Protein 7XZN (pdb70)

Solvent-accessible surface area: 76732 Å² total; per-residue (Å²): 159,79,46,53,65,14,14,109,120,28,94,42,68,34,0,71,69,0,1,149,88,3,94,9,66,70,108,20,12,53,20,35,14,80,76,22,0,2,0,26,13,30,3,43,115,136,66,196,62,137,77,6,87,0,0,0,0,0,12,10,3,20,12,77,67,39,114,22,22,39,11,0,0,0,0,0,0,1,0,0,40,108,67,68,81,47,4,0,0,0,5,61,5,59,18,4,0,51,7,2,4,131,124,2,18,27,16,23,5,2,98,0,0,0,8,24,6,48,35,2,6,14,37,16,13,21,5,9,26,3,0,8,13,0,2,15,1,0,1,3,6,0,8,7,32,18,61,57,73,30,81,52,87,0,34,34,178,82,25,71,14,69,2,4,23,14,5,12,5,23,2,4,33,54,3,31,0,3,50,62,154,192,67,10,13,53,78,19,117,14,0,7,10,2,2,8,14,7,30,0,2,5,0,1,0,5,0,29,60,3,47,60,0,47,98,28,0,0,50,0,5,0,0,15,29,145,106,26,41,37,4,26,0,91,67,10,71,0,33,9,0,0,0,3,1,0,27,38,5,0,17,0,1,0,0,2,2,34,69,5,4,10,0,0,1,0,3,10,5,48,7,24,22,6,0,0,0,0,0,0,0,0,0,55,0,0,32,19,12,0,41,27,0,0,0,5,0,3,52,0,4,0,0,0,0,0,0,0,0,0,0,0,0,38,61,10,67,20,40,8,46,0,0,0,0,6,4,19,0,53,9,0,5,45,14,15,71,18,58,124,117,98,9,87,87,95,55,75,136,6,0,114,130,0,4,41,2,0,32,20,0,0,39,3,1,34,112,31,2,79,4,38,5,0,0,0,0,23,95,77,130,112,11,45,106,50,1,14,58,49,1,84,60,14,0,74,140,48,65,4,86,5,3,32,1,68,1,153,53,83,0,0,114,11,0,38,84,0,0,72,26,0,16,117,28,18,143,118,56,126,121,81,47,88,68,2,6,94,63,147,55,48,0,79,90,0,6,64,8,0,2,48,96,1,3,23,7,112,17,23,69,49,62,172,102,0,53,150,43,3,50,48,7,64,148,59,50,31,9,88,35,6,0,0,4,0,3,28,33,82,2,1,0,38,53,113,102,85,55,5,88,20,101,71,15,48,5,78,2,123,72,4,62,19,14,15,1,3,8,1,0,10,0,24,12,19,101,52,115,68,4,25,26,5,50,125,73,4,11,0,58,134,5,45,4,62,100,83,10,136,18,66,22,7,72,159,102,78,47,47,74,11,12,119,121,28,94,48,68,34,0,73,66,0,1,146,88,2,132,9,61,98,108,18,12,55,17,37,15,71,84,20,0,2,0,25,13,29,1,48,112,131,64,196,62,137,78,7,86,0,0,0,0,0,12,8,3,19,8,75,47,47,123,25,28,40,13,0,0,0,0,0,0,1,0,0,41,107,67,67,81,48,3,0,0,0,5,62,3,60,17,4,1,57,7,2,4,125,119,12,45,26,18,22,5,2,89,0,0,0,4,31,8,52,35,2,7,15,39,15,13,21,3,8,27,3,0,8,13,0,2,14,1,0,1,3,6,0,10,7,35,20,59,59,72,30,74,22,55,0,36,35,177,83,26,69,15,69,2,4,24,14,4,12,5,24,1,3,34,56,3,33,0,2,50,62,145,191,69,11,12,58,78,22,121,14,0,7,10,4,3,10,12,8,28,0,1,5,0,1,0,5,0,29,62,3,48,60,0,39,98,27,0,0,49,0,6,0,0,16,22,138,30,24,27,36,4,25,0,72,64,8,64,0,33,8,0,0,0,3,1,0,26,37,5,0,18,0,0,0,0,2,1,30,71,4,2,10,0,0,1,0,2,10,6,45,7,21,22,5,0,0,0,0,0,1,1,0,0,56,0,0,30,16,15,0,40,30,0,0,0,4,0,4,53,0,5,0,0,0,0,0,0,0,0,0,0,0,0,34,61,10,68,20,40,8,45,0,0,0,0,5,4,23,1,51,6,0,5,47,13,15,69,18,57,122,121,108,3,91,61,96,52,76,132,5,0,100,120,0,1,39,2,0,24,20,0,0,39,4,1,22,106,31,3,70,1,11,4,0,0,0,0,23,98,83,129,112,12,48,109,50,2,15,56,40,0,82,50,56,0,73,124,50,68,3,97,4,4,30,1,67,2,160,58,81,1,0,114,10,0,40,83,0,0,73,40,0,24,38,30,32,148,146,36,101,136,91,53,87,66,2,6,87,60,146,55,48,0,78,91,0,5,65,8,0,2,47,97,1,3,26,6,109,17,24,70,50,59,190,46,0,54,156,51,4,49,44,6,64,106,47,46,30,9,89,33,5,0,0,5,1,4,28,33,88,2,1,0,40,51,114,102,88,53,5,94,18,111,63,17,47,4,80,2,109,71,4,62,17,14,16,1,4,8,1,0,10,0,21,13,20,153,44,116,62,4,25,25,4,49,142,132,5,7,1,58,66,5,60,4,61,132,83,10,132,17,64,30,8,80,208,76,55,42,49,72,10,14,116,109,28,134,43,69,34,0,88,65,0,0,142,85,1,106,5,65,81,109,18,12,57,15,35,15,83,76,21,0,2,0,27,15,28,1,46,116,131,54,193,68,108,78,7,83,0,0,0,0,0,10,9,3,13,17,90,100,47,98,25,6,35,17,0,0,0,0,0,0,0,0,0,40,117,63,68,75,43,4,0,0,0,3,66,2,56,19,3,1,43,6,2,4,124,115,13,44,20,20,26,4,2,87,0,0,0,8,22,9,48,35,2,7,15,38,18,14,22,2,8,25,2,1,8,12,0,2,15,0,0,1,3,6,0,9,8,31,19,60,57,70,32,41,21,86,0,34,36,175,84,25,73,14,71,2,4,22,17,4,11,5,25,2,3,28,55,3,33,0,3,50,64,148,189,71,9,11,51,76,19,116,16,0,6,11,3,2,7,14,8,30,0,0,5,0,0,0,5,0,30,61,4,52,61,0,50,89,26,0,0,52,0,9,0,0,18,29,143,107,24,38,35,3,26,0,63,31,9,56,0,32,8,0,0,0,3,2,0,26,36,5,0,15,0,0,0,0,1,1,30,67,4,3,8,0,1,0,0,2,9,5,48,7,22,16,7,0,0,0,0,0,0,1,0,0,59,1,0,30,20,11,0,42,28,0,0,0,6,0,3,46,0,5,0,0,0,0,0,0,0,0,0,0,0,0,36,58,9,68,17,105,0,17,0,0,0,0,5,4,21,1,53,8,0,5,51,14,26,70,19,58,61,122,99,20,88,90,99,54,74,150,10,0,101,55,0,1,40,2,0,26,21,0,0,38,3,1,31,104,30,2,69,2,15,5,1,0,0,1,27,101,84,131,113,12,45,109,46,1,16,58,42,1,85,52,55,0,74,126,46,66,4,120,3,4,35,2,73,2,134,59,73,1,0,124,9,0,44,88,0,0,52,15,0,18,108,43,29,134,110,57,148,41,92,40,87,65,1,6,100,80,144,55,49,0,78,89,0,6,66,8,0,2,50,96,1,3,26,6,112,16,24,71,45,57,181,100,0,60,155,38,6,51,53,6,68,150,61,49,28,8,87,38,3,0,0,6,6,10,30,32,88,1,1,0,41,53,110,100,85,52,4,95,20,99,72,17,48,4,71,2,122,75,3,62,20,16,15,1,4,8,1,0,8,0,14,9,26,107,58,112,61,4,33,24,5,48,142,131,5,5,0,60,56,5,59,3,59,128,85,10,129,17,63,31,6,77,156,90,77,48,76,70,12,14,108,112,28,135,42,70,33,0,79,65,0,0,144,86,1,113,7,65,94,109,16,10,62,21,33,13,73,75,22,0,2,0,26,16,33,2,45,118,131,53,93,65,118,79,12,84,2,0,0,0,0,13,8,3,27,19,58,117,45,92,24,24,39,17,0,0,0,0,0,0,0,0,0,41,117,64,68,79,45,4,0,0,0,4,67,3,57,19,2,1,50,7,1,3,136,76,24,45,22,16,25,4,2,90,0,0,0,9,22,22,48,34,0,11,14,37,16,14,22,4,8,24,2,0,8,13,0,1,16,0,0,2,3,6,0,9,8,31,18,62,56,69,32,81,54,86,0,34,33,178,85,24,74,14,70,2,4,23,14,4,10,6,26,2,3,28,56,3,33,0,2,48,64,143,192,71,9,12,51,78,20,113,16,0,6,10,3,3,7,13,8,30,0,2,6,0,1,0,5,0,29,60,5,51,61,0,51,95,26,0,0,53,0,7,0,0,16,29,145,107,24,40,37,5,27,0,91,66,9,72,0,32,7,0,0,0,4,2,0,26,37,4,0,14,0,0,0,0,1,1,30,70,4,4,8,0,0,0,0,2,9,6,49,7,21,17,6,0,0,0,0,0,0,1,0,0,56,1,0,20,19,11,0,40,31,0,0,0,6,0,3,56,0,5,0,0,0,0,0,0,0,0,0,0,0,0,56,60,10,67,22,42,0,34,0,0,0,0,6,4,19,0,63,10,0,5,46,14,26,71,19,58,127,120,100,17,84,90,98,54,74,150,9,0,95,55,0,1,39,2,0,24,21,0,0,38,3,1,31,107,31,2,72,2,15,4,0,0,0,1,25,95,85,130,110,12,46,108,47,1,14,57,41,1,83,58,53,0,72,121,49,63,4,86,4,4,30,2,71,3,158,59,74,1,0,122,10,0,46,86,0,0,70,30,0,18,123,29,30,141,160,36,83,54,103,45,94,67,1,7,99,44,145,54,50,0,80,92,0,6,66,8,0,2,48,99,0,3,26,7,112,16,24,84,49,59,183,122,0,56,155,47,5,51,48,7,66,149,61,49,31,8,92,35,10,0,0,6,5,12,30,32,82,1,0,0,43,52,112,102,83,52,4,89,22,101,73,16,55,6,49,2,109,72,3,57,20,15,15,2,4,9,1,0,7,0,17,12,26,155,54,116,58,4,34,25,6,51,143,131,5,20,1,58,67,5,41,4,61,125,82,10,129,18,64,46,47

InterPro domains:
  IPR000559 Formate-tetrahydrofolate ligase, FTHFS [MF_01543] (3-558)
  IPR000559 Formate-tetrahydrofolate ligase, FTHFS [PF01268] (4-558)
  IPR000559 Formate-tetrahydrofolate ligase, FTHFS [cd00477] (18-557)
  IPR020628 Formate-tetrahydrofolate ligase, FTHFS, conserved site [PS00721] (104-114)
  IPR020628 Formate-tetrahydrofolate ligase, FTHFS, conserved site [PS00722] (329-340)
  IPR027417 P-loop containing nucleoside triphosphate hydrolase [G3DSA:3.40.50.300] (5-427)
  IPR027417 P-loop containing nucleoside triphosphate hydrolase [SSF52540] (6-556)

Structure (mmCIF, N/CA/C/O backbone):
data_7XZN
#
_entry.id   7XZN
#
_cell.length_a   215.870
_cell.length_b   116.300
_cell.length_c   107.380
_cell.angle_alpha   90.000
_cell.angle_beta   92.580
_cell.angle_gamma   90.000
#
_symmetry.space_group_name_H-M   'C 1 2 1'
#
loop_
_entity.id
_entity.type
_entity.pdbx_description
1 polymer 'Formate--tetrahydrofolate ligase'
2 non-polymer 1,2-ETHANEDIOL
3 non-polymer TRIS(HYDROXYETHYL)AMINOMETHANE
4 water water
#
loop_
_atom_site.group_PDB
_atom_site.id
_atom_site.type_symbol
_atom_site.label_atom_id
_atom_site.label_alt_id
_atom_site.label_comp_id
_atom_site.label_asym_id
_atom_site.label_entity_id
_atom_site.label_seq_id
_atom_site.pdbx_PDB_ins_code
_atom_site.Cartn_x
_atom_site.Cartn_y
_atom_site.Cartn_z
_atom_site.occupancy
_atom_site.B_iso_or_equiv
_atom_site.auth_seq_id
_atom_site.auth_comp_id
_atom_site.auth_asym_id
_atom_site.auth_atom_id
_atom_site.pdbx_PDB_model_num
ATOM 1 N N . LYS A 1 8 ? 34.849 45.646 32.649 1.00 81.95 4 LYS A N 1
ATOM 2 C CA . LYS A 1 8 ? 34.811 46.979 32.047 1.00 81.81 4 LYS A CA 1
ATOM 3 C C . LYS A 1 8 ? 34.043 47.103 30.736 1.00 78.81 4 LYS A C 1
ATOM 4 O O . LYS A 1 8 ? 34.011 46.186 29.916 1.00 73.49 4 LYS A O 1
ATOM 10 N N . THR A 1 9 ? 33.409 48.261 30.575 1.00 80.83 5 THR A N 1
ATOM 11 C CA . THR A 1 9 ? 32.684 48.586 29.360 1.00 77.41 5 THR A CA 1
ATOM 12 C C . THR A 1 9 ? 33.652 48.854 28.206 1.00 71.54 5 THR A C 1
ATOM 13 O O . THR A 1 9 ? 34.852 49.077 28.398 1.00 71.42 5 THR A O 1
ATOM 17 N N . ASP A 1 10 ? 33.102 48.815 26.988 1.00 69.17 6 ASP A N 1
ATOM 18 C CA . ASP A 1 10 ? 33.894 49.016 25.775 1.00 70.15 6 ASP A CA 1
ATOM 19 C C . ASP A 1 10 ? 34.533 50.409 25.717 1.00 65.70 6 ASP A C 1
ATOM 20 O O . ASP A 1 10 ? 35.645 50.551 25.193 1.00 63.96 6 ASP A O 1
ATOM 25 N N . ILE A 1 11 ? 33.864 51.441 26.261 1.00 68.61 7 ILE A N 1
ATOM 26 C CA . ILE A 1 11 ? 34.427 52.798 26.258 1.00 72.03 7 ILE A CA 1
ATOM 27 C C . ILE A 1 11 ? 35.625 52.886 27.189 1.00 69.36 7 ILE A C 1
ATOM 28 O O . ILE A 1 11 ? 36.652 53.474 26.831 1.00 72.00 7 ILE A O 1
ATOM 33 N N . GLU A 1 12 ? 35.537 52.277 28.378 1.00 70.94 8 GLU A N 1
ATOM 34 C CA . GLU A 1 12 ? 36.669 52.293 29.301 1.00 76.30 8 GLU A CA 1
ATOM 35 C C . GLU A 1 12 ? 37.895 51.643 28.676 1.00 70.48 8 GLU A C 1
ATOM 36 O O . GLU A 1 12 ? 39.019 52.132 28.836 1.00 70.85 8 GLU A O 1
ATOM 42 N N . ILE A 1 13 ? 37.697 50.536 27.962 1.00 67.30 9 ILE A N 1
ATOM 43 C CA . ILE A 1 13 ? 38.805 49.873 27.287 1.00 70.80 9 ILE A CA 1
ATOM 44 C C . ILE A 1 13 ? 39.358 50.764 26.180 1.00 71.05 9 ILE A C 1
ATOM 45 O O . ILE A 1 13 ? 40.578 50.900 26.022 1.00 69.25 9 ILE A O 1
ATOM 50 N N . ALA A 1 14 ? 38.471 51.390 25.402 1.00 72.99 10 ALA A N 1
ATOM 51 C CA . ALA A 1 14 ? 38.917 52.289 24.343 1.00 70.12 10 ALA A CA 1
ATOM 52 C C . ALA A 1 14 ? 39.539 53.563 24.901 1.00 73.06 10 ALA A C 1
ATOM 53 O O . ALA A 1 14 ? 40.466 54.113 24.294 1.00 73.42 10 ALA A O 1
ATOM 55 N N . GLN A 1 15 ? 39.053 54.046 26.048 1.00 77.94 11 GLN A N 1
ATOM 56 C CA . GLN A 1 15 ? 39.621 55.249 26.645 1.00 78.92 11 GLN A CA 1
ATOM 57 C C . GLN A 1 15 ? 40.956 54.981 27.323 1.00 77.67 11 GLN A C 1
ATOM 58 O O . GLN A 1 15 ? 41.821 55.861 27.341 1.00 80.52 11 GLN A O 1
ATOM 64 N N . GLU A 1 16 ? 41.146 53.783 27.874 1.00 79.11 12 GLU A N 1
ATOM 65 C CA . GLU A 1 16 ? 42.391 53.446 28.552 1.00 79.89 12 GLU A CA 1
ATOM 66 C C . GLU A 1 16 ? 43.482 52.989 27.594 1.00 80.60 12 GLU A C 1
ATOM 67 O O . GLU A 1 16 ? 44.630 52.828 28.022 1.00 79.34 12 GLU A O 1
ATOM 73 N N . ALA A 1 17 ? 43.156 52.773 26.324 1.00 78.46 13 ALA A N 1
ATOM 74 C CA . ALA A 1 17 ? 44.149 52.344 25.354 1.00 79.92 13 ALA A CA 1
ATOM 75 C C . ALA A 1 17 ? 44.959 53.533 24.853 1.00 78.28 13 ALA A C 1
ATOM 76 O O . ALA A 1 17 ? 44.476 54.668 24.804 1.00 77.49 13 ALA A O 1
ATOM 78 N N . ASN A 1 18 ? 46.211 53.259 24.487 1.00 80.95 14 ASN A N 1
ATOM 79 C CA . ASN A 1 18 ? 47.132 54.272 23.979 1.00 79.12 14 ASN A CA 1
ATOM 80 C C . ASN A 1 18 ? 47.259 54.085 22.474 1.00 71.30 14 ASN A C 1
ATOM 81 O O . ASN A 1 18 ? 48.083 53.284 22.009 1.00 68.84 14 ASN A O 1
ATOM 83 N N . PRO A 1 19 ? 46.473 54.796 21.669 1.00 71.09 15 PRO A N 1
ATOM 84 C CA . PRO A 1 19 ? 46.569 54.623 20.217 1.00 67.18 15 PRO A CA 1
ATOM 85 C C . PRO A 1 19 ? 47.791 55.332 19.660 1.00 64.75 15 PRO A C 1
ATOM 86 O O . PRO A 1 19 ? 48.147 56.435 20.084 1.00 64.08 15 PRO A O 1
ATOM 90 N N . GLN A 1 20 ? 48.434 54.685 18.695 1.00 64.34 16 GLN A N 1
ATOM 91 C CA . GLN A 1 20 ? 49.617 55.263 18.083 1.00 58.64 16 GLN A CA 1
ATOM 92 C C . GLN A 1 20 ? 49.219 56.328 17.069 1.00 57.56 16 GLN A C 1
ATOM 93 O O . GLN A 1 20 ? 48.100 56.342 16.548 1.00 51.34 16 GLN A O 1
ATOM 99 N N . ASP A 1 21 ? 50.151 57.241 16.807 1.00 54.81 17 ASP A N 1
ATOM 100 C CA . ASP A 1 21 ? 49.960 58.213 15.741 1.00 54.84 17 ASP A CA 1
ATOM 101 C C . ASP A 1 21 ? 49.740 57.478 14.426 1.00 54.00 17 ASP A C 1
ATOM 102 O O . ASP A 1 21 ? 50.458 56.526 14.107 1.00 46.94 17 ASP A O 1
ATOM 107 N N . ILE A 1 22 ? 48.730 57.914 13.667 1.00 52.58 18 ILE A N 1
ATOM 108 C CA . ILE A 1 22 ? 48.355 57.208 12.448 1.00 51.62 18 ILE A CA 1
ATOM 109 C C . ILE A 1 22 ? 49.489 57.200 11.430 1.00 47.85 18 ILE A C 1
ATOM 110 O O . ILE A 1 22 ? 49.543 56.312 10.572 1.00 45.34 18 ILE A O 1
ATOM 115 N N . ARG A 1 23 ? 50.407 58.166 11.509 1.00 49.01 19 ARG A N 1
ATOM 116 C CA . ARG A 1 23 ? 51.580 58.147 10.641 1.00 50.97 19 ARG A CA 1
ATOM 117 C C . ARG A 1 23 ? 52.500 56.974 10.960 1.00 52.29 19 ARG A C 1
ATOM 118 O O . ARG A 1 23 ? 53.205 56.484 10.070 1.00 49.32 19 ARG A O 1
ATOM 126 N N . ASP A 1 24 ? 52.507 56.509 12.212 1.00 52.25 20 ASP A N 1
ATOM 127 C CA . ASP A 1 24 ? 53.279 55.318 12.552 1.00 54.92 20 ASP A CA 1
ATOM 128 C C . ASP A 1 24 ? 52.580 54.047 12.093 1.00 53.17 20 ASP A C 1
ATOM 129 O O . ASP A 1 24 ? 53.249 53.080 11.710 1.00 48.75 20 ASP A O 1
ATOM 134 N N . ILE A 1 25 ? 51.246 54.028 12.130 1.00 52.96 21 ILE A N 1
ATOM 135 C CA . ILE A 1 25 ? 50.500 52.896 11.588 1.00 49.96 21 ILE A CA 1
ATOM 136 C C . ILE A 1 25 ? 50.724 52.789 10.085 1.00 51.80 21 ILE A C 1
ATOM 137 O O . ILE A 1 25 ? 50.857 51.688 9.537 1.00 49.78 21 ILE A O 1
ATOM 142 N N . ALA A 1 26 ? 50.772 53.933 9.395 1.00 52.37 22 ALA A N 1
ATOM 143 C CA . ALA A 1 26 ? 51.011 53.927 7.956 1.00 54.29 22 ALA A CA 1
ATOM 144 C C . ALA A 1 26 ? 52.390 53.378 7.611 1.00 53.25 22 ALA A C 1
ATOM 145 O O . ALA A 1 26 ? 52.564 52.764 6.551 1.00 52.80 22 ALA A O 1
ATOM 147 N N . LYS A 1 27 ? 53.381 53.591 8.481 1.00 59.61 23 LYS A N 1
ATOM 148 C CA . LYS A 1 27 ? 54.710 53.040 8.230 1.00 59.42 23 LYS A CA 1
ATOM 149 C C . LYS A 1 27 ? 54.710 51.518 8.285 1.00 55.78 23 LYS A C 1
ATOM 150 O O . LYS A 1 27 ? 55.513 50.875 7.598 1.00 55.89 23 LYS A O 1
ATOM 156 N N . LYS A 1 28 ? 53.825 50.926 9.093 1.00 57.66 24 LYS A N 1
ATOM 157 C CA . LYS A 1 28 ? 53.752 49.471 9.175 1.00 59.38 24 LYS A CA 1
ATOM 158 C C . LYS A 1 28 ? 53.350 48.850 7.844 1.00 63.65 24 LYS A C 1
ATOM 159 O O . LYS A 1 28 ? 53.719 47.706 7.555 1.00 57.98 24 LYS A O 1
ATOM 165 N N . ILE A 1 29 ? 52.600 49.581 7.025 1.00 59.96 25 ILE A N 1
ATOM 166 C CA . ILE A 1 29 ? 52.137 49.088 5.736 1.00 54.62 25 ILE A CA 1
ATOM 167 C C . ILE A 1 29 ? 52.820 49.819 4.579 1.00 52.60 25 ILE A C 1
ATOM 168 O O . ILE A 1 29 ? 52.278 49.873 3.476 1.00 52.35 25 ILE A O 1
ATOM 173 N N . ASN A 1 30 ? 54.001 50.394 4.826 1.00 56.69 26 ASN A N 1
ATOM 174 C CA . ASN A 1 30 ? 54.852 50.961 3.776 1.00 56.67 26 ASN A CA 1
ATOM 175 C C . ASN A 1 30 ? 54.168 52.121 3.055 1.00 54.12 26 ASN A C 1
ATOM 176 O O . ASN A 1 30 ? 54.217 52.229 1.829 1.00 47.16 26 ASN A O 1
ATOM 178 N N . LEU A 1 31 ? 53.528 52.997 3.823 1.00 57.12 27 LEU A N 1
ATOM 179 C CA . LEU A 1 31 ? 52.900 54.203 3.299 1.00 53.29 27 LEU A CA 1
ATOM 180 C C . LEU A 1 31 ? 53.723 55.422 3.689 1.00 50.78 27 LEU A C 1
ATOM 181 O O . LEU A 1 31 ? 54.100 55.575 4.856 1.00 54.71 27 LEU A O 1
ATOM 186 N N . SER A 1 32 ? 54.002 56.283 2.713 1.00 55.04 28 SER A N 1
ATOM 187 C CA . SER A 1 32 ? 54.766 57.494 2.954 1.00 56.44 28 SER A CA 1
ATOM 188 C C . SER A 1 32 ? 53.834 58.614 3.417 1.00 60.63 28 SER A C 1
ATOM 189 O O . SER A 1 32 ? 52.616 58.448 3.510 1.00 54.35 28 SER A O 1
ATOM 192 N N . GLU A 1 33 ? 54.419 59.777 3.714 1.00 58.21 29 GLU A N 1
ATOM 193 C CA . GLU A 1 33 ? 53.617 60.910 4.167 1.00 60.53 29 GLU A CA 1
ATOM 194 C C . GLU A 1 33 ? 52.737 61.458 3.052 1.00 58.75 29 GLU A C 1
ATOM 195 O O . GLU A 1 33 ? 51.615 61.906 3.312 1.00 53.15 29 GLU A O 1
ATOM 197 N N . ASP A 1 34 ? 53.224 61.432 1.814 1.00 60.66 30 ASP A N 1
ATOM 198 C CA . ASP A 1 34 ? 52.470 61.922 0.669 1.00 60.44 30 ASP A CA 1
ATOM 199 C C . ASP A 1 34 ? 51.399 60.948 0.195 1.00 53.93 30 ASP A C 1
ATOM 200 O O . ASP A 1 34 ? 50.644 61.287 -0.719 1.00 49.71 30 ASP A O 1
ATOM 205 N N . ASP A 1 35 ? 51.314 59.754 0.781 1.00 55.03 31 ASP A N 1
ATOM 206 C CA . ASP A 1 35 ? 50.307 58.775 0.392 1.00 52.89 31 ASP A CA 1
ATOM 207 C C . ASP A 1 35 ? 49.047 58.831 1.246 1.00 49.32 31 ASP A C 1
ATOM 208 O O . ASP A 1 35 ? 48.067 58.155 0.915 1.00 47.33 31 ASP A O 1
ATOM 213 N N . ILE A 1 36 ? 49.043 59.607 2.329 1.00 51.97 32 ILE A N 1
ATOM 214 C CA . ILE A 1 36 ? 47.906 59.667 3.238 1.00 48.59 32 ILE A CA 1
ATOM 215 C C . ILE A 1 36 ? 47.536 61.118 3.503 1.00 51.08 32 ILE A C 1
ATOM 216 O O . ILE A 1 36 ? 48.368 62.025 3.396 1.00 40.55 32 ILE A O 1
ATOM 221 N N . GLU A 1 37 ? 46.269 61.330 3.855 1.00 48.21 33 GLU A N 1
ATOM 222 C CA . GLU A 1 37 ? 45.748 62.636 4.243 1.00 48.12 33 GLU A CA 1
ATOM 223 C C . GLU A 1 37 ? 45.221 62.524 5.664 1.00 47.78 33 GLU A C 1
ATOM 224 O O . GLU A 1 37 ? 44.297 61.745 5.924 1.00 45.12 33 GLU A O 1
ATOM 230 N N . LEU A 1 38 ? 45.790 63.306 6.576 1.00 42.02 34 LEU A N 1
ATOM 231 C CA . LEU A 1 38 ? 45.457 63.172 7.988 1.00 45.97 34 LEU A CA 1
ATOM 232 C C . LEU A 1 38 ? 44.124 63.835 8.311 1.00 48.96 34 LEU A C 1
ATOM 233 O O . LEU A 1 38 ? 43.800 64.907 7.794 1.00 42.37 34 LEU A O 1
ATOM 238 N N . TYR A 1 39 ? 43.351 63.176 9.172 1.00 48.26 35 TYR A N 1
ATOM 239 C CA . TYR A 1 39 ? 42.149 63.728 9.794 1.00 44.99 35 TYR A CA 1
ATOM 240 C C . TYR A 1 39 ? 42.376 63.615 11.298 1.00 44.59 35 TYR A C 1
ATOM 241 O O . TYR A 1 39 ? 41.841 62.722 11.958 1.00 45.23 35 TYR A O 1
ATOM 250 N N . GLY A 1 40 ? 43.175 64.531 11.839 1.00 43.20 36 GLY A N 1
ATOM 251 C CA . GLY A 1 40 ? 43.709 64.360 13.174 1.00 45.28 36 GLY A CA 1
ATOM 252 C C . GLY A 1 40 ? 44.883 63.400 13.153 1.00 46.68 36 GLY A C 1
ATOM 253 O O . GLY A 1 40 ? 45.335 62.938 12.104 1.00 41.87 36 GLY A O 1
ATOM 254 N N . LYS A 1 41 ? 45.390 63.088 14.343 1.00 55.46 37 LYS A N 1
ATOM 255 C CA . LYS A 1 41 ? 46.549 62.212 14.454 1.00 53.49 37 LYS A CA 1
ATOM 256 C C . LYS A 1 41 ? 46.180 60.739 14.576 1.00 53.48 37 LYS A C 1
ATOM 257 O O . LYS A 1 41 ? 47.080 59.902 14.698 1.00 50.71 37 LYS A O 1
ATOM 263 N N . TYR A 1 42 ? 44.891 60.398 14.542 1.00 50.19 38 TYR A N 1
ATOM 264 C CA . TYR A 1 42 ? 44.460 59.013 14.692 1.00 49.30 38 TYR A CA 1
ATOM 265 C C . TYR A 1 42 ? 43.619 58.524 13.518 1.00 43.76 38 TYR A C 1
ATOM 266 O O . TYR A 1 42 ? 43.112 57.397 13.562 1.00 35.07 38 TYR A O 1
ATOM 275 N N . LYS A 1 43 ? 43.458 59.334 12.473 1.00 44.66 39 LYS A N 1
ATOM 276 C CA . LYS A 1 43 ? 42.701 58.943 11.292 1.00 42.73 39 LYS A CA 1
ATOM 277 C C . LYS A 1 43 ? 43.415 59.458 10.052 1.00 43.23 39 LYS A C 1
ATOM 278 O O . LYS A 1 43 ? 44.074 60.500 10.086 1.00 38.91 39 LYS A O 1
ATOM 284 N N . ALA A 1 44 ? 43.273 58.722 8.952 1.00 42.80 40 ALA A N 1
ATOM 285 C CA . ALA A 1 44 ? 43.879 59.138 7.696 1.00 44.14 40 ALA A CA 1
ATOM 286 C C . ALA A 1 44 ? 43.145 58.482 6.537 1.00 41.62 40 ALA A C 1
ATOM 287 O O . ALA A 1 44 ? 42.608 57.380 6.669 1.00 36.78 40 ALA A O 1
ATOM 289 N N . LYS A 1 45 ? 43.141 59.167 5.398 1.00 43.02 41 LYS A N 1
ATOM 290 C CA . LYS A 1 45 ? 42.644 58.612 4.148 1.00 40.87 41 LYS A CA 1
ATOM 291 C C . LYS A 1 45 ? 43.818 58.237 3.256 1.00 42.10 41 LYS A C 1
ATOM 292 O O . LYS A 1 45 ? 44.778 59.000 3.126 1.00 39.51 41 LYS A O 1
ATOM 298 N N . ILE A 1 46 ? 43.730 57.068 2.633 1.00 44.10 42 ILE A N 1
ATOM 299 C CA . ILE A 1 46 ? 44.794 56.550 1.785 1.00 39.91 42 ILE A CA 1
ATOM 300 C C . ILE A 1 46 ? 44.478 56.892 0.340 1.00 42.14 42 ILE A C 1
ATOM 301 O O . ILE A 1 46 ? 43.383 56.593 -0.155 1.00 36.27 42 ILE A O 1
ATOM 306 N N . ASP A 1 47 ? 45.442 57.516 -0.336 1.00 42.59 43 ASP A N 1
ATOM 307 C CA . ASP A 1 47 ? 45.275 57.844 -1.744 1.00 41.16 43 ASP A CA 1
ATOM 308 C C . ASP A 1 47 ? 45.072 56.558 -2.534 1.00 46.57 43 ASP A C 1
ATOM 309 O O . ASP A 1 47 ? 45.908 55.651 -2.480 1.00 42.21 43 ASP A O 1
ATOM 314 N N . TYR A 1 48 ? 43.965 56.478 -3.284 1.00 48.92 44 TYR A N 1
ATOM 315 C CA . TYR A 1 48 ? 43.744 55.258 -4.053 1.00 47.95 44 TYR A CA 1
ATOM 316 C C . TYR A 1 48 ? 44.677 55.166 -5.249 1.00 48.75 44 TYR A C 1
ATOM 317 O O . TYR A 1 48 ? 44.768 54.098 -5.866 1.00 46.50 44 TYR A O 1
ATOM 326 N N . ASN A 1 49 ? 45.357 56.262 -5.594 1.00 50.13 45 ASN A N 1
ATOM 327 C CA . ASN A 1 49 ? 46.308 56.251 -6.692 1.00 49.89 45 ASN A CA 1
ATOM 328 C C . ASN A 1 49 ? 47.565 55.468 -6.350 1.00 54.04 45 ASN A C 1
ATOM 329 O O . ASN A 1 49 ? 48.380 55.222 -7.248 1.00 53.45 45 ASN A O 1
ATOM 334 N N . VAL A 1 50 ? 47.757 55.105 -5.076 1.00 57.20 46 VAL A N 1
ATOM 335 C CA . VAL A 1 50 ? 48.909 54.287 -4.706 1.00 55.32 46 VAL A CA 1
ATOM 336 C C . VAL A 1 50 ? 48.846 52.942 -5.419 1.00 58.55 46 VAL A C 1
ATOM 337 O O . VAL A 1 50 ? 49.883 52.361 -5.771 1.00 55.12 46 VAL A O 1
ATOM 341 N N . LEU A 1 51 ? 47.628 52.442 -5.673 1.00 55.33 47 LEU A N 1
ATOM 342 C CA . LEU A 1 51 ? 47.458 51.185 -6.393 1.00 55.21 47 LEU A CA 1
ATOM 343 C C . LEU A 1 51 ? 48.029 51.228 -7.805 1.00 59.59 47 LEU A C 1
ATOM 344 O O . LEU A 1 51 ? 48.180 50.169 -8.425 1.00 56.41 47 LEU A O 1
ATOM 349 N N . ASN A 1 52 ? 48.351 52.415 -8.325 1.00 63.52 48 ASN A N 1
ATOM 350 C CA . ASN A 1 52 ? 48.847 52.550 -9.686 1.00 59.05 48 ASN A CA 1
ATOM 351 C C . ASN A 1 52 ? 50.352 52.767 -9.776 1.00 57.22 48 ASN A C 1
ATOM 352 O O . ASN A 1 52 ? 50.938 52.460 -10.820 1.00 56.76 48 ASN A O 1
ATOM 357 N N . ARG A 1 53 ? 50.993 53.282 -8.726 1.00 55.52 49 ARG A N 1
ATOM 358 C CA . ARG A 1 53 ? 52.419 53.579 -8.768 1.00 52.59 49 ARG A CA 1
ATOM 359 C C . ARG A 1 53 ? 53.239 52.686 -7.845 1.00 58.78 49 ARG A C 1
ATOM 360 O O . ARG A 1 53 ? 54.442 52.919 -7.684 1.00 52.21 49 ARG A O 1
ATOM 368 N N . THR A 1 54 ? 52.626 51.673 -7.238 1.00 55.43 50 THR A N 1
ATOM 369 C CA . THR A 1 54 ? 53.337 50.703 -6.419 1.00 51.05 50 THR A CA 1
ATOM 370 C C . THR A 1 54 ? 52.872 49.299 -6.775 1.00 52.63 50 THR A C 1
ATOM 371 O O . THR A 1 54 ? 51.754 49.102 -7.261 1.00 47.52 50 THR A O 1
ATOM 375 N N . LYS A 1 55 ? 53.744 48.324 -6.534 1.00 55.07 51 LYS A N 1
ATOM 376 C CA . LYS A 1 55 ? 53.429 46.926 -6.783 1.00 52.87 51 LYS A CA 1
ATOM 377 C C . LYS A 1 55 ? 52.804 46.288 -5.548 1.00 48.67 51 LYS A C 1
ATOM 378 O O . LYS A 1 55 ? 53.180 46.595 -4.414 1.00 46.31 51 LYS A O 1
ATOM 384 N N . SER A 1 56 ? 51.839 45.404 -5.783 1.00 49.22 52 SER A N 1
ATOM 385 C CA . SER A 1 56 ? 51.088 44.748 -4.725 1.00 49.09 52 SER A CA 1
ATOM 386 C C . SER A 1 56 ? 51.911 43.649 -4.058 1.00 53.30 52 SER A C 1
ATOM 387 O O . SER A 1 56 ? 52.834 43.078 -4.644 1.00 45.74 52 SER A O 1
ATOM 390 N N . ARG A 1 57 ? 51.560 43.361 -2.806 1.00 56.53 53 ARG A N 1
ATOM 391 C CA . ARG A 1 57 ? 52.123 42.234 -2.075 1.00 54.72 53 ARG A CA 1
ATOM 392 C C . ARG A 1 57 ? 51.341 40.946 -2.299 1.00 49.72 53 ARG A C 1
ATOM 393 O O . ARG A 1 57 ? 51.734 39.901 -1.770 1.00 42.56 53 ARG A O 1
ATOM 401 N N . ALA A 1 58 ? 50.246 41.005 -3.062 1.00 52.04 54 ALA A N 1
ATOM 402 C CA . ALA A 1 58 ? 49.421 39.838 -3.388 1.00 51.73 54 ALA A CA 1
ATOM 403 C C . ALA A 1 58 ? 48.930 39.128 -2.127 1.00 47.86 54 ALA A C 1
ATOM 404 O O . ALA A 1 58 ? 49.042 37.908 -1.987 1.00 49.22 54 ALA A O 1
ATOM 406 N N . GLY A 1 59 ? 48.378 39.910 -1.202 1.00 52.00 55 GLY A N 1
ATOM 407 C CA . GLY A 1 59 ? 47.922 39.358 0.056 1.00 54.43 55 GLY A CA 1
ATOM 408 C C . GLY A 1 59 ? 46.755 38.401 -0.103 1.00 48.19 55 GLY A C 1
ATOM 409 O O . GLY A 1 59 ? 46.014 38.420 -1.087 1.00 40.75 55 GLY A O 1
ATOM 410 N N . LYS A 1 60 ? 46.600 37.544 0.901 1.00 50.87 56 LYS A N 1
ATOM 411 C CA . LYS A 1 60 ? 45.511 36.580 0.955 1.00 51.51 56 LYS A CA 1
ATOM 412 C C . LYS A 1 60 ? 44.270 37.207 1.581 1.00 49.69 56 LYS A C 1
ATOM 413 O O . LYS A 1 60 ? 44.361 38.108 2.419 1.00 47.38 56 LYS A O 1
ATOM 419 N N . LEU A 1 61 ? 43.105 36.719 1.163 1.00 53.49 57 LEU A N 1
ATOM 420 C CA . LEU A 1 61 ? 41.820 37.238 1.617 1.00 51.90 57 LEU A CA 1
ATOM 421 C C . LEU A 1 61 ? 41.176 36.243 2.573 1.00 51.57 57 LEU A C 1
ATOM 422 O O . LEU A 1 61 ? 40.988 35.072 2.226 1.00 46.51 57 LEU A O 1
ATOM 427 N N . ILE A 1 62 ? 40.840 36.714 3.772 1.00 51.94 58 ILE A N 1
ATOM 428 C CA . ILE A 1 62 ? 40.162 35.915 4.786 1.00 48.72 58 ILE A CA 1
ATOM 429 C C . ILE A 1 62 ? 38.788 36.528 5.017 1.00 49.78 58 ILE A C 1
ATOM 430 O O . ILE A 1 62 ? 38.681 37.706 5.382 1.00 43.35 58 ILE A O 1
ATOM 435 N N . LEU A 1 63 ? 37.743 35.734 4.806 1.00 50.34 59 LEU A N 1
ATOM 436 C CA . LEU A 1 63 ? 36.368 36.188 4.965 1.00 49.56 59 LEU A CA 1
ATOM 437 C C . LEU A 1 63 ? 35.807 35.667 6.279 1.00 52.81 59 LEU A C 1
ATOM 438 O O . LEU A 1 63 ? 35.832 34.459 6.537 1.00 49.71 59 LEU A O 1
ATOM 443 N N . THR A 1 64 ? 35.300 36.577 7.105 1.00 47.55 60 THR A N 1
ATOM 444 C CA . THR A 1 64 ? 34.675 36.218 8.370 1.00 47.46 60 THR A CA 1
ATOM 445 C C . THR A 1 64 ? 33.162 36.276 8.207 1.00 52.39 60 THR A C 1
ATOM 446 O O . THR A 1 64 ? 32.606 37.333 7.889 1.00 46.02 60 THR A O 1
ATOM 450 N N . THR A 1 65 ? 32.503 35.141 8.426 1.00 53.59 61 THR A N 1
ATOM 451 C CA . THR A 1 65 ? 31.048 35.088 8.408 1.00 48.04 61 THR A CA 1
ATOM 452 C C . THR A 1 65 ? 30.555 34.431 9.690 1.00 49.69 61 THR A C 1
ATOM 453 O O . THR A 1 65 ? 31.349 34.173 10.601 1.00 50.09 61 THR A O 1
ATOM 457 N N . ALA A 1 66 ? 29.259 34.157 9.779 1.00 56.44 62 ALA A N 1
ATOM 458 C CA . ALA A 1 66 ? 28.696 33.562 10.983 1.00 55.55 62 ALA A CA 1
ATOM 459 C C . ALA A 1 66 ? 27.416 32.825 10.614 1.00 53.95 62 ALA A C 1
ATOM 460 O O . ALA A 1 66 ? 26.960 32.860 9.468 1.00 51.10 62 ALA A O 1
ATOM 462 N N . ILE A 1 67 ? 26.838 32.150 11.607 1.00 57.68 63 ILE A N 1
ATOM 463 C CA . ILE A 1 67 ? 25.541 31.501 11.459 1.00 63.86 63 ILE A CA 1
ATOM 464 C C . ILE A 1 67 ? 24.458 32.571 11.454 1.00 59.52 63 ILE A C 1
ATOM 465 O O . ILE A 1 67 ? 24.753 33.767 11.556 1.00 54.42 63 ILE A O 1
ATOM 470 N N . ASN A 1 68 ? 23.203 32.152 11.329 1.00 65.53 64 ASN A N 1
ATOM 471 C CA . ASN A 1 68 ? 22.103 33.105 11.310 1.00 59.89 64 ASN A CA 1
ATOM 472 C C . ASN A 1 68 ? 22.057 33.881 12.624 1.00 57.80 64 ASN A C 1
ATOM 473 O O . ASN A 1 68 ? 22.187 33.280 13.700 1.00 57.01 64 ASN A O 1
ATOM 478 N N . PRO A 1 69 ? 21.890 35.203 12.579 1.00 60.26 65 PRO A N 1
ATOM 479 C CA . PRO A 1 69 ? 21.928 36.006 13.807 1.00 68.04 65 PRO A CA 1
ATOM 480 C C . PRO A 1 69 ? 20.855 35.609 14.810 1.00 71.61 65 PRO A C 1
ATOM 481 O O . PRO A 1 69 ? 19.764 35.160 14.449 1.00 63.89 65 PRO A O 1
ATOM 485 N N . THR A 1 70 ? 21.185 35.778 16.086 1.00 81.13 66 THR A N 1
ATOM 486 C CA . THR A 1 70 ? 20.265 35.586 17.193 1.00 82.21 66 THR A CA 1
ATOM 487 C C . THR A 1 70 ? 19.968 36.928 17.853 1.00 87.17 66 THR A C 1
ATOM 488 O O . THR A 1 70 ? 20.756 37.873 17.736 1.00 86.89 66 THR A O 1
ATOM 492 N N . PRO A 1 71 ? 18.831 37.058 18.544 1.00 93.00 67 PRO A N 1
ATOM 493 C CA . PRO A 1 71 ? 18.467 38.367 19.115 1.00 96.20 67 PRO A CA 1
ATOM 494 C C . PRO A 1 71 ? 19.408 38.883 20.195 1.00 98.67 67 PRO A C 1
ATOM 495 O O . PRO A 1 71 ? 19.230 40.025 20.635 1.00 96.08 67 PRO A O 1
ATOM 499 N N . ALA A 1 72 ? 20.439 38.131 20.584 1.00 100.52 68 ALA A N 1
ATOM 500 C CA . ALA A 1 72 ? 21.281 38.527 21.710 1.00 99.96 68 ALA A CA 1
ATOM 501 C C . ALA A 1 72 ? 22.745 38.606 21.301 1.00 100.23 68 ALA A C 1
ATOM 502 O O . ALA A 1 72 ? 23.274 39.709 21.151 1.00 100.44 68 ALA A O 1
ATOM 504 N N . GLY A 1 73 ? 23.415 37.472 21.108 1.00 99.41 69 GLY A N 1
ATOM 505 C CA . GLY A 1 73 ? 24.834 37.483 20.789 1.00 97.89 69 GLY A CA 1
ATOM 506 C C . GLY A 1 73 ? 25.107 37.921 19.357 1.00 97.45 69 GLY A C 1
ATOM 507 O O . GLY A 1 73 ? 24.421 37.517 18.418 1.00 95.43 69 GLY A O 1
ATOM 508 N N . GLU A 1 74 ? 26.160 38.729 19.197 1.00 97.52 70 GLU A N 1
ATOM 509 C CA . GLU A 1 74 ? 26.571 39.240 17.883 1.00 92.51 70 GLU A CA 1
ATOM 510 C C . GLU A 1 74 ? 28.064 39.574 17.996 1.00 85.84 70 GLU A C 1
ATOM 511 O O . GLU A 1 74 ? 28.432 40.714 18.279 1.00 85.84 70 GLU A O 1
ATOM 517 N N . GLY A 1 75 ? 28.904 38.563 17.777 1.00 86.90 71 GLY A N 1
ATOM 518 C CA . GLY A 1 75 ? 30.342 38.742 17.866 1.00 78.53 71 GLY A CA 1
ATOM 519 C C . GLY A 1 75 ? 31.109 38.527 16.577 1.00 69.52 71 GLY A C 1
ATOM 520 O O . GLY A 1 75 ? 32.293 38.176 16.613 1.00 67.10 71 GLY A O 1
ATOM 521 N N . LYS A 1 76 ? 30.455 38.723 15.431 1.00 66.18 72 LYS A N 1
ATOM 522 C CA . LYS A 1 76 ? 31.140 38.513 14.158 1.00 62.10 72 LYS A CA 1
ATOM 523 C C . LYS A 1 76 ? 32.252 39.538 13.942 1.00 62.60 72 LYS A C 1
ATOM 524 O O . LYS A 1 76 ? 33.360 39.175 13.530 1.00 57.43 72 LYS A O 1
ATOM 530 N N . THR A 1 77 ? 31.984 40.819 14.212 1.00 61.60 73 THR A N 1
ATOM 531 C CA . THR A 1 77 ? 33.022 41.834 14.044 1.00 58.87 73 THR A CA 1
ATOM 532 C C . THR A 1 77 ? 34.123 41.682 15.088 1.00 58.16 73 THR A C 1
ATOM 533 O O . THR A 1 77 ? 35.300 41.918 14.787 1.00 51.79 73 THR A O 1
ATOM 537 N N . THR A 1 78 ? 33.759 41.291 16.313 1.00 60.59 74 THR A N 1
ATOM 538 C CA . THR A 1 78 ? 34.752 41.078 17.362 1.00 54.71 74 THR A CA 1
ATOM 539 C C . THR A 1 78 ? 35.747 39.989 16.976 1.00 55.03 74 THR A C 1
ATOM 540 O O . THR A 1 78 ? 36.938 40.082 17.299 1.00 52.98 74 THR A O 1
ATOM 544 N N . THR A 1 79 ? 35.282 38.952 16.274 1.00 57.36 75 THR A N 1
ATOM 545 C CA . THR A 1 79 ? 36.183 37.881 15.859 1.00 56.17 75 THR A CA 1
ATOM 546 C C . THR A 1 79 ? 37.113 38.346 14.745 1.00 57.79 75 THR A C 1
ATOM 547 O O . THR A 1 79 ? 38.298 37.992 14.731 1.00 50.51 75 THR A O 1
ATOM 551 N N . SER A 1 80 ? 36.592 39.136 13.801 1.00 55.51 76 SER A N 1
ATOM 552 C CA . SER A 1 80 ? 37.422 39.644 12.714 1.00 53.29 76 SER A CA 1
ATOM 553 C C . SER A 1 80 ? 38.594 40.454 13.251 1.00 50.56 76 SER A C 1
ATOM 554 O O . SER A 1 80 ? 39.728 40.312 12.779 1.00 49.59 76 SER A O 1
ATOM 557 N N . ILE A 1 81 ? 38.336 41.313 14.238 1.00 51.31 77 ILE A N 1
ATOM 558 C CA . ILE A 1 81 ? 39.396 42.135 14.811 1.00 53.70 77 ILE A CA 1
ATOM 559 C C . ILE A 1 81 ? 40.355 41.282 15.633 1.00 57.15 77 ILE A C 1
ATOM 560 O O . ILE A 1 81 ? 41.578 41.456 15.562 1.00 48.73 77 ILE A O 1
ATOM 565 N N . GLY A 1 82 ? 39.819 40.347 16.421 1.00 57.16 78 GLY A N 1
ATOM 566 C CA . GLY A 1 82 ? 40.674 39.512 17.251 1.00 55.23 78 GLY A CA 1
ATOM 567 C C . GLY A 1 82 ? 41.603 38.622 16.447 1.00 52.82 78 GLY A C 1
ATOM 568 O O . GLY A 1 82 ? 42.769 38.441 16.806 1.00 51.85 78 GLY A O 1
ATOM 569 N N . VAL A 1 83 ? 41.099 38.050 15.351 1.00 54.62 79 VAL A N 1
ATOM 570 C CA . VAL A 1 83 ? 41.941 37.212 14.502 1.00 48.26 79 VAL A CA 1
ATOM 571 C C . VAL A 1 83 ? 43.020 38.051 13.829 1.00 56.70 79 VAL A C 1
ATOM 572 O O . VAL A 1 83 ? 44.175 37.624 13.711 1.00 55.65 79 VAL A O 1
ATOM 576 N N . ALA A 1 84 ? 42.664 39.259 13.383 1.00 54.17 80 ALA A N 1
ATOM 577 C CA . ALA A 1 84 ? 43.654 40.152 12.791 1.00 54.35 80 ALA A CA 1
ATOM 578 C C . ALA A 1 84 ? 44.752 40.493 13.791 1.00 56.21 80 ALA A C 1
ATOM 579 O O . ALA A 1 84 ? 45.939 40.497 13.445 1.00 51.38 80 ALA A O 1
ATOM 581 N N . ASP A 1 85 ? 44.374 40.786 15.039 1.00 57.72 81 ASP A N 1
ATOM 582 C CA . ASP A 1 85 ? 45.374 41.013 16.076 1.00 58.42 81 ASP A CA 1
ATOM 583 C C . ASP A 1 85 ? 46.192 39.757 16.343 1.00 60.02 81 ASP A C 1
ATOM 584 O O . ASP A 1 85 ? 47.385 39.848 16.656 1.00 55.57 81 ASP A O 1
ATOM 589 N N . ALA A 1 86 ? 45.572 38.580 16.224 1.00 58.38 82 ALA A N 1
ATOM 590 C CA . ALA A 1 86 ? 46.296 37.333 16.447 1.00 58.77 82 ALA A CA 1
ATOM 591 C C . ALA A 1 86 ? 47.357 37.110 15.376 1.00 60.36 82 ALA A C 1
ATOM 592 O O . ALA A 1 86 ? 48.484 36.707 15.687 1.00 58.03 82 ALA A O 1
ATOM 594 N N . LEU A 1 87 ? 47.012 37.357 14.109 1.00 59.27 83 LEU A N 1
ATOM 595 C CA . LEU A 1 87 ? 47.992 37.223 13.036 1.00 59.28 83 LEU A CA 1
ATOM 596 C C . LEU A 1 87 ? 49.143 38.205 13.204 1.00 57.66 83 LEU A C 1
ATOM 597 O O . LEU A 1 87 ? 50.281 37.897 12.832 1.00 58.74 83 LEU A O 1
ATOM 602 N N . ALA A 1 88 ? 48.871 39.387 13.762 1.00 59.29 84 ALA A N 1
ATOM 603 C CA . ALA A 1 88 ? 49.943 40.334 14.048 1.00 61.34 84 ALA A CA 1
ATOM 604 C C . ALA A 1 88 ? 50.878 39.795 15.123 1.00 61.17 84 ALA A C 1
ATOM 605 O O . ALA A 1 88 ? 52.092 40.024 15.070 1.00 56.08 84 ALA A O 1
ATOM 607 N N . LYS A 1 89 ? 50.326 39.087 16.113 1.00 59.79 85 LYS A N 1
ATOM 608 C CA . LYS A 1 89 ? 51.156 38.470 17.143 1.00 64.06 85 LYS A CA 1
ATOM 609 C C . LYS A 1 89 ? 52.124 37.461 16.536 1.00 64.04 85 LYS A C 1
ATOM 610 O O . LYS A 1 89 ? 53.276 37.352 16.971 1.00 58.92 85 LYS A O 1
ATOM 616 N N . LEU A 1 90 ? 51.671 36.718 15.527 1.00 64.05 86 LEU A N 1
ATOM 617 C CA . LEU A 1 90 ? 52.474 35.701 14.859 1.00 61.54 86 LEU A CA 1
ATOM 618 C C . LEU A 1 90 ? 53.483 36.285 13.876 1.00 60.80 86 LEU A C 1
ATOM 619 O O . LEU A 1 90 ? 54.143 35.520 13.165 1.00 62.27 86 LEU A O 1
ATOM 624 N N . GLY A 1 91 ? 53.617 37.608 13.817 1.00 63.89 87 GLY A N 1
ATOM 625 C CA . GLY A 1 91 ? 54.586 38.225 12.934 1.00 55.69 87 GLY A CA 1
ATOM 626 C C . GLY A 1 91 ? 54.120 38.435 11.513 1.00 52.47 87 GLY A C 1
ATOM 627 O O . GLY A 1 91 ? 54.954 38.640 10.625 1.00 53.35 87 GLY A O 1
ATOM 628 N N . LYS A 1 92 ? 52.815 38.397 11.266 1.00 61.66 88 LYS A N 1
ATOM 629 C CA . LYS A 1 92 ? 52.280 38.579 9.926 1.00 58.66 88 LYS A CA 1
ATOM 630 C C . LYS A 1 92 ? 51.916 40.038 9.684 1.00 58.55 88 LYS A C 1
ATOM 631 O O . LYS A 1 92 ? 51.574 40.778 10.610 1.00 56.37 88 LYS A O 1
ATOM 637 N N . ASN A 1 93 ? 51.997 40.444 8.419 1.00 56.53 89 ASN A N 1
ATOM 638 C CA . ASN A 1 93 ? 51.594 41.783 7.996 1.00 56.20 89 ASN A CA 1
ATOM 639 C C . ASN A 1 93 ? 50.126 41.704 7.592 1.00 54.83 89 ASN A C 1
ATOM 640 O O . ASN A 1 93 ? 49.794 41.235 6.501 1.00 50.91 89 ASN A O 1
ATOM 645 N N . VAL A 1 94 ? 49.242 42.159 8.478 1.00 54.88 90 VAL A N 1
ATOM 646 C CA . VAL A 1 94 ? 47.811 41.924 8.347 1.00 49.33 90 VAL A CA 1
ATOM 647 C C . VAL A 1 94 ? 47.062 43.247 8.445 1.00 53.94 90 VAL A C 1
ATOM 648 O O . VAL A 1 94 ? 47.484 44.175 9.142 1.00 42.93 90 VAL A O 1
ATOM 652 N N . ILE A 1 95 ? 45.947 43.331 7.720 1.00 54.38 91 ILE A N 1
ATOM 653 C CA . ILE A 1 95 ? 45.046 44.476 7.760 1.00 48.72 91 ILE A CA 1
ATOM 654 C C . ILE A 1 95 ? 43.629 43.962 7.969 1.00 50.04 91 ILE A C 1
ATOM 655 O O . ILE A 1 95 ? 43.209 43.005 7.311 1.00 45.76 91 ILE A O 1
ATOM 660 N N . ALA A 1 96 ? 42.899 44.592 8.885 1.00 49.36 92 ALA A N 1
ATOM 661 C CA . ALA A 1 96 ? 41.482 44.311 9.072 1.00 47.17 92 ALA A CA 1
ATOM 662 C C . ALA A 1 96 ? 40.673 45.316 8.262 1.00 46.53 92 ALA A C 1
ATOM 663 O O . ALA A 1 96 ? 40.832 46.529 8.431 1.00 40.83 92 ALA A O 1
ATOM 665 N N . ALA A 1 97 ? 39.811 44.813 7.383 1.00 50.57 93 ALA A N 1
ATOM 666 C CA . ALA A 1 97 ? 38.960 45.646 6.543 1.00 46.62 93 ALA A CA 1
ATOM 667 C C . ALA A 1 97 ? 37.515 45.465 6.985 1.00 47.13 93 ALA A C 1
ATOM 668 O O . ALA A 1 97 ? 36.980 44.353 6.926 1.00 39.15 93 ALA A O 1
ATOM 670 N N . LEU A 1 98 ? 36.886 46.555 7.422 1.00 48.30 94 LEU A N 1
ATOM 671 C CA . LEU A 1 98 ? 35.546 46.503 7.985 1.00 47.72 94 LEU A CA 1
ATOM 672 C C . LEU A 1 98 ? 34.717 47.651 7.423 1.00 48.32 94 LEU A C 1
ATOM 673 O O . LEU A 1 98 ? 35.202 48.479 6.645 1.00 37.16 94 LEU A O 1
ATOM 678 N N . ARG A 1 99 ? 33.452 47.692 7.829 1.00 44.58 95 ARG A N 1
ATOM 679 C CA . ARG A 1 99 ? 32.515 48.712 7.387 1.00 43.61 95 ARG A CA 1
ATOM 680 C C . ARG A 1 99 ? 32.460 49.878 8.368 1.00 42.72 95 ARG A C 1
ATOM 681 O O . ARG A 1 99 ? 32.747 49.731 9.559 1.00 40.54 95 ARG A O 1
ATOM 689 N N . GLU A 1 100 ? 32.089 51.057 7.842 1.00 45.99 96 GLU A N 1
ATOM 690 C CA . GLU A 1 100 ? 31.767 52.206 8.685 1.00 42.79 96 GLU A CA 1
ATOM 691 C C . GLU A 1 100 ? 30.281 52.194 9.026 1.00 38.97 96 GLU A C 1
ATOM 692 O O . GLU A 1 100 ? 29.446 52.076 8.121 1.00 34.92 96 GLU A O 1
ATOM 698 N N . PRO A 1 101 ? 29.915 52.311 10.299 1.00 43.98 97 PRO A N 1
ATOM 699 C CA . PRO A 1 101 ? 28.496 52.270 10.673 1.00 45.04 97 PRO A CA 1
ATOM 700 C C . PRO A 1 101 ? 27.780 53.565 10.317 1.00 47.03 97 PRO A C 1
ATOM 701 O O . PRO A 1 101 ? 28.387 54.593 10.012 1.00 34.55 97 PRO A O 1
ATOM 705 N N . SER A 1 102 ? 26.452 53.492 10.355 1.00 48.49 98 SER A N 1
ATOM 706 C CA . SER A 1 102 ? 25.617 54.659 10.114 1.00 50.35 98 SER A CA 1
ATOM 707 C C . SER A 1 102 ? 25.505 55.502 11.378 1.00 46.14 98 SER A C 1
ATOM 708 O O . SER A 1 102 ? 25.394 54.973 12.488 1.00 40.73 98 SER A O 1
ATOM 711 N N . MET A 1 103 ? 25.539 56.825 11.203 1.00 55.31 99 MET A N 1
ATOM 712 C CA . MET A 1 103 ? 25.457 57.733 12.343 1.00 50.92 99 MET A CA 1
ATOM 713 C C . MET A 1 103 ? 24.038 57.854 12.883 1.00 43.39 99 MET A C 1
ATOM 714 O O . MET A 1 103 ? 23.857 58.076 14.084 1.00 38.95 99 MET A O 1
ATOM 719 N N . GLY A 1 104 ? 23.034 57.723 12.018 1.00 50.54 100 GLY A N 1
ATOM 720 C CA . GLY A 1 104 ? 21.644 57.851 12.397 1.00 45.16 100 GLY A CA 1
ATOM 721 C C . GLY A 1 104 ? 21.229 57.062 13.626 1.00 47.36 100 GLY A C 1
ATOM 722 O O . GLY A 1 104 ? 20.710 57.623 14.597 1.00 39.23 100 GLY A O 1
ATOM 723 N N . PRO A 1 105 ? 21.436 55.741 13.607 1.00 46.74 101 PRO A N 1
ATOM 724 C CA . PRO A 1 105 ? 21.008 54.917 14.752 1.00 49.52 101 PRO A CA 1
ATOM 725 C C . PRO A 1 105 ? 21.655 55.301 16.073 1.00 48.77 101 PRO A C 1
ATOM 726 O O . PRO A 1 105 ? 21.119 54.938 17.128 1.00 49.02 101 PRO A O 1
ATOM 730 N N . VAL A 1 106 ? 22.783 56.017 16.055 1.00 43.28 102 VAL A N 1
ATOM 731 C CA . VAL A 1 106 ? 23.427 56.414 17.304 1.00 44.62 102 VAL A CA 1
ATOM 732 C C . VAL A 1 106 ? 22.478 57.257 18.150 1.00 48.26 102 VAL A C 1
ATOM 733 O O . VAL A 1 106 ? 22.513 57.194 19.386 1.00 45.61 102 VAL A O 1
ATOM 737 N N . PHE A 1 107 ? 21.605 58.040 17.508 1.00 46.51 103 PHE A N 1
ATOM 738 C CA . PHE A 1 107 ? 20.686 58.926 18.218 1.00 43.25 103 PHE A CA 1
ATOM 739 C C . PHE A 1 107 ? 19.358 58.274 18.584 1.00 44.41 103 PHE A C 1
ATOM 740 O O . PHE A 1 107 ? 18.595 58.864 19.357 1.00 39.02 103 PHE A O 1
ATOM 748 N N . GLY A 1 108 ? 19.072 57.078 18.074 1.00 48.88 104 GLY A N 1
ATOM 749 C CA . GLY A 1 108 ? 17.891 56.339 18.476 1.00 50.62 104 GLY A CA 1
ATOM 750 C C . GLY A 1 108 ? 18.203 55.418 19.635 1.00 52.78 104 GLY A C 1
ATOM 751 O O . GLY A 1 108 ? 17.862 55.710 20.785 1.00 46.06 104 GLY A O 1
ATOM 752 N N . ILE A 1 109 ? 18.873 54.307 19.337 1.00 56.58 105 ILE A N 1
ATOM 753 C CA . ILE A 1 109 ? 19.391 53.365 20.325 1.00 62.18 105 ILE A CA 1
ATOM 754 C C . ILE A 1 109 ? 20.831 53.782 20.593 1.00 68.35 105 ILE A C 1
ATOM 755 O O . ILE A 1 109 ? 21.231 54.897 20.251 1.00 64.33 105 ILE A O 1
ATOM 760 N N . LYS A 1 110 ? 21.600 52.934 21.257 1.00 67.23 106 LYS A N 1
ATOM 761 C CA . LYS A 1 110 ? 22.954 53.275 21.644 1.00 71.06 106 LYS A CA 1
ATOM 762 C C . LYS A 1 110 ? 23.846 53.510 20.427 1.00 68.61 106 LYS A C 1
ATOM 763 O O . LYS A 1 110 ? 23.575 53.050 19.310 1.00 67.35 106 LYS A O 1
ATOM 769 N N . GLY A 1 111 ? 24.915 54.267 20.646 1.00 75.22 107 GLY A N 1
ATOM 770 C CA . GLY A 1 111 ? 26.097 54.167 19.811 1.00 67.07 107 GLY A CA 1
ATOM 771 C C . GLY A 1 111 ? 26.933 53.032 20.383 1.00 69.51 107 GLY A C 1
ATOM 772 O O . GLY A 1 111 ? 26.835 52.714 21.569 1.00 68.41 107 GLY A O 1
ATOM 773 N N . GLY A 1 112 ? 27.793 52.429 19.550 1.00 73.10 108 GLY A N 1
ATOM 774 C CA . GLY A 1 112 ? 28.525 51.257 19.976 1.00 70.22 108 GLY A CA 1
ATOM 775 C C . GLY A 1 112 ? 29.949 51.199 19.442 1.00 63.33 108 GLY A C 1
ATOM 776 O O . GLY A 1 112 ? 30.376 52.030 18.637 1.00 57.81 108 GLY A O 1
ATOM 777 N N . ALA A 1 113 ? 30.657 50.179 19.915 1.00 67.86 109 ALA A N 1
ATOM 778 C CA . ALA A 1 113 ? 32.055 50.022 19.559 1.00 62.60 109 ALA A CA 1
ATOM 779 C C . ALA A 1 113 ? 32.207 49.330 18.216 1.00 59.66 109 ALA A C 1
ATOM 780 O O . ALA A 1 113 ? 31.360 48.530 17.807 1.00 59.69 109 ALA A O 1
ATOM 782 N N . ALA A 1 114 ? 33.302 49.661 17.526 1.00 60.10 110 ALA A N 1
ATOM 783 C CA . ALA A 1 114 ? 33.731 48.915 16.349 1.00 62.34 110 ALA A CA 1
ATOM 784 C C . ALA A 1 114 ? 34.332 47.605 16.849 1.00 62.13 110 ALA A C 1
ATOM 785 O O . ALA A 1 114 ? 35.545 47.456 17.009 1.00 58.76 110 ALA A O 1
ATOM 787 N N . GLY A 1 115 ? 33.456 46.638 17.115 1.00 63.25 111 GLY A N 1
ATOM 788 C CA . GLY A 1 115 ? 33.863 45.392 17.738 1.00 60.27 111 GLY A CA 1
ATOM 789 C C . GLY A 1 115 ? 33.299 45.208 19.135 1.00 60.32 111 GLY A C 1
ATOM 790 O O . GLY A 1 115 ? 32.084 45.298 19.345 1.00 56.74 111 GLY A O 1
ATOM 791 N N . GLY A 1 116 ? 34.175 44.941 20.102 1.00 57.42 112 GLY A N 1
ATOM 792 C CA . GLY A 1 116 ? 33.752 44.743 21.474 1.00 54.76 112 GLY A CA 1
ATOM 793 C C . GLY A 1 116 ? 34.827 44.154 22.365 1.00 63.34 112 GLY A C 1
ATOM 794 O O . GLY A 1 116 ? 35.700 43.415 21.898 1.00 59.99 112 GLY A O 1
ATOM 795 N N . GLY A 1 117 ? 34.762 44.470 23.656 1.00 64.84 113 GLY A N 1
ATOM 796 C CA . GLY A 1 117 ? 35.742 43.949 24.595 1.00 63.99 113 GLY A CA 1
ATOM 797 C C . GLY A 1 117 ? 37.130 44.476 24.289 1.00 61.27 113 GLY A C 1
ATOM 798 O O . GLY A 1 117 ? 37.344 45.683 24.134 1.00 57.59 113 GLY A O 1
ATOM 799 N N . TYR A 1 118 ? 38.094 43.559 24.196 1.00 59.85 114 TYR A N 1
ATOM 800 C CA . TYR A 1 118 ? 39.469 43.895 23.853 1.00 61.23 114 TYR A CA 1
ATOM 801 C C . TYR A 1 118 ? 39.767 43.668 22.375 1.00 59.88 114 TYR A C 1
ATOM 802 O O . TYR A 1 118 ? 40.937 43.575 21.989 1.00 56.97 114 TYR A O 1
ATOM 811 N N . ALA A 1 119 ? 38.731 43.575 21.545 1.00 61.44 115 ALA A N 1
ATOM 812 C CA . ALA A 1 119 ? 38.860 43.486 20.092 1.00 58.33 115 ALA A CA 1
ATOM 813 C C . ALA A 1 119 ? 38.061 44.644 19.501 1.00 57.87 115 ALA A C 1
ATOM 814 O O . ALA A 1 119 ? 36.953 44.460 18.994 1.00 53.12 115 ALA A O 1
ATOM 816 N N . GLN A 1 120 ? 38.633 45.844 19.574 1.00 56.70 116 GLN A N 1
ATOM 817 C CA . GLN A 1 120 ? 37.970 47.060 19.129 1.00 58.19 116 GLN A CA 1
ATOM 818 C C . GLN A 1 120 ? 38.840 47.796 18.121 1.00 57.61 116 GLN A C 1
ATOM 819 O O . GLN A 1 120 ? 40.007 47.461 17.900 1.00 50.48 116 GLN A O 1
ATOM 825 N N . VAL A 1 121 ? 38.243 48.815 17.509 1.00 60.15 117 VAL A N 1
ATOM 826 C CA . VAL A 1 121 ? 38.935 49.750 16.633 1.00 53.72 117 VAL A CA 1
ATOM 827 C C . VAL A 1 121 ? 38.784 51.148 17.221 1.00 54.97 117 VAL A C 1
ATOM 828 O O . VAL A 1 121 ? 37.704 51.520 17.692 1.00 52.68 117 VAL A O 1
ATOM 832 N N . VAL A 1 122 ? 39.869 51.916 17.192 1.00 55.22 118 VAL A N 1
ATOM 833 C CA . VAL A 1 122 ? 39.939 53.225 17.840 1.00 53.77 118 VAL A CA 1
ATOM 834 C C . VAL A 1 122 ? 40.270 54.269 16.776 1.00 59.63 118 VAL A C 1
ATOM 835 O O . VAL A 1 122 ? 41.027 53.965 15.842 1.00 53.66 118 VAL A O 1
ATOM 839 N N . PRO A 1 123 ? 39.740 55.510 16.862 1.00 59.00 119 PRO A N 1
ATOM 840 C CA . PRO A 1 123 ? 38.886 56.090 17.912 1.00 52.71 119 PRO A CA 1
ATOM 841 C C . PRO A 1 123 ? 37.411 55.742 17.761 1.00 55.06 119 PRO A C 1
ATOM 842 O O . PRO A 1 123 ? 36.847 55.860 16.680 1.00 48.04 119 PRO A O 1
ATOM 846 N N . MET A 1 124 ? 36.779 55.292 18.839 1.00 61.72 120 MET A N 1
ATOM 847 C CA . MET A 1 124 ? 35.404 54.837 18.692 1.00 58.62 120 MET A CA 1
ATOM 848 C C . MET A 1 124 ? 34.436 56.011 18.526 1.00 52.10 120 MET A C 1
ATOM 849 O O . MET A 1 124 ? 33.412 55.875 17.848 1.00 48.76 120 MET A O 1
ATOM 854 N N . GLU A 1 125 ? 34.709 57.157 19.166 1.00 53.48 121 GLU A N 1
ATOM 855 C CA . GLU A 1 125 ? 33.780 58.288 19.088 1.00 51.52 121 GLU A CA 1
ATOM 856 C C . GLU A 1 125 ? 33.673 58.825 17.662 1.00 51.11 121 GLU A C 1
ATOM 857 O O . GLU A 1 125 ? 32.567 59.062 17.160 1.00 43.87 121 GLU A O 1
ATOM 863 N N . ASP A 1 126 ? 34.812 59.028 16.993 1.00 52.24 122 ASP A N 1
ATOM 864 C CA . ASP A 1 126 ? 34.789 59.565 15.634 1.00 45.59 122 ASP A CA 1
ATOM 865 C C . ASP A 1 126 ? 34.110 58.601 14.667 1.00 43.63 122 ASP A C 1
ATOM 866 O O . ASP A 1 126 ? 33.372 59.027 13.771 1.00 34.54 122 ASP A O 1
ATOM 871 N N . ILE A 1 127 ? 34.350 57.299 14.833 1.00 47.19 123 ILE A N 1
ATOM 872 C CA . ILE A 1 127 ? 33.775 56.309 13.927 1.00 43.37 123 ILE A CA 1
ATOM 873 C C . ILE A 1 127 ? 32.252 56.339 13.998 1.00 44.59 123 ILE A C 1
ATOM 874 O O . ILE A 1 127 ? 31.564 56.218 12.977 1.00 35.44 123 ILE A O 1
ATOM 879 N N . ASN A 1 128 ? 31.702 56.514 15.202 1.00 43.16 124 ASN A N 1
ATOM 880 C CA . ASN A 1 128 ? 30.253 56.559 15.365 1.00 44.79 124 ASN A CA 1
ATOM 881 C C . ASN A 1 128 ? 29.637 57.839 14.818 1.00 41.42 124 ASN A C 1
ATOM 882 O O . ASN A 1 128 ? 28.443 57.849 14.500 1.00 37.87 124 ASN A O 1
ATOM 887 N N . LEU A 1 129 ? 30.416 58.912 14.692 1.00 47.82 125 LEU A N 1
ATOM 888 C CA . LEU A 1 129 ? 29.861 60.205 14.309 1.00 44.80 125 LEU A CA 1
ATOM 889 C C . LEU A 1 129 ? 30.199 60.558 12.867 1.00 38.26 125 LEU A C 1
ATOM 890 O O . LEU A 1 129 ? 29.821 59.837 11.938 1.00 32.55 125 LEU A O 1
ATOM 895 N N . HIS A 1 130 ? 30.907 61.672 12.670 1.00 39.07 126 HIS A N 1
ATOM 896 C CA . HIS A 1 130 ? 31.193 62.144 11.321 1.00 41.08 126 HIS A CA 1
ATOM 897 C C . HIS A 1 130 ? 32.308 61.347 10.655 1.00 38.56 126 HIS A C 1
ATOM 898 O O . HIS A 1 130 ? 32.346 61.264 9.422 1.00 36.06 126 HIS A O 1
ATOM 905 N N . PHE A 1 131 ? 33.205 60.755 11.447 1.00 45.69 127 PHE A N 1
ATOM 906 C CA . PHE A 1 131 ? 34.366 60.028 10.939 1.00 34.48 127 PHE A CA 1
ATOM 907 C C . PHE A 1 131 ? 35.164 60.913 9.988 1.00 38.48 127 PHE A C 1
ATOM 908 O O . PHE A 1 131 ? 35.627 61.990 10.379 1.00 29.02 127 PHE A O 1
ATOM 916 N N . THR A 1 132 ? 35.324 60.477 8.740 1.00 38.47 128 THR A N 1
ATOM 917 C CA . THR A 1 132 ? 36.029 61.257 7.732 1.00 38.20 128 THR A CA 1
ATOM 918 C C . THR A 1 132 ? 35.086 61.916 6.732 1.00 34.13 128 THR A C 1
ATOM 919 O O . THR A 1 132 ? 35.553 62.509 5.755 1.00 24.59 128 THR A O 1
ATOM 923 N N . GLY A 1 133 ? 33.776 61.823 6.949 1.00 42.25 129 GLY A N 1
ATOM 924 C CA . GLY A 1 133 ? 32.813 62.515 6.116 1.00 39.34 129 GLY A CA 1
ATOM 925 C C . GLY A 1 133 ? 32.267 61.726 4.947 1.00 40.37 129 GLY A C 1
ATOM 926 O O . GLY A 1 133 ? 31.583 62.311 4.098 1.00 32.90 129 GLY A O 1
ATOM 927 N N . ASP A 1 134 ? 32.547 60.422 4.871 1.00 37.53 130 ASP A N 1
ATOM 928 C CA . ASP A 1 134 ? 32.102 59.633 3.725 1.00 39.18 130 ASP A CA 1
ATOM 929 C C . ASP A 1 134 ? 30.583 59.604 3.625 1.00 34.04 130 ASP A C 1
ATOM 930 O O . ASP A 1 134 ? 30.023 59.740 2.531 1.00 29.20 130 ASP A O 1
ATOM 935 N N . MET A 1 135 ? 29.899 59.421 4.758 1.00 37.20 131 MET A N 1
ATOM 936 C CA . MET A 1 135 ? 28.443 59.328 4.742 1.00 36.55 131 MET A CA 1
ATOM 937 C C . MET A 1 135 ? 27.807 60.614 4.229 1.00 36.98 131 MET A C 1
ATOM 938 O O . MET A 1 135 ? 26.817 60.573 3.489 1.00 30.07 131 MET A O 1
ATOM 943 N N . HIS A 1 136 ? 28.359 61.766 4.615 1.00 40.82 132 HIS A N 1
ATOM 944 C CA . HIS A 1 136 ? 27.842 63.037 4.118 1.00 39.84 132 HIS A CA 1
ATOM 945 C C . HIS A 1 136 ? 28.042 63.159 2.613 1.00 35.50 132 HIS A C 1
ATOM 946 O O . HIS A 1 136 ? 27.195 63.721 1.908 1.00 23.70 132 HIS A O 1
ATOM 953 N N . ALA A 1 137 ? 29.161 62.641 2.102 1.00 36.34 133 ALA A N 1
ATOM 954 C CA . ALA A 1 137 ? 29.420 62.708 0.668 1.00 38.47 133 ALA A CA 1
ATOM 955 C C . ALA A 1 137 ? 28.485 61.786 -0.104 1.00 31.94 133 ALA A C 1
ATOM 956 O O . ALA A 1 137 ? 28.031 62.131 -1.202 1.00 28.22 133 ALA A O 1
ATOM 958 N N . ILE A 1 138 ? 28.200 60.603 0.446 1.00 32.38 134 ILE A N 1
ATOM 959 C CA . ILE A 1 138 ? 27.236 59.703 -0.181 1.00 35.62 134 ILE A CA 1
ATOM 960 C C . ILE A 1 138 ? 25.869 60.369 -0.270 1.00 31.60 134 ILE A C 1
ATOM 961 O O . ILE A 1 138 ? 25.196 60.309 -1.306 1.00 27.39 134 ILE A O 1
ATOM 966 N N . GLY A 1 139 ? 25.441 61.019 0.815 1.00 37.43 135 GLY A N 1
ATOM 967 C CA . GLY A 1 139 ? 24.141 61.669 0.816 1.00 33.47 135 GLY A CA 1
ATOM 968 C C . GLY A 1 139 ? 24.066 62.855 -0.127 1.00 32.18 135 GLY A C 1
ATOM 969 O O . GLY A 1 139 ? 23.043 63.072 -0.783 1.00 28.50 135 GLY A O 1
ATOM 970 N N . ALA A 1 140 ? 25.143 63.641 -0.206 1.00 37.62 136 ALA A N 1
ATOM 971 C CA . ALA A 1 140 ? 25.148 64.802 -1.091 1.00 34.28 136 ALA A CA 1
ATOM 972 C C . ALA A 1 140 ? 25.040 64.386 -2.553 1.00 34.02 136 ALA A C 1
ATOM 973 O O . ALA A 1 140 ? 24.340 65.033 -3.340 1.00 30.16 136 ALA A O 1
ATOM 975 N N . ALA A 1 141 ? 25.730 63.309 -2.937 1.00 32.72 137 ALA A N 1
ATOM 976 C CA . ALA A 1 141 ? 25.619 62.810 -4.304 1.00 35.77 137 ALA A CA 1
ATOM 977 C C . ALA A 1 141 ? 24.222 62.268 -4.581 1.00 30.33 137 ALA A C 1
ATOM 978 O O . ALA A 1 141 ? 23.659 62.507 -5.656 1.00 24.58 137 ALA A O 1
ATOM 980 N N . ASN A 1 142 ? 23.653 61.529 -3.625 1.00 29.70 138 ASN A N 1
ATOM 981 C CA . ASN A 1 142 ? 22.298 61.008 -3.784 1.00 33.51 138 ASN A CA 1
ATOM 982 C C . ASN A 1 142 ? 21.291 62.137 -3.965 1.00 33.88 138 ASN A C 1
ATOM 983 O O . ASN A 1 142 ? 20.393 62.049 -4.812 1.00 29.09 138 ASN A O 1
ATOM 988 N N . ASN A 1 143 ? 21.426 63.208 -3.182 1.00 35.43 139 ASN A N 1
ATOM 989 C CA . ASN A 1 143 ? 20.453 64.291 -3.207 1.00 32.61 139 ASN A CA 1
ATOM 990 C C . ASN A 1 143 ? 20.689 65.275 -4.345 1.00 34.93 139 ASN A C 1
ATOM 991 O O . ASN A 1 143 ? 19.745 65.956 -4.759 1.00 24.78 139 ASN A O 1
ATOM 996 N N . LEU A 1 144 ? 21.919 65.372 -4.856 1.00 34.86 140 LEU A N 1
ATOM 997 C CA . LEU A 1 144 ? 22.147 66.168 -6.058 1.00 35.34 140 LEU A CA 1
ATOM 998 C C . LEU A 1 144 ? 21.475 65.534 -7.270 1.00 32.37 140 LEU A C 1
ATOM 999 O O . LEU A 1 144 ? 20.851 66.232 -8.078 1.00 27.05 140 LEU A O 1
ATOM 1004 N N . LEU A 1 145 ? 21.600 64.212 -7.416 1.00 35.03 141 LEU A N 1
ATOM 1005 C CA . LEU A 1 145 ? 20.938 63.520 -8.517 1.00 37.99 141 LEU A CA 1
ATOM 1006 C C . LEU A 1 145 ? 19.426 63.688 -8.437 1.00 34.51 141 LEU A C 1
ATOM 1007 O O . LEU A 1 145 ? 18.756 63.858 -9.462 1.00 31.42 141 LEU A O 1
ATOM 1012 N N . ALA A 1 146 ? 18.873 63.645 -7.225 1.00 34.79 142 ALA A N 1
ATOM 1013 C CA . ALA A 1 146 ? 17.443 63.872 -7.060 1.00 35.35 142 ALA A CA 1
ATOM 1014 C C . ALA A 1 146 ? 17.067 65.304 -7.419 1.00 37.17 142 ALA A C 1
ATOM 1015 O O . ALA A 1 146 ? 16.013 65.543 -8.020 1.00 31.68 142 ALA A O 1
ATOM 1017 N N . ALA A 1 147 ? 17.913 66.271 -7.052 1.00 34.46 143 ALA A N 1
ATOM 1018 C CA . ALA A 1 147 ? 17.622 67.666 -7.369 1.00 39.65 143 ALA A CA 1
ATOM 1019 C C . ALA A 1 147 ? 17.639 67.917 -8.874 1.00 36.26 143 ALA A C 1
ATOM 1020 O O . ALA A 1 147 ? 16.758 68.606 -9.399 1.00 34.53 143 ALA A O 1
ATOM 1022 N N . MET A 1 148 ? 18.626 67.369 -9.587 1.00 38.72 144 MET A N 1
ATOM 1023 C CA . MET A 1 148 ? 18.665 67.568 -11.033 1.00 44.23 144 MET A CA 1
ATOM 1024 C C . MET A 1 148 ? 17.643 66.709 -11.764 1.00 42.61 144 MET A C 1
ATOM 1025 O O . MET A 1 148 ? 17.229 67.063 -12.874 1.00 33.67 144 MET A O 1
ATOM 1030 N N . LEU A 1 149 ? 17.248 65.572 -11.188 1.00 39.50 145 LEU A N 1
ATOM 1031 C CA . LEU A 1 149 ? 16.161 64.799 -11.779 1.00 35.85 145 LEU A CA 1
ATOM 1032 C C . LEU A 1 149 ? 14.871 65.611 -11.781 1.00 39.73 145 LEU A C 1
ATOM 1033 O O . LEU A 1 149 ? 14.217 65.758 -12.819 1.00 35.59 145 LEU A O 1
ATOM 1038 N N . ASP A 1 150 ? 14.495 66.153 -10.619 1.00 39.75 146 ASP A N 1
ATOM 1039 C CA . ASP A 1 150 ? 13.299 66.986 -10.539 1.00 40.97 146 ASP A CA 1
ATOM 1040 C C . ASP A 1 150 ? 13.459 68.284 -11.321 1.00 40.97 146 ASP A C 1
ATOM 1041 O O . ASP A 1 150 ? 12.478 68.793 -11.876 1.00 34.41 146 ASP A O 1
ATOM 1046 N N . ASN A 1 151 ? 14.675 68.834 -11.374 1.00 43.95 147 ASN A N 1
ATOM 1047 C CA . ASN A 1 151 ? 14.901 70.051 -12.149 1.00 42.52 147 ASN A CA 1
ATOM 1048 C C . ASN A 1 151 ? 14.673 69.809 -13.635 1.00 38.70 147 ASN A C 1
ATOM 1049 O O . ASN A 1 151 ? 14.081 70.649 -14.322 1.00 35.97 147 ASN A O 1
ATOM 1054 N N . HIS A 1 152 ? 15.136 68.667 -14.148 1.00 43.90 148 HIS A N 1
ATOM 1055 C CA . HIS A 1 152 ? 14.929 68.352 -15.559 1.00 45.78 148 HIS A CA 1
ATOM 1056 C C . HIS A 1 152 ? 13.446 68.281 -15.899 1.00 45.03 148 HIS A C 1
ATOM 1057 O O . HIS A 1 152 ? 13.004 68.827 -16.916 1.00 44.68 148 HIS A O 1
ATOM 1064 N N . VAL A 1 153 ? 12.664 67.596 -15.063 1.00 45.99 149 VAL A N 1
ATOM 1065 C CA . VAL A 1 153 ? 11.226 67.504 -15.298 1.00 43.91 149 VAL A CA 1
ATOM 1066 C C . VAL A 1 153 ? 10.591 68.887 -15.233 1.00 45.05 149 VAL A C 1
ATOM 1067 O O . VAL A 1 153 ? 9.665 69.202 -15.991 1.00 40.76 149 VAL A O 1
ATOM 1071 N N . TYR A 1 154 ? 11.092 69.741 -14.337 1.00 44.07 150 TYR A N 1
ATOM 1072 C CA . TYR A 1 154 ? 10.526 71.076 -14.175 1.00 41.61 150 TYR A CA 1
ATOM 1073 C C . TYR A 1 154 ? 10.855 71.977 -15.361 1.00 42.55 150 TYR A C 1
ATOM 1074 O O . TYR A 1 154 ? 10.004 72.758 -15.805 1.00 37.98 150 TYR A O 1
ATOM 1083 N N . GLN A 1 155 ? 12.079 71.890 -15.887 1.00 44.67 151 GLN A N 1
ATOM 1084 C CA . GLN A 1 155 ? 12.493 72.805 -16.948 1.00 44.21 151 GLN A CA 1
ATOM 1085 C C . GLN A 1 155 ? 11.845 72.440 -18.278 1.00 45.26 151 GLN A C 1
ATOM 1086 O O . GLN A 1 155 ? 11.092 73.234 -18.856 1.00 51.96 151 GLN A O 1
ATOM 1092 N N . THR A 1 156 ? 12.125 71.245 -18.780 1.00 51.06 152 THR A N 1
ATOM 1093 C CA . THR A 1 156 ? 11.642 70.809 -20.087 1.00 50.10 152 THR A CA 1
ATOM 1094 C C . THR A 1 156 ? 11.054 69.407 -20.068 1.00 48.01 152 THR A C 1
ATOM 1095 O O . THR A 1 156 ? 10.085 69.148 -20.787 1.00 43.68 152 THR A O 1
ATOM 1099 N N . ASN A 1 157 ? 11.610 68.505 -19.258 1.00 49.09 153 ASN A N 1
ATOM 1100 C CA . ASN A 1 157 ? 11.304 67.076 -19.332 1.00 46.93 153 ASN A CA 1
ATOM 1101 C C . ASN A 1 157 ? 11.459 66.560 -20.760 1.00 49.36 153 ASN A C 1
ATOM 1102 O O . ASN A 1 157 ? 10.618 65.821 -21.277 1.00 44.61 153 ASN A O 1
ATOM 1107 N N . SER A 1 158 ? 12.555 66.965 -21.409 1.00 51.45 154 SER A N 1
ATOM 1108 C CA . SER A 1 158 ? 12.849 66.486 -22.754 1.00 48.70 154 SER A CA 1
ATOM 1109 C C . SER A 1 158 ? 13.141 64.992 -22.782 1.00 50.85 154 SER A C 1
ATOM 1110 O O . SER A 1 158 ? 13.072 64.379 -23.853 1.00 48.19 154 SER A O 1
ATOM 1113 N N . LEU A 1 159 ? 13.469 64.396 -21.637 1.00 50.94 155 LEU A N 1
ATOM 1114 C CA . LEU A 1 159 ? 13.629 62.952 -21.538 1.00 50.86 155 LEU A CA 1
ATOM 1115 C C . LEU A 1 159 ? 12.298 62.230 -21.369 1.00 48.17 155 LEU A C 1
ATOM 1116 O O . LEU A 1 159 ? 12.286 60.994 -21.323 1.00 43.68 155 LEU A O 1
ATOM 1121 N N . ASN A 1 160 ? 11.190 62.972 -21.274 1.00 50.56 156 ASN A N 1
ATOM 1122 C CA . ASN A 1 160 ? 9.844 62.401 -21.184 1.00 51.37 156 ASN A CA 1
ATOM 1123 C C . ASN A 1 160 ? 9.699 61.477 -19.976 1.00 47.02 156 ASN A C 1
ATOM 1124 O O . ASN A 1 160 ? 9.114 60.397 -20.064 1.00 43.31 156 ASN A O 1
ATOM 1129 N N . ILE A 1 161 ? 10.230 61.915 -18.834 1.00 48.37 157 ILE A N 1
ATOM 1130 C CA . ILE A 1 161 ? 10.152 61.127 -17.611 1.00 44.66 157 ILE A CA 1
ATOM 1131 C C . ILE A 1 161 ? 8.716 61.097 -17.105 1.00 45.65 157 ILE A C 1
ATOM 1132 O O . ILE A 1 161 ? 8.024 62.123 -17.077 1.00 42.55 157 ILE A O 1
ATOM 1137 N N . ASN A 1 162 ? 8.258 59.911 -16.706 1.00 44.69 158 ASN A N 1
ATOM 1138 C CA . ASN A 1 162 ? 6.949 59.771 -16.081 1.00 46.32 158 ASN A CA 1
ATOM 1139 C C . ASN A 1 162 ? 7.095 59.960 -14.577 1.00 43.97 158 ASN A C 1
ATOM 1140 O O . ASN A 1 162 ? 7.791 59.165 -13.931 1.00 43.26 158 ASN A O 1
ATOM 1145 N N . PRO A 1 163 ? 6.481 60.989 -13.986 1.00 46.41 159 PRO A N 1
ATOM 1146 C CA . PRO A 1 163 ? 6.668 61.226 -12.544 1.00 49.40 159 PRO A CA 1
ATOM 1147 C C . PRO A 1 163 ? 6.219 60.071 -11.664 1.00 46.77 159 PRO A C 1
ATOM 1148 O O . PRO A 1 163 ? 6.842 59.825 -10.623 1.00 45.37 159 PRO A O 1
ATOM 1152 N N . LYS A 1 164 ? 5.160 59.351 -12.044 1.00 46.49 160 LYS A N 1
ATOM 1153 C CA . LYS A 1 164 ? 4.712 58.213 -11.249 1.00 43.38 160 LYS A CA 1
ATOM 1154 C C . LYS A 1 164 ? 5.645 57.014 -11.363 1.00 43.00 160 LYS A C 1
ATOM 1155 O O . LYS A 1 164 ? 5.462 56.038 -10.627 1.00 42.52 160 LYS A O 1
ATOM 1161 N N . ARG A 1 165 ? 6.637 57.062 -12.254 1.00 39.80 161 ARG A N 1
ATOM 1162 C CA . ARG A 1 165 ? 7.606 55.986 -12.416 1.00 44.41 161 ARG A CA 1
ATOM 1163 C C . ARG A 1 165 ? 9.015 56.408 -12.013 1.00 42.67 161 ARG A C 1
ATOM 1164 O O . ARG A 1 165 ? 9.994 55.817 -12.481 1.00 40.45 161 ARG A O 1
ATOM 1172 N N . ILE A 1 166 ? 9.139 57.423 -11.165 1.00 45.28 162 ILE A N 1
ATOM 1173 C CA . ILE A 1 166 ? 10.438 57.824 -10.636 1.00 43.54 162 ILE A CA 1
ATOM 1174 C C . ILE A 1 166 ? 10.771 56.926 -9.452 1.00 40.63 162 ILE A C 1
ATOM 1175 O O . ILE A 1 166 ? 10.047 56.906 -8.451 1.00 42.27 162 ILE A O 1
ATOM 1180 N N . THR A 1 167 ? 11.866 56.177 -9.567 1.00 41.45 163 THR A N 1
ATOM 1181 C CA . THR A 1 167 ? 12.282 55.270 -8.507 1.00 45.05 163 THR A CA 1
ATOM 1182 C C . THR A 1 167 ? 13.297 55.886 -7.556 1.00 47.01 163 THR A C 1
ATOM 1183 O O . THR A 1 167 ? 13.431 55.410 -6.423 1.00 38.50 163 THR A O 1
ATOM 1187 N N . TRP A 1 168 ? 14.013 56.922 -7.987 1.00 44.11 164 TRP A N 1
ATOM 1188 C CA . TRP A 1 168 ? 15.045 57.513 -7.148 1.00 39.32 164 TRP A CA 1
ATOM 1189 C C . TRP A 1 168 ? 14.430 58.195 -5.933 1.00 36.06 164 TRP A C 1
ATOM 1190 O O . TRP A 1 168 ? 13.437 58.919 -6.039 1.00 32.30 164 TRP A O 1
ATOM 1201 N N . ARG A 1 169 ? 15.034 57.959 -4.772 1.00 36.59 165 ARG A N 1
ATOM 1202 C CA . ARG A 1 169 ? 14.595 58.549 -3.519 1.00 37.72 165 ARG A CA 1
ATOM 1203 C C . ARG A 1 169 ? 15.742 59.331 -2.892 1.00 36.32 165 ARG A C 1
ATOM 1204 O O . ARG A 1 169 ? 16.914 58.967 -3.031 1.00 30.39 165 ARG A O 1
ATOM 1212 N N . ARG A 1 170 ? 15.391 60.414 -2.204 1.00 38.39 166 ARG A N 1
ATOM 1213 C CA . ARG A 1 170 ? 16.375 61.201 -1.480 1.00 37.91 166 ARG A CA 1
ATOM 1214 C C . ARG A 1 170 ? 16.805 60.454 -0.219 1.00 36.19 166 ARG A C 1
ATOM 1215 O O . ARG A 1 170 ? 16.301 59.373 0.099 1.00 27.84 166 ARG A O 1
ATOM 1223 N N . CYS A 1 171 ? 17.759 61.027 0.510 1.00 35.25 167 CYS A N 1
ATOM 1224 C CA . CYS A 1 171 ? 18.264 60.348 1.692 1.00 35.72 167 CYS A CA 1
ATOM 1225 C C . CYS A 1 171 ? 18.659 61.353 2.763 1.00 35.56 167 CYS A C 1
ATOM 1226 O O . CYS A 1 171 ? 18.839 62.545 2.500 1.00 28.16 167 CYS A O 1
ATOM 1229 N N . VAL A 1 172 ? 18.785 60.838 3.983 1.00 41.32 168 VAL A N 1
ATOM 1230 C CA . VAL A 1 172 ? 19.286 61.589 5.127 1.00 35.86 168 VAL A CA 1
ATOM 1231 C C . VAL A 1 172 ? 19.839 60.576 6.120 1.00 39.57 168 VAL A C 1
ATOM 1232 O O . VAL A 1 172 ? 19.309 59.470 6.255 1.00 34.21 168 VAL A O 1
ATOM 1236 N N . ASP A 1 173 ? 20.920 60.947 6.799 1.00 43.31 169 ASP A N 1
ATOM 1237 C CA . ASP A 1 173 ? 21.558 60.037 7.751 1.00 46.63 169 ASP A CA 1
ATOM 1238 C C . ASP A 1 173 ? 20.946 60.172 9.143 1.00 43.25 169 ASP A C 1
ATOM 1239 O O . ASP A 1 173 ? 21.638 60.363 10.143 1.00 42.48 169 ASP A O 1
ATOM 1244 N N . MET A 1 174 ? 19.620 60.071 9.204 1.00 46.64 170 MET A N 1
ATOM 1245 C CA . MET A 1 174 ? 18.874 60.151 10.450 1.00 43.10 170 MET A CA 1
ATOM 1246 C C . MET A 1 174 ? 17.741 59.137 10.414 1.00 41.15 170 MET A C 1
ATOM 1247 O O . MET A 1 174 ? 17.235 58.789 9.344 1.00 35.56 170 MET A O 1
ATOM 1252 N N . ASN A 1 175 ? 17.348 58.662 11.597 1.00 43.73 171 ASN A N 1
ATOM 1253 C CA . ASN A 1 175 ? 16.216 57.744 11.724 1.00 43.74 171 ASN A CA 1
ATOM 1254 C C . ASN A 1 175 ? 14.941 58.576 11.837 1.00 40.34 171 ASN A C 1
ATOM 1255 O O . ASN A 1 175 ? 14.432 58.857 12.923 1.00 41.43 171 ASN A O 1
ATOM 1260 N N . ASP A 1 176 ? 14.418 58.974 10.680 1.00 42.44 172 ASP A N 1
ATOM 1261 C CA . ASP A 1 176 ? 13.284 59.893 10.597 1.00 40.44 172 ASP A CA 1
ATOM 1262 C C . ASP A 1 176 ? 12.154 59.211 9.828 1.00 38.22 172 ASP A C 1
ATOM 1263 O O . ASP A 1 176 ? 12.110 59.260 8.597 1.00 31.20 172 ASP A O 1
ATOM 1268 N N . ARG A 1 177 ? 11.227 58.591 10.565 1.00 36.66 173 ARG A N 1
ATOM 1269 C CA . ARG A 1 177 ? 10.088 57.933 9.934 1.00 37.37 173 ARG A CA 1
ATOM 1270 C C . ARG A 1 177 ? 9.187 58.919 9.202 1.00 36.89 173 ARG A C 1
ATOM 1271 O O . ARG A 1 177 ? 8.446 58.514 8.299 1.00 27.57 173 ARG A O 1
ATOM 1279 N N . GLN A 1 178 ? 9.236 60.202 9.573 1.00 37.91 174 GLN A N 1
ATOM 1280 C CA . GLN A 1 178 ? 8.381 61.209 8.956 1.00 35.41 174 GLN A CA 1
ATOM 1281 C C . GLN A 1 178 ? 8.649 61.363 7.464 1.00 35.68 174 GLN A C 1
ATOM 1282 O O . GLN A 1 178 ? 7.755 61.788 6.725 1.00 30.81 174 GLN A O 1
ATOM 1288 N N . LEU A 1 179 ? 9.846 61.006 6.999 1.00 34.65 175 LEU A N 1
ATOM 1289 C CA . LEU A 1 179 ? 10.246 61.220 5.616 1.00 32.53 175 LEU A CA 1
ATOM 1290 C C . LEU A 1 179 ? 10.114 59.970 4.752 1.00 30.50 175 LEU A C 1
ATOM 1291 O O . LEU A 1 179 ? 10.573 59.974 3.605 1.00 26.80 175 LEU A O 1
ATOM 1296 N N . ARG A 1 180 ? 9.510 58.901 5.275 1.00 36.49 176 ARG A N 1
ATOM 1297 C CA . ARG A 1 180 ? 9.336 57.685 4.484 1.00 38.66 176 ARG A CA 1
ATOM 1298 C C . ARG A 1 180 ? 8.457 57.939 3.265 1.00 38.08 176 ARG A C 1
ATOM 1299 O O . ARG A 1 180 ? 8.789 57.528 2.147 1.00 33.03 176 ARG A O 1
ATOM 1307 N N . ASN A 1 181 ? 7.329 58.618 3.461 1.00 38.13 177 ASN A N 1
ATOM 1308 C CA . ASN A 1 181 ? 6.378 58.889 2.390 1.00 40.74 177 ASN A CA 1
ATOM 1309 C C . ASN A 1 181 ? 6.023 60.366 2.423 1.00 35.67 177 ASN A C 1
ATOM 1310 O O . ASN A 1 181 ? 5.427 60.842 3.396 1.00 27.61 177 ASN A O 1
ATOM 1315 N N . VAL A 1 182 ? 6.393 61.089 1.366 1.00 41.04 178 VAL A N 1
ATOM 1316 C CA . VAL A 1 182 ? 6.175 62.525 1.286 1.00 38.73 178 VAL A CA 1
ATOM 1317 C C . VAL A 1 182 ? 5.556 62.875 -0.060 1.00 36.44 178 VAL A C 1
ATOM 1318 O O . VAL A 1 182 ? 5.553 62.079 -1.002 1.00 29.74 178 VAL A O 1
ATOM 1322 N N . VAL A 1 183 ? 5.010 64.086 -0.127 1.00 36.12 179 VAL A N 1
ATOM 1323 C CA . VAL A 1 183 ? 4.609 64.724 -1.376 1.00 37.09 179 VAL A CA 1
ATOM 1324 C C . VAL A 1 183 ? 5.334 66.058 -1.446 1.00 33.83 179 VAL A C 1
ATOM 1325 O O . VAL A 1 183 ? 5.197 66.888 -0.541 1.00 30.64 179 VAL A O 1
ATOM 1329 N N . ASP A 1 184 ? 6.103 66.266 -2.508 1.00 39.44 180 ASP A N 1
ATOM 1330 C CA . ASP A 1 184 ? 6.862 67.497 -2.678 1.00 40.46 180 ASP A CA 1
ATOM 1331 C C . ASP A 1 184 ? 6.506 68.145 -4.013 1.00 41.73 180 ASP A C 1
ATOM 1332 O O . ASP A 1 184 ? 5.653 67.660 -4.760 1.00 34.15 180 ASP A O 1
ATOM 1337 N N . GLY A 1 185 ? 7.174 69.259 -4.306 1.00 42.18 181 GLY A N 1
ATOM 1338 C CA . GLY A 1 185 ? 6.838 70.037 -5.481 1.00 39.09 181 GLY A CA 1
ATOM 1339 C C . GLY A 1 185 ? 5.563 70.837 -5.354 1.00 41.61 181 GLY A C 1
ATOM 1340 O O . GLY A 1 185 ? 4.970 71.207 -6.371 1.00 37.35 181 GLY A O 1
ATOM 1341 N N . LEU A 1 186 ? 5.125 71.117 -4.132 1.00 42.26 182 LEU A N 1
ATOM 1342 C CA . LEU A 1 186 ? 3.900 71.859 -3.884 1.00 42.85 182 LEU A CA 1
ATOM 1343 C C . LEU A 1 186 ? 4.168 73.361 -3.881 1.00 43.65 182 LEU A C 1
ATOM 1344 O O . LEU A 1 186 ? 5.308 73.816 -3.755 1.00 38.98 182 LEU A O 1
ATOM 1349 N N . GLY A 1 187 ? 3.092 74.132 -4.018 1.00 46.27 183 GLY A N 1
ATOM 1350 C CA . GLY A 1 187 ? 3.186 75.578 -3.986 1.00 44.02 183 GLY A CA 1
ATOM 1351 C C . GLY A 1 187 ? 3.032 76.232 -5.342 1.00 45.22 183 GLY A C 1
ATOM 1352 O O . GLY A 1 187 ? 2.292 75.737 -6.198 1.00 41.02 183 GLY A O 1
ATOM 1353 N N . LYS A 1 188 ? 3.728 77.349 -5.547 1.00 46.59 184 LYS A N 1
ATOM 1354 C CA . LYS A 1 188 ? 3.627 78.089 -6.795 1.00 45.79 184 LYS A CA 1
ATOM 1355 C C . LYS A 1 188 ? 4.165 77.258 -7.960 1.00 53.21 184 LYS A C 1
ATOM 1356 O O . LYS A 1 188 ? 4.776 76.200 -7.784 1.00 44.34 184 LYS A O 1
ATOM 1362 N N . LYS A 1 189 ? 3.929 77.762 -9.174 1.00 53.04 185 LYS A N 1
ATOM 1363 C CA . LYS A 1 189 ? 4.419 77.092 -10.372 1.00 53.44 185 LYS A CA 1
ATOM 1364 C C . LYS A 1 189 ? 5.940 77.038 -10.426 1.00 51.96 185 LYS A C 1
ATOM 1365 O O . LYS A 1 189 ? 6.495 76.171 -11.110 1.00 51.18 185 LYS A O 1
ATOM 1371 N N . VAL A 1 190 ? 6.628 77.943 -9.721 1.00 49.39 186 VAL A N 1
ATOM 1372 C CA . VAL A 1 190 ? 8.087 77.943 -9.692 1.00 51.53 186 VAL A CA 1
ATOM 1373 C C . VAL A 1 190 ? 8.644 77.001 -8.632 1.00 52.18 186 VAL A C 1
ATOM 1374 O O . VAL A 1 190 ? 9.869 76.883 -8.499 1.00 44.08 186 VAL A O 1
ATOM 1378 N N . ASP A 1 191 ? 7.783 76.310 -7.883 1.00 48.75 187 ASP A N 1
ATOM 1379 C CA . ASP A 1 191 ? 8.211 75.450 -6.788 1.00 47.04 187 ASP A CA 1
ATOM 1380 C C . ASP A 1 191 ? 8.246 73.973 -7.169 1.00 39.54 187 ASP A C 1
ATOM 1381 O O . ASP A 1 191 ? 8.154 73.112 -6.288 1.00 39.36 187 ASP A O 1
ATOM 1386 N N . GLY A 1 192 ? 8.368 73.660 -8.454 1.00 42.65 188 GLY A N 1
ATOM 1387 C CA . GLY A 1 192 ? 8.576 72.291 -8.882 1.00 46.59 188 GLY A CA 1
ATOM 1388 C C . GLY A 1 192 ? 7.333 71.645 -9.460 1.00 49.43 188 GLY A C 1
ATOM 1389 O O . GLY A 1 192 ? 6.323 72.288 -9.759 1.00 44.27 188 GLY A O 1
ATOM 1390 N N . VAL A 1 193 ? 7.431 70.327 -9.623 1.00 52.70 189 VAL A N 1
ATOM 1391 C CA . VAL A 1 193 ? 6.351 69.499 -10.147 1.00 47.21 189 VAL A CA 1
ATOM 1392 C C . VAL A 1 193 ? 5.882 68.582 -9.027 1.00 44.71 189 VAL A C 1
ATOM 1393 O O . VAL A 1 193 ? 6.679 67.823 -8.461 1.00 42.13 189 VAL A O 1
ATOM 1397 N N . THR A 1 194 ? 4.592 68.655 -8.705 1.00 47.55 190 THR A N 1
ATOM 1398 C CA . THR A 1 194 ? 4.045 67.873 -7.605 1.00 44.39 190 THR A CA 1
ATOM 1399 C C . THR A 1 194 ? 4.130 66.383 -7.910 1.00 39.98 190 THR A C 1
ATOM 1400 O O . THR A 1 194 ? 3.765 65.938 -9.002 1.00 34.80 190 THR A O 1
ATOM 1404 N N . ARG A 1 195 ? 4.610 65.612 -6.936 1.00 43.48 191 ARG A N 1
ATOM 1405 C CA . ARG A 1 195 ? 4.733 64.168 -7.084 1.00 40.91 191 ARG A CA 1
ATOM 1406 C C . ARG A 1 195 ? 4.970 63.554 -5.714 1.00 37.92 191 ARG A C 1
ATOM 1407 O O . ARG A 1 195 ? 5.365 64.238 -4.766 1.00 33.01 191 ARG A O 1
ATOM 1415 N N . GLU A 1 196 ? 4.716 62.253 -5.624 1.00 40.14 192 GLU A N 1
ATOM 1416 C CA . GLU A 1 196 ? 5.042 61.502 -4.424 1.00 39.72 192 GLU A CA 1
ATOM 1417 C C . GLU A 1 196 ? 6.524 61.146 -4.422 1.00 39.06 192 GLU A C 1
ATOM 1418 O O . GLU A 1 196 ? 7.136 60.934 -5.473 1.00 33.37 192 GLU A O 1
ATOM 1424 N N . ASP A 1 197 ? 7.098 61.080 -3.227 1.00 42.97 193 ASP A N 1
ATOM 1425 C CA . ASP A 1 197 ? 8.536 60.904 -3.064 1.00 40.21 193 ASP A CA 1
ATOM 1426 C C . ASP A 1 197 ? 8.776 60.263 -1.700 1.00 40.87 193 ASP A C 1
ATOM 1427 O O . ASP A 1 197 ? 7.830 59.892 -0.997 1.00 29.29 193 ASP A O 1
ATOM 1432 N N . GLY A 1 198 ? 10.041 60.126 -1.326 1.00 40.79 194 GLY A N 1
ATOM 1433 C CA . GLY A 1 198 ? 10.378 59.546 -0.041 1.00 41.62 194 GLY A CA 1
ATOM 1434 C C . GLY A 1 198 ? 11.870 59.620 0.200 1.00 37.85 194 GLY A C 1
ATOM 1435 O O . GLY A 1 198 ? 12.663 59.842 -0.721 1.00 32.27 194 GLY A O 1
ATOM 1436 N N . PHE A 1 199 ? 12.236 59.426 1.464 1.00 40.84 195 PHE A N 1
ATOM 1437 C CA . PHE A 1 199 ? 13.623 59.449 1.902 1.00 33.96 195 PHE A CA 1
ATOM 1438 C C . PHE A 1 199 ? 14.009 58.087 2.462 1.00 37.41 195 PHE A C 1
ATOM 1439 O O . PHE A 1 199 ? 13.216 57.442 3.155 1.00 28.44 195 PHE A O 1
ATOM 1447 N N . ASP A 1 200 ? 15.229 57.656 2.159 1.00 38.12 196 ASP A N 1
ATOM 1448 C CA . ASP A 1 200 ? 15.848 56.510 2.803 1.00 36.11 196 ASP A CA 1
ATOM 1449 C C . ASP A 1 200 ? 16.950 56.992 3.735 1.00 36.95 196 ASP A C 1
ATOM 1450 O O . ASP A 1 200 ? 17.388 58.142 3.667 1.00 29.47 196 ASP A O 1
ATOM 1455 N N . ILE A 1 201 ? 17.392 56.107 4.627 1.00 35.46 197 ILE A N 1
ATOM 1456 C CA . ILE A 1 201 ? 18.619 56.392 5.355 1.00 36.68 197 ILE A CA 1
ATOM 1457 C C . ILE A 1 201 ? 19.789 56.259 4.385 1.00 32.72 197 ILE A C 1
ATOM 1458 O O . ILE A 1 201 ? 19.750 55.467 3.433 1.00 30.53 197 ILE A O 1
ATOM 1463 N N . THR A 1 202 ? 20.832 57.064 4.610 1.00 37.48 198 THR A N 1
ATOM 1464 C CA . THR A 1 202 ? 21.867 57.245 3.592 1.00 38.56 198 THR A CA 1
ATOM 1465 C C . THR A 1 202 ? 22.536 55.924 3.217 1.00 37.98 198 THR A C 1
ATOM 1466 O O . THR A 1 202 ? 22.866 55.703 2.045 1.00 34.30 198 THR A O 1
ATOM 1470 N N . VAL A 1 203 ? 22.728 55.024 4.187 1.00 41.75 199 VAL A N 1
ATOM 1471 C CA . VAL A 1 203 ? 23.375 53.748 3.887 1.00 42.27 199 VAL A CA 1
ATOM 1472 C C . VAL A 1 203 ? 22.518 52.862 2.992 1.00 45.59 199 VAL A C 1
ATOM 1473 O O . VAL A 1 203 ? 23.036 51.911 2.395 1.00 37.15 199 VAL A O 1
ATOM 1477 N N . ALA A 1 204 ? 21.221 53.141 2.880 1.00 42.80 200 ALA A N 1
ATOM 1478 C CA . ALA A 1 204 ? 20.347 52.373 2.004 1.00 42.57 200 ALA A CA 1
ATOM 1479 C C . ALA A 1 204 ? 20.358 52.866 0.564 1.00 37.87 200 ALA A C 1
ATOM 1480 O O . ALA A 1 204 ? 19.828 52.175 -0.313 1.00 34.19 200 ALA A O 1
ATOM 1482 N N . SER A 1 205 ? 20.939 54.035 0.304 1.00 44.72 201 SER A N 1
ATOM 1483 C CA . SER A 1 205 ? 20.959 54.589 -1.043 1.00 39.89 201 SER A CA 1
ATOM 1484 C C . SER A 1 205 ? 21.734 53.687 -1.997 1.00 39.44 201 SER A C 1
ATOM 1485 O O . SER A 1 205 ? 22.682 52.998 -1.609 1.00 31.75 201 SER A O 1
ATOM 1488 N N . GLU A 1 206 ? 21.315 53.697 -3.264 1.00 36.83 202 GLU A N 1
ATOM 1489 C CA . GLU A 1 206 ? 22.025 52.949 -4.293 1.00 39.77 202 GLU A CA 1
ATOM 1490 C C . GLU A 1 206 ? 23.418 53.511 -4.549 1.00 43.80 202 GLU A C 1
ATOM 1491 O O . GLU A 1 206 ? 24.292 52.777 -5.024 1.00 36.37 202 GLU A O 1
ATOM 1497 N N . VAL A 1 207 ? 23.639 54.797 -4.257 1.00 37.50 203 VAL A N 1
ATOM 1498 C CA . VAL A 1 207 ? 24.977 55.371 -4.372 1.00 35.93 203 VAL A CA 1
ATOM 1499 C C . VAL A 1 207 ? 25.957 54.614 -3.484 1.00 40.53 203 VAL A C 1
ATOM 1500 O O . VAL A 1 207 ? 27.104 54.365 -3.872 1.00 31.40 203 VAL A O 1
ATOM 1504 N N . MET A 1 208 ? 25.515 54.225 -2.285 1.00 42.64 204 MET A N 1
ATOM 1505 C CA . MET A 1 208 ? 26.389 53.504 -1.364 1.00 42.99 204 MET A CA 1
ATOM 1506 C C . MET A 1 208 ? 26.782 52.138 -1.914 1.00 40.80 204 MET A C 1
ATOM 1507 O O . MET A 1 208 ? 27.942 51.726 -1.794 1.00 33.89 204 MET A O 1
ATOM 1512 N N . ALA A 1 209 ? 25.834 51.423 -2.524 1.00 45.39 205 ALA A N 1
ATOM 1513 C CA . ALA A 1 209 ? 26.145 50.107 -3.071 1.00 44.45 205 ALA A CA 1
ATOM 1514 C C . ALA A 1 209 ? 27.100 50.211 -4.255 1.00 43.97 205 ALA A C 1
ATOM 1515 O O . ALA A 1 209 ? 28.028 49.403 -4.383 1.00 44.07 205 ALA A O 1
ATOM 1517 N N . ALA A 1 210 ? 26.890 51.197 -5.130 1.00 43.61 206 ALA A N 1
ATOM 1518 C CA . ALA A 1 210 ? 27.817 51.411 -6.236 1.00 44.22 206 ALA A CA 1
ATOM 1519 C C . ALA A 1 210 ? 29.157 51.939 -5.742 1.00 43.32 206 ALA A C 1
ATOM 1520 O O . ALA A 1 210 ? 30.202 51.621 -6.322 1.00 37.85 206 ALA A O 1
ATOM 1522 N N . PHE A 1 211 ? 29.139 52.754 -4.684 1.00 44.15 207 PHE A N 1
ATOM 1523 C CA . PHE A 1 211 ? 30.374 53.227 -4.064 1.00 42.33 207 PHE A CA 1
ATOM 1524 C C . PHE A 1 211 ? 31.244 52.058 -3.616 1.00 41.52 207 PHE A C 1
ATOM 1525 O O . PHE A 1 211 ? 32.469 52.084 -3.781 1.00 34.90 207 PHE A O 1
ATOM 1533 N N . CYS A 1 212 ? 30.625 51.021 -3.050 1.00 39.77 208 CYS A N 1
ATOM 1534 C CA . CYS A 1 212 ? 31.350 49.870 -2.527 1.00 38.64 208 CYS A CA 1
ATOM 1535 C C . CYS A 1 212 ? 31.700 48.840 -3.594 1.00 40.76 208 CYS A C 1
ATOM 1536 O O . CYS A 1 212 ? 32.493 47.935 -3.315 1.00 38.55 208 CYS A O 1
ATOM 1539 N N . LEU A 1 213 ? 31.134 48.945 -4.796 1.00 47.03 209 LEU A N 1
ATOM 1540 C CA . LEU A 1 213 ? 31.362 47.974 -5.860 1.00 42.04 209 LEU A CA 1
ATOM 1541 C C . LEU A 1 213 ? 32.105 48.584 -7.046 1.00 44.91 209 LEU A C 1
ATOM 1542 O O . LEU A 1 213 ? 31.894 48.181 -8.193 1.00 40.49 209 LEU A O 1
ATOM 1547 N N . SER A 1 214 ? 32.975 49.557 -6.785 1.00 43.94 210 SER A N 1
ATOM 1548 C CA . SER A 1 214 ? 33.767 50.216 -7.815 1.00 41.81 210 SER A CA 1
ATOM 1549 C C . SER A 1 214 ? 35.245 49.960 -7.555 1.00 41.71 210 SER A C 1
ATOM 1550 O O . SER A 1 214 ? 35.738 50.221 -6.452 1.00 36.39 210 SER A O 1
ATOM 1553 N N . ASN A 1 215 ? 35.947 49.447 -8.568 1.00 47.16 211 ASN A N 1
ATOM 1554 C CA . ASN A 1 215 ? 37.365 49.139 -8.425 1.00 48.86 211 ASN A CA 1
ATOM 1555 C C . ASN A 1 215 ? 38.253 50.376 -8.441 1.00 48.00 211 ASN A C 1
ATOM 1556 O O . ASN A 1 215 ? 39.420 50.282 -8.045 1.00 46.71 211 ASN A O 1
ATOM 1561 N N . ASN A 1 216 ? 37.746 51.515 -8.900 1.00 48.64 212 ASN A N 1
ATOM 1562 C CA . ASN A 1 216 ? 38.532 52.743 -8.984 1.00 46.64 212 ASN A CA 1
ATOM 1563 C C . ASN A 1 216 ? 37.575 53.905 -9.227 1.00 45.53 212 ASN A C 1
ATOM 1564 O O . ASN A 1 216 ? 36.352 53.734 -9.254 1.00 39.69 212 ASN A O 1
ATOM 1569 N N . ILE A 1 217 ? 38.150 55.098 -9.405 1.00 43.30 213 ILE A N 1
ATOM 1570 C CA . ILE A 1 217 ? 37.337 56.297 -9.580 1.00 44.17 213 ILE A CA 1
ATOM 1571 C C . ILE A 1 217 ? 36.692 56.323 -10.962 1.00 44.99 213 ILE A C 1
ATOM 1572 O O . ILE A 1 217 ? 35.600 56.881 -11.133 1.00 38.87 213 ILE A O 1
ATOM 1577 N N . SER A 1 218 ? 37.338 55.722 -11.965 1.00 44.56 214 SER A N 1
ATOM 1578 C CA . SER A 1 218 ? 36.736 55.659 -13.293 1.00 44.79 214 SER A CA 1
ATOM 1579 C C . SER A 1 218 ? 35.526 54.734 -13.306 1.00 43.37 214 SER A C 1
ATOM 1580 O O . SER A 1 218 ? 34.515 55.034 -13.952 1.00 39.47 214 SER A O 1
ATOM 1583 N N . GLU A 1 219 ? 35.610 53.602 -12.601 1.00 45.28 215 GLU A N 1
ATOM 1584 C CA . GLU A 1 219 ? 34.464 52.704 -12.516 1.00 45.84 215 GLU A CA 1
ATOM 1585 C C . GLU A 1 219 ? 33.338 53.308 -11.689 1.00 45.54 215 GLU A C 1
ATOM 1586 O O . GLU A 1 219 ? 32.161 53.055 -11.971 1.00 39.06 215 GLU A O 1
ATOM 1592 N N . LEU A 1 220 ? 33.673 54.098 -10.665 1.00 43.80 216 LEU A N 1
ATOM 1593 C CA . LEU A 1 220 ? 32.643 54.769 -9.879 1.00 43.23 216 LEU A CA 1
ATOM 1594 C C . LEU A 1 220 ? 31.819 55.710 -10.747 1.00 39.11 216 LEU A C 1
ATOM 1595 O O . LEU A 1 220 ? 30.583 55.677 -10.720 1.00 34.58 216 LEU A O 1
ATOM 1600 N N . LYS A 1 221 ? 32.490 56.558 -11.530 1.00 42.12 217 LYS A N 1
ATOM 1601 C CA . LYS A 1 221 ? 31.776 57.502 -12.383 1.00 43.95 217 LYS A CA 1
ATOM 1602 C C . LYS A 1 221 ? 30.924 56.776 -13.417 1.00 44.17 217 LYS A C 1
ATOM 1603 O O . LYS A 1 221 ? 29.818 57.222 -13.744 1.00 41.21 217 LYS A O 1
ATOM 1609 N N . GLU A 1 222 ? 31.418 55.651 -13.938 1.00 45.27 218 GLU A N 1
ATOM 1610 C CA . GLU A 1 222 ? 30.633 54.882 -14.899 1.00 45.35 218 GLU A CA 1
ATOM 1611 C C . GLU A 1 222 ? 29.449 54.198 -14.226 1.00 39.26 218 GLU A C 1
ATOM 1612 O O . GLU A 1 222 ? 28.346 54.165 -14.784 1.00 38.12 218 GLU A O 1
ATOM 1618 N N . ASN A 1 223 ? 29.657 53.641 -13.029 1.00 43.77 219 ASN A N 1
ATOM 1619 C CA . ASN A 1 223 ? 28.561 52.990 -12.318 1.00 43.06 219 ASN A CA 1
ATOM 1620 C C . ASN A 1 223 ? 27.484 53.994 -11.924 1.00 42.42 219 ASN A C 1
ATOM 1621 O O . ASN A 1 223 ? 26.288 53.706 -12.038 1.00 34.21 219 ASN A O 1
ATOM 1626 N N . LEU A 1 224 ? 27.890 55.179 -11.460 1.00 41.37 220 LEU A N 1
ATOM 1627 C CA . LEU A 1 224 ? 26.914 56.209 -11.115 1.00 42.07 220 LEU A CA 1
ATOM 1628 C C . LEU A 1 224 ? 26.102 56.625 -12.335 1.00 42.56 220 LEU A C 1
ATOM 1629 O O . LEU A 1 224 ? 24.906 56.918 -12.223 1.00 33.36 220 LEU A O 1
ATOM 1634 N N . GLY A 1 225 ? 26.736 56.659 -13.510 1.00 43.26 221 GLY A N 1
ATOM 1635 C CA . GLY A 1 225 ? 26.012 56.997 -14.722 1.00 43.08 221 GLY A CA 1
ATOM 1636 C C . GLY A 1 225 ? 24.974 55.963 -15.105 1.00 38.26 221 GLY A C 1
ATOM 1637 O O . GLY A 1 225 ? 23.937 56.304 -15.680 1.00 36.50 221 GLY A O 1
ATOM 1638 N N . ASN A 1 226 ? 25.233 54.693 -14.797 1.00 38.62 222 ASN A N 1
ATOM 1639 C CA . ASN A 1 226 ? 24.300 53.621 -15.116 1.00 43.81 222 ASN A CA 1
ATOM 1640 C C . ASN A 1 226 ? 23.113 53.564 -14.164 1.00 44.66 222 ASN A C 1
ATOM 1641 O O . ASN A 1 226 ? 22.207 52.753 -14.383 1.00 36.67 222 ASN A O 1
ATOM 1646 N N . ILE A 1 227 ? 23.104 54.390 -13.115 1.00 45.91 223 ILE A N 1
ATOM 1647 C CA . ILE A 1 227 ? 22.012 54.382 -12.147 1.00 40.75 223 ILE A CA 1
ATOM 1648 C C . ILE A 1 227 ? 20.706 54.720 -12.850 1.00 43.16 223 ILE A C 1
ATOM 1649 O O . ILE A 1 227 ? 20.588 55.764 -13.501 1.00 39.71 223 ILE A O 1
ATOM 1654 N N . VAL A 1 228 ? 19.716 53.844 -12.713 1.00 45.40 224 VAL A N 1
ATOM 1655 C CA . VAL A 1 228 ? 18.383 54.076 -13.259 1.00 40.47 224 VAL A CA 1
ATOM 1656 C C . VAL A 1 228 ? 17.569 54.844 -12.226 1.00 41.01 224 VAL A C 1
ATOM 1657 O O . VAL A 1 228 ? 17.294 54.333 -11.135 1.00 37.86 224 VAL A O 1
ATOM 1661 N N . VAL A 1 229 ? 17.182 56.073 -12.568 1.00 44.96 225 VAL A N 1
ATOM 1662 C CA . VAL A 1 229 ? 16.447 56.922 -11.639 1.00 39.44 225 VAL A CA 1
ATOM 1663 C C . VAL A 1 229 ? 14.947 56.954 -11.918 1.00 40.92 225 VAL A C 1
ATOM 1664 O O . VAL A 1 229 ? 14.171 57.280 -11.006 1.00 35.49 225 VAL A O 1
ATOM 1668 N N . ALA A 1 230 ? 14.518 56.625 -13.131 1.00 45.28 226 ALA A N 1
ATOM 1669 C CA . ALA A 1 230 ? 13.108 56.690 -13.498 1.00 43.47 226 ALA A CA 1
ATOM 1670 C C . ALA A 1 230 ? 12.918 55.947 -14.815 1.00 44.88 226 ALA A C 1
ATOM 1671 O O . ALA A 1 230 ? 13.870 55.426 -15.404 1.00 40.55 226 ALA A O 1
ATOM 1673 N N . TYR A 1 231 ? 11.668 55.901 -15.266 1.00 46.06 227 TYR A N 1
ATOM 1674 C CA . TYR A 1 231 ? 11.305 55.363 -16.566 1.00 46.45 227 TYR A CA 1
ATOM 1675 C C . TYR A 1 231 ? 10.521 56.416 -17.336 1.00 38.84 227 TYR A C 1
ATOM 1676 O O . TYR A 1 231 ? 9.767 57.200 -16.752 1.00 39.46 227 TYR A O 1
ATOM 1685 N N . ASN A 1 232 ? 10.705 56.436 -18.653 1.00 46.92 228 ASN A N 1
ATOM 1686 C CA . ASN A 1 232 ? 9.968 57.380 -19.475 1.00 48.25 228 ASN A CA 1
ATOM 1687 C C . ASN A 1 232 ? 8.588 56.815 -19.812 1.00 51.65 228 ASN A C 1
ATOM 1688 O O . ASN A 1 232 ? 8.251 55.677 -19.473 1.00 43.87 228 ASN A O 1
ATOM 1693 N N . TYR A 1 233 ? 7.774 57.629 -20.487 1.00 49.56 229 TYR A N 1
ATOM 1694 C CA . TYR A 1 233 ? 6.424 57.206 -20.844 1.00 53.94 229 TYR A CA 1
ATOM 1695 C C . TYR A 1 233 ? 6.424 56.022 -21.802 1.00 52.41 229 TYR A C 1
ATOM 1696 O O . TYR A 1 233 ? 5.420 55.305 -21.882 1.00 49.87 229 TYR A O 1
ATOM 1705 N N . SER A 1 234 ? 7.520 55.800 -22.524 1.00 54.73 230 SER A N 1
ATOM 1706 C CA . SER A 1 234 ? 7.652 54.653 -23.412 1.00 53.61 230 SER A CA 1
ATOM 1707 C C . SER A 1 234 ? 8.159 53.405 -22.702 1.00 56.03 230 SER A C 1
ATOM 1708 O O . SER A 1 234 ? 8.379 52.382 -23.360 1.00 59.43 230 SER A O 1
ATOM 1711 N N . GLY A 1 235 ? 8.350 53.459 -21.385 1.00 57.26 231 GLY A N 1
ATOM 1712 C CA . GLY A 1 235 ? 8.787 52.309 -20.623 1.00 55.46 231 GLY A CA 1
ATOM 1713 C C . GLY A 1 235 ? 10.283 52.087 -20.585 1.00 48.81 231 GLY A C 1
ATOM 1714 O O . GLY A 1 235 ? 10.726 51.079 -20.019 1.00 45.27 231 GLY A O 1
ATOM 1715 N N . LYS A 1 236 ? 11.083 52.996 -21.168 1.00 52.44 232 LYS A N 1
ATOM 1716 C CA . LYS A 1 236 ? 12.527 52.824 -21.187 1.00 48.56 232 LYS A CA 1
ATOM 1717 C C . LYS A 1 236 ? 13.169 53.489 -19.972 1.00 49.28 232 LYS A C 1
ATOM 1718 O O . LYS A 1 236 ? 12.671 54.505 -19.475 1.00 45.42 232 LYS A O 1
ATOM 1720 N N . PRO A 1 237 ? 14.272 52.933 -19.477 1.00 53.08 233 PRO A N 1
ATOM 1721 C CA . PRO A 1 237 ? 14.923 53.512 -18.297 1.00 45.99 233 PRO A CA 1
ATOM 1722 C C . PRO A 1 237 ? 15.586 54.845 -18.609 1.00 47.53 233 PRO A C 1
ATOM 1723 O O . PRO A 1 237 ? 16.074 55.085 -19.716 1.00 47.23 233 PRO A O 1
ATOM 1727 N N . VAL A 1 238 ? 15.594 55.719 -17.605 1.00 48.56 234 VAL A N 1
ATOM 1728 C CA . VAL A 1 238 ? 16.302 56.993 -17.656 1.00 48.25 234 VAL A CA 1
ATOM 1729 C C . VAL A 1 238 ? 17.392 56.961 -16.595 1.00 48.83 234 VAL A C 1
ATOM 1730 O O . VAL A 1 238 ? 17.119 56.655 -15.429 1.00 39.24 234 VAL A O 1
ATOM 1734 N N . THR A 1 239 ? 18.619 57.274 -16.997 1.00 44.41 235 THR A N 1
ATOM 1735 C CA . THR A 1 239 ? 19.785 57.098 -16.145 1.00 42.12 235 THR A CA 1
ATOM 1736 C C . THR A 1 239 ? 20.353 58.443 -15.708 1.00 43.82 235 THR A C 1
ATOM 1737 O O . THR A 1 239 ? 20.005 59.502 -16.239 1.00 36.70 235 THR A O 1
ATOM 1741 N N . ALA A 1 240 ? 21.240 58.382 -14.711 1.00 42.28 236 ALA A N 1
ATOM 1742 C CA . ALA A 1 240 ? 21.955 59.578 -14.278 1.00 39.50 236 ALA A CA 1
ATOM 1743 C C . ALA A 1 240 ? 22.846 60.122 -15.385 1.00 40.15 236 ALA A C 1
ATOM 1744 O O . ALA A 1 240 ? 23.085 61.333 -15.452 1.00 37.24 236 ALA A O 1
ATOM 1746 N N . ARG A 1 241 ? 23.351 59.243 -16.253 1.00 42.83 237 ARG A N 1
ATOM 1747 C CA . ARG A 1 241 ? 24.123 59.695 -17.405 1.00 42.65 237 ARG A CA 1
ATOM 1748 C C . ARG A 1 241 ? 23.254 60.512 -18.353 1.00 45.11 237 ARG A C 1
ATOM 1749 O O . ARG A 1 241 ? 23.715 61.504 -18.932 1.00 40.13 237 ARG A O 1
ATOM 1757 N N . ASP A 1 242 ? 21.992 60.107 -18.527 1.00 45.62 238 ASP A N 1
ATOM 1758 C CA . ASP A 1 242 ? 21.061 60.889 -19.335 1.00 43.43 238 ASP A CA 1
ATOM 1759 C C . ASP A 1 242 ? 20.864 62.287 -18.764 1.00 42.86 238 ASP A C 1
ATOM 1760 O O . ASP A 1 242 ? 20.572 63.229 -19.511 1.00 38.84 238 ASP A O 1
ATOM 1765 N N . LEU A 1 243 ? 21.014 62.441 -17.451 1.00 42.87 239 LEU A N 1
ATOM 1766 C CA . LEU A 1 243 ? 20.875 63.726 -16.779 1.00 42.82 239 LEU A CA 1
ATOM 1767 C C . LEU A 1 243 ? 22.194 64.476 -16.641 1.00 40.35 239 LEU A C 1
ATOM 1768 O O . LEU A 1 243 ? 22.202 65.577 -16.079 1.00 36.09 239 LEU A O 1
ATOM 1773 N N . ASN A 1 244 ? 23.297 63.915 -17.140 1.00 43.12 240 ASN A N 1
ATOM 1774 C CA . ASN A 1 244 ? 24.627 64.514 -17.012 1.00 47.69 240 ASN A CA 1
ATOM 1775 C C . ASN A 1 244 ? 24.957 64.803 -15.548 1.00 46.45 240 ASN A C 1
ATOM 1776 O O . ASN A 1 244 ? 25.415 65.889 -15.185 1.00 37.62 240 ASN A O 1
ATOM 1781 N N . ALA A 1 245 ? 24.712 63.805 -14.696 1.00 47.86 241 ALA A N 1
ATOM 1782 C CA . ALA A 1 245 ? 24.876 63.960 -13.259 1.00 42.68 241 ALA A CA 1
ATOM 1783 C C . ALA A 1 245 ? 26.043 63.181 -12.671 1.00 39.39 241 ALA A C 1
ATOM 1784 O O . ALA A 1 245 ? 26.544 63.568 -11.611 1.00 35.17 241 ALA A O 1
ATOM 1786 N N . HIS A 1 246 ? 26.496 62.112 -13.329 1.00 44.05 242 HIS A N 1
ATOM 1787 C CA . HIS A 1 246 ? 27.475 61.226 -12.706 1.00 42.28 242 HIS A CA 1
ATOM 1788 C C . HIS A 1 246 ? 28.851 61.873 -12.591 1.00 39.51 242 HIS A C 1
ATOM 1789 O O . HIS A 1 246 ? 29.629 61.507 -11.702 1.00 34.73 242 HIS A O 1
ATOM 1796 N N . GLY A 1 247 ? 29.175 62.820 -13.472 1.00 39.89 243 GLY A N 1
ATOM 1797 C CA . GLY A 1 247 ? 30.431 63.539 -13.329 1.00 39.83 243 GLY A CA 1
ATOM 1798 C C . GLY A 1 247 ? 30.494 64.353 -12.050 1.00 42.48 243 GLY A C 1
ATOM 1799 O O . GLY A 1 247 ? 31.513 64.357 -11.354 1.00 34.81 243 GLY A O 1
ATOM 1800 N N . ALA A 1 248 ? 29.404 65.051 -11.721 1.00 40.51 244 ALA A N 1
ATOM 1801 C CA . ALA A 1 248 ? 29.362 65.821 -10.482 1.00 33.78 244 ALA A CA 1
ATOM 1802 C C . ALA A 1 248 ? 29.267 64.910 -9.265 1.00 34.18 244 ALA A C 1
ATOM 1803 O O . ALA A 1 248 ? 29.837 65.214 -8.210 1.00 29.00 244 ALA A O 1
ATOM 1805 N N . MET A 1 249 ? 28.542 63.794 -9.386 1.00 35.20 245 MET A N 1
ATOM 1806 C CA . MET A 1 249 ? 28.448 62.849 -8.277 1.00 32.22 245 MET A CA 1
ATOM 1807 C C . MET A 1 249 ? 29.810 62.250 -7.949 1.00 37.36 245 MET A C 1
ATOM 1808 O O . MET A 1 249 ? 30.171 62.116 -6.774 1.00 32.07 245 MET A O 1
ATOM 1813 N N . ALA A 1 250 ? 30.578 61.879 -8.976 1.00 37.26 246 ALA A N 1
ATOM 1814 C CA . ALA A 1 250 ? 31.914 61.343 -8.742 1.00 37.19 246 ALA A CA 1
ATOM 1815 C C . ALA A 1 250 ? 32.830 62.385 -8.114 1.00 34.62 246 ALA A C 1
ATOM 1816 O O . ALA A 1 250 ? 33.701 62.041 -7.307 1.00 27.68 246 ALA A O 1
ATOM 1818 N N . ALA A 1 251 ? 32.653 63.659 -8.476 1.00 35.78 247 ALA A N 1
ATOM 1819 C CA . ALA A 1 251 ? 33.444 64.723 -7.864 1.00 37.00 247 ALA A CA 1
ATOM 1820 C C . ALA A 1 251 ? 33.122 64.872 -6.383 1.00 34.88 247 ALA A C 1
ATOM 1821 O O . ALA A 1 251 ? 34.028 65.057 -5.562 1.00 30.86 247 ALA A O 1
ATOM 1823 N N . ILE A 1 252 ? 31.837 64.803 -6.027 1.00 39.49 248 ILE A N 1
ATOM 1824 C CA . ILE A 1 252 ? 31.438 64.850 -4.623 1.00 32.29 248 ILE A CA 1
ATOM 1825 C C . ILE A 1 252 ? 32.079 63.708 -3.845 1.00 31.19 248 ILE A C 1
ATOM 1826 O O . ILE A 1 252 ? 32.379 63.845 -2.652 1.00 24.66 248 ILE A O 1
ATOM 1831 N N . LEU A 1 253 ? 32.329 62.581 -4.509 1.00 32.19 249 LEU A N 1
ATOM 1832 C CA . LEU A 1 253 ? 32.839 61.373 -3.876 1.00 33.53 249 LEU A CA 1
ATOM 1833 C C . LEU A 1 253 ? 34.332 61.166 -4.108 1.00 36.27 249 LEU A C 1
ATOM 1834 O O . LEU A 1 253 ? 34.850 60.090 -3.794 1.00 27.81 249 LEU A O 1
ATOM 1839 N N . LYS A 1 254 ? 35.029 62.166 -4.657 1.00 36.60 250 LYS A N 1
ATOM 1840 C CA . LYS A 1 254 ? 36.436 61.996 -5.014 1.00 38.17 250 LYS A CA 1
ATOM 1841 C C . LYS A 1 254 ? 37.280 61.632 -3.797 1.00 36.34 250 LYS A C 1
ATOM 1842 O O . LYS A 1 254 ? 38.054 60.668 -3.830 1.00 34.77 250 LYS A O 1
ATOM 1848 N N . ASP A 1 255 ? 37.146 62.394 -2.711 1.00 35.84 251 ASP A N 1
ATOM 1849 C CA . ASP A 1 255 ? 37.893 62.092 -1.496 1.00 38.35 251 ASP A CA 1
ATOM 1850 C C . ASP A 1 255 ? 37.281 60.934 -0.718 1.00 37.40 251 ASP A C 1
ATOM 1851 O O . ASP A 1 255 ? 38.013 60.168 -0.080 1.00 33.15 251 ASP A O 1
ATOM 1856 N N . ALA A 1 256 ? 35.951 60.798 -0.748 1.00 39.07 252 ALA A N 1
ATOM 1857 C CA . ALA A 1 256 ? 35.288 59.735 0.002 1.00 37.69 252 ALA A CA 1
ATOM 1858 C C . ALA A 1 256 ? 35.747 58.349 -0.437 1.00 36.07 252 ALA A C 1
ATOM 1859 O O . ALA A 1 256 ? 35.831 57.435 0.391 1.00 34.19 252 ALA A O 1
ATOM 1861 N N . LEU A 1 257 ? 36.049 58.172 -1.725 1.00 38.21 253 LEU A N 1
ATOM 1862 C CA . LEU A 1 257 ? 36.479 56.873 -2.232 1.00 36.51 253 LEU A CA 1
ATOM 1863 C C . LEU A 1 257 ? 37.832 56.439 -1.679 1.00 37.96 253 LEU A C 1
ATOM 1864 O O . LEU A 1 257 ? 38.191 55.264 -1.812 1.00 34.88 253 LEU A O 1
ATOM 1869 N N . LYS A 1 258 ? 38.581 57.342 -1.067 1.00 39.43 254 LYS A N 1
ATOM 1870 C CA . LYS A 1 258 ? 39.842 56.979 -0.432 1.00 43.53 254 LYS A CA 1
ATOM 1871 C C . LYS A 1 258 ? 39.572 56.212 0.856 1.00 40.52 254 LYS A C 1
ATOM 1872 O O . LYS A 1 258 ? 38.853 56.720 1.727 1.00 32.14 254 LYS A O 1
ATOM 1878 N N . PRO A 1 259 ? 40.105 55.000 1.020 1.00 42.07 255 PRO A N 1
ATOM 1879 C CA . PRO A 1 259 ? 39.841 54.238 2.247 1.00 37.59 255 PRO A CA 1
ATOM 1880 C C . PRO A 1 259 ? 40.390 54.944 3.477 1.00 40.67 255 PRO A C 1
ATOM 1881 O O . PRO A 1 259 ? 41.370 55.689 3.411 1.00 34.04 255 PRO A O 1
ATOM 1885 N N . ASN A 1 260 ? 39.745 54.691 4.611 1.00 39.52 256 ASN A N 1
ATOM 1886 C CA . ASN A 1 260 ? 40.085 55.332 5.874 1.00 40.10 256 ASN A CA 1
ATOM 1887 C C . ASN A 1 260 ? 40.939 54.393 6.716 1.00 42.52 256 ASN A C 1
ATOM 1888 O O . ASN A 1 260 ? 40.550 53.247 6.963 1.00 35.16 256 ASN A O 1
ATOM 1893 N N . LEU A 1 261 ? 42.094 54.882 7.156 1.00 43.45 257 LEU A N 1
ATOM 1894 C CA . LEU A 1 261 ? 43.036 54.095 7.940 1.00 40.89 257 LEU A CA 1
ATOM 1895 C C . LEU A 1 261 ? 42.841 54.396 9.421 1.00 40.29 257 LEU A C 1
ATOM 1896 O O . LEU A 1 261 ? 42.909 55.557 9.839 1.00 34.94 257 LEU A O 1
ATOM 1901 N N . VAL A 1 262 ? 42.592 53.349 10.205 1.00 43.00 258 VAL A N 1
ATOM 1902 C CA . VAL A 1 262 ? 42.545 53.450 11.659 1.00 43.29 258 VAL A CA 1
ATOM 1903 C C . VAL A 1 262 ? 43.384 52.319 12.239 1.00 45.43 258 VAL A C 1
ATOM 1904 O O . VAL A 1 262 ? 44.314 51.830 11.589 1.00 44.43 258 VAL A O 1
ATOM 1908 N N . GLN A 1 263 ? 43.066 51.891 13.459 1.00 49.49 259 GLN A N 1
ATOM 1909 C CA . GLN A 1 263 ? 43.879 50.876 14.115 1.00 47.22 259 GLN A CA 1
ATOM 1910 C C . GLN A 1 263 ? 43.042 50.151 15.157 1.00 48.40 259 GLN A C 1
ATOM 1911 O O . GLN A 1 263 ? 42.025 50.663 15.632 1.00 45.17 259 GLN A O 1
ATOM 1917 N N . THR A 1 264 ? 43.491 48.948 15.506 1.00 48.30 260 THR A N 1
ATOM 1918 C CA . THR A 1 264 ? 42.903 48.203 16.607 1.00 51.78 260 THR A CA 1
ATOM 1919 C C . THR A 1 264 ? 43.534 48.643 17.927 1.00 49.09 260 THR A C 1
ATOM 1920 O O . THR A 1 264 ? 44.424 49.497 17.970 1.00 48.97 260 THR A O 1
ATOM 1924 N N . LEU A 1 265 ? 43.060 48.052 19.026 1.00 52.83 261 LEU A N 1
ATOM 1925 C CA . LEU A 1 265 ? 43.616 48.365 20.337 1.00 52.55 261 LEU A CA 1
ATOM 1926 C C . LEU A 1 265 ? 45.072 47.937 20.463 1.00 53.94 261 LEU A C 1
ATOM 1927 O O . LEU A 1 265 ? 45.806 48.506 21.278 1.00 53.77 261 LEU A O 1
ATOM 1932 N N . GLU A 1 266 ? 45.504 46.954 19.677 1.00 54.08 262 GLU A N 1
ATOM 1933 C CA . GLU A 1 266 ? 46.853 46.415 19.756 1.00 60.73 262 GLU A CA 1
ATOM 1934 C C . GLU A 1 266 ? 47.765 46.938 18.651 1.00 56.76 262 GLU A C 1
ATOM 1935 O O . GLU A 1 266 ? 48.867 46.412 18.469 1.00 53.70 262 GLU A O 1
ATOM 1941 N N . GLY A 1 267 ? 47.329 47.954 17.910 1.00 60.24 263 GLY A N 1
ATOM 1942 C CA . GLY A 1 267 ? 48.155 48.580 16.899 1.00 54.82 263 GLY A CA 1
ATOM 1943 C C . GLY A 1 267 ? 48.081 47.978 15.515 1.00 51.35 263 GLY A C 1
ATOM 1944 O O . GLY A 1 267 ? 48.832 48.410 14.632 1.00 49.10 263 GLY A O 1
ATOM 1945 N N . THR A 1 268 ? 47.208 47.005 15.290 1.00 52.12 264 THR A N 1
ATOM 1946 C CA . THR A 1 268 ? 47.092 46.409 13.965 1.00 50.60 264 THR A CA 1
ATOM 1947 C C . THR A 1 268 ? 46.402 47.388 13.021 1.00 52.41 264 THR A C 1
ATOM 1948 O O . THR A 1 268 ? 45.366 47.960 13.380 1.00 49.16 264 THR A O 1
ATOM 1952 N N . PRO A 1 269 ? 46.944 47.620 11.825 1.00 55.17 265 PRO A N 1
ATOM 1953 C CA . PRO A 1 269 ? 46.286 48.533 10.883 1.00 52.12 265 PRO A CA 1
ATOM 1954 C C . PRO A 1 269 ? 44.890 48.048 10.520 1.00 48.52 265 PRO A C 1
ATOM 1955 O O . PRO A 1 269 ? 44.652 46.851 10.347 1.00 46.77 265 PRO A O 1
ATOM 1959 N N . ALA A 1 270 ? 43.963 48.997 10.407 1.00 48.41 266 ALA A N 1
ATOM 1960 C CA . ALA A 1 270 ? 42.572 48.696 10.104 1.00 44.88 266 ALA A CA 1
ATOM 1961 C C . ALA A 1 270 ? 42.031 49.715 9.115 1.00 45.52 266 ALA A C 1
ATOM 1962 O O . ALA A 1 270 ? 42.330 50.908 9.215 1.00 42.05 266 ALA A O 1
ATOM 1964 N N . ILE A 1 271 ? 41.240 49.236 8.158 1.00 48.70 267 ILE A N 1
ATOM 1965 C CA . ILE A 1 271 ? 40.647 50.074 7.122 1.00 44.04 267 ILE A CA 1
ATOM 1966 C C . ILE A 1 271 ? 39.131 49.960 7.223 1.00 43.98 267 ILE A C 1
ATOM 1967 O O . ILE A 1 271 ? 38.580 48.855 7.140 1.00 42.57 267 ILE A O 1
ATOM 1972 N N . LEU A 1 272 ? 38.462 51.098 7.400 1.00 44.54 268 LEU A N 1
ATOM 1973 C CA . LEU A 1 272 ? 37.005 51.169 7.459 1.00 44.59 268 LEU A CA 1
ATOM 1974 C C . LEU A 1 272 ? 36.514 51.981 6.268 1.00 44.54 268 LEU A C 1
ATOM 1975 O O . LEU A 1 272 ? 36.919 53.135 6.093 1.00 36.64 268 LEU A O 1
ATOM 1980 N N . HIS A 1 273 ? 35.641 51.384 5.459 1.00 45.34 269 HIS A N 1
ATOM 1981 C CA . HIS A 1 273 ? 35.204 52.024 4.220 1.00 40.72 269 HIS A CA 1
ATOM 1982 C C . HIS A 1 273 ? 33.887 51.414 3.770 1.00 40.36 269 HIS A C 1
ATOM 1983 O O . HIS A 1 273 ? 33.822 50.209 3.511 1.00 36.03 269 HIS A O 1
ATOM 1990 N N . GLY A 1 274 ? 32.849 52.236 3.678 1.00 43.25 270 GLY A N 1
ATOM 1991 C CA . GLY A 1 274 ? 31.570 51.806 3.153 1.00 39.85 270 GLY A CA 1
ATOM 1992 C C . GLY A 1 274 ? 30.773 50.990 4.155 1.00 40.68 270 GLY A C 1
ATOM 1993 O O . GLY A 1 274 ? 31.304 50.410 5.098 1.00 38.01 270 GLY A O 1
ATOM 1994 N N . GLY A 1 275 ? 29.460 50.956 3.942 1.00 52.54 271 GLY A N 1
ATOM 1995 C CA . GLY A 1 275 ? 28.582 50.184 4.790 1.00 47.35 271 GLY A CA 1
ATOM 1996 C C . GLY A 1 275 ? 27.155 50.113 4.284 1.00 41.04 271 GLY A C 1
ATOM 1997 O O . GLY A 1 275 ? 26.250 50.746 4.836 1.00 43.83 271 GLY A O 1
ATOM 1998 N N . PRO A 1 276 ? 26.920 49.338 3.230 1.00 45.48 272 PRO A N 1
ATOM 1999 C CA . PRO A 1 276 ? 25.556 49.175 2.720 1.00 46.22 272 PRO A CA 1
ATOM 2000 C C . PRO A 1 276 ? 24.787 48.135 3.525 1.00 42.45 272 PRO A C 1
ATOM 2001 O O . PRO A 1 276 ? 25.340 47.401 4.344 1.00 40.74 272 PRO A O 1
ATOM 2005 N N . PHE A 1 277 ? 23.480 48.089 3.273 1.00 54.49 273 PHE A N 1
ATOM 2006 C CA . PHE A 1 277 ? 22.639 47.068 3.877 1.00 48.77 273 PHE A CA 1
ATOM 2007 C C . PHE A 1 277 ? 23.052 45.685 3.381 1.00 54.40 273 PHE A C 1
ATOM 2008 O O . PHE A 1 277 ? 23.684 45.533 2.333 1.00 46.96 273 PHE A O 1
ATOM 2016 N N . ALA A 1 278 ? 22.688 44.665 4.153 1.00 57.17 274 ALA A N 1
ATOM 2017 C CA . ALA A 1 278 ? 22.997 43.287 3.800 1.00 54.82 274 ALA A CA 1
ATOM 2018 C C . ALA A 1 278 ? 21.799 42.533 3.240 1.00 54.25 274 ALA A C 1
ATOM 2019 O O . ALA A 1 278 ? 21.927 41.347 2.920 1.00 46.33 274 ALA A O 1
ATOM 2021 N N . ASN A 1 279 ? 20.645 43.186 3.113 1.00 55.26 275 ASN A N 1
ATOM 2022 C CA . ASN A 1 279 ? 19.463 42.578 2.515 1.00 50.92 275 ASN A CA 1
ATOM 2023 C C . ASN A 1 279 ? 19.155 43.170 1.145 1.00 49.05 275 ASN A C 1
ATOM 2024 O O . ASN A 1 279 ? 19.103 42.437 0.154 1.00 43.96 275 ASN A O 1
ATOM 2029 N N . ILE A 1 280 ? 18.946 44.489 1.057 1.00 52.72 276 ILE A N 1
ATOM 2030 C CA . ILE A 1 280 ? 18.764 45.133 -0.244 1.00 51.20 276 ILE A CA 1
ATOM 2031 C C . ILE A 1 280 ? 20.083 45.449 -0.927 1.00 47.43 276 ILE A C 1
ATOM 2032 O O . ILE A 1 280 ? 20.077 45.999 -2.036 1.00 40.55 276 ILE A O 1
ATOM 2037 N N . ALA A 1 281 ? 21.211 45.122 -0.301 1.00 46.30 277 ALA A N 1
ATOM 2038 C CA . ALA A 1 281 ? 22.527 45.259 -0.912 1.00 49.13 277 ALA A CA 1
ATOM 2039 C C . ALA A 1 281 ? 23.390 44.098 -0.426 1.00 49.29 277 ALA A C 1
ATOM 2040 O O . ALA A 1 281 ? 22.899 43.165 0.218 1.00 43.49 277 ALA A O 1
ATOM 2042 N N . HIS A 1 282 ? 24.688 44.153 -0.726 1.00 45.81 278 HIS A N 1
ATOM 2043 C CA . HIS A 1 282 ? 25.569 43.016 -0.485 1.00 49.29 278 HIS A CA 1
ATOM 2044 C C . HIS A 1 282 ? 26.187 43.003 0.909 1.00 49.66 278 HIS A C 1
ATOM 2045 O O . HIS A 1 282 ? 26.770 41.985 1.296 1.00 44.37 278 HIS A O 1
ATOM 2052 N N . GLY A 1 283 ? 26.076 44.091 1.666 1.00 49.74 279 GLY A N 1
ATOM 2053 C CA . GLY A 1 283 ? 26.492 44.085 3.063 1.00 45.57 279 GLY A CA 1
ATOM 2054 C C . GLY A 1 283 ? 27.963 43.818 3.304 1.00 48.37 279 GLY A C 1
ATOM 2055 O O . GLY A 1 283 ? 28.315 43.120 4.263 1.00 44.79 279 GLY A O 1
ATOM 2056 N N . CYS A 1 284 ? 28.832 44.362 2.458 1.00 48.08 280 CYS A N 1
ATOM 2057 C CA . CYS A 1 284 ? 30.273 44.210 2.598 1.00 44.26 280 CYS A CA 1
ATOM 2058 C C . CYS A 1 284 ? 30.918 45.588 2.567 1.00 45.03 280 CYS A C 1
ATOM 2059 O O . CYS A 1 284 ? 30.297 46.578 2.174 1.00 36.19 280 CYS A O 1
ATOM 2062 N N . ASN A 1 285 ? 32.179 45.654 2.983 1.00 44.95 281 ASN A N 1
ATOM 2063 C CA . ASN A 1 285 ? 32.905 46.902 2.831 1.00 41.63 281 ASN A CA 1
ATOM 2064 C C . ASN A 1 285 ? 33.314 47.089 1.372 1.00 39.26 281 ASN A C 1
ATOM 2065 O O . ASN A 1 285 ? 33.118 46.214 0.524 1.00 33.49 281 ASN A O 1
ATOM 2070 N N . SER A 1 286 ? 33.881 48.258 1.082 1.00 39.04 282 SER A N 1
ATOM 2071 C CA . SER A 1 286 ? 34.163 48.630 -0.297 1.00 40.96 282 SER A CA 1
ATOM 2072 C C . SER A 1 286 ? 35.194 47.697 -0.920 1.00 41.33 282 SER A C 1
ATOM 2073 O O . SER A 1 286 ? 36.011 47.080 -0.231 1.00 32.53 282 SER A O 1
ATOM 2076 N N . ILE A 1 287 ? 35.141 47.594 -2.250 1.00 42.21 283 ILE A N 1
ATOM 2077 C CA . ILE A 1 287 ? 36.158 46.847 -2.982 1.00 42.59 283 ILE A CA 1
ATOM 2078 C C . ILE A 1 287 ? 37.504 47.552 -2.878 1.00 43.25 283 ILE A C 1
ATOM 2079 O O . ILE A 1 287 ? 38.555 46.906 -2.784 1.00 36.27 283 ILE A O 1
ATOM 2084 N N . ILE A 1 288 ? 37.489 48.887 -2.877 1.00 43.53 284 ILE A N 1
ATOM 2085 C CA . ILE A 1 288 ? 38.727 49.658 -2.803 1.00 43.65 284 ILE A CA 1
ATOM 2086 C C . ILE A 1 288 ? 39.471 49.343 -1.511 1.00 41.63 284 ILE A C 1
ATOM 2087 O O . ILE A 1 288 ? 40.699 49.191 -1.505 1.00 36.97 284 ILE A O 1
ATOM 2092 N N . ALA A 1 289 ? 38.739 49.225 -0.399 1.00 39.64 285 ALA A N 1
ATOM 2093 C CA . ALA A 1 289 ? 39.369 48.903 0.878 1.00 42.34 285 ALA A CA 1
ATOM 2094 C C . ALA A 1 289 ? 39.964 47.500 0.867 1.00 42.60 285 ALA A C 1
ATOM 2095 O O . ALA A 1 289 ? 41.091 47.294 1.333 1.00 38.60 285 ALA A O 1
ATOM 2097 N N . THR A 1 290 ? 39.220 46.522 0.346 1.00 44.63 286 THR A N 1
ATOM 2098 C CA . THR A 1 290 ? 39.727 45.154 0.295 1.00 44.10 286 THR A CA 1
ATOM 2099 C C . THR A 1 290 ? 40.916 45.044 -0.653 1.00 43.41 286 THR A C 1
ATOM 2100 O O . THR A 1 290 ? 41.913 44.385 -0.335 1.00 42.44 286 THR A O 1
ATOM 2104 N N . LYS A 1 291 ? 40.828 45.686 -1.820 1.00 45.73 287 LYS A N 1
ATOM 2105 C CA . LYS A 1 291 ? 41.954 45.692 -2.749 1.00 44.37 287 LYS A CA 1
ATOM 2106 C C . LYS A 1 291 ? 43.164 46.388 -2.137 1.00 46.77 287 LYS A C 1
ATOM 2107 O O . LYS A 1 291 ? 44.297 45.916 -2.280 1.00 37.61 287 LYS A O 1
ATOM 2113 N N . MET A 1 292 ? 42.942 47.517 -1.455 1.00 44.02 288 MET A N 1
ATOM 2114 C CA . MET A 1 292 ? 44.042 48.215 -0.795 1.00 47.01 288 MET A CA 1
ATOM 2115 C C . MET A 1 292 ? 44.676 47.340 0.276 1.00 48.67 288 MET A C 1
ATOM 2116 O O . MET A 1 292 ? 45.903 47.330 0.435 1.00 45.05 288 MET A O 1
ATOM 2121 N N . GLY A 1 293 ? 43.854 46.606 1.029 1.00 41.73 289 GLY A N 1
ATOM 2122 C CA . GLY A 1 293 ? 44.398 45.688 2.016 1.00 44.67 289 GLY A CA 1
ATOM 2123 C C . GLY A 1 293 ? 45.278 44.625 1.389 1.00 47.47 289 GLY A C 1
ATOM 2124 O O . GLY A 1 293 ? 46.406 44.392 1.831 1.00 42.08 289 GLY A O 1
ATOM 2125 N N . MET A 1 294 ? 44.772 43.965 0.343 1.00 47.55 290 MET A N 1
ATOM 2126 C CA . MET A 1 294 ? 45.557 42.951 -0.351 1.00 44.20 290 MET A CA 1
ATOM 2127 C C . MET A 1 294 ? 46.781 43.545 -1.033 1.00 46.68 290 MET A C 1
ATOM 2128 O O . MET A 1 294 ? 47.744 42.819 -1.303 1.00 40.41 290 MET A O 1
ATOM 2133 N N . HIS A 1 295 ? 46.762 44.848 -1.318 1.00 45.32 291 HIS A N 1
ATOM 2134 C CA . HIS A 1 295 ? 47.896 45.510 -1.950 1.00 44.44 291 HIS A CA 1
ATOM 2135 C C . HIS A 1 295 ? 48.963 45.909 -0.937 1.00 46.34 291 HIS A C 1
ATOM 2136 O O . HIS A 1 295 ? 50.151 45.939 -1.277 1.00 47.18 291 HIS A O 1
ATOM 2143 N N . MET A 1 296 ? 48.566 46.208 0.303 1.00 52.84 292 MET A N 1
ATOM 2144 C CA . MET A 1 296 ? 49.485 46.699 1.322 1.00 49.63 292 MET A CA 1
ATOM 2145 C C . MET A 1 296 ? 49.894 45.646 2.337 1.00 49.18 292 MET A C 1
ATOM 2146 O O . MET A 1 296 ? 50.844 45.879 3.092 1.00 48.27 292 MET A O 1
ATOM 2151 N N . ALA A 1 297 ? 49.211 44.507 2.383 1.00 45.77 293 ALA A N 1
ATOM 2152 C CA . ALA A 1 297 ? 49.453 43.520 3.422 1.00 50.49 293 ALA A CA 1
ATOM 2153 C C . ALA A 1 297 ? 49.450 42.126 2.817 1.00 50.52 293 ALA A C 1
ATOM 2154 O O . ALA A 1 297 ? 49.013 41.913 1.683 1.00 44.44 293 ALA A O 1
ATOM 2156 N N . ASP A 1 298 ? 49.947 41.171 3.601 1.00 52.56 294 ASP A N 1
ATOM 2157 C CA . ASP A 1 298 ? 49.983 39.774 3.196 1.00 49.19 294 ASP A CA 1
ATOM 2158 C C . ASP A 1 298 ? 48.706 39.025 3.550 1.00 53.40 294 ASP A C 1
ATOM 2159 O O . ASP A 1 298 ? 48.442 37.968 2.968 1.00 47.44 294 ASP A O 1
ATOM 2164 N N . TYR A 1 299 ? 47.916 39.545 4.488 1.00 52.11 295 TYR A N 1
ATOM 2165 C CA . TYR A 1 299 ? 46.659 38.933 4.893 1.00 49.78 295 TYR A CA 1
ATOM 2166 C C . TYR A 1 299 ? 45.635 40.022 5.164 1.00 50.45 295 TYR A C 1
ATOM 2167 O O . TYR A 1 299 ? 45.960 41.061 5.747 1.00 44.15 295 TYR A O 1
ATOM 2176 N N . VAL A 1 300 ? 44.399 39.780 4.735 1.00 48.60 296 VAL A N 1
ATOM 2177 C CA . VAL A 1 300 ? 43.298 40.718 4.921 1.00 53.88 296 VAL A CA 1
ATOM 2178 C C . VAL A 1 300 ? 42.150 39.971 5.580 1.00 47.08 296 VAL A C 1
ATOM 2179 O O . VAL A 1 300 ? 41.694 38.944 5.061 1.00 44.50 296 VAL A O 1
ATOM 2183 N N . VAL A 1 301 ? 41.683 40.481 6.713 1.00 47.29 297 VAL A N 1
ATOM 2184 C CA . VAL A 1 301 ? 40.524 39.938 7.408 1.00 47.00 297 VAL A CA 1
ATOM 2185 C C . VAL A 1 301 ? 39.366 40.899 7.176 1.00 47.50 297 VAL A C 1
ATOM 2186 O O . VAL A 1 301 ? 39.401 42.051 7.626 1.00 39.16 297 VAL A O 1
ATOM 2190 N N . THR A 1 302 ? 38.344 40.428 6.468 1.00 45.97 298 THR A N 1
ATOM 2191 C CA . THR A 1 302 ? 37.136 41.192 6.200 1.00 52.83 298 THR A CA 1
ATOM 2192 C C . THR A 1 302 ? 35.933 40.353 6.612 1.00 49.93 298 THR A C 1
ATOM 2193 O O . THR A 1 302 ? 36.066 39.189 7.003 1.00 47.85 298 THR A O 1
ATOM 2197 N N . GLU A 1 303 ? 34.746 40.946 6.524 1.00 50.17 299 GLU A N 1
ATOM 2198 C CA . GLU A 1 303 ? 33.539 40.261 6.960 1.00 48.48 299 GLU A CA 1
ATOM 2199 C C . GLU A 1 303 ? 32.371 40.692 6.087 1.00 50.43 299 GLU A C 1
ATOM 2200 O O . GLU A 1 303 ? 32.483 41.595 5.254 1.00 45.70 299 GLU A O 1
ATOM 2206 N N . ALA A 1 304 ? 31.239 40.023 6.293 1.00 49.31 300 ALA A N 1
ATOM 2207 C CA . ALA A 1 304 ? 30.001 40.328 5.596 1.00 52.15 300 ALA A CA 1
ATOM 2208 C C . ALA A 1 304 ? 28.855 40.268 6.592 1.00 47.69 300 ALA A C 1
ATOM 2209 O O . ALA A 1 304 ? 28.869 39.448 7.515 1.00 46.94 300 ALA A O 1
ATOM 2211 N N . GLY A 1 305 ? 27.867 41.139 6.402 1.00 53.60 301 GLY A N 1
ATOM 2212 C CA . GLY A 1 305 ? 26.790 41.251 7.363 1.00 54.85 301 GLY A CA 1
ATOM 2213 C C . GLY A 1 305 ? 25.890 40.031 7.384 1.00 51.47 301 GLY A C 1
ATOM 2214 O O . GLY A 1 305 ? 25.855 39.225 6.455 1.00 45.55 301 GLY A O 1
ATOM 2215 N N . PHE A 1 306 ? 25.150 39.907 8.488 1.00 60.41 302 PHE A N 1
ATOM 2216 C CA . PHE A 1 306 ? 24.228 38.798 8.717 1.00 56.45 302 PHE A CA 1
ATOM 2217 C C . PHE A 1 306 ? 24.944 37.455 8.634 1.00 54.43 302 PHE A C 1
ATOM 2218 O O . PHE A 1 306 ? 26.160 37.377 8.842 1.00 49.52 302 PHE A O 1
ATOM 2226 N N . GLY A 1 307 ? 24.196 36.391 8.336 1.00 60.18 303 GLY A N 1
ATOM 2227 C CA . GLY A 1 307 ? 24.749 35.056 8.289 1.00 60.25 303 GLY A CA 1
ATOM 2228 C C . GLY A 1 307 ? 25.372 34.726 6.943 1.00 58.74 303 GLY A C 1
ATOM 2229 O O . GLY A 1 307 ? 25.396 35.531 6.014 1.00 52.54 303 GLY A O 1
ATOM 2230 N N . ALA A 1 308 ? 25.887 33.497 6.852 1.00 58.00 304 ALA A N 1
ATOM 2231 C CA . ALA A 1 308 ? 26.525 33.044 5.622 1.00 54.33 304 ALA A CA 1
ATOM 2232 C C . ALA A 1 308 ? 25.528 32.849 4.488 1.00 53.64 304 ALA A C 1
ATOM 2233 O O . ALA A 1 308 ? 25.938 32.782 3.324 1.00 50.51 304 ALA A O 1
ATOM 2235 N N . ASP A 1 309 ? 24.234 32.759 4.798 1.00 47.08 305 ASP A N 1
ATOM 2236 C CA . ASP A 1 309 ? 23.217 32.633 3.763 1.00 51.49 305 ASP A CA 1
ATOM 2237 C C . ASP A 1 309 ? 22.951 33.946 3.040 1.00 51.53 305 ASP A C 1
ATOM 2238 O O . ASP A 1 309 ? 22.406 33.927 1.931 1.00 44.87 305 ASP A O 1
ATOM 2243 N N . LEU A 1 310 ? 23.320 35.078 3.638 1.00 52.90 306 LEU A N 1
ATOM 2244 C CA . LEU A 1 310 ? 23.118 36.386 3.024 1.00 49.93 306 LEU A CA 1
ATOM 2245 C C . LEU A 1 310 ? 24.436 37.086 2.727 1.00 46.63 306 LEU A C 1
ATOM 2246 O O . LEU A 1 310 ? 24.744 37.340 1.558 1.00 43.68 306 LEU A O 1
ATOM 2251 N N . GLY A 1 311 ? 25.229 37.402 3.752 1.00 46.00 307 GLY A N 1
ATOM 2252 C CA . GLY A 1 311 ? 26.447 38.163 3.526 1.00 51.66 307 GLY A CA 1
ATOM 2253 C C . GLY A 1 311 ? 27.486 37.387 2.738 1.00 53.40 307 GLY A C 1
ATOM 2254 O O . GLY A 1 311 ? 28.030 37.884 1.748 1.00 45.28 307 GLY A O 1
ATOM 2255 N N . ALA A 1 312 ? 27.783 36.159 3.172 1.00 52.00 308 ALA A N 1
ATOM 2256 C CA . ALA A 1 312 ? 28.784 35.356 2.477 1.00 44.08 308 ALA A CA 1
ATOM 2257 C C . ALA A 1 312 ? 28.343 35.035 1.056 1.00 48.39 308 ALA A C 1
ATOM 2258 O O . ALA A 1 312 ? 29.166 35.014 0.134 1.00 46.57 308 ALA A O 1
ATOM 2260 N N . GLU A 1 313 ? 27.046 34.787 0.857 1.00 47.45 309 GLU A N 1
ATOM 2261 C CA . GLU A 1 313 ? 26.546 34.528 -0.489 1.00 51.67 309 GLU A CA 1
ATOM 2262 C C . GLU A 1 313 ? 26.747 35.740 -1.391 1.00 51.57 309 GLU A C 1
ATOM 2263 O O . GLU A 1 313 ? 27.145 35.600 -2.553 1.00 49.59 309 GLU A O 1
ATOM 2269 N N . LYS A 1 314 ? 26.479 36.939 -0.871 1.00 52.11 310 LYS A N 1
ATOM 2270 C CA . LYS A 1 314 ? 26.649 38.150 -1.665 1.00 47.25 310 LYS A CA 1
ATOM 2271 C C . LYS A 1 314 ? 28.106 38.587 -1.743 1.00 46.58 310 LYS A C 1
ATOM 2272 O O . LYS A 1 314 ? 28.510 39.200 -2.738 1.00 45.58 310 LYS A O 1
ATOM 2278 N N . PHE A 1 315 ? 28.904 38.293 -0.714 1.00 48.33 311 PHE A N 1
ATOM 2279 C CA . PHE A 1 315 ? 30.337 38.560 -0.794 1.00 45.57 311 PHE A CA 1
ATOM 2280 C C . PHE A 1 315 ? 30.979 37.750 -1.913 1.00 53.24 311 PHE A C 1
ATOM 2281 O O . PHE A 1 315 ? 31.850 38.251 -2.633 1.00 49.07 311 PHE A O 1
ATOM 2289 N N . LEU A 1 316 ? 30.556 36.497 -2.076 1.00 54.40 312 LEU A N 1
ATOM 2290 C CA . LEU A 1 316 ? 31.153 35.596 -3.054 1.00 51.32 312 LEU A CA 1
ATOM 2291 C C . LEU A 1 316 ? 30.547 35.750 -4.444 1.00 49.21 312 LEU A C 1
ATOM 2292 O O . LEU A 1 316 ? 31.282 35.783 -5.437 1.00 49.96 312 LEU A O 1
ATOM 2297 N N . ASP A 1 317 ? 29.222 35.847 -4.539 1.00 52.83 313 ASP A N 1
ATOM 2298 C CA . ASP A 1 317 ? 28.544 35.867 -5.828 1.00 53.77 313 ASP A CA 1
ATOM 2299 C C . ASP A 1 317 ? 28.388 37.264 -6.417 1.00 53.46 313 ASP A C 1
ATOM 2300 O O . ASP A 1 317 ? 27.991 37.382 -7.581 1.00 50.19 313 ASP A O 1
ATOM 2305 N N . ILE A 1 318 ? 28.681 38.319 -5.657 1.00 52.19 314 ILE A N 1
ATOM 2306 C CA . ILE A 1 318 ? 28.549 39.679 -6.170 1.00 45.39 314 ILE A CA 1
ATOM 2307 C C . ILE A 1 318 ? 29.879 40.416 -6.060 1.00 48.68 314 ILE A C 1
ATOM 2308 O O . ILE A 1 318 ? 30.446 40.844 -7.072 1.00 47.34 314 ILE A O 1
ATOM 2313 N N . LYS A 1 319 ? 30.380 40.579 -4.833 1.00 50.52 315 LYS A N 1
ATOM 2314 C CA . LYS A 1 319 ? 31.600 41.358 -4.630 1.00 49.41 315 LYS A CA 1
ATOM 2315 C C . LYS A 1 319 ? 32.804 40.689 -5.284 1.00 49.64 315 LYS A C 1
ATOM 2316 O O . LYS A 1 319 ? 33.523 41.318 -6.069 1.00 41.52 315 LYS A O 1
ATOM 2322 N N . CYS A 1 320 ? 33.045 39.414 -4.964 1.00 49.58 316 CYS A N 1
ATOM 2323 C CA . CYS A 1 320 ? 34.207 38.719 -5.510 1.00 45.54 316 CYS A CA 1
ATOM 2324 C C . CYS A 1 320 ? 34.147 38.625 -7.029 1.00 47.88 316 CYS A C 1
ATOM 2325 O O . CYS A 1 320 ? 35.190 38.626 -7.692 1.00 46.30 316 CYS A O 1
ATOM 2328 N N . ARG A 1 321 ? 32.942 38.543 -7.594 1.00 51.73 317 ARG A N 1
ATOM 2329 C CA . ARG A 1 321 ? 32.799 38.504 -9.045 1.00 49.33 317 ARG A CA 1
ATOM 2330 C C . ARG A 1 321 ? 33.202 39.833 -9.673 1.00 53.33 317 ARG A C 1
ATOM 2331 O O . ARG A 1 321 ? 33.955 39.868 -10.652 1.00 50.06 317 ARG A O 1
ATOM 2339 N N . LYS A 1 322 ? 32.707 40.940 -9.114 1.00 51.25 318 LYS A N 1
ATOM 2340 C CA . LYS A 1 322 ? 32.975 42.252 -9.692 1.00 53.44 318 LYS A CA 1
ATOM 2341 C C . LYS A 1 322 ? 34.400 42.716 -9.414 1.00 49.74 318 LYS A C 1
ATOM 2342 O O . LYS A 1 322 ? 34.951 43.513 -10.182 1.00 41.20 318 LYS A O 1
ATOM 2348 N N . ALA A 1 323 ? 35.009 42.236 -8.329 1.00 51.87 319 ALA A N 1
ATOM 2349 C CA . ALA A 1 323 ? 36.369 42.622 -7.980 1.00 48.40 319 ALA A CA 1
ATOM 2350 C C . ALA A 1 323 ? 37.421 41.689 -8.559 1.00 53.16 319 ALA A C 1
ATOM 2351 O O . ALA A 1 323 ? 38.594 42.072 -8.637 1.00 48.07 319 ALA A O 1
ATOM 2353 N N . GLY A 1 324 ? 37.035 40.485 -8.967 1.00 55.13 320 GLY A N 1
ATOM 2354 C CA . GLY A 1 324 ? 37.994 39.519 -9.474 1.00 54.52 320 GLY A CA 1
ATOM 2355 C C . GLY A 1 324 ? 38.904 38.940 -8.413 1.00 52.12 320 GLY A C 1
ATOM 2356 O O . GLY A 1 324 ? 40.096 38.729 -8.671 1.00 47.34 320 GLY A O 1
ATOM 2357 N N . ILE A 1 325 ? 38.371 38.678 -7.219 1.00 51.79 321 ILE A N 1
ATOM 2358 C CA . ILE A 1 325 ? 39.132 38.100 -6.122 1.00 47.92 321 ILE A CA 1
ATOM 2359 C C . ILE A 1 325 ? 38.398 36.862 -5.623 1.00 49.82 321 ILE A C 1
ATOM 2360 O O . ILE A 1 325 ? 37.258 36.590 -6.000 1.00 47.57 321 ILE A O 1
ATOM 2365 N N . ARG A 1 326 ? 39.077 36.106 -4.759 1.00 58.60 322 ARG A N 1
ATOM 2366 C CA . ARG A 1 326 ? 38.537 34.876 -4.218 1.00 54.94 322 ARG A CA 1
ATOM 2367 C C . ARG A 1 326 ? 39.121 34.685 -2.826 1.00 51.37 322 ARG A C 1
ATOM 2368 O O . ARG A 1 326 ? 40.348 34.779 -2.665 1.00 54.48 322 ARG A O 1
ATOM 2370 N N . PRO A 1 327 ? 38.290 34.431 -1.817 1.00 55.34 323 PRO A N 1
ATOM 2371 C CA . PRO A 1 327 ? 38.824 34.208 -0.469 1.00 57.28 323 PRO A CA 1
ATOM 2372 C C . PRO A 1 327 ? 39.616 32.914 -0.393 1.00 54.71 323 PRO A C 1
ATOM 2373 O O . PRO A 1 327 ? 39.266 31.908 -1.015 1.00 52.40 323 PRO A O 1
ATOM 2377 N N . ASP A 1 328 ? 40.697 32.952 0.382 1.00 57.59 324 ASP A N 1
ATOM 2378 C CA . ASP A 1 328 ? 41.523 31.775 0.612 1.00 59.16 324 ASP A CA 1
ATOM 2379 C C . ASP A 1 328 ? 41.092 30.982 1.837 1.00 62.97 324 ASP A C 1
ATOM 2380 O O . ASP A 1 328 ? 41.449 29.804 1.952 1.00 59.99 324 ASP A O 1
ATOM 2385 N N . ALA A 1 329 ? 40.340 31.597 2.747 1.00 59.83 325 ALA A N 1
ATOM 2386 C CA . ALA A 1 329 ? 39.848 30.914 3.933 1.00 57.37 325 ALA A CA 1
ATOM 2387 C C . ALA A 1 329 ? 38.618 31.649 4.444 1.00 57.90 325 ALA A C 1
ATOM 2388 O O . ALA A 1 329 ? 38.484 32.862 4.263 1.00 50.64 325 ALA A O 1
ATOM 2390 N N . VAL A 1 330 ? 37.722 30.899 5.083 1.00 57.87 326 VAL A N 1
ATOM 2391 C CA . VAL A 1 330 ? 36.476 31.434 5.618 1.00 55.75 326 VAL A CA 1
ATOM 2392 C C . VAL A 1 330 ? 36.386 31.069 7.092 1.00 56.40 326 VAL A C 1
ATOM 2393 O O . VAL A 1 330 ? 36.595 29.909 7.464 1.00 54.81 326 VAL A O 1
ATOM 2397 N N . ILE A 1 331 ? 36.075 32.056 7.928 1.00 54.65 327 ILE A N 1
ATOM 2398 C CA . ILE A 1 331 ? 35.859 31.856 9.356 1.00 51.27 327 ILE A CA 1
ATOM 2399 C C . ILE A 1 331 ? 34.362 31.933 9.619 1.00 54.07 327 ILE A C 1
ATOM 2400 O O . ILE A 1 331 ? 33.720 32.940 9.297 1.00 49.53 327 ILE A O 1
ATOM 2405 N N . ILE A 1 332 ? 33.808 30.874 10.201 1.00 55.75 328 ILE A N 1
ATOM 2406 C CA . ILE A 1 332 ? 32.391 30.807 10.540 1.00 51.82 328 ILE A CA 1
ATOM 2407 C C . ILE A 1 332 ? 32.279 30.916 12.055 1.00 57.04 328 ILE A C 1
ATOM 2408 O O . ILE A 1 332 ? 32.711 30.017 12.787 1.00 53.32 328 ILE A O 1
ATOM 2413 N N . VAL A 1 333 ? 31.700 32.016 12.526 1.00 57.65 329 VAL A N 1
ATOM 2414 C CA . VAL A 1 333 ? 31.594 32.303 13.952 1.00 59.45 329 VAL A CA 1
ATOM 2415 C C . VAL A 1 333 ? 30.265 31.778 14.475 1.00 61.98 329 VAL A C 1
ATOM 2416 O O . VAL A 1 333 ? 29.225 31.908 13.817 1.00 55.44 329 VAL A O 1
ATOM 2420 N N . ALA A 1 334 ? 30.296 31.181 15.664 1.00 68.63 330 ALA A N 1
ATOM 2421 C CA . ALA A 1 334 ? 29.091 30.675 16.305 1.00 69.08 330 ALA A CA 1
ATOM 2422 C C . ALA A 1 334 ? 29.333 30.587 17.804 1.00 69.77 330 ALA A C 1
ATOM 2423 O O . ALA A 1 334 ? 30.475 30.616 18.270 1.00 65.63 330 ALA A O 1
ATOM 2425 N N . THR A 1 335 ? 28.238 30.487 18.554 1.00 73.94 331 THR A N 1
ATOM 2426 C CA . THR A 1 335 ? 28.291 30.323 19.999 1.00 75.54 331 THR A CA 1
ATOM 2427 C C . THR A 1 335 ? 27.375 29.180 20.414 1.00 74.34 331 THR A C 1
ATOM 2428 O O . THR A 1 335 ? 26.459 28.793 19.684 1.00 72.61 331 THR A O 1
ATOM 2432 N N . VAL A 1 336 ? 27.641 28.639 21.604 1.00 76.96 332 VAL A N 1
ATOM 2433 C CA . VAL A 1 336 ? 26.807 27.564 22.133 1.00 76.19 332 VAL A CA 1
ATOM 2434 C C . VAL A 1 336 ? 25.408 28.081 22.446 1.00 76.45 332 VAL A C 1
ATOM 2435 O O . VAL A 1 336 ? 24.412 27.373 22.257 1.00 75.95 332 VAL A O 1
ATOM 2439 N N . ARG A 1 337 ? 25.311 29.324 22.923 1.00 79.27 333 ARG A N 1
ATOM 2440 C CA . ARG A 1 337 ? 24.009 29.910 23.225 1.00 76.13 333 ARG A CA 1
ATOM 2441 C C . ARG A 1 337 ? 23.170 30.078 21.964 1.00 76.11 333 ARG A C 1
ATOM 2442 O O . ARG A 1 337 ? 21.955 29.849 21.981 1.00 77.47 333 ARG A O 1
ATOM 2450 N N . ALA A 1 338 ? 23.802 30.480 20.858 1.00 79.69 334 ALA A N 1
ATOM 2451 C CA . ALA A 1 338 ? 23.064 30.681 19.615 1.00 75.60 334 ALA A CA 1
ATOM 2452 C C . ALA A 1 338 ? 22.554 29.360 19.055 1.00 69.51 334 ALA A C 1
ATOM 2453 O O . ALA A 1 338 ? 21.447 29.298 18.507 1.00 70.38 334 ALA A O 1
ATOM 2455 N N . LEU A 1 339 ? 23.347 28.294 19.178 1.00 76.22 335 LEU A N 1
ATOM 2456 C CA . LEU A 1 339 ? 22.914 26.995 18.677 1.00 76.19 335 LEU A CA 1
ATOM 2457 C C . LEU A 1 339 ? 21.795 26.421 19.537 1.00 77.05 335 LEU A C 1
ATOM 2458 O O . LEU A 1 339 ? 20.868 25.789 19.019 1.00 77.57 335 LEU A O 1
ATOM 2463 N N . LYS A 1 340 ? 21.862 26.634 20.853 1.00 78.52 336 LYS A N 1
ATOM 2464 C CA . LYS A 1 340 ? 20.775 26.219 21.729 1.00 81.44 336 LYS A CA 1
ATOM 2465 C C . LYS A 1 340 ? 19.524 27.066 21.531 1.00 81.81 336 LYS A C 1
ATOM 2466 O O . LYS A 1 340 ? 18.420 26.598 21.828 1.00 83.82 336 LYS A O 1
ATOM 2472 N N . TYR A 1 341 ? 19.673 28.298 21.037 1.00 77.81 337 TYR A N 1
ATOM 2473 C CA . TYR A 1 341 ? 18.505 29.098 20.681 1.00 78.73 337 TYR A CA 1
ATOM 2474 C C . TYR A 1 341 ? 17.796 28.532 19.459 1.00 77.23 337 TYR A C 1
ATOM 2475 O O . TYR A 1 341 ? 16.566 28.611 19.364 1.00 75.84 337 TYR A O 1
ATOM 2484 N N . ASN A 1 342 ? 18.550 27.959 18.518 1.00 80.12 338 ASN A N 1
ATOM 2485 C CA . ASN A 1 342 ? 17.955 27.304 17.361 1.00 77.89 338 ASN A CA 1
ATOM 2486 C C . ASN A 1 342 ? 17.335 25.957 17.705 1.00 79.36 338 ASN A C 1
ATOM 2487 O O . ASN A 1 342 ? 16.649 25.376 16.856 1.00 76.44 338 ASN A O 1
ATOM 2492 N N . GLY A 1 343 ? 17.560 25.448 18.914 1.00 83.40 339 GLY A N 1
ATOM 2493 C CA . GLY A 1 343 ? 17.017 24.182 19.350 1.00 84.23 339 GLY A CA 1
ATOM 2494 C C . GLY A 1 343 ? 15.747 24.254 20.166 1.00 84.00 339 GLY A C 1
ATOM 2495 O O . GLY A 1 343 ? 15.214 23.207 20.545 1.00 86.81 339 GLY A O 1
ATOM 2496 N N . GLY A 1 344 ? 15.246 25.451 20.455 1.00 85.27 340 GLY A N 1
ATOM 2497 C CA . GLY A 1 344 ? 14.010 25.623 21.200 1.00 80.18 340 GLY A CA 1
ATOM 2498 C C . GLY A 1 344 ? 14.158 26.319 22.537 1.00 81.54 340 GLY A C 1
ATOM 2499 O O . GLY A 1 344 ? 13.136 26.640 23.163 1.00 83.37 340 GLY A O 1
ATOM 2500 N N . VAL A 1 345 ? 15.379 26.567 23.010 1.00 79.83 341 VAL A N 1
ATOM 2501 C CA . VAL A 1 345 ? 15.565 27.219 24.300 1.00 82.04 341 VAL A CA 1
ATOM 2502 C C . VAL A 1 345 ? 15.240 28.701 24.180 1.00 85.88 341 VAL A C 1
ATOM 2503 O O . VAL A 1 345 ? 15.621 29.366 23.206 1.00 84.39 341 VAL A O 1
ATOM 2507 N N . ALA A 1 346 ? 14.526 29.228 25.173 1.00 90.77 342 ALA A N 1
ATOM 2508 C CA . ALA A 1 346 ? 14.188 30.641 25.193 1.00 91.98 342 ALA A CA 1
ATOM 2509 C C . ALA A 1 346 ? 15.427 31.484 25.491 1.00 92.92 342 ALA A C 1
ATOM 2510 O O . ALA A 1 346 ? 16.497 30.975 25.838 1.00 93.97 342 ALA A O 1
ATOM 2512 N N . LYS A 1 347 ? 15.269 32.802 25.352 1.00 98.38 343 LYS A N 1
ATOM 2513 C CA . LYS A 1 347 ? 16.377 33.730 25.547 1.00 97.39 343 LYS A CA 1
ATOM 2514 C C . LYS A 1 347 ? 16.829 33.825 26.998 1.00 98.78 343 LYS A C 1
ATOM 2515 O O . LYS A 1 347 ? 17.907 34.373 27.254 1.00 98.29 343 LYS A O 1
ATOM 2521 N N . ASP A 1 348 ? 16.045 33.313 27.945 1.00 102.03 344 ASP A N 1
ATOM 2522 C CA . ASP A 1 348 ? 16.375 33.412 29.360 1.00 101.12 344 ASP A CA 1
ATOM 2523 C C . ASP A 1 348 ? 16.968 32.133 29.933 1.00 100.99 344 ASP A C 1
ATOM 2524 O O . ASP A 1 348 ? 17.523 32.169 31.037 1.00 100.24 344 ASP A O 1
ATOM 2529 N N . GLN A 1 349 ? 16.867 31.011 29.221 1.00 98.66 345 GLN A N 1
ATOM 2530 C CA . GLN A 1 349 ? 17.358 29.727 29.704 1.00 100.46 345 GLN A CA 1
ATOM 2531 C C . GLN A 1 349 ? 18.646 29.297 29.006 1.00 97.81 345 GLN A C 1
ATOM 2532 O O . GLN A 1 349 ? 19.002 28.115 29.043 1.00 95.08 345 GLN A O 1
ATOM 2538 N N . LEU A 1 350 ? 19.353 30.234 28.371 1.00 99.12 346 LEU A N 1
ATOM 2539 C CA . LEU A 1 350 ? 20.528 29.891 27.578 1.00 96.53 346 LEU A CA 1
ATOM 2540 C C . LEU A 1 350 ? 21.749 29.552 28.423 1.00 94.60 346 LEU A C 1
ATOM 2541 O O . LEU A 1 350 ? 22.636 28.839 27.941 1.00 93.71 346 LEU A O 1
ATOM 2546 N N . ASN A 1 351 ? 21.818 30.036 29.663 1.00 99.24 347 ASN A N 1
ATOM 2547 C CA . ASN A 1 351 ? 22.983 29.787 30.503 1.00 98.51 347 ASN A CA 1
ATOM 2548 C C . ASN A 1 351 ? 23.009 28.382 31.090 1.00 96.49 347 ASN A C 1
ATOM 2549 O O . ASN A 1 351 ? 24.040 27.980 31.641 1.00 91.67 347 ASN A O 1
ATOM 2554 N N . ASN A 1 352 ? 21.918 27.632 30.986 1.00 101.33 348 ASN A N 1
ATOM 2555 C CA . ASN A 1 352 ? 21.869 26.270 31.493 1.00 96.59 348 ASN A CA 1
ATOM 2556 C C . ASN A 1 352 ? 22.297 25.286 30.412 1.00 93.71 348 ASN A C 1
ATOM 2557 O O . ASN A 1 352 ? 22.050 25.494 29.221 1.00 91.74 348 ASN A O 1
ATOM 2562 N N . GLU A 1 353 ? 22.947 24.208 30.842 1.00 94.34 349 GLU A N 1
ATOM 2563 C CA . GLU A 1 353 ? 23.402 23.190 29.906 1.00 90.42 349 GLU A CA 1
ATOM 2564 C C . GLU A 1 353 ? 22.214 22.452 29.302 1.00 91.23 349 GLU A C 1
ATOM 2565 O O . GLU A 1 353 ? 21.271 22.076 30.004 1.00 93.35 349 GLU A O 1
ATOM 2571 N N . ASN A 1 354 ? 22.266 22.244 27.985 1.00 90.68 350 ASN A N 1
ATOM 2572 C CA . ASN A 1 354 ? 21.185 21.566 27.266 1.00 89.54 350 ASN A CA 1
ATOM 2573 C C . ASN A 1 354 ? 21.812 20.910 26.033 1.00 88.98 350 ASN A C 1
ATOM 2574 O O . ASN A 1 354 ? 21.866 21.508 24.956 1.00 88.48 350 ASN A O 1
ATOM 2579 N N . LEU A 1 355 ? 22.281 19.673 26.211 1.00 90.12 351 LEU A N 1
ATOM 2580 C CA . LEU A 1 355 ? 22.899 18.941 25.112 1.00 88.54 351 LEU A CA 1
ATOM 2581 C C . LEU A 1 355 ? 21.884 18.487 24.072 1.00 90.30 351 LEU A C 1
ATOM 2582 O O . LEU A 1 355 ? 22.259 18.266 22.915 1.00 90.19 351 LEU A O 1
ATOM 2587 N N . GLU A 1 356 ? 20.614 18.343 24.453 1.00 89.94 352 GLU A N 1
ATOM 2588 C CA . GLU A 1 356 ? 19.599 17.926 23.492 1.00 92.55 352 GLU A CA 1
ATOM 2589 C C . GLU A 1 356 ? 19.272 19.056 22.524 1.00 89.54 352 GLU A C 1
ATOM 2590 O O . GLU A 1 356 ? 19.194 18.844 21.309 1.00 88.27 352 GLU A O 1
ATOM 2596 N N . ALA A 1 357 ? 19.076 20.269 23.048 1.00 88.28 353 ALA A N 1
ATOM 2597 C CA . ALA A 1 357 ? 18.795 21.408 22.182 1.00 89.92 353 ALA A CA 1
ATOM 2598 C C . ALA A 1 357 ? 20.021 21.812 21.373 1.00 87.38 353 ALA A C 1
ATOM 2599 O O . ALA A 1 357 ? 19.882 22.353 20.270 1.00 84.54 353 ALA A O 1
ATOM 2601 N N . LEU A 1 358 ? 21.222 21.565 21.902 1.00 88.39 354 LEU A N 1
ATOM 2602 C CA . LEU A 1 358 ? 22.437 21.866 21.152 1.00 84.84 354 LEU A CA 1
ATOM 2603 C C . LEU A 1 358 ? 22.525 21.017 19.891 1.00 87.93 354 LEU A C 1
ATOM 2604 O O . LEU A 1 358 ? 22.986 21.489 18.845 1.00 86.10 354 LEU A O 1
ATOM 2609 N N . GLU A 1 359 ? 22.083 19.760 19.968 1.00 88.43 355 GLU A N 1
ATOM 2610 C CA . GLU A 1 359 ? 22.063 18.905 18.789 1.00 86.54 355 GLU A CA 1
ATOM 2611 C C . GLU A 1 359 ? 20.934 19.280 17.838 1.00 83.55 355 GLU A C 1
ATOM 2612 O O . GLU A 1 359 ? 21.009 18.961 16.646 1.00 78.54 355 GLU A O 1
ATOM 2618 N N . LYS A 1 360 ? 19.895 19.955 18.335 1.00 85.32 356 LYS A N 1
ATOM 2619 C CA . LYS A 1 360 ? 18.798 20.384 17.475 1.00 86.33 356 LYS A CA 1
ATOM 2620 C C . LYS A 1 360 ? 19.127 21.668 16.724 1.00 84.50 356 LYS A C 1
ATOM 2621 O O . LYS A 1 360 ? 18.576 21.905 15.644 1.00 82.11 356 LYS A O 1
ATOM 2627 N N . GLY A 1 361 ? 20.009 22.502 17.271 1.00 85.22 357 GLY A N 1
ATOM 2628 C CA . GLY A 1 361 ? 20.378 23.745 16.622 1.00 83.50 357 GLY A CA 1
ATOM 2629 C C . GLY A 1 361 ? 21.657 23.653 15.815 1.00 78.41 357 GLY A C 1
ATOM 2630 O O . GLY A 1 361 ? 21.939 24.521 14.983 1.00 75.78 357 GLY A O 1
ATOM 2631 N N . LEU A 1 362 ? 22.443 22.607 16.063 1.00 81.25 358 LEU A N 1
ATOM 2632 C CA . LEU A 1 362 ? 23.669 22.404 15.298 1.00 79.13 358 LEU A CA 1
ATOM 2633 C C . LEU A 1 362 ? 23.464 22.259 13.790 1.00 76.57 358 LEU A C 1
ATOM 2634 O O . LEU A 1 362 ? 24.358 22.698 13.045 1.00 74.88 358 LEU A O 1
ATOM 2639 N N . PRO A 1 363 ? 22.365 21.656 13.270 1.00 82.23 359 PRO A N 1
ATOM 2640 C CA . PRO A 1 363 ? 22.191 21.598 11.809 1.00 77.27 359 PRO A CA 1
ATOM 2641 C C . PRO A 1 363 ? 22.268 22.949 11.113 1.00 75.20 359 PRO A C 1
ATOM 2642 O O . PRO A 1 363 ? 22.579 23.011 9.919 1.00 73.05 359 PRO A O 1
ATOM 2646 N N . ASN A 1 364 ? 21.985 24.035 11.836 1.00 74.53 360 ASN A N 1
ATOM 2647 C CA . ASN A 1 364 ? 22.155 25.366 11.260 1.00 71.72 360 ASN A CA 1
ATOM 2648 C C . ASN A 1 364 ? 23.622 25.641 10.952 1.00 67.24 360 ASN A C 1
ATOM 2649 O O . ASN A 1 364 ? 23.967 26.080 9.849 1.00 64.11 360 ASN A O 1
ATOM 2654 N N . LEU A 1 365 ? 24.504 25.388 11.923 1.00 67.91 361 LEU A N 1
ATOM 2655 C CA . LEU A 1 365 ? 25.935 25.551 11.686 1.00 67.38 361 LEU A CA 1
ATOM 2656 C C . LEU A 1 365 ? 26.434 24.558 10.645 1.00 68.62 361 LEU A C 1
ATOM 2657 O O . LEU A 1 365 ? 27.285 24.893 9.813 1.00 67.14 361 LEU A O 1
ATOM 2662 N N . LEU A 1 366 ? 25.912 23.329 10.674 1.00 72.43 362 LEU A N 1
ATOM 2663 C CA . LEU A 1 366 ? 26.317 22.331 9.690 1.00 68.98 362 LEU A CA 1
ATOM 2664 C C . LEU A 1 366 ? 25.891 22.735 8.286 1.00 65.48 362 LEU A C 1
ATOM 2665 O O . LEU A 1 366 ? 26.582 22.417 7.311 1.00 65.65 362 LEU A O 1
ATOM 2670 N N . LYS A 1 367 ? 24.761 23.435 8.164 1.00 67.36 363 LYS A N 1
ATOM 2671 C CA . LYS A 1 367 ? 24.297 23.878 6.854 1.00 70.46 363 LYS A CA 1
ATOM 2672 C C . LYS A 1 367 ? 25.218 24.941 6.268 1.00 64.03 363 LYS A C 1
ATOM 2673 O O . LYS A 1 367 ? 25.513 24.921 5.067 1.00 62.31 363 LYS A O 1
ATOM 2679 N N . HIS A 1 368 ? 25.684 25.879 7.098 1.00 63.93 364 HIS A N 1
ATOM 2680 C CA . HIS A 1 368 ? 26.609 26.898 6.612 1.00 65.00 364 HIS A CA 1
ATOM 2681 C C . HIS A 1 368 ? 27.964 26.306 6.249 1.00 62.55 364 HIS A C 1
ATOM 2682 O O . HIS A 1 368 ? 28.623 26.793 5.323 1.00 59.13 364 HIS A O 1
ATOM 2689 N N . ILE A 1 369 ? 28.399 25.265 6.962 1.00 65.07 365 ILE A N 1
ATOM 2690 C CA . ILE A 1 369 ? 29.651 24.601 6.613 1.00 61.74 365 ILE A CA 1
ATOM 2691 C C . ILE A 1 369 ? 29.535 23.923 5.254 1.00 60.71 365 ILE A C 1
ATOM 2692 O O . ILE A 1 369 ? 30.448 24.003 4.424 1.00 59.87 365 ILE A O 1
ATOM 2697 N N . GLU A 1 370 ? 28.410 23.247 5.002 1.00 62.87 366 GLU A N 1
ATOM 2698 C CA . GLU A 1 370 ? 28.216 22.586 3.717 1.00 63.30 366 GLU A CA 1
ATOM 2699 C C . GLU A 1 370 ? 28.146 23.589 2.573 1.00 61.19 366 GLU A C 1
ATOM 2700 O O . GLU A 1 370 ? 28.600 23.295 1.462 1.00 60.14 366 GLU A O 1
ATOM 2706 N N . ASN A 1 371 ? 27.580 24.772 2.820 1.00 58.35 367 ASN A N 1
ATOM 2707 C CA . ASN A 1 371 ? 27.493 25.779 1.768 1.00 61.91 367 ASN A CA 1
ATOM 2708 C C . ASN A 1 371 ? 28.868 26.325 1.405 1.00 57.86 367 ASN A C 1
ATOM 2709 O O . ASN A 1 371 ? 29.173 26.521 0.223 1.00 58.85 367 ASN A O 1
ATOM 2714 N N . ILE A 1 372 ? 29.714 26.576 2.406 1.00 58.44 368 ILE A N 1
ATOM 2715 C CA . ILE A 1 372 ? 31.021 27.168 2.141 1.00 60.12 368 ILE A CA 1
ATOM 2716 C C . ILE A 1 372 ? 31.971 26.139 1.538 1.00 62.18 368 ILE A C 1
ATOM 2717 O O . ILE A 1 372 ? 32.735 26.447 0.615 1.00 59.69 368 ILE A O 1
ATOM 2722 N N . THR A 1 373 ? 31.937 24.903 2.037 1.00 63.76 369 THR A N 1
ATOM 2723 C CA . THR A 1 373 ? 32.921 23.901 1.642 1.00 61.41 369 THR A CA 1
ATOM 2724 C C . THR A 1 373 ? 32.502 23.075 0.432 1.00 62.21 369 THR A C 1
ATOM 2725 O O . THR A 1 373 ? 33.371 22.625 -0.324 1.00 60.94 369 THR A O 1
ATOM 2729 N N . GLN A 1 374 ? 31.201 22.855 0.224 1.00 61.24 370 GLN A N 1
ATOM 2730 C CA . GLN A 1 374 ? 30.746 21.984 -0.852 1.00 60.64 370 GLN A CA 1
ATOM 2731 C C . GLN A 1 374 ? 30.103 22.718 -2.020 1.00 61.92 370 GLN A C 1
ATOM 2732 O O . GLN A 1 374 ? 30.065 22.165 -3.123 1.00 60.13 370 GLN A O 1
ATOM 2738 N N . VAL A 1 375 ? 29.596 23.928 -1.815 1.00 62.64 371 VAL A N 1
ATOM 2739 C CA . VAL A 1 375 ? 29.037 24.709 -2.914 1.00 59.61 371 VAL A CA 1
ATOM 2740 C C . VAL A 1 375 ? 30.070 25.668 -3.489 1.00 59.99 371 VAL A C 1
ATOM 2741 O O . VAL A 1 375 ? 30.277 25.722 -4.704 1.00 60.77 371 VAL A O 1
ATOM 2745 N N . TYR A 1 376 ? 30.734 26.438 -2.627 1.00 62.44 372 TYR A N 1
ATOM 2746 C CA . TYR A 1 376 ? 31.760 27.369 -3.072 1.00 63.39 372 TYR A CA 1
ATOM 2747 C C . TYR A 1 376 ? 33.162 26.774 -3.036 1.00 64.47 372 TYR A C 1
ATOM 2748 O O . TYR A 1 376 ? 34.071 27.333 -3.660 1.00 60.65 372 TYR A O 1
ATOM 2757 N N . LYS A 1 377 ? 33.354 25.664 -2.317 1.00 67.36 373 LYS A N 1
ATOM 2758 C CA . LYS A 1 377 ? 34.626 24.940 -2.269 1.00 66.20 373 LYS A CA 1
ATOM 2759 C C . LYS A 1 377 ? 35.748 25.830 -1.728 1.00 65.37 373 LYS A C 1
ATOM 2760 O O . LYS A 1 377 ? 36.780 26.039 -2.369 1.00 67.31 373 LYS A O 1
ATOM 2766 N N . ILE A 1 378 ? 35.530 26.354 -0.526 1.00 65.89 374 ILE A N 1
ATOM 2767 C CA . ILE A 1 378 ? 36.478 27.234 0.143 1.00 65.41 374 ILE A CA 1
ATOM 2768 C C . ILE A 1 378 ? 36.828 26.609 1.488 1.00 60.34 374 ILE A C 1
ATOM 2769 O O . ILE A 1 378 ? 35.927 26.163 2.201 1.00 63.01 374 ILE A O 1
ATOM 2774 N N . PRO A 1 379 ? 38.106 26.534 1.860 1.00 63.67 375 PRO A N 1
ATOM 2775 C CA . PRO A 1 379 ? 38.456 26.027 3.193 1.00 62.65 375 PRO A CA 1
ATOM 2776 C C . PRO A 1 379 ? 37.811 26.866 4.286 1.00 66.59 375 PRO A C 1
ATOM 2777 O O . PRO A 1 379 ? 37.792 28.097 4.220 1.00 61.98 375 PRO A O 1
ATOM 2781 N N . ALA A 1 380 ? 37.277 26.187 5.299 1.00 66.64 376 ALA A N 1
ATOM 2782 C CA . ALA A 1 380 ? 36.527 26.843 6.358 1.00 59.03 376 ALA A CA 1
ATOM 2783 C C . ALA A 1 380 ? 37.036 26.398 7.721 1.00 61.71 376 ALA A C 1
ATOM 2784 O O . ALA A 1 380 ? 37.614 25.318 7.874 1.00 62.57 376 ALA A O 1
ATOM 2786 N N . VAL A 1 381 ? 36.810 27.254 8.715 1.00 61.63 377 VAL A N 1
ATOM 2787 C CA . VAL A 1 381 ? 37.126 26.964 10.109 1.00 59.87 377 VAL A CA 1
ATOM 2788 C C . VAL A 1 381 ? 36.055 27.597 10.988 1.00 60.85 377 VAL A C 1
ATOM 2789 O O . VAL A 1 381 ? 35.634 28.735 10.751 1.00 53.88 377 VAL A O 1
ATOM 2793 N N . VAL A 1 382 ? 35.604 26.854 11.994 1.00 65.03 378 VAL A N 1
ATOM 2794 C CA . VAL A 1 382 ? 34.579 27.330 12.917 1.00 60.76 378 VAL A CA 1
ATOM 2795 C C . VAL A 1 382 ? 35.254 27.951 14.134 1.00 62.97 378 VAL A C 1
ATOM 2796 O O . VAL A 1 382 ? 36.073 27.307 14.799 1.00 63.81 378 VAL A O 1
ATOM 2800 N N . ALA A 1 383 ? 34.913 29.205 14.422 1.00 61.79 379 ALA A N 1
ATOM 2801 C CA . ALA A 1 383 ? 35.421 29.925 15.583 1.00 63.10 379 ALA A CA 1
ATOM 2802 C C . ALA A 1 383 ? 34.293 30.070 16.595 1.00 66.80 379 ALA A C 1
ATOM 2803 O O . ALA A 1 383 ? 33.288 30.733 16.318 1.00 62.45 379 ALA A O 1
ATOM 2805 N N . ILE A 1 384 ? 34.457 29.450 17.759 1.00 67.67 380 ILE A N 1
ATOM 2806 C CA . ILE A 1 384 ? 33.450 29.469 18.813 1.00 68.05 380 ILE A CA 1
ATOM 2807 C C . ILE A 1 384 ? 33.862 30.512 19.844 1.00 68.76 380 ILE A C 1
ATOM 2808 O O . ILE A 1 384 ? 34.865 30.344 20.547 1.00 67.16 380 ILE A O 1
ATOM 2813 N N . ASN A 1 385 ? 33.092 31.594 19.936 1.00 72.75 381 ASN A N 1
ATOM 2814 C CA . ASN A 1 385 ? 33.287 32.591 20.988 1.00 72.60 381 ASN A CA 1
ATOM 2815 C C . ASN A 1 385 ? 32.869 31.972 22.314 1.00 72.49 381 ASN A C 1
ATOM 2816 O O . ASN A 1 385 ? 31.683 31.922 22.648 1.00 73.68 381 ASN A O 1
ATOM 2821 N N . ARG A 1 386 ? 33.849 31.495 23.077 1.00 77.41 382 ARG A N 1
ATOM 2822 C CA . ARG A 1 386 ? 33.576 30.712 24.274 1.00 81.71 382 ARG A CA 1
ATOM 2823 C C . ARG A 1 386 ? 33.102 31.605 25.414 1.00 81.24 382 ARG A C 1
ATOM 2824 O O . ARG A 1 386 ? 33.712 32.639 25.704 1.00 81.10 382 ARG A O 1
ATOM 2832 N N . PHE A 1 387 ? 32.012 31.199 26.056 1.00 88.64 383 PHE A N 1
ATOM 2833 C CA . PHE A 1 387 ? 31.460 31.826 27.245 1.00 91.29 383 PHE A CA 1
ATOM 2834 C C . PHE A 1 387 ? 31.848 31.035 28.486 1.00 92.29 383 PHE A C 1
ATOM 2835 O O . PHE A 1 387 ? 32.147 29.840 28.405 1.00 91.70 383 PHE A O 1
ATOM 2843 N N . PRO A 1 388 ? 31.870 31.676 29.660 1.00 96.37 384 PRO A N 1
ATOM 2844 C CA . PRO A 1 388 ? 32.309 30.957 30.870 1.00 95.53 384 PRO A CA 1
ATOM 2845 C C . PRO A 1 388 ? 31.449 29.756 31.220 1.00 94.63 384 PRO A C 1
ATOM 2846 O O . PRO A 1 388 ? 31.975 28.763 31.739 1.00 95.76 384 PRO A O 1
ATOM 2850 N N . LEU A 1 389 ? 30.145 29.808 30.955 1.00 97.65 385 LEU A N 1
ATOM 2851 C CA . LEU A 1 389 ? 29.242 28.720 31.305 1.00 96.28 385 LEU A CA 1
ATOM 2852 C C . LEU A 1 389 ? 29.136 27.659 30.217 1.00 93.18 385 LEU A C 1
ATOM 2853 O O . LEU A 1 389 ? 28.286 26.768 30.319 1.00 88.70 385 LEU A O 1
ATOM 2858 N N . ASP A 1 390 ? 29.971 27.730 29.183 1.00 91.45 386 ASP A N 1
ATOM 2859 C CA . ASP A 1 390 ? 29.990 26.699 28.153 1.00 92.15 386 ASP A CA 1
ATOM 2860 C C . ASP A 1 390 ? 30.739 25.486 28.690 1.00 92.07 386 ASP A C 1
ATOM 2861 O O . ASP A 1 390 ? 31.939 25.566 28.973 1.00 92.33 386 ASP A O 1
ATOM 2866 N N . THR A 1 391 ? 30.035 24.367 28.828 1.00 92.67 387 THR A N 1
ATOM 2867 C CA . THR A 1 391 ? 30.638 23.170 29.388 1.00 92.46 387 THR A CA 1
ATOM 2868 C C . THR A 1 391 ? 31.531 22.481 28.361 1.00 91.99 387 THR A C 1
ATOM 2869 O O . THR A 1 391 ? 31.442 22.724 27.154 1.00 90.05 387 THR A O 1
ATOM 2873 N N . ASP A 1 392 ? 32.405 21.606 28.863 1.00 93.31 388 ASP A N 1
ATOM 2874 C CA . ASP A 1 392 ? 33.289 20.858 27.977 1.00 89.57 388 ASP A CA 1
ATOM 2875 C C . ASP A 1 392 ? 32.514 19.850 27.139 1.00 86.27 388 ASP A C 1
ATOM 2876 O O . ASP A 1 392 ? 32.951 19.493 26.039 1.00 83.84 388 ASP A O 1
ATOM 2881 N N . ALA A 1 393 ? 31.369 19.380 27.640 1.00 90.11 389 ALA A N 1
ATOM 2882 C CA . ALA A 1 393 ? 30.548 18.456 26.865 1.00 90.36 389 ALA A CA 1
ATOM 2883 C C . ALA A 1 393 ? 29.857 19.171 25.711 1.00 88.51 389 ALA A C 1
ATOM 2884 O O . ALA A 1 393 ? 29.694 18.598 24.627 1.00 87.57 389 ALA A O 1
ATOM 2886 N N . GLU A 1 394 ? 29.438 20.421 25.926 1.00 88.43 390 GLU A N 1
ATOM 2887 C CA . GLU A 1 394 ? 28.834 21.194 24.845 1.00 87.07 390 GLU A CA 1
ATOM 2888 C C . GLU A 1 394 ? 29.855 21.516 23.761 1.00 86.54 390 GLU A C 1
ATOM 2889 O O . GLU A 1 394 ? 29.547 21.433 22.566 1.00 81.90 390 GLU A O 1
ATOM 2895 N N . LEU A 1 395 ? 31.075 21.887 24.157 1.00 89.60 391 LEU A N 1
ATOM 2896 C CA . LEU A 1 395 ? 32.107 22.198 23.174 1.00 87.35 391 LEU A CA 1
ATOM 2897 C C . LEU A 1 395 ? 32.568 20.952 22.431 1.00 86.40 391 LEU A C 1
ATOM 2898 O O . LEU A 1 395 ? 32.995 21.044 21.274 1.00 83.24 391 LEU A O 1
ATOM 2903 N N . ALA A 1 396 ? 32.492 19.783 23.072 1.00 86.39 392 ALA A N 1
ATOM 2904 C CA . ALA A 1 396 ? 32.882 18.548 22.401 1.00 81.76 392 ALA A CA 1
ATOM 2905 C C . ALA A 1 396 ? 31.835 18.106 21.387 1.00 82.30 392 ALA A C 1
ATOM 2906 O O . ALA A 1 396 ? 32.181 17.497 20.369 1.00 81.00 392 ALA A O 1
ATOM 2908 N N . LEU A 1 397 ? 30.559 18.398 21.646 1.00 79.69 393 LEU A N 1
ATOM 2909 C CA . LEU A 1 397 ? 29.507 18.022 20.706 1.00 82.97 393 LEU A CA 1
ATOM 2910 C C . LEU A 1 397 ? 29.586 18.852 19.431 1.00 83.12 393 LEU A C 1
ATOM 2911 O O . LEU A 1 397 ? 29.476 18.315 18.322 1.00 79.94 393 LEU A O 1
ATOM 2916 N N . VAL A 1 398 ? 29.767 20.168 19.569 1.00 84.18 394 VAL A N 1
ATOM 2917 C CA . VAL A 1 398 ? 29.911 21.026 18.395 1.00 82.22 394 VAL A CA 1
ATOM 2918 C C . VAL A 1 398 ? 31.143 20.624 17.597 1.00 80.86 394 VAL A C 1
ATOM 2919 O O . VAL A 1 398 ? 31.130 20.622 16.360 1.00 78.39 394 VAL A O 1
ATOM 2923 N N . ARG A 1 399 ? 32.225 20.270 18.293 1.00 79.83 395 ARG A N 1
ATOM 2924 C CA . ARG A 1 399 ? 33.431 19.817 17.609 1.00 79.57 395 ARG A CA 1
ATOM 2925 C C . ARG A 1 399 ? 33.176 18.515 16.861 1.00 81.76 395 ARG A C 1
ATOM 2926 O O . ARG A 1 399 ? 33.618 18.350 15.719 1.00 79.70 395 ARG A O 1
ATOM 2934 N N . SER A 1 400 ? 32.451 17.584 17.487 1.00 82.93 396 SER A N 1
ATOM 2935 C CA . SER A 1 400 ? 32.229 16.274 16.882 1.00 83.79 396 SER A CA 1
ATOM 2936 C C . SER A 1 400 ? 31.411 16.383 15.600 1.00 82.31 396 SER A C 1
ATOM 2937 O O . SER A 1 400 ? 31.737 15.753 14.587 1.00 79.02 396 SER A O 1
ATOM 2940 N N . LYS A 1 401 ? 30.337 17.176 15.626 1.00 85.05 397 LYS A N 1
ATOM 2941 C CA . LYS A 1 401 ? 29.488 17.305 14.446 1.00 82.80 397 LYS A CA 1
ATOM 2942 C C . LYS A 1 401 ? 30.196 18.032 13.308 1.00 79.37 397 LYS A C 1
ATOM 2943 O O . LYS A 1 401 ? 29.880 17.796 12.136 1.00 78.22 397 LYS A O 1
ATOM 2945 N N . CYS A 1 402 ? 31.149 18.912 13.625 1.00 77.93 398 CYS A N 1
ATOM 2946 C CA . CYS A 1 402 ? 31.867 19.632 12.580 1.00 78.76 398 CYS A CA 1
ATOM 2947 C C . CYS A 1 402 ? 33.035 18.831 12.018 1.00 78.61 398 CYS A C 1
ATOM 2948 O O . CYS A 1 402 ? 33.376 18.993 10.840 1.00 76.54 398 CYS A O 1
ATOM 2951 N N . GLU A 1 403 ? 33.661 17.975 12.831 1.00 81.44 399 GLU A N 1
ATOM 2952 C CA . GLU A 1 403 ? 34.719 17.114 12.311 1.00 80.95 399 GLU A CA 1
ATOM 2953 C C . GLU A 1 403 ? 34.180 16.141 11.270 1.00 79.70 399 GLU A C 1
ATOM 2954 O O . GLU A 1 403 ? 34.928 15.694 10.393 1.00 78.24 399 GLU A O 1
ATOM 2960 N N . GLU A 1 404 ? 32.891 15.801 11.353 1.00 82.60 400 GLU A N 1
ATOM 2961 C CA . GLU A 1 404 ? 32.286 14.926 10.355 1.00 80.61 400 GLU A CA 1
ATOM 2962 C C . GLU A 1 404 ? 32.232 15.595 8.988 1.00 81.97 400 GLU A C 1
ATOM 2963 O O . GLU A 1 404 ? 32.211 14.907 7.962 1.00 81.03 400 GLU A O 1
ATOM 2969 N N . LEU A 1 405 ? 32.204 16.926 8.954 1.00 84.31 401 LEU A N 1
ATOM 2970 C CA . LEU A 1 405 ? 32.208 17.680 7.710 1.00 81.05 401 LEU A CA 1
ATOM 2971 C C . LEU A 1 405 ? 33.611 18.104 7.287 1.00 80.70 401 LEU A C 1
ATOM 2972 O O . LEU A 1 405 ? 33.752 18.837 6.303 1.00 77.72 401 LEU A O 1
ATOM 2977 N N . GLY A 1 406 ? 34.642 17.664 8.004 1.00 81.55 402 GLY A N 1
ATOM 2978 C CA . GLY A 1 406 ? 36.006 17.986 7.634 1.00 78.57 402 GLY A CA 1
ATOM 2979 C C . GLY A 1 406 ? 36.464 19.380 7.997 1.00 76.86 402 GLY A C 1
ATOM 2980 O O . GLY A 1 406 ? 37.336 19.933 7.319 1.00 74.50 402 GLY A O 1
ATOM 2981 N N . VAL A 1 407 ? 35.903 19.970 9.052 1.00 78.45 403 VAL A N 1
ATOM 2982 C CA . VAL A 1 407 ? 36.209 21.339 9.450 1.00 74.46 403 VAL A CA 1
ATOM 2983 C C . VAL A 1 407 ? 36.586 21.355 10.924 1.00 74.93 403 VAL A C 1
ATOM 2984 O O . VAL A 1 407 ? 35.878 20.780 11.759 1.00 73.20 403 VAL A O 1
ATOM 2988 N N . LYS A 1 408 ? 37.703 22.004 11.239 1.00 75.46 404 LYS A N 1
ATOM 2989 C CA . LYS A 1 408 ? 38.152 22.118 12.617 1.00 76.99 404 LYS A CA 1
ATOM 2990 C C . LYS A 1 408 ? 37.291 23.114 13.387 1.00 77.04 404 LYS A C 1
ATOM 2991 O O . LYS A 1 408 ? 36.595 23.957 12.814 1.00 70.83 404 LYS A O 1
ATOM 2997 N N . VAL A 1 409 ? 37.343 23.003 14.711 1.00 77.23 405 VAL A N 1
ATOM 2998 C CA . VAL A 1 409 ? 36.635 23.903 15.613 1.00 73.35 405 VAL A CA 1
ATOM 2999 C C . VAL A 1 409 ? 37.675 24.536 16.524 1.00 71.81 405 VAL A C 1
ATOM 3000 O O . VAL A 1 409 ? 38.274 23.853 17.365 1.00 72.33 405 VAL A O 1
ATOM 3004 N N . ALA A 1 410 ? 37.892 25.836 16.359 1.00 72.18 406 ALA A N 1
ATOM 3005 C CA . ALA A 1 410 ? 38.836 26.588 17.169 1.00 71.53 406 ALA A CA 1
ATOM 3006 C C . ALA A 1 410 ? 38.080 27.470 18.152 1.00 70.65 406 ALA A C 1
ATOM 3007 O O . ALA A 1 410 ? 37.074 28.092 17.796 1.00 68.63 406 ALA A O 1
ATOM 3009 N N . LEU A 1 411 ? 38.564 27.516 19.389 1.00 73.02 407 LEU A N 1
ATOM 3010 C CA . LEU A 1 411 ? 37.943 28.327 20.424 1.00 71.29 407 LEU A CA 1
ATOM 3011 C C . LEU A 1 411 ? 38.505 29.741 20.387 1.00 70.18 407 LEU A C 1
ATOM 3012 O O . LEU A 1 411 ? 39.717 29.938 20.263 1.00 68.78 407 LEU A O 1
ATOM 3017 N N . SER A 1 412 ? 37.615 30.723 20.493 1.00 70.68 408 SER A N 1
ATOM 3018 C CA . SER A 1 412 ? 37.986 32.129 20.429 1.00 69.19 408 SER A CA 1
ATOM 3019 C C . SER A 1 412 ? 37.606 32.813 21.733 1.00 68.01 408 SER A C 1
ATOM 3020 O O . SER A 1 412 ? 36.480 32.658 22.216 1.00 65.01 408 SER A O 1
ATOM 3023 N N . GLU A 1 413 ? 38.548 33.563 22.297 1.00 64.80 409 GLU A N 1
ATOM 3024 C CA . GLU A 1 413 ? 38.338 34.358 23.501 1.00 64.99 409 GLU A CA 1
ATOM 3025 C C . GLU A 1 413 ? 38.884 35.762 23.300 1.00 64.57 409 GLU A C 1
ATOM 3026 O O . GLU A 1 413 ? 39.496 36.351 24.196 1.00 63.99 409 GLU A O 1
ATOM 3032 N N . VAL A 1 414 ? 38.665 36.317 22.105 1.00 69.02 410 VAL A N 1
ATOM 3033 C CA . VAL A 1 414 ? 39.226 37.616 21.759 1.00 66.47 410 VAL A CA 1
ATOM 3034 C C . VAL A 1 414 ? 38.505 38.750 22.470 1.00 62.37 410 VAL A C 1
ATOM 3035 O O . VAL A 1 414 ? 39.055 39.851 22.592 1.00 59.39 410 VAL A O 1
ATOM 3039 N N . TRP A 1 415 ? 37.279 38.512 22.940 1.00 64.19 411 TRP A N 1
ATOM 3040 C CA . TRP A 1 415 ? 36.520 39.567 23.601 1.00 61.71 411 TRP A CA 1
ATOM 3041 C C . TRP A 1 415 ? 37.154 39.966 24.929 1.00 63.96 411 TRP A C 1
ATOM 3042 O O . TRP A 1 415 ? 37.138 41.145 25.300 1.00 63.01 411 TRP A O 1
ATOM 3053 N N . ALA A 1 416 ? 37.719 39.003 25.656 1.00 71.77 412 ALA A N 1
ATOM 3054 C CA . ALA A 1 416 ? 38.306 39.278 26.961 1.00 68.73 412 ALA A CA 1
ATOM 3055 C C . ALA A 1 416 ? 39.827 39.329 26.951 1.00 64.63 412 ALA A C 1
ATOM 3056 O O . ALA A 1 416 ? 40.412 39.965 27.835 1.00 64.51 412 ALA A O 1
ATOM 3058 N N . ASN A 1 417 ? 40.479 38.684 25.983 1.00 67.31 413 ASN A N 1
ATOM 3059 C CA . ASN A 1 417 ? 41.930 38.586 25.966 1.00 66.57 413 ASN A CA 1
ATOM 3060 C C . ASN A 1 417 ? 42.578 39.180 24.723 1.00 67.34 413 ASN A C 1
ATOM 3061 O O . ASN A 1 417 ? 43.811 39.238 24.662 1.00 64.54 413 ASN A O 1
ATOM 3066 N N . GLY A 1 418 ? 41.796 39.620 23.741 1.00 66.25 414 GLY A N 1
ATOM 3067 C CA . GLY A 1 418 ? 42.347 40.256 22.561 1.00 57.96 414 GLY A CA 1
ATOM 3068 C C . GLY A 1 418 ? 42.972 39.294 21.572 1.00 60.55 414 GLY A C 1
ATOM 3069 O O . GLY A 1 418 ? 42.426 38.218 21.312 1.00 58.93 414 GLY A O 1
ATOM 3070 N N . GLY A 1 419 ? 44.124 39.676 21.015 1.00 61.82 415 GLY A N 1
ATOM 3071 C CA . GLY A 1 419 ? 44.771 38.844 20.014 1.00 64.01 415 GLY A CA 1
ATOM 3072 C C . GLY A 1 419 ? 45.202 37.488 20.537 1.00 60.05 415 GLY A C 1
ATOM 3073 O O . GLY A 1 419 ? 45.252 36.515 19.780 1.00 58.87 415 GLY A O 1
ATOM 3074 N N . GLU A 1 420 ? 45.522 37.402 21.831 1.00 64.49 416 GLU A N 1
ATOM 3075 C CA . GLU A 1 420 ? 45.913 36.121 22.409 1.00 63.86 416 GLU A CA 1
ATOM 3076 C C . GLU A 1 420 ? 44.764 35.120 22.393 1.00 66.09 416 GLU A C 1
ATOM 3077 O O . GLU A 1 420 ? 45.001 33.908 22.348 1.00 64.62 416 GLU A O 1
ATOM 3083 N N . GLY A 1 421 ? 43.522 35.602 22.428 1.00 63.02 417 GLY A N 1
ATOM 3084 C CA . GLY A 1 421 ? 42.369 34.724 22.373 1.00 61.22 417 GLY A CA 1
ATOM 3085 C C . GLY A 1 421 ? 42.039 34.178 21.003 1.00 60.48 417 GLY A C 1
ATOM 3086 O O . GLY A 1 421 ? 41.212 33.267 20.897 1.00 64.07 417 GLY A O 1
ATOM 3087 N N . GLY A 1 422 ? 42.662 34.710 19.952 1.00 61.60 418 GLY A N 1
ATOM 3088 C CA . GLY A 1 422 ? 42.439 34.245 18.598 1.00 55.97 418 GLY A CA 1
ATOM 3089 C C . GLY A 1 422 ? 43.594 33.510 17.959 1.00 64.40 418 GLY A C 1
ATOM 3090 O O . GLY A 1 422 ? 43.543 33.245 16.750 1.00 59.12 418 GLY A O 1
ATOM 3091 N N . ILE A 1 423 ? 44.643 33.175 18.715 1.00 70.78 419 ILE A N 1
ATOM 3092 C CA . ILE A 1 423 ? 45.783 32.464 18.144 1.00 64.03 419 ILE A CA 1
ATOM 3093 C C . ILE A 1 423 ? 45.349 31.101 17.619 1.00 64.35 419 ILE A C 1
ATOM 3094 O O . ILE A 1 423 ? 45.811 30.648 16.564 1.00 63.62 419 ILE A O 1
ATOM 3099 N N . GLU A 1 424 ? 44.452 30.430 18.344 1.00 66.83 420 GLU A N 1
ATOM 3100 C CA . GLU A 1 424 ? 43.977 29.119 17.913 1.00 65.00 420 GLU A CA 1
ATOM 3101 C C . GLU A 1 424 ? 43.212 29.217 16.599 1.00 66.02 420 GLU A C 1
ATOM 3102 O O . GLU A 1 424 ? 43.335 28.344 15.732 1.00 59.11 420 GLU A O 1
ATOM 3108 N N . VAL A 1 425 ? 42.416 30.275 16.434 1.00 61.77 421 VAL A N 1
ATOM 3109 C CA . VAL A 1 425 ? 41.701 30.477 15.178 1.00 57.69 421 VAL A CA 1
ATOM 3110 C C . VAL A 1 425 ? 42.671 30.865 14.068 1.00 56.38 421 VAL A C 1
ATOM 3111 O O . VAL A 1 425 ? 42.576 30.368 12.939 1.00 57.96 421 VAL A O 1
ATOM 3115 N N . ALA A 1 426 ? 43.617 31.758 14.371 1.00 58.09 422 ALA A N 1
ATOM 3116 C CA . ALA A 1 426 ? 44.541 32.247 13.353 1.00 57.47 422 ALA A CA 1
ATOM 3117 C C . ALA A 1 426 ? 45.431 31.131 12.818 1.00 63.07 422 ALA A C 1
ATOM 3118 O O . ALA A 1 426 ? 45.707 31.072 11.613 1.00 60.34 422 ALA A O 1
ATOM 3120 N N . ASN A 1 427 ? 45.896 30.240 13.697 1.00 65.66 423 ASN A N 1
ATOM 3121 C CA . ASN A 1 427 ? 46.789 29.171 13.260 1.00 66.20 423 ASN A CA 1
ATOM 3122 C C . ASN A 1 427 ? 46.081 28.196 12.327 1.00 63.83 423 ASN A C 1
ATOM 3123 O O . ASN A 1 427 ? 46.684 27.699 11.369 1.00 63.39 423 ASN A O 1
ATOM 3128 N N . GLU A 1 428 ? 44.803 27.910 12.587 1.00 64.71 424 GLU A N 1
ATOM 3129 C CA . GLU A 1 428 ? 44.048 27.052 11.681 1.00 64.12 424 GLU A CA 1
ATOM 3130 C C . GLU A 1 428 ? 43.794 27.733 10.342 1.00 66.37 424 GLU A C 1
ATOM 3131 O O . GLU A 1 428 ? 43.764 27.062 9.304 1.00 65.60 424 GLU A O 1
ATOM 3137 N N . VAL A 1 429 ? 43.617 29.055 10.342 1.00 68.09 425 VAL A N 1
ATOM 3138 C CA . VAL A 1 429 ? 43.445 29.775 9.084 1.00 64.38 425 VAL A CA 1
ATOM 3139 C C . VAL A 1 429 ? 44.719 29.691 8.254 1.00 63.61 425 VAL A C 1
ATOM 3140 O O . VAL A 1 429 ? 44.679 29.408 7.051 1.00 62.10 425 VAL A O 1
ATOM 3144 N N . LEU A 1 430 ? 45.870 29.928 8.888 1.00 62.26 426 LEU A N 1
ATOM 3145 C CA . LEU A 1 430 ? 47.144 29.793 8.190 1.00 67.24 426 LEU A CA 1
ATOM 3146 C C . LEU A 1 430 ? 47.355 28.369 7.691 1.00 69.20 426 LEU A C 1
ATOM 3147 O O . LEU A 1 430 ? 47.894 28.161 6.599 1.00 68.07 426 LEU A O 1
ATOM 3152 N N . LYS A 1 431 ? 46.915 27.374 8.467 1.00 68.53 427 LYS A N 1
ATOM 3153 C CA . LYS A 1 431 ? 47.042 25.988 8.027 1.00 69.04 427 LYS A CA 1
ATOM 3154 C C . LYS A 1 431 ? 46.180 25.722 6.800 1.00 68.28 427 LYS A C 1
ATOM 3155 O O . LYS A 1 431 ? 46.587 24.982 5.896 1.00 72.04 427 LYS A O 1
ATOM 3161 N N . LEU A 1 432 ? 44.984 26.313 6.751 1.00 68.79 428 LEU A N 1
ATOM 3162 C CA . LEU A 1 432 ? 44.141 26.170 5.571 1.00 69.75 428 LEU A CA 1
ATOM 3163 C C . LEU A 1 432 ? 44.723 26.925 4.382 1.00 70.70 428 LEU A C 1
ATOM 3164 O O . LEU A 1 432 ? 44.507 26.532 3.230 1.00 71.00 428 LEU A O 1
ATOM 3169 N N . ILE A 1 433 ? 45.457 28.008 4.644 1.00 70.80 429 ILE A N 1
ATOM 3170 C CA . ILE A 1 433 ? 46.034 28.823 3.578 1.00 71.81 429 ILE A CA 1
ATOM 3171 C C . ILE A 1 433 ? 47.308 28.194 3.020 1.00 77.72 429 ILE A C 1
ATOM 3172 O O . ILE A 1 433 ? 47.534 28.209 1.805 1.00 80.51 429 ILE A O 1
ATOM 3177 N N . GLU A 1 434 ? 48.156 27.622 3.883 1.00 81.22 430 GLU A N 1
ATOM 3178 C CA . GLU A 1 434 ? 49.426 27.072 3.412 1.00 86.28 430 GLU A CA 1
ATOM 3179 C C . GLU A 1 434 ? 49.264 25.903 2.450 1.00 88.13 430 GLU A C 1
ATOM 3180 O O . GLU A 1 434 ? 50.275 25.423 1.924 1.00 90.07 430 GLU A O 1
ATOM 3186 N N . GLU A 1 435 ? 48.040 25.455 2.171 1.00 84.97 431 GLU A N 1
ATOM 3187 C CA . GLU A 1 435 ? 47.883 24.379 1.204 1.00 91.27 431 GLU A CA 1
ATOM 3188 C C . GLU A 1 435 ? 47.648 24.910 -0.201 1.00 95.06 431 GLU A C 1
ATOM 3189 O O . GLU A 1 435 ? 48.081 24.282 -1.174 1.00 95.28 431 GLU A O 1
ATOM 3195 N N . GLY A 1 436 ? 47.007 26.070 -0.326 1.00 94.07 432 GLY A N 1
ATOM 3196 C CA . GLY A 1 436 ? 46.837 26.710 -1.613 1.00 94.85 432 GLY A CA 1
ATOM 3197 C C . GLY A 1 436 ? 45.820 26.113 -2.562 1.00 100.51 432 GLY A C 1
ATOM 3198 O O . GLY A 1 436 ? 45.681 26.629 -3.676 1.00 99.14 432 GLY A O 1
ATOM 3199 N N . GLU A 1 437 ? 45.101 25.056 -2.182 1.00 101.68 433 GLU A N 1
ATOM 3200 C CA . GLU A 1 437 ? 44.163 24.431 -3.114 1.00 99.75 433 GLU A CA 1
ATOM 3201 C C . GLU A 1 437 ? 42.929 25.317 -3.241 1.00 99.80 433 GLU A C 1
ATOM 3202 O O . GLU A 1 437 ? 42.161 25.474 -2.286 1.00 93.18 433 GLU A O 1
ATOM 3208 N N . ASN A 1 438 ? 42.731 25.874 -4.433 1.00 98.59 434 ASN A N 1
ATOM 3209 C CA . ASN A 1 438 ? 41.627 26.780 -4.748 1.00 91.22 434 ASN A CA 1
ATOM 3210 C C . ASN A 1 438 ? 40.680 26.151 -5.767 1.00 84.60 434 ASN A C 1
ATOM 3211 O O . ASN A 1 438 ? 40.973 26.134 -6.967 1.00 81.42 434 ASN A O 1
ATOM 3216 N N . ASN A 1 439 ? 39.553 25.617 -5.305 1.00 80.85 435 ASN A N 1
ATOM 3217 C CA . ASN A 1 439 ? 38.515 25.147 -6.215 1.00 77.79 435 ASN A CA 1
ATOM 3218 C C . ASN A 1 439 ? 37.279 26.039 -6.130 1.00 73.53 435 ASN A C 1
ATOM 3219 O O . ASN A 1 439 ? 36.145 25.561 -6.163 1.00 66.15 435 ASN A O 1
ATOM 3224 N N . PHE A 1 440 ? 37.494 27.354 -6.081 1.00 73.05 436 PHE A N 1
ATOM 3225 C CA . PHE A 1 440 ? 36.403 28.296 -5.854 1.00 63.40 436 PHE A CA 1
ATOM 3226 C C . PHE A 1 440 ? 35.395 28.252 -6.996 1.00 58.70 436 PHE A C 1
ATOM 3227 O O . PHE A 1 440 ? 35.762 28.358 -8.170 1.00 56.38 436 PHE A O 1
ATOM 3235 N N . GLU A 1 441 ? 34.119 28.098 -6.649 1.00 58.95 437 GLU A N 1
ATOM 3236 C CA . GLU A 1 441 ? 33.040 28.094 -7.624 1.00 60.85 437 GLU A CA 1
ATOM 3237 C C . GLU A 1 441 ? 31.936 29.038 -7.171 1.00 61.54 437 GLU A C 1
ATOM 3238 O O . GLU A 1 441 ? 31.643 29.135 -5.976 1.00 55.62 437 GLU A O 1
ATOM 3244 N N . TYR A 1 442 ? 31.325 29.730 -8.130 1.00 60.63 438 TYR A N 1
ATOM 3245 C CA . TYR A 1 442 ? 30.165 30.551 -7.829 1.00 60.83 438 TYR A CA 1
ATOM 3246 C C . TYR A 1 442 ? 28.931 29.671 -7.645 1.00 62.58 438 TYR A C 1
ATOM 3247 O O . TYR A 1 442 ? 28.919 28.485 -7.986 1.00 56.41 438 TYR A O 1
ATOM 3256 N N . CYS A 1 443 ? 27.873 30.271 -7.096 1.00 63.57 439 CYS A N 1
ATOM 3257 C CA . CYS A 1 443 ? 26.622 29.542 -6.923 1.00 59.87 439 CYS A CA 1
ATOM 3258 C C . CYS A 1 443 ? 25.839 29.439 -8.226 1.00 62.19 439 CYS A C 1
ATOM 3259 O O . CYS A 1 443 ? 25.140 28.444 -8.446 1.00 60.10 439 CYS A O 1
ATOM 3262 N N . TYR A 1 444 ? 25.944 30.444 -9.094 1.00 63.31 440 TYR A N 1
ATOM 3263 C CA . TYR A 1 444 ? 25.261 30.447 -10.379 1.00 60.90 440 TYR A CA 1
ATOM 3264 C C . TYR A 1 444 ? 26.158 31.122 -11.410 1.00 64.79 440 TYR A C 1
ATOM 3265 O O . TYR A 1 444 ? 27.271 31.562 -11.103 1.00 63.88 440 TYR A O 1
ATOM 3274 N N . GLU A 1 445 ? 25.667 31.204 -12.644 1.00 72.28 441 GLU A N 1
ATOM 3275 C CA . GLU A 1 445 ? 26.395 31.822 -13.741 1.00 69.41 441 GLU A CA 1
ATOM 3276 C C . GLU A 1 445 ? 25.589 32.984 -14.308 1.00 67.93 441 GLU A C 1
ATOM 3277 O O . GLU A 1 445 ? 24.359 33.021 -14.194 1.00 65.00 441 GLU A O 1
ATOM 3283 N N . GLU A 1 446 ? 26.299 33.938 -14.918 1.00 73.15 442 GLU A N 1
ATOM 3284 C CA . GLU A 1 446 ? 25.652 35.159 -15.394 1.00 68.46 442 GLU A CA 1
ATOM 3285 C C . GLU A 1 446 ? 24.655 34.886 -16.514 1.00 70.43 442 GLU A C 1
ATOM 3286 O O . GLU A 1 446 ? 23.662 35.611 -16.647 1.00 67.49 442 GLU A O 1
ATOM 3292 N N . ASP A 1 447 ? 24.893 33.855 -17.328 1.00 71.59 443 ASP A N 1
ATOM 3293 C CA . ASP A 1 447 ? 24.003 33.585 -18.453 1.00 72.68 443 ASP A CA 1
ATOM 3294 C C . ASP A 1 447 ? 22.641 33.069 -18.011 1.00 64.33 443 ASP A C 1
ATOM 3295 O O . ASP A 1 447 ? 21.692 33.112 -18.802 1.00 64.01 443 ASP A O 1
ATOM 3300 N N . MET A 1 448 ? 22.520 32.580 -16.780 1.00 64.44 444 MET A N 1
ATOM 3301 C CA . MET A 1 448 ? 21.229 32.116 -16.298 1.00 62.09 444 MET A CA 1
ATOM 3302 C C . MET A 1 448 ? 20.282 33.298 -16.129 1.00 65.52 444 MET A C 1
ATOM 3303 O O . MET A 1 448 ? 20.706 34.439 -15.929 1.00 62.91 444 MET A O 1
ATOM 3308 N N . THR A 1 449 ? 18.986 33.019 -16.221 1.00 66.48 445 THR A N 1
ATOM 3309 C CA . THR A 1 449 ? 18.004 34.077 -16.055 1.00 66.54 445 THR A CA 1
ATOM 3310 C C . THR A 1 449 ? 17.821 34.400 -14.573 1.00 63.51 445 THR A C 1
ATOM 3311 O O . THR A 1 449 ? 18.361 33.729 -13.689 1.00 58.30 445 THR A O 1
ATOM 3315 N N . ILE A 1 450 ? 17.051 35.458 -14.310 1.00 61.03 446 ILE A N 1
ATOM 3316 C CA . ILE A 1 450 ? 16.825 35.898 -12.935 1.00 59.15 446 ILE A CA 1
ATOM 3317 C C . ILE A 1 450 ? 16.169 34.788 -12.124 1.00 60.46 446 ILE A C 1
ATOM 3318 O O . ILE A 1 450 ? 16.567 34.504 -10.988 1.00 58.65 446 ILE A O 1
ATOM 3323 N N . LYS A 1 451 ? 15.153 34.140 -12.699 1.00 62.99 447 LYS A N 1
ATOM 3324 C CA . LYS A 1 451 ? 14.449 33.082 -11.983 1.00 61.16 447 LYS A CA 1
ATOM 3325 C C . LYS A 1 451 ? 15.340 31.866 -11.754 1.00 56.37 447 LYS A C 1
ATOM 3326 O O . LYS A 1 451 ? 15.220 31.200 -10.720 1.00 56.55 447 LYS A O 1
ATOM 3332 N N . GLU A 1 452 ? 16.232 31.562 -12.700 1.00 64.28 448 GLU A N 1
ATOM 3333 C CA . GLU A 1 452 ? 17.165 30.456 -12.509 1.00 58.14 448 GLU A CA 1
ATOM 3334 C C . GLU A 1 452 ? 18.182 30.773 -11.420 1.00 58.06 448 GLU A C 1
ATOM 3335 O O . GLU A 1 452 ? 18.566 29.889 -10.645 1.00 55.02 448 GLU A O 1
ATOM 3341 N N . LYS A 1 453 ? 18.634 32.027 -11.350 1.00 59.92 449 LYS A N 1
ATOM 3342 C CA . LYS A 1 453 ? 19.583 32.415 -10.310 1.00 57.63 449 LYS A CA 1
ATOM 3343 C C . LYS A 1 453 ? 18.948 32.346 -8.927 1.00 51.00 449 LYS A C 1
ATOM 3344 O O . LYS A 1 453 ? 19.584 31.888 -7.970 1.00 54.36 449 LYS A O 1
ATOM 3350 N N . LEU A 1 454 ? 17.700 32.803 -8.800 1.00 56.36 450 LEU A N 1
ATOM 3351 C CA . LEU A 1 454 ? 17.009 32.719 -7.517 1.00 55.97 450 LEU A CA 1
ATOM 3352 C C . LEU A 1 454 ? 16.798 31.270 -7.095 1.00 54.62 450 LEU A C 1
ATOM 3353 O O . LEU A 1 454 ? 16.930 30.935 -5.911 1.00 51.12 450 LEU A O 1
ATOM 3358 N N . ASN A 1 455 ? 16.471 30.396 -8.049 1.00 58.78 451 ASN A N 1
ATOM 3359 C CA . ASN A 1 455 ? 16.270 28.989 -7.719 1.00 55.66 451 ASN A CA 1
ATOM 3360 C C . ASN A 1 455 ? 17.570 28.325 -7.286 1.00 55.18 451 ASN A C 1
ATOM 3361 O O . ASN A 1 455 ? 17.555 27.442 -6.421 1.00 55.33 451 ASN A O 1
ATOM 3366 N N . ALA A 1 456 ? 18.699 28.733 -7.870 1.00 53.19 452 ALA A N 1
ATOM 3367 C CA . ALA A 1 456 ? 19.983 28.172 -7.462 1.00 52.37 452 ALA A CA 1
ATOM 3368 C C . ALA A 1 456 ? 20.345 28.597 -6.044 1.00 54.55 452 ALA A C 1
ATOM 3369 O O . ALA A 1 456 ? 20.891 27.801 -5.272 1.00 52.42 452 ALA A O 1
ATOM 3371 N N . ILE A 1 457 ? 20.045 29.845 -5.682 1.00 59.42 453 ILE A N 1
ATOM 3372 C CA . ILE A 1 457 ? 20.344 30.318 -4.333 1.00 55.81 453 ILE A CA 1
ATOM 3373 C C . ILE A 1 457 ? 19.438 29.639 -3.313 1.00 52.42 453 ILE A C 1
ATOM 3374 O O . ILE A 1 457 ? 19.896 29.205 -2.249 1.00 50.37 453 ILE A O 1
ATOM 3379 N N . ALA A 1 458 ? 18.143 29.534 -3.618 1.00 60.31 454 ALA A N 1
ATOM 3380 C CA . ALA A 1 458 ? 17.195 28.986 -2.651 1.00 55.69 454 ALA A CA 1
ATOM 3381 C C . ALA A 1 458 ? 17.443 27.504 -2.398 1.00 56.13 454 ALA A C 1
ATOM 3382 O O . ALA A 1 458 ? 17.295 27.030 -1.265 1.00 55.62 454 ALA A O 1
ATOM 3384 N N . THR A 1 459 ? 17.818 26.753 -3.435 1.00 61.77 455 THR A N 1
ATOM 3385 C CA . THR A 1 459 ? 17.999 25.313 -3.279 1.00 56.77 455 THR A CA 1
ATOM 3386 C C . THR A 1 459 ? 19.370 24.977 -2.703 1.00 60.79 455 THR A C 1
ATOM 3387 O O . THR A 1 459 ? 19.478 24.174 -1.769 1.00 59.12 455 THR A O 1
ATOM 3391 N N . LYS A 1 460 ? 20.428 25.582 -3.245 1.00 62.41 456 LYS A N 1
ATOM 3392 C CA . LYS A 1 460 ? 21.781 25.251 -2.810 1.00 54.51 456 LYS A CA 1
ATOM 3393 C C . LYS A 1 460 ? 22.099 25.860 -1.449 1.00 53.92 456 LYS A C 1
ATOM 3394 O O . LYS A 1 460 ? 22.624 25.177 -0.562 1.00 53.99 456 LYS A O 1
ATOM 3400 N N . ILE A 1 461 ? 21.791 27.143 -1.267 1.00 58.05 457 ILE A N 1
ATOM 3401 C CA . ILE A 1 461 ? 22.194 27.870 -0.068 1.00 55.47 457 ILE A CA 1
ATOM 3402 C C . ILE A 1 461 ? 21.115 27.783 1.004 1.00 54.60 457 ILE A C 1
ATOM 3403 O O . ILE A 1 461 ? 21.385 27.371 2.138 1.00 51.23 457 ILE A O 1
ATOM 3408 N N . TYR A 1 462 ? 19.888 28.183 0.661 1.00 52.14 458 TYR A N 1
ATOM 3409 C CA . TYR A 1 462 ? 18.827 28.253 1.660 1.00 60.35 458 TYR A CA 1
ATOM 3410 C C . TYR A 1 462 ? 18.280 26.879 2.028 1.00 61.11 458 TYR A C 1
ATOM 3411 O O . TYR A 1 462 ? 17.867 26.669 3.174 1.00 57.86 458 TYR A O 1
ATOM 3420 N N . GLY A 1 463 ? 18.270 25.939 1.087 1.00 61.09 459 GLY A N 1
ATOM 3421 C CA . GLY A 1 463 ? 17.678 24.639 1.327 1.00 60.33 459 GLY A CA 1
ATOM 3422 C C . GLY A 1 463 ? 16.216 24.525 0.964 1.00 61.67 459 GLY A C 1
ATOM 3423 O O . GLY A 1 463 ? 15.538 23.620 1.464 1.00 63.93 459 GLY A O 1
ATOM 3424 N N . ALA A 1 464 ? 15.706 25.413 0.116 1.00 65.42 460 ALA A N 1
ATOM 3425 C CA . ALA A 1 464 ? 14.304 25.389 -0.266 1.00 62.88 460 ALA A CA 1
ATOM 3426 C C . ALA A 1 464 ? 14.071 24.418 -1.420 1.00 64.87 460 ALA A C 1
ATOM 3427 O O . ALA A 1 464 ? 14.996 24.019 -2.133 1.00 61.49 460 ALA A O 1
ATOM 3429 N N . ASP A 1 465 ? 12.804 24.038 -1.596 1.00 69.77 461 ASP A N 1
ATOM 3430 C CA . ASP A 1 465 ? 12.432 23.189 -2.721 1.00 65.68 461 ASP A CA 1
ATOM 3431 C C . ASP A 1 465 ? 12.343 23.984 -4.015 1.00 65.03 461 ASP A C 1
ATOM 3432 O O . ASP A 1 465 ? 12.610 23.442 -5.094 1.00 61.18 461 ASP A O 1
ATOM 3437 N N . GLY A 1 466 ? 11.979 25.256 -3.923 1.00 65.38 462 GLY A N 1
ATOM 3438 C CA . GLY A 1 466 ? 11.853 26.089 -5.101 1.00 62.54 462 GLY A CA 1
ATOM 3439 C C . GLY A 1 466 ? 11.485 27.500 -4.702 1.00 63.85 462 GLY A C 1
ATOM 3440 O O . GLY A 1 466 ? 11.494 27.854 -3.521 1.00 60.72 462 GLY A O 1
ATOM 3441 N N . VAL A 1 467 ? 11.159 28.308 -5.707 1.00 69.38 463 VAL A N 1
ATOM 3442 C CA . VAL A 1 467 ? 10.825 29.713 -5.509 1.00 65.63 463 VAL A CA 1
ATOM 3443 C C . VAL A 1 467 ? 9.465 29.979 -6.136 1.00 63.75 463 VAL A C 1
ATOM 3444 O O . VAL A 1 467 ? 9.229 29.618 -7.294 1.00 58.00 463 VAL A O 1
ATOM 3448 N N . ASN A 1 468 ? 8.576 30.609 -5.374 1.00 60.55 464 ASN A N 1
ATOM 3449 C CA . ASN A 1 468 ? 7.278 31.037 -5.869 1.00 62.71 464 ASN A CA 1
ATOM 3450 C C . ASN A 1 468 ? 7.268 32.550 -6.042 1.00 63.29 464 ASN A C 1
ATOM 3451 O O . ASN A 1 468 ? 7.924 33.282 -5.295 1.00 63.18 464 ASN A O 1
ATOM 3456 N N . TYR A 1 469 ? 6.513 33.012 -7.034 1.00 66.07 465 TYR A N 1
ATOM 3457 C CA . TYR A 1 469 ? 6.454 34.423 -7.380 1.00 62.92 465 TYR A CA 1
ATOM 3458 C C . TYR A 1 469 ? 5.007 34.887 -7.428 1.00 66.75 465 TYR A C 1
ATOM 3459 O O . TYR A 1 469 ? 4.110 34.136 -7.822 1.00 65.35 465 TYR A O 1
ATOM 3468 N N . THR A 1 470 ? 4.785 36.132 -7.021 1.00 67.51 466 THR A N 1
ATOM 3469 C CA . THR A 1 470 ? 3.483 36.737 -7.232 1.00 62.13 466 THR A CA 1
ATOM 3470 C C . THR A 1 470 ? 3.380 37.198 -8.685 1.00 65.92 466 THR A C 1
ATOM 3471 O O . THR A 1 470 ? 4.368 37.230 -9.423 1.00 63.99 466 THR A O 1
ATOM 3475 N N . LYS A 1 471 ? 2.163 37.555 -9.101 1.00 68.25 467 LYS A N 1
ATOM 3476 C CA . LYS A 1 471 ? 1.969 37.993 -10.480 1.00 71.60 467 LYS A CA 1
ATOM 3477 C C . LYS A 1 471 ? 2.721 39.288 -10.764 1.00 65.25 467 LYS A C 1
ATOM 3478 O O . LYS A 1 471 ? 3.319 39.445 -11.836 1.00 66.38 467 LYS A O 1
ATOM 3484 N N . GLU A 1 472 ? 2.705 40.230 -9.817 1.00 65.27 468 GLU A N 1
ATOM 3485 C CA . GLU A 1 472 ? 3.480 41.453 -9.987 1.00 71.00 468 GLU A CA 1
ATOM 3486 C C . GLU A 1 472 ? 4.971 41.157 -10.016 1.00 60.52 468 GLU A C 1
ATOM 3487 O O . GLU A 1 472 ? 5.717 41.814 -10.750 1.00 62.06 468 GLU A O 1
ATOM 3493 N N . ALA A 1 473 ? 5.421 40.178 -9.228 1.00 59.77 469 ALA A N 1
ATOM 3494 C CA . ALA A 1 473 ? 6.829 39.801 -9.264 1.00 61.59 469 ALA A CA 1
ATOM 3495 C C . ALA A 1 473 ? 7.192 39.237 -10.631 1.00 62.43 469 ALA A C 1
ATOM 3496 O O . ALA A 1 473 ? 8.249 39.561 -11.184 1.00 59.52 469 ALA A O 1
ATOM 3498 N N . ASN A 1 474 ? 6.323 38.392 -11.192 1.00 59.24 470 ASN A N 1
ATOM 3499 C CA . ASN A 1 474 ? 6.560 37.878 -12.537 1.00 63.38 470 ASN A CA 1
ATOM 3500 C C . ASN A 1 474 ? 6.520 39.003 -13.564 1.00 60.45 470 ASN A C 1
ATOM 3501 O O . ASN A 1 474 ? 7.273 38.986 -14.545 1.00 58.53 470 ASN A O 1
ATOM 3506 N N . LYS A 1 475 ? 5.645 39.991 -13.355 1.00 61.06 471 LYS A N 1
ATOM 3507 C CA . LYS A 1 475 ? 5.575 41.123 -14.274 1.00 63.10 471 LYS A CA 1
ATOM 3508 C C . LYS A 1 475 ? 6.827 41.987 -14.185 1.00 58.99 471 LYS A C 1
ATOM 3509 O O . LYS A 1 475 ? 7.367 42.415 -15.212 1.00 59.21 471 LYS A O 1
ATOM 3515 N N . GLN A 1 476 ? 7.302 42.258 -12.966 1.00 62.18 472 GLN A N 1
ATOM 3516 C CA . GLN A 1 476 ? 8.499 43.078 -12.806 1.00 60.41 472 GLN A CA 1
ATOM 3517 C C . GLN A 1 476 ? 9.735 42.359 -13.331 1.00 56.82 472 GLN A C 1
ATOM 3518 O O . GLN A 1 476 ? 10.582 42.972 -13.991 1.00 55.80 472 GLN A O 1
ATOM 3524 N N . ILE A 1 477 ? 9.857 41.060 -13.048 1.00 59.99 473 ILE A N 1
ATOM 3525 C CA . ILE A 1 477 ? 11.011 40.301 -13.519 1.00 59.91 473 ILE A CA 1
ATOM 3526 C C . ILE A 1 477 ? 11.008 40.215 -15.041 1.00 60.77 473 ILE A C 1
ATOM 3527 O O . ILE A 1 477 ? 12.055 40.356 -15.685 1.00 56.43 473 ILE A O 1
ATOM 3532 N N . ALA A 1 478 ? 9.835 39.992 -15.640 1.00 66.32 474 ALA A N 1
ATOM 3533 C CA . ALA A 1 478 ? 9.754 39.919 -17.095 1.00 66.97 474 ALA A CA 1
ATOM 3534 C C . ALA A 1 478 ? 10.109 41.255 -17.735 1.00 58.35 474 ALA A C 1
ATOM 3535 O O . ALA A 1 478 ? 10.744 41.293 -18.796 1.00 62.05 474 ALA A O 1
ATOM 3537 N N . GLU A 1 479 ? 9.700 42.363 -17.111 1.00 60.87 475 GLU A N 1
ATOM 3538 C CA . GLU A 1 479 ? 10.082 43.676 -17.621 1.00 60.96 475 GLU A CA 1
ATOM 3539 C C . GLU A 1 479 ? 11.590 43.879 -17.540 1.00 53.54 475 GLU A C 1
ATOM 3540 O O . GLU A 1 479 ? 12.199 44.443 -18.456 1.00 56.85 475 GLU A O 1
ATOM 3546 N N . LEU A 1 480 ? 12.210 43.423 -16.448 1.00 56.12 476 LEU A N 1
ATOM 3547 C CA . LEU A 1 480 ? 13.660 43.530 -16.318 1.00 58.97 476 LEU A CA 1
ATOM 3548 C C . LEU A 1 480 ? 14.370 42.713 -17.389 1.00 60.29 476 LEU A C 1
ATOM 3549 O O . LEU A 1 480 ? 15.406 43.134 -17.917 1.00 57.59 476 LEU A O 1
ATOM 3554 N N . GLU A 1 481 ? 13.832 41.536 -17.716 1.00 63.45 477 GLU A N 1
ATOM 3555 C CA . GLU A 1 481 ? 14.438 40.710 -18.755 1.00 64.01 477 GLU A CA 1
ATOM 3556 C C . GLU A 1 481 ? 14.367 41.397 -20.113 1.00 61.71 477 GLU A C 1
ATOM 3557 O O . GLU A 1 481 ? 15.324 41.344 -20.894 1.00 62.71 477 GLU A O 1
ATOM 3563 N N . GLU A 1 482 ? 13.240 42.052 -20.410 1.00 61.07 478 GLU A N 1
ATOM 3564 C CA . GLU A 1 482 ? 13.095 42.744 -21.688 1.00 65.02 478 GLU A CA 1
ATOM 3565 C C . GLU A 1 482 ? 14.089 43.888 -21.832 1.00 67.04 478 GLU A C 1
ATOM 3566 O O . GLU A 1 482 ? 14.561 44.162 -22.941 1.00 65.58 478 GLU A O 1
ATOM 3572 N N . LEU A 1 483 ? 14.414 44.571 -20.734 1.00 67.76 479 LEU A N 1
ATOM 3573 C CA . LEU A 1 483 ? 15.319 45.711 -20.791 1.00 65.96 479 LEU A CA 1
ATOM 3574 C C . LEU A 1 483 ? 16.788 45.311 -20.779 1.00 65.78 479 LEU A C 1
ATOM 3575 O O . LEU A 1 483 ? 17.648 46.173 -20.990 1.00 67.57 479 LEU A O 1
ATOM 3580 N N . GLY A 1 484 ? 17.096 44.042 -20.538 1.00 67.31 480 GLY A N 1
ATOM 3581 C CA . GLY A 1 484 ? 18.458 43.560 -20.602 1.00 68.40 480 GLY A CA 1
ATOM 3582 C C . GLY A 1 484 ? 19.193 43.485 -19.283 1.00 63.91 480 GLY A C 1
ATOM 3583 O O . GLY A 1 484 ? 20.428 43.540 -19.283 1.00 64.66 480 GLY A O 1
ATOM 3584 N N . PHE A 1 485 ? 18.482 43.357 -18.165 1.00 61.49 481 PHE A N 1
ATOM 3585 C CA . PHE A 1 485 ? 19.100 43.291 -16.849 1.00 62.68 481 PHE A CA 1
ATOM 3586 C C . PHE A 1 485 ? 19.148 41.873 -16.295 1.00 59.58 481 PHE A C 1
ATOM 3587 O O . PHE A 1 485 ? 19.518 41.685 -15.131 1.00 56.49 481 PHE A O 1
ATOM 3595 N N . GLY A 1 486 ? 18.781 40.873 -17.097 1.00 66.42 482 GLY A N 1
ATOM 3596 C CA . GLY A 1 486 ? 18.778 39.494 -16.642 1.00 64.16 482 GLY A CA 1
ATOM 3597 C C . GLY A 1 486 ? 20.149 38.861 -16.521 1.00 63.01 482 GLY A C 1
ATOM 3598 O O . GLY A 1 486 ? 20.255 37.763 -15.962 1.00 61.71 482 GLY A O 1
ATOM 3599 N N . ASN A 1 487 ? 21.192 39.518 -17.022 1.00 63.55 483 ASN A N 1
ATOM 3600 C CA . ASN A 1 487 ? 22.551 39.001 -16.942 1.00 61.64 483 ASN A CA 1
ATOM 3601 C C . ASN A 1 487 ? 23.259 39.399 -15.655 1.00 62.01 483 ASN A C 1
ATOM 3602 O O . ASN A 1 487 ? 24.393 38.964 -15.426 1.00 59.77 483 ASN A O 1
ATOM 3607 N N . LEU A 1 488 ? 22.624 40.208 -14.817 1.00 64.03 484 LEU A N 1
ATOM 3608 C CA . LEU A 1 488 ? 23.216 40.725 -13.596 1.00 60.27 484 LEU A CA 1
ATOM 3609 C C . LEU A 1 488 ? 22.992 39.762 -12.439 1.00 57.89 484 LEU A C 1
ATOM 3610 O O . LEU A 1 488 ? 22.060 38.951 -12.459 1.00 52.87 484 LEU A O 1
ATOM 3615 N N . PRO A 1 489 ? 23.840 39.819 -11.413 1.00 56.48 485 PRO A N 1
ATOM 3616 C CA . PRO A 1 489 ? 23.600 39.014 -10.209 1.00 55.33 485 PRO A CA 1
ATOM 3617 C C . PRO A 1 489 ? 22.316 39.441 -9.513 1.00 52.14 485 PRO A C 1
ATOM 3618 O O . PRO A 1 489 ? 21.736 40.493 -9.790 1.00 49.79 485 PRO A O 1
ATOM 3622 N N . VAL A 1 490 ? 21.866 38.597 -8.590 1.00 55.33 486 VAL A N 1
ATOM 3623 C CA . VAL A 1 490 ? 20.650 38.842 -7.827 1.00 51.53 486 VAL A CA 1
ATOM 3624 C C . VAL A 1 490 ? 21.019 39.034 -6.363 1.00 51.78 486 VAL A C 1
ATOM 3625 O O . VAL A 1 490 ? 21.901 38.345 -5.835 1.00 44.35 486 VAL A O 1
ATOM 3629 N N . CYS A 1 491 ? 20.349 39.983 -5.715 1.00 51.34 487 CYS A N 1
ATOM 3630 C CA . CYS A 1 491 ? 20.544 40.277 -4.300 1.00 47.26 487 CYS A CA 1
ATOM 3631 C C . CYS A 1 491 ? 19.218 40.030 -3.594 1.00 49.97 487 CYS A C 1
ATOM 3632 O O . CYS A 1 491 ? 18.281 40.825 -3.727 1.00 46.70 487 CYS A O 1
ATOM 3635 N N . VAL A 1 492 ? 19.141 38.933 -2.849 1.00 49.78 488 VAL A N 1
ATOM 3636 C CA . VAL A 1 492 ? 17.890 38.530 -2.217 1.00 50.07 488 VAL A CA 1
ATOM 3637 C C . VAL A 1 492 ? 17.733 39.274 -0.900 1.00 49.80 488 VAL A C 1
ATOM 3638 O O . VAL A 1 492 ? 18.616 39.227 -0.034 1.00 43.78 488 VAL A O 1
ATOM 3642 N N . ALA A 1 493 ? 16.605 39.963 -0.744 1.00 54.07 489 ALA A N 1
ATOM 3643 C CA . ALA A 1 493 ? 16.288 40.697 0.479 1.00 49.67 489 ALA A CA 1
ATOM 3644 C C . ALA A 1 493 ? 15.253 39.882 1.247 1.00 54.79 489 ALA A C 1
ATOM 3645 O O . ALA A 1 493 ? 14.049 39.981 1.005 1.00 52.06 489 ALA A O 1
ATOM 3647 N N . LYS A 1 494 ? 15.733 39.067 2.181 1.00 58.48 490 LYS A N 1
ATOM 3648 C CA . LYS A 1 494 ? 14.882 38.251 3.032 1.00 56.46 490 LYS A CA 1
ATOM 3649 C C . LYS A 1 494 ? 15.342 38.392 4.476 1.00 58.00 490 LYS A C 1
ATOM 3650 O O . LYS A 1 494 ? 16.351 39.038 4.770 1.00 48.70 490 LYS A O 1
ATOM 3656 N N . THR A 1 495 ? 14.583 37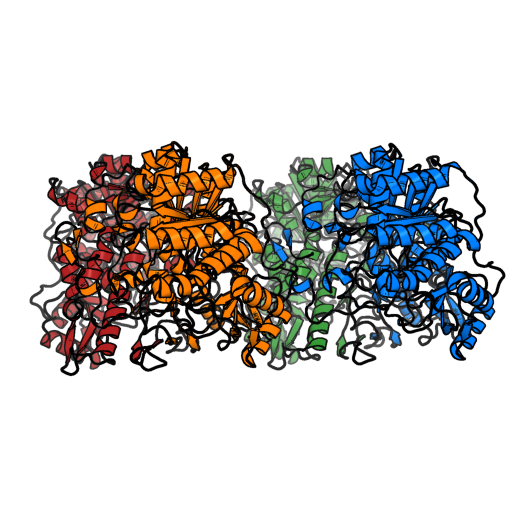.780 5.382 1.00 57.09 491 THR A N 1
ATOM 3657 C CA . THR A 1 495 ? 14.934 37.824 6.794 1.00 54.90 491 THR A CA 1
ATOM 3658 C C . THR A 1 495 ? 16.276 37.140 7.034 1.00 57.34 491 THR A C 1
ATOM 3659 O O . THR A 1 495 ? 16.656 36.196 6.336 1.00 52.19 491 THR A O 1
ATOM 3663 N N . GLN A 1 496 ? 17.002 37.638 8.034 1.00 54.51 492 GLN A N 1
ATOM 3664 C CA . GLN A 1 496 ? 18.302 37.089 8.393 1.00 57.00 492 GLN A CA 1
ATOM 3665 C C . GLN A 1 496 ? 18.236 36.069 9.519 1.00 58.58 492 GLN A C 1
ATOM 3666 O O . GLN A 1 496 ? 19.199 35.318 9.709 1.00 52.97 492 GLN A O 1
ATOM 3672 N N . TYR A 1 497 ? 17.128 36.014 10.255 1.00 62.13 493 TYR A N 1
ATOM 3673 C CA . TYR A 1 497 ? 17.010 35.143 11.418 1.00 60.74 493 TYR A CA 1
ATOM 3674 C C . TYR A 1 497 ? 16.724 33.692 11.055 1.00 58.89 493 TYR A C 1
ATOM 3675 O O . TYR A 1 497 ? 16.610 32.858 11.959 1.00 57.51 493 TYR A O 1
ATOM 3684 N N . SER A 1 498 ? 16.607 33.369 9.769 1.00 57.98 494 SER A N 1
ATOM 3685 C CA . SER A 1 498 ? 16.301 32.009 9.355 1.00 58.97 494 SER A CA 1
ATOM 3686 C C . SER A 1 498 ? 16.835 31.770 7.952 1.00 61.42 494 SER A C 1
ATOM 3687 O O . SER A 1 498 ? 16.966 32.701 7.152 1.00 56.81 494 SER A O 1
ATOM 3690 N N . LEU A 1 499 ? 17.145 30.503 7.663 1.00 62.37 495 LEU A N 1
ATOM 3691 C CA . LEU A 1 499 ? 17.517 30.114 6.309 1.00 61.96 495 LEU A CA 1
ATOM 3692 C C . LEU A 1 499 ? 16.358 30.272 5.335 1.00 61.15 495 LEU A C 1
ATOM 3693 O O . LEU A 1 499 ? 16.590 30.414 4.129 1.00 58.90 495 LEU A O 1
ATOM 3698 N N . SER A 1 500 ? 15.124 30.246 5.830 1.00 67.10 496 SER A N 1
ATOM 3699 C CA . SER A 1 500 ? 13.938 30.453 5.016 1.00 66.53 496 SER A CA 1
ATOM 3700 C C . SER A 1 500 ? 13.571 31.936 5.020 1.00 65.61 496 SER A C 1
ATOM 3701 O O . SER A 1 500 ? 14.294 32.777 5.561 1.00 66.73 496 SER A O 1
ATOM 3704 N N . ASP A 1 501 ? 12.438 32.272 4.410 1.00 67.89 497 ASP A N 1
ATOM 3705 C CA . ASP A 1 501 ? 11.894 33.621 4.478 1.00 67.79 497 ASP A CA 1
ATOM 3706 C C . ASP A 1 501 ? 10.974 33.824 5.675 1.00 68.32 497 ASP A C 1
ATOM 3707 O O . ASP A 1 501 ? 10.432 34.921 5.844 1.00 66.12 497 ASP A O 1
ATOM 3712 N N . ASP A 1 502 ? 10.790 32.798 6.503 1.00 70.74 498 ASP A N 1
ATOM 3713 C CA . ASP A 1 502 ? 9.976 32.882 7.709 1.00 70.84 498 ASP A CA 1
ATOM 3714 C C . ASP A 1 502 ? 10.900 32.953 8.919 1.00 68.89 498 ASP A C 1
ATOM 3715 O O . ASP A 1 502 ? 11.638 32.002 9.196 1.00 65.07 498 ASP A O 1
ATOM 3720 N N . GLN A 1 503 ? 10.849 34.076 9.639 1.00 66.26 499 GLN A N 1
ATOM 3721 C CA . GLN A 1 503 ? 11.766 34.323 10.747 1.00 67.40 499 GLN A CA 1
ATOM 3722 C C . GLN A 1 503 ? 11.557 33.383 11.929 1.00 69.54 499 GLN A C 1
ATOM 3723 O O . GLN A 1 503 ? 12.359 33.421 12.869 1.00 65.60 499 GLN A O 1
ATOM 3729 N N . THR A 1 504 ? 10.517 32.551 11.915 1.00 68.88 500 THR A N 1
ATOM 3730 C CA . THR A 1 504 ? 10.286 31.616 13.009 1.00 70.06 500 THR A CA 1
ATOM 3731 C C . THR A 1 504 ? 10.900 30.244 12.764 1.00 69.39 500 THR A C 1
ATOM 3732 O O . THR A 1 504 ? 11.099 29.491 13.725 1.00 69.37 500 THR A O 1
ATOM 3736 N N . LYS A 1 505 ? 11.205 29.901 11.513 1.00 69.20 501 LYS A N 1
ATOM 3737 C CA . LYS A 1 505 ? 11.788 28.601 11.180 1.00 72.93 501 LYS A CA 1
ATOM 3738 C C . LYS A 1 505 ? 13.275 28.626 11.516 1.00 69.35 501 LYS A C 1
ATOM 3739 O O . LYS A 1 505 ? 14.122 28.920 10.671 1.00 66.39 501 LYS A O 1
ATOM 3745 N N . LEU A 1 506 ? 13.598 28.303 12.765 1.00 68.66 502 LEU A N 1
ATOM 3746 C CA . LEU A 1 506 ? 14.984 28.268 13.212 1.00 68.13 502 LEU A CA 1
ATOM 3747 C C . LEU A 1 506 ? 15.612 26.924 12.846 1.00 69.61 502 LEU A C 1
ATOM 3748 O O . LEU A 1 506 ? 15.007 26.086 12.173 1.00 70.86 502 LEU A O 1
ATOM 3753 N N . GLY A 1 507 ? 16.846 26.707 13.294 1.00 71.76 503 GLY A N 1
ATOM 3754 C CA . GLY A 1 507 ? 17.566 25.482 13.008 1.00 71.91 503 GLY A CA 1
ATOM 3755 C C . GLY A 1 507 ? 17.886 25.300 11.539 1.00 75.20 503 GLY A C 1
ATOM 3756 O O . GLY A 1 507 ? 18.602 26.114 10.947 1.00 70.26 503 GLY A O 1
ATOM 3757 N N . ARG A 1 508 ? 17.356 24.237 10.936 1.00 78.48 504 ARG A N 1
ATOM 3758 C CA . ARG A 1 508 ? 17.585 23.943 9.523 1.00 71.94 504 ARG A CA 1
ATOM 3759 C C . ARG A 1 508 ? 16.274 23.484 8.900 1.00 74.54 504 ARG A C 1
ATOM 3760 O O . ARG A 1 508 ? 15.981 22.282 8.845 1.00 73.17 504 ARG A O 1
ATOM 3768 N N . PRO A 1 509 ? 15.453 24.419 8.428 1.00 75.20 505 PRO A N 1
ATOM 3769 C CA . PRO A 1 509 ? 14.187 24.039 7.793 1.00 70.30 505 PRO A CA 1
ATOM 3770 C C . PRO A 1 509 ? 14.423 23.286 6.493 1.00 71.80 505 PRO A C 1
ATOM 3771 O O . PRO A 1 509 ? 15.440 23.465 5.817 1.00 68.61 505 PRO A O 1
ATOM 3775 N N . THR A 1 510 ? 13.461 22.427 6.146 1.00 77.07 506 THR A N 1
ATOM 3776 C CA . THR A 1 510 ? 13.585 21.567 4.971 1.00 76.96 506 THR A CA 1
ATOM 3777 C C . THR A 1 510 ? 12.426 21.772 4.003 1.00 72.22 506 THR A C 1
ATOM 3778 O O . THR A 1 510 ? 12.648 22.249 2.887 1.00 72.82 506 THR A O 1
ATOM 3782 N N . GLY A 1 511 ? 11.200 21.428 4.387 1.00 70.39 507 GLY A N 1
ATOM 3783 C CA . GLY A 1 511 ? 10.060 21.523 3.494 1.00 67.95 507 GLY A CA 1
ATOM 3784 C C . GLY A 1 511 ? 9.443 22.903 3.388 1.00 72.05 507 GLY A C 1
ATOM 3785 O O . GLY A 1 511 ? 8.345 23.133 3.904 1.00 69.46 507 GLY A O 1
ATOM 3786 N N . PHE A 1 512 ? 10.129 23.831 2.722 1.00 74.03 508 PHE A N 1
ATOM 3787 C CA . PHE A 1 512 ? 9.629 25.191 2.573 1.00 70.86 508 PHE A CA 1
ATOM 3788 C C . PHE A 1 512 ? 9.944 25.708 1.176 1.00 69.75 508 PHE A C 1
ATOM 3789 O O . PHE A 1 512 ? 10.710 25.104 0.419 1.00 65.71 508 PHE A O 1
ATOM 3797 N N . THR A 1 513 ? 9.337 26.847 0.843 1.00 71.84 509 THR A N 1
ATOM 3798 C CA . THR A 1 513 ? 9.528 27.504 -0.441 1.00 69.73 509 THR A CA 1
ATOM 3799 C C . THR A 1 513 ? 9.651 29.005 -0.219 1.00 70.25 509 THR A C 1
ATOM 3800 O O . THR A 1 513 ? 9.134 29.548 0.761 1.00 70.13 509 THR A O 1
ATOM 3804 N N . ILE A 1 514 ? 10.345 29.671 -1.139 1.00 71.02 510 ILE A N 1
ATOM 3805 C CA . ILE A 1 514 ? 10.581 31.109 -1.055 1.00 67.19 510 ILE A CA 1
ATOM 3806 C C . ILE A 1 514 ? 9.505 31.845 -1.844 1.00 64.37 510 ILE A C 1
ATOM 3807 O O . ILE A 1 514 ? 9.212 31.494 -2.994 1.00 65.72 510 ILE A O 1
ATOM 3812 N N . GLU A 1 515 ? 8.913 32.866 -1.224 1.00 61.91 511 GLU A N 1
ATOM 3813 C CA . GLU A 1 515 ? 7.840 33.658 -1.819 1.00 66.92 511 GLU A CA 1
ATOM 3814 C C . GLU A 1 515 ? 8.393 35.025 -2.210 1.00 61.16 511 GLU A C 1
ATOM 3815 O O . GLU A 1 515 ? 8.697 35.849 -1.341 1.00 60.23 511 GLU A O 1
ATOM 3821 N N . VAL A 1 516 ? 8.521 35.264 -3.514 1.00 60.64 512 VAL A N 1
ATOM 3822 C CA . VAL A 1 516 ? 9.037 36.521 -4.049 1.00 61.34 512 VAL A CA 1
ATOM 3823 C C . VAL A 1 516 ? 7.864 37.429 -4.393 1.00 63.02 512 VAL A C 1
ATOM 3824 O O . VAL A 1 516 ? 6.923 37.006 -5.076 1.00 59.46 512 VAL A O 1
ATOM 3828 N N . ARG A 1 517 ? 7.917 38.682 -3.926 1.00 61.53 513 ARG A N 1
ATOM 3829 C CA . ARG A 1 517 ? 6.836 39.62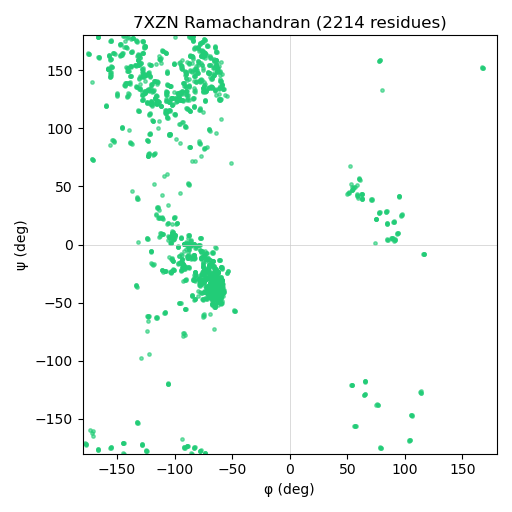8 -4.168 1.00 60.58 513 ARG A CA 1
ATOM 3830 C C . ARG A 1 517 ? 7.240 40.869 -4.952 1.00 61.86 513 ARG A C 1
ATOM 3831 O O . ARG A 1 517 ? 6.353 41.546 -5.483 1.00 57.48 513 ARG A O 1
ATOM 3839 N N . GLN A 1 518 ? 8.529 41.191 -5.044 1.00 61.99 514 GLN A N 1
ATOM 3840 C CA . GLN A 1 518 ? 8.944 42.394 -5.755 1.00 58.54 514 GLN A CA 1
ATOM 3841 C C . GLN A 1 518 ? 10.384 42.238 -6.218 1.00 50.36 514 GLN A C 1
ATOM 3842 O O . GLN A 1 518 ? 11.191 41.565 -5.571 1.00 52.32 514 GLN A O 1
ATOM 3848 N N . ALA A 1 519 ? 10.691 42.868 -7.351 1.00 54.37 515 ALA A N 1
ATOM 3849 C CA . ALA A 1 519 ? 12.031 42.863 -7.920 1.00 54.44 515 ALA A CA 1
ATOM 3850 C C . ALA A 1 519 ? 12.346 44.246 -8.467 1.00 59.38 515 ALA A C 1
ATOM 3851 O O . ALA A 1 519 ? 11.547 44.815 -9.217 1.00 48.68 515 ALA A O 1
ATOM 3853 N N . ASN A 1 520 ? 13.503 44.784 -8.088 1.00 57.85 516 ASN A N 1
ATOM 3854 C CA . ASN A 1 520 ? 13.937 46.099 -8.531 1.00 52.60 516 ASN A CA 1
ATOM 3855 C C . ASN A 1 520 ? 15.361 46.017 -9.059 1.00 53.87 516 ASN A C 1
ATOM 3856 O O . ASN A 1 520 ? 16.104 45.076 -8.767 1.00 48.88 516 ASN A O 1
ATOM 3861 N N . ILE A 1 521 ? 15.735 47.025 -9.840 1.00 54.06 517 ILE A N 1
ATOM 3862 C CA . ILE A 1 521 ? 17.025 47.072 -10.515 1.00 57.00 517 ILE A CA 1
ATOM 3863 C C . ILE A 1 521 ? 17.901 48.112 -9.830 1.00 54.57 517 ILE A C 1
ATOM 3864 O O . ILE A 1 521 ? 17.469 49.248 -9.597 1.00 43.69 517 ILE A O 1
ATOM 3869 N N . SER A 1 522 ? 19.127 47.716 -9.496 1.00 48.92 518 SER A N 1
ATOM 3870 C CA . SER A 1 522 ? 20.170 48.624 -9.025 1.00 51.00 518 SER A CA 1
ATOM 3871 C C . SER A 1 522 ? 21.296 48.549 -10.050 1.00 45.81 518 SER A C 1
ATOM 3872 O O . SER A 1 522 ? 22.316 47.893 -9.830 1.00 44.91 518 SER A O 1
ATOM 3875 N N . ALA A 1 523 ? 21.098 49.229 -11.182 1.00 47.50 519 ALA A N 1
ATOM 3876 C CA . ALA A 1 523 ? 22.032 49.116 -12.295 1.00 45.55 519 ALA A CA 1
ATOM 3877 C C . ALA A 1 523 ? 23.360 49.799 -12.011 1.00 47.43 519 ALA A C 1
ATOM 3878 O O . ALA A 1 523 ? 24.367 49.449 -12.635 1.00 45.18 519 ALA A O 1
ATOM 3880 N N . GLY A 1 524 ? 23.388 50.761 -11.088 1.00 51.65 520 GLY A N 1
ATOM 3881 C CA . GLY A 1 524 ? 24.655 51.363 -10.707 1.00 46.35 520 GLY A CA 1
ATOM 3882 C C . GLY A 1 524 ? 25.559 50.378 -9.993 1.00 44.65 520 GLY A C 1
ATOM 3883 O O . GLY A 1 524 ? 26.724 50.201 -10.362 1.00 38.72 520 GLY A O 1
ATOM 3884 N N . ALA A 1 525 ? 25.031 49.717 -8.961 1.00 46.97 521 ALA A N 1
ATOM 3885 C CA . ALA A 1 525 ? 25.805 48.698 -8.263 1.00 51.54 521 ALA A CA 1
ATOM 3886 C C . ALA A 1 525 ? 25.942 47.433 -9.099 1.00 47.62 521 ALA A C 1
ATOM 3887 O O . ALA A 1 525 ? 26.939 46.713 -8.974 1.00 41.76 521 ALA A O 1
ATOM 3889 N N . GLY A 1 526 ? 24.956 47.143 -9.945 1.00 51.49 522 GLY A N 1
ATOM 3890 C CA . GLY A 1 526 ? 25.047 46.023 -10.860 1.00 49.24 522 GLY A CA 1
ATOM 3891 C C . GLY A 1 526 ? 24.417 44.732 -10.377 1.00 48.74 522 GLY A C 1
ATOM 3892 O O . GLY A 1 526 ? 24.993 43.657 -10.569 1.00 41.24 522 GLY A O 1
ATOM 3893 N N . PHE A 1 527 ? 23.244 44.813 -9.751 1.00 49.62 523 PHE A N 1
ATOM 3894 C CA . PHE A 1 527 ? 22.509 43.612 -9.379 1.00 46.47 523 PHE A CA 1
ATOM 3895 C C . PHE A 1 527 ? 21.020 43.921 -9.312 1.00 52.01 523 PHE A C 1
ATOM 3896 O O . PHE A 1 527 ? 20.601 45.081 -9.283 1.00 46.63 523 PHE A O 1
ATOM 3904 N N . VAL A 1 528 ? 20.222 42.855 -9.290 1.00 52.05 524 VAL A N 1
ATOM 3905 C CA . VAL A 1 528 ? 18.770 42.941 -9.181 1.00 50.95 524 VAL A CA 1
ATOM 3906 C C . VAL A 1 528 ? 18.375 42.606 -7.749 1.00 51.03 524 VAL A C 1
ATOM 3907 O O . VAL A 1 528 ? 18.754 41.552 -7.223 1.00 43.92 524 VAL A O 1
ATOM 3911 N N . VAL A 1 529 ? 17.618 43.498 -7.118 1.00 52.24 525 VAL A N 1
ATOM 3912 C CA . VAL A 1 529 ? 17.169 43.308 -5.743 1.00 54.75 525 VAL A CA 1
ATOM 3913 C C . VAL A 1 529 ? 15.841 42.560 -5.752 1.00 52.75 525 VAL A C 1
ATOM 3914 O O . VAL A 1 529 ? 14.878 42.995 -6.392 1.00 47.43 525 VAL A O 1
ATOM 3918 N N . VAL A 1 530 ? 15.791 41.432 -5.046 1.00 53.23 526 VAL A N 1
ATOM 3919 C CA . VAL A 1 530 ? 14.594 40.603 -4.952 1.00 52.73 526 VAL A CA 1
ATOM 3920 C C . VAL A 1 530 ? 14.170 40.518 -3.491 1.00 52.41 526 VAL A C 1
ATOM 3921 O O . VAL A 1 530 ? 14.938 40.047 -2.643 1.00 50.75 526 VAL A O 1
ATOM 3925 N N . MET A 1 531 ? 12.957 40.978 -3.199 1.00 52.27 527 MET A N 1
ATOM 3926 C CA . MET A 1 531 ? 12.416 40.981 -1.847 1.00 57.41 527 MET A CA 1
ATOM 3927 C C . MET A 1 531 ? 11.415 39.849 -1.649 1.00 57.04 527 MET A C 1
ATOM 3928 O O . MET A 1 531 ? 10.568 39.592 -2.509 1.00 53.20 527 MET A O 1
ATOM 3933 N N . THR A 1 532 ? 11.527 39.174 -0.508 1.00 60.14 528 THR A N 1
ATOM 3934 C CA . THR A 1 532 ? 10.542 38.195 -0.074 1.00 66.15 528 THR A CA 1
ATOM 3935 C C . THR A 1 532 ? 9.591 38.785 0.956 1.00 71.73 528 THR A C 1
ATOM 3936 O O . THR A 1 532 ? 8.758 38.063 1.512 1.00 70.55 528 THR A O 1
ATOM 3940 N N . GLY A 1 533 ? 9.697 40.081 1.210 1.00 71.50 529 GLY A N 1
ATOM 3941 C CA . GLY A 1 533 ? 8.836 40.736 2.164 1.00 73.27 529 GLY A CA 1
ATOM 3942 C C . GLY A 1 533 ? 9.023 42.233 2.108 1.00 72.41 529 GLY A C 1
ATOM 3943 O O . GLY A 1 533 ? 9.552 42.774 1.135 1.00 66.94 529 GLY A O 1
ATOM 3944 N N . GLU A 1 534 ? 8.581 42.900 3.168 1.00 78.09 530 GLU A N 1
ATOM 3945 C CA . GLU A 1 534 ? 8.746 44.340 3.292 1.00 70.09 530 GLU A CA 1
ATOM 3946 C C . GLU A 1 534 ? 10.046 44.655 4.018 1.00 63.45 530 GLU A C 1
ATOM 3947 O O . GLU A 1 534 ? 10.384 44.017 5.019 1.00 61.30 530 GLU A O 1
ATOM 3949 N N . ILE A 1 535 ? 10.776 45.642 3.504 1.00 63.24 531 ILE A N 1
ATOM 3950 C CA . ILE A 1 535 ? 12.075 46.031 4.038 1.00 64.31 531 ILE A CA 1
ATOM 3951 C C . ILE A 1 535 ? 11.996 47.494 4.446 1.00 56.16 531 ILE A C 1
ATOM 3952 O O . ILE A 1 535 ? 11.483 48.329 3.691 1.00 56.39 531 ILE A O 1
ATOM 3957 N N . MET A 1 536 ? 12.508 47.802 5.635 1.00 60.17 532 MET A N 1
ATOM 3958 C CA . MET A 1 536 ? 12.491 49.159 6.172 1.00 54.41 532 MET A CA 1
ATOM 3959 C C . MET A 1 536 ? 13.789 49.858 5.784 1.00 56.19 532 MET A C 1
ATOM 3960 O O . MET A 1 536 ? 14.851 49.571 6.346 1.00 56.20 532 MET A O 1
ATOM 3965 N N . LYS A 1 537 ? 13.702 50.772 4.821 1.00 53.10 533 LYS A N 1
ATOM 3966 C CA . LYS A 1 537 ? 14.848 51.546 4.364 1.00 52.97 533 LYS A CA 1
ATOM 3967 C C . LYS A 1 537 ? 15.020 52.855 5.124 1.00 43.60 533 LYS A C 1
ATOM 3968 O O . LYS A 1 537 ? 15.951 53.610 4.825 1.00 35.87 533 LYS A O 1
ATOM 3974 N N . MET A 1 538 ? 14.153 53.138 6.093 1.00 44.92 534 MET A N 1
ATOM 3975 C CA . MET A 1 538 ? 14.263 54.340 6.920 1.00 41.77 534 MET A CA 1
ATOM 3976 C C . MET A 1 538 ? 13.782 53.982 8.321 1.00 45.15 534 MET A C 1
ATOM 3977 O O . MET A 1 538 ? 12.569 53.899 8.572 1.00 44.62 534 MET A O 1
ATOM 3982 N N . PRO A 1 539 ? 14.699 53.748 9.256 1.00 53.06 535 PRO A N 1
ATOM 3983 C CA . PRO A 1 539 ? 14.291 53.357 10.610 1.00 51.64 535 PRO A CA 1
ATOM 3984 C C . PRO A 1 539 ? 13.712 54.528 11.391 1.00 49.01 535 PRO A C 1
ATOM 3985 O O . PRO A 1 539 ? 13.861 55.696 11.028 1.00 44.47 535 PRO A O 1
ATOM 3989 N N . GLY A 1 540 ? 13.031 54.189 12.486 1.00 50.56 536 GLY A N 1
ATOM 3990 C CA . GLY A 1 540 ? 12.380 55.181 13.321 1.00 47.35 536 GLY A CA 1
ATOM 3991 C C . GLY A 1 540 ? 12.974 55.328 14.709 1.00 47.51 536 GLY A C 1
ATOM 3992 O O . GLY A 1 540 ? 13.654 54.424 15.203 1.00 48.76 536 GLY A O 1
ATOM 3993 N N . LEU A 1 541 ? 12.716 56.477 15.352 1.00 43.16 537 LEU A N 1
ATOM 3994 C CA . LEU A 1 541 ? 13.210 56.760 16.694 1.00 41.68 537 LEU A CA 1
ATOM 3995 C C . LEU A 1 541 ? 12.293 56.135 17.746 1.00 44.86 537 LEU A C 1
ATOM 3996 O O . LEU A 1 541 ? 11.074 56.089 17.560 1.00 36.81 537 LEU A O 1
ATOM 4001 N N . PRO A 1 542 ? 12.847 55.658 18.855 1.00 51.10 538 PRO A N 1
ATOM 4002 C CA . PRO A 1 542 ? 12.026 55.083 19.925 1.00 43.95 538 PRO A CA 1
ATOM 4003 C C . PRO A 1 542 ? 11.365 56.177 20.758 1.00 47.61 538 PRO A C 1
ATOM 4004 O O . PRO A 1 542 ? 11.499 57.371 20.492 1.00 39.73 538 PRO A O 1
ATOM 4008 N N . LYS A 1 543 ? 10.637 55.739 21.789 1.00 44.39 539 LYS A N 1
ATOM 4009 C CA . LYS A 1 543 ? 9.899 56.672 22.636 1.00 43.39 539 LYS A CA 1
ATOM 4010 C C . LYS A 1 543 ? 10.843 57.575 23.423 1.00 40.50 539 LYS A C 1
ATOM 4011 O O . LYS A 1 543 ? 10.545 58.755 23.639 1.00 37.07 539 LYS A O 1
ATOM 4017 N N . LEU A 1 544 ? 11.985 57.039 23.860 1.00 47.85 540 LEU A N 1
ATOM 4018 C CA . LEU A 1 544 ? 13.010 57.797 24.578 1.00 43.74 540 LEU A CA 1
ATOM 4019 C C . LEU A 1 544 ? 14.324 57.653 23.822 1.00 43.02 540 LEU A C 1
ATOM 4020 O O . LEU A 1 544 ? 15.102 56.720 24.080 1.00 38.74 540 LEU A O 1
ATOM 4025 N N . PRO A 1 545 ? 14.608 58.542 22.872 1.00 47.96 541 PRO A N 1
ATOM 4026 C CA . PRO A 1 545 ? 15.842 58.415 22.089 1.00 44.31 541 PRO A CA 1
ATOM 4027 C C . PRO A 1 545 ? 17.083 58.621 22.943 1.00 43.08 541 PRO A C 1
ATOM 4028 O O . PRO A 1 545 ? 17.094 59.409 23.892 1.00 36.74 541 PRO A O 1
ATOM 4032 N N . ALA A 1 546 ? 18.141 57.884 22.591 1.00 45.04 542 ALA A N 1
ATOM 4033 C CA . ALA A 1 546 ? 19.429 58.043 23.257 1.00 44.35 542 ALA A CA 1
ATOM 4034 C C . ALA A 1 546 ? 19.984 59.455 23.119 1.00 44.48 542 ALA A C 1
ATOM 4035 O O . ALA A 1 546 ? 20.864 59.840 23.896 1.00 41.07 542 ALA A O 1
ATOM 4037 N N . ALA A 1 547 ? 19.501 60.226 22.140 1.00 41.86 543 ALA A N 1
ATOM 4038 C CA . ALA A 1 547 ? 19.958 61.603 21.978 1.00 46.10 543 ALA A CA 1
ATOM 4039 C C . ALA A 1 547 ? 19.691 62.434 23.226 1.00 43.97 543 ALA A C 1
ATOM 4040 O O . ALA A 1 547 ? 20.444 63.370 23.520 1.00 39.72 543 ALA A O 1
ATOM 4042 N N . GLU A 1 548 ? 18.629 62.111 23.969 1.00 44.53 544 GLU A N 1
ATOM 4043 C CA . GLU A 1 548 ? 18.302 62.858 25.178 1.00 45.43 544 GLU A CA 1
ATOM 4044 C C . GLU A 1 548 ? 19.360 62.698 26.263 1.00 46.08 544 GLU A C 1
ATOM 4045 O O . GLU A 1 548 ? 19.426 63.531 27.172 1.00 44.69 544 GLU A O 1
ATOM 4051 N N . ARG A 1 549 ? 20.180 61.649 26.192 1.00 46.82 545 ARG A N 1
ATOM 4052 C CA . ARG A 1 549 ? 21.253 61.432 27.153 1.00 51.23 545 ARG A CA 1
ATOM 4053 C C . ARG A 1 549 ? 22.588 62.010 26.702 1.00 53.47 545 ARG A C 1
ATOM 4054 O O . ARG A 1 549 ? 23.509 62.111 27.520 1.00 47.14 545 ARG A O 1
ATOM 4062 N N . ILE A 1 550 ? 22.716 62.387 25.434 1.00 54.89 546 ILE A N 1
ATOM 4063 C CA . ILE A 1 550 ? 23.974 62.905 24.907 1.00 52.19 546 ILE A CA 1
ATOM 4064 C C . ILE A 1 550 ? 24.170 64.335 25.395 1.00 49.51 546 ILE A C 1
ATOM 4065 O O . ILE A 1 550 ? 23.243 65.152 25.347 1.00 45.16 546 ILE A O 1
ATOM 4070 N N . ASP A 1 551 ? 25.379 64.641 25.864 1.00 54.57 547 ASP A N 1
ATOM 4071 C CA . ASP A 1 551 ? 25.678 65.961 26.400 1.00 51.00 547 ASP A CA 1
ATOM 4072 C C . ASP A 1 551 ? 27.120 66.326 26.075 1.00 52.43 547 ASP A C 1
ATOM 4073 O O . ASP A 1 551 ? 27.930 65.474 25.699 1.00 44.89 547 ASP A O 1
ATOM 4078 N N . VAL A 1 552 ? 27.427 67.614 26.223 1.00 52.12 548 VAL A N 1
ATOM 4079 C CA . VAL A 1 552 ? 28.763 68.155 26.004 1.00 51.07 548 VAL A CA 1
ATOM 4080 C C . VAL A 1 552 ? 29.110 69.053 27.182 1.00 51.52 548 VAL A C 1
ATOM 4081 O O . VAL A 1 552 ? 28.282 69.859 27.621 1.00 52.20 548 VAL A O 1
ATOM 4085 N N . ASP A 1 553 ? 30.333 68.922 27.693 1.00 55.23 549 ASP A N 1
ATOM 4086 C CA . ASP A 1 553 ? 30.748 69.710 28.843 1.00 56.75 549 ASP A CA 1
ATOM 4087 C C . ASP A 1 553 ? 31.352 71.035 28.375 1.00 57.14 549 ASP A C 1
ATOM 4088 O O . ASP A 1 553 ? 31.331 71.374 27.189 1.00 51.52 549 ASP A O 1
ATOM 4093 N N . GLU A 1 554 ? 31.905 71.798 29.320 1.00 62.15 550 GLU A N 1
ATOM 4094 C CA . GLU A 1 554 ? 32.426 73.127 29.024 1.00 56.89 550 GLU A CA 1
ATOM 4095 C C . GLU A 1 554 ? 33.689 73.095 28.171 1.00 57.46 550 GLU A C 1
ATOM 4096 O O . GLU A 1 554 ? 34.034 74.114 27.562 1.00 48.33 550 GLU A O 1
ATOM 4102 N N . ASN A 1 555 ? 34.385 71.962 28.114 1.00 55.22 551 ASN A N 1
ATOM 4103 C CA . ASN A 1 555 ? 35.594 71.826 27.313 1.00 60.78 551 ASN A CA 1
ATOM 4104 C C . ASN A 1 555 ? 35.351 71.080 26.008 1.00 58.91 551 ASN A C 1
ATOM 4105 O O . ASN A 1 555 ? 36.306 70.811 25.272 1.00 54.80 551 ASN A O 1
ATOM 4110 N N . GLY A 1 556 ? 34.102 70.740 25.706 1.00 60.11 552 GLY A N 1
ATOM 4111 C CA . GLY A 1 556 ? 33.802 70.029 24.480 1.00 54.13 552 GLY A CA 1
ATOM 4112 C C . GLY A 1 556 ? 33.970 68.530 24.551 1.00 51.66 552 GLY A C 1
ATOM 4113 O O . GLY A 1 556 ? 34.271 67.902 23.534 1.00 52.78 552 GLY A O 1
ATOM 4114 N N . LYS A 1 557 ? 33.797 67.934 25.727 1.00 56.77 553 LYS A N 1
ATOM 4115 C CA . LYS A 1 557 ? 33.884 66.489 25.887 1.00 59.21 553 LYS A CA 1
ATOM 4116 C C . LYS A 1 557 ? 32.479 65.904 25.851 1.00 56.45 553 LYS A C 1
ATOM 4117 O O . LYS A 1 557 ? 31.585 66.378 26.560 1.00 48.93 553 LYS A O 1
ATOM 4123 N N . ILE A 1 558 ? 32.289 64.878 25.029 1.00 57.58 554 ILE A N 1
ATOM 4124 C CA . ILE A 1 558 ? 30.974 64.287 24.815 1.00 57.54 554 ILE A CA 1
ATOM 4125 C C . ILE A 1 558 ? 30.750 63.179 25.833 1.00 55.79 554 ILE A C 1
ATOM 4126 O O . ILE A 1 558 ? 31.619 62.322 26.038 1.00 54.51 554 ILE A O 1
ATOM 4131 N N . SER A 1 559 ? 29.583 63.195 26.473 1.00 57.92 555 SER A N 1
ATOM 4132 C CA . SER A 1 559 ? 29.171 62.142 27.386 1.00 57.69 555 SER A CA 1
ATOM 4133 C C . SER A 1 559 ? 27.796 61.637 26.977 1.00 57.06 555 SER A C 1
ATOM 4134 O O . SER A 1 559 ? 26.985 62.379 26.415 1.00 53.83 555 SER A O 1
ATOM 4137 N N . GLY A 1 560 ? 27.540 60.363 27.263 1.00 64.81 556 GLY A N 1
ATOM 4138 C CA . GLY A 1 560 ? 26.253 59.762 26.995 1.00 57.99 556 GLY A CA 1
ATOM 4139 C C . GLY A 1 560 ? 26.108 59.111 25.637 1.00 62.92 556 GLY A C 1
ATOM 4140 O O . GLY A 1 560 ? 25.014 58.630 25.315 1.00 63.98 556 GLY A O 1
ATOM 4141 N N . LEU A 1 561 ? 27.170 59.080 24.826 1.00 67.76 557 LEU A N 1
ATOM 4142 C CA . LEU A 1 561 ? 27.089 58.408 23.533 1.00 67.38 557 LEU A CA 1
ATOM 4143 C C . LEU A 1 561 ? 26.935 56.901 23.686 1.00 68.08 557 LEU A C 1
ATOM 4144 O O . LEU A 1 561 ? 26.291 56.258 22.849 1.00 68.17 557 LEU A O 1
ATOM 4149 N N . PHE A 1 562 ? 27.510 56.325 24.736 1.00 70.74 558 PHE A N 1
ATOM 4150 C CA . PHE A 1 562 ? 27.501 54.879 24.917 1.00 71.98 558 PHE A CA 1
ATOM 4151 C C . PHE A 1 562 ? 26.964 54.506 26.294 1.00 68.67 558 PHE A C 1
ATOM 4152 O O . PHE A 1 562 ? 26.919 55.339 27.199 1.00 64.54 558 PHE A O 1
ATOM 4160 N N . PHE B 1 7 ? 32.385 54.213 88.652 1.00 69.56 3 PHE B N 1
ATOM 4161 C CA . PHE B 1 7 ? 31.540 54.562 87.516 1.00 67.14 3 PHE B CA 1
ATOM 4162 C C . PHE B 1 7 ? 31.682 56.039 87.158 1.00 70.02 3 PHE B C 1
ATOM 4163 O O . PHE B 1 7 ? 31.470 56.920 87.993 1.00 68.91 3 PHE B O 1
ATOM 4165 N N . LYS B 1 8 ? 32.044 56.295 85.902 1.00 72.09 4 LYS B N 1
ATOM 4166 C CA . LYS B 1 8 ? 32.233 57.642 85.385 1.00 66.44 4 LYS B CA 1
ATOM 4167 C C . LYS B 1 8 ? 31.389 57.838 84.135 1.00 62.01 4 LYS B C 1
ATOM 4168 O O . LYS B 1 8 ? 31.273 56.933 83.303 1.00 55.36 4 LYS B O 1
ATOM 4174 N N . THR B 1 9 ? 30.800 59.023 84.010 1.00 66.09 5 THR B N 1
ATOM 4175 C CA . THR B 1 9 ? 30.029 59.330 82.820 1.00 60.08 5 THR B CA 1
ATOM 4176 C C . THR B 1 9 ? 30.963 59.578 81.639 1.00 57.13 5 THR B C 1
ATOM 4177 O O . THR B 1 9 ? 32.167 59.801 81.796 1.00 57.72 5 THR B O 1
ATOM 4181 N N . ASP B 1 10 ? 30.387 59.523 80.437 1.00 58.75 6 ASP B N 1
ATOM 4182 C CA . ASP B 1 10 ? 31.176 59.725 79.226 1.00 59.51 6 ASP B CA 1
ATOM 4183 C C . ASP B 1 10 ? 31.825 61.107 79.181 1.00 59.52 6 ASP B C 1
ATOM 4184 O O . ASP B 1 10 ? 32.933 61.246 78.654 1.00 55.40 6 ASP B O 1
ATOM 4189 N N . ILE B 1 11 ? 31.164 62.139 79.722 1.00 62.96 7 ILE B N 1
ATOM 4190 C CA . ILE B 1 11 ? 31.751 63.480 79.688 1.00 63.61 7 ILE B CA 1
ATOM 4191 C C . ILE B 1 11 ? 32.918 63.595 80.666 1.00 66.10 7 ILE B C 1
ATOM 4192 O O . ILE B 1 11 ? 33.934 64.227 80.351 1.00 63.54 7 ILE B O 1
ATOM 4197 N N . GLU B 1 12 ? 32.802 63.003 81.863 1.00 64.58 8 GLU B N 1
ATOM 4198 C CA . GLU B 1 12 ? 33.922 63.051 82.803 1.00 68.17 8 GLU B CA 1
ATOM 4199 C C . GLU B 1 12 ? 35.159 62.402 82.197 1.00 64.75 8 GLU B C 1
ATOM 4200 O O . GLU B 1 12 ? 36.282 62.883 82.388 1.00 67.46 8 GLU B O 1
ATOM 4206 N N . ILE B 1 13 ? 34.969 61.299 81.472 1.00 61.49 9 ILE B N 1
ATOM 4207 C CA . ILE B 1 13 ? 36.084 60.633 80.809 1.00 63.77 9 ILE B CA 1
ATOM 4208 C C . ILE B 1 13 ? 36.666 61.526 79.719 1.00 63.46 9 ILE B C 1
ATOM 4209 O O . ILE B 1 13 ? 37.890 61.654 79.590 1.00 60.86 9 ILE B O 1
ATOM 4214 N N . ALA B 1 14 ? 35.802 62.165 78.926 1.00 63.59 10 ALA B N 1
ATOM 4215 C CA . ALA B 1 14 ? 36.285 63.055 77.875 1.00 63.35 10 ALA B CA 1
ATOM 4216 C C . ALA B 1 14 ? 36.941 64.302 78.450 1.00 67.88 10 ALA B C 1
ATOM 4217 O O . ALA B 1 14 ? 37.886 64.833 77.855 1.00 63.11 10 ALA B O 1
ATOM 4219 N N . GLN B 1 15 ? 36.460 64.783 79.598 1.00 71.26 11 GLN B N 1
ATOM 4220 C CA . GLN B 1 15 ? 37.066 65.955 80.219 1.00 71.65 11 GLN B CA 1
ATOM 4221 C C . GLN B 1 15 ? 38.379 65.627 80.919 1.00 71.00 11 GLN B C 1
ATOM 4222 O O . GLN B 1 15 ? 39.260 66.486 80.991 1.00 73.20 11 GLN B O 1
ATOM 4228 N N . GLU B 1 16 ? 38.539 64.410 81.440 1.00 73.21 12 GLU B N 1
ATOM 4229 C CA . GLU B 1 16 ? 39.784 64.064 82.117 1.00 72.33 12 GLU B CA 1
ATOM 4230 C C . GLU B 1 16 ? 40.885 63.620 81.164 1.00 73.95 12 GLU B C 1
ATOM 4231 O O . GLU B 1 16 ? 42.038 63.503 81.592 1.00 72.33 12 GLU B O 1
ATOM 4237 N N . ALA B 1 17 ? 40.571 63.382 79.895 1.00 74.28 13 ALA B N 1
ATOM 4238 C CA . ALA B 1 17 ? 41.576 62.949 78.938 1.00 74.19 13 ALA B CA 1
ATOM 4239 C C . ALA B 1 17 ? 42.372 64.139 78.418 1.00 74.35 13 ALA B C 1
ATOM 4240 O O . ALA B 1 17 ? 41.877 65.268 78.362 1.00 71.89 13 ALA B O 1
ATOM 4242 N N . ASN B 1 18 ? 43.624 63.875 78.047 1.00 71.47 14 ASN B N 1
ATOM 4243 C CA . ASN B 1 18 ? 44.522 64.905 77.539 1.00 73.06 14 ASN B CA 1
ATOM 4244 C C . ASN B 1 18 ? 44.669 64.768 76.028 1.00 70.62 14 ASN B C 1
ATOM 4245 O O . ASN B 1 18 ? 45.503 63.987 75.553 1.00 65.22 14 ASN B O 1
ATOM 4247 N N . PRO B 1 19 ? 43.883 65.504 75.244 1.00 70.22 15 PRO B N 1
ATOM 4248 C CA . PRO B 1 19 ? 43.983 65.387 73.785 1.00 61.77 15 PRO B CA 1
ATOM 4249 C C . PRO B 1 19 ? 45.213 66.104 73.255 1.00 60.76 15 PRO B C 1
ATOM 4250 O O . PRO B 1 19 ? 45.585 67.182 73.725 1.00 61.39 15 PRO B O 1
ATOM 4254 N N . GLN B 1 20 ? 45.846 65.487 72.264 1.00 62.07 16 GLN B N 1
ATOM 4255 C CA . GLN B 1 20 ? 47.034 66.059 71.656 1.00 57.01 16 GLN B CA 1
ATOM 4256 C C . GLN B 1 20 ? 46.651 67.143 70.653 1.00 53.66 16 GLN B C 1
ATOM 4257 O O . GLN B 1 20 ? 45.537 67.171 70.121 1.00 45.72 16 GLN B O 1
ATOM 4263 N N . ASP B 1 21 ? 47.594 68.050 70.408 1.00 55.78 17 ASP B N 1
ATOM 4264 C CA . ASP B 1 21 ? 47.423 69.045 69.357 1.00 50.80 17 ASP B CA 1
ATOM 4265 C C . ASP B 1 21 ? 47.206 68.347 68.020 1.00 50.21 17 ASP B C 1
ATOM 4266 O O . ASP B 1 21 ? 47.920 67.399 67.680 1.00 43.19 17 ASP B O 1
ATOM 4271 N N . ILE B 1 22 ? 46.206 68.813 67.265 1.00 51.08 18 ILE B N 1
ATOM 4272 C CA . ILE B 1 22 ? 45.847 68.152 66.015 1.00 49.00 18 ILE B CA 1
ATOM 4273 C C . ILE B 1 22 ? 46.996 68.187 65.017 1.00 45.85 18 ILE B C 1
ATOM 4274 O O . ILE B 1 22 ? 47.065 67.338 64.122 1.00 46.05 18 ILE B O 1
ATOM 4279 N N . ARG B 1 23 ? 47.911 69.150 65.155 1.00 47.07 19 ARG B N 1
ATOM 4280 C CA . ARG B 1 23 ? 49.103 69.160 64.316 1.00 50.27 19 ARG B CA 1
ATOM 4281 C C . ARG B 1 23 ? 49.997 67.961 64.604 1.00 49.07 19 ARG B C 1
ATOM 4282 O O . ARG B 1 23 ? 50.724 67.503 63.715 1.00 45.52 19 ARG B O 1
ATOM 4290 N N . ASP B 1 24 ? 49.959 67.439 65.833 1.00 49.43 20 ASP B N 1
ATOM 4291 C CA . ASP B 1 24 ? 50.700 66.222 66.148 1.00 51.80 20 ASP B CA 1
ATOM 4292 C C . ASP B 1 24 ? 49.979 64.979 65.640 1.00 50.22 20 ASP B C 1
ATOM 4293 O O . ASP B 1 24 ? 50.625 64.014 65.216 1.00 39.55 20 ASP B O 1
ATOM 4298 N N . ILE B 1 25 ? 48.644 64.983 65.678 1.00 50.14 21 ILE B N 1
ATOM 4299 C CA . ILE B 1 25 ? 47.879 63.873 65.114 1.00 49.67 21 ILE B CA 1
ATOM 4300 C C . ILE B 1 25 ? 48.085 63.797 63.607 1.00 47.34 21 ILE B C 1
ATOM 4301 O O . ILE B 1 25 ? 48.209 62.706 63.035 1.00 39.56 21 ILE B O 1
ATOM 4306 N N . ALA B 1 26 ? 48.128 64.954 62.940 1.00 47.54 22 ALA B N 1
ATOM 4307 C CA . ALA B 1 26 ? 48.365 64.968 61.501 1.00 50.80 22 ALA B CA 1
ATOM 4308 C C . ALA B 1 26 ? 49.745 64.423 61.157 1.00 48.39 22 ALA B C 1
ATOM 4309 O O . ALA B 1 26 ? 49.927 63.823 60.092 1.00 47.08 22 ALA B O 1
ATOM 4311 N N . LYS B 1 27 ? 50.727 64.623 62.041 1.00 57.25 23 LYS B N 1
ATOM 4312 C CA . LYS B 1 27 ? 52.058 64.071 61.808 1.00 59.80 23 LYS B CA 1
ATOM 4313 C C . LYS B 1 27 ? 52.057 62.549 61.857 1.00 54.84 23 LYS B C 1
ATOM 4314 O O . LYS B 1 27 ? 52.863 61.909 61.171 1.00 55.33 23 LYS B O 1
ATOM 4320 N N . LYS B 1 28 ? 51.170 61.953 62.659 1.00 56.98 24 LYS B N 1
ATOM 4321 C CA . LYS B 1 28 ? 51.101 60.496 62.732 1.00 58.13 24 LYS B CA 1
ATOM 4322 C C . LYS B 1 28 ? 50.706 59.885 61.396 1.00 59.45 24 LYS B C 1
ATOM 4323 O O . LYS B 1 28 ? 51.074 58.742 61.103 1.00 57.60 24 LYS B O 1
ATOM 4329 N N . ILE B 1 29 ? 49.965 60.624 60.578 1.00 55.46 25 ILE B N 1
ATOM 4330 C CA . ILE B 1 29 ? 49.531 60.141 59.278 1.00 51.67 25 ILE B CA 1
ATOM 4331 C C . ILE B 1 29 ? 50.247 60.878 58.147 1.00 49.88 25 ILE B C 1
ATOM 4332 O O . ILE B 1 29 ? 49.748 60.923 57.030 1.00 49.27 25 ILE B O 1
ATOM 4337 N N . ASN B 1 30 ? 51.413 61.461 58.434 1.00 54.55 26 ASN B N 1
ATOM 4338 C CA . ASN B 1 30 ? 52.299 62.027 57.413 1.00 59.44 26 ASN B CA 1
ATOM 4339 C C . ASN B 1 30 ? 51.637 63.182 56.659 1.00 55.51 26 ASN B C 1
ATOM 4340 O O . ASN B 1 30 ? 51.735 63.285 55.435 1.00 49.33 26 ASN B O 1
ATOM 4345 N N . LEU B 1 31 ? 50.962 64.060 57.396 1.00 56.64 27 LEU B N 1
ATOM 4346 C CA . LEU B 1 31 ? 50.352 65.264 56.845 1.00 49.86 27 LEU B CA 1
ATOM 4347 C C . LEU B 1 31 ? 51.152 66.488 57.268 1.00 47.17 27 LEU B C 1
ATOM 4348 O O . LEU B 1 31 ? 51.481 66.642 58.449 1.00 51.46 27 LEU B O 1
ATOM 4353 N N . SER B 1 32 ? 51.464 67.353 56.304 1.00 52.46 28 SER B N 1
ATOM 4354 C CA . SER B 1 32 ? 52.221 68.564 56.573 1.00 54.46 28 SER B CA 1
ATOM 4355 C C . SER B 1 32 ? 51.283 69.690 57.010 1.00 59.96 28 SER B C 1
ATOM 4356 O O . SER B 1 32 ? 50.062 69.529 57.081 1.00 56.58 28 SER B O 1
ATOM 4359 N N . GLU B 1 33 ? 51.869 70.852 57.309 1.00 61.69 29 GLU B N 1
ATOM 4360 C CA . GLU B 1 33 ? 51.077 71.992 57.765 1.00 62.59 29 GLU B CA 1
ATOM 4361 C C . GLU B 1 33 ? 50.196 72.549 56.652 1.00 61.74 29 GLU B C 1
ATOM 4362 O O . GLU B 1 33 ? 49.066 72.983 56.906 1.00 55.38 29 GLU B O 1
ATOM 4368 N N . ASP B 1 34 ? 50.690 72.541 55.414 1.00 58.99 30 ASP B N 1
ATOM 4369 C CA . ASP B 1 34 ? 49.932 73.061 54.284 1.00 57.85 30 ASP B CA 1
ATOM 4370 C C . ASP B 1 34 ? 48.854 72.105 53.790 1.00 57.89 30 ASP B C 1
ATOM 4371 O O . ASP B 1 34 ? 48.085 72.477 52.897 1.00 53.89 30 ASP B O 1
ATOM 4376 N N . ASP B 1 35 ? 48.773 70.897 54.344 1.00 56.47 31 ASP B N 1
ATOM 4377 C CA . ASP B 1 35 ? 47.766 69.929 53.931 1.00 52.67 31 ASP B CA 1
ATOM 4378 C C . ASP B 1 35 ? 46.508 69.972 54.788 1.00 47.11 31 ASP B C 1
ATOM 4379 O O . ASP B 1 35 ? 45.521 69.317 54.440 1.00 42.71 31 ASP B O 1
ATOM 4384 N N . ILE B 1 36 ? 46.516 70.718 55.893 1.00 48.37 32 ILE B N 1
ATOM 4385 C CA . ILE B 1 36 ? 45.380 70.781 56.802 1.00 49.64 32 ILE B CA 1
ATOM 4386 C C . ILE B 1 36 ? 45.059 72.236 57.111 1.00 52.43 32 ILE B C 1
ATOM 4387 O O . ILE B 1 36 ? 45.925 73.114 57.034 1.00 41.86 32 ILE B O 1
ATOM 4392 N N . GLU B 1 37 ? 43.797 72.489 57.459 1.00 50.24 33 GLU B N 1
ATOM 4393 C CA . GLU B 1 37 ? 43.346 73.808 57.886 1.00 48.04 33 GLU B CA 1
ATOM 4394 C C . GLU B 1 37 ? 42.775 73.665 59.290 1.00 46.78 33 GLU B C 1
ATOM 4395 O O . GLU B 1 37 ? 41.827 72.901 59.502 1.00 46.33 33 GLU B O 1
ATOM 4401 N N . LEU B 1 38 ? 43.350 74.394 60.241 1.00 40.53 34 LEU B N 1
ATOM 4402 C CA . LEU B 1 38 ? 43.003 74.227 61.645 1.00 40.46 34 LEU B CA 1
ATOM 4403 C C . LEU B 1 38 ? 41.685 74.910 61.988 1.00 47.73 34 LEU B C 1
ATOM 4404 O O . LEU B 1 38 ? 41.378 75.997 61.490 1.00 41.68 34 LEU B O 1
ATOM 4409 N N . TYR B 1 39 ? 40.903 74.253 62.843 1.00 48.48 35 TYR B N 1
ATOM 4410 C CA . TYR B 1 39 ? 39.713 74.820 63.479 1.00 43.96 35 TYR B CA 1
ATOM 4411 C C . TYR B 1 39 ? 39.949 74.702 64.980 1.00 47.84 35 TYR B C 1
ATOM 4412 O O . TYR B 1 39 ? 39.408 73.814 65.643 1.00 43.52 35 TYR B O 1
ATOM 4421 N N . GLY B 1 40 ? 40.760 75.607 65.515 1.00 44.94 36 GLY B N 1
ATOM 4422 C CA . GLY B 1 40 ? 41.292 75.425 66.847 1.00 45.13 36 GLY B CA 1
ATOM 4423 C C . GLY B 1 40 ? 42.445 74.441 66.820 1.00 47.90 36 GLY B C 1
ATOM 4424 O O . GLY B 1 40 ? 42.887 73.972 65.770 1.00 42.37 36 GLY B O 1
ATOM 4425 N N . LYS B 1 41 ? 42.942 74.118 68.008 1.00 51.12 37 LYS B N 1
ATOM 4426 C CA . LYS B 1 41 ? 44.084 73.223 68.131 1.00 54.49 37 LYS B CA 1
ATOM 4427 C C . LYS B 1 41 ? 43.688 71.757 68.258 1.00 51.18 37 LYS B C 1
ATOM 4428 O O . LYS B 1 41 ? 44.571 70.905 68.401 1.00 52.73 37 LYS B O 1
ATOM 4434 N N . TYR B 1 42 ? 42.393 71.438 68.206 1.00 48.97 38 TYR B N 1
ATOM 4435 C CA . TYR B 1 42 ? 41.933 70.061 68.344 1.00 48.89 38 TYR B CA 1
ATOM 4436 C C . TYR B 1 42 ? 41.079 69.593 67.168 1.00 44.79 38 TYR B C 1
ATOM 4437 O O . TYR B 1 42 ? 40.547 68.477 67.210 1.00 34.18 38 TYR B O 1
ATOM 4446 N N . LYS B 1 43 ? 40.928 70.410 66.124 1.00 45.58 39 LYS B N 1
ATOM 4447 C CA . LYS B 1 43 ? 40.174 70.034 64.935 1.00 44.43 39 LYS B CA 1
ATOM 4448 C C . LYS B 1 43 ? 40.885 70.564 63.699 1.00 43.56 39 LYS B C 1
ATOM 4449 O O . LYS B 1 43 ? 41.544 71.606 63.743 1.00 37.27 39 LYS B O 1
ATOM 4455 N N . ALA B 1 44 ? 40.742 69.840 62.590 1.00 43.24 40 ALA B N 1
ATOM 4456 C CA . ALA B 1 44 ? 41.341 70.269 61.334 1.00 41.94 40 ALA B CA 1
ATOM 4457 C C . ALA B 1 44 ? 40.609 69.620 60.169 1.00 42.96 40 ALA B C 1
ATOM 4458 O O . ALA B 1 44 ? 40.068 68.519 60.294 1.00 38.33 40 ALA B O 1
ATOM 4460 N N . LYS B 1 45 ? 40.606 70.317 59.034 1.00 43.80 41 LYS B N 1
ATOM 4461 C CA . LYS B 1 45 ? 40.124 69.778 57.770 1.00 39.24 41 LYS B CA 1
ATOM 4462 C C . LYS B 1 45 ? 41.311 69.428 56.883 1.00 43.43 41 LYS B C 1
ATOM 4463 O O . LYS B 1 45 ? 42.268 70.199 56.782 1.00 39.76 41 LYS B O 1
ATOM 4469 N N . ILE B 1 46 ? 41.240 68.268 56.237 1.00 43.25 42 ILE B N 1
ATOM 4470 C CA . ILE B 1 46 ? 42.313 67.773 55.384 1.00 39.99 42 ILE B CA 1
ATOM 4471 C C . ILE B 1 46 ? 41.998 68.128 53.941 1.00 40.33 42 ILE B C 1
ATOM 4472 O O . ILE B 1 46 ? 40.904 67.828 53.442 1.00 30.31 42 ILE B O 1
ATOM 4477 N N . ASP B 1 47 ? 42.954 68.773 53.274 1.00 42.74 43 ASP B N 1
ATOM 4478 C CA . ASP B 1 47 ? 42.785 69.111 51.869 1.00 39.52 43 ASP B CA 1
ATOM 4479 C C . ASP B 1 47 ? 42.613 67.833 51.062 1.00 43.32 43 ASP B C 1
ATOM 4480 O O . ASP B 1 47 ? 43.455 66.931 51.127 1.00 38.38 43 ASP B O 1
ATOM 4485 N N . TYR B 1 48 ? 41.516 67.752 50.300 1.00 46.19 44 TYR B N 1
ATOM 4486 C CA . TYR B 1 48 ? 41.279 66.544 49.518 1.00 47.52 44 TYR B CA 1
ATOM 4487 C C . TYR B 1 48 ? 42.208 66.442 48.318 1.00 49.28 44 TYR B C 1
ATOM 4488 O O . TYR B 1 48 ? 42.272 65.376 47.692 1.00 44.02 44 TYR B O 1
ATOM 4497 N N . ASN B 1 49 ? 42.916 67.525 47.980 1.00 48.97 45 ASN B N 1
ATOM 4498 C CA . ASN B 1 49 ? 43.862 67.500 46.874 1.00 49.70 45 ASN B CA 1
ATOM 4499 C C . ASN B 1 49 ? 45.104 66.679 47.199 1.00 51.42 45 ASN B C 1
ATOM 4500 O O . ASN B 1 49 ? 45.890 66.398 46.285 1.00 51.56 45 ASN B O 1
ATOM 4505 N N . VAL B 1 50 ? 45.295 66.295 48.468 1.00 53.35 46 VAL B N 1
ATOM 4506 C CA . VAL B 1 50 ? 46.408 65.419 48.834 1.00 55.14 46 VAL B CA 1
ATOM 4507 C C . VAL B 1 50 ? 46.305 64.095 48.088 1.00 54.80 46 VAL B C 1
ATOM 4508 O O . VAL B 1 50 ? 47.325 63.486 47.727 1.00 50.97 46 VAL B O 1
ATOM 4512 N N . LEU B 1 51 ? 45.072 63.647 47.811 1.00 54.75 47 LEU B N 1
ATOM 4513 C CA . LEU B 1 51 ? 44.877 62.429 47.036 1.00 54.39 47 LEU B CA 1
ATOM 4514 C C . LEU B 1 51 ? 45.450 62.529 45.628 1.00 60.00 47 LEU B C 1
ATOM 4515 O O . LEU B 1 51 ? 45.580 61.499 44.957 1.00 53.29 47 LEU B O 1
ATOM 4520 N N . ASN B 1 52 ? 45.798 63.735 45.168 1.00 63.05 48 ASN B N 1
ATOM 4521 C CA . ASN B 1 52 ? 46.299 63.933 43.816 1.00 58.25 48 ASN B CA 1
ATOM 4522 C C . ASN B 1 52 ? 47.808 64.122 43.740 1.00 56.90 48 ASN B C 1
ATOM 4523 O O . ASN B 1 52 ? 48.393 63.846 42.687 1.00 58.22 48 ASN B O 1
ATOM 4528 N N . ARG B 1 53 ? 48.453 64.583 44.813 1.00 56.04 49 ARG B N 1
ATOM 4529 C CA . ARG B 1 53 ? 49.884 64.860 44.788 1.00 48.85 49 ARG B CA 1
ATOM 4530 C C . ARG B 1 53 ? 50.691 63.933 45.688 1.00 53.49 49 ARG B C 1
ATOM 4531 O O . ARG B 1 53 ? 51.898 64.144 45.851 1.00 45.88 49 ARG B O 1
ATOM 4539 N N . THR B 1 54 ? 50.066 62.914 46.272 1.00 51.43 50 THR B N 1
ATOM 4540 C CA . THR B 1 54 ? 50.772 61.921 47.067 1.00 51.75 50 THR B CA 1
ATOM 4541 C C . THR B 1 54 ? 50.294 60.529 46.684 1.00 50.06 50 THR B C 1
ATOM 4542 O O . THR B 1 54 ? 49.174 60.351 46.198 1.00 42.46 50 THR B O 1
ATOM 4546 N N . LYS B 1 55 ? 51.160 59.544 46.903 1.00 52.69 51 LYS B N 1
ATOM 4547 C CA . LYS B 1 55 ? 50.831 58.153 46.630 1.00 51.86 51 LYS B CA 1
ATOM 4548 C C . LYS B 1 55 ? 50.208 57.504 47.860 1.00 45.27 51 LYS B C 1
ATOM 4549 O O . LYS B 1 55 ? 50.596 57.790 48.996 1.00 44.72 51 LYS B O 1
ATOM 4555 N N . SER B 1 56 ? 49.233 56.633 47.619 1.00 49.18 52 SER B N 1
ATOM 4556 C CA . SER B 1 56 ? 48.488 55.971 48.676 1.00 49.06 52 SER B CA 1
ATOM 4557 C C . SER B 1 56 ? 49.310 54.858 49.321 1.00 52.89 52 SER B C 1
ATOM 4558 O O . SER B 1 56 ? 50.223 54.288 48.717 1.00 44.53 52 SER B O 1
ATOM 4561 N N . ARG B 1 57 ? 48.970 54.557 50.572 1.00 52.06 53 ARG B N 1
ATOM 4562 C CA . ARG B 1 57 ? 49.532 53.419 51.288 1.00 53.34 53 ARG B CA 1
ATOM 4563 C C . ARG B 1 57 ? 48.745 52.137 51.051 1.00 49.99 53 ARG B C 1
ATOM 4564 O O . ARG B 1 57 ? 49.136 51.084 51.566 1.00 47.43 53 ARG B O 1
ATOM 4572 N N . ALA B 1 58 ? 47.650 52.209 50.287 1.00 51.32 54 ALA B N 1
ATOM 4573 C CA . ALA B 1 58 ? 46.817 51.050 49.959 1.00 47.31 54 ALA B CA 1
ATOM 4574 C C . ALA B 1 58 ? 46.317 50.347 51.221 1.00 44.19 54 ALA B C 1
ATOM 4575 O O . ALA B 1 58 ? 46.422 49.128 51.367 1.00 46.92 54 ALA B O 1
ATOM 4577 N N . GLY B 1 59 ? 45.769 51.138 52.142 1.00 47.17 55 GLY B N 1
ATOM 4578 C CA . GLY B 1 59 ? 45.307 50.597 53.401 1.00 50.32 55 GLY B CA 1
ATOM 4579 C C . GLY B 1 59 ? 44.140 49.641 53.244 1.00 46.93 55 GLY B C 1
ATOM 4580 O O . GLY B 1 59 ? 43.408 49.650 52.253 1.00 39.22 55 GLY B O 1
ATOM 4581 N N . LYS B 1 60 ? 43.973 48.794 54.255 1.00 47.96 56 LYS B N 1
ATOM 4582 C CA . LYS B 1 60 ? 42.883 47.832 54.297 1.00 48.24 56 LYS B CA 1
ATOM 4583 C C . LYS B 1 60 ? 41.638 48.467 54.907 1.00 45.87 56 LYS B C 1
ATOM 4584 O O . LYS B 1 60 ? 41.724 49.357 55.758 1.00 44.27 56 LYS B O 1
ATOM 4590 N N . LEU B 1 61 ? 40.474 47.999 54.464 1.00 51.03 57 LEU B N 1
ATOM 4591 C CA . LEU B 1 61 ? 39.188 48.528 54.905 1.00 48.82 57 LEU B CA 1
ATOM 4592 C C . LEU B 1 61 ? 38.506 47.520 55.821 1.00 47.09 57 LEU B C 1
ATOM 4593 O O . LEU B 1 61 ? 38.310 46.361 55.439 1.00 44.13 57 LEU B O 1
ATOM 4598 N N . ILE B 1 62 ? 38.145 47.964 57.022 1.00 48.21 58 ILE B N 1
ATOM 4599 C CA . ILE B 1 62 ? 37.434 47.146 57.999 1.00 46.57 58 ILE B CA 1
ATOM 4600 C C . ILE B 1 62 ? 36.059 47.762 58.218 1.00 49.13 58 ILE B C 1
ATOM 4601 O O . ILE B 1 62 ? 35.952 48.933 58.605 1.00 41.27 58 ILE B O 1
ATOM 4606 N N . LEU B 1 63 ? 35.013 46.979 57.970 1.00 47.13 59 LEU B N 1
ATOM 4607 C CA . LEU B 1 63 ? 33.637 47.433 58.124 1.00 42.09 59 LEU B CA 1
ATOM 4608 C C . LEU B 1 63 ? 33.057 46.880 59.418 1.00 50.89 59 LEU B C 1
ATOM 4609 O O . LEU B 1 63 ? 33.078 45.666 59.645 1.00 46.97 59 LEU B O 1
ATOM 4614 N N . THR B 1 64 ? 32.541 47.770 60.260 1.00 47.45 60 THR B N 1
ATOM 4615 C CA . THR B 1 64 ? 31.896 47.381 61.506 1.00 40.31 60 THR B CA 1
ATOM 4616 C C . THR B 1 64 ? 30.386 47.454 61.324 1.00 49.61 60 THR B C 1
ATOM 4617 O O . THR B 1 64 ? 29.842 48.523 61.028 1.00 47.88 60 THR B O 1
ATOM 4621 N N . THR B 1 65 ? 29.715 46.318 61.502 1.00 49.73 61 THR B N 1
ATOM 4622 C CA . THR B 1 65 ? 28.260 46.282 61.472 1.00 45.26 61 THR B CA 1
ATOM 4623 C C . THR B 1 65 ? 27.759 45.587 62.730 1.00 50.92 61 THR B C 1
ATOM 4624 O O . THR B 1 65 ? 28.549 45.285 63.629 1.00 49.40 61 THR B O 1
ATOM 4628 N N . ALA B 1 66 ? 26.459 45.327 62.810 1.00 54.62 62 ALA B N 1
ATOM 4629 C CA . ALA B 1 66 ? 25.892 44.694 63.993 1.00 54.71 62 ALA B CA 1
ATOM 4630 C C . ALA B 1 66 ? 24.594 44.001 63.605 1.00 52.56 62 ALA B C 1
ATOM 4631 O O . ALA B 1 66 ? 24.131 44.090 62.465 1.00 48.26 62 ALA B O 1
ATOM 4633 N N . ILE B 1 67 ? 24.010 43.298 64.575 1.00 55.25 63 ILE B N 1
ATOM 4634 C CA . ILE B 1 67 ? 22.692 42.697 64.416 1.00 59.22 63 ILE B CA 1
ATOM 4635 C C . ILE B 1 67 ? 21.647 43.802 64.480 1.00 56.71 63 ILE B C 1
ATOM 4636 O O . ILE B 1 67 ? 21.984 44.982 64.629 1.00 50.50 63 ILE B O 1
ATOM 4641 N N . ASN B 1 68 ? 20.378 43.430 64.362 1.00 58.06 64 ASN B N 1
ATOM 4642 C CA . ASN B 1 68 ? 19.305 44.413 64.398 1.00 53.83 64 ASN B CA 1
ATOM 4643 C C . ASN B 1 68 ? 19.303 45.136 65.743 1.00 54.08 64 ASN B C 1
ATOM 4644 O O . ASN B 1 68 ? 19.431 44.486 66.791 1.00 49.82 64 ASN B O 1
ATOM 4649 N N . PRO B 1 69 ? 19.179 46.465 65.759 1.00 52.23 65 PRO B N 1
ATOM 4650 C CA . PRO B 1 69 ? 19.257 47.204 67.026 1.00 65.11 65 PRO B CA 1
ATOM 4651 C C . PRO B 1 69 ? 18.166 46.792 68.003 1.00 63.92 65 PRO B C 1
ATOM 4652 O O . PRO B 1 69 ? 17.042 46.464 67.615 1.00 60.58 65 PRO B O 1
ATOM 4656 N N . THR B 1 70 ? 18.511 46.810 69.287 1.00 76.23 66 THR B N 1
ATOM 4657 C CA . THR B 1 70 ? 17.568 46.555 70.362 1.00 77.44 66 THR B CA 1
ATOM 4658 C C . THR B 1 70 ? 17.392 47.789 71.239 1.00 83.23 66 THR B C 1
ATOM 4659 O O . THR B 1 70 ? 18.283 48.644 71.311 1.00 80.12 66 THR B O 1
ATOM 4663 N N . PRO B 1 71 ? 16.250 47.915 71.920 1.00 91.15 67 PRO B N 1
ATOM 4664 C CA . PRO B 1 71 ? 16.035 49.091 72.781 1.00 92.54 67 PRO B CA 1
ATOM 4665 C C . PRO B 1 71 ? 16.984 49.166 73.968 1.00 91.90 67 PRO B C 1
ATOM 4666 O O . PRO B 1 71 ? 17.149 50.250 74.542 1.00 89.75 67 PRO B O 1
ATOM 4670 N N . ALA B 1 72 ? 17.600 48.048 74.360 1.00 94.42 68 ALA B N 1
ATOM 4671 C CA . ALA B 1 72 ? 18.403 48.014 75.581 1.00 97.79 68 ALA B CA 1
ATOM 4672 C C . ALA B 1 72 ? 19.667 48.863 75.467 1.00 99.04 68 ALA B C 1
ATOM 4673 O O . ALA B 1 72 ? 19.981 49.644 76.373 1.00 95.93 68 ALA B O 1
ATOM 4675 N N . GLY B 1 73 ? 20.412 48.719 74.370 1.00 93.41 69 GLY B N 1
ATOM 4676 C CA . GLY B 1 73 ? 21.685 49.408 74.231 1.00 91.98 69 GLY B CA 1
ATOM 4677 C C . GLY B 1 73 ? 22.328 49.303 72.860 1.00 90.13 69 GLY B C 1
ATOM 4678 O O . GLY B 1 73 ? 22.283 48.243 72.229 1.00 86.46 69 GLY B O 1
ATOM 4679 N N . GLU B 1 74 ? 22.923 50.399 72.383 1.00 89.81 70 GLU B N 1
ATOM 4680 C CA . GLU B 1 74 ? 23.569 50.469 71.071 1.00 87.13 70 GLU B CA 1
ATOM 4681 C C . GLU B 1 74 ? 25.076 50.666 71.225 1.00 82.64 70 GLU B C 1
ATOM 4682 O O . GLU B 1 74 ? 25.526 51.747 71.617 1.00 79.36 70 GLU B O 1
ATOM 4688 N N . GLY B 1 75 ? 25.853 49.611 70.969 1.00 76.52 71 GLY B N 1
ATOM 4689 C CA . GLY B 1 75 ? 27.301 49.717 71.062 1.00 70.21 71 GLY B CA 1
ATOM 4690 C C . GLY B 1 75 ? 28.114 49.517 69.791 1.00 64.77 71 GLY B C 1
ATOM 4691 O O . GLY B 1 75 ? 29.285 49.134 69.874 1.00 59.80 71 GLY B O 1
ATOM 4692 N N . LYS B 1 76 ? 27.532 49.763 68.613 1.00 60.66 72 LYS B N 1
ATOM 4693 C CA . LYS B 1 76 ? 28.281 49.554 67.373 1.00 55.04 72 LYS B CA 1
ATOM 4694 C C . LYS B 1 76 ? 29.417 50.563 67.201 1.00 55.76 72 LYS B C 1
ATOM 4695 O O . LYS B 1 76 ? 30.536 50.184 66.835 1.00 47.44 72 LYS B O 1
ATOM 4701 N N . THR B 1 77 ? 29.158 51.850 67.453 1.00 59.00 73 THR B N 1
ATOM 4702 C CA . THR B 1 77 ? 30.209 52.854 67.287 1.00 52.27 73 THR B CA 1
ATOM 4703 C C . THR B 1 77 ? 31.308 52.698 68.333 1.00 53.88 73 THR B C 1
ATOM 4704 O O . THR B 1 77 ? 32.485 52.937 68.035 1.00 50.18 73 THR B O 1
ATOM 4708 N N . THR B 1 78 ? 30.943 52.304 69.556 1.00 55.61 74 THR B N 1
ATOM 4709 C CA . THR B 1 78 ? 31.935 52.098 70.608 1.00 51.00 74 THR B CA 1
ATOM 4710 C C . THR B 1 78 ? 32.945 51.020 70.225 1.00 49.68 74 THR B C 1
ATOM 4711 O O . THR B 1 78 ? 34.131 51.124 70.561 1.00 44.23 74 THR B O 1
ATOM 4715 N N . THR B 1 79 ? 32.499 49.983 69.513 1.00 51.69 75 THR B N 1
ATOM 4716 C CA . THR B 1 79 ? 33.413 48.916 69.114 1.00 51.81 75 THR B CA 1
ATOM 4717 C C . THR B 1 79 ? 34.367 49.380 68.019 1.00 53.57 75 THR B C 1
ATOM 4718 O O . THR B 1 79 ? 35.551 49.021 68.029 1.00 49.69 75 THR B O 1
ATOM 4722 N N . SER B 1 80 ? 33.869 50.173 67.066 1.00 53.08 76 SER B N 1
ATOM 4723 C CA . SER B 1 80 ? 34.719 50.666 65.985 1.00 49.35 76 SER B CA 1
ATOM 4724 C C . SER B 1 80 ? 35.900 51.460 66.527 1.00 46.47 76 SER B C 1
ATOM 4725 O O . SER B 1 80 ? 37.036 51.290 66.068 1.00 41.63 76 SER B O 1
ATOM 4728 N N . ILE B 1 81 ? 35.651 52.332 67.504 1.00 47.11 77 ILE B N 1
ATOM 4729 C CA . ILE B 1 81 ? 36.721 53.143 68.075 1.00 49.29 77 ILE B CA 1
ATOM 4730 C C . ILE B 1 81 ? 37.668 52.279 68.899 1.00 53.34 77 ILE B C 1
ATOM 4731 O O . ILE B 1 81 ? 38.892 52.452 68.846 1.00 43.56 77 ILE B O 1
ATOM 4736 N N . GLY B 1 82 ? 37.121 51.340 69.673 1.00 52.14 78 GLY B N 1
ATOM 4737 C CA . GLY B 1 82 ? 37.965 50.485 70.492 1.00 52.55 78 GLY B CA 1
ATOM 4738 C C . GLY B 1 82 ? 38.897 49.614 69.671 1.00 50.42 78 GLY B C 1
ATOM 4739 O O . GLY B 1 82 ? 40.055 49.407 70.042 1.00 50.30 78 GLY B O 1
ATOM 4740 N N . VAL B 1 83 ? 38.405 49.088 68.548 1.00 54.29 79 VAL B N 1
ATOM 4741 C CA . VAL B 1 83 ? 39.249 48.277 67.677 1.00 47.56 79 VAL B CA 1
ATOM 4742 C C . VAL B 1 83 ? 40.345 49.130 67.052 1.00 54.88 79 VAL B C 1
ATOM 4743 O O . VAL B 1 83 ? 41.498 48.696 66.934 1.00 50.42 79 VAL B O 1
ATOM 4747 N N . ALA B 1 84 ? 40.008 50.358 66.646 1.00 52.02 80 ALA B N 1
ATOM 4748 C CA . ALA B 1 84 ? 41.015 51.259 66.096 1.00 51.77 80 ALA B CA 1
ATOM 4749 C C . ALA B 1 84 ? 42.107 51.552 67.116 1.00 49.16 80 ALA B C 1
ATOM 4750 O O . ALA B 1 84 ? 43.298 51.547 66.782 1.00 46.60 80 ALA B O 1
ATOM 4752 N N . ASP B 1 85 ? 41.722 51.811 68.369 1.00 51.00 81 ASP B N 1
ATOM 4753 C CA . ASP B 1 85 ? 42.718 51.996 69.419 1.00 54.18 81 ASP B CA 1
ATOM 4754 C C . ASP B 1 85 ? 43.520 50.724 69.655 1.00 52.59 81 ASP B C 1
ATOM 4755 O O . ASP B 1 85 ? 44.716 50.793 69.958 1.00 49.05 81 ASP B O 1
ATOM 4760 N N . ALA B 1 86 ? 42.883 49.559 69.515 1.00 57.22 82 ALA B N 1
ATOM 4761 C CA . ALA B 1 86 ? 43.588 48.297 69.712 1.00 54.91 82 ALA B CA 1
ATOM 4762 C C . ALA B 1 86 ? 44.642 48.079 68.635 1.00 56.11 82 ALA B C 1
ATOM 4763 O O . ALA B 1 86 ? 45.762 47.648 68.934 1.00 49.65 82 ALA B O 1
ATOM 4765 N N . LEU B 1 87 ? 44.299 48.360 67.375 1.00 57.17 83 LEU B N 1
ATOM 4766 C CA . LEU B 1 87 ? 45.276 48.235 66.299 1.00 54.51 83 LEU B CA 1
ATOM 4767 C C . LEU B 1 87 ? 46.441 49.196 66.495 1.00 53.68 83 LEU B C 1
ATOM 4768 O O . LEU B 1 87 ? 47.578 48.875 66.133 1.00 53.71 83 LEU B O 1
ATOM 4773 N N . ALA B 1 88 ? 46.180 50.372 67.071 1.00 56.11 84 ALA B N 1
ATOM 4774 C CA . ALA B 1 88 ? 47.263 51.296 67.392 1.00 56.13 84 ALA B CA 1
ATOM 4775 C C . ALA B 1 88 ? 48.165 50.726 68.479 1.00 53.79 84 ALA B C 1
ATOM 4776 O O . ALA B 1 88 ? 49.384 50.933 68.454 1.00 50.82 84 ALA B O 1
ATOM 4778 N N . LYS B 1 89 ? 47.581 50.015 69.449 1.00 58.38 85 LYS B N 1
ATOM 4779 C CA . LYS B 1 89 ? 48.381 49.370 70.485 1.00 60.41 85 LYS B CA 1
ATOM 4780 C C . LYS B 1 89 ? 49.346 48.358 69.882 1.00 59.40 85 LYS B C 1
ATOM 4781 O O . LYS B 1 89 ? 50.485 48.221 70.344 1.00 57.41 85 LYS B O 1
ATOM 4787 N N . LEU B 1 90 ? 48.906 47.640 68.850 1.00 59.27 86 LEU B N 1
ATOM 4788 C CA . LEU B 1 90 ? 49.724 46.637 68.181 1.00 59.59 86 LEU B CA 1
ATOM 4789 C C . LEU B 1 90 ? 50.753 47.244 67.234 1.00 57.91 86 LEU B C 1
ATOM 4790 O O . LEU B 1 90 ? 51.434 46.497 66.522 1.00 62.20 86 LEU B O 1
ATOM 4795 N N . GLY B 1 91 ? 50.881 48.569 67.206 1.00 58.21 87 GLY B N 1
ATOM 4796 C CA . GLY B 1 91 ? 51.864 49.214 66.360 1.00 53.31 87 GLY B CA 1
ATOM 4797 C C . GLY B 1 91 ? 51.427 49.451 64.934 1.00 51.99 87 GLY B C 1
ATOM 4798 O O . GLY B 1 91 ? 52.278 49.682 64.069 1.00 54.07 87 GLY B O 1
ATOM 4799 N N . LYS B 1 92 ? 50.128 49.409 64.659 1.00 56.38 88 LYS B N 1
ATOM 4800 C CA . LYS B 1 92 ? 49.617 49.610 63.312 1.00 54.14 88 LYS B CA 1
ATOM 4801 C C . LYS B 1 92 ? 49.251 51.071 63.087 1.00 53.64 88 LYS B C 1
ATOM 4802 O O . LYS B 1 92 ? 48.887 51.794 64.018 1.00 54.07 88 LYS B O 1
ATOM 4808 N N . ASN B 1 93 ? 49.353 51.499 61.830 1.00 54.04 89 ASN B N 1
ATOM 4809 C CA . ASN B 1 93 ? 48.950 52.843 61.423 1.00 50.21 89 ASN B CA 1
ATOM 4810 C C . ASN B 1 93 ? 47.490 52.766 60.994 1.00 54.37 89 ASN B C 1
ATOM 4811 O O . ASN B 1 93 ? 47.176 52.312 59.891 1.00 46.25 89 ASN B O 1
ATOM 4816 N N . VAL B 1 94 ? 46.592 53.208 61.872 1.00 52.14 90 VAL B N 1
ATOM 4817 C CA . VAL B 1 94 ? 45.162 52.979 61.720 1.00 47.93 90 VAL B CA 1
ATOM 4818 C C . VAL B 1 94 ? 44.421 54.305 61.826 1.00 48.71 90 VAL B C 1
ATOM 4819 O O . VAL B 1 94 ? 44.845 55.224 62.535 1.00 41.31 90 VAL B O 1
ATOM 4823 N N . ILE B 1 95 ? 43.313 54.406 61.094 1.00 52.40 91 ILE B N 1
ATOM 4824 C CA . ILE B 1 95 ? 42.425 55.561 61.138 1.00 43.87 91 ILE B CA 1
ATOM 4825 C C . ILE B 1 95 ? 41.001 55.063 61.337 1.00 48.33 91 ILE B C 1
ATOM 4826 O O . ILE B 1 95 ? 40.570 54.117 60.669 1.00 39.91 91 ILE B O 1
ATOM 4831 N N . ALA B 1 96 ? 40.276 55.695 62.257 1.00 44.03 92 ALA B N 1
ATOM 4832 C CA . ALA B 1 96 ? 38.856 55.430 62.441 1.00 42.19 92 ALA B CA 1
ATOM 4833 C C . ALA B 1 96 ? 38.058 56.450 61.638 1.00 44.89 92 ALA B C 1
ATOM 4834 O O . ALA B 1 96 ? 38.228 57.661 61.820 1.00 37.26 92 ALA B O 1
ATOM 4836 N N . ALA B 1 97 ? 37.191 55.963 60.756 1.00 48.36 93 ALA B N 1
ATOM 4837 C CA . ALA B 1 97 ? 36.348 56.810 59.920 1.00 44.02 93 ALA B CA 1
ATOM 4838 C C . ALA B 1 97 ? 34.903 56.640 60.369 1.00 42.11 93 ALA B C 1
ATOM 4839 O O . ALA B 1 97 ? 34.361 55.530 60.317 1.00 36.04 93 ALA B O 1
ATOM 4841 N N . LEU B 1 98 ? 34.285 57.735 60.808 1.00 43.84 94 LEU B N 1
ATOM 4842 C CA . LEU B 1 98 ? 32.952 57.694 61.391 1.00 36.61 94 LEU B CA 1
ATOM 4843 C C . LEU B 1 98 ? 32.120 58.844 60.840 1.00 40.33 94 LEU B C 1
ATOM 4844 O O . LEU B 1 98 ? 32.596 59.667 60.051 1.00 34.43 94 LEU B O 1
ATOM 4849 N N . ARG B 1 99 ? 30.860 58.890 61.263 1.00 42.46 95 ARG B N 1
ATOM 4850 C CA . ARG B 1 99 ? 29.920 59.921 60.849 1.00 41.28 95 ARG B CA 1
ATOM 4851 C C . ARG B 1 99 ? 29.882 61.067 61.855 1.00 39.65 95 ARG B C 1
ATOM 4852 O O . ARG B 1 99 ? 30.164 60.889 63.042 1.00 39.08 95 ARG B O 1
ATOM 4860 N N . GLU B 1 100 ? 29.525 62.263 61.357 1.00 42.16 96 GLU B N 1
ATOM 4861 C CA . GLU B 1 100 ? 29.226 63.403 62.221 1.00 41.50 96 GLU B CA 1
ATOM 4862 C C . GLU B 1 100 ? 27.741 63.418 62.565 1.00 38.83 96 GLU B C 1
ATOM 4863 O O . GLU B 1 100 ? 26.903 63.331 61.659 1.00 31.52 96 GLU B O 1
ATOM 4869 N N . PRO B 1 101 ? 27.376 63.522 63.839 1.00 43.46 97 PRO B N 1
ATOM 4870 C CA . PRO B 1 101 ? 25.957 63.513 64.208 1.00 42.28 97 PRO B CA 1
ATOM 4871 C C . PRO B 1 101 ? 25.272 64.834 63.886 1.00 46.41 97 PRO B C 1
ATOM 4872 O O . PRO B 1 101 ? 25.907 65.858 63.631 1.00 31.54 97 PRO B O 1
ATOM 4876 N N . SER B 1 102 ? 23.942 64.786 63.902 1.00 47.43 98 SER B N 1
ATOM 4877 C CA . SER B 1 102 ? 23.132 65.976 63.687 1.00 51.04 98 SER B CA 1
ATOM 4878 C C . SER B 1 102 ? 22.990 66.769 64.981 1.00 44.14 98 SER B C 1
ATOM 4879 O O . SER B 1 102 ? 22.842 66.198 66.065 1.00 38.86 98 SER B O 1
ATOM 4882 N N . MET B 1 103 ? 23.038 68.098 64.859 1.00 50.43 99 MET B N 1
ATOM 4883 C CA . MET B 1 103 ? 22.932 68.966 66.028 1.00 46.91 99 MET B CA 1
ATOM 4884 C C . MET B 1 103 ? 21.500 69.079 66.538 1.00 40.75 99 MET B C 1
ATOM 4885 O O . MET B 1 103 ? 21.292 69.286 67.738 1.00 36.26 99 MET B O 1
ATOM 4890 N N . GLY B 1 104 ? 20.515 68.966 65.649 1.00 41.17 100 GLY B N 1
ATOM 4891 C CA . GLY B 1 104 ? 19.118 69.092 66.003 1.00 42.70 100 GLY B CA 1
ATOM 4892 C C . GLY B 1 104 ? 18.685 68.294 67.220 1.00 38.32 100 GLY B C 1
ATOM 4893 O O . GLY B 1 104 ? 18.151 68.850 68.186 1.00 35.70 100 GLY B O 1
ATOM 4894 N N . PRO B 1 105 ? 18.897 66.973 67.200 1.00 46.83 101 PRO B N 1
ATOM 4895 C CA . PRO B 1 105 ? 18.459 66.146 68.339 1.00 43.80 101 PRO B CA 1
ATOM 4896 C C . PRO B 1 105 ? 19.082 66.529 69.671 1.00 48.53 101 PRO B C 1
ATOM 4897 O O . PRO B 1 105 ? 18.531 66.158 70.712 1.00 47.48 101 PRO B O 1
ATOM 4901 N N . VAL B 1 106 ? 20.206 67.254 69.676 1.00 38.11 102 VAL B N 1
ATOM 4902 C CA . VAL B 1 106 ? 20.854 67.635 70.930 1.00 40.87 102 VAL B CA 1
ATOM 4903 C C . VAL B 1 106 ? 19.919 68.461 71.807 1.00 45.09 102 VAL B C 1
ATOM 4904 O O . VAL B 1 106 ? 19.962 68.365 73.041 1.00 39.26 102 VAL B O 1
ATOM 4908 N N . PHE B 1 107 ? 19.048 69.262 71.196 1.00 45.60 103 PHE B N 1
ATOM 4909 C CA . PHE B 1 107 ? 18.140 70.131 71.934 1.00 40.81 103 PHE B CA 1
ATOM 4910 C C . PHE B 1 107 ? 16.828 69.460 72.319 1.00 37.95 103 PHE B C 1
ATOM 4911 O O . PHE B 1 107 ? 16.061 70.041 73.094 1.00 37.04 103 PHE B O 1
ATOM 4919 N N . GLY B 1 108 ? 16.546 68.265 71.808 1.00 45.04 104 GLY B N 1
ATOM 4920 C CA . GLY B 1 108 ? 15.364 67.545 72.243 1.00 49.64 104 GLY B CA 1
ATOM 4921 C C . GLY B 1 108 ? 15.712 66.651 73.411 1.00 50.71 104 GLY B C 1
ATOM 4922 O O . GLY B 1 108 ? 15.405 66.968 74.564 1.00 46.55 104 GLY B O 1
ATOM 4923 N N . ILE B 1 109 ? 16.339 65.520 73.116 1.00 57.12 105 ILE B N 1
ATOM 4924 C CA . ILE B 1 109 ? 16.936 64.679 74.132 1.00 61.54 105 ILE B CA 1
ATOM 4925 C C . ILE B 1 109 ? 18.412 65.058 74.193 1.00 63.79 105 ILE B C 1
ATOM 4926 O O . ILE B 1 109 ? 18.976 65.610 73.245 1.00 61.72 105 ILE B O 1
ATOM 4931 N N . LYS B 1 110 ? 19.044 64.798 75.334 1.00 69.02 106 LYS B N 1
ATOM 4932 C CA . LYS B 1 110 ? 20.400 65.277 75.562 1.00 73.21 106 LYS B CA 1
ATOM 4933 C C . LYS B 1 110 ? 21.351 64.715 74.509 1.00 65.50 106 LYS B C 1
ATOM 4934 O O . LYS B 1 110 ? 21.094 63.685 73.882 1.00 65.75 106 LYS B O 1
ATOM 4940 N N . GLY B 1 111 ? 22.460 65.415 74.317 1.00 67.63 107 GLY B N 1
ATOM 4941 C CA . GLY B 1 111 ? 23.475 64.971 73.387 1.00 66.34 107 GLY B CA 1
ATOM 4942 C C . GLY B 1 111 ? 24.324 63.873 73.994 1.00 61.55 107 GLY B C 1
ATOM 4943 O O . GLY B 1 111 ? 24.267 63.585 75.190 1.00 65.13 107 GLY B O 1
ATOM 4944 N N . GLY B 1 112 ? 25.095 63.200 73.142 1.00 63.11 108 GLY B N 1
ATOM 4945 C CA . GLY B 1 112 ? 25.867 62.060 73.588 1.00 64.17 108 GLY B CA 1
ATOM 4946 C C . GLY B 1 112 ? 27.263 62.050 72.999 1.00 62.53 108 GLY B C 1
ATOM 4947 O O . GLY B 1 112 ? 27.637 62.913 72.203 1.00 51.45 108 GLY B O 1
ATOM 4948 N N . ALA B 1 113 ? 28.032 61.057 73.433 1.00 66.12 109 ALA B N 1
ATOM 4949 C CA . ALA B 1 113 ? 29.428 60.930 73.056 1.00 58.61 109 ALA B CA 1
ATOM 4950 C C . ALA B 1 113 ? 29.574 60.280 71.688 1.00 57.47 109 ALA B C 1
ATOM 4951 O O . ALA B 1 113 ? 28.722 59.503 71.247 1.00 52.25 109 ALA B O 1
ATOM 4953 N N . ALA B 1 114 ? 30.671 60.619 71.010 1.00 59.73 110 ALA B N 1
ATOM 4954 C CA . ALA B 1 114 ? 31.091 59.901 69.810 1.00 61.70 110 ALA B CA 1
ATOM 4955 C C . ALA B 1 114 ? 31.679 58.570 70.269 1.00 55.16 110 ALA B C 1
ATOM 4956 O O . ALA B 1 114 ? 32.892 58.398 70.408 1.00 54.60 110 ALA B O 1
ATOM 4958 N N . GLY B 1 115 ? 30.789 57.614 70.519 1.00 58.91 111 GLY B N 1
ATOM 4959 C CA . GLY B 1 115 ? 31.193 56.348 71.097 1.00 56.72 111 GLY B CA 1
ATOM 4960 C C . GLY B 1 115 ? 30.633 56.158 72.492 1.00 57.27 111 GLY B C 1
ATOM 4961 O O . GLY B 1 115 ? 29.422 56.273 72.702 1.00 52.34 111 GLY B O 1
ATOM 4962 N N . GLY B 1 116 ? 31.505 55.870 73.455 1.00 53.80 112 GLY B N 1
ATOM 4963 C CA . GLY B 1 116 ? 31.076 55.682 74.827 1.00 49.85 112 GLY B CA 1
ATOM 4964 C C . GLY B 1 116 ? 32.143 55.079 75.717 1.00 57.26 112 GLY B C 1
ATOM 4965 O O . GLY B 1 116 ? 33.007 54.333 75.245 1.00 50.69 112 GLY B O 1
ATOM 4966 N N . GLY B 1 117 ? 32.087 55.393 77.00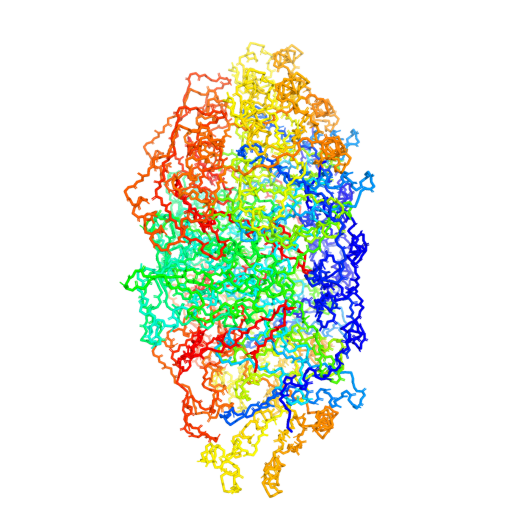9 1.00 58.13 113 GLY B N 1
ATOM 4967 C CA . GLY B 1 117 ? 33.063 54.852 77.942 1.00 57.53 113 GLY B CA 1
ATOM 4968 C C . GLY B 1 117 ? 34.457 55.359 77.630 1.00 54.87 113 GLY B C 1
ATOM 4969 O O . GLY B 1 117 ? 34.689 56.564 77.483 1.00 50.28 113 GLY B O 1
ATOM 4970 N N . TYR B 1 118 ? 35.405 54.428 77.527 1.00 53.44 114 TYR B N 1
ATOM 4971 C CA . TYR B 1 118 ? 36.783 54.748 77.182 1.00 58.09 114 TYR B CA 1
ATOM 4972 C C . TYR B 1 118 ? 37.078 54.521 75.703 1.00 54.36 114 TYR B C 1
ATOM 4973 O O . TYR B 1 118 ? 38.247 54.410 75.319 1.00 49.46 114 TYR B O 1
ATOM 4982 N N . ALA B 1 119 ? 36.041 54.444 74.872 1.00 57.22 115 ALA B N 1
ATOM 4983 C CA . ALA B 1 119 ? 36.170 54.361 73.418 1.00 55.46 115 ALA B CA 1
ATOM 4984 C C . ALA B 1 119 ? 35.382 55.528 72.829 1.00 54.58 115 ALA B C 1
ATOM 4985 O O . ALA B 1 119 ? 34.274 55.355 72.318 1.00 48.62 115 ALA B O 1
ATOM 4987 N N . GLN B 1 120 ? 35.962 56.724 72.909 1.00 54.26 116 GLN B N 1
ATOM 4988 C CA . GLN B 1 120 ? 35.306 57.946 72.470 1.00 50.43 116 GLN B CA 1
ATOM 4989 C C . GLN B 1 120 ? 36.187 58.696 71.481 1.00 50.71 116 GLN B C 1
ATOM 4990 O O . GLN B 1 120 ? 37.355 58.362 71.266 1.00 47.80 116 GLN B O 1
ATOM 4996 N N . VAL B 1 121 ? 35.595 59.722 70.873 1.00 53.10 117 VAL B N 1
ATOM 4997 C CA . VAL B 1 121 ? 36.302 60.678 70.031 1.00 50.37 117 VAL B CA 1
ATOM 4998 C C . VAL B 1 121 ? 36.120 62.066 70.633 1.00 50.92 117 VAL B C 1
ATOM 4999 O O . VAL B 1 121 ? 35.019 62.427 71.064 1.00 43.49 117 VAL B O 1
ATOM 5003 N N . VAL B 1 122 ? 37.201 62.840 70.659 1.00 48.95 118 VAL B N 1
ATOM 5004 C CA . VAL B 1 122 ? 37.237 64.147 71.314 1.00 45.14 118 VAL B CA 1
ATOM 5005 C C . VAL B 1 122 ? 37.624 65.202 70.284 1.00 53.10 118 VAL B C 1
ATOM 5006 O O . VAL B 1 122 ? 38.372 64.895 69.344 1.00 47.78 118 VAL B O 1
ATOM 5010 N N . PRO B 1 123 ? 37.146 66.454 70.405 1.00 55.72 119 PRO B N 1
ATOM 5011 C CA . PRO B 1 123 ? 36.321 67.024 71.480 1.00 48.01 119 PRO B CA 1
ATOM 5012 C C . PRO B 1 123 ? 34.823 66.751 71.350 1.00 54.02 119 PRO B C 1
ATOM 5013 O O . PRO B 1 123 ? 34.254 66.905 70.270 1.00 46.10 119 PRO B O 1
ATOM 5017 N N . MET B 1 124 ? 34.193 66.354 72.459 1.00 57.15 120 MET B N 1
ATOM 5018 C CA . MET B 1 124 ? 32.788 65.962 72.413 1.00 53.74 120 MET B CA 1
ATOM 5019 C C . MET B 1 124 ? 31.877 67.161 72.171 1.00 52.07 120 MET B C 1
ATOM 5020 O O . MET B 1 124 ? 30.886 67.054 71.440 1.00 47.06 120 MET B O 1
ATOM 5025 N N . GLU B 1 125 ? 32.194 68.309 72.774 1.00 51.88 121 GLU B N 1
ATOM 5026 C CA . GLU B 1 125 ? 31.298 69.460 72.702 1.00 52.07 121 GLU B CA 1
ATOM 5027 C C . GLU B 1 125 ? 31.192 70.000 71.280 1.00 48.24 121 GLU B C 1
ATOM 5028 O O . GLU B 1 125 ? 30.089 70.257 70.784 1.00 45.44 121 GLU B O 1
ATOM 5034 N N . ASP B 1 126 ? 32.331 70.180 70.607 1.00 51.79 122 ASP B N 1
ATOM 5035 C CA . ASP B 1 126 ? 32.310 70.719 69.250 1.00 42.72 122 ASP B CA 1
ATOM 5036 C C . ASP B 1 126 ? 31.629 69.763 68.277 1.00 40.27 122 ASP B C 1
ATOM 5037 O O . ASP B 1 126 ? 30.884 70.200 67.392 1.00 32.36 122 ASP B O 1
ATOM 5042 N N . ILE B 1 127 ? 31.872 68.458 68.424 1.00 42.94 123 ILE B N 1
ATOM 5043 C CA . ILE B 1 127 ? 31.302 67.480 67.499 1.00 38.45 123 ILE B CA 1
ATOM 5044 C C . ILE B 1 127 ? 29.779 67.500 67.570 1.00 41.89 123 ILE B C 1
ATOM 5045 O O . ILE B 1 127 ? 29.093 67.394 66.545 1.00 34.04 123 ILE B O 1
ATOM 5050 N N . ASN B 1 128 ? 29.226 67.650 68.775 1.00 46.45 124 ASN B N 1
ATOM 5051 C CA . ASN B 1 128 ? 27.777 67.688 68.932 1.00 43.09 124 ASN B CA 1
ATOM 5052 C C . ASN B 1 128 ? 27.162 68.974 68.397 1.00 45.03 124 ASN B C 1
ATOM 5053 O O . ASN B 1 128 ? 25.965 68.991 68.090 1.00 35.04 124 ASN B O 1
ATOM 5058 N N . LEU B 1 129 ? 27.945 70.045 68.279 1.00 46.36 125 LEU B N 1
ATOM 5059 C CA . LEU B 1 129 ? 27.396 71.342 67.901 1.00 47.81 125 LEU B CA 1
ATOM 5060 C C . LEU B 1 129 ? 27.748 71.710 66.465 1.00 42.80 125 LEU B C 1
ATOM 5061 O O . LEU B 1 129 ? 27.374 71.001 65.526 1.00 38.72 125 LEU B O 1
ATOM 5066 N N . HIS B 1 130 ? 28.463 72.823 66.287 1.00 38.70 126 HIS B N 1
ATOM 5067 C CA . HIS B 1 130 ? 28.759 73.313 64.946 1.00 38.85 126 HIS B CA 1
ATOM 5068 C C . HIS B 1 130 ? 29.864 72.514 64.268 1.00 37.85 126 HIS B C 1
ATOM 5069 O O . HIS B 1 130 ? 29.910 72.462 63.033 1.00 33.75 126 HIS B O 1
ATOM 5076 N N . PHE B 1 131 ? 30.749 71.889 65.050 1.00 43.09 127 PHE B N 1
ATOM 5077 C CA . PHE B 1 131 ? 31.904 71.162 64.530 1.00 36.22 127 PHE B CA 1
ATOM 5078 C C . PHE B 1 131 ? 32.716 72.061 63.606 1.00 37.00 127 PHE B C 1
ATOM 5079 O O . PHE B 1 131 ? 33.188 73.123 64.025 1.00 35.05 127 PHE B O 1
ATOM 5087 N N . THR B 1 132 ? 32.882 71.649 62.350 1.00 36.84 128 THR B N 1
ATOM 5088 C CA . THR B 1 132 ? 33.590 72.445 61.359 1.00 37.18 128 THR B CA 1
ATOM 5089 C C . THR B 1 132 ? 32.648 73.115 60.367 1.00 33.36 128 THR B C 1
ATOM 5090 O O . THR B 1 132 ? 33.114 73.718 59.396 1.00 25.99 128 THR B O 1
ATOM 5094 N N . GLY B 1 133 ? 31.338 73.022 60.587 1.00 42.45 129 GLY B N 1
ATOM 5095 C CA . GLY B 1 133 ? 30.372 73.721 59.765 1.00 39.26 129 GLY B CA 1
ATOM 5096 C C . GLY B 1 133 ? 29.799 72.941 58.604 1.00 40.13 129 GLY B C 1
ATOM 5097 O O . GLY B 1 133 ? 29.124 73.539 57.757 1.00 32.91 129 GLY B O 1
ATOM 5098 N N . ASP B 1 134 ? 30.046 71.630 58.530 1.00 38.08 130 ASP B N 1
ATOM 5099 C CA . ASP B 1 134 ? 29.575 70.851 57.388 1.00 40.23 130 ASP B CA 1
ATOM 5100 C C . ASP B 1 134 ? 28.054 70.860 57.292 1.00 35.95 130 ASP B C 1
ATOM 5101 O O . ASP B 1 134 ? 27.496 71.018 56.200 1.00 30.36 130 ASP B O 1
ATOM 5106 N N . MET B 1 135 ? 27.365 70.687 58.425 1.00 37.53 131 MET B N 1
ATOM 5107 C CA . MET B 1 135 ? 25.906 70.636 58.407 1.00 34.88 131 MET B CA 1
ATOM 5108 C C . MET B 1 135 ? 25.308 71.950 57.915 1.00 35.24 131 MET B C 1
ATOM 5109 O O . MET B 1 135 ? 24.313 71.951 57.181 1.00 28.60 131 MET B O 1
ATOM 5114 N N . HIS B 1 136 ? 25.897 73.080 58.315 1.00 40.91 132 HIS B N 1
ATOM 5115 C CA . HIS B 1 136 ? 25.410 74.371 57.840 1.00 39.83 132 HIS B CA 1
ATOM 5116 C C . HIS B 1 136 ? 25.594 74.508 56.334 1.00 37.95 132 HIS B C 1
ATOM 5117 O O . HIS B 1 136 ? 24.744 75.086 55.646 1.00 23.83 132 HIS B O 1
ATOM 5124 N N . ALA B 1 137 ? 26.699 73.980 55.804 1.00 39.28 133 ALA B N 1
ATOM 5125 C CA . ALA B 1 137 ? 26.950 74.074 54.369 1.00 39.52 133 ALA B CA 1
ATOM 5126 C C . ALA B 1 137 ? 26.002 73.180 53.581 1.00 30.68 133 ALA B C 1
ATOM 5127 O O . ALA B 1 137 ? 25.539 73.559 52.499 1.00 29.23 133 ALA B O 1
ATOM 5129 N N . ILE B 1 138 ? 25.712 71.983 54.099 1.00 32.59 134 ILE B N 1
ATOM 5130 C CA . ILE B 1 138 ? 24.737 71.109 53.453 1.00 32.71 134 ILE B CA 1
ATOM 5131 C C . ILE B 1 138 ? 23.376 71.791 53.390 1.00 31.75 134 ILE B C 1
ATOM 5132 O O . ILE B 1 138 ? 22.698 71.765 52.355 1.00 25.63 134 ILE B O 1
ATOM 5137 N N . GLY B 1 139 ? 22.960 72.414 54.493 1.00 34.01 135 GLY B N 1
ATOM 5138 C CA . GLY B 1 139 ? 21.667 73.079 54.514 1.00 34.94 135 GLY B CA 1
ATOM 5139 C C . GLY B 1 139 ? 21.609 74.288 53.600 1.00 35.29 135 GLY B C 1
ATOM 5140 O O . GLY B 1 139 ? 20.593 74.532 52.944 1.00 27.53 135 GLY B O 1
ATOM 5141 N N . ALA B 1 140 ? 22.696 75.064 53.546 1.00 32.63 136 ALA B N 1
ATOM 5142 C CA . ALA B 1 140 ? 22.720 76.240 52.682 1.00 31.47 136 ALA B CA 1
ATOM 5143 C C . ALA B 1 140 ? 22.620 75.848 51.213 1.00 34.65 136 ALA B C 1
ATOM 5144 O O . ALA B 1 140 ? 21.933 76.514 50.430 1.00 27.72 136 ALA B O 1
ATOM 5146 N N . ALA B 1 141 ? 23.302 74.769 50.820 1.00 32.98 137 ALA B N 1
ATOM 5147 C CA . ALA B 1 141 ? 23.193 74.290 49.446 1.00 36.12 137 ALA B CA 1
ATOM 5148 C C . ALA B 1 141 ? 21.792 73.765 49.155 1.00 32.23 137 ALA B C 1
ATOM 5149 O O . ALA B 1 141 ? 21.238 74.022 48.079 1.00 23.21 137 ALA B O 1
ATOM 5151 N N . ASN B 1 142 ? 21.209 73.022 50.100 1.00 32.62 138 ASN B N 1
ATOM 5152 C CA . ASN B 1 142 ? 19.852 72.510 49.924 1.00 32.56 138 ASN B CA 1
ATOM 5153 C C . ASN B 1 142 ? 18.848 73.643 49.748 1.00 34.84 138 ASN B C 1
ATOM 5154 O O . ASN B 1 142 ? 17.962 73.570 48.889 1.00 30.02 138 ASN B O 1
ATOM 5159 N N . ASN B 1 143 ? 18.973 74.700 50.551 1.00 34.77 139 ASN B N 1
ATOM 5160 C CA . ASN B 1 143 ? 17.995 75.780 50.532 1.00 33.62 139 ASN B CA 1
ATOM 5161 C C . ASN B 1 143 ? 18.239 76.779 49.409 1.00 38.54 139 ASN B C 1
ATOM 5162 O O . ASN B 1 143 ? 17.300 77.472 49.002 1.00 27.25 139 ASN B O 1
ATOM 5167 N N . LEU B 1 144 ? 19.471 76.875 48.903 1.00 36.72 140 LEU B N 1
ATOM 5168 C CA . LEU B 1 144 ? 19.706 77.681 47.710 1.00 34.72 140 LEU B CA 1
ATOM 5169 C C . LEU B 1 144 ? 19.019 77.069 46.496 1.00 30.71 140 LEU B C 1
ATOM 5170 O O . LEU B 1 144 ? 18.407 77.784 45.694 1.00 27.03 140 LEU B O 1
ATOM 5175 N N . LEU B 1 145 ? 19.117 75.746 46.343 1.00 35.85 141 LEU B N 1
ATOM 5176 C CA . LEU B 1 145 ? 18.451 75.075 45.233 1.00 36.13 141 LEU B CA 1
ATOM 5177 C C . LEU B 1 145 ? 16.940 75.270 45.299 1.00 35.43 141 LEU B C 1
ATOM 5178 O O . LEU B 1 145 ? 16.285 75.456 44.267 1.00 31.39 141 LEU B O 1
ATOM 5183 N N . ALA B 1 146 ? 16.370 75.231 46.506 1.00 35.02 142 ALA B N 1
ATOM 5184 C CA . ALA B 1 146 ? 14.940 75.480 46.654 1.00 35.44 142 ALA B CA 1
ATOM 5185 C C . ALA B 1 146 ? 14.593 76.922 46.303 1.00 36.84 142 ALA B C 1
ATOM 5186 O O . ALA B 1 146 ? 13.561 77.182 45.672 1.00 31.63 142 ALA B O 1
ATOM 5188 N N . ALA B 1 147 ? 15.440 77.872 46.709 1.00 36.84 143 ALA B N 1
ATOM 5189 C CA . ALA B 1 147 ? 15.198 79.273 46.377 1.00 35.98 143 ALA B CA 1
ATOM 5190 C C . ALA B 1 147 ? 15.289 79.505 44.875 1.00 37.70 143 ALA B C 1
ATOM 5191 O O . ALA B 1 147 ? 14.489 80.258 44.307 1.00 36.57 143 ALA B O 1
ATOM 5193 N N . MET B 1 148 ? 16.257 78.866 44.214 1.00 36.28 144 MET B N 1
ATOM 5194 C CA . MET B 1 148 ? 16.410 79.035 42.774 1.00 37.67 144 MET B CA 1
ATOM 5195 C C . MET B 1 148 ? 15.319 78.296 42.009 1.00 42.36 144 MET B C 1
ATOM 5196 O O . MET B 1 148 ? 14.932 78.722 40.914 1.00 34.26 144 MET B O 1
ATOM 5201 N N . LEU B 1 149 ? 14.817 77.192 42.567 1.00 42.99 145 LEU B N 1
ATOM 5202 C CA . LEU B 1 149 ? 13.688 76.491 41.965 1.00 36.20 145 LEU B CA 1
ATOM 5203 C C . LEU B 1 149 ? 12.431 77.353 41.986 1.00 39.63 145 LEU B C 1
ATOM 5204 O O . LEU B 1 149 ? 11.779 77.549 40.954 1.00 37.67 145 LEU B O 1
ATOM 5209 N N . ASP B 1 150 ? 12.073 77.873 43.163 1.00 41.81 146 ASP B N 1
ATOM 5210 C CA . ASP B 1 150 ? 10.891 78.721 43.273 1.00 39.81 146 ASP B CA 1
ATOM 5211 C C . ASP B 1 150 ? 11.053 80.026 42.505 1.00 39.79 146 ASP B C 1
ATOM 5212 O O . ASP B 1 150 ? 10.070 80.553 41.973 1.00 32.98 146 ASP B O 1
ATOM 5217 N N . ASN B 1 151 ? 12.275 80.563 42.440 1.00 44.05 147 ASN B N 1
ATOM 5218 C CA . ASN B 1 151 ? 12.497 81.788 41.677 1.00 38.15 147 ASN B CA 1
ATOM 5219 C C . ASN B 1 151 ? 12.256 81.566 40.190 1.00 41.03 147 ASN B C 1
ATOM 5220 O O . ASN B 1 151 ? 11.654 82.413 39.521 1.00 36.83 147 ASN B O 1
ATOM 5225 N N . HIS B 1 152 ? 12.718 80.434 39.654 1.00 41.57 148 HIS B N 1
ATOM 5226 C CA . HIS B 1 152 ? 12.512 80.150 38.237 1.00 45.21 148 HIS B CA 1
ATOM 5227 C C . HIS B 1 152 ? 11.026 80.079 37.907 1.00 46.82 148 HIS B C 1
ATOM 5228 O O . HIS B 1 152 ? 10.572 80.641 36.903 1.00 43.52 148 HIS B O 1
ATOM 5235 N N . VAL B 1 153 ? 10.254 79.379 38.742 1.00 41.75 149 VAL B N 1
ATOM 5236 C CA . VAL B 1 153 ? 8.812 79.291 38.532 1.00 40.20 149 VAL B CA 1
ATOM 5237 C C . VAL B 1 153 ? 8.180 80.674 38.630 1.00 41.82 149 VAL B C 1
ATOM 5238 O O . VAL B 1 153 ? 7.238 81.000 37.896 1.00 38.40 149 VAL B O 1
ATOM 5242 N N . TYR B 1 154 ? 8.697 81.513 39.530 1.00 39.56 150 TYR B N 1
ATOM 5243 C CA . TYR B 1 154 ? 8.132 82.844 39.722 1.00 38.56 150 TYR B CA 1
ATOM 5244 C C . TYR B 1 154 ? 8.430 83.755 38.536 1.00 43.57 150 TYR B C 1
ATOM 5245 O O . TYR B 1 154 ? 7.571 84.543 38.122 1.00 37.00 150 TYR B O 1
ATOM 5254 N N . GLN B 1 155 ? 9.638 83.665 37.975 1.00 41.88 151 GLN B N 1
ATOM 5255 C CA . GLN B 1 155 ? 10.035 84.579 36.908 1.00 44.41 151 GLN B CA 1
ATOM 5256 C C . GLN B 1 155 ? 9.364 84.225 35.584 1.00 49.12 151 GLN B C 1
ATOM 5257 O O . GLN B 1 155 ? 8.602 85.025 35.029 1.00 51.88 151 GLN B O 1
ATOM 5263 N N . THR B 1 156 ? 9.638 83.029 35.061 1.00 50.49 152 THR B N 1
ATOM 5264 C CA . THR B 1 156 ? 9.139 82.610 33.752 1.00 51.99 152 THR B CA 1
ATOM 5265 C C . THR B 1 156 ? 8.552 81.207 33.755 1.00 46.16 152 THR B C 1
ATOM 5266 O O . THR B 1 156 ? 7.574 80.958 33.046 1.00 47.32 152 THR B O 1
ATOM 5270 N N . ASN B 1 157 ? 9.119 80.292 34.540 1.00 49.26 153 ASN B N 1
ATOM 5271 C CA . ASN B 1 157 ? 8.823 78.862 34.452 1.00 47.82 153 ASN B CA 1
ATOM 5272 C C . ASN B 1 157 ? 8.964 78.364 33.015 1.00 48.74 153 ASN B C 1
ATOM 5273 O O . ASN B 1 157 ? 8.122 77.628 32.494 1.00 43.36 153 ASN B O 1
ATOM 5278 N N . SER B 1 158 ? 10.053 78.784 32.364 1.00 51.28 154 SER B N 1
ATOM 5279 C CA . SER B 1 158 ? 10.340 78.320 31.012 1.00 49.40 154 SER B CA 1
ATOM 5280 C C . SER B 1 158 ? 10.636 76.828 30.970 1.00 51.64 154 SER B C 1
ATOM 5281 O O . SER B 1 158 ? 10.559 76.222 29.896 1.00 52.41 154 SER B O 1
ATOM 5284 N N . LEU B 1 159 ? 10.972 76.225 32.110 1.00 52.16 155 LEU B N 1
ATOM 5285 C CA . LEU B 1 159 ? 11.147 74.782 32.199 1.00 50.69 155 LEU B CA 1
ATOM 5286 C C . LEU B 1 159 ? 9.825 74.041 32.358 1.00 46.50 155 LEU B C 1
ATOM 5287 O O . LEU B 1 159 ? 9.828 72.806 32.393 1.00 42.33 155 LEU B O 1
ATOM 5292 N N . ASN B 1 160 ? 8.708 74.768 32.454 1.00 49.72 156 ASN B N 1
ATOM 5293 C CA . ASN B 1 160 ? 7.367 74.183 32.536 1.00 44.38 156 ASN B CA 1
ATOM 5294 C C . ASN B 1 160 ? 7.226 73.252 33.738 1.00 45.69 156 ASN B C 1
ATOM 5295 O O . ASN B 1 160 ? 6.626 72.181 33.648 1.00 40.89 156 ASN B O 1
ATOM 5300 N N . ILE B 1 161 ? 7.762 73.678 34.882 1.00 49.38 157 ILE B N 1
ATOM 5301 C CA . ILE B 1 161 ? 7.692 72.870 36.093 1.00 45.37 157 ILE B CA 1
ATOM 5302 C C . ILE B 1 161 ? 6.257 72.837 36.602 1.00 43.00 157 ILE B C 1
ATOM 5303 O O . ILE B 1 161 ? 5.580 73.871 36.668 1.00 42.51 157 ILE B O 1
ATOM 5308 N N . ASN B 1 162 ? 5.785 71.644 36.964 1.00 46.50 158 ASN B N 1
ATOM 5309 C CA . ASN B 1 162 ? 4.478 71.500 37.591 1.00 45.82 158 ASN B CA 1
ATOM 5310 C C . ASN B 1 162 ? 4.639 71.614 39.101 1.00 43.00 158 ASN B C 1
ATOM 5311 O O . ASN B 1 162 ? 5.316 70.769 39.704 1.00 40.76 158 ASN B O 1
ATOM 5316 N N . PRO B 1 163 ? 4.052 72.627 39.745 1.00 49.42 159 PRO B N 1
ATOM 5317 C CA . PRO B 1 163 ? 4.263 72.800 41.193 1.00 48.02 159 PRO B CA 1
ATOM 5318 C C . PRO B 1 163 ? 3.807 71.619 42.034 1.00 47.55 159 PRO B C 1
ATOM 5319 O O . PRO B 1 163 ? 4.437 71.326 43.058 1.00 45.02 159 PRO B O 1
ATOM 5323 N N . LYS B 1 164 ? 2.737 70.926 41.639 1.00 44.87 160 LYS B N 1
ATOM 5324 C CA . LYS B 1 164 ? 2.280 69.771 42.404 1.00 45.01 160 LYS B CA 1
ATOM 5325 C C . LYS B 1 164 ? 3.203 68.568 42.260 1.00 41.90 160 LYS B C 1
ATOM 5326 O O . LYS B 1 164 ? 3.008 67.572 42.964 1.00 44.48 160 LYS B O 1
ATOM 5332 N N . ARG B 1 165 ? 4.200 68.638 41.377 1.00 43.45 161 ARG B N 1
ATOM 5333 C CA . ARG B 1 165 ? 5.164 67.563 41.186 1.00 42.40 161 ARG B CA 1
ATOM 5334 C C . ARG B 1 165 ? 6.566 67.973 41.620 1.00 44.49 161 ARG B C 1
ATOM 5335 O O . ARG B 1 165 ? 7.552 67.388 41.162 1.00 42.04 161 ARG B O 1
ATOM 5343 N N . ILE B 1 166 ? 6.671 68.968 42.496 1.00 42.33 162 ILE B N 1
ATOM 5344 C CA . ILE B 1 166 ? 7.958 69.385 43.041 1.00 45.08 162 ILE B CA 1
ATOM 5345 C C . ILE B 1 166 ? 8.313 68.466 44.203 1.00 39.96 162 ILE B C 1
ATOM 5346 O O . ILE B 1 166 ? 7.588 68.402 45.202 1.00 38.74 162 ILE B O 1
ATOM 5351 N N . THR B 1 167 ? 9.427 67.748 44.072 1.00 41.60 163 THR B N 1
ATOM 5352 C CA . THR B 1 167 ? 9.868 66.834 45.116 1.00 42.51 163 THR B CA 1
ATOM 5353 C C . THR B 1 167 ? 10.875 67.459 46.070 1.00 40.78 163 THR B C 1
ATOM 5354 O O . THR B 1 167 ? 11.015 66.978 47.202 1.00 33.21 163 THR B O 1
ATOM 5358 N N . TRP B 1 168 ? 11.574 68.509 45.647 1.00 41.93 164 TRP B N 1
ATOM 5359 C CA . TRP B 1 168 ? 12.602 69.108 46.485 1.00 38.94 164 TRP B CA 1
ATOM 5360 C C . TRP B 1 168 ? 11.985 69.782 47.704 1.00 38.29 164 TRP B C 1
ATOM 5361 O O . TRP B 1 168 ? 10.989 70.503 47.602 1.00 30.07 164 TRP B O 1
ATOM 5372 N N . ARG B 1 169 ? 12.591 69.543 48.863 1.00 38.61 165 ARG B N 1
ATOM 5373 C CA . ARG B 1 169 ? 12.150 70.118 50.122 1.00 35.42 165 ARG B CA 1
ATOM 5374 C C . ARG B 1 169 ? 13.290 70.894 50.766 1.00 38.39 165 ARG B C 1
ATOM 5375 O O . ARG B 1 169 ? 14.464 70.538 50.624 1.00 32.00 165 ARG B O 1
ATOM 5383 N N . ARG B 1 170 ? 12.934 71.963 51.472 1.00 38.61 166 ARG B N 1
ATOM 5384 C CA . ARG B 1 170 ? 13.917 72.729 52.219 1.00 39.23 166 ARG B CA 1
ATOM 5385 C C . ARG B 1 170 ? 14.335 71.949 53.464 1.00 36.07 166 ARG B C 1
ATOM 5386 O O . ARG B 1 170 ? 13.809 70.874 53.764 1.00 25.70 166 ARG B O 1
ATOM 5394 N N . CYS B 1 171 ? 15.300 72.491 54.204 1.00 35.56 167 CYS B N 1
ATOM 5395 C CA . CYS B 1 171 ? 15.790 71.781 55.375 1.00 36.53 167 CYS B CA 1
ATOM 5396 C C . CYS B 1 171 ? 16.210 72.762 56.458 1.00 38.39 167 CYS B C 1
ATOM 5397 O O . CYS B 1 171 ? 16.426 73.951 56.208 1.00 32.10 167 CYS B O 1
ATOM 5400 N N . VAL B 1 172 ? 16.321 72.231 57.672 1.00 42.99 168 VAL B N 1
ATOM 5401 C CA . VAL B 1 172 ? 16.839 72.959 58.823 1.00 38.15 168 VAL B CA 1
ATOM 5402 C C . VAL B 1 172 ? 17.366 71.926 59.809 1.00 39.27 168 VAL B C 1
ATOM 5403 O O . VAL B 1 172 ? 16.809 70.832 59.934 1.00 35.26 168 VAL B O 1
ATOM 5407 N N . ASP B 1 173 ? 18.455 72.264 60.491 1.00 39.70 169 ASP B N 1
ATOM 5408 C CA . ASP B 1 173 ? 19.067 71.327 61.435 1.00 41.50 169 ASP B CA 1
ATOM 5409 C C . ASP B 1 173 ? 18.466 71.465 62.833 1.00 40.19 169 ASP B C 1
ATOM 5410 O O . ASP B 1 173 ? 19.169 71.638 63.828 1.00 41.09 169 ASP B O 1
ATOM 5415 N N . MET B 1 174 ? 17.139 71.392 62.903 1.00 46.21 170 MET B N 1
ATOM 5416 C CA . MET B 1 174 ? 16.402 71.467 64.155 1.00 42.77 170 MET B CA 1
ATOM 5417 C C . MET B 1 174 ? 15.253 70.473 64.105 1.00 40.43 170 MET B C 1
ATOM 5418 O O . MET B 1 174 ? 14.741 70.149 63.030 1.00 36.83 170 MET B O 1
ATOM 5423 N N . ASN B 1 175 ? 14.852 69.985 65.280 1.00 42.85 171 ASN B N 1
ATOM 5424 C CA . ASN B 1 175 ? 13.707 69.081 65.390 1.00 40.24 171 ASN B CA 1
ATOM 5425 C C . ASN B 1 175 ? 12.441 69.923 65.508 1.00 36.51 171 ASN B C 1
ATOM 5426 O O . ASN B 1 175 ? 11.927 70.193 66.595 1.00 34.33 171 ASN B O 1
ATOM 5431 N N . ASP B 1 176 ? 11.928 70.345 64.354 1.00 40.55 172 ASP B N 1
ATOM 5432 C CA . ASP B 1 176 ? 10.801 71.272 64.282 1.00 37.89 172 ASP B CA 1
ATOM 5433 C C . ASP B 1 176 ? 9.672 70.608 63.497 1.00 39.36 172 ASP B C 1
ATOM 5434 O O . ASP B 1 176 ? 9.634 70.676 62.266 1.00 31.10 172 ASP B O 1
ATOM 5439 N N . ARG B 1 177 ? 8.740 69.979 64.220 1.00 36.84 173 ARG B N 1
ATOM 5440 C CA . ARG B 1 177 ? 7.595 69.343 63.577 1.00 36.86 173 ARG B CA 1
ATOM 5441 C C . ARG B 1 177 ? 6.702 70.353 62.868 1.00 37.94 173 ARG B C 1
ATOM 5442 O O . ARG B 1 177 ? 5.955 69.974 61.960 1.00 29.12 173 ARG B O 1
ATOM 5450 N N . GLN B 1 178 ? 6.766 71.626 63.267 1.00 38.45 174 GLN B N 1
ATOM 5451 C CA . GLN B 1 178 ? 5.919 72.655 62.675 1.00 35.18 174 GLN B CA 1
ATOM 5452 C C . GLN B 1 178 ? 6.185 72.833 61.186 1.00 35.73 174 GLN B C 1
ATOM 5453 O O . GLN B 1 178 ? 5.299 73.297 60.461 1.00 28.75 174 GLN B O 1
ATOM 5459 N N . LEU B 1 179 ? 7.372 72.461 60.712 1.00 34.03 175 LEU B N 1
ATOM 5460 C CA . LEU B 1 179 ? 7.774 72.685 59.330 1.00 32.88 175 LEU B CA 1
ATOM 5461 C C . LEU B 1 179 ? 7.622 71.446 58.454 1.00 31.46 175 LEU B C 1
ATOM 5462 O O . LEU B 1 179 ? 8.079 71.456 57.306 1.00 28.12 175 LEU B O 1
ATOM 5467 N N . ARG B 1 180 ? 7.000 70.381 58.965 1.00 34.98 176 ARG B N 1
ATOM 5468 C CA . ARG B 1 180 ? 6.818 69.172 58.165 1.00 36.85 176 ARG B CA 1
ATOM 5469 C C . ARG B 1 180 ? 5.956 69.445 56.937 1.00 36.54 176 ARG B C 1
ATOM 5470 O O . ARG B 1 180 ? 6.295 69.037 55.821 1.00 29.65 176 ARG B O 1
ATOM 5478 N N . ASN B 1 181 ? 4.833 70.135 57.126 1.00 38.07 177 ASN B N 1
ATOM 5479 C CA . ASN B 1 181 ? 3.899 70.432 56.047 1.00 40.87 177 ASN B CA 1
ATOM 5480 C C . ASN B 1 181 ? 3.554 71.910 56.098 1.00 36.10 177 ASN B C 1
ATOM 5481 O O . ASN B 1 181 ? 2.961 72.377 57.076 1.00 29.36 177 ASN B O 1
ATOM 5486 N N . VAL B 1 182 ? 3.932 72.645 55.052 1.00 42.36 178 VAL B N 1
ATOM 5487 C CA . VAL B 1 182 ? 3.721 74.083 54.996 1.00 39.60 178 VAL B CA 1
ATOM 5488 C C . VAL B 1 182 ? 3.090 74.454 53.661 1.00 40.00 178 VAL B C 1
ATOM 5489 O O . VAL B 1 182 ? 3.094 73.679 52.701 1.00 34.09 178 VAL B O 1
ATOM 5493 N N . VAL B 1 183 ? 2.534 75.661 53.621 1.00 40.04 179 VAL B N 1
ATOM 5494 C CA . VAL B 1 183 ? 2.124 76.319 52.387 1.00 38.30 179 VAL B CA 1
ATOM 5495 C C . VAL B 1 183 ? 2.845 77.656 52.346 1.00 33.88 179 VAL B C 1
ATOM 5496 O O . VAL B 1 183 ? 2.693 78.473 53.261 1.00 29.10 179 VAL B O 1
ATOM 5500 N N . ASP B 1 184 ? 3.623 77.882 51.295 1.00 38.07 180 ASP B N 1
ATOM 5501 C CA . ASP B 1 184 ? 4.392 79.110 51.157 1.00 43.33 180 ASP B CA 1
ATOM 5502 C C . ASP B 1 184 ? 4.050 79.790 49.836 1.00 41.61 180 ASP B C 1
ATOM 5503 O O . ASP B 1 184 ? 3.198 79.329 49.073 1.00 33.72 180 ASP B O 1
ATOM 5508 N N . GLY B 1 185 ? 4.730 80.903 49.571 1.00 42.31 181 GLY B N 1
ATOM 5509 C CA . GLY B 1 185 ? 4.403 81.708 48.412 1.00 41.66 181 GLY B CA 1
ATOM 5510 C C . GLY B 1 185 ? 3.138 82.521 48.555 1.00 41.80 181 GLY B C 1
ATOM 5511 O O . GLY B 1 185 ? 2.544 82.909 47.546 1.00 41.16 181 GLY B O 1
ATOM 5512 N N . LEU B 1 186 ? 2.707 82.789 49.783 1.00 43.37 182 LEU B N 1
ATOM 5513 C CA . LEU B 1 186 ? 1.489 83.541 50.036 1.00 43.73 182 LEU B CA 1
ATOM 5514 C C . LEU B 1 186 ? 1.764 85.040 50.047 1.00 45.34 182 LEU B C 1
ATOM 5515 O O . LEU B 1 186 ? 2.905 85.491 50.181 1.00 39.66 182 LEU B O 1
ATOM 5520 N N . GLY B 1 187 ? 0.690 85.814 49.907 1.00 49.18 183 GLY B N 1
ATOM 5521 C CA . GLY B 1 187 ? 0.780 87.259 49.941 1.00 47.47 183 GLY B CA 1
ATOM 5522 C C . GLY B 1 187 ? 0.628 87.910 48.582 1.00 53.44 183 GLY B C 1
ATOM 5523 O O . GLY B 1 187 ? -0.101 87.406 47.722 1.00 47.74 183 GLY B O 1
ATOM 5524 N N . LYS B 1 188 ? 1.315 89.032 48.381 1.00 55.44 184 LYS B N 1
ATOM 5525 C CA . LYS B 1 188 ? 1.218 89.773 47.134 1.00 52.14 184 LYS B CA 1
ATOM 5526 C C . LYS B 1 188 ? 1.779 88.955 45.971 1.00 56.04 184 LYS B C 1
ATOM 5527 O O . LYS B 1 188 ? 2.393 87.899 46.146 1.00 48.81 184 LYS B O 1
ATOM 5533 N N . LYS B 1 189 ? 1.555 89.469 44.759 1.00 58.46 185 LYS B N 1
ATOM 5534 C CA . LYS B 1 189 ? 2.071 88.820 43.560 1.00 57.67 185 LYS B CA 1
ATOM 5535 C C . LYS B 1 189 ? 3.592 88.778 43.534 1.00 53.22 185 LYS B C 1
ATOM 5536 O O . LYS B 1 189 ? 4.166 87.924 42.849 1.00 52.36 185 LYS B O 1
ATOM 5542 N N . VAL B 1 190 ? 4.259 89.679 44.264 1.00 54.90 186 VAL B N 1
ATOM 5543 C CA . VAL B 1 190 ? 5.717 89.695 44.320 1.00 52.58 186 VAL B CA 1
ATOM 5544 C C . VAL B 1 190 ? 6.271 88.754 45.384 1.00 52.41 186 VAL B C 1
ATOM 5545 O O . VAL B 1 190 ? 7.497 88.635 45.517 1.00 47.21 186 VAL B O 1
ATOM 5549 N N . ASP B 1 191 ? 5.410 88.064 46.133 1.00 50.73 187 ASP B N 1
ATOM 5550 C CA . ASP B 1 191 ? 5.840 87.201 47.226 1.00 48.47 187 ASP B CA 1
ATOM 5551 C C . ASP B 1 191 ? 5.855 85.723 46.843 1.00 48.17 187 ASP B C 1
ATOM 5552 O O . ASP B 1 191 ? 5.759 84.861 47.723 1.00 42.30 187 ASP B O 1
ATOM 5557 N N . GLY B 1 192 ? 5.964 85.415 45.557 1.00 46.29 188 GLY B N 1
ATOM 5558 C CA . GLY B 1 192 ? 6.143 84.048 45.108 1.00 43.83 188 GLY B CA 1
ATOM 5559 C C . GLY B 1 192 ? 4.880 83.444 44.529 1.00 51.19 188 GLY B C 1
ATOM 5560 O O . GLY B 1 192 ? 3.879 84.116 44.268 1.00 46.76 188 GLY B O 1
ATOM 5561 N N . VAL B 1 193 ? 4.948 82.131 44.320 1.00 49.33 189 VAL B N 1
ATOM 5562 C CA . VAL B 1 193 ? 3.842 81.344 43.786 1.00 48.07 189 VAL B CA 1
ATOM 5563 C C . VAL B 1 193 ? 3.394 80.372 44.869 1.00 44.36 189 VAL B C 1
ATOM 5564 O O . VAL B 1 193 ? 4.200 79.582 45.376 1.00 39.40 189 VAL B O 1
ATOM 5568 N N . THR B 1 194 ? 2.111 80.432 45.224 1.00 47.10 190 THR B N 1
ATOM 5569 C CA . THR B 1 194 ? 1.584 79.602 46.300 1.00 42.62 190 THR B CA 1
ATOM 5570 C C . THR B 1 194 ? 1.661 78.123 45.939 1.00 39.73 190 THR B C 1
ATOM 5571 O O . THR B 1 194 ? 1.293 77.720 44.832 1.00 34.71 190 THR B O 1
ATOM 5575 N N . ARG B 1 195 ? 2.143 77.315 46.883 1.00 39.65 191 ARG B N 1
ATOM 5576 C CA . ARG B 1 195 ? 2.257 75.874 46.694 1.00 41.39 191 ARG B CA 1
ATOM 5577 C C . ARG B 1 195 ? 2.494 75.222 48.048 1.00 37.50 191 ARG B C 1
ATOM 5578 O O . ARG B 1 195 ? 2.888 75.882 49.014 1.00 34.64 191 ARG B O 1
ATOM 5586 N N . GLU B 1 196 ? 2.240 73.918 48.105 1.00 41.38 192 GLU B N 1
ATOM 5587 C CA . GLU B 1 196 ? 2.560 73.136 49.289 1.00 38.06 192 GLU B CA 1
ATOM 5588 C C . GLU B 1 196 ? 4.042 72.785 49.296 1.00 41.99 192 GLU B C 1
ATOM 5589 O O . GLU B 1 196 ? 4.663 72.595 48.246 1.00 36.46 192 GLU B O 1
ATOM 5595 N N . ASP B 1 197 ? 4.606 72.697 50.494 1.00 41.50 193 ASP B N 1
ATOM 5596 C CA . ASP B 1 197 ? 6.042 72.507 50.658 1.00 39.12 193 ASP B CA 1
ATOM 5597 C C . ASP B 1 197 ? 6.273 71.861 52.021 1.00 42.13 193 ASP B C 1
ATOM 5598 O O . ASP B 1 197 ? 5.322 71.506 52.726 1.00 32.15 193 ASP B O 1
ATOM 5603 N N . GLY B 1 198 ? 7.536 71.705 52.393 1.00 40.28 194 GLY B N 1
ATOM 5604 C CA . GLY B 1 198 ? 7.865 71.112 53.674 1.00 40.84 194 GLY B CA 1
ATOM 5605 C C . GLY B 1 198 ? 9.359 71.158 53.911 1.00 40.74 194 GLY B C 1
ATOM 5606 O O . GLY B 1 198 ? 10.152 71.387 52.991 1.00 34.05 194 GLY B O 1
ATOM 5607 N N . PHE B 1 199 ? 9.726 70.938 55.170 1.00 39.06 195 PHE B N 1
ATOM 5608 C CA . PHE B 1 199 ? 11.116 70.922 55.598 1.00 35.37 195 PHE B CA 1
ATOM 5609 C C . PHE B 1 199 ? 11.482 69.544 56.128 1.00 39.17 195 PHE B C 1
ATOM 5610 O O . PHE B 1 199 ? 10.683 68.897 56.815 1.00 28.85 195 PHE B O 1
ATOM 5618 N N . ASP B 1 200 ? 12.692 69.103 55.805 1.00 37.02 196 ASP B N 1
ATOM 5619 C CA . ASP B 1 200 ? 13.306 67.937 56.415 1.00 38.41 196 ASP B CA 1
ATOM 5620 C C . ASP B 1 200 ? 14.418 68.394 57.348 1.00 40.83 196 ASP B C 1
ATOM 5621 O O . ASP B 1 200 ? 14.861 69.543 57.301 1.00 30.95 196 ASP B O 1
ATOM 5626 N N . ILE B 1 201 ? 14.863 67.488 58.216 1.00 35.03 197 ILE B N 1
ATOM 5627 C CA . ILE B 1 201 ? 16.090 67.757 58.948 1.00 36.82 197 ILE B CA 1
ATOM 5628 C C . ILE B 1 201 ? 17.258 67.658 57.972 1.00 34.11 197 ILE B C 1
ATOM 5629 O O . ILE B 1 201 ? 17.215 66.902 56.991 1.00 29.14 197 ILE B O 1
ATOM 5634 N N . THR B 1 202 ? 18.300 68.456 58.221 1.00 35.59 198 THR B N 1
ATOM 5635 C CA . THR B 1 202 ? 19.334 68.671 57.210 1.00 36.31 198 THR B CA 1
ATOM 5636 C C . THR B 1 202 ? 19.994 67.365 56.780 1.00 35.00 198 THR B C 1
ATOM 5637 O O . THR B 1 202 ? 20.308 67.181 55.598 1.00 30.61 198 THR B O 1
ATOM 5641 N N . VAL B 1 203 ? 20.189 66.434 57.718 1.00 39.74 199 VAL B N 1
ATOM 5642 C CA . VAL B 1 203 ? 20.841 65.173 57.380 1.00 38.40 199 VAL B CA 1
ATOM 5643 C C . VAL B 1 203 ? 19.980 64.301 56.474 1.00 45.77 199 VAL B C 1
ATOM 5644 O O . VAL B 1 203 ? 20.495 63.359 55.860 1.00 33.22 199 VAL B O 1
ATOM 5648 N N . ALA B 1 204 ? 18.680 64.585 56.370 1.00 42.86 200 ALA B N 1
ATOM 5649 C CA . ALA B 1 204 ? 17.806 63.829 55.481 1.00 40.05 200 ALA B CA 1
ATOM 5650 C C . ALA B 1 204 ? 17.831 64.339 54.046 1.00 38.80 200 ALA B C 1
ATOM 5651 O O . ALA B 1 204 ? 17.294 63.666 53.160 1.00 33.84 200 ALA B O 1
ATOM 5653 N N . SER B 1 205 ? 18.425 65.505 53.800 1.00 42.16 201 SER B N 1
ATOM 5654 C CA . SER B 1 205 ? 18.468 66.064 52.456 1.00 40.13 201 SER B CA 1
ATOM 5655 C C . SER B 1 205 ? 19.253 65.157 51.514 1.00 37.39 201 SER B C 1
ATOM 5656 O O . SER B 1 205 ? 20.190 64.464 51.917 1.00 31.29 201 SER B O 1
ATOM 5659 N N . GLU B 1 206 ? 18.854 65.165 50.237 1.00 37.05 202 GLU B N 1
ATOM 5660 C CA . GLU B 1 206 ? 19.592 64.402 49.236 1.00 36.58 202 GLU B CA 1
ATOM 5661 C C . GLU B 1 206 ? 20.988 64.969 49.014 1.00 42.26 202 GLU B C 1
ATOM 5662 O O . GLU B 1 206 ? 21.890 64.240 48.585 1.00 32.51 202 GLU B O 1
ATOM 5668 N N . VAL B 1 207 ? 21.184 66.262 49.290 1.00 40.50 203 VAL B N 1
ATOM 5669 C CA . VAL B 1 207 ? 22.518 66.848 49.194 1.00 35.58 203 VAL B CA 1
ATOM 5670 C C . VAL B 1 207 ? 23.487 66.096 50.096 1.00 37.33 203 VAL B C 1
ATOM 5671 O O . VAL B 1 207 ? 24.644 65.860 49.729 1.00 32.89 203 VAL B O 1
ATOM 5675 N N . MET B 1 208 ? 23.024 65.694 51.281 1.00 38.28 204 MET B N 1
ATOM 5676 C CA . MET B 1 208 ? 23.884 64.963 52.205 1.00 41.42 204 MET B CA 1
ATOM 5677 C C . MET B 1 208 ? 24.282 63.607 51.632 1.00 39.94 204 MET B C 1
ATOM 5678 O O . MET B 1 208 ? 25.439 63.189 51.758 1.00 35.24 204 MET B O 1
ATOM 5683 N N . ALA B 1 209 ? 23.337 62.908 50.997 1.00 40.08 205 ALA B N 1
ATOM 5684 C CA . ALA B 1 209 ? 23.647 61.609 50.408 1.00 42.00 205 ALA B CA 1
ATOM 5685 C C . ALA B 1 209 ? 24.587 61.748 49.216 1.00 42.15 205 ALA B C 1
ATOM 5686 O O . ALA B 1 209 ? 25.512 60.944 49.051 1.00 40.87 205 ALA B O 1
ATOM 5688 N N . ALA B 1 210 ? 24.367 62.759 48.371 1.00 43.09 206 ALA B N 1
ATOM 5689 C CA . ALA B 1 210 ? 25.277 62.999 47.256 1.00 44.67 206 ALA B CA 1
ATOM 5690 C C . ALA B 1 210 ? 26.630 63.495 47.745 1.00 44.17 206 ALA B C 1
ATOM 5691 O O . ALA B 1 210 ? 27.663 63.183 47.140 1.00 36.66 206 ALA B O 1
ATOM 5693 N N . PHE B 1 211 ? 26.635 64.279 48.826 1.00 47.55 207 PHE B N 1
ATOM 5694 C CA . PHE B 1 211 ? 27.880 64.702 49.459 1.00 41.58 207 PHE B CA 1
ATOM 5695 C C . PHE B 1 211 ? 28.722 63.501 49.873 1.00 40.56 207 PHE B C 1
ATOM 5696 O O . PHE B 1 211 ? 29.948 63.503 49.707 1.00 36.67 207 PHE B O 1
ATOM 5704 N N . CYS B 1 212 ? 28.080 62.464 50.410 1.00 41.66 208 CYS B N 1
ATOM 5705 C CA . CYS B 1 212 ? 28.778 61.287 50.911 1.00 40.24 208 CYS B CA 1
ATOM 5706 C C . CYS B 1 212 ? 29.119 60.274 49.825 1.00 41.35 208 CYS B C 1
ATOM 5707 O O . CYS B 1 212 ? 29.897 59.351 50.089 1.00 37.16 208 CYS B O 1
ATOM 5710 N N . LEU B 1 213 ? 28.561 60.413 48.621 1.00 47.28 209 LEU B N 1
ATOM 5711 C CA . LEU B 1 213 ? 28.784 59.465 47.536 1.00 42.04 209 LEU B CA 1
ATOM 5712 C C . LEU B 1 213 ? 29.537 60.096 46.367 1.00 44.10 209 LEU B C 1
ATOM 5713 O O . LEU B 1 213 ? 29.323 59.726 45.210 1.00 42.74 209 LEU B O 1
ATOM 5718 N N . SER B 1 214 ? 30.418 61.050 46.656 1.00 44.82 210 SER B N 1
ATOM 5719 C CA . SER B 1 214 ? 31.217 61.730 45.646 1.00 43.23 210 SER B CA 1
ATOM 5720 C C . SER B 1 214 ? 32.691 61.443 45.895 1.00 41.82 210 SER B C 1
ATOM 5721 O O . SER B 1 214 ? 33.189 61.658 47.005 1.00 37.99 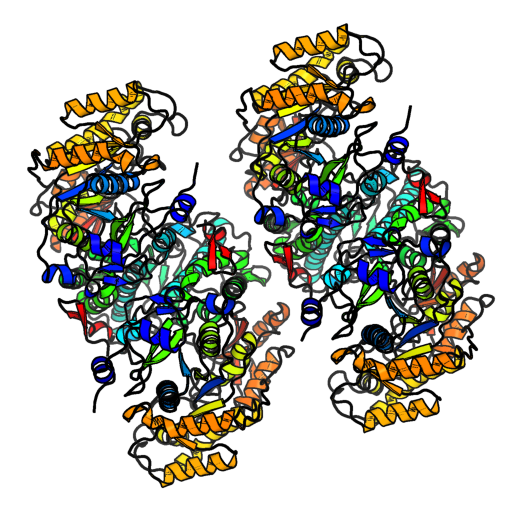210 SER B O 1
ATOM 5724 N N . ASN B 1 215 ? 33.385 60.952 44.864 1.00 45.66 211 ASN B N 1
ATOM 5725 C CA . ASN B 1 215 ? 34.798 60.621 45.012 1.00 47.77 211 ASN B CA 1
ATOM 5726 C C . ASN B 1 215 ? 35.692 61.853 45.043 1.00 46.87 211 ASN B C 1
ATOM 5727 O O . ASN B 1 215 ? 36.834 61.758 45.506 1.00 43.66 211 ASN B O 1
ATOM 5732 N N . ASN B 1 216 ? 35.203 63.000 44.585 1.00 46.71 212 ASN B N 1
ATOM 5733 C CA . ASN B 1 216 ? 36.006 64.218 44.524 1.00 40.43 212 ASN B CA 1
ATOM 5734 C C . ASN B 1 216 ? 35.070 65.396 44.282 1.00 45.61 212 ASN B C 1
ATOM 5735 O O . ASN B 1 216 ? 33.845 65.245 44.233 1.00 37.23 212 ASN B O 1
ATOM 5740 N N . ILE B 1 217 ? 35.666 66.581 44.123 1.00 41.73 213 ILE B N 1
ATOM 5741 C CA . ILE B 1 217 ? 34.876 67.797 43.963 1.00 44.37 213 ILE B CA 1
ATOM 5742 C C . ILE B 1 217 ? 34.225 67.852 42.585 1.00 45.59 213 ILE B C 1
ATOM 5743 O O . ILE B 1 217 ? 33.144 68.432 42.426 1.00 38.37 213 ILE B O 1
ATOM 5748 N N . SER B 1 218 ? 34.855 67.253 41.571 1.00 46.29 214 SER B N 1
ATOM 5749 C CA . SER B 1 218 ? 34.243 67.220 40.246 1.00 47.29 214 SER B CA 1
ATOM 5750 C C . SER B 1 218 ? 33.020 66.312 40.224 1.00 42.42 214 SER B C 1
ATOM 5751 O O . SER B 1 218 ? 32.006 66.643 39.598 1.00 39.15 214 SER B O 1
ATOM 5754 N N . GLU B 1 219 ? 33.094 65.163 40.901 1.00 44.75 215 GLU B N 1
ATOM 5755 C CA . GLU B 1 219 ? 31.937 64.276 40.973 1.00 44.02 215 GLU B CA 1
ATOM 5756 C C . GLU B 1 219 ? 30.824 64.872 41.822 1.00 44.31 215 GLU B C 1
ATOM 5757 O O . GLU B 1 219 ? 29.642 64.636 41.544 1.00 38.42 215 GLU B O 1
ATOM 5763 N N . LEU B 1 220 ? 31.176 65.635 42.860 1.00 45.03 216 LEU B N 1
ATOM 5764 C CA . LEU B 1 220 ? 30.160 66.303 43.668 1.00 43.25 216 LEU B CA 1
ATOM 5765 C C . LEU B 1 220 ? 29.343 67.271 42.822 1.00 43.33 216 LEU B C 1
ATOM 5766 O O . LEU B 1 220 ? 28.108 67.257 42.862 1.00 37.16 216 LEU B O 1
ATOM 5771 N N . LYS B 1 221 ? 30.022 68.119 42.045 1.00 43.35 217 LYS B N 1
ATOM 5772 C CA . LYS B 1 221 ? 29.316 69.084 41.209 1.00 47.54 217 LYS B CA 1
ATOM 5773 C C . LYS B 1 221 ? 28.440 68.385 40.176 1.00 46.56 217 LYS B C 1
ATOM 5774 O O . LYS B 1 221 ? 27.338 68.854 39.866 1.00 38.94 217 LYS B O 1
ATOM 5780 N N . GLU B 1 222 ? 28.911 67.260 39.634 1.00 42.39 218 GLU B N 1
ATOM 5781 C CA . GLU B 1 222 ? 28.107 66.514 38.672 1.00 41.38 218 GLU B CA 1
ATOM 5782 C C . GLU B 1 222 ? 26.921 65.837 39.348 1.00 39.18 218 GLU B C 1
ATOM 5783 O O . GLU B 1 222 ? 25.811 65.828 38.803 1.00 39.53 218 GLU B O 1
ATOM 5789 N N . ASN B 1 223 ? 27.136 65.262 40.535 1.00 42.26 219 ASN B N 1
ATOM 5790 C CA . ASN B 1 223 ? 26.041 64.612 41.248 1.00 41.66 219 ASN B CA 1
ATOM 5791 C C . ASN B 1 223 ? 24.975 65.618 41.662 1.00 41.80 219 ASN B C 1
ATOM 5792 O O . ASN B 1 223 ? 23.775 65.345 41.545 1.00 37.56 219 ASN B O 1
ATOM 5797 N N . LEU B 1 224 ? 25.392 66.793 42.139 1.00 38.46 220 LEU B N 1
ATOM 5798 C CA . LEU B 1 224 ? 24.424 67.817 42.520 1.00 42.47 220 LEU B CA 1
ATOM 5799 C C . LEU B 1 224 ? 23.593 68.263 41.323 1.00 45.46 220 LEU B C 1
ATOM 5800 O O . LEU B 1 224 ? 22.397 68.546 41.460 1.00 34.49 220 LEU B O 1
ATOM 5805 N N . GLY B 1 225 ? 24.209 68.331 40.141 1.00 49.05 221 GLY B N 1
ATOM 5806 C CA . GLY B 1 225 ? 23.467 68.708 38.950 1.00 44.56 221 GLY B CA 1
ATOM 5807 C C . GLY B 1 225 ? 22.425 67.688 38.539 1.00 40.15 221 GLY B C 1
ATOM 5808 O O . GLY B 1 225 ? 21.377 68.052 37.999 1.00 39.24 221 GLY B O 1
ATOM 5809 N N . ASN B 1 226 ? 22.690 66.405 38.788 1.00 39.94 222 ASN B N 1
ATOM 5810 C CA . ASN B 1 226 ? 21.751 65.351 38.425 1.00 44.26 222 ASN B CA 1
ATOM 5811 C C . ASN B 1 226 ? 20.571 65.246 39.381 1.00 46.47 222 ASN B C 1
ATOM 5812 O O . ASN B 1 226 ? 19.662 64.450 39.124 1.00 40.76 222 ASN B O 1
ATOM 5817 N N . ILE B 1 227 ? 20.566 66.018 40.471 1.00 45.19 223 ILE B N 1
ATOM 5818 C CA . ILE B 1 227 ? 19.474 65.951 41.435 1.00 41.80 223 ILE B CA 1
ATOM 5819 C C . ILE B 1 227 ? 18.164 66.309 40.752 1.00 40.54 223 ILE B C 1
ATOM 5820 O O . ILE B 1 227 ? 18.031 67.379 40.146 1.00 36.53 223 ILE B O 1
ATOM 5825 N N . VAL B 1 228 ? 17.184 65.416 40.856 1.00 42.34 224 VAL B N 1
ATOM 5826 C CA . VAL B 1 228 ? 15.850 65.657 40.319 1.00 40.55 224 VAL B CA 1
ATOM 5827 C C . VAL B 1 228 ? 15.046 66.395 41.384 1.00 44.72 224 VAL B C 1
ATOM 5828 O O . VAL B 1 228 ? 14.768 65.850 42.455 1.00 39.98 224 VAL B O 1
ATOM 5832 N N . VAL B 1 229 ? 14.672 67.639 41.087 1.00 44.61 225 VAL B N 1
ATOM 5833 C CA . VAL B 1 229 ? 13.943 68.464 42.042 1.00 40.70 225 VAL B CA 1
ATOM 5834 C C . VAL B 1 229 ? 12.447 68.522 41.750 1.00 41.68 225 VAL B C 1
ATOM 5835 O O . VAL B 1 229 ? 11.665 68.831 42.662 1.00 35.19 225 VAL B O 1
ATOM 5839 N N . ALA B 1 230 ? 12.028 68.237 40.522 1.00 48.21 226 ALA B N 1
ATOM 5840 C CA . ALA B 1 230 ? 10.623 68.323 40.138 1.00 43.16 226 ALA B CA 1
ATOM 5841 C C . ALA B 1 230 ? 10.448 67.628 38.792 1.00 44.26 226 ALA B C 1
ATOM 5842 O O . ALA B 1 230 ? 11.408 67.129 38.195 1.00 36.51 226 ALA B O 1
ATOM 5844 N N . TYR B 1 231 ? 9.203 67.601 38.324 1.00 48.20 227 TYR B N 1
ATOM 5845 C CA . TYR B 1 231 ? 8.844 67.114 37.002 1.00 47.08 227 TYR B CA 1
ATOM 5846 C C . TYR B 1 231 ? 8.077 68.203 36.263 1.00 42.10 227 TYR B C 1
ATOM 5847 O O . TYR B 1 231 ? 7.337 68.982 36.871 1.00 37.63 227 TYR B O 1
ATOM 5856 N N . ASN B 1 232 ? 8.265 68.263 34.947 1.00 46.60 228 ASN B N 1
ATOM 5857 C CA . ASN B 1 232 ? 7.552 69.249 34.151 1.00 46.85 228 ASN B CA 1
ATOM 5858 C C . ASN B 1 232 ? 6.161 68.728 33.785 1.00 49.96 228 ASN B C 1
ATOM 5859 O O . ASN B 1 232 ? 5.796 67.588 34.086 1.00 40.90 228 ASN B O 1
ATOM 5864 N N . TYR B 1 233 ? 5.365 69.579 33.130 1.00 49.77 229 TYR B N 1
ATOM 5865 C CA . TYR B 1 233 ? 3.998 69.200 32.783 1.00 52.66 229 TYR B CA 1
ATOM 5866 C C . TYR B 1 233 ? 3.922 68.042 31.793 1.00 49.66 229 TYR B C 1
ATOM 5867 O O . TYR B 1 233 ? 2.903 67.346 31.757 1.00 54.66 229 TYR B O 1
ATOM 5876 N N . SER B 1 234 ? 4.962 67.809 31.000 1.00 58.00 230 SER B N 1
ATOM 5877 C CA . SER B 1 234 ? 4.983 66.668 30.096 1.00 53.42 230 SER B CA 1
ATOM 5878 C C . SER B 1 234 ? 5.542 65.404 30.739 1.00 49.47 230 SER B C 1
ATOM 5879 O O . SER B 1 234 ? 5.709 64.395 30.045 1.00 54.36 230 SER B O 1
ATOM 5882 N N . GLY B 1 235 ? 5.830 65.431 32.040 1.00 52.20 231 GLY B N 1
ATOM 5883 C CA . GLY B 1 235 ? 6.315 64.270 32.757 1.00 52.84 231 GLY B CA 1
ATOM 5884 C C . GLY B 1 235 ? 7.815 64.050 32.762 1.00 46.74 231 GLY B C 1
ATOM 5885 O O . GLY B 1 235 ? 8.264 63.011 33.263 1.00 49.54 231 GLY B O 1
ATOM 5886 N N . LYS B 1 236 ? 8.621 64.994 32.211 1.00 54.63 232 LYS B N 1
ATOM 5887 C CA . LYS B 1 236 ? 10.064 64.782 32.211 1.00 52.50 232 LYS B CA 1
ATOM 5888 C C . LYS B 1 236 ? 10.700 65.380 33.465 1.00 53.68 232 LYS B C 1
ATOM 5889 O O . LYS B 1 236 ? 10.203 66.371 34.009 1.00 46.25 232 LYS B O 1
ATOM 5891 N N . PRO B 1 237 ? 11.795 64.796 33.955 1.00 56.16 233 PRO B N 1
ATOM 5892 C CA . PRO B 1 237 ? 12.423 65.316 35.175 1.00 48.85 233 PRO B CA 1
ATOM 5893 C C . PRO B 1 237 ? 13.082 66.668 34.946 1.00 48.63 233 PRO B C 1
ATOM 5894 O O . PRO B 1 237 ? 13.586 66.968 33.861 1.00 45.77 233 PRO B O 1
ATOM 5898 N N . VAL B 1 238 ? 13.072 67.488 35.995 1.00 51.21 234 VAL B N 1
ATOM 5899 C CA . VAL B 1 238 ? 13.767 68.770 36.015 1.00 45.84 234 VAL B CA 1
ATOM 5900 C C . VAL B 1 238 ? 14.858 68.700 37.074 1.00 47.53 234 VAL B C 1
ATOM 5901 O O . VAL B 1 238 ? 14.586 68.348 38.228 1.00 37.93 234 VAL B O 1
ATOM 5905 N N . THR B 1 239 ? 16.084 69.035 36.685 1.00 45.56 235 THR B N 1
ATOM 5906 C CA . THR B 1 239 ? 17.254 68.843 37.528 1.00 40.56 235 THR B CA 1
ATOM 5907 C C . THR B 1 239 ? 17.824 70.181 37.986 1.00 43.15 235 THR B C 1
ATOM 5908 O O . THR B 1 239 ? 17.476 71.248 37.473 1.00 35.79 235 THR B O 1
ATOM 5912 N N . ALA B 1 240 ? 18.716 70.103 38.978 1.00 42.60 236 ALA B N 1
ATOM 5913 C CA . ALA B 1 240 ? 19.436 71.291 39.426 1.00 40.73 236 ALA B CA 1
ATOM 5914 C C . ALA B 1 240 ? 20.329 71.847 38.327 1.00 42.53 236 ALA B C 1
ATOM 5915 O O . ALA B 1 240 ? 20.564 73.060 38.271 1.00 36.52 236 ALA B O 1
ATOM 5917 N N . ARG B 1 241 ? 20.840 70.978 37.452 1.00 43.77 237 ARG B N 1
ATOM 5918 C CA . ARG B 1 241 ? 21.623 71.441 36.312 1.00 41.31 237 ARG B CA 1
ATOM 5919 C C . ARG B 1 241 ? 20.767 72.273 35.364 1.00 43.72 237 ARG B C 1
ATOM 5920 O O . ARG B 1 241 ? 21.238 73.267 34.798 1.00 39.08 237 ARG B O 1
ATOM 5928 N N . ASP B 1 242 ? 19.504 71.876 35.175 1.00 43.19 238 ASP B N 1
ATOM 5929 C CA . ASP B 1 242 ? 18.586 72.673 34.367 1.00 43.19 238 ASP B CA 1
ATOM 5930 C C . ASP B 1 242 ? 18.393 74.068 34.950 1.00 41.81 238 ASP B C 1
ATOM 5931 O O . ASP B 1 242 ? 18.116 75.018 34.209 1.00 38.15 238 ASP B O 1
ATOM 5936 N N . LEU B 1 243 ? 18.536 74.210 36.266 1.00 45.33 239 LEU B N 1
ATOM 5937 C CA . LEU B 1 243 ? 18.409 75.494 36.943 1.00 42.92 239 LEU B CA 1
ATOM 5938 C C . LEU B 1 243 ? 19.738 76.226 37.086 1.00 41.44 239 LEU B C 1
ATOM 5939 O O . LEU B 1 243 ? 19.761 77.325 37.651 1.00 35.24 239 LEU B O 1
ATOM 5944 N N . ASN B 1 244 ? 20.833 75.647 36.589 1.00 44.96 240 ASN B N 1
ATOM 5945 C CA . ASN B 1 244 ? 22.173 76.227 36.703 1.00 47.79 240 ASN B CA 1
ATOM 5946 C C . ASN B 1 244 ? 22.524 76.532 38.159 1.00 45.45 240 ASN B C 1
ATOM 5947 O O . ASN B 1 244 ? 23.021 77.609 38.495 1.00 33.42 240 ASN B O 1
ATOM 5952 N N . ALA B 1 245 ? 22.260 75.559 39.033 1.00 44.83 241 ALA B N 1
ATOM 5953 C CA . ALA B 1 245 ? 22.457 75.736 40.465 1.00 44.69 241 ALA B CA 1
ATOM 5954 C C . ALA B 1 245 ? 23.600 74.918 41.046 1.00 41.86 241 ALA B C 1
ATOM 5955 O O . ALA B 1 245 ? 24.118 75.285 42.105 1.00 36.93 241 ALA B O 1
ATOM 5957 N N . HIS B 1 246 ? 24.012 73.832 40.386 1.00 41.98 242 HIS B N 1
ATOM 5958 C CA . HIS B 1 246 ? 24.963 72.911 41.001 1.00 42.56 242 HIS B CA 1
ATOM 5959 C C . HIS B 1 246 ? 26.355 73.518 41.127 1.00 40.20 242 HIS B C 1
ATOM 5960 O O . HIS B 1 246 ? 27.118 73.125 42.017 1.00 38.01 242 HIS B O 1
ATOM 5967 N N . GLY B 1 247 ? 26.708 74.462 40.254 1.00 42.89 243 GLY B N 1
ATOM 5968 C CA . GLY B 1 247 ? 27.979 75.151 40.411 1.00 42.85 243 GLY B CA 1
ATOM 5969 C C . GLY B 1 247 ? 28.049 75.948 41.699 1.00 43.46 243 GLY B C 1
ATOM 5970 O O . GLY B 1 247 ? 29.065 75.930 42.399 1.00 34.63 243 GLY B O 1
ATOM 5971 N N . ALA B 1 248 ? 26.967 76.656 42.032 1.00 44.28 244 ALA B N 1
ATOM 5972 C CA . ALA B 1 248 ? 26.927 77.411 43.280 1.00 38.31 244 ALA B CA 1
ATOM 5973 C C . ALA B 1 248 ? 26.826 76.483 44.485 1.00 37.38 244 ALA B C 1
ATOM 5974 O O . ALA B 1 248 ? 27.398 76.767 45.543 1.00 31.08 244 ALA B O 1
ATOM 5976 N N . MET B 1 249 ? 26.097 75.372 44.345 1.00 36.80 245 MET B N 1
ATOM 5977 C CA . MET B 1 249 ? 25.999 74.409 45.438 1.00 33.63 245 MET B CA 1
ATOM 5978 C C . MET B 1 249 ? 27.360 73.805 45.760 1.00 38.08 245 MET B C 1
ATOM 5979 O O . MET B 1 249 ? 27.715 73.643 46.934 1.00 32.55 245 MET B O 1
ATOM 5984 N N . ALA B 1 250 ? 28.134 73.457 44.728 1.00 38.88 246 ALA B N 1
ATOM 5985 C CA . ALA B 1 250 ? 29.468 72.911 44.954 1.00 37.78 246 ALA B CA 1
ATOM 5986 C C . ALA B 1 250 ? 30.395 73.933 45.601 1.00 37.51 246 ALA B C 1
ATOM 5987 O O . ALA B 1 250 ? 31.255 73.562 46.408 1.00 30.30 246 ALA B O 1
ATOM 5989 N N . ALA B 1 251 ? 30.240 75.215 45.261 1.00 37.60 247 ALA B N 1
ATOM 5990 C CA . ALA B 1 251 ? 31.050 76.252 45.896 1.00 40.97 247 ALA B CA 1
ATOM 5991 C C . ALA B 1 251 ? 30.727 76.370 47.379 1.00 38.80 247 ALA B C 1
ATOM 5992 O O . ALA B 1 251 ? 31.631 76.530 48.207 1.00 26.95 247 ALA B O 1
ATOM 5994 N N . ILE B 1 252 ? 29.439 76.304 47.729 1.00 38.14 248 ILE B N 1
ATOM 5995 C CA . ILE B 1 252 ? 29.030 76.319 49.130 1.00 33.79 248 ILE B CA 1
ATOM 5996 C C . ILE B 1 252 ? 29.653 75.153 49.885 1.00 30.37 248 ILE B C 1
ATOM 5997 O O . ILE B 1 252 ? 29.951 75.261 51.081 1.00 25.76 248 ILE B O 1
ATOM 6002 N N . LEU B 1 253 ? 29.890 74.036 49.198 1.00 35.11 249 LEU B N 1
ATOM 6003 C CA . LEU B 1 253 ? 30.381 72.808 49.807 1.00 34.67 249 LEU B CA 1
ATOM 6004 C C . LEU B 1 253 ? 31.870 72.581 49.568 1.00 37.10 249 LEU B C 1
ATOM 6005 O O . LEU B 1 253 ? 32.372 71.491 49.864 1.00 30.09 249 LEU B O 1
ATOM 6010 N N . LYS B 1 254 ? 32.581 73.577 49.034 1.00 37.70 250 LYS B N 1
ATOM 6011 C CA . LYS B 1 254 ? 33.985 73.390 48.673 1.00 40.04 250 LYS B CA 1
ATOM 6012 C C . LYS B 1 254 ? 34.821 72.992 49.884 1.00 35.27 250 LYS B C 1
ATOM 6013 O O . LYS B 1 254 ? 35.579 72.016 49.837 1.00 36.33 250 LYS B O 1
ATOM 6019 N N . ASP B 1 255 ? 34.694 73.739 50.981 1.00 34.45 251 ASP B N 1
ATOM 6020 C CA . ASP B 1 255 ? 35.432 73.414 52.196 1.00 34.79 251 ASP B CA 1
ATOM 6021 C C . ASP B 1 255 ? 34.801 72.257 52.959 1.00 37.00 251 ASP B C 1
ATOM 6022 O O . ASP B 1 255 ? 35.520 71.472 53.588 1.00 29.47 251 ASP B O 1
ATOM 6027 N N . ALA B 1 256 ? 33.469 72.141 52.926 1.00 38.28 252 ALA B N 1
ATOM 6028 C CA . ALA B 1 256 ? 32.795 71.075 53.662 1.00 38.36 252 ALA B CA 1
ATOM 6029 C C . ALA B 1 256 ? 33.241 69.694 53.198 1.00 36.04 252 ALA B C 1
ATOM 6030 O O . ALA B 1 256 ? 33.321 68.764 54.009 1.00 34.57 252 ALA B O 1
ATOM 6032 N N . LEU B 1 257 ? 33.539 69.541 51.906 1.00 39.76 253 LEU B N 1
ATOM 6033 C CA . LEU B 1 257 ? 33.963 68.254 51.368 1.00 39.13 253 LEU B CA 1
ATOM 6034 C C . LEU B 1 257 ? 35.319 67.804 51.899 1.00 39.81 253 LEU B C 1
ATOM 6035 O O . LEU B 1 257 ? 35.669 66.629 51.741 1.00 35.14 253 LEU B O 1
ATOM 6040 N N . LYS B 1 258 ? 36.084 68.692 52.518 1.00 42.43 254 LYS B N 1
ATOM 6041 C CA . LYS B 1 258 ? 37.340 68.291 53.140 1.00 42.20 254 LYS B CA 1
ATOM 6042 C C . LYS B 1 258 ? 37.047 67.515 54.417 1.00 36.97 254 LYS B C 1
ATOM 6043 O O . LYS B 1 258 ? 36.345 68.032 55.296 1.00 29.07 254 LYS B O 1
ATOM 6049 N N . PRO B 1 259 ? 37.540 66.284 54.561 1.00 39.87 255 PRO B N 1
ATOM 6050 C CA . PRO B 1 259 ? 37.250 65.512 55.775 1.00 38.18 255 PRO B CA 1
ATOM 6051 C C . PRO B 1 259 ? 37.824 66.178 57.016 1.00 37.57 255 PRO B C 1
ATOM 6052 O O . PRO B 1 259 ? 38.831 66.887 56.962 1.00 33.44 255 PRO B O 1
ATOM 6056 N N . ASN B 1 260 ? 37.171 65.931 58.148 1.00 38.77 256 ASN B N 1
ATOM 6057 C CA . ASN B 1 260 ? 37.529 66.545 59.419 1.00 37.59 256 ASN B CA 1
ATOM 6058 C C . ASN B 1 260 ? 38.361 65.574 60.245 1.00 42.28 256 ASN B C 1
ATOM 6059 O O . ASN B 1 260 ? 37.941 64.437 60.484 1.00 36.95 256 ASN B O 1
ATOM 6064 N N . LEU B 1 261 ? 39.533 66.025 60.683 1.00 43.47 257 LEU B N 1
ATOM 6065 C CA . LEU B 1 261 ? 40.457 65.202 61.451 1.00 37.94 257 LEU B CA 1
ATOM 6066 C C . LEU B 1 261 ? 40.293 65.495 62.937 1.00 38.19 257 LEU B C 1
ATOM 6067 O O . LEU B 1 261 ? 40.418 66.647 63.366 1.00 31.67 257 LEU B O 1
ATOM 6072 N N . VAL B 1 262 ? 40.009 64.451 63.714 1.00 41.78 258 VAL B N 1
ATOM 6073 C CA . VAL B 1 262 ? 39.995 64.529 65.170 1.00 42.38 258 VAL B CA 1
ATOM 6074 C C . VAL B 1 262 ? 40.783 63.344 65.714 1.00 41.59 258 VAL B C 1
ATOM 6075 O O . VAL B 1 262 ? 41.674 62.821 65.035 1.00 40.23 258 VAL B O 1
ATOM 6079 N N . GLN B 1 263 ? 40.469 62.907 66.931 1.00 47.91 259 GLN B N 1
ATOM 6080 C CA . GLN B 1 263 ? 41.253 61.848 67.552 1.00 43.31 259 GLN B CA 1
ATOM 6081 C C . GLN B 1 263 ? 40.417 61.134 68.603 1.00 44.70 259 GLN B C 1
ATOM 6082 O O . GLN B 1 263 ? 39.417 61.662 69.096 1.00 42.60 259 GLN B O 1
ATOM 6088 N N . THR B 1 264 ? 40.847 59.918 68.936 1.00 48.00 260 THR B N 1
ATOM 6089 C CA . THR B 1 264 ? 40.265 59.174 70.041 1.00 48.85 260 THR B CA 1
ATOM 6090 C C . THR B 1 264 ? 40.917 59.601 71.355 1.00 46.94 260 THR B C 1
ATOM 6091 O O . THR B 1 264 ? 41.817 60.445 71.392 1.00 47.62 260 THR B O 1
ATOM 6095 N N . LEU B 1 265 ? 40.450 59.009 72.457 1.00 48.74 261 LEU B N 1
ATOM 6096 C CA . LEU B 1 265 ? 41.016 59.307 73.767 1.00 51.97 261 LEU B CA 1
ATOM 6097 C C . LEU B 1 265 ? 42.467 58.861 73.893 1.00 50.72 261 LEU B C 1
ATOM 6098 O O . LEU B 1 265 ? 43.206 59.420 74.710 1.00 46.87 261 LEU B O 1
ATOM 6103 N N . GLU B 1 266 ? 42.889 57.873 73.107 1.00 55.92 262 GLU B N 1
ATOM 6104 C CA . GLU B 1 266 ? 44.229 57.311 73.197 1.00 57.12 262 GLU B CA 1
ATOM 6105 C C . GLU B 1 266 ? 45.158 57.814 72.098 1.00 56.71 262 GLU B C 1
ATOM 6106 O O . GLU B 1 266 ? 46.249 57.262 71.922 1.00 51.28 262 GLU B O 1
ATOM 6112 N N . GLY B 1 267 ? 44.753 58.843 71.359 1.00 59.10 263 GLY B N 1
ATOM 6113 C CA . GLY B 1 267 ? 45.598 59.443 70.348 1.00 54.88 263 GLY B CA 1
ATOM 6114 C C . GLY B 1 267 ? 45.492 58.851 68.961 1.00 49.52 263 GLY B C 1
ATOM 6115 O O . GLY B 1 267 ? 46.258 59.253 68.078 1.00 48.28 263 GLY B O 1
ATOM 6116 N N . THR B 1 268 ? 44.577 57.918 68.737 1.00 52.40 264 THR B N 1
ATOM 6117 C CA . THR B 1 268 ? 44.423 57.336 67.410 1.00 47.70 264 THR B CA 1
ATOM 6118 C C . THR B 1 268 ? 43.765 58.348 66.478 1.00 50.65 264 THR B C 1
ATOM 6119 O O . THR B 1 268 ? 42.757 58.961 66.853 1.00 45.73 264 THR B O 1
ATOM 6123 N N . PRO B 1 269 ? 44.303 58.565 65.278 1.00 52.37 265 PRO B N 1
ATOM 6124 C CA . PRO B 1 269 ? 43.668 59.504 64.345 1.00 44.92 265 PRO B CA 1
ATOM 6125 C C . PRO B 1 269 ? 42.254 59.065 63.991 1.00 48.36 265 PRO B C 1
ATOM 6126 O O . PRO B 1 269 ? 41.977 57.876 63.815 1.00 40.01 265 PRO B O 1
ATOM 6130 N N . ALA B 1 270 ? 41.355 60.042 63.891 1.00 44.21 266 ALA B N 1
ATOM 6131 C CA . ALA B 1 270 ? 39.956 59.780 63.589 1.00 42.82 266 ALA B CA 1
ATOM 6132 C C . ALA B 1 270 ? 39.436 60.829 62.619 1.00 44.90 266 ALA B C 1
ATOM 6133 O O . ALA B 1 270 ? 39.748 62.016 62.748 1.00 40.18 266 ALA B O 1
ATOM 6135 N N . ILE B 1 271 ? 38.640 60.383 61.649 1.00 40.65 267 ILE B N 1
ATOM 6136 C CA . ILE B 1 271 ? 38.063 61.251 60.628 1.00 41.70 267 ILE B CA 1
ATOM 6137 C C . ILE B 1 271 ? 36.545 61.154 60.718 1.00 38.01 267 ILE B C 1
ATOM 6138 O O . ILE B 1 271 ? 35.981 60.056 60.631 1.00 35.84 267 ILE B O 1
ATOM 6143 N N . LEU B 1 272 ? 35.890 62.299 60.897 1.00 38.23 268 LEU B N 1
ATOM 6144 C CA . LEU B 1 272 ? 34.434 62.391 60.946 1.00 37.95 268 LEU B CA 1
ATOM 6145 C C . LEU B 1 272 ? 33.962 63.218 59.758 1.00 40.66 268 LEU B C 1
ATOM 6146 O O . LEU B 1 272 ? 34.395 64.362 59.586 1.00 33.09 268 LEU B O 1
ATOM 6151 N N . HIS B 1 273 ? 33.079 62.643 58.942 1.00 41.31 269 HIS B N 1
ATOM 6152 C CA . HIS B 1 273 ? 32.650 63.307 57.712 1.00 39.40 269 HIS B CA 1
ATOM 6153 C C . HIS B 1 273 ? 31.324 62.720 57.254 1.00 39.70 269 HIS B C 1
ATOM 6154 O O . HIS B 1 273 ? 31.247 61.521 56.966 1.00 34.80 269 HIS B O 1
ATOM 6161 N N . GLY B 1 274 ? 30.293 63.553 57.183 1.00 40.19 270 GLY B N 1
ATOM 6162 C CA . GLY B 1 274 ? 29.009 63.154 56.643 1.00 42.68 270 GLY B CA 1
ATOM 6163 C C . GLY B 1 274 ? 28.183 62.327 57.615 1.00 37.17 270 GLY B C 1
ATOM 6164 O O . GLY B 1 274 ? 28.690 61.712 58.550 1.00 32.91 270 GLY B O 1
ATOM 6165 N N . GLY B 1 275 ? 26.871 62.322 57.378 1.00 50.34 271 GLY B N 1
ATOM 6166 C CA . GLY B 1 275 ? 25.957 61.549 58.188 1.00 44.55 271 GLY B CA 1
ATOM 6167 C C . GLY B 1 275 ? 24.535 61.511 57.656 1.00 40.96 271 GLY B C 1
ATOM 6168 O O . GLY B 1 275 ? 23.631 62.148 58.207 1.00 40.72 271 GLY B O 1
ATOM 6169 N N . PRO B 1 276 ? 24.303 60.763 56.581 1.00 45.85 272 PRO B N 1
ATOM 6170 C CA . PRO B 1 276 ? 22.945 60.624 56.046 1.00 41.80 272 PRO B CA 1
ATOM 6171 C C . PRO B 1 276 ? 22.151 59.568 56.807 1.00 41.93 272 PRO B C 1
ATOM 6172 O O . PRO B 1 276 ? 22.683 58.815 57.624 1.00 41.05 272 PRO B O 1
ATOM 6176 N N . PHE B 1 277 ? 20.849 59.527 56.522 1.00 50.46 273 PHE B N 1
ATOM 6177 C CA . PHE B 1 277 ? 19.999 58.490 57.090 1.00 47.60 273 PHE B CA 1
ATOM 6178 C C . PHE B 1 277 ? 20.422 57.111 56.592 1.00 49.82 273 PHE B C 1
ATOM 6179 O O . PHE B 1 277 ? 21.088 56.964 55.565 1.00 40.77 273 PHE B O 1
ATOM 6187 N N . ALA B 1 278 ? 20.027 56.088 57.347 1.00 51.57 274 ALA B N 1
ATOM 6188 C CA . ALA B 1 278 ? 20.315 54.706 56.996 1.00 50.91 274 ALA B CA 1
ATOM 6189 C C . ALA B 1 278 ? 19.106 53.972 56.428 1.00 49.18 274 ALA B C 1
ATOM 6190 O O . ALA B 1 278 ? 19.214 52.783 56.114 1.00 43.72 274 ALA B O 1
ATOM 6192 N N . ASN B 1 279 ? 17.963 54.645 56.289 1.00 51.25 275 ASN B N 1
ATOM 6193 C CA . ASN B 1 279 ? 16.776 54.055 55.683 1.00 49.49 275 ASN B CA 1
ATOM 6194 C C . ASN B 1 279 ? 16.498 54.643 54.305 1.00 50.45 275 ASN B C 1
ATOM 6195 O O . ASN B 1 279 ? 16.441 53.904 53.319 1.00 45.04 275 ASN B O 1
ATOM 6200 N N . ILE B 1 280 ? 16.317 55.965 54.208 1.00 50.55 276 ILE B N 1
ATOM 6201 C CA . ILE B 1 280 ? 16.174 56.609 52.904 1.00 48.71 276 ILE B CA 1
ATOM 6202 C C . ILE B 1 280 ? 17.515 56.894 52.250 1.00 46.87 276 ILE B C 1
ATOM 6203 O O . ILE B 1 280 ? 17.547 57.441 51.140 1.00 43.70 276 ILE B O 1
ATOM 6208 N N . ALA B 1 281 ? 18.620 56.543 52.903 1.00 47.13 277 ALA B N 1
ATOM 6209 C CA . ALA B 1 281 ? 19.951 56.651 52.321 1.00 47.80 277 ALA B CA 1
ATOM 6210 C C . ALA B 1 281 ? 20.782 55.475 52.827 1.00 46.00 277 ALA B C 1
ATOM 6211 O O . ALA B 1 281 ? 20.265 54.554 53.467 1.00 43.18 277 ALA B O 1
ATOM 6213 N N . HIS B 1 282 ? 22.086 55.513 52.552 1.00 49.49 278 HIS B N 1
ATOM 6214 C CA . HIS B 1 282 ? 22.965 54.374 52.791 1.00 46.59 278 HIS B CA 1
ATOM 6215 C C . HIS B 1 282 ? 23.570 54.341 54.191 1.00 50.12 278 HIS B C 1
ATOM 6216 O O . HIS B 1 282 ? 24.153 53.318 54.567 1.00 42.83 278 HIS B O 1
ATOM 6223 N N . GLY B 1 283 ? 23.452 55.417 54.964 1.00 49.16 279 GLY B N 1
ATOM 6224 C CA . GLY B 1 283 ? 23.867 55.389 56.362 1.00 47.06 279 GLY B CA 1
ATOM 6225 C C . GLY B 1 283 ? 25.340 55.134 56.597 1.00 47.40 279 GLY B C 1
ATOM 6226 O O . GLY B 1 283 ? 25.701 54.413 57.535 1.00 48.83 279 GLY B O 1
ATOM 6227 N N . CYS B 1 284 ? 26.204 55.709 55.764 1.00 46.89 280 CYS B N 1
ATOM 6228 C CA . CYS B 1 284 ? 27.645 55.563 55.904 1.00 47.57 280 CYS B CA 1
ATOM 6229 C C . CYS B 1 284 ? 28.290 56.941 55.905 1.00 47.18 280 CYS B C 1
ATOM 6230 O O . CYS B 1 284 ? 27.668 57.938 55.532 1.00 33.93 280 CYS B O 1
ATOM 6233 N N . ASN B 1 285 ? 29.551 56.994 56.328 1.00 46.67 281 ASN B N 1
ATOM 6234 C CA . ASN B 1 285 ? 30.292 58.237 56.198 1.00 43.59 281 ASN B CA 1
ATOM 6235 C C . ASN B 1 285 ? 30.721 58.436 54.745 1.00 38.61 281 ASN B C 1
ATOM 6236 O O . ASN B 1 285 ? 30.534 57.568 53.887 1.00 34.65 281 ASN B O 1
ATOM 6241 N N . SER B 1 286 ? 31.302 59.602 54.474 1.00 40.10 282 SER B N 1
ATOM 6242 C CA . SER B 1 286 ? 31.605 59.991 53.105 1.00 39.15 282 SER B CA 1
ATOM 6243 C C . SER B 1 286 ? 32.634 59.052 52.480 1.00 37.85 282 SER B C 1
ATOM 6244 O O . SER B 1 286 ? 33.433 58.409 53.167 1.00 29.83 282 SER B O 1
ATOM 6247 N N . ILE B 1 287 ? 32.598 58.975 51.148 1.00 39.80 283 ILE B N 1
ATOM 6248 C CA . ILE B 1 287 ? 33.601 58.205 50.419 1.00 42.06 283 ILE B CA 1
ATOM 6249 C C . ILE B 1 287 ? 34.971 58.859 50.535 1.00 40.25 283 ILE B C 1
ATOM 6250 O O . ILE B 1 287 ? 35.991 58.172 50.672 1.00 36.98 283 ILE B O 1
ATOM 6255 N N . ILE B 1 288 ? 35.019 60.193 50.498 1.00 42.18 284 ILE B N 1
ATOM 6256 C CA . ILE B 1 288 ? 36.300 60.892 50.559 1.00 41.51 284 ILE B CA 1
ATOM 6257 C C . ILE B 1 288 ? 37.012 60.592 51.872 1.00 39.16 284 ILE B C 1
ATOM 6258 O O . ILE B 1 288 ? 38.230 60.384 51.898 1.00 39.49 284 ILE B O 1
ATOM 6263 N N . ALA B 1 289 ? 36.265 60.543 52.977 1.00 37.96 285 ALA B N 1
ATOM 6264 C CA . ALA B 1 289 ? 36.879 60.227 54.262 1.00 40.76 285 ALA B CA 1
ATOM 6265 C C . ALA B 1 289 ? 37.429 58.806 54.272 1.00 41.53 285 ALA B C 1
ATOM 6266 O O . ALA B 1 289 ? 38.541 58.565 54.756 1.00 35.43 285 ALA B O 1
ATOM 6268 N N . THR B 1 290 ? 36.659 57.849 53.750 1.00 45.30 286 THR B N 1
ATOM 6269 C CA . THR B 1 290 ? 37.128 56.467 53.703 1.00 42.13 286 THR B CA 1
ATOM 6270 C C . THR B 1 290 ? 38.311 56.321 52.753 1.00 40.88 286 THR B C 1
ATOM 6271 O O . THR B 1 290 ? 39.299 55.651 53.077 1.00 37.93 286 THR B O 1
ATOM 6275 N N . LYS B 1 291 ? 38.233 56.955 51.580 1.00 45.41 287 LYS B N 1
ATOM 6276 C CA . LYS B 1 291 ? 39.361 56.950 50.657 1.00 42.46 287 LYS B CA 1
ATOM 6277 C C . LYS B 1 291 ? 40.572 57.624 51.290 1.00 48.30 287 LYS B C 1
ATOM 6278 O O . LYS B 1 291 ? 41.706 57.151 51.139 1.00 37.20 287 LYS B O 1
ATOM 6284 N N . MET B 1 292 ? 40.342 58.729 52.014 1.00 45.67 288 MET B N 1
ATOM 6285 C CA . MET B 1 292 ? 41.427 59.425 52.703 1.00 45.41 288 MET B CA 1
ATOM 6286 C C . MET B 1 292 ? 42.090 58.530 53.732 1.00 46.43 288 MET B C 1
ATOM 6287 O O . MET B 1 292 ? 43.320 58.516 53.851 1.00 41.06 288 MET B O 1
ATOM 6292 N N . GLY B 1 293 ? 41.287 57.775 54.483 1.00 39.39 289 GLY B N 1
ATOM 6293 C CA . GLY B 1 293 ? 41.856 56.854 55.450 1.00 40.99 289 GLY B CA 1
ATOM 6294 C C . GLY B 1 293 ? 42.747 55.823 54.787 1.00 45.53 289 GLY B C 1
ATOM 6295 O O . GLY B 1 293 ? 43.884 55.593 55.210 1.00 41.06 289 GLY B O 1
ATOM 6296 N N . MET B 1 294 ? 42.236 55.183 53.732 1.00 46.07 290 MET B N 1
ATOM 6297 C CA . MET B 1 294 ? 43.022 54.192 53.007 1.00 45.81 290 MET B CA 1
ATOM 6298 C C . MET B 1 294 ? 44.245 54.799 52.340 1.00 46.88 290 MET B C 1
ATOM 6299 O O . MET B 1 294 ? 45.214 54.081 52.071 1.00 42.37 290 MET B O 1
ATOM 6304 N N . HIS B 1 295 ? 44.226 56.104 52.071 1.00 45.12 291 HIS B N 1
ATOM 6305 C CA . HIS B 1 295 ? 45.364 56.749 51.432 1.00 45.23 291 HIS B CA 1
ATOM 6306 C C . HIS B 1 295 ? 46.452 57.110 52.429 1.00 47.57 291 HIS B C 1
ATOM 6307 O O . HIS B 1 295 ? 47.637 57.098 52.078 1.00 44.21 291 HIS B O 1
ATOM 6314 N N . MET B 1 296 ? 46.079 57.425 53.667 1.00 47.34 292 MET B N 1
ATOM 6315 C CA . MET B 1 296 ? 47.040 57.910 54.641 1.00 49.27 292 MET B CA 1
ATOM 6316 C C . MET B 1 296 ? 47.413 56.866 55.688 1.00 46.50 292 MET B C 1
ATOM 6317 O O . MET B 1 296 ? 48.354 57.094 56.456 1.00 45.87 292 MET B O 1
ATOM 6322 N N . ALA B 1 297 ? 46.701 55.741 55.747 1.00 46.69 293 ALA B N 1
ATOM 6323 C CA . ALA B 1 297 ? 46.916 54.739 56.781 1.00 49.30 293 ALA B CA 1
ATOM 6324 C C . ALA B 1 297 ? 46.886 53.349 56.163 1.00 45.72 293 ALA B C 1
ATOM 6325 O O . ALA B 1 297 ? 46.445 53.156 55.027 1.00 42.17 293 ALA B O 1
ATOM 6327 N N . ASP B 1 298 ? 47.365 52.372 56.934 1.00 51.32 294 ASP B N 1
ATOM 6328 C CA . ASP B 1 298 ? 47.373 50.978 56.510 1.00 48.31 294 ASP B CA 1
ATOM 6329 C C . ASP B 1 298 ? 46.087 50.240 56.858 1.00 45.72 294 ASP B C 1
ATOM 6330 O O . ASP B 1 298 ? 45.818 49.185 56.272 1.00 39.08 294 ASP B O 1
ATOM 6335 N N . TYR B 1 299 ? 45.298 50.759 57.796 1.00 46.99 295 TYR B N 1
ATOM 6336 C CA . TYR B 1 299 ? 44.040 50.142 58.189 1.00 45.45 295 TYR B CA 1
ATOM 6337 C C . TYR B 1 299 ? 43.009 51.227 58.454 1.00 45.75 295 TYR B C 1
ATOM 6338 O O . TYR B 1 299 ? 43.325 52.263 59.045 1.00 38.27 295 TYR B O 1
ATOM 6347 N N . VAL B 1 300 ? 41.778 50.982 58.012 1.00 47.21 296 VAL B N 1
ATOM 6348 C CA . VAL B 1 300 ? 40.670 51.913 58.187 1.00 49.23 296 VAL B CA 1
ATOM 6349 C C . VAL B 1 300 ? 39.512 51.167 58.829 1.00 43.68 296 VAL B C 1
ATOM 6350 O O . VAL B 1 300 ? 39.068 50.137 58.310 1.00 40.45 296 VAL B O 1
ATOM 6354 N N . VAL B 1 301 ? 39.026 51.685 59.952 1.00 39.51 297 VAL B N 1
ATOM 6355 C CA . VAL B 1 301 ? 37.856 51.145 60.632 1.00 42.77 297 VAL B CA 1
ATOM 6356 C C . VAL B 1 301 ? 36.694 52.096 60.384 1.00 44.90 297 VAL B C 1
ATOM 6357 O O . VAL B 1 301 ? 36.719 53.249 60.831 1.00 31.51 297 VAL B O 1
ATOM 6361 N N . THR B 1 302 ? 35.682 51.615 59.668 1.00 42.52 298 THR B N 1
ATOM 6362 C CA . THR B 1 302 ? 34.475 52.379 59.397 1.00 47.35 298 THR B CA 1
ATOM 6363 C C . THR B 1 302 ? 33.265 51.545 59.797 1.00 45.57 298 THR B C 1
ATOM 6364 O O . THR B 1 302 ? 33.384 50.375 60.170 1.00 36.15 298 THR B O 1
ATOM 6368 N N . GLU B 1 303 ? 32.087 52.158 59.715 1.00 48.34 299 GLU B N 1
ATOM 6369 C CA . GLU B 1 303 ? 30.867 51.496 60.149 1.00 46.41 299 GLU B CA 1
ATOM 6370 C C . GLU B 1 303 ? 29.700 51.964 59.294 1.00 48.93 299 GLU B C 1
ATOM 6371 O O . GLU B 1 303 ? 29.823 52.877 58.474 1.00 44.98 299 GLU B O 1
ATOM 6377 N N . ALA B 1 304 ? 28.556 51.315 59.500 1.00 49.48 300 ALA B N 1
ATOM 6378 C CA . ALA B 1 304 ? 27.314 51.666 58.831 1.00 54.04 300 ALA B CA 1
ATOM 6379 C C . ALA B 1 304 ? 26.175 51.586 59.836 1.00 51.62 300 ALA B C 1
ATOM 6380 O O . ALA B 1 304 ? 26.181 50.728 60.722 1.00 45.62 300 ALA B O 1
ATOM 6382 N N . GLY B 1 305 ? 25.201 52.482 59.690 1.00 50.98 301 GLY B N 1
ATOM 6383 C CA . GLY B 1 305 ? 24.127 52.570 60.657 1.00 49.32 301 GLY B CA 1
ATOM 6384 C C . GLY B 1 305 ? 23.200 51.370 60.623 1.00 49.57 301 GLY B C 1
ATOM 6385 O O . GLY B 1 305 ? 23.157 50.601 59.662 1.00 41.40 301 GLY B O 1
ATOM 6386 N N . PHE B 1 306 ? 22.446 51.217 61.715 1.00 53.53 302 PHE B N 1
ATOM 6387 C CA . PHE B 1 306 ? 21.496 50.122 61.895 1.00 51.31 302 PHE B CA 1
ATOM 6388 C C . PHE B 1 306 ? 22.172 48.762 61.772 1.00 50.44 302 PHE B C 1
ATOM 6389 O O . PHE B 1 306 ? 23.383 48.641 61.983 1.00 42.18 302 PHE B O 1
ATOM 6397 N N . GLY B 1 307 ? 21.395 47.730 61.432 1.00 55.64 303 GLY B N 1
ATOM 6398 C CA . GLY B 1 307 ? 21.911 46.382 61.350 1.00 55.81 303 GLY B CA 1
ATOM 6399 C C . GLY B 1 307 ? 22.543 46.076 60.004 1.00 53.46 303 GLY B C 1
ATOM 6400 O O . GLY B 1 307 ? 22.586 46.902 59.093 1.00 46.96 303 GLY B O 1
ATOM 6401 N N . ALA B 1 308 ? 23.041 44.842 59.888 1.00 56.09 304 ALA B N 1
ATOM 6402 C CA . ALA B 1 308 ? 23.696 44.410 58.659 1.00 52.28 304 ALA B CA 1
ATOM 6403 C C . ALA B 1 308 ? 22.723 44.248 57.500 1.00 52.21 304 ALA B C 1
ATOM 6404 O O . ALA B 1 308 ? 23.159 44.210 56.345 1.00 47.55 304 ALA B O 1
ATOM 6406 N N . ASP B 1 309 ? 21.420 44.153 57.776 1.00 48.97 305 ASP B N 1
ATOM 6407 C CA . ASP B 1 309 ? 20.438 44.061 56.705 1.00 47.56 305 ASP B CA 1
ATOM 6408 C C . ASP B 1 309 ? 20.205 45.397 56.015 1.00 46.86 305 ASP B C 1
ATOM 6409 O O . ASP B 1 309 ? 19.695 45.419 54.889 1.00 44.31 305 ASP B O 1
ATOM 6414 N N . LEU B 1 310 ? 20.567 46.506 56.660 1.00 50.43 306 LEU B N 1
ATOM 6415 C CA . LEU B 1 310 ? 20.407 47.834 56.080 1.00 49.75 306 LEU B CA 1
ATOM 6416 C C . LEU B 1 310 ? 21.747 48.518 55.850 1.00 47.69 306 LEU B C 1
ATOM 6417 O O . LEU B 1 310 ? 22.092 48.814 54.702 1.00 45.43 306 LEU B O 1
ATOM 6422 N N . GLY B 1 311 ? 22.516 48.777 56.908 1.00 45.22 307 GLY B N 1
ATOM 6423 C CA . GLY B 1 311 ? 23.752 49.526 56.742 1.00 48.74 307 GLY B CA 1
ATOM 6424 C C . GLY B 1 311 ? 24.800 48.768 55.948 1.00 49.10 307 GLY B C 1
ATOM 6425 O O . GLY B 1 311 ? 25.370 49.296 54.989 1.00 41.26 307 GLY B O 1
ATOM 6426 N N . ALA B 1 312 ? 25.076 47.522 56.342 1.00 50.14 308 ALA B N 1
ATOM 6427 C CA . ALA B 1 312 ? 26.085 46.737 55.639 1.00 45.70 308 ALA B CA 1
ATOM 6428 C C . ALA B 1 312 ? 25.667 46.456 54.201 1.00 44.85 308 ALA B C 1
ATOM 6429 O O . ALA B 1 312 ? 26.505 46.461 53.292 1.00 44.91 308 ALA B O 1
ATOM 6431 N N . GLU B 1 313 ? 24.375 46.209 53.974 1.00 46.49 309 GLU B N 1
ATOM 6432 C CA . GLU B 1 313 ? 23.898 45.971 52.615 1.00 49.39 309 GLU B CA 1
ATOM 6433 C C . GLU B 1 313 ? 24.102 47.199 51.737 1.00 51.74 309 GLU B C 1
ATOM 6434 O O . GLU B 1 313 ? 24.518 47.081 50.578 1.00 49.66 309 GLU B O 1
ATOM 6440 N N . LYS B 1 314 ? 23.816 48.387 52.270 1.00 50.25 310 LYS B N 1
ATOM 6441 C CA . LYS B 1 314 ? 23.985 49.608 51.492 1.00 49.51 310 LYS B CA 1
ATOM 6442 C C . LYS B 1 314 ? 25.443 50.045 51.426 1.00 46.05 310 LYS B C 1
ATOM 6443 O O . LYS B 1 314 ? 25.848 50.682 50.447 1.00 46.82 310 LYS B O 1
ATOM 6449 N N . PHE B 1 315 ? 26.240 49.725 52.448 1.00 45.61 311 PHE B N 1
ATOM 6450 C CA . PHE B 1 315 ? 27.674 49.985 52.370 1.00 47.13 311 PHE B CA 1
ATOM 6451 C C . PHE B 1 315 ? 28.312 49.194 51.234 1.00 45.51 311 PHE B C 1
ATOM 6452 O O . PHE B 1 315 ? 29.186 49.706 50.524 1.00 49.08 311 PHE B O 1
ATOM 6460 N N . LEU B 1 316 ? 27.883 47.946 51.043 1.00 49.19 312 LEU B N 1
ATOM 6461 C CA . LEU B 1 316 ? 28.484 47.064 50.048 1.00 47.76 312 LEU B CA 1
ATOM 6462 C C . LEU B 1 316 ? 27.890 47.249 48.657 1.00 45.93 312 LEU B C 1
ATOM 6463 O O . LEU B 1 316 ? 28.634 47.309 47.672 1.00 48.70 312 LEU B O 1
ATOM 6468 N N . ASP B 1 317 ? 26.567 47.344 48.554 1.00 50.57 313 ASP B N 1
ATOM 6469 C CA . ASP B 1 317 ? 25.903 47.398 47.258 1.00 51.50 313 ASP B CA 1
ATOM 6470 C C . ASP B 1 317 ? 25.762 48.812 46.710 1.00 50.39 313 ASP B C 1
ATOM 6471 O O . ASP B 1 317 ? 25.376 48.969 45.546 1.00 47.82 313 ASP B O 1
ATOM 6476 N N . ILE B 1 318 ? 26.055 49.839 47.507 1.00 55.35 314 ILE B N 1
ATOM 6477 C CA . ILE B 1 318 ? 25.944 51.215 47.035 1.00 47.53 314 ILE B CA 1
ATOM 6478 C C . ILE B 1 318 ? 27.279 51.934 47.188 1.00 48.65 314 ILE B C 1
ATOM 6479 O O . ILE B 1 318 ? 27.886 52.346 46.195 1.00 49.00 314 ILE B O 1
ATOM 6484 N N . LYS B 1 319 ? 27.758 52.074 48.427 1.00 52.44 315 LYS B N 1
ATOM 6485 C CA . LYS B 1 319 ? 28.973 52.852 48.660 1.00 46.23 315 LYS B CA 1
ATOM 6486 C C . LYS B 1 319 ? 30.181 52.202 47.997 1.00 49.32 315 LYS B C 1
ATOM 6487 O O . LYS B 1 319 ? 30.907 52.850 47.234 1.00 36.44 315 LYS B O 1
ATOM 6493 N N . CYS B 1 320 ? 30.419 50.920 48.286 1.00 46.37 316 CYS B N 1
ATOM 6494 C CA . CYS B 1 320 ? 31.571 50.237 47.706 1.00 45.97 316 CYS B CA 1
ATOM 6495 C C . CYS B 1 320 ? 31.480 50.185 46.187 1.00 41.61 316 CYS B C 1
ATOM 6496 O O . CYS B 1 320 ? 32.510 50.182 45.503 1.00 45.81 316 CYS B O 1
ATOM 6499 N N . ARG B 1 321 ? 30.261 50.138 45.644 1.00 49.20 317 ARG B N 1
ATOM 6500 C CA . ARG B 1 321 ? 30.088 50.130 44.194 1.00 48.70 317 ARG B CA 1
ATOM 6501 C C . ARG B 1 321 ? 30.499 51.464 43.577 1.00 54.89 317 ARG B C 1
ATOM 6502 O O . ARG B 1 321 ? 31.228 51.495 42.578 1.00 52.09 317 ARG B O 1
ATOM 6510 N N . LYS B 1 322 ? 30.042 52.583 44.153 1.00 49.41 318 LYS B N 1
ATOM 6511 C CA . LYS B 1 322 ? 30.406 53.887 43.597 1.00 54.14 318 LYS B CA 1
ATOM 6512 C C . LYS B 1 322 ? 31.853 54.257 43.894 1.00 49.28 318 LYS B C 1
ATOM 6513 O O . LYS B 1 322 ? 32.455 55.033 43.143 1.00 41.84 318 LYS B O 1
ATOM 6519 N N . ALA B 1 323 ? 32.430 53.724 44.969 1.00 52.80 319 ALA B N 1
ATOM 6520 C CA . ALA B 1 323 ? 33.801 54.064 45.325 1.00 47.73 319 ALA B CA 1
ATOM 6521 C C . ALA B 1 323 ? 34.833 53.131 44.711 1.00 50.44 319 ALA B C 1
ATOM 6522 O O . ALA B 1 323 ? 36.012 53.496 44.643 1.00 43.64 319 ALA B O 1
ATOM 6524 N N . GLY B 1 324 ? 34.428 51.949 44.259 1.00 51.25 320 GLY B N 1
ATOM 6525 C CA . GLY B 1 324 ? 35.388 50.999 43.728 1.00 48.83 320 GLY B CA 1
ATOM 6526 C C . GLY B 1 324 ? 36.276 50.399 44.795 1.00 51.30 320 GLY B C 1
ATOM 6527 O O . GLY B 1 324 ? 37.475 50.200 44.562 1.00 42.80 320 GLY B O 1
ATOM 6528 N N . ILE B 1 325 ? 35.714 50.107 45.968 1.00 48.22 321 ILE B N 1
ATOM 6529 C CA . ILE B 1 325 ? 36.451 49.527 47.080 1.00 48.50 321 ILE B CA 1
ATOM 6530 C C . ILE B 1 325 ? 35.738 48.257 47.521 1.00 51.19 321 ILE B C 1
ATOM 6531 O O . ILE B 1 325 ? 34.621 47.960 47.095 1.00 43.75 321 ILE B O 1
ATOM 6536 N N . ARG B 1 326 ? 36.408 47.503 48.392 1.00 52.60 322 ARG B N 1
ATOM 6537 C CA . ARG B 1 326 ? 35.882 46.255 48.892 1.00 51.61 322 ARG B CA 1
ATOM 6538 C C . ARG B 1 326 ? 36.439 46.065 50.295 1.00 47.64 322 ARG B C 1
ATOM 6539 O O . ARG B 1 326 ? 37.660 46.184 50.484 1.00 49.17 322 ARG B O 1
ATOM 6541 N N . PRO B 1 327 ? 35.591 45.789 51.284 1.00 47.64 323 PRO B N 1
ATOM 6542 C CA . PRO B 1 327 ? 36.102 45.554 52.638 1.00 42.81 323 PRO B CA 1
ATOM 6543 C C . PRO B 1 327 ? 36.903 44.264 52.699 1.00 53.00 323 PRO B C 1
ATOM 6544 O O . PRO B 1 327 ? 36.570 43.271 52.049 1.00 43.84 323 PRO B O 1
ATOM 6548 N N . ASP B 1 328 ? 37.972 44.290 53.492 1.00 49.48 324 ASP B N 1
ATOM 6549 C CA . ASP B 1 328 ? 38.802 43.111 53.686 1.00 49.22 324 ASP B CA 1
ATOM 6550 C C . ASP B 1 328 ? 38.355 42.264 54.867 1.00 53.63 324 ASP B C 1
ATOM 6551 O O . ASP B 1 328 ? 38.687 41.075 54.921 1.00 49.61 324 ASP B O 1
ATOM 6556 N N . ALA B 1 329 ? 37.606 42.844 55.802 1.00 49.52 325 ALA B N 1
ATOM 6557 C CA . ALA B 1 329 ? 37.100 42.118 56.956 1.00 53.05 325 ALA B CA 1
ATOM 6558 C C . ALA B 1 329 ? 35.892 42.862 57.501 1.00 54.77 325 ALA B C 1
ATOM 6559 O O . ALA B 1 329 ? 35.786 44.083 57.364 1.00 48.91 325 ALA B O 1
ATOM 6561 N N . VAL B 1 330 ? 34.982 42.112 58.119 1.00 54.79 326 VAL B N 1
ATOM 6562 C CA . VAL B 1 330 ? 33.754 42.663 58.679 1.00 51.25 326 VAL B CA 1
ATOM 6563 C C . VAL B 1 330 ? 33.662 42.257 60.142 1.00 53.56 326 VAL B C 1
ATOM 6564 O O . VAL B 1 330 ? 33.858 41.084 60.480 1.00 50.03 326 VAL B O 1
ATOM 6568 N N . ILE B 1 331 ? 33.368 43.225 61.004 1.00 52.86 327 ILE B N 1
ATOM 6569 C CA . ILE B 1 331 ? 33.140 42.984 62.424 1.00 48.89 327 ILE B CA 1
ATOM 6570 C C . ILE B 1 331 ? 31.641 43.059 62.671 1.00 53.09 327 ILE B C 1
ATOM 6571 O O . ILE B 1 331 ? 31.003 44.076 62.371 1.00 48.73 327 ILE B O 1
ATOM 6576 N N . ILE B 1 332 ? 31.074 41.987 63.215 1.00 58.35 328 ILE B N 1
ATOM 6577 C CA . ILE B 1 332 ? 29.651 41.912 63.520 1.00 53.16 328 ILE B CA 1
ATOM 6578 C C . ILE B 1 332 ? 29.507 41.999 65.033 1.00 53.79 328 ILE B C 1
ATOM 6579 O O . ILE B 1 332 ? 29.918 41.087 65.761 1.00 51.90 328 ILE B O 1
ATOM 6584 N N . VAL B 1 333 ? 28.923 43.094 65.507 1.00 57.30 329 VAL B N 1
ATOM 6585 C CA . VAL B 1 333 ? 28.794 43.361 66.935 1.00 57.34 329 VAL B CA 1
ATOM 6586 C C . VAL B 1 333 ? 27.454 42.835 67.426 1.00 53.67 329 VAL B C 1
ATOM 6587 O O . VAL B 1 333 ? 26.427 42.978 66.752 1.00 51.24 329 VAL B O 1
ATOM 6591 N N . ALA B 1 334 ? 27.462 42.222 68.608 1.00 59.80 330 ALA B N 1
ATOM 6592 C CA . ALA B 1 334 ? 26.241 41.713 69.215 1.00 58.53 330 ALA B CA 1
ATOM 6593 C C . ALA B 1 334 ? 26.449 41.604 70.718 1.00 60.55 330 ALA B C 1
ATOM 6594 O O . ALA B 1 334 ? 27.581 41.614 71.209 1.00 59.62 330 ALA B O 1
ATOM 6596 N N . THR B 1 335 ? 25.337 41.505 71.442 1.00 63.02 331 THR B N 1
ATOM 6597 C CA . THR B 1 335 ? 25.354 41.322 72.885 1.00 67.11 331 THR B CA 1
ATOM 6598 C C . THR B 1 335 ? 24.415 40.185 73.260 1.00 66.76 331 THR B C 1
ATOM 6599 O O . THR B 1 335 ? 23.508 39.824 72.506 1.00 64.58 331 THR B O 1
ATOM 6603 N N . VAL B 1 336 ? 24.651 39.618 74.445 1.00 72.29 332 VAL B N 1
ATOM 6604 C CA . VAL B 1 336 ? 23.787 38.550 74.939 1.00 67.85 332 VAL B CA 1
ATOM 6605 C C . VAL B 1 336 ? 22.397 39.091 75.250 1.00 68.52 332 VAL B C 1
ATOM 6606 O O . VAL B 1 336 ? 21.387 38.408 75.036 1.00 69.76 332 VAL B O 1
ATOM 6610 N N . ARG B 1 337 ? 22.320 40.326 75.754 1.00 69.11 333 ARG B N 1
ATOM 6611 C CA . ARG B 1 337 ? 21.023 40.927 76.051 1.00 66.12 333 ARG B CA 1
ATOM 6612 C C . ARG B 1 337 ? 20.203 41.128 74.783 1.00 66.41 333 ARG B C 1
ATOM 6613 O O . ARG B 1 337 ? 18.984 40.921 74.783 1.00 66.79 333 ARG B O 1
ATOM 6621 N N . ALA B 1 338 ? 20.855 41.536 73.691 1.00 67.11 334 ALA B N 1
ATOM 6622 C CA . ALA B 1 338 ? 20.135 41.761 72.442 1.00 65.57 334 ALA B CA 1
ATOM 6623 C C . ALA B 1 338 ? 19.625 40.452 71.852 1.00 63.16 334 ALA B C 1
ATOM 6624 O O . ALA B 1 338 ? 18.522 40.405 71.295 1.00 62.53 334 ALA B O 1
ATOM 6626 N N . LEU B 1 339 ? 20.413 39.380 71.961 1.00 69.00 335 LEU B N 1
ATOM 6627 C CA . LEU B 1 339 ? 19.986 38.094 71.421 1.00 67.33 335 LEU B CA 1
ATOM 6628 C C . LEU B 1 339 ? 18.855 37.496 72.248 1.00 68.84 335 LEU B C 1
ATOM 6629 O O . LEU B 1 339 ? 17.934 36.883 71.697 1.00 69.51 335 LEU B O 1
ATOM 6634 N N . LYS B 1 340 ? 18.905 37.667 73.570 1.00 71.47 336 LYS B N 1
ATOM 6635 C CA . LYS B 1 340 ? 17.803 37.227 74.415 1.00 72.20 336 LYS B CA 1
ATOM 6636 C C . LYS B 1 340 ? 16.559 38.080 74.219 1.00 69.34 336 LYS B C 1
ATOM 6637 O O . LYS B 1 340 ? 15.448 37.603 74.475 1.00 71.32 336 LYS B O 1
ATOM 6643 N N . TYR B 1 341 ? 16.717 39.324 73.762 1.00 65.73 337 TYR B N 1
ATOM 6644 C CA . TYR B 1 341 ? 15.551 40.128 73.417 1.00 67.48 337 TYR B CA 1
ATOM 6645 C C . TYR B 1 341 ? 14.859 39.585 72.174 1.00 70.63 337 TYR B C 1
ATOM 6646 O O . TYR B 1 341 ? 13.627 39.629 72.083 1.00 67.59 337 TYR B O 1
ATOM 6655 N N . ASN B 1 342 ? 15.627 39.038 71.228 1.00 71.38 338 ASN B N 1
ATOM 6656 C CA . ASN B 1 342 ? 15.049 38.413 70.045 1.00 69.56 338 ASN B CA 1
ATOM 6657 C C . ASN B 1 342 ? 14.404 37.068 70.348 1.00 71.31 338 ASN B C 1
ATOM 6658 O O . ASN B 1 342 ? 13.737 36.510 69.470 1.00 68.10 338 ASN B O 1
ATOM 6663 N N . GLY B 1 343 ? 14.590 36.536 71.553 1.00 73.73 339 GLY B N 1
ATOM 6664 C CA . GLY B 1 343 ? 14.003 35.277 71.950 1.00 73.52 339 GLY B CA 1
ATOM 6665 C C . GLY B 1 343 ? 12.718 35.381 72.738 1.00 77.93 339 GLY B C 1
ATOM 6666 O O . GLY B 1 343 ? 12.137 34.348 73.084 1.00 82.92 339 GLY B O 1
ATOM 6667 N N . GLY B 1 344 ? 12.254 36.591 73.039 1.00 76.57 340 GLY B N 1
ATOM 6668 C CA . GLY B 1 344 ? 11.009 36.795 73.759 1.00 76.55 340 GLY B CA 1
ATOM 6669 C C . GLY B 1 344 ? 11.155 37.448 75.118 1.00 74.46 340 GLY B C 1
ATOM 6670 O O . GLY B 1 344 ? 10.135 37.796 75.732 1.00 74.36 340 GLY B O 1
ATOM 6671 N N . VAL B 1 345 ? 12.377 37.637 75.616 1.00 74.60 341 VAL B N 1
ATOM 6672 C CA . VAL B 1 345 ? 12.577 38.222 76.936 1.00 74.29 341 VAL B CA 1
ATOM 6673 C C . VAL B 1 345 ? 12.283 39.716 76.894 1.00 75.80 341 VAL B C 1
ATOM 6674 O O . VAL B 1 345 ? 12.657 40.418 75.945 1.00 73.86 341 VAL B O 1
ATOM 6678 N N . ALA B 1 346 ? 11.604 40.209 77.929 1.00 78.73 342 ALA B N 1
ATOM 6679 C CA . ALA B 1 346 ? 11.289 41.625 78.020 1.00 77.67 342 ALA B CA 1
ATOM 6680 C C . ALA B 1 346 ? 12.554 42.438 78.297 1.00 79.13 342 ALA B C 1
ATOM 6681 O O . ALA B 1 346 ? 13.626 41.901 78.588 1.00 79.12 342 ALA B O 1
ATOM 6683 N N . LYS B 1 347 ? 12.412 43.763 78.205 1.00 81.18 343 LYS B N 1
ATOM 6684 C CA . LYS B 1 347 ? 13.557 44.654 78.362 1.00 80.72 343 LYS B CA 1
ATOM 6685 C C . LYS B 1 347 ? 14.084 44.704 79.791 1.00 81.97 343 LYS B C 1
ATOM 6686 O O . LYS B 1 347 ? 15.201 45.185 80.006 1.00 80.76 343 LYS B O 1
ATOM 6692 N N . ASP B 1 348 ? 13.318 44.220 80.768 1.00 84.43 344 ASP B N 1
ATOM 6693 C CA . ASP B 1 348 ? 13.730 44.262 82.165 1.00 79.62 344 ASP B CA 1
ATOM 6694 C C . ASP B 1 348 ? 14.238 42.925 82.688 1.00 80.37 344 ASP B C 1
ATOM 6695 O O . ASP B 1 348 ? 14.830 42.890 83.772 1.00 79.50 344 ASP B O 1
ATOM 6700 N N . GLN B 1 349 ? 14.037 41.833 81.951 1.00 81.64 345 GLN B N 1
ATOM 6701 C CA . GLN B 1 349 ? 14.466 40.511 82.384 1.00 83.83 345 GLN B CA 1
ATOM 6702 C C . GLN B 1 349 ? 15.747 40.073 81.686 1.00 80.83 345 GLN B C 1
ATOM 6703 O O . GLN B 1 349 ? 16.072 38.881 81.684 1.00 82.41 345 GLN B O 1
ATOM 6709 N N . LEU B 1 350 ? 16.480 41.018 81.096 1.00 84.33 346 LEU B N 1
ATOM 6710 C CA . LEU B 1 350 ? 17.675 40.691 80.332 1.00 83.99 346 LEU B CA 1
ATOM 6711 C C . LEU B 1 350 ? 18.863 40.347 81.218 1.00 84.59 346 LEU B C 1
ATOM 6712 O O . LEU B 1 350 ? 19.776 39.648 80.764 1.00 83.40 346 LEU B O 1
ATOM 6717 N N . ASN B 1 351 ? 18.874 40.816 82.466 1.00 89.93 347 ASN B N 1
ATOM 6718 C CA . ASN B 1 351 ? 19.996 40.563 83.360 1.00 90.33 347 ASN B CA 1
ATOM 6719 C C . ASN B 1 351 ? 19.994 39.151 83.930 1.00 88.28 347 ASN B C 1
ATOM 6720 O O . ASN B 1 351 ? 21.000 38.737 84.516 1.00 85.56 347 ASN B O 1
ATOM 6725 N N . ASN B 1 352 ? 18.903 38.409 83.775 1.00 92.60 348 ASN B N 1
ATOM 6726 C CA . ASN B 1 352 ? 18.831 37.035 84.244 1.00 91.73 348 ASN B CA 1
ATOM 6727 C C . ASN B 1 352 ? 19.272 36.082 83.141 1.00 87.70 348 ASN B C 1
ATOM 6728 O O . ASN B 1 352 ? 19.040 36.326 81.954 1.00 84.52 348 ASN B O 1
ATOM 6730 N N . GLU B 1 353 ? 19.912 34.989 83.545 1.00 87.61 349 GLU B N 1
ATOM 6731 C CA . GLU B 1 353 ? 20.377 34.000 82.584 1.00 88.12 349 GLU B CA 1
ATOM 6732 C C . GLU B 1 353 ? 19.197 33.281 81.943 1.00 91.77 349 GLU B C 1
ATOM 6733 O O . GLU B 1 353 ? 18.241 32.893 82.621 1.00 89.73 349 GLU B O 1
ATOM 6739 N N . ASN B 1 354 ? 19.266 33.104 80.622 1.00 92.14 350 ASN B N 1
ATOM 6740 C CA . ASN B 1 354 ? 18.187 32.452 79.877 1.00 87.47 350 ASN B CA 1
ATOM 6741 C C . ASN B 1 354 ? 18.808 31.812 78.634 1.00 84.65 350 ASN B C 1
ATOM 6742 O O . ASN B 1 354 ? 18.886 32.433 77.572 1.00 84.94 350 ASN B O 1
ATOM 6747 N N . LEU B 1 355 ? 19.246 30.560 78.786 1.00 85.08 351 LEU B N 1
ATOM 6748 C CA . LEU B 1 355 ? 19.837 29.830 77.670 1.00 81.36 351 LEU B CA 1
ATOM 6749 C C . LEU B 1 355 ? 18.800 29.425 76.632 1.00 84.43 351 LEU B C 1
ATOM 6750 O O . LEU B 1 355 ? 19.160 29.186 75.475 1.00 85.71 351 LEU B O 1
ATOM 6755 N N . GLU B 1 356 ? 17.526 29.340 77.019 1.00 86.79 352 GLU B N 1
ATOM 6756 C CA . GLU B 1 356 ? 16.486 28.960 76.068 1.00 89.50 352 GLU B CA 1
ATOM 6757 C C . GLU B 1 356 ? 16.214 30.086 75.078 1.00 85.42 352 GLU B C 1
ATOM 6758 O O . GLU B 1 356 ? 16.136 29.856 73.866 1.00 83.20 352 GLU B O 1
ATOM 6764 N N . ALA B 1 357 ? 16.063 31.314 75.579 1.00 86.40 353 ALA B N 1
ATOM 6765 C CA . ALA B 1 357 ? 15.828 32.451 74.695 1.00 84.53 353 ALA B CA 1
ATOM 6766 C C . ALA B 1 357 ? 17.074 32.821 73.902 1.00 78.23 353 ALA B C 1
ATOM 6767 O O . ALA B 1 357 ? 16.963 33.348 72.790 1.00 77.72 353 ALA B O 1
ATOM 6769 N N . LEU B 1 358 ? 18.262 32.561 74.455 1.00 80.48 354 LEU B N 1
ATOM 6770 C CA . LEU B 1 358 ? 19.495 32.848 73.728 1.00 78.88 354 LEU B CA 1
ATOM 6771 C C . LEU B 1 358 ? 19.604 32.000 72.468 1.00 81.16 354 LEU B C 1
ATOM 6772 O O . LEU B 1 358 ? 20.093 32.469 71.434 1.00 78.69 354 LEU B O 1
ATOM 6777 N N . GLU B 1 359 ? 19.149 30.747 72.533 1.00 82.76 355 GLU B N 1
ATOM 6778 C CA . GLU B 1 359 ? 19.171 29.887 71.358 1.00 82.00 355 GLU B CA 1
ATOM 6779 C C . GLU B 1 359 ? 18.088 30.265 70.354 1.00 75.33 355 GLU B C 1
ATOM 6780 O O . GLU B 1 359 ? 18.225 29.956 69.165 1.00 70.50 355 GLU B O 1
ATOM 6786 N N . LYS B 1 360 ? 17.020 30.928 70.804 1.00 79.49 356 LYS B N 1
ATOM 6787 C CA . LYS B 1 360 ? 15.966 31.369 69.897 1.00 80.59 356 LYS B CA 1
ATOM 6788 C C . LYS B 1 360 ? 16.300 32.690 69.214 1.00 76.17 356 LYS B C 1
ATOM 6789 O O . LYS B 1 360 ? 15.797 32.957 68.117 1.00 72.07 356 LYS B O 1
ATOM 6795 N N . GLY B 1 361 ? 17.133 33.522 69.834 1.00 75.91 357 GLY B N 1
ATOM 6796 C CA . GLY B 1 361 ? 17.485 34.804 69.253 1.00 75.31 357 GLY B CA 1
ATOM 6797 C C . GLY B 1 361 ? 18.779 34.763 68.469 1.00 69.11 357 GLY B C 1
ATOM 6798 O O . GLY B 1 361 ? 19.070 35.670 67.682 1.00 65.77 357 GLY B O 1
ATOM 6799 N N . LEU B 1 362 ? 19.567 33.712 68.685 1.00 72.42 358 LEU B N 1
ATOM 6800 C CA . LEU B 1 362 ? 20.801 33.545 67.926 1.00 72.71 358 LEU B CA 1
ATOM 6801 C C . LEU B 1 362 ? 20.601 33.459 66.411 1.00 69.87 358 LEU B C 1
ATOM 6802 O O . LEU B 1 362 ? 21.497 33.926 65.687 1.00 66.76 358 LEU B O 1
ATOM 6807 N N . PRO B 1 363 ? 19.501 32.877 65.865 1.00 74.18 359 PRO B N 1
ATOM 6808 C CA . PRO B 1 363 ? 19.324 32.882 64.404 1.00 71.88 359 PRO B CA 1
ATOM 6809 C C . PRO B 1 363 ? 19.393 34.259 63.757 1.00 67.70 359 PRO B C 1
ATOM 6810 O O . PRO B 1 363 ? 19.705 34.361 62.567 1.00 62.30 359 PRO B O 1
ATOM 6814 N N . ASN B 1 364 ? 19.099 35.322 64.512 1.00 67.57 360 ASN B N 1
ATOM 6815 C CA . ASN B 1 364 ? 19.271 36.667 63.972 1.00 62.22 360 ASN B CA 1
ATOM 6816 C C . ASN B 1 364 ? 20.741 36.948 63.688 1.00 56.95 360 ASN B C 1
ATOM 6817 O O . ASN B 1 364 ? 21.100 37.410 62.599 1.00 58.96 360 ASN B O 1
ATOM 6822 N N . LEU B 1 365 ? 21.608 36.671 64.666 1.00 57.29 361 LEU B N 1
ATOM 6823 C CA . LEU B 1 365 ? 23.042 36.832 64.456 1.00 57.56 361 LEU B CA 1
ATOM 6824 C C . LEU B 1 365 ? 23.555 35.859 63.402 1.00 60.11 361 LEU B C 1
ATOM 6825 O O . LEU B 1 365 ? 24.421 36.208 62.591 1.00 55.95 361 LEU B O 1
ATOM 6830 N N . LEU B 1 366 ? 23.030 34.632 63.399 1.00 62.80 362 LEU B N 1
ATOM 6831 C CA . LEU B 1 366 ? 23.455 33.645 62.413 1.00 62.47 362 LEU B CA 1
ATOM 6832 C C . LEU B 1 366 ? 23.057 34.056 61.001 1.00 60.22 362 LEU B C 1
ATOM 6833 O O . LEU B 1 366 ? 23.778 33.754 60.043 1.00 58.17 362 LEU B O 1
ATOM 6838 N N . LYS B 1 367 ? 21.921 34.743 60.853 1.00 62.08 363 LYS B N 1
ATOM 6839 C CA . LYS B 1 367 ? 21.491 35.186 59.531 1.00 62.83 363 LYS B CA 1
ATOM 6840 C C . LYS B 1 367 ? 22.421 36.261 58.981 1.00 58.54 363 LYS B C 1
ATOM 6841 O O . LYS B 1 367 ? 22.744 36.259 57.787 1.00 53.36 363 LYS B O 1
ATOM 6847 N N . HIS B 1 368 ? 22.859 37.190 59.835 1.00 58.19 364 HIS B N 1
ATOM 6848 C CA . HIS B 1 368 ? 23.799 38.213 59.389 1.00 60.42 364 HIS B CA 1
ATOM 6849 C C . HIS B 1 368 ? 25.158 37.614 59.054 1.00 52.28 364 HIS B C 1
ATOM 6850 O O . HIS B 1 368 ? 25.844 38.106 58.151 1.00 50.53 364 HIS B O 1
ATOM 6857 N N . ILE B 1 369 ? 25.563 36.559 59.765 1.00 57.80 365 ILE B N 1
ATOM 6858 C CA . ILE B 1 369 ? 26.810 35.877 59.437 1.00 55.16 365 ILE B CA 1
ATOM 6859 C C . ILE B 1 369 ? 26.712 35.220 58.067 1.00 56.99 365 ILE B C 1
ATOM 6860 O O . ILE B 1 369 ? 27.645 35.296 57.258 1.00 56.54 365 ILE B O 1
ATOM 6865 N N . GLU B 1 370 ? 25.582 34.567 57.783 1.00 58.34 366 GLU B N 1
ATOM 6866 C CA . GLU B 1 370 ? 25.405 33.934 56.481 1.00 60.62 366 GLU B CA 1
ATOM 6867 C C . GLU B 1 370 ? 25.370 34.965 55.361 1.00 56.22 366 GLU B C 1
ATOM 6868 O O . GLU B 1 370 ? 25.846 34.693 54.253 1.00 57.31 366 GLU B O 1
ATOM 6874 N N . ASN B 1 371 ? 24.811 36.148 55.624 1.00 57.53 367 ASN B N 1
ATOM 6875 C CA . ASN B 1 371 ? 24.772 37.185 54.598 1.00 56.56 367 ASN B CA 1
ATOM 6876 C C . ASN B 1 371 ? 26.164 37.734 54.306 1.00 55.32 367 ASN B C 1
ATOM 6877 O O . ASN B 1 371 ? 26.515 37.961 53.143 1.00 56.38 367 ASN B O 1
ATOM 6882 N N . ILE B 1 372 ? 26.974 37.948 55.345 1.00 54.64 368 ILE B N 1
ATOM 6883 C CA . ILE B 1 372 ? 28.294 38.537 55.140 1.00 55.40 368 ILE B CA 1
ATOM 6884 C C . ILE B 1 372 ? 29.252 37.522 54.526 1.00 58.52 368 ILE B C 1
ATOM 6885 O O . ILE B 1 372 ? 30.034 37.852 53.626 1.00 57.78 368 ILE B O 1
ATOM 6890 N N . THR B 1 373 ? 29.201 36.273 54.988 1.00 62.27 369 THR B N 1
ATOM 6891 C CA . THR B 1 373 ? 30.185 35.276 54.582 1.00 57.06 369 THR B CA 1
ATOM 6892 C C . THR B 1 373 ? 29.776 34.478 53.350 1.00 57.56 369 THR B C 1
ATOM 6893 O O . THR B 1 373 ? 30.649 34.048 52.589 1.00 59.07 369 THR B O 1
ATOM 6897 N N . GLN B 1 374 ? 28.476 34.262 53.131 1.00 58.59 370 GLN B N 1
ATOM 6898 C CA . GLN B 1 374 ? 28.022 33.407 52.043 1.00 59.87 370 GLN B CA 1
ATOM 6899 C C . GLN B 1 374 ? 27.372 34.153 50.887 1.00 61.62 370 GLN B C 1
ATOM 6900 O O . GLN B 1 374 ? 27.337 33.617 49.775 1.00 58.97 370 GLN B O 1
ATOM 6906 N N . VAL B 1 375 ? 26.859 35.359 51.110 1.00 61.34 371 VAL B N 1
ATOM 6907 C CA . VAL B 1 375 ? 26.290 36.151 50.024 1.00 59.37 371 VAL B CA 1
ATOM 6908 C C . VAL B 1 375 ? 27.319 37.113 49.448 1.00 60.49 371 VAL B C 1
ATOM 6909 O O . VAL B 1 375 ? 27.518 37.175 48.232 1.00 57.49 371 VAL B O 1
ATOM 6913 N N . TYR B 1 376 ? 27.988 37.874 50.312 1.00 58.45 372 TYR B N 1
ATOM 6914 C CA . TYR B 1 376 ? 29.015 38.808 49.874 1.00 58.78 372 TYR B CA 1
ATOM 6915 C C . TYR B 1 376 ? 30.413 38.205 49.897 1.00 60.84 372 TYR B C 1
ATOM 6916 O O . TYR B 1 376 ? 31.324 38.770 49.280 1.00 59.15 372 TYR B O 1
ATOM 6925 N N . LYS B 1 377 ? 30.599 37.083 50.596 1.00 61.63 373 LYS B N 1
ATOM 6926 C CA . LYS B 1 377 ? 31.869 36.355 50.640 1.00 63.84 373 LYS B CA 1
ATOM 6927 C C . LYS B 1 377 ? 32.989 37.231 51.207 1.00 62.78 373 LYS B C 1
ATOM 6928 O O . LYS B 1 377 ? 34.026 37.452 50.578 1.00 64.69 373 LYS B O 1
ATOM 6934 N N . ILE B 1 378 ? 32.760 37.728 52.417 1.00 59.39 374 ILE B N 1
ATOM 6935 C CA . ILE B 1 378 ? 33.713 38.574 53.124 1.00 56.45 374 ILE B CA 1
ATOM 6936 C C . ILE B 1 378 ? 34.038 37.900 54.447 1.00 57.41 374 ILE B C 1
ATOM 6937 O O . ILE B 1 378 ? 33.122 37.465 55.148 1.00 58.27 374 ILE B O 1
ATOM 6942 N N . PRO B 1 379 ? 35.312 37.775 54.820 1.00 57.36 375 PRO B N 1
ATOM 6943 C CA . PRO B 1 379 ? 35.644 37.219 56.137 1.00 56.61 375 PRO B CA 1
ATOM 6944 C C . PRO B 1 379 ? 35.022 38.048 57.250 1.00 63.13 375 PRO B C 1
ATOM 6945 O O . PRO B 1 379 ? 35.027 39.280 57.212 1.00 59.03 375 PRO B O 1
ATOM 6949 N N . ALA B 1 380 ? 34.479 37.358 58.250 1.00 59.68 376 ALA B N 1
ATOM 6950 C CA . ALA B 1 380 ? 33.735 38.007 59.315 1.00 57.89 376 ALA B CA 1
ATOM 6951 C C . ALA B 1 380 ? 34.248 37.551 60.673 1.00 60.07 376 ALA B C 1
ATOM 6952 O O . ALA B 1 380 ? 34.840 36.479 60.816 1.00 59.94 376 ALA B O 1
ATOM 6954 N N . VAL B 1 381 ? 34.010 38.397 61.671 1.00 63.99 377 VAL B N 1
ATOM 6955 C CA . VAL B 1 381 ? 34.321 38.101 63.064 1.00 58.84 377 VAL B CA 1
ATOM 6956 C C . VAL B 1 381 ? 33.221 38.698 63.929 1.00 60.15 377 VAL B C 1
ATOM 6957 O O . VAL B 1 381 ? 32.781 39.830 63.700 1.00 56.67 377 VAL B O 1
ATOM 6961 N N . VAL B 1 382 ? 32.765 37.931 64.912 1.00 63.87 378 VAL B N 1
ATOM 6962 C CA . VAL B 1 382 ? 31.715 38.376 65.819 1.00 60.54 378 VAL B CA 1
ATOM 6963 C C . VAL B 1 382 ? 32.369 38.993 67.047 1.00 61.60 378 VAL B C 1
ATOM 6964 O O . VAL B 1 382 ? 33.184 38.350 67.718 1.00 61.90 378 VAL B O 1
ATOM 6968 N N . ALA B 1 383 ? 32.015 40.239 67.341 1.00 60.54 379 ALA B N 1
ATOM 6969 C CA . ALA B 1 383 ? 32.518 40.950 68.508 1.00 58.20 379 ALA B CA 1
ATOM 6970 C C . ALA B 1 383 ? 31.393 41.060 69.526 1.00 61.10 379 ALA B C 1
ATOM 6971 O O . ALA B 1 383 ? 30.379 41.718 69.267 1.00 57.89 379 ALA B O 1
ATOM 6973 N N . ILE B 1 384 ? 31.569 40.415 70.672 1.00 65.26 380 ILE B N 1
ATOM 6974 C CA . ILE B 1 384 ? 30.573 40.417 71.734 1.00 62.24 380 ILE B CA 1
ATOM 6975 C C . ILE B 1 384 ? 31.014 41.438 72.772 1.00 63.59 380 ILE B C 1
ATOM 6976 O O . ILE B 1 384 ? 32.017 41.240 73.467 1.00 63.87 380 ILE B O 1
ATOM 6981 N N . ASN B 1 385 ? 30.272 42.536 72.879 1.00 68.90 381 ASN B N 1
ATOM 6982 C CA . ASN B 1 385 ? 30.503 43.510 73.941 1.00 70.31 381 ASN B CA 1
ATOM 6983 C C . ASN B 1 385 ? 30.079 42.874 75.256 1.00 71.34 381 ASN B C 1
ATOM 6984 O O . ASN B 1 385 ? 28.893 42.838 75.594 1.00 68.70 381 ASN B O 1
ATOM 6989 N N . ARG B 1 386 ? 31.055 42.365 76.002 1.00 70.99 382 ARG B N 1
ATOM 6990 C CA . ARG B 1 386 ? 30.764 41.560 77.179 1.00 74.42 382 ARG B CA 1
ATOM 6991 C C . ARG B 1 386 ? 30.267 42.432 78.323 1.00 76.75 382 ARG B C 1
ATOM 6992 O O . ARG B 1 386 ? 30.870 43.460 78.647 1.00 75.54 382 ARG B O 1
ATOM 7000 N N . PHE B 1 387 ? 29.168 42.017 78.929 1.00 81.73 383 PHE B N 1
ATOM 7001 C CA . PHE B 1 387 ? 28.615 42.633 80.120 1.00 83.80 383 PHE B CA 1
ATOM 7002 C C . PHE B 1 387 ? 28.986 41.816 81.349 1.00 85.93 383 PHE B C 1
ATOM 7003 O O . PHE B 1 387 ? 29.266 40.617 81.248 1.00 86.02 383 PHE B O 1
ATOM 7011 N N . PRO B 1 388 ? 29.014 42.437 82.532 1.00 88.65 384 PRO B N 1
ATOM 7012 C CA . PRO B 1 388 ? 29.440 41.694 83.731 1.00 89.20 384 PRO B CA 1
ATOM 7013 C C . PRO B 1 388 ? 28.565 40.496 84.051 1.00 87.01 384 PRO B C 1
ATOM 7014 O O . PRO B 1 388 ? 29.071 39.494 84.571 1.00 90.57 384 PRO B O 1
ATOM 7018 N N . LEU B 1 389 ? 27.270 40.563 83.756 1.00 88.90 385 LEU B N 1
ATOM 7019 C CA . LEU B 1 389 ? 26.342 39.492 84.087 1.00 91.13 385 LEU B CA 1
ATOM 7020 C C . LEU B 1 389 ? 26.256 38.420 83.006 1.00 85.58 385 LEU B C 1
ATOM 7021 O O . LEU B 1 389 ? 25.400 37.535 83.097 1.00 82.76 385 LEU B O 1
ATOM 7026 N N . ASP B 1 390 ? 27.114 38.478 81.990 1.00 91.58 386 ASP B N 1
ATOM 7027 C CA . ASP B 1 390 ? 27.151 37.441 80.965 1.00 89.23 386 ASP B CA 1
ATOM 7028 C C . ASP B 1 390 ? 27.901 36.228 81.502 1.00 87.26 386 ASP B C 1
ATOM 7029 O O . ASP B 1 390 ? 29.100 36.309 81.792 1.00 86.30 386 ASP B O 1
ATOM 7034 N N . THR B 1 391 ? 27.199 35.107 81.632 1.00 91.27 387 THR B N 1
ATOM 7035 C CA . THR B 1 391 ? 27.793 33.895 82.171 1.00 89.20 387 THR B CA 1
ATOM 7036 C C . THR B 1 391 ? 28.662 33.206 81.122 1.00 86.33 387 THR B C 1
ATOM 7037 O O . THR B 1 391 ? 28.572 33.478 79.922 1.00 85.43 387 THR B O 1
ATOM 7041 N N . ASP B 1 392 ? 29.518 32.299 81.598 1.00 86.65 388 ASP B N 1
ATOM 7042 C CA . ASP B 1 392 ? 30.385 31.555 80.690 1.00 83.01 388 ASP B CA 1
ATOM 7043 C C . ASP B 1 392 ? 29.589 30.593 79.817 1.00 85.37 388 ASP B C 1
ATOM 7044 O O . ASP B 1 392 ? 30.023 30.264 78.707 1.00 82.14 388 ASP B O 1
ATOM 7049 N N . ALA B 1 393 ? 28.431 30.134 80.296 1.00 87.29 389 ALA B N 1
ATOM 7050 C CA . ALA B 1 393 ? 27.599 29.243 79.492 1.00 87.33 389 ALA B CA 1
ATOM 7051 C C . ALA B 1 393 ? 26.926 29.994 78.350 1.00 85.87 389 ALA B C 1
ATOM 7052 O O . ALA B 1 393 ? 26.766 29.449 77.251 1.00 83.44 389 ALA B O 1
ATOM 7054 N N . GLU B 1 394 ? 26.523 31.245 78.589 1.00 86.28 390 GLU B N 1
ATOM 7055 C CA . GLU B 1 394 ? 25.928 32.046 77.523 1.00 85.27 390 GLU B CA 1
ATOM 7056 C C . GLU B 1 394 ? 26.950 32.369 76.441 1.00 83.07 390 GLU B C 1
ATOM 7057 O O . GLU B 1 394 ? 26.637 32.314 75.246 1.00 80.66 390 GLU B O 1
ATOM 7063 N N . LEU B 1 395 ? 28.177 32.711 76.841 1.00 84.69 391 LEU B N 1
ATOM 7064 C CA . LEU B 1 395 ? 29.213 33.025 75.865 1.00 84.74 391 LEU B CA 1
ATOM 7065 C C . LEU B 1 395 ? 29.653 31.787 75.095 1.00 82.92 391 LEU B C 1
ATOM 7066 O O . LEU B 1 395 ? 30.087 31.897 73.943 1.00 81.65 391 LEU B O 1
ATOM 7071 N N . ALA B 1 396 ? 29.551 30.605 75.709 1.00 83.17 392 ALA B N 1
ATOM 7072 C CA . ALA B 1 396 ? 29.928 29.380 75.013 1.00 81.04 392 ALA B CA 1
ATOM 7073 C C . ALA B 1 396 ? 28.887 28.974 73.977 1.00 77.28 392 ALA B C 1
ATOM 7074 O O . ALA B 1 396 ? 29.238 28.394 72.944 1.00 75.40 392 ALA B O 1
ATOM 7076 N N . LEU B 1 397 ? 27.608 29.264 74.232 1.00 77.82 393 LEU B N 1
ATOM 7077 C CA . LEU B 1 397 ? 26.568 28.923 73.266 1.00 79.70 393 LEU B CA 1
ATOM 7078 C C . LEU B 1 397 ? 26.667 29.800 72.024 1.00 81.53 393 LEU B C 1
ATOM 7079 O O . LEU B 1 397 ? 26.568 29.307 70.894 1.00 79.02 393 LEU B O 1
ATOM 7084 N N . VAL B 1 398 ? 26.851 31.109 72.215 1.00 82.11 394 VAL B N 1
ATOM 7085 C CA . VAL B 1 398 ? 27.026 32.009 71.079 1.00 80.47 394 VAL B CA 1
ATOM 7086 C C . VAL B 1 398 ? 28.273 31.627 70.294 1.00 76.38 394 VAL B C 1
ATOM 7087 O O . VAL B 1 398 ? 28.289 31.670 69.058 1.00 76.63 394 VAL B O 1
ATOM 7091 N N . ARG B 1 399 ? 29.335 31.239 71.002 1.00 76.05 395 ARG B N 1
ATOM 7092 C CA . ARG B 1 399 ? 30.561 30.818 70.336 1.00 76.79 395 ARG B CA 1
ATOM 7093 C C . ARG B 1 399 ? 30.342 29.545 69.526 1.00 78.39 395 ARG B C 1
ATOM 7094 O O . ARG B 1 399 ? 30.797 29.444 68.382 1.00 76.23 395 ARG B O 1
ATOM 7102 N N . SER B 1 400 ? 29.626 28.571 70.095 1.00 80.79 396 SER B N 1
ATOM 7103 C CA . SER B 1 400 ? 29.457 27.280 69.432 1.00 77.65 396 SER B CA 1
ATOM 7104 C C . SER B 1 400 ? 28.656 27.408 68.141 1.00 75.95 396 SER B C 1
ATOM 7105 O O . SER B 1 400 ? 29.028 26.835 67.110 1.00 75.95 396 SER B O 1
ATOM 7108 N N . LYS B 1 401 ? 27.549 28.154 68.176 1.00 79.28 397 LYS B N 1
ATOM 7109 C CA . LYS B 1 401 ? 26.714 28.284 66.985 1.00 79.01 397 LYS B CA 1
ATOM 7110 C C . LYS B 1 401 ? 27.417 29.066 65.882 1.00 79.28 397 LYS B C 1
ATOM 7111 O O . LYS B 1 401 ? 27.126 28.860 64.698 1.00 76.62 397 LYS B O 1
ATOM 7117 N N . CYS B 1 402 ? 28.338 29.961 66.243 1.00 76.78 398 CYS B N 1
ATOM 7118 C CA . CYS B 1 402 ? 29.069 30.718 65.233 1.00 74.29 398 CYS B CA 1
ATOM 7119 C C . CYS B 1 402 ? 30.259 29.939 64.688 1.00 74.41 398 CYS B C 1
ATOM 7120 O O . CYS B 1 402 ? 30.636 30.129 63.526 1.00 71.25 398 CYS B O 1
ATOM 7123 N N . GLU B 1 403 ? 30.863 29.070 65.503 1.00 78.29 399 GLU B N 1
ATOM 7124 C CA . GLU B 1 403 ? 31.933 28.211 65.004 1.00 75.43 399 GLU B CA 1
ATOM 7125 C C . GLU B 1 403 ? 31.426 27.252 63.935 1.00 76.72 399 GLU B C 1
ATOM 7126 O O . GLU B 1 403 ? 32.201 26.811 63.078 1.00 74.51 399 GLU B O 1
ATOM 7132 N N . GLU B 1 404 ? 30.133 26.911 63.972 1.00 77.28 400 GLU B N 1
ATOM 7133 C CA . GLU B 1 404 ? 29.566 26.033 62.954 1.00 77.76 400 GLU B CA 1
ATOM 7134 C C . GLU B 1 404 ? 29.544 26.694 61.582 1.00 74.96 400 GLU B C 1
ATOM 7135 O O . GLU B 1 404 ? 29.587 25.999 60.561 1.00 71.86 400 GLU B O 1
ATOM 7141 N N . LEU B 1 405 ? 29.481 28.022 61.536 1.00 78.20 401 LEU B N 1
ATOM 7142 C CA . LEU B 1 405 ? 29.495 28.768 60.285 1.00 72.68 401 LEU B CA 1
ATOM 7143 C C . LEU B 1 405 ? 30.892 29.234 59.894 1.00 70.04 401 LEU B C 1
ATOM 7144 O O . LEU B 1 405 ? 31.032 29.983 58.921 1.00 69.21 401 LEU B O 1
ATOM 7149 N N . GLY B 1 406 ? 31.920 28.815 60.627 1.00 70.75 402 GLY B N 1
ATOM 7150 C CA . GLY B 1 406 ? 33.278 29.191 60.291 1.00 65.25 402 GLY B CA 1
ATOM 7151 C C . GLY B 1 406 ? 33.672 30.589 60.706 1.00 66.54 402 GLY B C 1
ATOM 7152 O O . GLY B 1 406 ? 34.535 31.197 60.064 1.00 66.29 402 GLY B O 1
ATOM 7153 N N . VAL B 1 407 ? 33.061 31.122 61.762 1.00 73.01 403 VAL B N 1
ATOM 7154 C CA . VAL B 1 407 ? 33.321 32.481 62.222 1.00 68.38 403 VAL B CA 1
ATOM 7155 C C . VAL B 1 407 ? 33.646 32.436 63.708 1.00 66.19 403 VAL B C 1
ATOM 7156 O O . VAL B 1 407 ? 32.891 31.855 64.496 1.00 67.62 403 VAL B O 1
ATOM 7160 N N . LYS B 1 408 ? 34.766 33.047 64.087 1.00 69.88 404 LYS B N 1
ATOM 7161 C CA . LYS B 1 408 ? 35.161 33.113 65.485 1.00 71.02 404 LYS B CA 1
ATOM 7162 C C . LYS B 1 408 ? 34.307 34.127 66.243 1.00 69.48 404 LYS B C 1
ATOM 7163 O O . LYS B 1 408 ? 33.645 34.990 65.659 1.00 64.23 404 LYS B O 1
ATOM 7169 N N . VAL B 1 409 ? 34.329 34.008 67.567 1.00 70.91 405 VAL B N 1
ATOM 7170 C CA . VAL B 1 409 ? 33.641 34.929 68.463 1.00 66.67 405 VAL B CA 1
ATOM 7171 C C . VAL B 1 409 ? 34.695 35.530 69.381 1.00 69.53 405 VAL B C 1
ATOM 7172 O O . VAL B 1 409 ? 35.274 34.827 70.220 1.00 69.61 405 VAL B O 1
ATOM 7176 N N . ALA B 1 410 ? 34.947 36.825 69.224 1.00 65.87 406 ALA B N 1
ATOM 7177 C CA . ALA B 1 410 ? 35.913 37.545 70.038 1.00 60.25 406 ALA B CA 1
ATOM 7178 C C . ALA B 1 410 ? 35.180 38.429 71.037 1.00 67.65 406 ALA B C 1
ATOM 7179 O O . ALA B 1 410 ? 34.193 39.086 70.693 1.00 65.19 406 ALA B O 1
ATOM 7181 N N . LEU B 1 411 ? 35.669 38.440 72.273 1.00 72.81 407 LEU B N 1
ATOM 7182 C CA . LEU B 1 411 ? 35.068 39.236 73.331 1.00 69.93 407 LEU B CA 1
ATOM 7183 C C . LEU B 1 411 ? 35.651 40.642 73.328 1.00 63.21 407 LEU B C 1
ATOM 7184 O O . LEU B 1 411 ? 36.864 40.825 73.192 1.00 62.87 407 LEU B O 1
ATOM 7189 N N . SER B 1 412 ? 34.777 41.633 73.477 1.00 69.24 408 SER B N 1
ATOM 7190 C CA . SER B 1 412 ? 35.162 43.037 73.446 1.00 65.49 408 SER B CA 1
ATOM 7191 C C . SER B 1 412 ? 34.828 43.678 74.784 1.00 63.12 408 SER B C 1
ATOM 7192 O O . SER B 1 412 ? 33.715 43.515 75.296 1.00 58.87 408 SER B O 1
ATOM 7195 N N . GLU B 1 413 ? 35.792 44.404 75.343 1.00 59.24 409 GLU B N 1
ATOM 7196 C CA . GLU B 1 413 ? 35.623 45.142 76.589 1.00 60.51 409 GLU B CA 1
ATOM 7197 C C . GLU B 1 413 ? 36.152 46.560 76.433 1.00 59.72 409 GLU B C 1
ATOM 7198 O O . GLU B 1 413 ? 36.775 47.119 77.341 1.00 58.32 409 GLU B O 1
ATOM 7204 N N . VAL B 1 414 ? 35.906 47.163 75.267 1.00 67.68 410 VAL B N 1
ATOM 7205 C CA . VAL B 1 414 ? 36.456 48.479 74.966 1.00 60.96 410 VAL B CA 1
ATOM 7206 C C . VAL B 1 414 ? 35.731 49.589 75.713 1.00 60.29 410 VAL B C 1
ATOM 7207 O O . VAL B 1 414 ? 36.288 50.680 75.886 1.00 56.92 410 VAL B O 1
ATOM 7211 N N . TRP B 1 415 ? 34.496 49.345 76.158 1.00 61.31 411 TRP B N 1
ATOM 7212 C CA . TRP B 1 415 ? 33.741 50.381 76.855 1.00 59.89 411 TRP B CA 1
ATOM 7213 C C . TRP B 1 415 ? 34.356 50.705 78.211 1.00 61.89 411 TRP B C 1
ATOM 7214 O O . TRP B 1 415 ? 34.348 51.864 78.642 1.00 59.28 411 TRP B O 1
ATOM 7225 N N . ALA B 1 416 ? 34.900 49.698 78.895 1.00 66.69 412 ALA B N 1
ATOM 7226 C CA . ALA B 1 416 ? 35.467 49.890 80.222 1.00 66.52 412 ALA B CA 1
ATOM 7227 C C . ALA B 1 416 ? 36.988 49.934 80.239 1.00 58.23 412 ALA B C 1
ATOM 7228 O O . ALA B 1 416 ? 37.562 50.506 81.172 1.00 60.37 412 ALA B O 1
ATOM 7230 N N . ASN B 1 417 ? 37.653 49.350 79.241 1.00 59.20 413 ASN B N 1
ATOM 7231 C CA . ASN B 1 417 ? 39.105 49.249 79.240 1.00 64.16 413 ASN B CA 1
ATOM 7232 C C . ASN B 1 417 ? 39.776 49.925 78.053 1.00 63.35 413 ASN B C 1
ATOM 7233 O O . ASN B 1 417 ? 41.010 49.988 78.022 1.00 62.37 413 ASN B O 1
ATOM 7238 N N . GLY B 1 418 ? 39.015 50.431 77.088 1.00 63.88 414 GLY B N 1
ATOM 7239 C CA . GLY B 1 418 ? 39.597 51.140 75.966 1.00 58.40 414 GLY B CA 1
ATOM 7240 C C . GLY B 1 418 ? 40.238 50.232 74.936 1.00 57.60 414 GLY B C 1
ATOM 7241 O O . GLY B 1 418 ? 39.686 49.183 74.594 1.00 53.60 414 GLY B O 1
ATOM 7242 N N . GLY B 1 419 ? 41.409 50.633 74.434 1.00 60.95 415 GLY B N 1
ATOM 7243 C CA . GLY B 1 419 ? 42.074 49.857 73.401 1.00 57.05 415 GLY B CA 1
ATOM 7244 C C . GLY B 1 419 ? 42.481 48.467 73.848 1.00 55.97 415 GLY B C 1
ATOM 7245 O O . GLY B 1 419 ? 42.548 47.544 73.032 1.00 54.36 415 GLY B O 1
ATOM 7246 N N . GLU B 1 420 ? 42.765 48.296 75.142 1.00 58.99 416 GLU B N 1
ATOM 7247 C CA . GLU B 1 420 ? 43.138 46.980 75.652 1.00 63.00 416 GLU B CA 1
ATOM 7248 C C . GLU B 1 420 ? 41.989 45.983 75.550 1.00 62.84 416 GLU B C 1
ATOM 7249 O O . GLU B 1 420 ? 42.227 44.775 75.444 1.00 58.21 416 GLU B O 1
ATOM 7255 N N . GLY B 1 421 ? 40.745 46.464 75.575 1.00 59.03 417 GLY B N 1
ATOM 7256 C CA . GLY B 1 421 ? 39.591 45.591 75.468 1.00 61.40 417 GLY B CA 1
ATOM 7257 C C . GLY B 1 421 ? 39.286 45.075 74.079 1.00 56.23 417 GLY B C 1
ATOM 7258 O O . GLY B 1 421 ? 38.451 44.176 73.940 1.00 56.82 417 GLY B O 1
ATOM 7259 N N . GLY B 1 422 ? 39.936 45.616 73.050 1.00 54.57 418 GLY B N 1
ATOM 7260 C CA . GLY B 1 422 ? 39.726 45.174 71.686 1.00 55.64 418 GLY B CA 1
ATOM 7261 C C . GLY B 1 422 ? 40.874 44.424 71.052 1.00 54.83 418 GLY B C 1
ATOM 7262 O O . GLY B 1 422 ? 40.831 44.175 69.838 1.00 50.59 418 GLY B O 1
ATOM 7263 N N . ILE B 1 423 ? 41.905 44.054 71.815 1.00 61.41 419 ILE B N 1
ATOM 7264 C CA . ILE B 1 423 ? 43.038 43.328 71.246 1.00 58.41 419 ILE B CA 1
ATOM 7265 C C . ILE B 1 423 ? 42.584 41.983 70.694 1.00 57.31 419 ILE B C 1
ATOM 7266 O O . ILE B 1 423 ? 43.045 41.540 69.635 1.00 55.03 419 ILE B O 1
ATOM 7271 N N . GLU B 1 424 ? 41.669 41.314 71.401 1.00 59.94 420 GLU B N 1
ATOM 7272 C CA . GLU B 1 424 ? 41.173 40.021 70.943 1.00 62.31 420 GLU B CA 1
ATOM 7273 C C . GLU B 1 424 ? 40.409 40.159 69.631 1.00 59.07 420 GLU B C 1
ATOM 7274 O O . GLU B 1 424 ? 40.518 39.301 68.746 1.00 49.35 420 GLU B O 1
ATOM 7280 N N . VAL B 1 425 ? 39.630 41.233 69.487 1.00 59.61 421 VAL B N 1
ATOM 7281 C CA . VAL B 1 425 ? 38.917 41.471 68.236 1.00 51.66 421 VAL B CA 1
ATOM 7282 C C . VAL B 1 425 ? 39.893 41.860 67.134 1.00 51.31 421 VAL B C 1
ATOM 7283 O O . VAL B 1 425 ? 39.793 41.382 65.998 1.00 51.73 421 VAL B O 1
ATOM 7287 N N . ALA B 1 426 ? 40.852 42.733 67.452 1.00 54.00 422 ALA B N 1
ATOM 7288 C CA . ALA B 1 426 ? 41.796 43.210 66.446 1.00 55.64 422 ALA B CA 1
ATOM 7289 C C . ALA B 1 426 ? 42.666 42.076 65.917 1.00 56.91 422 ALA B C 1
ATOM 7290 O O . ALA B 1 426 ? 42.963 42.020 64.717 1.00 52.39 422 ALA B O 1
ATOM 7292 N N . ASN B 1 427 ? 43.088 41.166 66.798 1.00 58.63 423 ASN B N 1
ATOM 7293 C CA . ASN B 1 427 ? 43.959 40.075 66.372 1.00 61.16 423 ASN B CA 1
ATOM 7294 C C . ASN B 1 427 ? 43.244 39.136 65.409 1.00 56.56 423 ASN B C 1
ATOM 7295 O O . ASN B 1 427 ? 43.853 38.633 64.457 1.00 58.83 423 ASN B O 1
ATOM 7300 N N . GLU B 1 428 ? 41.952 38.886 65.636 1.00 56.19 424 GLU B N 1
ATOM 7301 C CA . GLU B 1 428 ? 41.191 38.066 64.700 1.00 56.01 424 GLU B CA 1
ATOM 7302 C C . GLU B 1 428 ? 40.970 38.782 63.374 1.00 60.17 424 GLU B C 1
ATOM 7303 O O . GLU B 1 428 ? 40.956 38.135 62.320 1.00 57.80 424 GLU B O 1
ATOM 7309 N N . VAL B 1 429 ? 40.810 40.106 63.399 1.00 60.25 425 VAL B N 1
ATOM 7310 C CA . VAL B 1 429 ? 40.658 40.860 62.158 1.00 54.46 425 VAL B CA 1
ATOM 7311 C C . VAL B 1 429 ? 41.938 40.789 61.334 1.00 57.32 425 VAL B C 1
ATOM 7312 O O . VAL B 1 429 ? 41.903 40.558 60.120 1.00 56.58 425 VAL B O 1
ATOM 7316 N N . LEU B 1 430 ? 43.087 40.991 61.983 1.00 52.33 426 LEU B N 1
ATOM 7317 C CA . LEU B 1 430 ? 44.364 40.861 61.288 1.00 63.07 426 LEU B CA 1
ATOM 7318 C C . LEU B 1 430 ? 44.551 39.452 60.739 1.00 64.64 426 LEU B C 1
ATOM 7319 O O . LEU B 1 430 ? 45.122 39.268 59.658 1.00 63.80 426 LEU B O 1
ATOM 7324 N N . LYS B 1 431 ? 44.079 38.442 61.475 1.00 61.81 427 LYS B N 1
ATOM 7325 C CA . LYS B 1 431 ? 44.148 37.069 60.983 1.00 62.07 427 LYS B CA 1
ATOM 7326 C C . LYS B 1 431 ? 43.246 36.868 59.771 1.00 65.73 427 LYS B C 1
ATOM 7327 O O . LYS B 1 431 ? 43.601 36.134 58.842 1.00 69.54 427 LYS B O 1
ATOM 7329 N N . LEU B 1 432 ? 42.074 37.510 59.764 1.00 66.62 428 LEU B N 1
ATOM 7330 C CA . LEU B 1 432 ? 41.173 37.397 58.621 1.00 67.35 428 LEU B CA 1
ATOM 7331 C C . LEU B 1 432 ? 41.737 38.082 57.384 1.00 67.82 428 LEU B C 1
ATOM 7332 O O . LEU B 1 432 ? 41.418 37.682 56.260 1.00 69.65 428 LEU B O 1
ATOM 7337 N N . ILE B 1 433 ? 42.564 39.112 57.564 1.00 69.53 429 ILE B N 1
ATOM 7338 C CA . ILE B 1 433 ? 43.115 39.823 56.415 1.00 70.71 429 ILE B CA 1
ATOM 7339 C C . ILE B 1 433 ? 44.254 39.027 55.790 1.00 77.64 429 ILE B C 1
ATOM 7340 O O . ILE B 1 433 ? 44.366 38.943 54.561 1.00 78.03 429 ILE B O 1
ATOM 7345 N N . GLU B 1 434 ? 45.114 38.430 56.619 1.00 78.60 430 GLU B N 1
ATOM 7346 C CA . GLU B 1 434 ? 46.227 37.643 56.096 1.00 78.40 430 GLU B CA 1
ATOM 7347 C C . GLU B 1 434 ? 45.715 36.404 55.369 1.00 76.51 430 GLU B C 1
ATOM 7348 O O . GLU B 1 434 ? 46.161 36.090 54.259 1.00 77.89 430 GLU B O 1
ATOM 7354 N N . GLU B 1 435 ? 44.773 35.692 55.985 1.00 82.09 431 GLU B N 1
ATOM 7355 C CA . GLU B 1 435 ? 44.106 34.527 55.406 1.00 85.72 431 GLU B CA 1
ATOM 7356 C C . GLU B 1 435 ? 42.785 34.905 54.755 1.00 86.62 431 GLU B C 1
ATOM 7357 O O . GLU B 1 435 ? 41.777 34.214 54.930 1.00 80.81 431 GLU B O 1
ATOM 7363 N N . GLY B 1 436 ? 42.763 35.997 53.997 1.00 90.85 432 GLY B N 1
ATOM 7364 C CA . GLY B 1 436 ? 41.516 36.470 53.424 1.00 88.66 432 GLY B CA 1
ATOM 7365 C C . GLY B 1 436 ? 40.980 35.561 52.333 1.00 90.22 432 GLY B C 1
ATOM 7366 O O . GLY B 1 436 ? 41.730 34.967 51.557 1.00 89.07 432 GLY B O 1
ATOM 7367 N N . GLU B 1 437 ? 39.649 35.456 52.284 1.00 95.36 433 GLU B N 1
ATOM 7368 C CA . GLU B 1 437 ? 39.000 34.657 51.252 1.00 91.60 433 GLU B CA 1
ATOM 7369 C C . GLU B 1 437 ? 39.019 35.402 49.923 1.00 94.61 433 GLU B C 1
ATOM 7370 O O . GLU B 1 437 ? 39.259 34.798 48.871 1.00 92.74 433 GLU B O 1
ATOM 7376 N N . ASN B 1 438 ? 38.764 36.712 49.964 1.00 94.79 434 ASN B N 1
ATOM 7377 C CA . ASN B 1 438 ? 38.915 37.608 48.815 1.00 88.84 434 ASN B CA 1
ATOM 7378 C C . ASN B 1 438 ? 38.036 37.210 47.627 1.00 84.80 434 ASN B C 1
ATOM 7379 O O . ASN B 1 438 ? 38.467 37.249 46.473 1.00 84.69 434 ASN B O 1
ATOM 7384 N N . ASN B 1 439 ? 36.801 36.792 47.899 1.00 80.58 435 ASN B N 1
ATOM 7385 C CA . ASN B 1 439 ? 35.875 36.550 46.796 1.00 78.22 435 ASN B CA 1
ATOM 7386 C C . ASN B 1 439 ? 34.653 37.465 46.849 1.00 72.94 435 ASN B C 1
ATOM 7387 O O . ASN B 1 439 ? 33.519 36.985 46.756 1.00 67.27 435 ASN B O 1
ATOM 7392 N N . PHE B 1 440 ? 34.867 38.776 46.964 1.00 72.74 436 PHE B N 1
ATOM 7393 C CA . PHE B 1 440 ? 33.765 39.710 47.185 1.00 58.91 436 PHE B CA 1
ATOM 7394 C C . PHE B 1 440 ? 32.767 39.685 46.030 1.00 56.38 436 PHE B C 1
ATOM 7395 O O . PHE B 1 440 ? 33.147 39.797 44.861 1.00 58.45 436 PHE B O 1
ATOM 7403 N N . GLU B 1 441 ? 31.483 39.536 46.363 1.00 56.01 437 GLU B N 1
ATOM 7404 C CA . GLU B 1 441 ? 30.404 39.550 45.384 1.00 53.28 437 GLU B CA 1
ATOM 7405 C C . GLU B 1 441 ? 29.297 40.494 45.833 1.00 54.81 437 GLU B C 1
ATOM 7406 O O . GLU B 1 441 ? 28.998 40.590 47.027 1.00 54.76 437 GLU B O 1
ATOM 7412 N N . TYR B 1 442 ? 28.689 41.189 44.872 1.00 56.23 438 TYR B N 1
ATOM 7413 C CA . TYR B 1 442 ? 27.520 42.005 45.163 1.00 53.20 438 TYR B CA 1
ATOM 7414 C C . TYR B 1 442 ? 26.280 41.125 45.317 1.00 61.35 438 TYR B C 1
ATOM 7415 O O . TYR B 1 442 ? 26.272 39.942 44.965 1.00 55.85 438 TYR B O 1
ATOM 7424 N N . CYS B 1 443 ? 25.213 41.723 45.854 1.00 61.83 439 CYS B N 1
ATOM 7425 C CA . CYS B 1 443 ? 23.949 41.007 45.988 1.00 58.74 439 CYS B CA 1
ATOM 7426 C C . CYS B 1 443 ? 23.181 40.949 44.673 1.00 58.36 439 CYS B C 1
ATOM 7427 O O . CYS B 1 443 ? 22.487 39.961 44.409 1.00 54.61 439 CYS B O 1
ATOM 7430 N N . TYR B 1 444 ? 23.295 41.984 43.843 1.00 59.48 440 TYR B N 1
ATOM 7431 C CA . TYR B 1 444 ? 22.633 42.035 42.548 1.00 55.77 440 TYR B CA 1
ATOM 7432 C C . TYR B 1 444 ? 23.549 42.755 41.567 1.00 56.00 440 TYR B C 1
ATOM 7433 O O . TYR B 1 444 ? 24.651 43.188 41.917 1.00 53.02 440 TYR B O 1
ATOM 7442 N N . GLU B 1 445 ? 23.090 42.883 40.325 1.00 66.05 441 GLU B N 1
ATOM 7443 C CA . GLU B 1 445 ? 23.847 43.565 39.289 1.00 62.54 441 GLU B CA 1
ATOM 7444 C C . GLU B 1 445 ? 23.042 44.725 38.717 1.00 62.49 441 GLU B C 1
ATOM 7445 O O . GLU B 1 445 ? 21.808 44.739 38.761 1.00 57.72 441 GLU B O 1
ATOM 7451 N N . GLU B 1 446 ? 23.771 45.703 38.172 1.00 68.64 442 GLU B N 1
ATOM 7452 C CA . GLU B 1 446 ? 23.151 46.936 37.696 1.00 66.10 442 GLU B CA 1
ATOM 7453 C C . GLU B 1 446 ? 22.199 46.687 36.534 1.00 67.46 442 GLU B C 1
ATOM 7454 O O . GLU B 1 446 ? 21.233 47.438 36.354 1.00 65.55 442 GLU B O 1
ATOM 7460 N N . ASP B 1 447 ? 22.451 45.649 35.735 1.00 70.75 443 ASP B N 1
ATOM 7461 C CA . ASP B 1 447 ? 21.619 45.389 34.566 1.00 72.54 443 ASP B CA 1
ATOM 7462 C C . ASP B 1 447 ? 20.222 44.911 34.941 1.00 68.45 443 ASP B C 1
ATOM 7463 O O . ASP B 1 447 ? 19.313 44.980 34.106 1.00 68.20 443 ASP B O 1
ATOM 7468 N N . MET B 1 448 ? 20.032 44.428 36.165 1.00 65.72 444 MET B N 1
ATOM 7469 C CA . MET B 1 448 ? 18.717 43.991 36.608 1.00 56.50 444 MET B CA 1
ATOM 7470 C C . MET B 1 448 ? 17.785 45.187 36.783 1.00 63.76 444 MET B C 1
ATOM 7471 O O . MET B 1 448 ? 18.223 46.319 37.004 1.00 59.91 444 MET B O 1
ATOM 7476 N N . THR B 1 449 ? 16.486 44.928 36.669 1.00 58.96 445 THR B N 1
ATOM 7477 C CA . THR B 1 449 ? 15.499 45.979 36.848 1.00 61.49 445 THR B CA 1
ATOM 7478 C C . THR B 1 449 ? 15.289 46.264 38.335 1.00 60.09 445 THR B C 1
ATOM 7479 O O . THR B 1 449 ? 15.813 45.571 39.210 1.00 54.16 445 THR B O 1
ATOM 7483 N N . ILE B 1 450 ? 14.511 47.314 38.613 1.00 58.12 446 ILE B N 1
ATOM 7484 C CA . ILE B 1 450 ? 14.267 47.721 39.996 1.00 55.01 446 ILE B CA 1
ATOM 7485 C C . ILE B 1 450 ? 13.598 46.596 40.777 1.00 59.30 446 ILE B C 1
ATOM 7486 O O . ILE B 1 450 ? 13.990 46.282 41.907 1.00 54.71 446 ILE B O 1
ATOM 7491 N N . LYS B 1 451 ? 12.579 45.968 40.183 1.00 59.73 447 LYS B N 1
ATOM 7492 C CA . LYS B 1 451 ? 11.865 44.903 40.880 1.00 54.48 447 LYS B CA 1
ATOM 7493 C C . LYS B 1 451 ? 12.739 43.672 41.087 1.00 56.93 447 LYS B C 1
ATOM 7494 O O . LYS B 1 451 ? 12.603 42.985 42.106 1.00 54.57 447 LYS B O 1
ATOM 7500 N N . GLU B 1 452 ? 13.632 43.373 40.140 1.00 61.08 448 GLU B N 1
ATOM 7501 C CA . GLU B 1 452 ? 14.541 42.244 40.321 1.00 61.52 448 GLU B CA 1
ATOM 7502 C C . GLU B 1 452 ? 15.547 42.518 41.432 1.00 54.05 448 GLU B C 1
ATOM 7503 O O . GLU B 1 452 ? 15.900 41.611 42.195 1.00 57.24 448 GLU B O 1
ATOM 7509 N N . LYS B 1 453 ? 16.022 43.762 41.537 1.00 58.89 449 LYS B N 1
ATOM 7510 C CA . LYS B 1 453 ? 16.961 44.109 42.598 1.00 57.59 449 LYS B CA 1
ATOM 7511 C C . LYS B 1 453 ? 16.304 44.030 43.971 1.00 54.68 449 LYS B C 1
ATOM 7512 O O . LYS B 1 453 ? 16.914 43.539 44.928 1.00 54.97 449 LYS B O 1
ATOM 7518 N N . LEU B 1 454 ? 15.063 44.511 44.089 1.00 60.49 450 LEU B N 1
ATOM 7519 C CA . LEU B 1 454 ? 14.353 44.419 45.361 1.00 56.97 450 LEU B CA 1
ATOM 7520 C C . LEU B 1 454 ? 14.122 42.967 45.758 1.00 53.50 450 LEU B C 1
ATOM 7521 O O . LEU B 1 454 ? 14.233 42.612 46.938 1.00 52.28 450 LEU B O 1
ATOM 7526 N N . ASN B 1 455 ? 13.800 42.113 44.785 1.00 58.58 451 ASN B N 1
ATOM 7527 C CA . ASN B 1 455 ? 13.586 40.703 45.086 1.00 56.52 451 ASN B CA 1
ATOM 7528 C C . ASN B 1 455 ? 14.879 40.025 45.518 1.00 54.51 451 ASN B C 1
ATOM 7529 O O . ASN B 1 455 ? 14.854 39.130 46.369 1.00 55.35 451 ASN B O 1
ATOM 7534 N N . ALA B 1 456 ? 16.015 40.438 44.950 1.00 54.59 452 ALA B N 1
ATOM 7535 C CA . ALA B 1 456 ? 17.295 39.867 45.354 1.00 52.94 452 ALA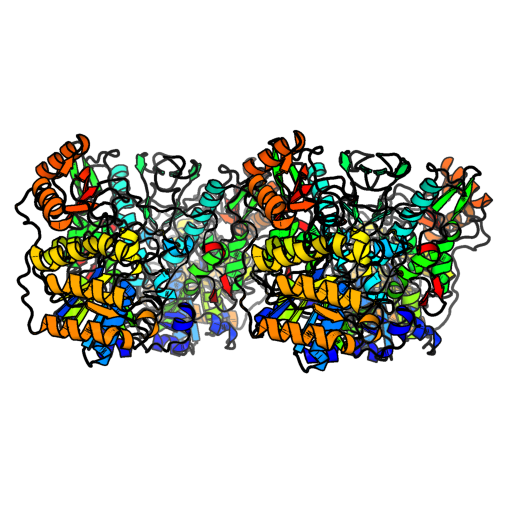 B CA 1
ATOM 7536 C C . ALA B 1 456 ? 17.654 40.267 46.780 1.00 55.74 452 ALA B C 1
ATOM 7537 O O . ALA B 1 456 ? 18.196 39.455 47.539 1.00 52.61 452 ALA B O 1
ATOM 7539 N N . ILE B 1 457 ? 17.363 41.511 47.162 1.00 59.12 453 ILE B N 1
ATOM 7540 C CA . ILE B 1 457 ? 17.658 41.955 48.522 1.00 54.99 453 ILE B CA 1
ATOM 7541 C C . ILE B 1 457 ? 16.739 41.266 49.523 1.00 51.52 453 ILE B C 1
ATOM 7542 O O . ILE B 1 457 ? 17.187 40.802 50.579 1.00 51.14 453 ILE B O 1
ATOM 7547 N N . ALA B 1 458 ? 15.445 41.183 49.211 1.00 56.21 454 ALA B N 1
ATOM 7548 C CA . ALA B 1 458 ? 14.490 40.622 50.161 1.00 55.91 454 ALA B CA 1
ATOM 7549 C C . ALA B 1 458 ? 14.720 39.131 50.377 1.00 55.30 454 ALA B C 1
ATOM 7550 O O . ALA B 1 458 ? 14.574 38.632 51.499 1.00 53.82 454 ALA B O 1
ATOM 7552 N N . THR B 1 459 ? 15.086 38.403 49.321 1.00 56.77 455 THR B N 1
ATOM 7553 C CA . THR B 1 459 ? 15.246 36.957 49.438 1.00 59.14 455 THR B CA 1
ATOM 7554 C C . THR B 1 459 ? 16.610 36.584 50.009 1.00 58.29 455 THR B C 1
ATOM 7555 O O . THR B 1 459 ? 16.702 35.753 50.919 1.00 58.40 455 THR B O 1
ATOM 7559 N N . LYS B 1 460 ? 17.681 37.187 49.489 1.00 58.96 456 LYS B N 1
ATOM 7560 C CA . LYS B 1 460 ? 19.022 36.822 49.933 1.00 54.20 456 LYS B CA 1
ATOM 7561 C C . LYS B 1 460 ? 19.335 37.397 51.310 1.00 57.47 456 LYS B C 1
ATOM 7562 O O . LYS B 1 460 ? 19.845 36.688 52.185 1.00 52.15 456 LYS B O 1
ATOM 7568 N N . ILE B 1 461 ? 19.040 38.679 51.521 1.00 57.80 457 ILE B N 1
ATOM 7569 C CA . ILE B 1 461 ? 19.448 39.371 52.740 1.00 58.08 457 ILE B CA 1
ATOM 7570 C C . ILE B 1 461 ? 18.370 39.271 53.812 1.00 53.69 457 ILE B C 1
ATOM 7571 O O . ILE B 1 461 ? 18.635 38.816 54.931 1.00 51.47 457 ILE B O 1
ATOM 7576 N N . TYR B 1 462 ? 17.147 39.697 53.485 1.00 49.30 458 TYR B N 1
ATOM 7577 C CA . TYR B 1 462 ? 16.095 39.747 54.497 1.00 59.93 458 TYR B CA 1
ATOM 7578 C C . TYR B 1 462 ? 15.560 38.361 54.833 1.00 58.70 458 TYR B C 1
ATOM 7579 O O . TYR B 1 462 ? 15.146 38.119 55.973 1.00 53.28 458 TYR B O 1
ATOM 7588 N N . GLY B 1 463 ? 15.557 37.447 53.868 1.00 57.46 459 GLY B N 1
ATOM 7589 C CA . GLY B 1 463 ? 14.983 36.133 54.075 1.00 59.17 459 GLY B CA 1
ATOM 7590 C C . GLY B 1 463 ? 13.520 36.014 53.721 1.00 63.19 459 GLY B C 1
ATOM 7591 O O . GLY B 1 463 ? 12.859 35.078 54.187 1.00 60.35 459 GLY B O 1
ATOM 7592 N N . ALA B 1 464 ? 12.989 36.931 52.919 1.00 63.11 460 ALA B N 1
ATOM 7593 C CA . ALA B 1 464 ? 11.590 36.915 52.527 1.00 58.96 460 ALA B CA 1
ATOM 7594 C C . ALA B 1 464 ? 11.380 36.012 51.317 1.00 62.64 460 ALA B C 1
ATOM 7595 O O . ALA B 1 464 ? 12.317 35.666 50.594 1.00 59.43 460 ALA B O 1
ATOM 7597 N N . ASP B 1 465 ? 10.120 35.626 51.105 1.00 61.75 461 ASP B N 1
ATOM 7598 C CA . ASP B 1 465 ? 9.771 34.831 49.934 1.00 60.64 461 ASP B CA 1
ATOM 7599 C C . ASP B 1 465 ? 9.670 35.682 48.674 1.00 62.76 461 ASP B C 1
ATOM 7600 O O . ASP B 1 465 ? 9.951 35.190 47.575 1.00 57.48 461 ASP B O 1
ATOM 7605 N N . GLY B 1 466 ? 9.284 36.945 48.811 1.00 64.61 462 GLY B N 1
ATOM 7606 C CA . GLY B 1 466 ? 9.151 37.810 47.656 1.00 59.66 462 GLY B CA 1
ATOM 7607 C C . GLY B 1 466 ? 8.771 39.210 48.081 1.00 62.89 462 GLY B C 1
ATOM 7608 O O . GLY B 1 466 ? 8.766 39.540 49.270 1.00 59.09 462 GLY B O 1
ATOM 7609 N N . VAL B 1 467 ? 8.449 40.037 47.088 1.00 64.85 463 VAL B N 1
ATOM 7610 C CA . VAL B 1 467 ? 8.115 41.440 47.302 1.00 59.04 463 VAL B CA 1
ATOM 7611 C C . VAL B 1 467 ? 6.760 41.720 46.668 1.00 60.46 463 VAL B C 1
ATOM 7612 O O . VAL B 1 467 ? 6.529 41.369 45.506 1.00 56.48 463 VAL B O 1
ATOM 7616 N N . ASN B 1 468 ? 5.870 42.351 47.430 1.00 62.61 464 ASN B N 1
ATOM 7617 C CA . ASN B 1 468 ? 4.570 42.784 46.942 1.00 60.35 464 ASN B CA 1
ATOM 7618 C C . ASN B 1 468 ? 4.553 44.298 46.775 1.00 62.80 464 ASN B C 1
ATOM 7619 O O . ASN B 1 468 ? 5.222 45.029 47.512 1.00 59.19 464 ASN B O 1
ATOM 7624 N N . TYR B 1 469 ? 3.781 44.763 45.796 1.00 62.65 465 TYR B N 1
ATOM 7625 C CA . TYR B 1 469 ? 3.715 46.178 45.459 1.00 60.27 465 TYR B CA 1
ATOM 7626 C C . TYR B 1 469 ? 2.269 46.650 45.427 1.00 62.04 465 TYR B C 1
ATOM 7627 O O . TYR B 1 469 ? 1.370 45.906 45.025 1.00 57.00 465 TYR B O 1
ATOM 7636 N N . THR B 1 470 ? 2.055 47.892 45.854 1.00 60.98 466 THR B N 1
ATOM 7637 C CA . THR B 1 470 ? 0.761 48.540 45.723 1.00 59.61 466 THR B CA 1
ATOM 7638 C C . THR B 1 470 ? 0.578 49.060 44.299 1.00 63.40 466 THR B C 1
ATOM 7639 O O . THR B 1 470 ? 1.506 49.068 43.486 1.00 59.65 466 THR B O 1
ATOM 7643 N N . LYS B 1 471 ? -0.649 49.490 43.992 1.00 65.98 467 LYS B N 1
ATOM 7644 C CA . LYS B 1 471 ? -0.925 50.013 42.657 1.00 65.32 467 LYS B CA 1
ATOM 7645 C C . LYS B 1 471 ? -0.131 51.287 42.387 1.00 63.35 467 LYS B C 1
ATOM 7646 O O . LYS B 1 471 ? 0.373 51.489 41.276 1.00 61.46 467 LYS B O 1
ATOM 7652 N N . GLU B 1 472 ? -0.011 52.161 43.389 1.00 62.45 468 GLU B N 1
ATOM 7653 C CA . GLU B 1 472 ? 0.806 53.361 43.231 1.00 61.29 468 GLU B CA 1
ATOM 7654 C C . GLU B 1 472 ? 2.282 53.015 43.069 1.00 59.49 468 GLU B C 1
ATOM 7655 O O . GLU B 1 472 ? 2.998 53.671 42.304 1.00 58.15 468 GLU B O 1
ATOM 7657 N N . ALA B 1 473 ? 2.755 51.988 43.782 1.00 62.71 469 ALA B N 1
ATOM 7658 C CA . ALA B 1 473 ? 4.162 51.607 43.691 1.00 59.35 469 ALA B CA 1
ATOM 7659 C C . ALA B 1 473 ? 4.518 51.094 42.301 1.00 64.16 469 ALA B C 1
ATOM 7660 O O . ALA B 1 473 ? 5.568 51.449 41.754 1.00 58.60 469 ALA B O 1
ATOM 7662 N N . ASN B 1 474 ? 3.660 50.256 41.714 1.00 59.30 470 ASN B N 1
ATOM 7663 C CA . ASN B 1 474 ? 3.922 49.756 40.368 1.00 56.94 470 ASN B CA 1
ATOM 7664 C C . ASN B 1 474 ? 3.910 50.888 39.347 1.00 58.72 470 ASN B C 1
ATOM 7665 O O . ASN B 1 474 ? 4.675 50.865 38.375 1.00 60.14 470 ASN B O 1
ATOM 7670 N N . LYS B 1 475 ? 3.047 51.885 39.549 1.00 61.30 471 LYS B N 1
ATOM 7671 C CA . LYS B 1 475 ? 3.007 53.025 38.639 1.00 62.10 471 LYS B CA 1
ATOM 7672 C C . LYS B 1 475 ? 4.272 53.868 38.753 1.00 60.96 471 LYS B C 1
ATOM 7673 O O . LYS B 1 475 ? 4.832 54.298 37.737 1.00 57.70 471 LYS B O 1
ATOM 7679 N N . GLN B 1 476 ? 4.737 54.113 39.980 1.00 61.89 472 GLN B N 1
ATOM 7680 C CA . GLN B 1 476 ? 5.941 54.916 40.176 1.00 59.05 472 GLN B CA 1
ATOM 7681 C C . GLN B 1 476 ? 7.181 54.195 39.658 1.00 55.65 472 GLN B C 1
ATOM 7682 O O . GLN B 1 476 ? 8.053 54.816 39.039 1.00 48.85 472 GLN B O 1
ATOM 7688 N N . ILE B 1 477 ? 7.281 52.887 39.910 1.00 61.66 473 ILE B N 1
ATOM 7689 C CA . ILE B 1 477 ? 8.438 52.124 39.450 1.00 58.16 473 ILE B CA 1
ATOM 7690 C C . ILE B 1 477 ? 8.479 52.071 37.928 1.00 59.95 473 ILE B C 1
ATOM 7691 O O . ILE B 1 477 ? 9.544 52.219 37.317 1.00 58.24 473 ILE B O 1
ATOM 7696 N N . ALA B 1 478 ? 7.323 51.865 37.291 1.00 63.89 474 ALA B N 1
ATOM 7697 C CA . ALA B 1 478 ? 7.281 51.822 35.833 1.00 59.82 474 ALA B CA 1
ATOM 7698 C C . ALA B 1 478 ? 7.655 53.169 35.231 1.00 53.88 474 ALA B C 1
ATOM 7699 O O . ALA B 1 478 ? 8.321 53.229 34.191 1.00 56.83 474 ALA B O 1
ATOM 7701 N N . GLU B 1 479 ? 7.236 54.263 35.872 1.00 58.73 475 GLU B N 1
ATOM 7702 C CA . GLU B 1 479 ? 7.619 55.589 35.400 1.00 60.31 475 GLU B CA 1
ATOM 7703 C C . GLU B 1 479 ? 9.127 55.789 35.487 1.00 56.64 475 GLU B C 1
ATOM 7704 O O . GLU B 1 479 ? 9.735 56.383 34.589 1.00 54.84 475 GLU B O 1
ATOM 7710 N N . LEU B 1 480 ? 9.749 55.299 36.563 1.00 59.86 476 LEU B N 1
ATOM 7711 C CA . LEU B 1 480 ? 11.200 55.400 36.691 1.00 60.54 476 LEU B CA 1
ATOM 7712 C C . LEU B 1 480 ? 11.908 54.605 35.600 1.00 56.88 476 LEU B C 1
ATOM 7713 O O . LEU B 1 480 ? 12.932 55.045 35.065 1.00 53.27 476 LEU B O 1
ATOM 7718 N N . GLU B 1 481 ? 11.379 53.426 35.263 1.00 57.32 477 GLU B N 1
ATOM 7719 C CA . GLU B 1 481 ? 11.978 52.615 34.207 1.00 56.63 477 GLU B CA 1
ATOM 7720 C C . GLU B 1 481 ? 11.880 53.308 32.854 1.00 55.74 477 GLU B C 1
ATOM 7721 O O . GLU B 1 481 ? 12.815 53.242 32.048 1.00 56.53 477 GLU B O 1
ATOM 7727 N N . GLU B 1 482 ? 10.750 53.969 32.585 1.00 60.56 478 GLU B N 1
ATOM 7728 C CA . GLU B 1 482 ? 10.583 54.668 31.315 1.00 60.61 478 GLU B CA 1
ATOM 7729 C C . GLU B 1 482 ? 11.595 55.797 31.167 1.00 57.92 478 GLU B C 1
ATOM 7730 O O . GLU B 1 482 ? 12.079 56.067 30.062 1.00 54.49 478 GLU B O 1
ATOM 7736 N N . LEU B 1 483 ? 11.928 56.466 32.271 1.00 66.68 479 LEU B N 1
ATOM 7737 C CA . LEU B 1 483 ? 12.841 57.602 32.238 1.00 60.33 479 LEU B CA 1
ATOM 7738 C C . LEU B 1 483 ? 14.311 57.200 32.278 1.00 58.94 479 LEU B C 1
ATOM 7739 O O . LEU B 1 483 ? 15.173 58.065 32.086 1.00 56.86 479 LEU B O 1
ATOM 7744 N N . GLY B 1 484 ? 14.620 55.932 32.519 1.00 65.37 480 GLY B N 1
ATOM 7745 C CA . GLY B 1 484 ? 15.982 55.454 32.476 1.00 58.90 480 GLY B CA 1
ATOM 7746 C C . GLY B 1 484 ? 16.705 55.350 33.801 1.00 61.07 480 GLY B C 1
ATOM 7747 O O . GLY B 1 484 ? 17.939 55.428 33.817 1.00 62.39 480 GLY B O 1
ATOM 7748 N N . PHE B 1 485 ? 15.988 55.175 34.910 1.00 59.48 481 PHE B N 1
ATOM 7749 C CA . PHE B 1 485 ? 16.598 55.073 36.229 1.00 59.68 481 PHE B CA 1
ATOM 7750 C C . PHE B 1 485 ? 16.678 53.636 36.733 1.00 58.44 481 PHE B C 1
ATOM 7751 O O . PHE B 1 485 ? 17.032 53.418 37.896 1.00 56.39 481 PHE B O 1
ATOM 7759 N N . GLY B 1 486 ? 16.359 52.655 35.889 1.00 66.67 482 GLY B N 1
ATOM 7760 C CA . GLY B 1 486 ? 16.378 51.263 36.306 1.00 61.09 482 GLY B CA 1
ATOM 7761 C C . GLY B 1 486 ? 17.760 50.659 36.464 1.00 61.26 482 GLY B C 1
ATOM 7762 O O . GLY B 1 486 ? 17.868 49.547 36.992 1.00 57.78 482 GLY B O 1
ATOM 7763 N N . ASN B 1 487 ? 18.808 51.354 36.030 1.00 57.46 483 ASN B N 1
ATOM 7764 C CA . ASN B 1 487 ? 20.171 50.854 36.156 1.00 62.78 483 ASN B CA 1
ATOM 7765 C C . ASN B 1 487 ? 20.816 51.222 37.485 1.00 61.40 483 ASN B C 1
ATOM 7766 O O . ASN B 1 487 ? 21.941 50.787 37.753 1.00 58.69 483 ASN B O 1
ATOM 7771 N N . LEU B 1 488 ? 20.137 52.002 38.315 1.00 66.19 484 LEU B N 1
ATOM 7772 C CA . LEU B 1 488 ? 20.700 52.487 39.563 1.00 60.46 484 LEU B CA 1
ATOM 7773 C C . LEU B 1 488 ? 20.463 51.490 40.688 1.00 51.30 484 LEU B C 1
ATOM 7774 O O . LEU B 1 488 ? 19.532 50.681 40.633 1.00 49.16 484 LEU B O 1
ATOM 7779 N N . PRO B 1 489 ? 21.299 51.520 41.726 1.00 49.50 485 PRO B N 1
ATOM 7780 C CA . PRO B 1 489 ? 21.047 50.683 42.905 1.00 47.21 485 PRO B CA 1
ATOM 7781 C C . PRO B 1 489 ? 19.756 51.090 43.601 1.00 51.03 485 PRO B C 1
ATOM 7782 O O . PRO B 1 489 ? 19.181 52.151 43.350 1.00 46.66 485 PRO B O 1
ATOM 7786 N N . VAL B 1 490 ? 19.295 50.219 44.494 1.00 50.14 486 VAL B N 1
ATOM 7787 C CA . VAL B 1 490 ? 18.064 50.435 45.244 1.00 50.88 486 VAL B CA 1
ATOM 7788 C C . VAL B 1 490 ? 18.398 50.582 46.722 1.00 55.03 486 VAL B C 1
ATOM 7789 O O . VAL B 1 490 ? 19.267 49.877 47.250 1.00 44.66 486 VAL B O 1
ATOM 7793 N N . CYS B 1 491 ? 17.711 51.511 47.384 1.00 49.94 487 CYS B N 1
ATOM 7794 C CA . CYS B 1 491 ? 17.874 51.770 48.812 1.00 47.51 487 CYS B CA 1
ATOM 7795 C C . CYS B 1 491 ? 16.536 51.524 49.497 1.00 53.10 487 CYS B C 1
ATOM 7796 O O . CYS B 1 491 ? 15.605 52.325 49.357 1.00 44.71 487 CYS B O 1
ATOM 7799 N N . VAL B 1 492 ? 16.438 50.420 50.232 1.00 51.74 488 VAL B N 1
ATOM 7800 C CA . VAL B 1 492 ? 15.180 50.025 50.857 1.00 49.71 488 VAL B CA 1
ATOM 7801 C C . VAL B 1 492 ? 15.029 50.749 52.188 1.00 50.62 488 VAL B C 1
ATOM 7802 O O . VAL B 1 492 ? 15.915 50.686 53.049 1.00 42.94 488 VAL B O 1
ATOM 7806 N N . ALA B 1 493 ? 13.903 51.439 52.360 1.00 48.73 489 ALA B N 1
ATOM 7807 C CA . ALA B 1 493 ? 13.593 52.157 53.594 1.00 47.87 489 ALA B CA 1
ATOM 7808 C C . ALA B 1 493 ? 12.557 51.349 54.370 1.00 49.19 489 ALA B C 1
ATOM 7809 O O . ALA B 1 493 ? 11.353 51.466 54.130 1.00 50.16 489 ALA B O 1
ATOM 7811 N N . LYS B 1 494 ? 13.032 50.526 55.303 1.00 51.15 490 LYS B N 1
ATOM 7812 C CA . LYS B 1 494 ? 12.178 49.715 56.157 1.00 49.56 490 LYS B CA 1
ATOM 7813 C C . LYS B 1 494 ? 12.649 49.841 57.601 1.00 54.29 490 LYS B C 1
ATOM 7814 O O . LYS B 1 494 ? 13.660 50.485 57.896 1.00 45.38 490 LYS B O 1
ATOM 7820 N N . THR B 1 495 ? 11.897 49.220 58.508 1.00 54.72 491 THR B N 1
ATOM 7821 C CA . THR B 1 495 ? 12.257 49.235 59.919 1.00 52.39 491 THR B CA 1
ATOM 7822 C C . THR B 1 495 ? 13.594 48.536 60.141 1.00 55.04 491 THR B C 1
ATOM 7823 O O . THR B 1 495 ? 13.967 47.609 59.418 1.00 49.65 491 THR B O 1
ATOM 7827 N N . GLN B 1 496 ? 14.327 49.002 61.154 1.00 54.05 492 GLN B N 1
ATOM 7828 C CA . GLN B 1 496 ? 15.618 48.422 61.495 1.00 53.59 492 GLN B CA 1
ATOM 7829 C C . GLN B 1 496 ? 15.535 47.372 62.593 1.00 52.09 492 GLN B C 1
ATOM 7830 O O . GLN B 1 496 ? 16.491 46.610 62.772 1.00 49.55 492 GLN B O 1
ATOM 7836 N N . TYR B 1 497 ? 14.423 47.310 63.323 1.00 50.62 493 TYR B N 1
ATOM 7837 C CA . TYR B 1 497 ? 14.298 46.412 64.464 1.00 53.13 493 TYR B CA 1
ATOM 7838 C C . TYR B 1 497 ? 14.004 44.972 64.063 1.00 53.06 493 TYR B C 1
ATOM 7839 O O . TYR B 1 497 ? 13.893 44.114 64.945 1.00 52.68 493 TYR B O 1
ATOM 7848 N N . SER B 1 498 ? 13.878 44.685 62.769 1.00 56.89 494 SER B N 1
ATOM 7849 C CA . SER B 1 498 ? 13.564 43.340 62.314 1.00 57.51 494 SER B CA 1
ATOM 7850 C C . SER B 1 498 ? 14.082 43.149 60.897 1.00 54.55 494 SER B C 1
ATOM 7851 O O . SER B 1 498 ? 14.203 44.107 60.128 1.00 50.67 494 SER B O 1
ATOM 7854 N N . LEU B 1 499 ? 14.389 41.894 60.560 1.00 58.16 495 LEU B N 1
ATOM 7855 C CA . LEU B 1 499 ? 14.742 41.554 59.187 1.00 54.97 495 LEU B CA 1
ATOM 7856 C C . LEU B 1 499 ? 13.572 41.739 58.230 1.00 53.24 495 LEU B C 1
ATOM 7857 O O . LEU B 1 499 ? 13.793 41.915 57.027 1.00 51.40 495 LEU B O 1
ATOM 7862 N N . SER B 1 500 ? 12.342 41.702 58.735 1.00 55.56 496 SER B N 1
ATOM 7863 C CA . SER B 1 500 ? 11.163 41.921 57.917 1.00 62.44 496 SER B CA 1
ATOM 7864 C C . SER B 1 500 ? 10.790 43.401 57.919 1.00 57.55 496 SER B C 1
ATOM 7865 O O . SER B 1 500 ? 11.493 44.249 58.474 1.00 58.29 496 SER B O 1
ATOM 7868 N N . ASP B 1 501 ? 9.663 43.716 57.287 1.00 61.37 497 ASP B N 1
ATOM 7869 C CA . ASP B 1 501 ? 9.094 45.054 57.348 1.00 61.24 497 ASP B CA 1
ATOM 7870 C C . ASP B 1 501 ? 8.159 45.227 58.536 1.00 63.49 497 ASP B C 1
ATOM 7871 O O . ASP B 1 501 ? 7.587 46.308 58.708 1.00 59.83 497 ASP B O 1
ATOM 7876 N N . ASP B 1 502 ? 7.992 44.187 59.350 1.00 66.27 498 ASP B N 1
ATOM 7877 C CA . ASP B 1 502 ? 7.185 44.242 60.561 1.00 64.76 498 ASP B CA 1
ATOM 7878 C C . ASP B 1 502 ? 8.124 44.303 61.759 1.00 62.28 498 ASP B C 1
ATOM 7879 O O . ASP B 1 502 ? 8.870 43.352 62.018 1.00 59.28 498 ASP B O 1
ATOM 7884 N N . GLN B 1 503 ? 8.081 45.419 62.487 1.00 64.83 499 GLN B N 1
ATOM 7885 C CA . GLN B 1 503 ? 9.005 45.665 63.588 1.00 62.06 499 GLN B CA 1
ATOM 7886 C C . GLN B 1 503 ? 8.802 44.732 64.777 1.00 63.77 499 GLN B C 1
ATOM 7887 O O . GLN B 1 503 ? 9.607 44.774 65.713 1.00 64.19 499 GLN B O 1
ATOM 7893 N N . THR B 1 504 ? 7.760 43.897 64.771 1.00 65.58 500 THR B N 1
ATOM 7894 C CA . THR B 1 504 ? 7.521 42.969 65.870 1.00 67.23 500 THR B CA 1
ATOM 7895 C C . THR B 1 504 ? 8.116 41.584 65.640 1.00 65.22 500 THR B C 1
ATOM 7896 O O . THR B 1 504 ? 8.298 40.838 66.609 1.00 65.23 500 THR B O 1
ATOM 7900 N N . LYS B 1 505 ? 8.419 41.224 64.395 1.00 65.63 501 LYS B N 1
ATOM 7901 C CA . LYS B 1 505 ? 8.972 39.911 64.057 1.00 66.77 501 LYS B CA 1
ATOM 7902 C C . LYS B 1 505 ? 10.460 39.891 64.391 1.00 60.27 501 LYS B C 1
ATOM 7903 O O . LYS B 1 505 ? 11.312 40.204 63.561 1.00 61.42 501 LYS B O 1
ATOM 7909 N N . LEU B 1 506 ? 10.779 39.504 65.622 1.00 64.61 502 LEU B N 1
ATOM 7910 C CA . LEU B 1 506 ? 12.166 39.441 66.064 1.00 61.62 502 LEU B CA 1
ATOM 7911 C C . LEU B 1 506 ? 12.797 38.127 65.603 1.00 66.36 502 LEU B C 1
ATOM 7912 O O . LEU B 1 506 ? 12.194 37.340 64.868 1.00 62.25 502 LEU B O 1
ATOM 7917 N N . GLY B 1 507 ? 14.032 37.882 66.038 1.00 64.87 503 GLY B N 1
ATOM 7918 C CA . GLY B 1 507 ? 14.751 36.674 65.685 1.00 68.14 503 GLY B CA 1
ATOM 7919 C C . GLY B 1 507 ? 15.076 36.547 64.211 1.00 68.95 503 GLY B C 1
ATOM 7920 O O . GLY B 1 507 ? 15.804 37.370 63.648 1.00 62.23 503 GLY B O 1
ATOM 7921 N N . ARG B 1 508 ? 14.534 35.510 63.576 1.00 69.36 504 ARG B N 1
ATOM 7922 C CA . ARG B 1 508 ? 14.747 35.254 62.154 1.00 66.23 504 ARG B CA 1
ATOM 7923 C C . ARG B 1 508 ? 13.397 34.859 61.581 1.00 66.03 504 ARG B C 1
ATOM 7924 O O . ARG B 1 508 ? 13.061 33.670 61.503 1.00 64.11 504 ARG B O 1
ATOM 7932 N N . PRO B 1 509 ? 12.588 35.835 61.175 1.00 67.13 505 PRO B N 1
ATOM 7933 C CA . PRO B 1 509 ? 11.258 35.508 60.655 1.00 66.41 505 PRO B CA 1
ATOM 7934 C C . PRO B 1 509 ? 11.327 34.751 59.340 1.00 68.51 505 PRO B C 1
ATOM 7935 O O . PRO B 1 509 ? 12.206 34.974 58.505 1.00 61.25 505 PRO B O 1
ATOM 7939 N N . THR B 1 510 ? 10.372 33.842 59.170 1.00 71.22 506 THR B N 1
ATOM 7940 C CA . THR B 1 510 ? 10.268 33.010 57.985 1.00 68.94 506 THR B CA 1
ATOM 7941 C C . THR B 1 510 ? 8.850 33.099 57.439 1.00 64.56 506 THR B C 1
ATOM 7942 O O . THR B 1 510 ? 7.900 33.402 58.167 1.00 58.33 506 THR B O 1
ATOM 7946 N N . GLY B 1 511 ? 8.721 32.813 56.148 1.00 71.59 507 GLY B N 1
ATOM 7947 C CA . GLY B 1 511 ? 7.454 32.913 55.452 1.00 65.68 507 GLY B CA 1
ATOM 7948 C C . GLY B 1 511 ? 6.771 34.252 55.635 1.00 69.23 507 GLY B C 1
ATOM 7949 O O . GLY B 1 511 ? 5.717 34.347 56.272 1.00 63.39 507 GLY B O 1
ATOM 7950 N N . PHE B 1 512 ? 7.375 35.296 55.075 1.00 67.99 508 PHE B N 1
ATOM 7951 C CA . PHE B 1 512 ? 6.836 36.644 55.125 1.00 67.09 508 PHE B CA 1
ATOM 7952 C C . PHE B 1 512 ? 7.149 37.319 53.798 1.00 67.42 508 PHE B C 1
ATOM 7953 O O . PHE B 1 512 ? 7.918 36.804 52.982 1.00 60.03 508 PHE B O 1
ATOM 7961 N N . THR B 1 513 ? 6.549 38.486 53.583 1.00 69.72 509 THR B N 1
ATOM 7962 C CA . THR B 1 513 ? 6.773 39.234 52.357 1.00 67.95 509 THR B CA 1
ATOM 7963 C C . THR B 1 513 ? 6.926 40.715 52.672 1.00 67.55 509 THR B C 1
ATOM 7964 O O . THR B 1 513 ? 6.405 41.213 53.673 1.00 67.94 509 THR B O 1
ATOM 7968 N N . ILE B 1 514 ? 7.656 41.409 51.804 1.00 67.02 510 ILE B N 1
ATOM 7969 C CA . ILE B 1 514 ? 7.910 42.838 51.949 1.00 65.76 510 ILE B CA 1
ATOM 7970 C C . ILE B 1 514 ? 6.858 43.600 51.153 1.00 65.03 510 ILE B C 1
ATOM 7971 O O . ILE B 1 514 ? 6.595 43.279 49.988 1.00 65.00 510 ILE B O 1
ATOM 7976 N N . GLU B 1 515 ? 6.254 44.608 51.780 1.00 67.89 511 GLU B N 1
ATOM 7977 C CA . GLU B 1 515 ? 5.184 45.394 51.174 1.00 66.99 511 GLU B CA 1
ATOM 7978 C C . GLU B 1 515 ? 5.728 46.764 50.784 1.00 61.40 511 GLU B C 1
ATOM 7979 O O . GLU B 1 515 ? 6.018 47.594 51.652 1.00 60.82 511 GLU B O 1
ATOM 7985 N N . VAL B 1 516 ? 5.869 46.993 49.480 1.00 62.13 512 VAL B N 1
ATOM 7986 C CA . VAL B 1 516 ? 6.373 48.252 48.942 1.00 62.69 512 VAL B CA 1
ATOM 7987 C C . VAL B 1 516 ? 5.191 49.131 48.557 1.00 57.95 512 VAL B C 1
ATOM 7988 O O . VAL B 1 516 ? 4.277 48.681 47.853 1.00 54.02 512 VAL B O 1
ATOM 7992 N N . ARG B 1 517 ? 5.204 50.386 49.013 1.00 63.01 513 ARG B N 1
ATOM 7993 C CA . ARG B 1 517 ? 4.124 51.319 48.728 1.00 65.40 513 ARG B CA 1
ATOM 7994 C C . ARG B 1 517 ? 4.556 52.558 47.958 1.00 64.60 513 ARG B C 1
ATOM 7995 O O . ARG B 1 517 ? 3.689 53.247 47.408 1.00 57.64 513 ARG B O 1
ATOM 8003 N N . GLN B 1 518 ? 5.851 52.863 47.900 1.00 60.86 514 GLN B N 1
ATOM 8004 C CA . GLN B 1 518 ? 6.308 54.081 47.246 1.00 58.71 514 GLN B CA 1
ATOM 8005 C C . GLN B 1 518 ? 7.747 53.903 46.784 1.00 50.83 514 GLN B C 1
ATOM 8006 O O . GLN B 1 518 ? 8.531 53.183 47.408 1.00 47.30 514 GLN B O 1
ATOM 8012 N N . ALA B 1 519 ? 8.079 54.570 45.679 1.00 53.58 515 ALA B N 1
ATOM 8013 C CA . ALA B 1 519 ? 9.423 54.557 45.117 1.00 47.06 515 ALA B CA 1
ATOM 8014 C C . ALA B 1 519 ? 9.762 55.953 44.619 1.00 50.99 515 ALA B C 1
ATOM 8015 O O . ALA B 1 519 ? 8.975 56.560 43.888 1.00 48.39 515 ALA B O 1
ATOM 8017 N N . ASN B 1 520 ? 10.928 56.459 45.017 1.00 55.06 516 ASN B N 1
ATOM 8018 C CA . ASN B 1 520 ? 11.373 57.788 44.627 1.00 53.64 516 ASN B CA 1
ATOM 8019 C C . ASN B 1 520 ? 12.793 57.717 44.088 1.00 52.40 516 ASN B C 1
ATOM 8020 O O . ASN B 1 520 ? 13.531 56.761 44.342 1.00 49.33 516 ASN B O 1
ATOM 8025 N N . ILE B 1 521 ? 13.173 58.751 43.343 1.00 55.32 517 ILE B N 1
ATOM 8026 C CA . ILE B 1 521 ? 14.462 58.807 42.663 1.00 52.78 517 ILE B CA 1
ATOM 8027 C C . ILE B 1 521 ? 15.355 59.807 43.385 1.00 54.03 517 ILE B C 1
ATOM 8028 O O . ILE B 1 521 ? 14.944 60.942 43.654 1.00 44.22 517 ILE B O 1
ATOM 8033 N N . SER B 1 522 ? 16.572 59.378 43.708 1.00 48.44 518 SER B N 1
ATOM 8034 C CA . SER B 1 522 ? 17.628 60.252 44.215 1.00 47.20 518 SER B CA 1
ATOM 8035 C C . SER B 1 522 ? 18.770 60.188 43.206 1.00 45.45 518 SER B C 1
ATOM 8036 O O . SER B 1 522 ? 19.779 59.516 43.428 1.00 36.71 518 SER B O 1
ATOM 8039 N N . ALA B 1 523 ? 18.601 60.898 42.088 1.00 48.03 519 ALA B N 1
ATOM 8040 C CA . ALA B 1 523 ? 19.563 60.803 40.996 1.00 43.40 519 ALA B CA 1
ATOM 8041 C C . ALA B 1 523 ? 20.887 61.472 41.332 1.00 44.14 519 ALA B C 1
ATOM 8042 O O . ALA B 1 523 ? 21.906 61.144 40.716 1.00 47.05 519 ALA B O 1
ATOM 8044 N N . GLY B 1 524 ? 20.895 62.405 42.286 1.00 46.64 520 GLY B N 1
ATOM 8045 C CA . GLY B 1 524 ? 22.154 62.993 42.714 1.00 47.55 520 GLY B CA 1
ATOM 8046 C C . GLY B 1 524 ? 23.043 61.991 43.425 1.00 41.63 520 GLY B C 1
ATOM 8047 O O . GLY B 1 524 ? 24.212 61.817 43.071 1.00 37.91 520 GLY B O 1
ATOM 8048 N N . ALA B 1 525 ? 22.496 61.311 44.434 1.00 44.40 521 ALA B N 1
ATOM 8049 C CA . ALA B 1 525 ? 23.260 60.281 45.126 1.00 46.93 521 ALA B CA 1
ATOM 8050 C C . ALA B 1 525 ? 23.420 59.037 44.263 1.00 45.52 521 ALA B C 1
ATOM 8051 O O . ALA B 1 525 ? 24.413 58.314 44.396 1.00 37.90 521 ALA B O 1
ATOM 8053 N N . GLY B 1 526 ? 22.458 58.771 43.382 1.00 49.89 522 GLY B N 1
ATOM 8054 C CA . GLY B 1 526 ? 22.567 57.678 42.438 1.00 48.88 522 GLY B CA 1
ATOM 8055 C C . GLY B 1 526 ? 21.918 56.380 42.869 1.00 47.46 522 GLY B C 1
ATOM 8056 O O . GLY B 1 526 ? 22.485 55.305 42.656 1.00 43.79 522 GLY B O 1
ATOM 8057 N N . PHE B 1 527 ? 20.735 56.456 43.475 1.00 48.78 523 PHE B N 1
ATOM 8058 C CA . PHE B 1 527 ? 19.979 55.254 43.794 1.00 44.49 523 PHE B CA 1
ATOM 8059 C C . PHE B 1 527 ? 18.494 55.582 43.851 1.00 50.05 523 PHE B C 1
ATOM 8060 O O . PHE B 1 527 ? 18.094 56.747 43.920 1.00 45.96 523 PHE B O 1
ATOM 8068 N N . VAL B 1 528 ? 17.681 54.528 43.819 1.00 53.35 524 VAL B N 1
ATOM 8069 C CA . VAL B 1 528 ? 16.230 54.635 43.910 1.00 48.75 524 VAL B CA 1
ATOM 8070 C C . VAL B 1 528 ? 15.808 54.254 45.321 1.00 52.56 524 VAL B C 1
ATOM 8071 O O . VAL B 1 528 ? 16.160 53.174 45.813 1.00 43.73 524 VAL B O 1
ATOM 8075 N N . VAL B 1 529 ? 15.057 55.135 45.970 1.00 47.01 525 VAL B N 1
ATOM 8076 C CA . VAL B 1 529 ? 14.579 54.906 47.328 1.00 51.70 525 VAL B CA 1
ATOM 8077 C C . VAL B 1 529 ? 13.251 54.163 47.265 1.00 53.45 525 VAL B C 1
ATOM 8078 O O . VAL B 1 529 ? 12.307 54.610 46.603 1.00 43.34 525 VAL B O 1
ATOM 8082 N N . VAL B 1 530 ? 13.177 53.032 47.961 1.00 54.26 526 VAL B N 1
ATOM 8083 C CA . VAL B 1 530 ? 11.987 52.189 47.994 1.00 54.44 526 VAL B CA 1
ATOM 8084 C C . VAL B 1 530 ? 11.465 52.177 49.422 1.00 52.11 526 VAL B C 1
ATOM 8085 O O . VAL B 1 530 ? 12.185 51.791 50.352 1.00 49.06 526 VAL B O 1
ATOM 8089 N N . MET B 1 531 ? 10.217 52.602 49.592 1.00 48.85 527 MET B N 1
ATOM 8090 C CA . MET B 1 531 ? 9.605 52.768 50.902 1.00 54.54 527 MET B CA 1
ATOM 8091 C C . MET B 1 531 ? 8.707 51.575 51.209 1.00 58.20 527 MET B C 1
ATOM 8092 O O . MET B 1 531 ? 7.883 51.186 50.376 1.00 53.64 527 MET B O 1
ATOM 8097 N N . THR B 1 532 ? 8.866 50.996 52.399 1.00 58.29 528 THR B N 1
ATOM 8098 C CA . THR B 1 532 ? 7.944 49.977 52.885 1.00 59.88 528 THR B CA 1
ATOM 8099 C C . THR B 1 532 ? 7.009 50.500 53.967 1.00 66.18 528 THR B C 1
ATOM 8100 O O . THR B 1 532 ? 6.214 49.725 54.509 1.00 63.49 528 THR B O 1
ATOM 8104 N N . GLY B 1 533 ? 7.077 51.784 54.284 1.00 67.25 529 GLY B N 1
ATOM 8105 C CA . GLY B 1 533 ? 6.238 52.338 55.321 1.00 67.15 529 GLY B CA 1
ATOM 8106 C C . GLY B 1 533 ? 6.378 53.840 55.394 1.00 70.90 529 GLY B C 1
ATOM 8107 O O . GLY B 1 533 ? 6.817 54.488 54.442 1.00 63.61 529 GLY B O 1
ATOM 8108 N N . GLU B 1 534 ? 5.997 54.388 56.545 1.00 77.40 530 GLU B N 1
ATOM 8109 C CA . GLU B 1 534 ? 6.125 55.814 56.801 1.00 71.75 530 GLU B CA 1
ATOM 8110 C C . GLU B 1 534 ? 7.479 56.114 57.433 1.00 67.55 530 GLU B C 1
ATOM 8111 O O . GLU B 1 534 ? 7.928 55.404 58.337 1.00 62.73 530 GLU B O 1
ATOM 8117 N N . ILE B 1 535 ? 8.130 57.166 56.943 1.00 66.04 531 ILE B N 1
ATOM 8118 C CA . ILE B 1 535 ? 9.456 57.565 57.401 1.00 58.54 531 ILE B CA 1
ATOM 8119 C C . ILE B 1 535 ? 9.377 59.002 57.896 1.00 60.48 531 ILE B C 1
ATOM 8120 O O . ILE B 1 535 ? 8.797 59.865 57.226 1.00 59.09 531 ILE B O 1
ATOM 8125 N N . MET B 1 536 ? 9.959 59.255 59.066 1.00 57.99 532 MET B N 1
ATOM 8126 C CA . MET B 1 536 ? 9.983 60.587 59.661 1.00 50.13 532 MET B CA 1
ATOM 8127 C C . MET B 1 536 ? 11.275 61.283 59.249 1.00 51.70 532 MET B C 1
ATOM 8128 O O . MET B 1 536 ? 12.352 60.960 59.762 1.00 45.70 532 MET B O 1
ATOM 8133 N N . LYS B 1 537 ? 11.173 62.231 58.322 1.00 45.83 533 LYS B N 1
ATOM 8134 C CA . LYS B 1 537 ? 12.328 63.004 57.888 1.00 42.22 533 LYS B CA 1
ATOM 8135 C C . LYS B 1 537 ? 12.510 64.292 58.683 1.00 45.02 533 LYS B C 1
ATOM 8136 O O . LYS B 1 537 ? 13.449 65.046 58.408 1.00 34.77 533 LYS B O 1
ATOM 8142 N N . MET B 1 538 ? 11.639 64.559 59.656 1.00 39.95 534 MET B N 1
ATOM 8143 C CA . MET B 1 538 ? 11.759 65.736 60.517 1.00 39.26 534 MET B CA 1
ATOM 8144 C C . MET B 1 538 ? 11.252 65.356 61.903 1.00 46.78 534 MET B C 1
ATOM 8145 O O . MET B 1 538 ? 10.034 65.293 62.136 1.00 40.24 534 MET B O 1
ATOM 8150 N N . PRO B 1 539 ? 12.149 65.078 62.846 1.00 48.86 535 PRO B N 1
ATOM 8151 C CA . PRO B 1 539 ? 11.711 64.684 64.188 1.00 44.00 535 PRO B CA 1
ATOM 8152 C C . PRO B 1 539 ? 11.168 65.869 64.972 1.00 47.38 535 PRO B C 1
ATOM 8153 O O . PRO B 1 539 ? 11.369 67.034 64.620 1.00 39.27 535 PRO B O 1
ATOM 8157 N N . GLY B 1 540 ? 10.460 65.550 66.054 1.00 46.35 536 GLY B N 1
ATOM 8158 C CA . GLY B 1 540 ? 9.839 66.563 66.886 1.00 42.83 536 GLY B CA 1
ATOM 8159 C C . GLY B 1 540 ? 10.428 66.681 68.278 1.00 46.27 536 GLY B C 1
ATOM 8160 O O . GLY B 1 540 ? 11.076 65.751 68.768 1.00 44.41 536 GLY B O 1
ATOM 8161 N N . LEU B 1 541 ? 10.204 67.829 68.928 1.00 43.25 537 LEU B N 1
ATOM 8162 C CA . LEU B 1 541 ? 10.707 68.065 70.275 1.00 41.55 537 LEU B CA 1
ATOM 8163 C C . LEU B 1 541 ? 9.773 67.440 71.311 1.00 44.10 537 LEU B C 1
ATOM 8164 O O . LEU B 1 541 ? 8.554 67.424 71.120 1.00 33.30 537 LEU B O 1
ATOM 8169 N N . PRO B 1 542 ? 10.314 66.925 72.407 1.00 45.72 538 PRO B N 1
ATOM 8170 C CA . PRO B 1 542 ? 9.481 66.344 73.464 1.00 40.40 538 PRO B CA 1
ATOM 8171 C C . PRO B 1 542 ? 8.838 67.435 74.316 1.00 44.78 538 PRO B C 1
ATOM 8172 O O . PRO B 1 542 ? 8.988 68.630 74.066 1.00 37.22 538 PRO B O 1
ATOM 8176 N N . LYS B 1 543 ? 8.106 66.991 75.342 1.00 42.68 539 LYS B N 1
ATOM 8177 C CA . LYS B 1 543 ? 7.377 67.921 76.199 1.00 44.50 539 LYS B CA 1
ATOM 8178 C C . LYS B 1 543 ? 8.327 68.814 76.991 1.00 39.98 539 LYS B C 1
ATOM 8179 O O . LYS B 1 543 ? 8.035 69.995 77.215 1.00 34.19 539 LYS B O 1
ATOM 8185 N N . LEU B 1 544 ? 9.466 68.270 77.424 1.00 44.86 540 LEU B N 1
ATOM 8186 C CA . LEU B 1 544 ? 10.494 69.023 78.142 1.00 42.66 540 LEU B CA 1
ATOM 8187 C C . LEU B 1 544 ? 11.804 68.871 77.381 1.00 41.74 540 LEU B C 1
ATOM 8188 O O . LEU B 1 544 ? 12.577 67.932 77.636 1.00 44.48 540 LEU B O 1
ATOM 8193 N N . PRO B 1 545 ? 12.091 69.757 76.430 1.00 46.18 541 PRO B N 1
ATOM 8194 C CA . PRO B 1 545 ? 13.319 69.620 75.640 1.00 39.84 541 PRO B CA 1
ATOM 8195 C C . PRO B 1 545 ? 14.565 69.805 76.491 1.00 43.85 541 PRO B C 1
ATOM 8196 O O . PRO B 1 545 ? 14.588 70.584 77.447 1.00 36.82 541 PRO B O 1
ATOM 8200 N N . ALA B 1 546 ? 15.615 69.063 76.126 1.00 43.85 542 ALA B N 1
ATOM 8201 C CA . ALA B 1 546 ? 16.905 69.198 76.794 1.00 43.01 542 ALA B CA 1
ATOM 8202 C C . ALA B 1 546 ? 17.467 70.610 76.693 1.00 40.93 542 ALA B C 1
ATOM 8203 O O . ALA B 1 546 ? 18.342 70.974 77.485 1.00 40.52 542 ALA B O 1
ATOM 8205 N N . ALA B 1 547 ? 16.991 71.407 75.730 1.00 43.59 543 ALA B N 1
ATOM 8206 C CA . ALA B 1 547 ? 17.458 72.782 75.593 1.00 43.33 543 ALA B CA 1
ATOM 8207 C C . ALA B 1 547 ? 17.193 73.604 76.849 1.00 43.13 543 ALA B C 1
ATOM 8208 O O . ALA B 1 547 ? 17.951 74.532 77.151 1.00 40.20 543 ALA B O 1
ATOM 8210 N N . GLU B 1 548 ? 16.125 73.287 77.587 1.00 42.29 544 GLU B N 1
ATOM 8211 C CA . GLU B 1 548 ? 15.804 74.043 78.793 1.00 43.25 544 GLU B CA 1
ATOM 8212 C C . GLU B 1 548 ? 16.855 73.883 79.885 1.00 43.55 544 GLU B C 1
ATOM 8213 O O . GLU B 1 548 ? 16.930 74.730 80.782 1.00 43.65 544 GLU B O 1
ATOM 8219 N N . ARG B 1 549 ? 17.661 72.823 79.836 1.00 47.19 545 ARG B N 1
ATOM 8220 C CA . ARG B 1 549 ? 18.711 72.604 80.821 1.00 49.78 545 ARG B CA 1
ATOM 8221 C C . ARG B 1 549 ? 20.065 73.155 80.390 1.00 54.84 545 ARG B C 1
ATOM 8222 O O . ARG B 1 549 ? 20.976 73.233 81.222 1.00 51.51 545 ARG B O 1
ATOM 8224 N N . ILE B 1 550 ? 20.222 73.532 79.125 1.00 55.82 546 ILE B N 1
ATOM 8225 C CA . ILE B 1 550 ? 21.498 74.034 78.625 1.00 49.25 546 ILE B CA 1
ATOM 8226 C C . ILE B 1 550 ? 21.709 75.455 79.130 1.00 48.93 546 ILE B C 1
ATOM 8227 O O . ILE B 1 550 ? 20.794 76.286 79.087 1.00 44.29 546 ILE B O 1
ATOM 8232 N N . ASP B 1 551 ? 22.920 75.738 79.610 1.00 54.08 547 ASP B N 1
ATOM 8233 C CA . ASP B 1 551 ? 23.239 77.044 80.171 1.00 50.74 547 ASP B CA 1
ATOM 8234 C C . ASP B 1 551 ? 24.683 77.398 79.843 1.00 51.58 547 ASP B C 1
ATOM 8235 O O . ASP B 1 551 ? 25.480 76.544 79.446 1.00 43.38 547 ASP B O 1
ATOM 8240 N N . VAL B 1 552 ? 25.006 78.681 80.010 1.00 51.13 548 VAL B N 1
ATOM 8241 C CA . VAL B 1 552 ? 26.350 79.208 79.798 1.00 49.02 548 VAL B CA 1
ATOM 8242 C C . VAL B 1 552 ? 26.707 80.092 80.985 1.00 49.40 548 VAL B C 1
ATOM 8243 O O . VAL B 1 552 ? 25.891 80.907 81.428 1.00 48.97 548 VAL B O 1
ATOM 8247 N N . ASP B 1 553 ? 27.926 79.936 81.497 1.00 55.46 549 ASP B N 1
ATOM 8248 C CA . ASP B 1 553 ? 28.364 80.704 82.653 1.00 54.13 549 ASP B CA 1
ATOM 8249 C C . ASP B 1 553 ? 29.001 82.017 82.195 1.00 55.71 549 ASP B C 1
ATOM 8250 O O . ASP B 1 553 ? 28.989 82.361 81.010 1.00 51.91 549 ASP B O 1
ATOM 8255 N N . GLU B 1 554 ? 29.572 82.767 83.142 1.00 60.66 550 GLU B N 1
ATOM 8256 C CA . GLU B 1 554 ? 30.129 84.079 82.827 1.00 57.22 550 GLU B CA 1
ATOM 8257 C C . GLU B 1 554 ? 31.396 83.995 81.986 1.00 55.05 550 GLU B C 1
ATOM 8258 O O . GLU B 1 554 ? 31.772 84.991 81.358 1.00 50.47 550 GLU B O 1
ATOM 8264 N N . ASN B 1 555 ? 32.059 82.841 81.955 1.00 55.39 551 ASN B N 1
ATOM 8265 C CA . ASN B 1 555 ? 33.281 82.664 81.185 1.00 60.54 551 ASN B CA 1
ATOM 8266 C C . ASN B 1 555 ? 33.041 81.942 79.867 1.00 59.09 551 ASN B C 1
ATOM 8267 O O . ASN B 1 555 ? 34.001 81.643 79.150 1.00 52.08 551 ASN B O 1
ATOM 8272 N N . GLY B 1 556 ? 31.786 81.655 79.534 1.00 57.86 552 GLY B N 1
ATOM 8273 C CA . GLY B 1 556 ? 31.487 80.974 78.292 1.00 52.85 552 GLY B CA 1
ATOM 8274 C C . GLY B 1 556 ? 31.608 79.470 78.344 1.00 52.65 552 GLY B C 1
ATOM 8275 O O . GLY B 1 556 ? 31.914 78.847 77.324 1.00 55.08 552 GLY B O 1
ATOM 8276 N N . LYS B 1 557 ? 31.391 78.862 79.506 1.00 54.92 553 LYS B N 1
ATOM 8277 C CA . LYS B 1 557 ? 31.441 77.413 79.647 1.00 56.72 553 LYS B CA 1
ATOM 8278 C C . LYS B 1 557 ? 30.028 76.851 79.567 1.00 52.98 553 LYS B C 1
ATOM 8279 O O . LYS B 1 557 ? 29.125 77.325 80.264 1.00 45.00 553 LYS B O 1
ATOM 8285 N N . ILE B 1 558 ? 29.844 75.842 78.721 1.00 54.86 554 ILE B N 1
ATOM 8286 C CA . ILE B 1 558 ? 28.531 75.258 78.478 1.00 54.62 554 ILE B CA 1
ATOM 8287 C C . ILE B 1 558 ? 28.302 74.125 79.468 1.00 54.33 554 ILE B C 1
ATOM 8288 O O . ILE B 1 558 ? 29.169 73.262 79.653 1.00 54.06 554 ILE B O 1
ATOM 8293 N N . SER B 1 559 ? 27.134 74.129 80.105 1.00 60.71 555 SER B N 1
ATOM 8294 C CA . SER B 1 559 ? 26.721 73.061 81.001 1.00 56.29 555 SER B CA 1
ATOM 8295 C C . SER B 1 559 ? 25.343 72.564 80.593 1.00 58.30 555 SER B C 1
ATOM 8296 O O . SER B 1 559 ? 24.537 73.312 80.031 1.00 50.73 555 SER B O 1
ATOM 8299 N N . GLY B 1 560 ? 25.079 71.291 80.878 1.00 59.54 556 GLY B N 1
ATOM 8300 C CA . GLY B 1 560 ? 23.784 70.703 80.617 1.00 57.55 556 GLY B CA 1
ATOM 8301 C C . GLY B 1 560 ? 23.625 70.045 79.264 1.00 60.79 556 GLY B C 1
ATOM 8302 O O . GLY B 1 560 ? 22.519 69.588 78.945 1.00 60.22 556 GLY B O 1
ATOM 8303 N N . LEU B 1 561 ? 24.685 69.981 78.455 1.00 63.21 557 LEU B N 1
ATOM 8304 C CA . LEU B 1 561 ? 24.584 69.308 77.164 1.00 61.62 557 LEU B CA 1
ATOM 8305 C C . LEU B 1 561 ? 24.372 67.809 77.326 1.00 64.76 557 LEU B C 1
ATOM 8306 O O . LEU B 1 561 ? 23.715 67.184 76.486 1.00 64.19 557 LEU B O 1
ATOM 8311 N N . PHE B 1 562 ? 24.914 67.219 78.386 1.00 67.57 558 PHE B N 1
ATOM 8312 C CA . PHE B 1 562 ? 24.824 65.780 78.592 1.00 69.51 558 PHE B CA 1
ATOM 8313 C C . PHE B 1 562 ? 24.421 65.463 80.029 1.00 66.74 558 PHE B C 1
ATOM 8314 O O . PHE B 1 562 ? 24.657 66.258 80.939 1.00 64.31 558 PHE B O 1
ATOM 8322 N N . PHE C 1 7 ? 46.568 87.466 -18.844 1.00 79.40 3 PHE C N 1
ATOM 8323 C CA . PHE C 1 7 ? 45.363 87.198 -18.069 1.00 79.07 3 PHE C CA 1
ATOM 8324 C C . PHE C 1 7 ? 45.309 85.740 -17.636 1.00 74.24 3 PHE C C 1
ATOM 8325 O O . PHE C 1 7 ? 45.266 84.834 -18.466 1.00 73.29 3 PHE C O 1
ATOM 8333 N N . LYS C 1 8 ? 45.304 85.527 -16.324 1.00 71.15 4 LYS C N 1
ATOM 8334 C CA . LYS C 1 8 ? 45.251 84.198 -15.738 1.00 66.39 4 LYS C CA 1
ATOM 8335 C C . LYS C 1 8 ? 43.937 84.053 -14.977 1.00 63.80 4 LYS C C 1
ATOM 8336 O O . LYS C 1 8 ? 43.521 84.977 -14.273 1.00 60.89 4 LYS C O 1
ATOM 8342 N N . THR C 1 9 ? 43.282 82.901 -15.102 1.00 64.56 5 THR C N 1
ATOM 8343 C CA . THR C 1 9 ? 42.049 82.703 -14.359 1.00 60.86 5 THR C CA 1
ATOM 8344 C C . THR C 1 9 ? 42.370 82.462 -12.884 1.00 51.61 5 THR C C 1
ATOM 8345 O O . THR C 1 9 ? 43.508 82.162 -12.505 1.00 54.46 5 THR C O 1
ATOM 8349 N N . ASP C 1 10 ? 41.346 82.617 -12.039 1.00 58.50 6 ASP C N 1
ATOM 8350 C CA . ASP C 1 10 ? 41.547 82.452 -10.600 1.00 56.16 6 ASP C CA 1
ATOM 8351 C C . ASP C 1 10 ? 42.006 81.037 -10.258 1.00 56.75 6 ASP C C 1
ATOM 8352 O O . ASP C 1 10 ? 42.785 80.840 -9.314 1.00 52.77 6 ASP C O 1
ATOM 8357 N N . ILE C 1 11 ? 41.537 80.036 -11.012 1.00 58.29 7 ILE C N 1
ATOM 8358 C CA . ILE C 1 11 ? 41.971 78.667 -10.751 1.00 63.66 7 ILE C CA 1
ATOM 8359 C C . ILE C 1 11 ? 43.408 78.469 -11.200 1.00 60.65 7 ILE C C 1
ATOM 8360 O O . ILE C 1 11 ? 44.180 77.756 -10.548 1.00 59.43 7 ILE C O 1
ATOM 8365 N N . GLU C 1 12 ? 43.788 79.074 -12.322 1.00 62.83 8 GLU C N 1
ATOM 8366 C CA . GLU C 1 12 ? 45.177 78.995 -12.744 1.00 61.46 8 GLU C CA 1
ATOM 8367 C C . GLU C 1 12 ? 46.104 79.615 -11.704 1.00 61.17 8 GLU C C 1
ATOM 8368 O O . GLU C 1 12 ? 47.169 79.063 -11.403 1.00 62.60 8 GLU C O 1
ATOM 8374 N N . ILE C 1 13 ? 45.696 80.749 -11.122 1.00 57.86 9 ILE C N 1
ATOM 8375 C CA . ILE C 1 13 ? 46.516 81.422 -10.115 1.00 60.81 9 ILE C CA 1
ATOM 8376 C C . ILE C 1 13 ? 46.645 80.566 -8.860 1.00 56.92 9 ILE C C 1
ATOM 8377 O O . ILE C 1 13 ? 47.729 80.460 -8.272 1.00 57.34 9 ILE C O 1
ATOM 8382 N N . ALA C 1 14 ? 45.543 79.951 -8.420 1.00 60.51 10 ALA C N 1
ATOM 8383 C CA . ALA C 1 14 ? 45.608 79.097 -7.238 1.00 57.53 10 ALA C CA 1
ATOM 8384 C C . ALA C 1 14 ? 46.447 77.851 -7.490 1.00 63.92 10 ALA C C 1
ATOM 8385 O O . ALA C 1 14 ? 47.083 77.335 -6.563 1.00 59.27 10 ALA C O 1
ATOM 8387 N N . GLN C 1 15 ? 46.460 77.355 -8.728 1.00 67.30 11 GLN C N 1
ATOM 8388 C CA . GLN C 1 15 ? 47.258 76.180 -9.052 1.00 67.80 11 GLN C CA 1
ATOM 8389 C C . GLN C 1 15 ? 48.744 76.500 -9.158 1.00 68.73 11 GLN C C 1
ATOM 8390 O O . GLN C 1 15 ? 49.577 75.630 -8.886 1.00 69.23 11 GLN C O 1
ATOM 8396 N N . GLU C 1 16 ? 49.102 77.716 -9.574 1.00 67.27 12 GLU C N 1
ATOM 8397 C CA . GLU C 1 16 ? 50.508 78.083 -9.689 1.00 69.53 12 GLU C CA 1
ATOM 8398 C C . GLU C 1 16 ? 51.117 78.601 -8.391 1.00 68.93 12 GLU C C 1
ATOM 8399 O O . GLU C 1 16 ? 52.344 78.720 -8.311 1.00 69.40 12 GLU C O 1
ATOM 8405 N N . ALA C 1 17 ? 50.310 78.905 -7.378 1.00 69.41 13 ALA C N 1
ATOM 8406 C CA . ALA C 1 17 ? 50.856 79.388 -6.119 1.00 67.56 13 ALA C CA 1
ATOM 8407 C C . ALA C 1 17 ? 51.327 78.211 -5.276 1.00 67.55 13 ALA C C 1
ATOM 8408 O O . ALA C 1 17 ? 50.752 77.125 -5.324 1.00 68.63 13 ALA C O 1
ATOM 8410 N N . ASN C 1 18 ? 52.364 78.444 -4.472 1.00 68.23 14 ASN C N 1
ATOM 8411 C CA . ASN C 1 18 ? 52.932 77.377 -3.660 1.00 65.88 14 ASN C CA 1
ATOM 8412 C C . ASN C 1 18 ? 52.516 77.542 -2.205 1.00 63.23 14 ASN C C 1
ATOM 8413 O O . ASN C 1 18 ? 53.168 78.289 -1.459 1.00 57.67 14 ASN C O 1
ATOM 8418 N N . PRO C 1 19 ? 51.456 76.875 -1.751 1.00 63.32 15 PRO C N 1
ATOM 8419 C CA . PRO C 1 19 ? 51.022 77.031 -0.360 1.00 57.25 15 PRO C CA 1
ATOM 8420 C C . PRO C 1 19 ? 51.903 76.253 0.605 1.00 50.79 15 PRO C C 1
ATOM 8421 O O . PRO C 1 19 ? 52.354 75.141 0.318 1.00 47.69 15 PRO C O 1
ATOM 8425 N N . GLN C 1 20 ? 52.145 76.861 1.762 1.00 48.99 16 GLN C N 1
ATOM 8426 C CA . GLN C 1 20 ? 52.964 76.266 2.803 1.00 46.17 16 GLN C CA 1
ATOM 8427 C C . GLN C 1 20 ? 52.169 75.231 3.595 1.00 51.67 16 GLN C C 1
ATOM 8428 O O . GLN C 1 20 ? 50.935 75.243 3.623 1.00 38.40 16 GLN C O 1
ATOM 8434 N N . ASP C 1 21 ? 52.900 74.318 4.231 1.00 49.76 17 ASP C N 1
ATOM 8435 C CA . ASP C 1 21 ? 52.287 73.379 5.162 1.00 45.52 17 ASP C CA 1
ATOM 8436 C C . ASP C 1 21 ? 51.569 74.147 6.264 1.00 45.90 17 ASP C C 1
ATOM 8437 O O . ASP C 1 21 ? 52.114 75.102 6.827 1.00 36.27 17 ASP C O 1
ATOM 8442 N N . ILE C 1 22 ? 50.335 73.732 6.567 1.00 45.57 18 ILE C N 1
ATOM 8443 C CA . ILE C 1 22 ? 49.511 74.462 7.524 1.00 39.66 18 ILE C CA 1
ATOM 8444 C C . ILE C 1 22 ? 50.142 74.481 8.910 1.00 40.41 18 ILE C C 1
ATOM 8445 O O . ILE C 1 22 ? 49.852 75.378 9.709 1.00 39.91 18 ILE C O 1
ATOM 8450 N N . ARG C 1 23 ? 51.012 73.515 9.214 1.00 39.42 19 ARG C N 1
ATOM 8451 C CA . ARG C 1 23 ? 51.737 73.549 10.480 1.00 46.62 19 ARG C CA 1
ATOM 8452 C C . ARG C 1 23 ? 52.681 74.742 10.547 1.00 44.21 19 ARG C C 1
ATOM 8453 O O . ARG C 1 23 ? 52.955 75.257 11.637 1.00 38.94 19 ARG C O 1
ATOM 8461 N N . ASP C 1 24 ? 53.184 75.196 9.397 1.00 45.99 20 ASP C N 1
ATOM 8462 C CA . ASP C 1 24 ? 53.998 76.405 9.363 1.00 47.82 20 ASP C CA 1
ATOM 8463 C C . ASP C 1 24 ? 53.144 77.665 9.428 1.00 48.66 20 ASP C C 1
ATOM 8464 O O . ASP C 1 24 ? 53.567 78.665 10.018 1.00 42.32 20 ASP C O 1
ATOM 8469 N N . ILE C 1 25 ? 51.951 77.638 8.827 1.00 52.36 21 ILE C N 1
ATOM 8470 C CA . ILE C 1 25 ? 51.031 78.766 8.945 1.00 44.98 21 ILE C CA 1
ATOM 8471 C C . ILE C 1 25 ? 50.586 78.937 10.391 1.00 44.38 21 ILE C C 1
ATOM 8472 O O . ILE C 1 25 ? 50.480 80.062 10.897 1.00 41.24 21 ILE C O 1
ATOM 8477 N N . ALA C 1 26 ? 50.320 77.824 11.080 1.00 49.77 22 ALA C N 1
ATOM 8478 C CA . ALA C 1 26 ? 49.933 77.890 12.485 1.00 50.07 22 ALA C CA 1
ATOM 8479 C C . ALA C 1 26 ? 51.060 78.434 13.354 1.00 51.33 22 ALA C C 1
ATOM 8480 O O . ALA C 1 26 ? 50.799 79.081 14.375 1.00 45.91 22 ALA C O 1
ATOM 8482 N N . LYS C 1 27 ? 52.314 78.177 12.972 1.00 48.61 23 LYS C N 1
ATOM 8483 C CA . LYS C 1 27 ? 53.445 78.694 13.735 1.00 52.76 23 LYS C CA 1
ATOM 8484 C C . LYS C 1 27 ? 53.516 80.215 13.686 1.00 53.38 23 LYS C C 1
ATOM 8485 O O . LYS C 1 27 ? 54.008 80.839 14.633 1.00 49.03 23 LYS C O 1
ATOM 8491 N N . LYS C 1 28 ? 53.042 80.827 12.596 1.00 53.72 24 LYS C N 1
ATOM 8492 C CA . LYS C 1 28 ? 53.049 82.284 12.506 1.00 50.37 24 LYS C CA 1
ATOM 8493 C C . LYS C 1 28 ? 52.162 82.919 13.569 1.00 53.64 24 LYS C C 1
ATOM 8494 O O . LYS C 1 28 ? 52.410 84.056 13.985 1.00 47.59 24 LYS C O 1
ATOM 8500 N N . ILE C 1 29 ? 51.131 82.209 14.018 1.00 49.67 25 ILE C N 1
ATOM 8501 C CA . ILE C 1 29 ? 50.220 82.712 15.036 1.00 49.86 25 ILE C CA 1
ATOM 8502 C C . ILE C 1 29 ? 50.385 81.951 16.352 1.00 54.15 25 ILE C C 1
ATOM 8503 O O . ILE C 1 29 ? 49.462 81.909 17.164 1.00 53.54 25 ILE C O 1
ATOM 8508 N N . ASN C 1 30 ? 51.553 81.337 16.559 1.00 53.37 26 ASN C N 1
ATOM 8509 C CA . ASN C 1 30 ? 51.923 80.727 17.839 1.00 52.80 26 ASN C CA 1
ATOM 8510 C C . ASN C 1 30 ? 50.985 79.583 18.215 1.00 57.98 26 ASN C C 1
ATOM 8511 O O . ASN C 1 30 ? 50.564 79.454 19.367 1.00 55.57 26 ASN C O 1
ATOM 8516 N N . LEU C 1 31 ? 50.653 78.743 17.240 1.00 54.48 27 LEU C N 1
ATOM 8517 C CA . LEU C 1 31 ? 49.859 77.546 17.474 1.00 54.99 27 LEU C CA 1
ATOM 8518 C C . LEU C 1 31 ? 50.762 76.326 17.365 1.00 54.81 27 LEU C C 1
ATOM 8519 O O . LEU C 1 31 ? 51.486 76.171 16.376 1.00 50.22 27 LEU C O 1
ATOM 8524 N N . SER C 1 32 ? 50.713 75.465 18.377 1.00 56.70 28 SER C N 1
ATOM 8525 C CA . SER C 1 32 ? 51.526 74.262 18.403 1.00 60.33 28 SER C CA 1
ATOM 8526 C C . SER C 1 32 ? 50.802 73.120 17.693 1.00 64.99 28 SER C C 1
ATOM 8527 O O . SER C 1 32 ? 49.673 73.263 17.216 1.00 61.00 28 SER C O 1
ATOM 8530 N N . GLU C 1 33 ? 51.465 71.964 17.620 1.00 63.25 29 GLU C N 1
ATOM 8531 C CA . GLU C 1 33 ? 50.849 70.805 16.984 1.00 64.97 29 GLU C CA 1
ATOM 8532 C C . GLU C 1 33 ? 49.681 70.281 17.808 1.00 65.15 29 GLU C C 1
ATOM 8533 O O . GLU C 1 33 ? 48.698 69.786 17.245 1.00 59.85 29 GLU C O 1
ATOM 8539 N N . ASP C 1 34 ? 49.770 70.382 19.135 1.00 62.63 30 ASP C N 1
ATOM 8540 C CA . ASP C 1 34 ? 48.695 69.930 20.006 1.00 61.66 30 ASP C CA 1
ATOM 8541 C C . ASP C 1 34 ? 47.522 70.901 20.044 1.00 62.32 30 ASP C C 1
ATOM 8542 O O . ASP C 1 34 ? 46.495 70.582 20.652 1.00 57.86 30 ASP C O 1
ATOM 8547 N N . ASP C 1 35 ? 47.650 72.070 19.416 1.00 57.52 31 ASP C N 1
ATOM 8548 C CA . ASP C 1 35 ? 46.579 73.055 19.369 1.00 53.70 31 ASP C CA 1
ATOM 8549 C C . ASP C 1 35 ? 45.740 72.973 18.101 1.00 51.11 31 ASP C C 1
ATOM 8550 O O . ASP C 1 35 ? 44.695 73.628 18.029 1.00 46.18 31 ASP C O 1
ATOM 8555 N N . ILE C 1 36 ? 46.162 72.193 17.106 1.00 53.11 32 ILE C N 1
ATOM 8556 C CA . ILE C 1 36 ? 45.460 72.105 15.833 1.00 53.51 32 ILE C CA 1
ATOM 8557 C C . ILE C 1 36 ? 45.269 70.643 15.457 1.00 50.86 32 ILE C C 1
ATOM 8558 O O . ILE C 1 36 ? 46.027 69.765 15.881 1.00 45.04 32 ILE C O 1
ATOM 8563 N N . GLU C 1 37 ? 44.239 70.389 14.652 1.00 51.62 33 GLU C N 1
ATOM 8564 C CA . GLU C 1 37 ? 43.956 69.069 14.104 1.00 50.45 33 GLU C CA 1
ATOM 8565 C C . GLU C 1 37 ? 43.994 69.173 12.587 1.00 45.68 33 GLU C C 1
ATOM 8566 O O . GLU C 1 37 ? 43.226 69.939 11.997 1.00 45.98 33 GLU C O 1
ATOM 8572 N N . LEU C 1 38 ? 44.881 68.407 11.961 1.00 49.64 34 LEU C N 1
ATOM 8573 C CA . LEU C 1 38 ? 45.110 68.537 10.530 1.00 47.16 34 LEU C CA 1
ATOM 8574 C C . LEU C 1 38 ? 44.013 67.849 9.726 1.00 48.42 34 LEU C C 1
ATOM 8575 O O . LEU C 1 38 ? 43.541 66.766 10.082 1.00 44.75 34 LEU C O 1
ATOM 8580 N N . TYR C 1 39 ? 43.615 68.496 8.632 1.00 48.92 35 TYR C N 1
ATOM 8581 C CA . TYR C 1 39 ? 42.751 67.930 7.596 1.00 43.41 35 TYR C CA 1
ATOM 8582 C C . TYR C 1 39 ? 43.542 68.029 6.298 1.00 40.82 35 TYR C C 1
ATOM 8583 O O . TYR C 1 39 ? 43.316 68.923 5.480 1.00 37.88 35 TYR C O 1
ATOM 8592 N N . GLY C 1 40 ? 44.478 67.102 6.113 1.00 48.19 36 GLY C N 1
ATOM 8593 C CA . GLY C 1 40 ? 45.482 67.248 5.081 1.00 43.65 36 GLY C CA 1
ATOM 8594 C C . GLY C 1 40 ? 46.574 68.198 5.532 1.00 41.17 36 GLY C C 1
ATOM 8595 O O . GLY C 1 40 ? 46.605 68.671 6.669 1.00 41.15 36 GLY C O 1
ATOM 8596 N N . LYS C 1 41 ? 47.495 68.484 4.616 1.00 51.40 37 LYS C N 1
ATOM 8597 C CA . LYS C 1 41 ? 48.624 69.348 4.934 1.00 47.56 37 LYS C CA 1
ATOM 8598 C C . LYS C 1 41 ? 48.353 70.822 4.657 1.00 46.05 37 LYS C C 1
ATOM 8599 O O . LYS C 1 41 ? 49.242 71.649 4.882 1.00 44.39 37 LYS C O 1
ATOM 8605 N N . TYR C 1 42 ? 47.157 71.177 4.183 1.00 46.68 38 TYR C N 1
ATOM 8606 C CA . TYR C 1 42 ? 46.834 72.565 3.869 1.00 42.07 38 TYR C CA 1
ATOM 8607 C C . TYR C 1 42 ? 45.593 73.075 4.594 1.00 40.04 38 TYR C C 1
ATOM 8608 O O . TYR C 1 42 ? 45.161 74.205 4.336 1.00 37.32 38 TYR C O 1
ATOM 8617 N N . LYS C 1 43 ? 45.009 72.282 5.492 1.00 41.70 39 LYS C N 1
ATOM 8618 C CA . LYS C 1 43 ? 43.847 72.702 6.264 1.00 40.67 39 LYS C CA 1
ATOM 8619 C C . LYS C 1 43 ? 43.991 72.197 7.691 1.00 42.71 39 LYS C C 1
ATOM 8620 O O . LYS C 1 43 ? 44.593 71.149 7.936 1.00 37.97 39 LYS C O 1
ATOM 8626 N N . ALA C 1 44 ? 43.426 72.949 8.633 1.00 43.94 40 ALA C N 1
ATOM 8627 C CA . ALA C 1 44 ? 43.472 72.543 10.029 1.00 40.41 40 ALA C CA 1
ATOM 8628 C C . ALA C 1 44 ? 42.337 73.211 10.790 1.00 43.35 40 ALA C C 1
ATOM 8629 O O . ALA C 1 44 ? 41.893 74.305 10.436 1.00 34.35 40 ALA C O 1
ATOM 8631 N N . LYS C 1 45 ? 41.881 72.538 11.842 1.00 43.34 41 LYS C N 1
ATOM 8632 C CA . LYS C 1 45 ? 40.939 73.110 12.791 1.00 42.81 41 LYS C CA 1
ATOM 8633 C C . LYS C 1 45 ? 41.682 73.490 14.064 1.00 44.75 41 LYS C C 1
ATOM 8634 O O . LYS C 1 45 ? 42.514 72.724 14.559 1.00 36.02 41 LYS C O 1
ATOM 8640 N N . ILE C 1 46 ? 41.375 74.671 14.593 1.00 44.76 42 ILE C N 1
ATOM 8641 C CA . ILE C 1 46 ? 42.037 75.190 15.780 1.00 46.99 42 ILE C CA 1
ATOM 8642 C C . ILE C 1 46 ? 41.186 74.861 16.993 1.00 48.44 42 ILE C C 1
ATOM 8643 O O . ILE C 1 46 ? 39.988 75.175 17.031 1.00 37.43 42 ILE C O 1
ATOM 8648 N N . ASP C 1 47 ? 41.804 74.209 17.974 1.00 47.73 43 ASP C N 1
ATOM 8649 C CA . ASP C 1 47 ? 41.114 73.892 19.217 1.00 47.59 43 ASP C CA 1
ATOM 8650 C C . ASP C 1 47 ? 40.701 75.195 19.892 1.00 49.34 43 ASP C C 1
ATOM 8651 O O . ASP C 1 47 ? 41.546 76.058 20.151 1.00 47.38 43 ASP C O 1
ATOM 8656 N N . TYR C 1 48 ? 39.400 75.336 20.184 1.00 51.42 44 TYR C N 1
ATOM 8657 C CA . TYR C 1 48 ? 38.914 76.570 20.791 1.00 50.47 44 TYR C CA 1
ATOM 8658 C C . TYR C 1 48 ? 39.318 76.704 22.253 1.00 55.93 44 TYR C C 1
ATOM 8659 O O . TYR C 1 48 ? 39.194 77.796 22.827 1.00 52.93 44 TYR C O 1
ATOM 8668 N N . ASN C 1 49 ? 39.784 75.619 22.871 1.00 51.24 45 ASN C N 1
ATOM 8669 C CA . ASN C 1 49 ? 40.235 75.671 24.255 1.00 53.65 45 ASN C CA 1
ATOM 8670 C C . ASN C 1 49 ? 41.567 76.398 24.408 1.00 63.18 45 ASN C C 1
ATOM 8671 O O . ASN C 1 49 ? 41.958 76.697 25.543 1.00 64.49 45 ASN C O 1
ATOM 8676 N N . VAL C 1 50 ? 42.269 76.686 23.303 1.00 65.32 46 VAL C N 1
ATOM 8677 C CA . VAL C 1 50 ? 43.518 77.444 23.384 1.00 65.12 46 VAL C CA 1
ATOM 8678 C C . VAL C 1 50 ? 43.268 78.809 24.012 1.00 65.04 46 VAL C C 1
ATOM 8679 O O . VAL C 1 50 ? 44.148 79.370 24.678 1.00 65.86 46 VAL C O 1
ATOM 8683 N N . LEU C 1 51 ? 42.060 79.351 23.837 1.00 66.98 47 LEU C N 1
ATOM 8684 C CA . LEU C 1 51 ? 41.685 80.622 24.445 1.00 69.74 47 LEU C CA 1
ATOM 8685 C C . LEU C 1 51 ? 41.754 80.597 25.968 1.00 69.82 47 LEU C C 1
ATOM 8686 O O . LEU C 1 51 ? 41.694 81.664 26.589 1.00 69.95 47 LEU C O 1
ATOM 8691 N N . ASN C 1 52 ? 41.868 79.418 26.581 1.00 73.19 48 ASN C N 1
ATOM 8692 C CA . ASN C 1 52 ? 41.893 79.295 28.032 1.00 73.11 48 ASN C CA 1
ATOM 8693 C C . ASN C 1 52 ? 43.290 79.081 28.598 1.00 69.92 48 ASN C C 1
ATOM 8694 O O . ASN C 1 52 ? 43.513 79.381 29.776 1.00 70.34 48 ASN C O 1
ATOM 8699 N N . ARG C 1 53 ? 44.228 78.574 27.799 1.00 66.11 49 ARG C N 1
ATOM 8700 C CA . ARG C 1 53 ? 45.574 78.269 28.266 1.00 68.80 49 ARG C CA 1
ATOM 8701 C C . ARG C 1 53 ? 46.634 79.172 27.647 1.00 73.56 49 ARG C C 1
ATOM 8702 O O . ARG C 1 53 ? 47.831 78.908 27.807 1.00 68.25 49 ARG C O 1
ATOM 8710 N N . THR C 1 54 ? 46.227 80.225 26.942 1.00 73.55 50 THR C N 1
ATOM 8711 C CA . THR C 1 54 ? 47.145 81.214 26.399 1.00 68.46 50 THR C CA 1
ATOM 8712 C C . THR C 1 54 ? 46.620 82.607 26.713 1.00 67.52 50 THR C C 1
ATOM 8713 O O . THR C 1 54 ? 45.416 82.805 26.900 1.00 65.47 50 THR C O 1
ATOM 8717 N N . LYS C 1 55 ? 47.533 83.572 26.769 1.00 72.95 51 LYS C N 1
ATOM 8718 C CA . LYS C 1 55 ? 47.169 84.956 27.032 1.00 71.00 51 LYS C CA 1
ATOM 8719 C C . LYS C 1 55 ? 46.835 85.659 25.725 1.00 65.15 51 LYS C C 1
ATOM 8720 O O . LYS C 1 55 ? 47.474 85.421 24.696 1.00 63.27 51 LYS C O 1
ATOM 8726 N N . SER C 1 56 ? 45.831 86.529 25.772 1.00 64.01 52 SER C N 1
ATOM 8727 C CA . SER C 1 56 ? 45.370 87.195 24.565 1.00 63.60 52 SER C CA 1
ATOM 8728 C C . SER C 1 56 ? 46.347 88.282 24.142 1.00 63.14 52 SER C C 1
ATOM 8729 O O . SER C 1 56 ? 47.031 88.894 24.968 1.00 58.72 52 SER C O 1
ATOM 8732 N N . ARG C 1 57 ? 46.403 88.520 22.835 1.00 61.69 53 ARG C N 1
ATOM 8733 C CA . ARG C 1 57 ? 47.187 89.616 22.289 1.00 54.70 53 ARG C CA 1
ATOM 8734 C C . ARG C 1 57 ? 46.382 90.898 22.131 1.00 59.35 53 ARG C C 1
ATOM 8735 O O . ARG C 1 57 ? 46.963 91.932 21.787 1.00 52.40 53 ARG C O 1
ATOM 8743 N N . ALA C 1 58 ? 45.073 90.854 22.389 1.00 57.85 54 ALA C N 1
ATOM 8744 C CA . ALA C 1 58 ? 44.197 92.022 22.293 1.00 54.63 54 ALA C CA 1
ATOM 8745 C C . ALA C 1 58 ? 44.306 92.677 20.918 1.00 54.05 54 ALA C C 1
ATOM 8746 O O . ALA C 1 58 ? 44.485 93.890 20.788 1.00 52.23 54 ALA C O 1
ATOM 8748 N N . GLY C 1 59 ? 44.199 91.853 19.878 1.00 50.62 55 GLY C N 1
ATOM 8749 C CA . GLY C 1 59 ? 44.359 92.348 18.526 1.00 47.37 55 GLY C CA 1
ATOM 8750 C C . GLY C 1 59 ? 43.281 93.341 18.138 1.00 49.34 55 GLY C C 1
ATOM 8751 O O . GLY C 1 59 ? 42.193 93.391 18.714 1.00 46.91 55 GLY C O 1
ATOM 8752 N N . LYS C 1 60 ? 43.600 94.146 17.129 1.00 52.44 56 LYS C N 1
ATOM 8753 C CA . LYS C 1 60 ? 42.656 95.128 16.622 1.00 50.43 56 LYS C CA 1
ATOM 8754 C C . LYS C 1 60 ? 41.725 94.486 15.602 1.00 48.64 56 LYS C C 1
ATOM 8755 O O . LYS C 1 60 ? 42.100 93.555 14.884 1.00 45.54 56 LYS C O 1
ATOM 8761 N N . LEU C 1 61 ? 40.499 94.997 15.542 1.00 51.51 57 LEU C N 1
ATOM 8762 C CA . LEU C 1 61 ? 39.470 94.472 14.656 1.00 44.26 57 LEU C CA 1
ATOM 8763 C C . LEU C 1 61 ? 39.253 95.456 13.516 1.00 43.37 57 LEU C C 1
ATOM 8764 O O . LEU C 1 61 ? 38.954 96.632 13.752 1.00 40.38 57 LEU C O 1
ATOM 8769 N N . ILE C 1 62 ? 39.401 94.973 12.286 1.00 43.36 58 ILE C N 1
ATOM 8770 C CA . ILE C 1 62 ? 39.192 95.771 11.085 1.00 43.17 58 ILE C CA 1
ATOM 8771 C C . ILE C 1 62 ? 38.004 95.177 10.344 1.00 43.33 58 ILE C C 1
ATOM 8772 O O . ILE C 1 62 ? 38.027 93.998 9.969 1.00 37.24 58 ILE C O 1
ATOM 8777 N N . LEU C 1 63 ? 36.973 95.988 10.132 1.00 45.93 59 LEU C N 1
ATOM 8778 C CA . LEU C 1 63 ? 35.756 95.546 9.465 1.00 45.13 59 LEU C CA 1
ATOM 8779 C C . LEU C 1 63 ? 35.756 96.043 8.027 1.00 44.93 59 LEU C C 1
ATOM 8780 O O . LEU C 1 63 ? 35.916 97.242 7.779 1.00 43.35 59 LEU C O 1
ATOM 8785 N N . THR C 1 64 ? 35.581 95.120 7.087 1.00 44.13 60 THR C N 1
ATOM 8786 C CA . THR C 1 64 ? 35.513 95.447 5.670 1.00 42.04 60 THR C CA 1
ATOM 8787 C C . THR C 1 64 ? 34.058 95.436 5.220 1.00 48.76 60 THR C C 1
ATOM 8788 O O . THR C 1 64 ? 33.372 94.415 5.340 1.00 39.67 60 THR C O 1
ATOM 8792 N N . THR C 1 65 ? 33.592 96.573 4.712 1.00 44.55 61 THR C N 1
ATOM 8793 C CA . THR C 1 65 ? 32.259 96.666 4.136 1.00 37.78 61 THR C CA 1
ATOM 8794 C C . THR C 1 65 ? 32.345 97.280 2.745 1.00 39.02 61 THR C C 1
ATOM 8795 O O . THR C 1 65 ? 33.444 97.470 2.212 1.00 46.25 61 THR C O 1
ATOM 8799 N N . ALA C 1 66 ? 31.197 97.585 2.148 1.00 38.94 62 ALA C N 1
ATOM 8800 C CA . ALA C 1 66 ? 31.153 98.178 0.821 1.00 43.38 62 ALA C CA 1
ATOM 8801 C C . ALA C 1 66 ? 29.854 98.953 0.676 1.00 50.19 62 ALA C C 1
ATOM 8802 O O . ALA C 1 66 ? 28.995 98.943 1.561 1.00 42.23 62 ALA C O 1
ATOM 8804 N N . ILE C 1 67 ? 29.719 99.628 -0.463 1.00 52.88 63 ILE C N 1
ATOM 8805 C CA . ILE C 1 67 ? 28.478 100.311 -0.803 1.00 49.40 63 ILE C CA 1
ATOM 8806 C C . ILE C 1 67 ? 27.442 99.268 -1.197 1.00 51.02 63 ILE C C 1
ATOM 8807 O O . ILE C 1 67 ? 27.721 98.063 -1.178 1.00 45.69 63 ILE C O 1
ATOM 8812 N N . ASN C 1 68 ? 26.244 99.722 -1.550 1.00 57.95 64 ASN C N 1
ATOM 8813 C CA . ASN C 1 68 ? 25.188 98.801 -1.939 1.00 54.13 64 ASN C CA 1
ATOM 8814 C C . ASN C 1 68 ? 25.622 97.995 -3.162 1.00 55.39 64 ASN C C 1
ATOM 8815 O O . ASN C 1 68 ? 26.213 98.552 -4.095 1.00 52.31 64 ASN C O 1
ATOM 8820 N N . PRO C 1 69 ? 25.373 96.685 -3.175 1.00 58.10 65 PRO C N 1
ATOM 8821 C CA . PRO C 1 69 ? 25.851 95.855 -4.286 1.00 57.52 65 PRO C CA 1
ATOM 8822 C C . PRO C 1 69 ? 25.305 96.311 -5.630 1.00 60.64 65 PRO C C 1
ATOM 8823 O O . PRO C 1 69 ? 24.181 96.803 -5.745 1.00 55.64 65 PRO C O 1
ATOM 8827 N N . THR C 1 70 ? 26.137 96.140 -6.646 1.00 65.48 66 THR C N 1
ATOM 8828 C CA . THR C 1 70 ? 25.872 96.383 -8.051 1.00 67.82 66 THR C CA 1
ATOM 8829 C C . THR C 1 70 ? 25.889 95.061 -8.811 1.00 78.29 66 THR C C 1
ATOM 8830 O O . THR C 1 70 ? 26.396 94.055 -8.303 1.00 79.36 66 THR C O 1
ATOM 8834 N N . PRO C 1 71 ? 25.327 95.013 -10.024 1.00 87.93 67 PRO C N 1
ATOM 8835 C CA . PRO C 1 71 ? 25.190 93.713 -10.706 1.00 93.09 67 PRO C CA 1
ATOM 8836 C C . PRO C 1 71 ? 26.490 92.957 -10.957 1.00 92.16 67 PRO C C 1
ATOM 8837 O O . PRO C 1 71 ? 26.462 91.720 -10.940 1.00 92.78 67 PRO C O 1
ATOM 8841 N N . ALA C 1 72 ? 27.623 93.624 -11.174 1.00 93.52 68 ALA C N 1
ATOM 8842 C CA . ALA C 1 72 ? 28.839 92.903 -11.564 1.00 96.70 68 ALA C CA 1
ATOM 8843 C C . ALA C 1 72 ? 30.078 93.405 -10.821 1.00 96.47 68 ALA C C 1
ATOM 8844 O O . ALA C 1 72 ? 31.139 93.618 -11.409 1.00 94.02 68 ALA C O 1
ATOM 8846 N N . GLY C 1 73 ? 29.959 93.574 -9.506 1.00 98.98 69 GLY C N 1
ATOM 8847 C CA . GLY C 1 73 ? 31.060 94.039 -8.681 1.00 93.99 69 GLY C CA 1
ATOM 8848 C C . GLY C 1 73 ? 31.249 93.115 -7.497 1.00 95.06 69 GLY C C 1
ATOM 8849 O O . GLY C 1 73 ? 31.893 92.066 -7.612 1.00 91.55 69 GLY C O 1
ATOM 8850 N N . GLU C 1 74 ? 30.689 93.509 -6.350 1.00 99.30 70 GLU C N 1
ATOM 8851 C CA . GLU C 1 74 ? 30.698 92.682 -5.147 1.00 90.84 70 GLU C CA 1
ATOM 8852 C C . GLU C 1 74 ? 32.108 92.227 -4.774 1.00 85.62 70 GLU C C 1
ATOM 8853 O O . GLU C 1 74 ? 32.333 91.055 -4.463 1.00 84.30 70 GLU C O 1
ATOM 8859 N N . GLY C 1 75 ? 33.040 93.176 -4.675 1.00 83.08 71 GLY C N 1
ATOM 8860 C CA . GLY C 1 75 ? 34.436 92.825 -4.468 1.00 69.47 71 GLY C CA 1
ATOM 8861 C C . GLY C 1 75 ? 34.969 93.062 -3.067 1.00 61.90 71 GLY C C 1
ATOM 8862 O O . GLY C 1 75 ? 36.138 93.417 -2.884 1.00 59.11 71 GLY C O 1
ATOM 8863 N N . LYS C 1 76 ? 34.100 92.868 -2.067 1.00 54.10 72 LYS C N 1
ATOM 8864 C CA . LYS C 1 76 ? 34.485 93.070 -0.672 1.00 52.59 72 LYS C CA 1
ATOM 8865 C C . LYS C 1 76 ? 35.585 92.110 -0.231 1.00 45.09 72 LYS C C 1
ATOM 8866 O O . LYS C 1 76 ? 36.588 92.540 0.359 1.00 38.78 72 LYS C O 1
ATOM 8872 N N . THR C 1 77 ? 35.443 90.817 -0.553 1.00 41.48 73 THR C N 1
ATOM 8873 C CA . THR C 1 77 ? 36.391 89.809 -0.078 1.00 47.35 73 THR C CA 1
ATOM 8874 C C . THR C 1 77 ? 37.781 89.985 -0.690 1.00 42.16 73 THR C C 1
ATOM 8875 O O . THR C 1 77 ? 38.795 89.757 -0.016 1.00 38.62 73 THR C O 1
ATOM 8879 N N . THR C 1 78 ? 37.855 90.394 -1.964 1.00 48.39 74 THR C N 1
ATOM 8880 C CA . THR C 1 78 ? 39.164 90.626 -2.569 1.00 45.04 74 THR C CA 1
ATOM 8881 C C . THR C 1 78 ? 39.934 91.697 -1.802 1.00 44.79 74 THR C C 1
ATOM 8882 O O . THR C 1 78 ? 41.157 91.603 -1.649 1.00 39.08 74 THR C O 1
ATOM 8886 N N . THR C 1 79 ? 39.228 92.708 -1.288 1.00 46.16 75 THR C N 1
ATOM 8887 C CA . THR C 1 79 ? 39.888 93.762 -0.525 1.00 45.13 75 THR C CA 1
ATOM 8888 C C . THR C 1 79 ? 40.323 93.268 0.852 1.00 45.59 75 THR C C 1
ATOM 8889 O O . THR C 1 79 ? 41.417 93.605 1.320 1.00 39.03 75 THR C O 1
ATOM 8893 N N . SER C 1 80 ? 39.477 92.475 1.519 1.00 43.80 76 SER C N 1
ATOM 8894 C CA . SER C 1 80 ? 39.824 91.960 2.842 1.00 45.12 76 SER C CA 1
ATOM 8895 C C . SER C 1 80 ? 41.099 91.129 2.800 1.00 44.07 76 SER C C 1
ATOM 8896 O O . SER C 1 80 ? 41.973 91.271 3.664 1.00 36.39 76 SER C O 1
ATOM 8899 N N . ILE C 1 81 ? 41.221 90.252 1.803 1.00 44.50 77 ILE C N 1
ATOM 8900 C CA . ILE C 1 81 ? 42.402 89.404 1.693 1.00 45.35 77 ILE C CA 1
ATOM 8901 C C . ILE C 1 81 ? 43.621 90.231 1.306 1.00 42.51 77 ILE C C 1
ATOM 8902 O O . ILE C 1 81 ? 44.722 90.023 1.830 1.00 36.76 77 ILE C O 1
ATOM 8907 N N . GLY C 1 82 ? 43.446 91.178 0.382 1.00 42.74 78 GLY C N 1
ATOM 8908 C CA . GLY C 1 82 ? 44.565 92.011 -0.029 1.00 50.24 78 GLY C CA 1
ATOM 8909 C C . GLY C 1 82 ? 45.107 92.860 1.104 1.00 46.65 78 GLY C C 1
ATOM 8910 O O . GLY C 1 82 ? 46.321 93.038 1.233 1.00 39.82 78 GLY C O 1
ATOM 8911 N N . VAL C 1 83 ? 44.216 93.398 1.940 1.00 45.72 79 VAL C N 1
ATOM 8912 C CA . VAL C 1 83 ? 44.656 94.187 3.087 1.00 43.87 79 VAL C CA 1
ATOM 8913 C C . VAL C 1 83 ? 45.382 93.305 4.094 1.00 48.72 79 VAL C C 1
ATOM 8914 O O . VAL C 1 83 ? 46.404 93.705 4.666 1.00 40.79 79 VAL C O 1
ATOM 8918 N N . ALA C 1 84 ? 44.873 92.091 4.325 1.00 45.46 80 ALA C N 1
ATOM 8919 C CA . ALA C 1 84 ? 45.552 91.165 5.227 1.00 45.67 80 ALA C CA 1
ATOM 8920 C C . ALA C 1 84 ? 46.946 90.824 4.715 1.00 39.76 80 ALA C C 1
ATOM 8921 O O . ALA C 1 84 ? 47.912 90.809 5.487 1.00 38.56 80 ALA C O 1
ATOM 8923 N N . ASP C 1 85 ? 47.070 90.549 3.414 1.00 46.58 81 ASP C N 1
ATOM 8924 C CA . ASP C 1 85 ? 48.388 90.321 2.832 1.00 44.73 81 ASP C CA 1
ATOM 8925 C C . ASP C 1 85 ? 49.251 91.573 2.902 1.00 44.73 81 ASP C C 1
ATOM 8926 O O . ASP C 1 85 ? 50.472 91.477 3.073 1.00 41.13 81 ASP C O 1
ATOM 8931 N N . ALA C 1 86 ? 48.638 92.753 2.773 1.00 49.90 82 ALA C N 1
ATOM 8932 C CA . ALA C 1 86 ? 49.399 93.996 2.847 1.00 49.86 82 ALA C CA 1
ATOM 8933 C C . ALA C 1 86 ? 49.961 94.218 4.244 1.00 47.31 82 ALA C C 1
ATOM 8934 O O . ALA C 1 86 ? 51.129 94.594 4.396 1.00 44.73 82 ALA C O 1
ATOM 8936 N N . LEU C 1 87 ? 49.145 93.992 5.278 1.00 41.95 83 LEU C N 1
ATOM 8937 C CA . LEU C 1 87 ? 49.634 94.131 6.645 1.00 45.26 83 LEU C CA 1
ATOM 8938 C C . LEU C 1 87 ? 50.744 93.132 6.943 1.00 48.19 83 LEU C C 1
ATOM 8939 O O . LEU C 1 87 ? 51.658 93.434 7.718 1.00 43.67 83 LEU C O 1
ATOM 8944 N N . ALA C 1 88 ? 50.685 91.943 6.337 1.00 43.36 84 ALA C N 1
ATOM 8945 C CA . ALA C 1 88 ? 51.769 90.980 6.498 1.00 47.40 84 ALA C CA 1
ATOM 8946 C C . ALA C 1 88 ? 53.053 91.479 5.844 1.00 44.06 84 ALA C C 1
ATOM 8947 O O . ALA C 1 88 ? 54.149 91.264 6.374 1.00 43.70 84 ALA C O 1
ATOM 8949 N N . LYS C 1 89 ? 52.937 92.140 4.688 1.00 47.36 85 LYS C N 1
ATOM 8950 C CA . LYS C 1 89 ? 54.110 92.728 4.047 1.00 50.39 85 LYS C CA 1
ATOM 8951 C C . LYS C 1 89 ? 54.757 93.777 4.941 1.00 49.55 85 LYS C C 1
ATOM 8952 O O . LYS C 1 89 ? 55.988 93.893 4.988 1.00 47.58 85 LYS C O 1
ATOM 8958 N N . LEU C 1 90 ? 53.945 94.549 5.658 1.00 49.65 86 LEU C N 1
ATOM 8959 C CA . LEU C 1 90 ? 54.433 95.592 6.549 1.00 45.62 86 LEU C CA 1
ATOM 8960 C C . LEU C 1 90 ? 54.979 95.041 7.863 1.00 46.55 86 LEU C C 1
ATOM 8961 O O . LEU C 1 90 ? 55.322 95.828 8.751 1.00 49.71 86 LEU C O 1
ATOM 8966 N N . GLY C 1 91 ? 55.066 93.719 8.004 1.00 46.54 87 GLY C N 1
ATOM 8967 C CA . GLY C 1 91 ? 55.620 93.121 9.202 1.00 46.15 87 GLY C CA 1
ATOM 8968 C C . GLY C 1 91 ? 54.655 92.942 10.349 1.00 52.46 87 GLY C C 1
ATOM 8969 O O . GLY C 1 91 ? 55.095 92.778 11.491 1.00 53.42 87 GLY C O 1
ATOM 8970 N N . LYS C 1 92 ? 53.351 92.972 10.090 1.00 49.25 88 LYS C N 1
ATOM 8971 C CA . LYS C 1 92 ? 52.356 92.835 11.142 1.00 48.32 88 LYS C CA 1
ATOM 8972 C C . LYS C 1 92 ? 51.910 91.383 11.280 1.00 52.70 88 LYS C C 1
ATOM 8973 O O . LYS C 1 92 ? 51.940 90.608 10.320 1.00 48.75 88 LYS C O 1
ATOM 8979 N N . ASN C 1 93 ? 51.498 91.022 12.494 1.00 53.23 89 ASN C N 1
ATOM 8980 C CA . ASN C 1 93 ? 50.939 89.700 12.775 1.00 49.03 89 ASN C CA 1
ATOM 8981 C C . ASN C 1 93 ? 49.431 89.793 12.576 1.00 48.76 89 ASN C C 1
ATOM 8982 O O . ASN C 1 93 ? 48.706 90.282 13.445 1.00 46.20 89 ASN C O 1
ATOM 8987 N N . VAL C 1 94 ? 48.954 89.317 11.426 1.00 48.18 90 VAL C N 1
ATOM 8988 C CA . VAL C 1 94 ? 47.587 89.561 10.984 1.00 45.99 90 VAL C CA 1
ATOM 8989 C C . VAL C 1 94 ? 46.915 88.244 10.614 1.00 44.86 90 VAL C C 1
ATOM 8990 O O . VAL C 1 94 ? 47.562 87.299 10.151 1.00 37.32 90 VAL C O 1
ATOM 8994 N N . ILE C 1 95 ? 45.602 88.187 10.835 1.00 50.30 91 ILE C N 1
ATOM 8995 C CA . ILE C 1 95 ? 44.766 87.050 10.463 1.00 46.47 91 ILE C CA 1
ATOM 8996 C C . ILE C 1 95 ? 43.565 87.577 9.690 1.00 44.65 91 ILE C C 1
ATOM 8997 O O . ILE C 1 95 ? 42.947 88.567 10.097 1.00 43.18 91 ILE C O 1
ATOM 9002 N N . ALA C 1 96 ? 43.241 86.925 8.576 1.00 41.84 92 ALA C N 1
ATOM 9003 C CA . ALA C 1 96 ? 42.030 87.226 7.822 1.00 46.34 92 ALA C CA 1
ATOM 9004 C C . ALA C 1 96 ? 40.916 86.277 8.253 1.00 42.14 92 ALA C C 1
ATOM 9005 O O . ALA C 1 96 ? 41.084 85.054 8.204 1.00 39.84 92 ALA C O 1
ATOM 9007 N N . ALA C 1 97 ? 39.785 86.837 8.673 1.00 43.90 93 ALA C N 1
ATOM 9008 C CA . ALA C 1 97 ? 38.630 86.061 9.108 1.00 41.85 93 ALA C CA 1
ATOM 9009 C C . ALA C 1 97 ? 37.503 86.248 8.101 1.00 44.28 93 ALA C C 1
ATOM 9010 O O . ALA C 1 97 ? 37.036 87.372 7.889 1.00 37.77 93 ALA C O 1
ATOM 9012 N N . LEU C 1 98 ? 37.069 85.149 7.484 1.00 43.42 94 LEU C N 1
ATOM 9013 C CA . LEU C 1 98 ? 36.078 85.192 6.418 1.00 37.66 94 LEU C CA 1
ATOM 9014 C C . LEU C 1 98 ? 35.063 84.076 6.633 1.00 37.08 94 LEU C C 1
ATOM 9015 O O . LEU C 1 98 ? 35.176 83.274 7.565 1.00 31.31 94 LEU C O 1
ATOM 9020 N N . ARG C 1 99 ? 34.062 84.031 5.758 1.00 46.36 95 ARG C N 1
ATOM 9021 C CA . ARG C 1 99 ? 33.021 83.015 5.813 1.00 40.26 95 ARG C CA 1
ATOM 9022 C C . ARG C 1 99 ? 33.353 81.842 4.898 1.00 42.00 95 ARG C C 1
ATOM 9023 O O . ARG C 1 99 ? 34.083 81.981 3.912 1.00 38.63 95 ARG C O 1
ATOM 9031 N N . GLU C 1 100 ? 32.804 80.669 5.241 1.00 42.18 96 GLU C N 1
ATOM 9032 C CA . GLU C 1 100 ? 32.839 79.528 4.330 1.00 43.56 96 GLU C CA 1
ATOM 9033 C C . GLU C 1 100 ? 31.611 79.560 3.427 1.00 42.68 96 GLU C C 1
ATOM 9034 O O . GLU C 1 100 ? 30.487 79.674 3.930 1.00 37.03 96 GLU C O 1
ATOM 9040 N N . PRO C 1 101 ? 31.777 79.463 2.111 1.00 45.12 97 PRO C N 1
ATOM 9041 C CA . PRO C 1 101 ? 30.619 79.521 1.214 1.00 47.16 97 PRO C CA 1
ATOM 9042 C C . PRO C 1 101 ? 29.821 78.226 1.248 1.00 49.56 97 PRO C C 1
ATOM 9043 O O . PRO C 1 101 ? 30.268 77.188 1.740 1.00 24.10 97 PRO C O 1
ATOM 9047 N N . SER C 1 102 ? 28.606 78.306 0.710 1.00 48.46 98 SER C N 1
ATOM 9048 C CA . SER C 1 102 ? 27.743 77.140 0.603 1.00 46.07 98 SER C CA 1
ATOM 9049 C C . SER C 1 102 ? 28.116 76.314 -0.621 1.00 50.57 98 SER C C 1
ATOM 9050 O O . SER C 1 102 ? 28.421 76.858 -1.686 1.00 40.80 98 SER C O 1
ATOM 9053 N N . MET C 1 103 ? 28.091 74.988 -0.463 1.00 50.09 99 MET C N 1
ATOM 9054 C CA . MET C 1 103 ? 28.444 74.102 -1.567 1.00 45.99 99 MET C CA 1
ATOM 9055 C C . MET C 1 103 ? 27.325 73.994 -2.595 1.00 44.49 99 MET C C 1
ATOM 9056 O O . MET C 1 103 ? 27.600 73.783 -3.781 1.00 44.20 99 MET C O 1
ATOM 9061 N N . GLY C 1 104 ? 26.074 74.122 -2.159 1.00 42.72 100 GLY C N 1
ATOM 9062 C CA . GLY C 1 104 ? 24.920 73.997 -3.022 1.00 48.65 100 GLY C CA 1
ATOM 9063 C C . GLY C 1 104 ? 24.994 74.779 -4.321 1.00 50.08 100 GLY C C 1
ATOM 9064 O O . GLY C 1 104 ? 24.861 74.211 -5.410 1.00 42.43 100 GLY C O 1
ATOM 9065 N N . PRO C 1 105 ? 25.193 76.099 -4.237 1.00 54.51 101 PRO C N 1
ATOM 9066 C CA . PRO C 1 105 ? 25.230 76.909 -5.467 1.00 51.63 101 PRO C CA 1
ATOM 9067 C C . PRO C 1 105 ? 26.318 76.509 -6.451 1.00 50.27 101 PRO C C 1
ATOM 9068 O O . PRO C 1 105 ? 26.201 76.847 -7.634 1.00 49.61 101 PRO C O 1
ATOM 9072 N N . VAL C 1 106 ? 27.362 75.800 -6.010 1.00 47.42 102 VAL C N 1
ATOM 9073 C CA . VAL C 1 106 ? 28.440 75.410 -6.918 1.00 49.39 102 VAL C CA 1
ATOM 9074 C C . VAL C 1 106 ? 27.906 74.560 -8.064 1.00 51.77 102 VAL C C 1
ATOM 9075 O O . VAL C 1 106 ? 28.407 74.636 -9.194 1.00 45.93 102 VAL C O 1
ATOM 9079 N N . PHE C 1 107 ? 26.877 73.757 -7.805 1.00 45.95 103 PHE C N 1
ATOM 9080 C CA . PHE C 1 107 ? 26.302 72.887 -8.819 1.00 48.08 103 PHE C CA 1
ATOM 9081 C C . PHE C 1 107 ? 25.212 73.565 -9.640 1.00 38.80 103 PHE C C 1
ATOM 9082 O O . PHE C 1 107 ? 24.792 73.008 -10.659 1.00 38.56 103 PHE C O 1
ATOM 9090 N N . GLY C 1 108 ? 24.752 74.748 -9.230 1.00 45.69 104 GLY C N 1
ATOM 9091 C CA . GLY C 1 108 ? 23.800 75.509 -10.017 1.00 46.69 104 GLY C CA 1
ATOM 9092 C C . GLY C 1 108 ? 24.481 76.493 -10.947 1.00 53.65 104 GLY C C 1
ATOM 9093 O O . GLY C 1 108 ? 24.623 76.223 -12.143 1.00 48.41 104 GLY C O 1
ATOM 9094 N N . ILE C 1 109 ? 24.919 77.635 -10.412 1.00 61.80 105 ILE C N 1
ATOM 9095 C CA . ILE C 1 109 ? 25.740 78.592 -11.146 1.00 63.04 105 ILE C CA 1
ATOM 9096 C C . ILE C 1 109 ? 27.193 78.301 -10.812 1.00 65.69 105 ILE C C 1
ATOM 9097 O O . ILE C 1 109 ? 27.498 77.703 -9.776 1.00 66.60 105 ILE C O 1
ATOM 9102 N N . LYS C 1 110 ? 28.103 78.705 -11.697 1.00 62.80 106 LYS C N 1
ATOM 9103 C CA . LYS C 1 110 ? 29.489 78.283 -11.536 1.00 71.68 106 LYS C CA 1
ATOM 9104 C C . LYS C 1 110 ? 30.053 78.784 -10.213 1.00 72.61 106 LYS C C 1
ATOM 9105 O O . LYS C 1 110 ? 29.797 79.922 -9.799 1.00 75.06 106 LYS C O 1
ATOM 9111 N N . GLY C 1 111 ? 30.879 77.943 -9.587 1.00 69.96 107 GLY C N 1
ATOM 9112 C CA . GLY C 1 111 ? 31.519 78.312 -8.347 1.00 68.12 107 GLY C CA 1
ATOM 9113 C C . GLY C 1 111 ? 32.783 79.105 -8.577 1.00 56.36 107 GLY C C 1
ATOM 9114 O O . GLY C 1 111 ? 33.370 79.089 -9.657 1.00 61.66 107 GLY C O 1
ATOM 9115 N N . GLY C 1 112 ? 33.215 79.810 -7.536 1.00 63.91 108 GLY C N 1
ATOM 9116 C CA . GLY C 1 112 ? 34.339 80.711 -7.659 1.00 64.33 108 GLY C CA 1
ATOM 9117 C C . GLY C 1 112 ? 35.242 80.661 -6.444 1.00 61.39 108 GLY C C 1
ATOM 9118 O O . GLY C 1 112 ? 34.991 79.933 -5.481 1.00 57.20 108 GLY C O 1
ATOM 9119 N N . ALA C 1 113 ? 36.306 81.454 -6.520 1.00 66.11 109 ALA C N 1
ATOM 9120 C CA . ALA C 1 113 ? 37.337 81.519 -5.501 1.00 61.11 109 ALA C CA 1
ATOM 9121 C C . ALA C 1 113 ? 36.884 82.385 -4.332 1.00 61.14 109 ALA C C 1
ATOM 9122 O O . ALA C 1 113 ? 36.036 83.271 -4.469 1.00 60.67 109 ALA C O 1
ATOM 9124 N N . ALA C 1 114 ? 37.462 82.108 -3.164 1.00 60.51 110 ALA C N 1
ATOM 9125 C CA . ALA C 1 114 ? 37.306 82.973 -1.997 1.00 60.96 110 ALA C CA 1
ATOM 9126 C C . ALA C 1 114 ? 38.116 84.238 -2.258 1.00 54.07 110 ALA C C 1
ATOM 9127 O O . ALA C 1 114 ? 39.274 84.376 -1.859 1.00 52.28 110 ALA C O 1
ATOM 9129 N N . GLY C 1 115 ? 37.492 85.171 -2.974 1.00 54.63 111 GLY C N 1
ATOM 9130 C CA . GLY C 1 115 ? 38.167 86.371 -3.424 1.00 56.39 111 GLY C CA 1
ATOM 9131 C C . GLY C 1 115 ? 38.292 86.428 -4.933 1.00 49.20 111 GLY C C 1
ATOM 9132 O O . GLY C 1 115 ? 37.298 86.268 -5.647 1.00 43.58 111 GLY C O 1
ATOM 9133 N N . GLY C 1 116 ? 39.507 86.642 -5.432 1.00 43.33 112 GLY C N 1
ATOM 9134 C CA . GLY C 1 116 ? 39.721 86.719 -6.864 1.00 48.45 112 GLY C CA 1
ATOM 9135 C C . GLY C 1 116 ? 41.079 87.269 -7.251 1.00 47.20 112 GLY C C 1
ATOM 9136 O O . GLY C 1 116 ? 41.680 88.042 -6.498 1.00 39.37 112 GLY C O 1
ATOM 9137 N N . GLY C 1 117 ? 41.570 86.876 -8.422 1.00 48.62 113 GLY C N 1
ATOM 9138 C CA . GLY C 1 117 ? 42.861 87.372 -8.877 1.00 50.46 113 GLY C CA 1
ATOM 9139 C C . GLY C 1 117 ? 43.982 86.887 -7.981 1.00 46.62 113 GLY C C 1
ATOM 9140 O O . GLY C 1 117 ? 44.112 85.689 -7.703 1.00 41.62 113 GLY C O 1
ATOM 9141 N N . TYR C 1 118 ? 44.810 87.824 -7.520 1.00 47.57 114 TYR C N 1
ATOM 9142 C CA . TYR C 1 118 ? 45.915 87.517 -6.623 1.00 46.83 114 TYR C CA 1
ATOM 9143 C C . TYR C 1 118 ? 45.577 87.789 -5.161 1.00 46.71 114 TYR C C 1
ATOM 9144 O O . TYR C 1 118 ? 46.485 87.906 -4.331 1.00 38.51 114 TYR C O 1
ATOM 9153 N N . ALA C 1 119 ? 44.291 87.894 -4.832 1.00 49.50 115 ALA C N 1
ATOM 9154 C CA . ALA C 1 119 ? 43.814 88.018 -3.455 1.00 45.35 115 ALA C CA 1
ATOM 9155 C C . ALA C 1 119 ? 42.829 86.878 -3.209 1.00 44.29 115 ALA C C 1
ATOM 9156 O O . ALA C 1 119 ? 41.612 87.078 -3.197 1.00 39.87 115 ALA C O 1
ATOM 9158 N N . GLN C 1 120 ? 43.365 85.676 -3.012 1.00 48.96 116 GLN C N 1
ATOM 9159 C CA . GLN C 1 120 ? 42.567 84.470 -2.845 1.00 44.70 116 GLN C CA 1
ATOM 9160 C C . GLN C 1 120 ? 42.955 83.763 -1.554 1.00 50.90 116 GLN C C 1
ATOM 9161 O O . GLN C 1 120 ? 43.942 84.107 -0.897 1.00 42.53 116 GLN C O 1
ATOM 9167 N N . VAL C 1 121 ? 42.158 82.757 -1.201 1.00 45.42 117 VAL C N 1
ATOM 9168 C CA . VAL C 1 121 ? 42.447 81.850 -0.098 1.00 45.27 117 VAL C CA 1
ATOM 9169 C C . VAL C 1 121 ? 42.544 80.437 -0.659 1.00 45.15 117 VAL C C 1
ATOM 9170 O O . VAL C 1 121 ? 41.739 80.041 -1.510 1.00 44.64 117 VAL C O 1
ATOM 9174 N N . VAL C 1 122 ? 43.528 79.681 -0.180 1.00 45.57 118 VAL C N 1
ATOM 9175 C CA . VAL C 1 122 ? 43.866 78.364 -0.718 1.00 43.02 118 VAL C CA 1
ATOM 9176 C C . VAL C 1 122 ? 43.737 77.340 0.407 1.00 47.65 118 VAL C C 1
ATOM 9177 O O . VAL C 1 122 ? 44.056 77.661 1.561 1.00 42.96 118 VAL C O 1
ATOM 9181 N N . PRO C 1 123 ? 43.280 76.097 0.139 1.00 55.54 119 PRO C N 1
ATOM 9182 C CA . PRO C 1 123 ? 42.920 75.497 -1.155 1.00 47.91 119 PRO C CA 1
ATOM 9183 C C . PRO C 1 123 ? 41.520 75.843 -1.652 1.00 51.25 119 PRO C C 1
ATOM 9184 O O . PRO C 1 123 ? 40.539 75.748 -0.917 1.00 46.54 119 PRO C O 1
ATOM 9188 N N . MET C 1 124 ? 41.451 76.227 -2.927 1.00 56.40 120 MET C N 1
ATOM 9189 C CA . MET C 1 124 ? 40.201 76.705 -3.510 1.00 53.66 120 MET C CA 1
ATOM 9190 C C . MET C 1 124 ? 39.196 75.573 -3.700 1.00 53.41 120 MET C C 1
ATOM 9191 O O . MET C 1 124 ? 37.995 75.759 -3.468 1.00 45.08 120 MET C O 1
ATOM 9196 N N . GLU C 1 125 ? 39.663 74.397 -4.121 1.00 49.61 121 GLU C N 1
ATOM 9197 C CA . GLU C 1 125 ? 38.750 73.300 -4.432 1.00 47.48 121 GLU C CA 1
ATOM 9198 C C . GLU C 1 125 ? 38.061 72.775 -3.176 1.00 46.57 121 GLU C C 1
ATOM 9199 O O . GLU C 1 125 ? 36.845 72.549 -3.172 1.00 39.90 121 GLU C O 1
ATOM 9205 N N . ASP C 1 126 ? 38.826 72.561 -2.102 1.00 44.88 122 ASP C N 1
ATOM 9206 C CA . ASP C 1 126 ? 38.246 72.031 -0.870 1.00 37.87 122 ASP C CA 1
ATOM 9207 C C . ASP C 1 126 ? 37.249 73.005 -0.253 1.00 42.33 122 ASP C C 1
ATOM 9208 O O . ASP C 1 126 ? 36.200 72.590 0.254 1.00 29.22 122 ASP C O 1
ATOM 9213 N N . ILE C 1 127 ? 37.558 74.305 -0.286 1.00 39.43 123 ILE C N 1
ATOM 9214 C CA . ILE C 1 127 ? 36.689 75.300 0.340 1.00 37.12 123 ILE C CA 1
ATOM 9215 C C . ILE C 1 127 ? 35.317 75.313 -0.323 1.00 43.64 123 ILE C C 1
ATOM 9216 O O . ILE C 1 127 ? 34.286 75.436 0.351 1.00 26.59 123 ILE C O 1
ATOM 9221 N N . ASN C 1 128 ? 35.277 75.166 -1.649 1.00 42.40 124 ASN C N 1
ATOM 9222 C CA . ASN C 1 128 ? 34.004 75.166 -2.359 1.00 44.06 124 ASN C CA 1
ATOM 9223 C C . ASN C 1 128 ? 33.190 73.905 -2.101 1.00 43.53 124 ASN C C 1
ATOM 9224 O O . ASN C 1 128 ? 31.969 73.923 -2.290 1.00 35.39 124 ASN C O 1
ATOM 9229 N N . LEU C 1 129 ? 33.831 72.816 -1.677 1.00 47.59 125 LEU C N 1
ATOM 9230 C CA . LEU C 1 129 ? 33.140 71.541 -1.539 1.00 42.81 125 LEU C CA 1
ATOM 9231 C C . LEU C 1 129 ? 32.883 71.187 -0.079 1.00 40.17 125 LEU C C 1
ATOM 9232 O O . LEU C 1 129 ? 32.202 71.929 0.636 1.00 26.82 125 LEU C O 1
ATOM 9237 N N . HIS C 1 130 ? 33.420 70.051 0.370 1.00 34.19 126 HIS C N 1
ATOM 9238 C CA . HIS C 1 130 ? 33.149 69.585 1.726 1.00 37.20 126 HIS C CA 1
ATOM 9239 C C . HIS C 1 130 ? 33.951 70.350 2.771 1.00 37.27 126 HIS C C 1
ATOM 9240 O O . HIS C 1 130 ? 33.521 70.435 3.927 1.00 28.60 126 HIS C O 1
ATOM 9247 N N . PHE C 1 131 ? 35.101 70.909 2.385 1.00 36.39 127 PHE C N 1
ATOM 9248 C CA . PHE C 1 131 ? 35.996 71.611 3.300 1.00 36.32 127 PHE C CA 1
ATOM 9249 C C . PHE C 1 131 ? 36.348 70.721 4.486 1.00 37.23 127 PHE C C 1
ATOM 9250 O O . PHE C 1 131 ? 36.903 69.632 4.304 1.00 31.49 127 PHE C O 1
ATOM 9258 N N . THR C 1 132 ? 36.031 71.167 5.700 1.00 36.47 128 THR C N 1
ATOM 9259 C CA . THR C 1 132 ? 36.279 70.384 6.902 1.00 36.32 128 THR C CA 1
ATOM 9260 C C . THR C 1 132 ? 35.009 69.759 7.471 1.00 33.90 128 THR C C 1
ATOM 9261 O O . THR C 1 132 ? 35.055 69.166 8.553 1.00 25.80 128 THR C O 1
ATOM 9265 N N . GLY C 1 133 ? 33.883 69.873 6.768 1.00 36.80 129 GLY C N 1
ATOM 9266 C CA . GLY C 1 133 ? 32.658 69.214 7.173 1.00 34.82 129 GLY C CA 1
ATOM 9267 C C . GLY C 1 133 ? 31.703 70.035 8.012 1.00 40.79 129 GLY C C 1
ATOM 9268 O O . GLY C 1 133 ? 30.743 69.470 8.550 1.00 28.38 129 GLY C O 1
ATOM 9269 N N . ASP C 1 134 ? 31.934 71.344 8.148 1.00 37.65 130 ASP C N 1
ATOM 9270 C CA . ASP C 1 134 ? 31.085 72.161 9.013 1.00 36.07 130 ASP C CA 1
ATOM 9271 C C . ASP C 1 134 ? 29.638 72.182 8.531 1.00 36.14 130 ASP C C 1
ATOM 9272 O O . ASP C 1 134 ? 28.708 72.063 9.338 1.00 27.18 130 ASP C O 1
ATOM 9277 N N . MET C 1 135 ? 29.427 72.342 7.222 1.00 35.62 131 MET C N 1
ATOM 9278 C CA . MET C 1 135 ? 28.067 72.424 6.695 1.00 35.78 131 MET C CA 1
ATOM 9279 C C . MET C 1 135 ? 27.293 71.136 6.949 1.00 36.38 131 MET C C 1
ATOM 9280 O O . MET C 1 135 ? 26.096 71.174 7.256 1.00 31.64 131 MET C O 1
ATOM 9285 N N . HIS C 1 136 ? 27.958 69.986 6.820 1.00 37.08 132 HIS C N 1
ATOM 9286 C CA . HIS C 1 136 ? 27.291 68.714 7.077 1.00 38.49 132 HIS C CA 1
ATOM 9287 C C . HIS C 1 136 ? 26.871 68.590 8.536 1.00 38.87 132 HIS C C 1
ATOM 9288 O O . HIS C 1 136 ? 25.803 68.044 8.838 1.00 28.56 132 HIS C O 1
ATOM 9295 N N . ALA C 1 137 ? 27.698 69.092 9.456 1.00 37.03 133 ALA C N 1
ATOM 9296 C CA . ALA C 1 137 ? 27.366 68.992 10.874 1.00 39.00 133 ALA C CA 1
ATOM 9297 C C . ALA C 1 137 ? 26.202 69.905 11.235 1.00 32.06 133 ALA C C 1
ATOM 9298 O O . ALA C 1 137 ? 25.337 69.531 12.035 1.00 30.69 133 ALA C O 1
ATOM 9300 N N . ILE C 1 138 ? 26.173 71.111 10.664 1.00 33.06 134 ILE C N 1
ATOM 9301 C CA . ILE C 1 138 ? 25.042 72.010 10.872 1.00 35.04 134 ILE C CA 1
ATOM 9302 C C . ILE C 1 138 ? 23.759 71.383 10.344 1.00 36.21 134 ILE C C 1
ATOM 9303 O O . ILE C 1 138 ? 22.709 71.439 10.996 1.00 27.26 134 ILE C O 1
ATOM 9308 N N . GLY C 1 139 ? 23.821 70.776 9.158 1.00 39.29 135 GLY C N 1
ATOM 9309 C CA . GLY C 1 139 ? 22.634 70.151 8.600 1.00 36.19 135 GLY C CA 1
ATOM 9310 C C . GLY C 1 139 ? 22.173 68.956 9.413 1.00 35.36 135 GLY C C 1
ATOM 9311 O O . GLY C 1 139 ? 20.970 68.742 9.589 1.00 29.50 135 GLY C O 1
ATOM 9312 N N . ALA C 1 140 ? 23.121 68.161 9.916 1.00 33.89 136 ALA C N 1
ATOM 9313 C CA . ALA C 1 140 ? 22.763 67.004 10.730 1.00 33.60 136 ALA C CA 1
ATOM 9314 C C . ALA C 1 140 ? 22.098 67.430 12.033 1.00 35.74 136 ALA C C 1
ATOM 9315 O O . ALA C 1 140 ? 21.134 66.797 12.480 1.00 26.11 136 ALA C O 1
ATOM 9317 N N . ALA C 1 141 ? 22.599 68.498 12.658 1.00 35.71 137 ALA C N 1
ATOM 9318 C CA . ALA C 1 141 ? 21.968 69.003 13.873 1.00 32.99 137 ALA C CA 1
ATOM 9319 C C . ALA C 1 141 ? 20.578 69.554 13.581 1.00 31.83 137 ALA C C 1
ATOM 9320 O O . ALA C 1 141 ? 19.641 69.335 14.358 1.00 23.86 137 ALA C O 1
ATOM 9322 N N . ASN C 1 142 ? 20.434 70.281 12.471 1.00 32.70 138 ASN C N 1
ATOM 9323 C CA . ASN C 1 142 ? 19.129 70.807 12.082 1.00 33.40 138 ASN C CA 1
ATOM 9324 C C . ASN C 1 142 ? 18.125 69.683 11.863 1.00 34.27 138 ASN C C 1
ATOM 9325 O O . ASN C 1 142 ? 16.972 69.774 12.301 1.00 24.75 138 ASN C O 1
ATOM 9330 N N . ASN C 1 143 ? 18.547 68.609 11.193 1.00 33.74 139 ASN C N 1
ATOM 9331 C CA . ASN C 1 143 ? 17.636 67.526 10.849 1.00 37.22 139 ASN C CA 1
ATOM 9332 C C . ASN C 1 143 ? 17.424 66.544 11.993 1.00 37.22 139 ASN C C 1
ATOM 9333 O O . ASN C 1 143 ? 16.397 65.857 12.018 1.00 30.09 139 ASN C O 1
ATOM 9338 N N . LEU C 1 144 ? 18.366 66.458 12.936 1.00 33.75 140 LEU C N 1
ATOM 9339 C CA . LEU C 1 144 ? 18.119 65.676 14.144 1.00 35.11 140 LEU C CA 1
ATOM 9340 C C . LEU C 1 144 ? 17.018 66.306 14.986 1.00 35.01 140 LEU C C 1
ATOM 9341 O O . LEU C 1 144 ? 16.139 65.602 15.498 1.00 26.29 140 LEU C O 1
ATOM 9346 N N . LEU C 1 145 ? 17.056 67.631 15.145 1.00 34.84 141 LEU C N 1
ATOM 9347 C CA . LEU C 1 145 ? 16.013 68.321 15.895 1.00 33.39 141 LEU C CA 1
ATOM 9348 C C . LEU C 1 145 ? 14.647 68.121 15.251 1.00 35.83 141 LEU C C 1
ATOM 9349 O O . LEU C 1 145 ? 13.642 67.946 15.950 1.00 31.39 141 LEU C O 1
ATOM 9354 N N . ALA C 1 146 ? 14.591 68.138 13.918 1.00 36.56 142 ALA C N 1
ATOM 9355 C CA . ALA C 1 146 ? 13.328 67.895 13.230 1.00 35.50 142 ALA C CA 1
ATOM 9356 C C . ALA C 1 146 ? 12.847 66.465 13.448 1.00 31.96 142 ALA C C 1
ATOM 9357 O O . ALA C 1 146 ? 11.648 66.228 13.632 1.00 27.75 142 ALA C O 1
ATOM 9359 N N . ALA C 1 147 ? 13.769 65.499 13.426 1.00 34.54 143 ALA C N 1
ATOM 9360 C CA . ALA C 1 147 ? 13.391 64.109 13.662 1.00 37.10 143 ALA C CA 1
ATOM 9361 C C . ALA C 1 147 ? 12.874 63.914 15.082 1.00 36.92 143 ALA C C 1
ATOM 9362 O O . ALA C 1 147 ? 11.902 63.183 15.302 1.00 30.72 143 ALA C O 1
ATOM 9364 N N . MET C 1 148 ? 13.513 64.563 16.058 1.00 35.93 144 MET C N 1
ATOM 9365 C CA . MET C 1 148 ? 13.088 64.421 17.447 1.00 33.59 144 MET C CA 1
ATOM 9366 C C . MET C 1 148 ? 11.795 65.179 17.716 1.00 35.62 144 MET C C 1
ATOM 9367 O O . MET C 1 148 ? 11.005 64.770 18.575 1.00 27.75 144 MET C O 1
ATOM 9372 N N . LEU C 1 149 ? 11.562 66.279 16.995 1.00 37.40 145 LEU C N 1
ATOM 9373 C CA . LEU C 1 149 ? 10.297 66.999 17.109 1.00 37.21 145 LEU C CA 1
ATOM 9374 C C . LEU C 1 149 ? 9.134 66.149 16.613 1.00 39.02 145 LEU C C 1
ATOM 9375 O O . LEU C 1 149 ? 8.129 65.980 17.313 1.00 32.51 145 LEU C O 1
ATOM 9380 N N . ASP C 1 150 ? 9.252 65.610 15.397 1.00 37.87 146 ASP C N 1
ATOM 9381 C CA . ASP C 1 150 ? 8.197 64.760 14.856 1.00 36.19 146 ASP C CA 1
ATOM 9382 C C . ASP C 1 150 ? 8.044 63.475 15.657 1.00 38.57 146 ASP C C 1
ATOM 9383 O O . ASP C 1 150 ? 6.933 62.947 15.774 1.00 31.57 146 ASP C O 1
ATOM 9388 N N . ASN C 1 151 ? 9.143 62.954 16.209 1.00 40.71 147 ASN C N 1
ATOM 9389 C CA . ASN C 1 151 ? 9.047 61.756 17.037 1.00 37.99 147 ASN C CA 1
ATOM 9390 C C . ASN C 1 151 ? 8.239 62.025 18.300 1.00 39.36 147 ASN C C 1
ATOM 9391 O O . ASN C 1 151 ? 7.420 61.193 18.707 1.00 31.22 147 ASN C O 1
ATOM 9396 N N . HIS C 1 152 ? 8.447 63.184 18.929 1.00 37.43 148 HIS C N 1
ATOM 9397 C CA . HIS C 1 152 ? 7.692 63.515 20.134 1.00 39.49 148 HIS C CA 1
ATOM 9398 C C . HIS C 1 152 ? 6.196 63.580 19.849 1.00 37.52 148 HIS C C 1
ATOM 9399 O O . HIS C 1 152 ? 5.384 63.040 20.610 1.00 30.88 148 HIS C O 1
ATOM 9406 N N . VAL C 1 153 ? 5.812 64.251 18.760 1.00 37.44 149 VAL C N 1
ATOM 9407 C CA . VAL C 1 153 ? 4.398 64.349 18.403 1.00 41.29 149 VAL C CA 1
ATOM 9408 C C . VAL C 1 153 ? 3.827 62.969 18.104 1.00 39.31 149 VAL C C 1
ATOM 9409 O O . VAL C 1 153 ? 2.677 62.666 18.448 1.00 34.08 149 VAL C O 1
ATOM 9413 N N . TYR C 1 154 ? 4.625 62.106 17.472 1.00 34.68 150 TYR C N 1
ATOM 9414 C CA . TYR C 1 154 ? 4.146 60.776 17.112 1.00 40.70 150 TYR C CA 1
ATOM 9415 C C . TYR C 1 154 ? 3.985 59.883 18.337 1.00 40.63 150 TYR C C 1
ATOM 9416 O O . TYR C 1 154 ? 3.023 59.110 18.423 1.00 34.69 150 TYR C O 1
ATOM 9425 N N . GLN C 1 155 ? 4.911 59.969 19.294 1.00 37.73 151 GLN C N 1
ATOM 9426 C CA . GLN C 1 155 ? 4.880 59.059 20.436 1.00 41.49 151 GLN C CA 1
ATOM 9427 C C . GLN C 1 155 ? 3.777 59.440 21.419 1.00 35.26 151 GLN C C 1
ATOM 9428 O O . GLN C 1 155 ? 2.866 58.648 21.687 1.00 37.68 151 GLN C O 1
ATOM 9434 N N . THR C 1 156 ? 3.845 60.647 21.977 1.00 45.19 152 THR C N 1
ATOM 9435 C CA . THR C 1 156 ? 2.897 61.081 23.002 1.00 40.90 152 THR C CA 1
ATOM 9436 C C . THR C 1 156 ? 2.341 62.475 22.757 1.00 38.46 152 THR C C 1
ATOM 9437 O O . THR C 1 156 ? 1.170 62.722 23.061 1.00 30.65 152 THR C O 1
ATOM 9441 N N . ASN C 1 157 ? 3.149 63.387 22.214 1.00 38.19 153 ASN C N 1
ATOM 9442 C CA . ASN C 1 157 ? 2.823 64.814 22.153 1.00 38.89 153 ASN C CA 1
ATOM 9443 C C . ASN C 1 157 ? 2.407 65.343 23.524 1.00 37.48 153 ASN C C 1
ATOM 9444 O O . ASN C 1 157 ? 1.432 66.084 23.663 1.00 29.44 153 ASN C O 1
ATOM 9449 N N . SER C 1 158 ? 3.160 64.949 24.555 1.00 43.03 154 SER C N 1
ATOM 9450 C CA . SER C 1 158 ? 2.907 65.445 25.902 1.00 43.32 154 SER C CA 1
ATOM 9451 C C . SER C 1 158 ? 3.184 66.939 26.035 1.00 45.14 154 SER C C 1
ATOM 9452 O O . SER C 1 158 ? 2.708 67.561 26.991 1.00 40.41 154 SER C O 1
ATOM 9455 N N . LEU C 1 159 ? 3.941 67.526 25.107 1.00 44.63 155 LEU C N 1
ATOM 9456 C CA . LEU C 1 159 ? 4.154 68.969 25.073 1.00 42.21 155 LEU C CA 1
ATOM 9457 C C . LEU C 1 159 ? 3.005 69.720 24.412 1.00 41.06 155 LEU C C 1
ATOM 9458 O O . LEU C 1 159 ? 3.054 70.954 24.343 1.00 34.97 155 LEU C O 1
ATOM 9463 N N . ASN C 1 160 ? 1.986 69.008 23.923 1.00 43.26 156 ASN C N 1
ATOM 9464 C CA . ASN C 1 160 ? 0.792 69.610 23.323 1.00 37.47 156 ASN C CA 1
ATOM 9465 C C . ASN C 1 160 ? 1.145 70.492 22.127 1.00 39.33 156 ASN C C 1
ATOM 9466 O O . ASN C 1 160 ? 0.591 71.577 21.948 1.00 37.61 156 ASN C O 1
ATOM 9471 N N . ILE C 1 161 ? 2.067 70.015 21.290 1.00 42.30 157 ILE C N 1
ATOM 9472 C CA . ILE C 1 161 ? 2.471 70.771 20.111 1.00 41.84 157 ILE C CA 1
ATOM 9473 C C . ILE C 1 161 ? 1.341 70.766 19.090 1.00 42.68 157 ILE C C 1
ATOM 9474 O O . ILE C 1 161 ? 0.727 69.725 18.823 1.00 36.43 157 ILE C O 1
ATOM 9479 N N . ASN C 1 162 ? 1.059 71.936 18.518 1.00 41.61 158 ASN C N 1
ATOM 9480 C CA . ASN C 1 162 ? 0.088 72.047 17.438 1.00 44.50 158 ASN C CA 1
ATOM 9481 C C . ASN C 1 162 ? 0.797 71.842 16.106 1.00 47.30 158 ASN C C 1
ATOM 9482 O O . ASN C 1 162 ? 1.688 72.632 15.766 1.00 39.87 158 ASN C O 1
ATOM 9487 N N . PRO C 1 163 ? 0.452 70.804 15.337 1.00 49.52 159 PRO C N 1
ATOM 9488 C CA . PRO C 1 163 ? 1.179 70.547 14.080 1.00 50.95 159 PRO C CA 1
ATOM 9489 C C . PRO C 1 163 ? 1.118 71.693 13.084 1.00 48.16 159 PRO C C 1
ATOM 9490 O O . PRO C 1 163 ? 2.092 71.913 12.354 1.00 43.31 159 PRO C O 1
ATOM 9494 N N . LYS C 1 164 ? 0.008 72.431 13.025 1.00 48.37 160 LYS C N 1
ATOM 9495 C CA . LYS C 1 164 ? -0.085 73.561 12.107 1.00 47.05 160 LYS C CA 1
ATOM 9496 C C . LYS C 1 164 ? 0.747 74.758 12.551 1.00 45.04 160 LYS C C 1
ATOM 9497 O O . LYS C 1 164 ? 0.857 75.726 11.792 1.00 42.53 160 LYS C O 1
ATOM 9503 N N . ARG C 1 165 ? 1.333 74.718 13.749 1.00 38.55 161 ARG C N 1
ATOM 9504 C CA . ARG C 1 165 ? 2.153 75.809 14.259 1.00 37.28 161 ARG C CA 1
ATOM 9505 C C . ARG C 1 165 ? 3.618 75.416 14.424 1.00 45.47 161 ARG C C 1
ATOM 9506 O O . ARG C 1 165 ? 4.340 76.043 15.206 1.00 38.39 161 ARG C O 1
ATOM 9514 N N . ILE C 1 166 ? 4.072 74.395 13.704 1.00 42.70 162 ILE C N 1
ATOM 9515 C CA . ILE C 1 166 ? 5.477 74.001 13.733 1.00 39.61 162 ILE C CA 1
ATOM 9516 C C . ILE C 1 166 ? 6.254 74.883 12.764 1.00 36.47 162 ILE C C 1
ATOM 9517 O O . ILE C 1 166 ? 5.986 74.885 11.558 1.00 35.97 162 ILE C O 1
ATOM 9522 N N . THR C 1 167 ? 7.219 75.636 13.292 1.00 41.95 163 THR C N 1
ATOM 9523 C CA . THR C 1 167 ? 8.027 76.535 12.477 1.00 33.94 163 THR C CA 1
ATOM 9524 C C . THR C 1 167 ? 9.336 75.913 12.011 1.00 40.94 163 THR C C 1
ATOM 9525 O O . THR C 1 167 ? 9.912 76.386 11.024 1.00 31.95 163 THR C O 1
ATOM 9529 N N . TRP C 1 168 ? 9.820 74.878 12.693 1.00 42.90 164 TRP C N 1
ATOM 9530 C CA . TRP C 1 168 ? 11.099 74.281 12.334 1.00 37.04 164 TRP C CA 1
ATOM 9531 C C . TRP C 1 168 ? 11.019 73.600 10.974 1.00 38.15 164 TRP C C 1
ATOM 9532 O O . TRP C 1 168 ? 10.057 72.889 10.670 1.00 29.46 164 TRP C O 1
ATOM 9543 N N . ARG C 1 169 ? 12.042 73.825 10.155 1.00 38.92 165 ARG C N 1
ATOM 9544 C CA . ARG C 1 169 ? 12.137 73.239 8.829 1.00 35.46 165 ARG C CA 1
ATOM 9545 C C . ARG C 1 169 ? 13.426 72.437 8.710 1.00 36.80 165 ARG C C 1
ATOM 9546 O O . ARG C 1 169 ? 14.450 72.783 9.307 1.00 28.87 165 ARG C O 1
ATOM 9554 N N . ARG C 1 170 ? 13.365 71.357 7.935 1.00 33.63 166 ARG C N 1
ATOM 9555 C CA . ARG C 1 170 ? 14.549 70.564 7.648 1.00 38.66 166 ARG C CA 1
ATOM 9556 C C . ARG C 1 170 ? 15.437 71.310 6.652 1.00 36.66 166 ARG C C 1
ATOM 9557 O O . ARG C 1 170 ? 15.096 72.391 6.162 1.00 26.28 166 ARG C O 1
ATOM 9565 N N . CYS C 1 171 ? 16.599 70.735 6.345 1.00 32.76 167 CYS C N 1
ATOM 9566 C CA . CYS C 1 171 ? 17.526 71.420 5.457 1.00 36.81 167 CYS C CA 1
ATOM 9567 C C . CYS C 1 171 ? 18.300 70.420 4.610 1.00 38.45 167 CYS C C 1
ATOM 9568 O O . CYS C 1 171 ? 18.352 69.223 4.904 1.00 31.58 167 CYS C O 1
ATOM 9571 N N . VAL C 1 172 ? 18.902 70.947 3.545 1.00 42.25 168 VAL C N 1
ATOM 9572 C CA . VAL C 1 172 ? 19.792 70.186 2.677 1.00 42.49 168 VAL C CA 1
ATOM 9573 C C . VAL C 1 172 ? 20.721 71.185 2.005 1.00 39.94 168 VAL C C 1
ATOM 9574 O O . VAL C 1 172 ? 20.329 72.318 1.713 1.00 36.08 168 VAL C O 1
ATOM 9578 N N . ASP C 1 173 ? 21.965 70.773 1.778 1.00 46.58 169 ASP C N 1
ATOM 9579 C CA . ASP C 1 173 ? 22.952 71.658 1.160 1.00 46.78 169 ASP C CA 1
ATOM 9580 C C . ASP C 1 173 ? 22.890 71.568 -0.363 1.00 48.42 169 ASP C C 1
ATOM 9581 O O . ASP C 1 173 ? 23.894 71.373 -1.046 1.00 46.42 169 ASP C O 1
ATOM 9586 N N . MET C 1 174 ? 21.680 71.715 -0.900 1.00 45.57 170 MET C N 1
ATOM 9587 C CA . MET C 1 174 ? 21.437 71.674 -2.334 1.00 44.87 170 MET C CA 1
ATOM 9588 C C . MET C 1 174 ? 20.378 72.704 -2.697 1.00 44.48 170 MET C C 1
ATOM 9589 O O . MET C 1 174 ? 19.527 73.057 -1.877 1.00 39.08 170 MET C O 1
ATOM 9594 N N . ASN C 1 175 ? 20.448 73.191 -3.936 1.00 46.50 171 ASN C N 1
ATOM 9595 C CA . ASN C 1 175 ? 19.459 74.129 -4.469 1.00 47.65 171 ASN C CA 1
ATOM 9596 C C . ASN C 1 175 ? 18.308 73.324 -5.069 1.00 45.49 171 ASN C C 1
ATOM 9597 O O . ASN C 1 175 ? 18.245 73.068 -6.273 1.00 45.25 171 ASN C O 1
ATOM 9602 N N . ASP C 1 176 ? 17.373 72.924 -4.208 1.00 43.35 172 ASP C N 1
ATOM 9603 C CA . ASP C 1 176 ? 16.295 72.011 -4.589 1.00 46.56 172 ASP C CA 1
ATOM 9604 C C . ASP C 1 176 ? 14.938 72.668 -4.339 1.00 39.77 172 ASP C C 1
ATOM 9605 O O . ASP C 1 176 ? 14.407 72.604 -3.227 1.00 31.65 172 ASP C O 1
ATOM 9610 N N . ARG C 1 177 ? 14.368 73.274 -5.385 1.00 41.29 173 ARG C N 1
ATOM 9611 C CA . ARG C 1 177 ? 13.051 73.894 -5.269 1.00 38.79 173 ARG C CA 1
ATOM 9612 C C . ARG C 1 177 ? 11.954 72.881 -4.965 1.00 38.86 173 ARG C C 1
ATOM 9613 O O . ARG C 1 177 ? 10.898 73.265 -4.449 1.00 29.30 173 ARG C O 1
ATOM 9621 N N . GLN C 1 178 ? 12.176 71.603 -5.281 1.00 37.27 174 GLN C N 1
ATOM 9622 C CA . GLN C 1 178 ? 11.163 70.580 -5.051 1.00 40.04 174 GLN C CA 1
ATOM 9623 C C . GLN C 1 178 ? 10.819 70.430 -3.575 1.00 41.46 174 GLN C C 1
ATOM 9624 O O . GLN C 1 178 ? 9.707 70.002 -3.248 1.00 32.27 174 GLN C O 1
ATOM 9630 N N . LEU C 1 179 ? 11.734 70.798 -2.679 1.00 42.36 175 LEU C N 1
ATOM 9631 C CA . LEU C 1 179 ? 11.565 70.594 -1.248 1.00 35.58 175 LEU C CA 1
ATOM 9632 C C . LEU C 1 179 ? 11.110 71.851 -0.516 1.00 34.46 175 LEU C C 1
ATOM 9633 O O . LEU C 1 179 ? 11.081 71.858 0.718 1.00 25.26 175 LEU C O 1
ATOM 9638 N N . ARG C 1 180 ? 10.762 72.914 -1.246 1.00 34.78 176 ARG C N 1
ATOM 9639 C CA . ARG C 1 180 ? 10.303 74.139 -0.597 1.00 35.65 176 ARG C CA 1
ATOM 9640 C C . ARG C 1 180 ? 9.030 73.891 0.202 1.00 36.15 176 ARG C C 1
ATOM 9641 O O . ARG C 1 180 ? 8.909 74.324 1.354 1.00 27.78 176 ARG C O 1
ATOM 9649 N N . ASN C 1 181 ? 8.068 73.196 -0.398 1.00 36.69 177 ASN C N 1
ATOM 9650 C CA . ASN C 1 181 ? 6.787 72.914 0.236 1.00 40.00 177 ASN C CA 1
ATOM 9651 C C . ASN C 1 181 ? 6.488 71.434 0.066 1.00 38.41 177 ASN C C 1
ATOM 9652 O O . ASN C 1 181 ? 6.311 70.960 -1.061 1.00 33.40 177 ASN C O 1
ATOM 9657 N N . VAL C 1 182 ? 6.439 70.705 1.182 1.00 39.61 178 VAL C N 1
ATOM 9658 C CA . VAL C 1 182 ? 6.219 69.267 1.160 1.00 35.38 178 VAL C CA 1
ATOM 9659 C C . VAL C 1 182 ? 5.126 68.908 2.157 1.00 36.59 178 VAL C C 1
ATOM 9660 O O . VAL C 1 182 ? 4.768 69.690 3.040 1.00 32.47 178 VAL C O 1
ATOM 9664 N N . VAL C 1 183 ? 4.588 67.703 1.989 1.00 39.35 179 VAL C N 1
ATOM 9665 C CA . VAL C 1 183 ? 3.722 67.063 2.971 1.00 37.32 179 VAL C CA 1
ATOM 9666 C C . VAL C 1 183 ? 4.345 65.717 3.304 1.00 32.41 179 VAL C C 1
ATOM 9667 O O . VAL C 1 183 ? 4.551 64.890 2.408 1.00 27.76 179 VAL C O 1
ATOM 9671 N N . ASP C 1 184 ? 4.641 65.495 4.580 1.00 37.30 180 ASP C N 1
ATOM 9672 C CA . ASP C 1 184 ? 5.263 64.256 5.026 1.00 43.03 180 ASP C CA 1
ATOM 9673 C C . ASP C 1 184 ? 4.412 63.624 6.122 1.00 39.10 180 ASP C C 1
ATOM 9674 O O . ASP C 1 184 ? 3.343 64.126 6.479 1.00 32.44 180 ASP C O 1
ATOM 9679 N N . GLY C 1 185 ? 4.899 62.506 6.658 1.00 40.47 181 GLY C N 1
ATOM 9680 C CA . GLY C 1 185 ? 4.123 61.739 7.611 1.00 37.50 181 GLY C CA 1
ATOM 9681 C C . GLY C 1 185 ? 2.999 60.935 7.001 1.00 41.16 181 GLY C C 1
ATOM 9682 O O . GLY C 1 185 ? 2.049 60.582 7.703 1.00 32.02 181 GLY C O 1
ATOM 9683 N N . LEU C 1 186 ? 3.081 60.635 5.709 1.00 40.83 182 LEU C N 1
ATOM 9684 C CA . LEU C 1 186 ? 2.048 59.888 5.011 1.00 37.64 182 LEU C CA 1
ATOM 9685 C C . LEU C 1 186 ? 2.283 58.387 5.149 1.00 40.69 182 LEU C C 1
ATOM 9686 O O . LEU C 1 186 ? 3.378 57.931 5.486 1.00 36.05 182 LEU C O 1
ATOM 9691 N N . GLY C 1 187 ? 1.232 57.618 4.876 1.00 41.95 183 GLY C N 1
ATOM 9692 C CA . GLY C 1 187 ? 1.331 56.174 4.923 1.00 40.13 183 GLY C CA 1
ATOM 9693 C C . GLY C 1 187 ? 0.667 55.553 6.134 1.00 46.34 183 GLY C C 1
ATOM 9694 O O . GLY C 1 187 ? -0.353 56.051 6.621 1.00 33.66 183 GLY C O 1
ATOM 9695 N N . LYS C 1 188 ? 1.244 54.459 6.626 1.00 47.74 184 LYS C N 1
ATOM 9696 C CA . LYS C 1 188 ? 0.684 53.738 7.756 1.00 45.19 184 LYS C CA 1
ATOM 9697 C C . LYS C 1 188 ? 0.711 54.608 9.013 1.00 50.16 184 LYS C C 1
ATOM 9698 O O . LYS C 1 188 ? 1.333 55.673 9.057 1.00 42.61 184 LYS C O 1
ATOM 9704 N N . LYS C 1 189 ? 0.022 54.132 10.053 1.00 48.04 185 LYS C N 1
ATOM 9705 C CA . LYS C 1 189 ? 0.039 54.835 11.330 1.00 51.54 185 LYS C CA 1
ATOM 9706 C C . LYS C 1 189 ? 1.430 54.852 11.949 1.00 44.75 185 LYS C C 1
ATOM 9707 O O . LYS C 1 189 ? 1.721 55.723 12.775 1.00 37.97 185 LYS C O 1
ATOM 9713 N N . VAL C 1 190 ? 2.295 53.906 11.563 1.00 47.90 186 VAL C N 1
ATOM 9714 C CA . VAL C 1 190 ? 3.661 53.854 12.071 1.00 44.99 186 VAL C CA 1
ATOM 9715 C C . VAL C 1 190 ? 4.606 54.751 11.280 1.00 43.58 186 VAL C C 1
ATOM 9716 O O . VAL C 1 190 ? 5.798 54.827 11.608 1.00 37.80 186 VAL C O 1
ATOM 9720 N N . ASP C 1 191 ? 4.109 55.445 10.256 1.00 45.24 187 ASP C N 1
ATOM 9721 C CA . ASP C 1 191 ? 4.936 56.275 9.390 1.00 41.67 187 ASP C CA 1
ATOM 9722 C C . ASP C 1 191 ? 4.848 57.759 9.735 1.00 38.85 187 ASP C C 1
ATOM 9723 O O . ASP C 1 191 ? 5.125 58.604 8.878 1.00 33.22 187 ASP C O 1
ATOM 9728 N N . GLY C 1 192 ? 4.473 58.092 10.964 1.00 39.37 188 GLY C N 1
ATOM 9729 C CA . GLY C 1 192 ? 4.503 59.467 11.424 1.00 40.33 188 GLY C CA 1
ATOM 9730 C C . GLY C 1 192 ? 3.128 60.103 11.480 1.00 43.68 188 GLY C C 1
ATOM 9731 O O . GLY C 1 192 ? 2.087 59.449 11.382 1.00 34.77 188 GLY C O 1
ATOM 9732 N N . VAL C 1 193 ? 3.143 61.422 11.659 1.00 47.99 189 VAL C N 1
ATOM 9733 C CA . VAL C 1 193 ? 1.935 62.238 11.724 1.00 38.36 189 VAL C CA 1
ATOM 9734 C C . VAL C 1 193 ? 1.931 63.164 10.515 1.00 40.74 189 VAL C C 1
ATOM 9735 O O . VAL C 1 193 ? 2.880 63.931 10.309 1.00 37.77 189 VAL C O 1
ATOM 9739 N N . THR C 1 194 ? 0.869 63.090 9.715 1.00 42.20 190 THR C N 1
ATOM 9740 C CA . THR C 1 194 ? 0.792 63.878 8.491 1.00 40.67 190 THR C CA 1
ATOM 9741 C C . THR C 1 194 ? 0.746 65.367 8.809 1.00 40.36 190 THR C C 1
ATOM 9742 O O . THR C 1 194 ? -0.018 65.806 9.674 1.00 31.44 190 THR C O 1
ATOM 9746 N N . ARG C 1 195 ? 1.564 66.145 8.102 1.00 42.68 191 ARG C N 1
ATOM 9747 C CA . ARG C 1 195 ? 1.609 67.588 8.296 1.00 42.28 191 ARG C CA 1
ATOM 9748 C C . ARG C 1 195 ? 2.356 68.219 7.131 1.00 40.99 191 ARG C C 1
ATOM 9749 O O . ARG C 1 195 ? 3.102 67.548 6.412 1.00 32.52 191 ARG C O 1
ATOM 9757 N N . GLU C 1 196 ? 2.143 69.520 6.957 1.00 42.11 192 GLU C N 1
ATOM 9758 C CA . GLU C 1 196 ? 2.895 70.287 5.977 1.00 39.15 192 GLU C CA 1
ATOM 9759 C C . GLU C 1 196 ? 4.264 70.645 6.542 1.00 35.72 192 GLU C C 1
ATOM 9760 O O . GLU C 1 196 ? 4.428 70.850 7.748 1.00 32.35 192 GLU C O 1
ATOM 9766 N N . ASP C 1 197 ? 5.251 70.719 5.657 1.00 39.62 193 ASP C N 1
ATOM 9767 C CA . ASP C 1 197 ? 6.636 70.904 6.072 1.00 38.97 193 ASP C CA 1
ATOM 9768 C C . ASP C 1 197 ? 7.395 71.540 4.910 1.00 37.94 193 ASP C C 1
ATOM 9769 O O . ASP C 1 197 ? 6.804 71.902 3.887 1.00 29.45 193 ASP C O 1
ATOM 9774 N N . GLY C 1 198 ? 8.706 71.681 5.067 1.00 39.19 194 GLY C N 1
ATOM 9775 C CA . GLY C 1 198 ? 9.523 72.261 4.020 1.00 37.59 194 GLY C CA 1
ATOM 9776 C C . GLY C 1 198 ? 10.990 72.194 4.374 1.00 36.30 194 GLY C C 1
ATOM 9777 O O . GLY C 1 198 ? 11.364 71.967 5.530 1.00 33.95 194 GLY C O 1
ATOM 9778 N N . PHE C 1 199 ? 11.820 72.395 3.354 1.00 38.27 195 PHE C N 1
ATOM 9779 C CA . PHE C 1 199 ? 13.268 72.380 3.492 1.00 34.61 195 PHE C CA 1
ATOM 9780 C C . PHE C 1 199 ? 13.837 73.745 3.136 1.00 38.78 195 PHE C C 1
ATOM 9781 O O . PHE C 1 199 ? 13.374 74.396 2.194 1.00 32.68 195 PHE C O 1
ATOM 9789 N N . ASP C 1 200 ? 14.841 74.172 3.894 1.00 36.15 196 ASP C N 1
ATOM 9790 C CA . ASP C 1 200 ? 15.667 75.315 3.545 1.00 35.60 196 ASP C CA 1
ATOM 9791 C C . ASP C 1 200 ? 17.041 74.821 3.115 1.00 43.52 196 ASP C C 1
ATOM 9792 O O . ASP C 1 200 ? 17.406 73.665 3.340 1.00 29.21 196 ASP C O 1
ATOM 9797 N N . ILE C 1 201 ? 17.804 75.703 2.472 1.00 36.84 197 ILE C N 1
ATOM 9798 C CA . ILE C 1 201 ? 19.212 75.401 2.268 1.00 34.78 197 ILE C CA 1
ATOM 9799 C C . ILE C 1 201 ? 19.924 75.500 3.613 1.00 36.35 197 ILE C C 1
ATOM 9800 O O . ILE C 1 201 ? 19.534 76.280 4.493 1.00 29.07 197 ILE C O 1
ATOM 9805 N N . THR C 1 202 ? 20.959 74.674 3.790 1.00 37.41 198 THR C N 1
ATOM 9806 C CA . THR C 1 202 ? 21.535 74.475 5.119 1.00 37.84 198 THR C CA 1
ATOM 9807 C C . THR C 1 202 ? 22.044 75.783 5.719 1.00 37.45 198 THR C C 1
ATOM 9808 O O . THR C 1 202 ? 21.920 76.007 6.929 1.00 30.89 198 THR C O 1
ATOM 9812 N N . VAL C 1 203 ? 22.604 76.668 4.889 1.00 37.62 199 VAL C N 1
ATOM 9813 C CA . VAL C 1 203 ? 23.129 77.927 5.405 1.00 42.91 199 VAL C CA 1
ATOM 9814 C C . VAL C 1 203 ? 22.023 78.850 5.904 1.00 41.44 199 VAL C C 1
ATOM 9815 O O . VAL C 1 203 ? 22.304 79.801 6.644 1.00 35.43 199 VAL C O 1
ATOM 9819 N N . ALA C 1 204 ? 20.771 78.600 5.521 1.00 46.50 200 ALA C N 1
ATOM 9820 C CA . ALA C 1 204 ? 19.642 79.389 5.995 1.00 41.64 200 ALA C CA 1
ATOM 9821 C C . ALA C 1 204 ? 19.097 78.910 7.334 1.00 38.16 200 ALA C C 1
ATOM 9822 O O . ALA C 1 204 ? 18.279 79.613 7.939 1.00 29.39 200 ALA C O 1
ATOM 9824 N N . SER C 1 205 ? 19.520 77.738 7.803 1.00 40.84 201 SER C N 1
ATOM 9825 C CA . SER C 1 205 ? 19.016 77.198 9.058 1.00 41.94 201 SER C CA 1
ATOM 9826 C C . SER C 1 205 ? 19.372 78.106 10.230 1.00 40.57 201 SER C C 1
ATOM 9827 O O . SER C 1 205 ? 20.397 78.794 10.226 1.00 31.50 201 SER C O 1
ATOM 9830 N N . GLU C 1 206 ? 18.503 78.105 11.244 1.00 36.99 202 GLU C N 1
ATOM 9831 C CA . GLU C 1 206 ? 18.779 78.869 12.455 1.00 37.83 202 GLU C CA 1
ATOM 9832 C C . GLU C 1 206 ? 19.983 78.313 13.205 1.00 40.01 202 GLU C C 1
ATOM 9833 O O . GLU C 1 206 ? 20.636 79.046 13.957 1.00 29.13 202 GLU C O 1
ATOM 9839 N N . VAL C 1 207 ? 20.285 77.025 13.019 1.00 37.28 203 VAL C N 1
ATOM 9840 C CA . VAL C 1 207 ? 21.477 76.439 13.627 1.00 35.15 203 VAL C CA 1
ATOM 9841 C C . VAL C 1 207 ? 22.726 77.185 13.174 1.00 37.09 203 VAL C C 1
ATOM 9842 O O . VAL C 1 207 ? 23.646 77.422 13.966 1.00 33.29 203 VAL C O 1
ATOM 9846 N N . MET C 1 208 ? 22.770 77.581 11.899 1.00 38.97 204 MET C N 1
ATOM 9847 C CA . MET C 1 208 ? 23.927 78.309 11.384 1.00 43.04 204 MET C CA 1
ATOM 9848 C C . MET C 1 208 ? 24.085 79.657 12.074 1.00 41.06 204 MET C C 1
ATOM 9849 O O . MET C 1 208 ? 25.203 80.063 12.415 1.00 33.47 204 MET C O 1
ATOM 9854 N N . ALA C 1 209 ? 22.975 80.364 12.295 1.00 36.87 205 ALA C N 1
ATOM 9855 C CA . ALA C 1 209 ? 23.047 81.661 12.956 1.00 42.68 205 ALA C CA 1
ATOM 9856 C C . ALA C 1 209 ? 23.467 81.518 14.415 1.00 38.63 205 ALA C C 1
ATOM 9857 O O . ALA C 1 209 ? 24.259 82.322 14.919 1.00 39.59 205 ALA C O 1
ATOM 9859 N N . ALA C 1 210 ? 22.945 80.505 15.110 1.00 40.98 206 ALA C N 1
ATOM 9860 C CA . ALA C 1 210 ? 23.363 80.263 16.488 1.00 43.29 206 ALA C CA 1
ATOM 9861 C C . ALA C 1 210 ? 24.797 79.752 16.548 1.00 42.36 206 ALA C C 1
ATOM 9862 O O . ALA C 1 210 ? 25.536 80.065 17.489 1.00 38.22 206 ALA C O 1
ATOM 9864 N N . PHE C 1 211 ? 25.199 78.953 15.556 1.00 40.76 207 PHE C N 1
ATOM 9865 C CA . PHE C 1 211 ? 26.582 78.493 15.462 1.00 43.03 207 PHE C CA 1
ATOM 9866 C C . PHE C 1 211 ? 27.551 79.667 15.392 1.00 39.91 207 PHE C C 1
ATOM 9867 O O . PHE C 1 211 ? 28.609 79.651 16.032 1.00 37.61 207 PHE C O 1
ATOM 9875 N N . CYS C 1 212 ? 27.200 80.701 14.627 1.00 41.72 208 CYS C N 1
ATOM 9876 C CA . CYS C 1 212 ? 28.073 81.847 14.415 1.00 41.98 208 CYS C CA 1
ATOM 9877 C C . CYS C 1 212 ? 27.996 82.883 15.530 1.00 39.94 208 CYS C C 1
ATOM 9878 O O . CYS C 1 212 ? 28.841 83.783 15.571 1.00 38.30 208 CYS C O 1
ATOM 9881 N N . LEU C 1 213 ? 27.012 82.788 16.424 1.00 41.91 209 LEU C N 1
ATOM 9882 C CA . LEU C 1 213 ? 26.818 83.772 17.483 1.00 41.52 209 LEU C CA 1
ATOM 9883 C C . LEU C 1 213 ? 27.029 83.171 18.870 1.00 42.91 209 LEU C C 1
ATOM 9884 O O . LEU C 1 213 ? 26.392 83.592 19.838 1.00 43.34 209 LEU C O 1
ATOM 9889 N N . SER C 1 214 ? 27.921 82.191 18.984 1.00 41.90 210 SER C N 1
ATOM 9890 C CA . SER C 1 214 ? 28.221 81.543 20.254 1.00 50.35 210 SER C CA 1
ATOM 9891 C C . SER C 1 214 ? 29.676 81.796 20.623 1.00 46.83 210 SER C C 1
ATOM 9892 O O . SER C 1 214 ? 30.579 81.519 19.827 1.00 44.70 210 SER C O 1
ATOM 9895 N N . ASN C 1 215 ? 29.897 82.323 21.831 1.00 53.76 211 ASN C N 1
ATOM 9896 C CA . ASN C 1 215 ? 31.247 82.639 22.285 1.00 50.88 211 ASN C CA 1
ATOM 9897 C C . ASN C 1 215 ? 32.043 81.402 22.679 1.00 51.80 211 ASN C C 1
ATOM 9898 O O . ASN C 1 215 ? 33.267 81.494 22.822 1.00 51.22 211 ASN C O 1
ATOM 9903 N N . ASN C 1 216 ? 31.385 80.266 22.885 1.00 54.88 212 ASN C N 1
ATOM 9904 C CA . ASN C 1 216 ? 32.054 79.036 23.299 1.00 47.71 212 ASN C CA 1
ATOM 9905 C C . ASN C 1 216 ? 31.076 77.879 23.122 1.00 45.23 212 ASN C C 1
ATOM 9906 O O . ASN C 1 216 ? 29.956 78.055 22.631 1.00 41.34 212 ASN C O 1
ATOM 9911 N N . ILE C 1 217 ? 31.516 76.686 23.529 1.00 46.09 213 ILE C N 1
ATOM 9912 C CA . ILE C 1 217 ? 30.694 75.491 23.363 1.00 48.97 213 ILE C CA 1
ATOM 9913 C C . ILE C 1 217 ? 29.542 75.477 24.362 1.00 48.50 213 ILE C C 1
ATOM 9914 O O . ILE C 1 217 ? 28.469 74.933 24.073 1.00 42.51 213 ILE C O 1
ATOM 9919 N N . SER C 1 218 ? 29.730 76.076 25.541 1.00 49.72 214 SER C N 1
ATOM 9920 C CA . SER C 1 218 ? 28.641 76.144 26.511 1.00 46.24 214 SER C CA 1
ATOM 9921 C C . SER C 1 218 ? 27.534 77.076 26.034 1.00 44.99 214 SER C C 1
ATOM 9922 O O . SER C 1 218 ? 26.347 76.779 26.209 1.00 42.79 214 SER C O 1
ATOM 9925 N N . GLU C 1 219 ? 27.902 78.210 25.431 1.00 44.68 215 GLU C N 1
ATOM 9926 C CA . GLU C 1 219 ? 26.890 79.109 24.887 1.00 50.16 215 GLU C CA 1
ATOM 9927 C C . GLU C 1 219 ? 26.205 78.507 23.669 1.00 49.54 215 GLU C C 1
ATOM 9928 O O . GLU C 1 219 ? 25.018 78.765 23.439 1.00 42.19 215 GLU C O 1
ATOM 9934 N N . LEU C 1 220 ? 26.930 77.712 22.877 1.00 45.20 216 LEU C N 1
ATOM 9935 C CA . LEU C 1 220 ? 26.311 77.032 21.744 1.00 44.99 216 LEU C CA 1
ATOM 9936 C C . LEU C 1 220 ? 25.205 76.093 22.209 1.00 41.77 216 LEU C C 1
ATOM 9937 O O . LEU C 1 220 ? 24.091 76.116 21.675 1.00 35.43 216 LEU C O 1
ATOM 9942 N N . LYS C 1 221 ? 25.498 75.258 23.210 1.00 46.00 217 LYS C N 1
ATOM 9943 C CA . LYS C 1 221 ? 24.495 74.323 23.711 1.00 46.32 217 LYS C CA 1
ATOM 9944 C C . LYS C 1 221 ? 23.294 75.063 24.287 1.00 47.37 217 LYS C C 1
ATOM 9945 O O . LYS C 1 221 ? 22.151 74.615 24.144 1.00 42.28 217 LYS C O 1
ATOM 9951 N N . GLU C 1 222 ? 23.535 76.202 24.941 1.00 47.53 218 GLU C N 1
ATOM 9952 C CA . GLU C 1 222 ? 22.435 76.991 25.482 1.00 44.11 218 GLU C CA 1
ATOM 9953 C C . GLU C 1 222 ? 21.629 77.651 24.370 1.00 44.68 218 GLU C C 1
ATOM 9954 O O . GLU C 1 222 ? 20.395 77.692 24.430 1.00 42.00 218 GLU C O 1
ATOM 9960 N N . ASN C 1 223 ? 22.311 78.176 23.348 1.00 47.20 219 ASN C N 1
ATOM 9961 C CA . ASN C 1 223 ? 21.610 78.817 22.240 1.00 44.09 219 ASN C CA 1
ATOM 9962 C C . ASN C 1 223 ? 20.764 77.815 21.464 1.00 40.75 219 ASN C C 1
ATOM 9963 O O . ASN C 1 223 ? 19.630 78.120 21.079 1.00 35.55 219 ASN C O 1
ATOM 9968 N N . LEU C 1 224 ? 21.300 76.616 21.225 1.00 38.76 220 LEU C N 1
ATOM 9969 C CA . LEU C 1 224 ? 20.536 75.592 20.521 1.00 39.31 220 LEU C CA 1
ATOM 9970 C C . LEU C 1 224 ? 19.291 75.196 21.306 1.00 38.56 220 LEU C C 1
ATOM 9971 O O . LEU C 1 224 ? 18.238 74.924 20.718 1.00 36.14 220 LEU C O 1
ATOM 9976 N N . GLY C 1 225 ? 19.394 75.159 22.636 1.00 40.07 221 GLY C N 1
ATOM 9977 C CA . GLY C 1 225 ? 18.238 74.834 23.455 1.00 39.99 221 GLY C CA 1
ATOM 9978 C C . GLY C 1 225 ? 17.144 75.880 23.399 1.00 40.07 221 GLY C C 1
ATOM 9979 O O . GLY C 1 225 ? 15.960 75.550 23.513 1.00 34.56 221 GLY C O 1
ATOM 9980 N N . ASN C 1 226 ? 17.516 77.148 23.223 1.00 36.55 222 ASN C N 1
ATOM 9981 C CA . ASN C 1 226 ? 16.538 78.226 23.163 1.00 40.95 222 ASN C CA 1
ATOM 9982 C C . ASN C 1 226 ? 15.804 78.291 21.831 1.00 40.14 222 ASN C C 1
ATOM 9983 O O . ASN C 1 226 ? 14.875 79.095 21.696 1.00 36.60 222 ASN C O 1
ATOM 9988 N N . ILE C 1 227 ? 16.195 77.469 20.854 1.00 42.94 223 ILE C N 1
ATOM 9989 C CA . ILE C 1 227 ? 15.550 77.487 19.546 1.00 42.27 223 ILE C CA 1
ATOM 9990 C C . ILE C 1 227 ? 14.073 77.158 19.694 1.00 39.57 223 ILE C C 1
ATOM 9991 O O . ILE C 1 227 ? 13.704 76.123 20.260 1.00 31.54 223 ILE C O 1
ATOM 9996 N N . VAL C 1 228 ? 13.220 78.037 19.178 1.00 38.81 224 VAL C N 1
ATOM 9997 C CA . VAL C 1 228 ? 11.778 77.815 19.175 1.00 35.27 224 VAL C CA 1
ATOM 9998 C C . VAL C 1 228 ? 11.417 77.023 17.924 1.00 37.55 224 VAL C C 1
ATOM 9999 O O . VAL C 1 228 ? 11.580 77.512 16.801 1.00 34.30 224 VAL C O 1
ATOM 10003 N N . VAL C 1 229 ? 10.926 75.799 18.117 1.00 38.61 225 VAL C N 1
ATOM 10004 C CA . VAL C 1 229 ? 10.598 74.929 16.994 1.00 37.81 225 VAL C CA 1
ATOM 10005 C C . VAL C 1 229 ? 9.104 74.886 16.683 1.00 41.38 225 VAL C C 1
ATOM 10006 O O . VAL C 1 229 ? 8.733 74.540 15.551 1.00 30.35 225 VAL C O 1
ATOM 10010 N N . ALA C 1 230 ? 8.244 75.228 17.637 1.00 42.14 226 ALA C N 1
ATOM 10011 C CA . ALA C 1 230 ? 6.800 75.151 17.439 1.00 39.57 226 ALA C CA 1
ATOM 10012 C C . ALA C 1 230 ? 6.116 75.911 18.570 1.00 42.24 226 ALA C C 1
ATOM 10013 O O . ALA C 1 230 ? 6.768 76.449 19.471 1.00 31.99 226 ALA C O 1
ATOM 10015 N N . TYR C 1 231 ? 4.788 75.949 18.509 1.00 44.15 227 TYR C N 1
ATOM 10016 C CA . TYR C 1 231 ? 3.952 76.510 19.557 1.00 44.10 227 TYR C CA 1
ATOM 10017 C C . TYR C 1 231 ? 2.938 75.466 20.001 1.00 41.99 227 TYR C C 1
ATOM 10018 O O . TYR C 1 231 ? 2.464 74.659 19.195 1.00 32.99 227 TYR C O 1
ATOM 10027 N N . ASN C 1 232 ? 2.607 75.480 21.289 1.00 46.86 228 ASN C N 1
ATOM 10028 C CA . ASN C 1 232 ? 1.621 74.541 21.796 1.00 45.56 228 ASN C CA 1
ATOM 10029 C C . ASN C 1 232 ? 0.211 75.086 21.572 1.00 44.32 228 ASN C C 1
ATOM 10030 O O . ASN C 1 232 ? 0.015 76.209 21.097 1.00 38.21 228 ASN C O 1
ATOM 10035 N N . TYR C 1 233 ? -0.789 74.271 21.914 1.00 47.54 229 TYR C N 1
ATOM 10036 C CA . TYR C 1 233 ? -2.177 74.683 21.737 1.00 45.41 229 TYR C CA 1
ATOM 10037 C C . TYR C 1 233 ? -2.535 75.878 22.610 1.00 41.29 229 TYR C C 1
ATOM 10038 O O . TYR C 1 233 ? -3.510 76.578 22.313 1.00 48.34 229 TYR C O 1
ATOM 10047 N N . SER C 1 234 ? -1.777 76.124 23.677 1.00 44.73 230 SER C N 1
ATOM 10048 C CA . SER C 1 234 ? -1.977 77.294 24.520 1.00 46.48 230 SER C CA 1
ATOM 10049 C C . SER C 1 234 ? -1.242 78.526 24.007 1.00 45.03 230 SER C C 1
ATOM 10050 O O . SER C 1 234 ? -1.286 79.572 24.661 1.00 45.26 230 SER C O 1
ATOM 10053 N N . GLY C 1 235 ? -0.576 78.430 22.857 1.00 52.48 231 GLY C N 1
ATOM 10054 C CA . GLY C 1 235 ? 0.116 79.559 22.272 1.00 48.66 231 GLY C CA 1
ATOM 10055 C C . GLY C 1 235 ? 1.515 79.801 22.793 1.00 44.74 231 GLY C C 1
ATOM 10056 O O . GLY C 1 235 ? 2.144 80.788 22.390 1.00 45.30 231 GLY C O 1
ATOM 10057 N N . LYS C 1 236 ? 2.033 78.924 23.671 1.00 46.44 232 LYS C N 1
ATOM 10058 C CA . LYS C 1 236 ? 3.355 79.095 24.253 1.00 43.65 232 LYS C CA 1
ATOM 10059 C C . LYS C 1 236 ? 4.416 78.411 23.397 1.00 46.28 232 LYS C C 1
ATOM 10060 O O . LYS C 1 236 ? 4.143 77.395 22.749 1.00 44.33 232 LYS C O 1
ATOM 10062 N N . PRO C 1 237 ? 5.632 78.952 23.377 1.00 51.00 233 PRO C N 1
ATOM 10063 C CA . PRO C 1 237 ? 6.685 78.365 22.541 1.00 43.82 233 PRO C CA 1
ATOM 10064 C C . PRO C 1 237 ? 7.150 77.018 23.069 1.00 39.26 233 PRO C C 1
ATOM 10065 O O . PRO C 1 237 ? 7.169 76.763 24.276 1.00 37.02 233 PRO C O 1
ATOM 10069 N N . VAL C 1 238 ? 7.529 76.149 22.135 1.00 43.01 234 VAL C N 1
ATOM 10070 C CA . VAL C 1 238 ? 8.146 74.863 22.435 1.00 36.60 234 VAL C CA 1
ATOM 10071 C C . VAL C 1 238 ? 9.558 74.891 21.871 1.00 40.01 234 VAL C C 1
ATOM 10072 O O . VAL C 1 238 ? 9.753 75.207 20.691 1.00 32.47 234 VAL C O 1
ATOM 10076 N N . THR C 1 239 ? 10.536 74.564 22.707 1.00 39.38 235 THR C N 1
ATOM 10077 C CA . THR C 1 239 ? 11.940 74.745 22.375 1.00 39.01 235 THR C CA 1
ATOM 10078 C C . THR C 1 239 ? 12.637 73.406 22.174 1.00 38.89 235 THR C C 1
ATOM 10079 O O . THR C 1 239 ? 12.112 72.339 22.506 1.00 30.51 235 THR C O 1
ATOM 10083 N N . ALA C 1 240 ? 13.845 73.482 21.608 1.00 37.93 236 ALA C N 1
ATOM 10084 C CA . ALA C 1 240 ? 14.680 72.293 21.486 1.00 36.49 236 ALA C CA 1
ATOM 10085 C C . ALA C 1 240 ? 15.056 71.745 22.855 1.00 36.89 236 ALA C C 1
ATOM 10086 O O . ALA C 1 240 ? 15.259 70.535 23.007 1.00 33.93 236 ALA C O 1
ATOM 10088 N N . ARG C 1 241 ? 15.162 72.620 23.857 1.00 39.55 237 ARG C N 1
ATOM 10089 C CA . ARG C 1 241 ? 15.408 72.160 25.219 1.00 41.71 237 ARG C CA 1
ATOM 10090 C C . ARG C 1 241 ? 14.237 71.338 25.741 1.00 36.23 237 ARG C C 1
ATOM 10091 O O . ARG C 1 241 ? 14.438 70.325 26.421 1.00 34.88 237 ARG C O 1
ATOM 10099 N N . ASP C 1 242 ? 13.005 71.745 25.413 1.00 39.00 238 ASP C N 1
ATOM 10100 C CA . ASP C 1 242 ? 11.837 70.960 25.800 1.00 40.27 238 ASP C CA 1
ATOM 10101 C C . ASP C 1 242 ? 11.889 69.554 25.217 1.00 40.05 238 ASP C C 1
ATOM 10102 O O . ASP C 1 242 ? 11.330 68.618 25.800 1.00 30.11 238 ASP C O 1
ATOM 10107 N N . LEU C 1 243 ? 12.555 69.385 24.078 1.00 41.10 239 LEU C N 1
ATOM 10108 C CA . LEU C 1 243 ? 12.704 68.085 23.441 1.00 35.88 239 LEU C CA 1
ATOM 10109 C C . 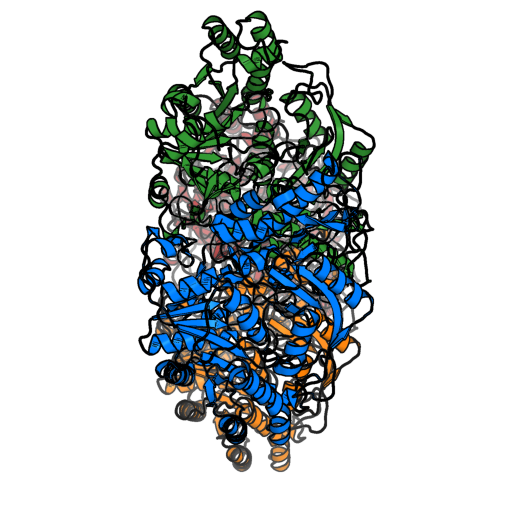LEU C 1 243 ? 13.971 67.355 23.871 1.00 40.18 239 LEU C C 1
ATOM 10110 O O . LEU C 1 243 ? 14.211 66.239 23.397 1.00 32.12 239 LEU C O 1
ATOM 10115 N N . ASN C 1 244 ? 14.775 67.954 24.752 1.00 44.11 240 ASN C N 1
ATOM 10116 C CA . ASN C 1 244 ? 16.044 67.376 25.199 1.00 41.97 240 ASN C CA 1
ATOM 10117 C C . ASN C 1 244 ? 16.936 67.024 24.010 1.00 41.35 240 ASN C C 1
ATOM 10118 O O . ASN C 1 244 ? 17.511 65.937 23.926 1.00 30.39 240 ASN C O 1
ATOM 10123 N N . ALA C 1 245 ? 17.045 67.969 23.074 1.00 48.19 241 ALA C N 1
ATOM 10124 C CA . ALA C 1 245 ? 17.781 67.754 21.838 1.00 42.33 241 ALA C CA 1
ATOM 10125 C C . ALA C 1 245 ? 19.069 68.557 21.731 1.00 37.70 241 ALA C C 1
ATOM 10126 O O . ALA C 1 245 ? 19.952 68.167 20.962 1.00 32.75 241 ALA C O 1
ATOM 10128 N N . HIS C 1 246 ? 19.202 69.655 22.479 1.00 46.64 242 HIS C N 1
ATOM 10129 C CA . HIS C 1 246 ? 20.327 70.562 22.267 1.00 40.75 242 HIS C CA 1
ATOM 10130 C C . HIS C 1 246 ? 21.650 69.943 22.700 1.00 43.12 242 HIS C C 1
ATOM 10131 O O . HIS C 1 246 ? 22.703 70.305 22.163 1.00 38.13 242 HIS C O 1
ATOM 10138 N N . GLY C 1 247 ? 21.622 69.021 23.663 1.00 44.31 243 GLY C N 1
ATOM 10139 C CA . GLY C 1 247 ? 22.842 68.316 24.024 1.00 39.18 243 GLY C CA 1
ATOM 10140 C C . GLY C 1 247 ? 23.382 67.478 22.882 1.00 46.03 243 GLY C C 1
ATOM 10141 O O . GLY C 1 247 ? 24.589 67.461 22.626 1.00 38.15 243 GLY C O 1
ATOM 10142 N N . ALA C 1 248 ? 22.493 66.776 22.175 1.00 42.62 244 ALA C N 1
ATOM 10143 C CA . ALA C 1 248 ? 22.918 65.981 21.029 1.00 42.63 244 ALA C CA 1
ATOM 10144 C C . ALA C 1 248 ? 23.321 66.871 19.860 1.00 38.37 244 ALA C C 1
ATOM 10145 O O . ALA C 1 248 ? 24.247 66.539 19.110 1.00 33.61 244 ALA C O 1
ATOM 10147 N N . MET C 1 249 ? 22.630 68.000 19.681 1.00 41.93 245 MET C N 1
ATOM 10148 C CA . MET C 1 249 ? 22.996 68.931 18.618 1.00 37.18 245 MET C CA 1
ATOM 10149 C C . MET C 1 249 ? 24.387 69.509 18.847 1.00 37.58 245 MET C C 1
ATOM 10150 O O . MET C 1 249 ? 25.182 69.625 17.908 1.00 32.05 245 MET C O 1
ATOM 10155 N N . ALA C 1 250 ? 24.695 69.883 20.092 1.00 40.38 246 ALA C N 1
ATOM 10156 C CA . ALA C 1 250 ? 26.018 70.414 20.401 1.00 40.65 246 ALA C CA 1
ATOM 10157 C C . ALA C 1 250 ? 27.106 69.368 20.194 1.00 39.64 246 ALA C C 1
ATOM 10158 O O . ALA C 1 250 ? 28.225 69.708 19.793 1.00 33.71 246 ALA C O 1
ATOM 10160 N N . ALA C 1 251 ? 26.801 68.096 20.466 1.00 40.60 247 ALA C N 1
ATOM 10161 C CA . ALA C 1 251 ? 27.772 67.034 20.220 1.00 39.22 247 ALA C CA 1
ATOM 10162 C C . ALA C 1 251 ? 28.059 66.888 18.732 1.00 43.96 247 ALA C C 1
ATOM 10163 O O . ALA C 1 251 ? 29.212 66.693 18.332 1.00 32.76 247 ALA C O 1
ATOM 10165 N N . ILE C 1 252 ? 27.016 66.969 17.900 1.00 39.52 248 ILE C N 1
ATOM 10166 C CA . ILE C 1 252 ? 27.197 66.931 16.452 1.00 36.27 248 ILE C CA 1
ATOM 10167 C C . ILE C 1 252 ? 28.096 68.071 15.991 1.00 37.21 248 ILE C C 1
ATOM 10168 O O . ILE C 1 252 ? 28.844 67.931 15.014 1.00 27.64 248 ILE C O 1
ATOM 10173 N N . LEU C 1 253 ? 28.068 69.198 16.700 1.00 37.86 249 LEU C N 1
ATOM 10174 C CA . LEU C 1 253 ? 28.784 70.405 16.312 1.00 39.00 249 LEU C CA 1
ATOM 10175 C C . LEU C 1 253 ? 30.068 70.617 17.106 1.00 37.86 249 LEU C C 1
ATOM 10176 O O . LEU C 1 253 ? 30.671 71.691 17.008 1.00 33.54 249 LEU C O 1
ATOM 10181 N N . LYS C 1 254 ? 30.492 69.624 17.893 1.00 42.21 250 LYS C N 1
ATOM 10182 C CA . LYS C 1 254 ? 31.651 69.797 18.766 1.00 42.77 250 LYS C CA 1
ATOM 10183 C C . LYS C 1 254 ? 32.906 70.140 17.970 1.00 42.36 250 LYS C C 1
ATOM 10184 O O . LYS C 1 254 ? 33.606 71.111 18.279 1.00 40.09 250 LYS C O 1
ATOM 10190 N N . ASP C 1 255 ? 33.206 69.352 16.935 1.00 37.67 251 ASP C N 1
ATOM 10191 C CA . ASP C 1 255 ? 34.376 69.626 16.110 1.00 39.88 251 ASP C CA 1
ATOM 10192 C C . ASP C 1 255 ? 34.133 70.772 15.138 1.00 44.62 251 ASP C C 1
ATOM 10193 O O . ASP C 1 255 ? 35.064 71.528 14.835 1.00 32.62 251 ASP C O 1
ATOM 10198 N N . ALA C 1 256 ? 32.902 70.910 14.637 1.00 39.75 252 ALA C N 1
ATOM 10199 C CA . ALA C 1 256 ? 32.598 71.970 13.681 1.00 39.01 252 ALA C CA 1
ATOM 10200 C C . ALA C 1 256 ? 32.847 73.353 14.270 1.00 37.54 252 ALA C C 1
ATOM 10201 O O . ALA C 1 256 ? 33.258 74.268 13.547 1.00 32.23 252 ALA C O 1
ATOM 10203 N N . LEU C 1 257 ? 32.611 73.525 15.573 1.00 39.83 253 LEU C N 1
ATOM 10204 C CA . LEU C 1 257 ? 32.815 74.819 16.215 1.00 40.30 253 LEU C CA 1
ATOM 10205 C C . LEU C 1 257 ? 34.281 75.237 16.242 1.00 40.73 253 LEU C C 1
ATOM 10206 O O . LEU C 1 257 ? 34.570 76.407 16.514 1.00 30.55 253 LEU C O 1
ATOM 10211 N N . LYS C 1 258 ? 35.201 74.323 15.972 1.00 42.47 254 LYS C N 1
ATOM 10212 C CA . LYS C 1 258 ? 36.609 74.684 15.874 1.00 39.66 254 LYS C CA 1
ATOM 10213 C C . LYS C 1 258 ? 36.843 75.442 14.574 1.00 37.82 254 LYS C C 1
ATOM 10214 O O . LYS C 1 258 ? 36.514 74.923 13.499 1.00 34.12 254 LYS C O 1
ATOM 10220 N N . PRO C 1 259 ? 37.384 76.660 14.617 1.00 37.92 255 PRO C N 1
ATOM 10221 C CA . PRO C 1 259 ? 37.603 77.412 13.376 1.00 37.85 255 PRO C CA 1
ATOM 10222 C C . PRO C 1 259 ? 38.589 76.705 12.461 1.00 38.41 255 PRO C C 1
ATOM 10223 O O . PRO C 1 259 ? 39.469 75.967 12.908 1.00 37.81 255 PRO C O 1
ATOM 10227 N N . ASN C 1 260 ? 38.437 76.948 11.163 1.00 43.06 256 ASN C N 1
ATOM 10228 C CA . ASN C 1 260 ? 39.249 76.298 10.144 1.00 32.73 256 ASN C CA 1
ATOM 10229 C C . ASN C 1 260 ? 40.374 77.233 9.724 1.00 37.94 256 ASN C C 1
ATOM 10230 O O . ASN C 1 260 ? 40.123 78.373 9.321 1.00 32.22 256 ASN C O 1
ATOM 10235 N N . LEU C 1 261 ? 41.608 76.746 9.813 1.00 42.21 257 LEU C N 1
ATOM 10236 C CA . LEU C 1 261 ? 42.788 77.533 9.482 1.00 31.52 257 LEU C CA 1
ATOM 10237 C C . LEU C 1 261 ? 43.241 77.196 8.067 1.00 35.02 257 LEU C C 1
ATOM 10238 O O . LEU C 1 261 ? 43.505 76.030 7.753 1.00 29.79 257 LEU C O 1
ATOM 10243 N N . VAL C 1 262 ? 43.324 78.219 7.219 1.00 41.04 258 VAL C N 1
ATOM 10244 C CA . VAL C 1 262 ? 43.898 78.092 5.885 1.00 36.99 258 VAL C CA 1
ATOM 10245 C C . VAL C 1 262 ? 44.868 79.247 5.668 1.00 38.86 258 VAL C C 1
ATOM 10246 O O . VAL C 1 262 ? 45.432 79.781 6.630 1.00 32.15 258 VAL C O 1
ATOM 10250 N N . GLN C 1 263 ? 45.068 79.646 4.415 1.00 40.12 259 GLN C N 1
ATOM 10251 C CA . GLN C 1 263 ? 46.064 80.667 4.117 1.00 42.62 259 GLN C CA 1
ATOM 10252 C C . GLN C 1 263 ? 45.708 81.367 2.814 1.00 39.97 259 GLN C C 1
ATOM 10253 O O . GLN C 1 263 ? 44.955 80.844 1.989 1.00 36.91 259 GLN C O 1
ATOM 10259 N N . THR C 1 264 ? 46.261 82.566 2.649 1.00 41.94 260 THR C N 1
ATOM 10260 C CA . THR C 1 264 ? 46.155 83.303 1.400 1.00 39.62 260 THR C CA 1
ATOM 10261 C C . THR C 1 264 ? 47.241 82.844 0.429 1.00 40.16 260 THR C C 1
ATOM 10262 O O . THR C 1 264 ? 48.067 81.980 0.738 1.00 34.23 260 THR C O 1
ATOM 10266 N N . LEU C 1 265 ? 47.242 83.436 -0.768 1.00 43.89 261 LEU C N 1
ATOM 10267 C CA . LEU C 1 265 ? 48.257 83.104 -1.762 1.00 50.71 261 LEU C CA 1
ATOM 10268 C C . LEU C 1 265 ? 49.659 83.482 -1.305 1.00 47.29 261 LEU C C 1
ATOM 10269 O O . LEU C 1 265 ? 50.635 82.893 -1.783 1.00 43.00 261 LEU C O 1
ATOM 10274 N N . GLU C 1 266 ? 49.784 84.447 -0.396 1.00 46.50 262 GLU C N 1
ATOM 10275 C CA . GLU C 1 266 ? 51.077 84.925 0.070 1.00 47.48 262 GLU C CA 1
ATOM 10276 C C . GLU C 1 266 ? 51.457 84.360 1.434 1.00 46.06 262 GLU C C 1
ATOM 10277 O O . GLU C 1 266 ? 52.433 84.820 2.033 1.00 39.11 262 GLU C O 1
ATOM 10283 N N . GLY C 1 267 ? 50.715 83.376 1.933 1.00 49.03 263 GLY C N 1
ATOM 10284 C CA . GLY C 1 267 ? 51.044 82.737 3.190 1.00 46.43 263 GLY C CA 1
ATOM 10285 C C . GLY C 1 267 ? 50.448 83.375 4.423 1.00 45.11 263 GLY C C 1
ATOM 10286 O O . GLY C 1 267 ? 50.773 82.947 5.537 1.00 44.24 263 GLY C O 1
ATOM 10287 N N . THR C 1 268 ? 49.596 84.380 4.268 1.00 44.27 264 THR C N 1
ATOM 10288 C CA . THR C 1 268 ? 48.983 85.023 5.425 1.00 44.54 264 THR C CA 1
ATOM 10289 C C . THR C 1 268 ? 47.942 84.093 6.039 1.00 40.72 264 THR C C 1
ATOM 10290 O O . THR C 1 268 ? 47.126 83.518 5.308 1.00 36.00 264 THR C O 1
ATOM 10294 N N . PRO C 1 269 ? 47.945 83.906 7.359 1.00 41.77 265 PRO C N 1
ATOM 10295 C CA . PRO C 1 269 ? 46.938 83.038 7.981 1.00 42.15 265 PRO C CA 1
ATOM 10296 C C . PRO C 1 269 ? 45.527 83.541 7.718 1.00 41.33 265 PRO C C 1
ATOM 10297 O O . PRO C 1 269 ? 45.261 84.745 7.729 1.00 30.77 265 PRO C O 1
ATOM 10301 N N . ALA C 1 270 ? 44.621 82.598 7.474 1.00 44.29 266 ALA C N 1
ATOM 10302 C CA . ALA C 1 270 ? 43.229 82.906 7.185 1.00 41.98 266 ALA C CA 1
ATOM 10303 C C . ALA C 1 270 ? 42.344 81.902 7.904 1.00 42.93 266 ALA C C 1
ATOM 10304 O O . ALA C 1 270 ? 42.655 80.708 7.944 1.00 31.30 266 ALA C O 1
ATOM 10306 N N . ILE C 1 271 ? 41.246 82.391 8.473 1.00 41.37 267 ILE C N 1
ATOM 10307 C CA . ILE C 1 271 ? 40.303 81.562 9.214 1.00 41.10 267 ILE C CA 1
ATOM 10308 C C . ILE C 1 271 ? 38.944 81.661 8.536 1.00 38.17 267 ILE C C 1
ATOM 10309 O O . ILE C 1 271 ? 38.403 82.763 8.373 1.00 31.93 267 ILE C O 1
ATOM 10314 N N . LEU C 1 272 ? 38.397 80.515 8.142 1.00 38.49 268 LEU C N 1
ATOM 10315 C CA . LEU C 1 272 ? 37.082 80.424 7.520 1.00 40.27 268 LEU C CA 1
ATOM 10316 C C . LEU C 1 272 ? 36.164 79.646 8.453 1.00 35.84 268 LEU C C 1
ATOM 10317 O O . LEU C 1 272 ? 36.470 78.506 8.817 1.00 32.25 268 LEU C O 1
ATOM 10322 N N . HIS C 1 273 ? 35.045 80.257 8.835 1.00 39.16 269 HIS C N 1
ATOM 10323 C CA . HIS C 1 273 ? 34.159 79.640 9.819 1.00 39.23 269 HIS C CA 1
ATOM 10324 C C . HIS C 1 273 ? 32.774 80.254 9.692 1.00 41.24 269 HIS C C 1
ATOM 10325 O O . HIS C 1 273 ? 32.617 81.465 9.878 1.00 32.04 269 HIS C O 1
ATOM 10332 N N . GLY C 1 274 ? 31.780 79.431 9.380 1.00 33.68 270 GLY C N 1
ATOM 10333 C CA . GLY C 1 274 ? 30.404 79.876 9.331 1.00 43.15 270 GLY C CA 1
ATOM 10334 C C . GLY C 1 274 ? 30.079 80.638 8.058 1.00 41.22 270 GLY C C 1
ATOM 10335 O O . GLY C 1 274 ? 30.948 81.163 7.366 1.00 34.29 270 GLY C O 1
ATOM 10336 N N . GLY C 1 275 ? 28.785 80.689 7.745 1.00 50.08 271 GLY C N 1
ATOM 10337 C CA . GLY C 1 275 ? 28.317 81.414 6.586 1.00 41.59 271 GLY C CA 1
ATOM 10338 C C . GLY C 1 275 ? 26.808 81.546 6.517 1.00 43.85 271 GLY C C 1
ATOM 10339 O O . GLY C 1 275 ? 26.142 80.892 5.709 1.00 42.47 271 GLY C O 1
ATOM 10340 N N . PRO C 1 276 ? 26.237 82.394 7.368 1.00 47.18 272 PRO C N 1
ATOM 10341 C CA . PRO C 1 276 ? 24.792 82.633 7.324 1.00 49.11 272 PRO C CA 1
ATOM 10342 C C . PRO C 1 276 ? 24.430 83.664 6.262 1.00 45.12 272 PRO C C 1
ATOM 10343 O O . PRO C 1 276 ? 25.282 84.352 5.699 1.00 42.96 272 PRO C O 1
ATOM 10347 N N . PHE C 1 277 ? 23.129 83.758 5.997 1.00 52.17 273 PHE C N 1
ATOM 10348 C CA . PHE C 1 277 ? 22.615 84.786 5.106 1.00 54.49 273 PHE C CA 1
ATOM 10349 C C . PHE C 1 277 ? 22.828 86.172 5.710 1.00 47.44 273 PHE C C 1
ATOM 10350 O O . PHE C 1 277 ? 23.002 86.334 6.920 1.00 43.35 273 PHE C O 1
ATOM 10358 N N . ALA C 1 278 ? 22.813 87.183 4.845 1.00 50.84 274 ALA C N 1
ATOM 10359 C CA . ALA C 1 278 ? 22.969 88.566 5.269 1.00 51.46 274 ALA C CA 1
ATOM 10360 C C . ALA C 1 278 ? 21.653 89.333 5.284 1.00 51.94 274 ALA C C 1
ATOM 10361 O O . ALA C 1 278 ? 21.649 90.524 5.609 1.00 42.88 274 ALA C O 1
ATOM 10363 N N . ASN C 1 279 ? 20.541 88.682 4.945 1.00 50.71 275 ASN C N 1
ATOM 10364 C CA . ASN C 1 279 ? 19.223 89.302 4.991 1.00 51.83 275 ASN C CA 1
ATOM 10365 C C . ASN C 1 279 ? 18.377 88.747 6.130 1.00 49.89 275 ASN C C 1
ATOM 10366 O O . ASN C 1 279 ? 17.942 89.504 7.002 1.00 47.09 275 ASN C O 1
ATOM 10371 N N . ILE C 1 280 ? 18.130 87.432 6.150 1.00 55.42 276 ILE C N 1
ATOM 10372 C CA . ILE C 1 280 ? 17.435 86.814 7.278 1.00 51.48 276 ILE C CA 1
ATOM 10373 C C . ILE C 1 280 ? 18.370 86.495 8.431 1.00 49.25 276 ILE C C 1
ATOM 10374 O O . ILE C 1 280 ? 17.919 85.955 9.450 1.00 39.87 276 ILE C O 1
ATOM 10379 N N . ALA C 1 281 ? 19.657 86.806 8.301 1.00 49.20 277 ALA C N 1
ATOM 10380 C CA . ALA C 1 281 ? 20.618 86.670 9.387 1.00 46.69 277 ALA C CA 1
ATOM 10381 C C . ALA C 1 281 ? 21.618 87.817 9.272 1.00 43.59 277 ALA C C 1
ATOM 10382 O O . ALA C 1 281 ? 21.442 88.743 8.474 1.00 40.34 277 ALA C O 1
ATOM 10384 N N . HIS C 1 282 ? 22.684 87.754 10.070 1.00 51.39 278 HIS C N 1
ATOM 10385 C CA . HIS C 1 282 ? 23.616 88.867 10.201 1.00 44.71 278 HIS C CA 1
ATOM 10386 C C . HIS C 1 282 ? 24.754 88.842 9.185 1.00 46.53 278 HIS C C 1
ATOM 10387 O O . HIS C 1 282 ? 25.466 89.845 9.060 1.00 36.09 278 HIS C O 1
ATOM 10394 N N . GLY C 1 283 ? 24.940 87.743 8.461 1.00 48.11 279 GLY C N 1
ATOM 10395 C CA . GLY C 1 283 ? 25.901 87.716 7.364 1.00 45.32 279 GLY C CA 1
ATOM 10396 C C . GLY C 1 283 ? 27.347 87.938 7.754 1.00 44.18 279 GLY C C 1
ATOM 10397 O O . GLY C 1 283 ? 28.080 88.629 7.034 1.00 41.60 279 GLY C O 1
ATOM 10398 N N . CYS C 1 284 ? 27.778 87.370 8.876 1.00 42.59 280 CYS C N 1
ATOM 10399 C CA . CYS C 1 284 ? 29.154 87.493 9.335 1.00 40.63 280 CYS C CA 1
ATOM 10400 C C . CYS C 1 284 ? 29.719 86.107 9.609 1.00 45.92 280 CYS C C 1
ATOM 10401 O O . CYS C 1 284 ? 28.981 85.124 9.713 1.00 33.05 280 CYS C O 1
ATOM 10404 N N . ASN C 1 285 ? 31.043 86.030 9.727 1.00 40.72 281 ASN C N 1
ATOM 10405 C CA . ASN C 1 285 ? 31.634 84.777 10.167 1.00 37.91 281 ASN C CA 1
ATOM 10406 C C . ASN C 1 285 ? 31.440 84.621 11.674 1.00 38.12 281 ASN C C 1
ATOM 10407 O O . ASN C 1 285 ? 30.955 85.522 12.363 1.00 31.57 281 ASN C O 1
ATOM 10412 N N . SER C 1 286 ? 31.824 83.454 12.185 1.00 38.39 282 SER C N 1
ATOM 10413 C CA . SER C 1 286 ? 31.529 83.112 13.570 1.00 42.56 282 SER C CA 1
ATOM 10414 C C . SER C 1 286 ? 32.246 84.046 14.539 1.00 42.08 282 SER C C 1
ATOM 10415 O O . SER C 1 286 ? 33.284 84.636 14.223 1.00 28.17 282 SER C O 1
ATOM 10418 N N . ILE C 1 287 ? 31.668 84.179 15.735 1.00 41.79 283 ILE C N 1
ATOM 10419 C CA . ILE C 1 287 ? 32.316 84.932 16.804 1.00 42.27 283 ILE C CA 1
ATOM 10420 C C . ILE C 1 287 ? 33.575 84.212 17.270 1.00 43.88 283 ILE C C 1
ATOM 10421 O O . ILE C 1 287 ? 34.586 84.845 17.597 1.00 37.16 283 ILE C O 1
ATOM 10426 N N . ILE C 1 288 ? 33.537 82.876 17.295 1.00 45.17 284 ILE C N 1
ATOM 10427 C CA . ILE C 1 288 ? 34.689 82.098 17.740 1.00 41.88 284 ILE C CA 1
ATOM 10428 C C . ILE C 1 288 ? 35.896 82.380 16.855 1.00 44.43 284 ILE C C 1
ATOM 10429 O O . ILE C 1 288 ? 37.019 82.542 17.347 1.00 40.85 284 ILE C O 1
ATOM 10434 N N . ALA C 1 289 ? 35.683 82.464 15.540 1.00 43.00 285 ALA C N 1
ATOM 10435 C CA . ALA C 1 289 ? 36.785 82.752 14.629 1.00 39.93 285 ALA C CA 1
ATOM 10436 C C . ALA C 1 289 ? 37.329 84.159 14.839 1.00 45.60 285 ALA C C 1
ATOM 10437 O O . ALA C 1 289 ? 38.549 84.361 14.878 1.00 38.35 285 ALA C O 1
ATOM 10439 N N . THR C 1 290 ? 36.441 85.146 14.974 1.00 45.37 286 THR C N 1
ATOM 10440 C CA . THR C 1 290 ? 36.887 86.520 15.179 1.00 43.51 286 THR C CA 1
ATOM 10441 C C . THR C 1 290 ? 37.577 86.685 16.529 1.00 46.81 286 THR C C 1
ATOM 10442 O O . THR C 1 290 ? 38.623 87.337 16.622 1.00 42.17 286 THR C O 1
ATOM 10446 N N . LYS C 1 291 ? 37.010 86.098 17.587 1.00 46.66 287 LYS C N 1
ATOM 10447 C CA . LYS C 1 291 ? 37.659 86.144 18.894 1.00 47.23 287 LYS C CA 1
ATOM 10448 C C . LYS C 1 291 ? 39.003 85.435 18.870 1.00 49.04 287 LYS C C 1
ATOM 10449 O O . LYS C 1 291 ? 39.984 85.927 19.443 1.00 47.50 287 LYS C O 1
ATOM 10455 N N . MET C 1 292 ? 39.062 84.274 18.215 1.00 48.34 288 MET C N 1
ATOM 10456 C CA . MET C 1 292 ? 40.306 83.519 18.157 1.00 48.47 288 MET C CA 1
ATOM 10457 C C . MET C 1 292 ? 41.379 84.314 17.421 1.00 48.96 288 MET C C 1
ATOM 10458 O O . MET C 1 292 ? 42.547 84.318 17.825 1.00 44.92 288 MET C O 1
ATOM 10463 N N . GLY C 1 293 ? 40.994 84.998 16.338 1.00 44.35 289 GLY C N 1
ATOM 10464 C CA . GLY C 1 293 ? 41.938 85.852 15.630 1.00 47.94 289 GLY C CA 1
ATOM 10465 C C . GLY C 1 293 ? 42.472 86.975 16.500 1.00 49.05 289 GLY C C 1
ATOM 10466 O O . GLY C 1 293 ? 43.680 87.226 16.549 1.00 41.42 289 GLY C O 1
ATOM 10467 N N . MET C 1 294 ? 41.569 87.696 17.172 1.00 43.17 290 MET C N 1
ATOM 10468 C CA . MET C 1 294 ? 41.993 88.775 18.060 1.00 47.65 290 MET C CA 1
ATOM 10469 C C . MET C 1 294 ? 42.818 88.254 19.230 1.00 47.40 290 MET C C 1
ATOM 10470 O O . MET C 1 294 ? 43.593 89.015 19.821 1.00 47.69 290 MET C O 1
ATOM 10475 N N . HIS C 1 295 ? 42.669 86.973 19.567 1.00 52.17 291 HIS C N 1
ATOM 10476 C CA . HIS C 1 295 ? 43.415 86.367 20.663 1.00 52.59 291 HIS C CA 1
ATOM 10477 C C . HIS C 1 295 ? 44.801 85.901 20.223 1.00 53.44 291 HIS C C 1
ATOM 10478 O O . HIS C 1 295 ? 45.734 85.893 21.034 1.00 53.44 291 HIS C O 1
ATOM 10485 N N . MET C 1 296 ? 44.952 85.512 18.954 1.00 52.12 292 MET C N 1
ATOM 10486 C CA . MET C 1 296 ? 46.195 84.967 18.417 1.00 53.02 292 MET C CA 1
ATOM 10487 C C . MET C 1 296 ? 46.995 85.959 17.584 1.00 52.38 292 MET C C 1
ATOM 10488 O O . MET C 1 296 ? 48.157 85.678 17.272 1.00 51.72 292 MET C O 1
ATOM 10493 N N . ALA C 1 297 ? 46.419 87.101 17.217 1.00 52.70 293 ALA C N 1
ATOM 10494 C CA . ALA C 1 297 ? 47.080 88.028 16.312 1.00 52.72 293 ALA C CA 1
ATOM 10495 C C . ALA C 1 297 ? 46.893 89.454 16.806 1.00 51.03 293 ALA C C 1
ATOM 10496 O O . ALA C 1 297 ? 46.066 89.735 17.678 1.00 47.17 293 ALA C O 1
ATOM 10498 N N . ASP C 1 298 ? 47.685 90.360 16.233 1.00 51.49 294 ASP C N 1
ATOM 10499 C CA . ASP C 1 298 ? 47.599 91.777 16.557 1.00 50.13 294 ASP C CA 1
ATOM 10500 C C . ASP C 1 298 ? 46.580 92.520 15.706 1.00 49.16 294 ASP C C 1
ATOM 10501 O O . ASP C 1 298 ? 46.135 93.603 16.102 1.00 42.83 294 ASP C O 1
ATOM 10506 N N . TYR C 1 299 ? 46.206 91.972 14.552 1.00 51.89 295 TYR C N 1
ATOM 10507 C CA . TYR C 1 299 ? 45.229 92.595 13.672 1.00 49.28 295 TYR C CA 1
ATOM 10508 C C . TYR C 1 299 ? 44.363 91.516 13.042 1.00 42.96 295 TYR C C 1
ATOM 10509 O O . TYR C 1 299 ? 44.864 90.457 12.653 1.00 38.51 295 TYR C O 1
ATOM 10518 N N . VAL C 1 300 ? 43.064 91.787 12.947 1.00 50.73 296 VAL C N 1
ATOM 10519 C CA . VAL C 1 300 ? 42.104 90.862 12.356 1.00 46.40 296 VAL C CA 1
ATOM 10520 C C . VAL C 1 300 ? 41.310 91.615 11.299 1.00 42.15 296 VAL C C 1
ATOM 10521 O O . VAL C 1 300 ? 40.706 92.653 11.596 1.00 37.49 296 VAL C O 1
ATOM 10525 N N . VAL C 1 301 ? 41.310 91.096 10.075 1.00 42.01 297 VAL C N 1
ATOM 10526 C CA . VAL C 1 301 ? 40.521 91.647 8.980 1.00 38.53 297 VAL C CA 1
ATOM 10527 C C . VAL C 1 301 ? 39.346 90.711 8.730 1.00 44.32 297 VAL C C 1
ATOM 10528 O O . VAL C 1 301 ? 39.536 89.556 8.329 1.00 34.06 297 VAL C O 1
ATOM 10532 N N . THR C 1 302 ? 38.135 91.208 8.970 1.00 45.67 298 THR C N 1
ATOM 10533 C CA . THR C 1 302 ? 36.908 90.463 8.728 1.00 40.98 298 THR C CA 1
ATOM 10534 C C . THR C 1 302 ? 35.976 91.315 7.873 1.00 45.76 298 THR C C 1
ATOM 10535 O O . THR C 1 302 ? 36.266 92.475 7.566 1.00 42.27 298 THR C O 1
ATOM 10539 N N . GLU C 1 303 ? 34.844 90.733 7.486 1.00 45.71 299 GLU C N 1
ATOM 10540 C CA . GLU C 1 303 ? 33.910 91.410 6.599 1.00 47.40 299 GLU C CA 1
ATOM 10541 C C . GLU C 1 303 ? 32.487 90.999 6.950 1.00 39.36 299 GLU C C 1
ATOM 10542 O O . GLU C 1 303 ? 32.255 90.108 7.770 1.00 40.76 299 GLU C O 1
ATOM 10548 N N . ALA C 1 304 ? 31.532 91.672 6.310 1.00 50.05 300 ALA C N 1
ATOM 10549 C CA . ALA C 1 304 ? 30.114 91.381 6.458 1.00 48.33 300 ALA C CA 1
ATOM 10550 C C . ALA C 1 304 ? 29.459 91.455 5.088 1.00 50.11 300 ALA C C 1
ATOM 10551 O O . ALA C 1 304 ? 29.834 92.292 4.262 1.00 42.10 300 ALA C O 1
ATOM 10553 N N . GLY C 1 305 ? 28.473 90.591 4.856 1.00 48.20 301 GLY C N 1
ATOM 10554 C CA . GLY C 1 305 ? 27.878 90.490 3.539 1.00 44.46 301 GLY C CA 1
ATOM 10555 C C . GLY C 1 305 ? 27.072 91.716 3.155 1.00 46.05 301 GLY C C 1
ATOM 10556 O O . GLY C 1 305 ? 26.662 92.521 3.992 1.00 44.07 301 GLY C O 1
ATOM 10557 N N . PHE C 1 306 ? 26.850 91.849 1.845 1.00 51.52 302 PHE C N 1
ATOM 10558 C CA . PHE C 1 306 ? 26.115 92.967 1.259 1.00 52.48 302 PHE C CA 1
ATOM 10559 C C . PHE C 1 306 ? 26.742 94.306 1.633 1.00 44.67 302 PHE C C 1
ATOM 10560 O O . PHE C 1 306 ? 27.932 94.372 1.956 1.00 46.18 302 PHE C O 1
ATOM 10568 N N . GLY C 1 307 ? 25.950 95.380 1.596 1.00 49.94 303 GLY C N 1
ATOM 10569 C CA . GLY C 1 307 ? 26.458 96.710 1.853 1.00 48.81 303 GLY C CA 1
ATOM 10570 C C . GLY C 1 307 ? 26.501 97.056 3.331 1.00 44.44 303 GLY C C 1
ATOM 10571 O O . GLY C 1 307 ? 26.140 96.266 4.203 1.00 41.38 303 GLY C O 1
ATOM 10572 N N . ALA C 1 308 ? 26.965 98.278 3.606 1.00 50.48 304 ALA C N 1
ATOM 10573 C CA . ALA C 1 308 ? 27.073 98.748 4.982 1.00 50.46 304 ALA C CA 1
ATOM 10574 C C . ALA C 1 308 ? 25.714 98.992 5.623 1.00 43.69 304 ALA C C 1
ATOM 10575 O O . ALA C 1 308 ? 25.628 99.076 6.853 1.00 39.28 304 ALA C O 1
ATOM 10577 N N . ASP C 1 309 ? 24.654 99.110 4.822 1.00 49.64 305 ASP C N 1
ATOM 10578 C CA . ASP C 1 309 ? 23.313 99.278 5.367 1.00 46.96 305 ASP C CA 1
ATOM 10579 C C . ASP C 1 309 ? 22.743 97.983 5.927 1.00 50.90 305 ASP C C 1
ATOM 10580 O O . ASP C 1 309 ? 21.804 98.031 6.729 1.00 42.62 305 ASP C O 1
ATOM 10585 N N . LEU C 1 310 ? 23.287 96.834 5.527 1.00 46.56 306 LEU C N 1
ATOM 10586 C CA . LEU C 1 310 ? 22.829 95.538 6.015 1.00 44.05 306 LEU C CA 1
ATOM 10587 C C . LEU C 1 310 ? 23.911 94.810 6.801 1.00 44.86 306 LEU C C 1
ATOM 10588 O O . LEU C 1 310 ? 23.730 94.554 7.995 1.00 43.98 306 LEU C O 1
ATOM 10593 N N . GLY C 1 311 ? 25.035 94.470 6.167 1.00 45.83 307 GLY C N 1
ATOM 10594 C CA . GLY C 1 311 ? 26.046 93.674 6.846 1.00 43.92 307 GLY C CA 1
ATOM 10595 C C . GLY C 1 311 ? 26.719 94.416 7.985 1.00 39.33 307 GLY C C 1
ATOM 10596 O O . GLY C 1 311 ? 26.816 93.902 9.103 1.00 38.79 307 GLY C O 1
ATOM 10597 N N . ALA C 1 312 ? 27.206 95.630 7.716 1.00 46.05 308 ALA C N 1
ATOM 10598 C CA . ALA C 1 312 ? 27.879 96.398 8.758 1.00 48.11 308 ALA C CA 1
ATOM 10599 C C . ALA C 1 312 ? 26.920 96.747 9.890 1.00 40.83 308 ALA C C 1
ATOM 10600 O O . ALA C 1 312 ? 27.309 96.748 11.064 1.00 39.23 308 ALA C O 1
ATOM 10602 N N . GLU C 1 313 ? 25.662 97.045 9.557 1.00 49.10 309 GLU C N 1
ATOM 10603 C CA . GLU C 1 313 ? 24.676 97.335 10.592 1.00 43.14 309 GLU C CA 1
ATOM 10604 C C . GLU C 1 313 ? 24.457 96.126 11.492 1.00 43.68 309 GLU C C 1
ATOM 10605 O O . GLU C 1 313 ? 24.359 96.263 12.717 1.00 45.04 309 GLU C O 1
ATOM 10611 N N . LYS C 1 314 ? 24.382 94.931 10.905 1.00 47.45 310 LYS C N 1
ATOM 10612 C CA . LYS C 1 314 ? 24.182 93.726 11.700 1.00 44.72 310 LYS C CA 1
ATOM 10613 C C . LYS C 1 314 ? 25.472 93.255 12.362 1.00 42.14 310 LYS C C 1
ATOM 10614 O O . LYS C 1 314 ? 25.421 92.634 13.429 1.00 39.42 310 LYS C O 1
ATOM 10620 N N . PHE C 1 315 ? 26.628 93.526 11.752 1.00 41.84 311 PHE C N 1
ATOM 10621 C CA . PHE C 1 315 ? 27.894 93.233 12.418 1.00 41.67 311 PHE C CA 1
ATOM 10622 C C . PHE C 1 315 ? 28.032 94.039 13.704 1.00 40.98 311 PHE C C 1
ATOM 10623 O O . PHE C 1 315 ? 28.507 93.524 14.723 1.00 40.09 311 PHE C O 1
ATOM 10631 N N . LEU C 1 316 ? 27.608 95.303 13.678 1.00 47.26 312 LEU C N 1
ATOM 10632 C CA . LEU C 1 316 ? 27.790 96.186 14.825 1.00 47.18 312 LEU C CA 1
ATOM 10633 C C . LEU C 1 316 ? 26.671 96.032 15.849 1.00 47.46 312 LEU C C 1
ATOM 10634 O O . LEU C 1 316 ? 26.935 95.977 17.055 1.00 45.19 312 LEU C O 1
ATOM 10639 N N . ASP C 1 317 ? 25.421 95.961 15.393 1.00 41.52 313 ASP C N 1
ATOM 10640 C CA . ASP C 1 317 ? 24.274 95.949 16.292 1.00 50.12 313 ASP C CA 1
ATOM 10641 C C . ASP C 1 317 ? 23.873 94.555 16.758 1.00 48.28 313 ASP C C 1
ATOM 10642 O O . ASP C 1 317 ? 23.034 94.443 17.659 1.00 44.98 313 ASP C O 1
ATOM 10647 N N . ILE C 1 318 ? 24.438 93.496 16.180 1.00 48.84 314 ILE C N 1
ATOM 10648 C CA . ILE C 1 318 ? 24.089 92.139 16.591 1.00 43.37 314 ILE C CA 1
ATOM 10649 C C . ILE C 1 318 ? 25.341 91.399 17.043 1.00 40.55 314 ILE C C 1
ATOM 10650 O O . ILE C 1 318 ? 25.439 90.978 18.202 1.00 37.87 314 ILE C O 1
ATOM 10655 N N . LYS C 1 319 ? 26.303 91.231 16.132 1.00 44.87 315 LYS C N 1
ATOM 10656 C CA . LYS C 1 319 ? 27.495 90.445 16.446 1.00 40.11 315 LYS C CA 1
ATOM 10657 C C . LYS C 1 319 ? 28.336 91.106 17.533 1.00 41.98 315 LYS C C 1
ATOM 10658 O O . LYS C 1 319 ? 28.658 90.477 18.548 1.00 41.81 315 LYS C O 1
ATOM 10664 N N . CYS C 1 320 ? 28.709 92.375 17.334 1.00 45.18 316 CYS C N 1
ATOM 10665 C CA . CYS C 1 320 ? 29.576 93.053 18.296 1.00 49.00 316 CYS C CA 1
ATOM 10666 C C . CYS C 1 320 ? 28.927 93.158 19.668 1.00 47.04 316 CYS C C 1
ATOM 10667 O O . CYS C 1 320 ? 29.626 93.131 20.689 1.00 42.70 316 CYS C O 1
ATOM 10670 N N . ARG C 1 321 ? 27.600 93.275 19.715 1.00 48.97 317 ARG C N 1
ATOM 10671 C CA . ARG C 1 321 ? 26.903 93.323 20.995 1.00 48.82 317 ARG C CA 1
ATOM 10672 C C . ARG C 1 321 ? 27.004 91.986 21.718 1.00 51.90 317 ARG C C 1
ATOM 10673 O O . ARG C 1 321 ? 27.300 91.934 22.917 1.00 47.30 317 ARG C O 1
ATOM 10681 N N . LYS C 1 322 ? 26.765 90.890 20.996 1.00 47.30 318 LYS C N 1
ATOM 10682 C CA . LYS C 1 322 ? 26.777 89.570 21.614 1.00 46.11 318 LYS C CA 1
ATOM 10683 C C . LYS C 1 322 ? 28.196 89.099 21.914 1.00 49.87 318 LYS C C 1
ATOM 10684 O O . LYS C 1 322 ? 28.397 88.287 22.825 1.00 44.55 318 LYS C O 1
ATOM 10690 N N . ALA C 1 323 ? 29.185 89.588 21.166 1.00 53.05 319 ALA C N 1
ATOM 10691 C CA . ALA C 1 323 ? 30.570 89.187 21.374 1.00 51.22 319 ALA C CA 1
ATOM 10692 C C . ALA C 1 323 ? 31.324 90.096 22.334 1.00 49.30 319 ALA C C 1
ATOM 10693 O O . ALA C 1 323 ? 32.358 89.684 22.870 1.00 45.04 319 ALA C O 1
ATOM 10695 N N . GLY C 1 324 ? 30.836 91.308 22.572 1.00 52.54 320 GLY C N 1
ATOM 10696 C CA . GLY C 1 324 ? 31.557 92.238 23.422 1.00 49.49 320 GLY C CA 1
ATOM 10697 C C . GLY C 1 324 ? 32.824 92.769 22.787 1.00 49.72 320 GLY C C 1
ATOM 10698 O O . GLY C 1 324 ? 33.839 92.933 23.477 1.00 48.45 320 GLY C O 1
ATOM 10699 N N . ILE C 1 325 ? 32.790 93.043 21.483 1.00 52.89 321 ILE C N 1
ATOM 10700 C CA . ILE C 1 325 ? 33.933 93.565 20.750 1.00 51.85 321 ILE C CA 1
ATOM 10701 C C . ILE C 1 325 ? 33.508 94.840 20.035 1.00 50.96 321 ILE C C 1
ATOM 10702 O O . ILE C 1 325 ? 32.327 95.183 19.971 1.00 42.17 321 ILE C O 1
ATOM 10707 N N . ARG C 1 326 ? 34.501 95.544 19.490 1.00 55.56 322 ARG C N 1
ATOM 10708 C CA . ARG C 1 326 ? 34.276 96.803 18.818 1.00 56.69 322 ARG C CA 1
ATOM 10709 C C . ARG C 1 326 ? 35.325 96.991 17.730 1.00 54.63 322 ARG C C 1
ATOM 10710 O O . ARG C 1 326 ? 36.525 96.856 18.018 1.00 53.73 322 ARG C O 1
ATOM 10718 N N . PRO C 1 327 ? 34.920 97.286 16.496 1.00 43.51 323 PRO C N 1
ATOM 10719 C CA . PRO C 1 327 ? 35.909 97.519 15.438 1.00 50.02 323 PRO C CA 1
ATOM 10720 C C . PRO C 1 327 ? 36.685 98.805 15.677 1.00 54.87 323 PRO C C 1
ATOM 10721 O O . PRO C 1 327 ? 36.137 99.808 16.139 1.00 52.83 323 PRO C O 1
ATOM 10725 N N . ASP C 1 328 ? 37.976 98.763 15.355 1.00 51.19 324 ASP C N 1
ATOM 10726 C CA . ASP C 1 328 ? 38.834 99.934 15.476 1.00 50.85 324 ASP C CA 1
ATOM 10727 C C . ASP C 1 328 ? 38.904 100.753 14.195 1.00 52.20 324 ASP C C 1
ATOM 10728 O O . ASP C 1 328 ? 39.256 101.937 14.252 1.00 50.55 324 ASP C O 1
ATOM 10733 N N . ALA C 1 329 ? 38.576 100.156 13.052 1.00 51.78 325 ALA C N 1
ATOM 10734 C CA . ALA C 1 329 ? 38.587 100.857 11.777 1.00 49.49 325 ALA C CA 1
ATOM 10735 C C . ALA C 1 329 ? 37.673 100.117 10.813 1.00 47.85 325 ALA C C 1
ATOM 10736 O O . ALA C 1 329 ? 37.488 98.902 10.924 1.00 45.44 325 ALA C O 1
ATOM 10738 N N . VAL C 1 330 ? 37.105 100.862 9.867 1.00 47.34 326 VAL C N 1
ATOM 10739 C CA . VAL C 1 330 ? 36.175 100.315 8.887 1.00 44.36 326 VAL C CA 1
ATOM 10740 C C . VAL C 1 330 ? 36.680 100.652 7.492 1.00 47.97 326 VAL C C 1
ATOM 10741 O O . VAL C 1 330 ? 37.041 101.802 7.217 1.00 40.74 326 VAL C O 1
ATOM 10745 N N . ILE C 1 331 ? 36.710 99.650 6.618 1.00 45.00 327 ILE C N 1
ATOM 10746 C CA . ILE C 1 331 ? 37.069 99.828 5.217 1.00 44.40 327 ILE C CA 1
ATOM 10747 C C . ILE C 1 331 ? 35.789 99.763 4.397 1.00 46.70 327 ILE C C 1
ATOM 10748 O O . ILE C 1 331 ? 35.062 98.764 4.446 1.00 42.13 327 ILE C O 1
ATOM 10753 N N . ILE C 1 332 ? 35.510 100.822 3.643 1.00 46.61 328 ILE C N 1
ATOM 10754 C CA . ILE C 1 332 ? 34.330 100.898 2.788 1.00 47.52 328 ILE C CA 1
ATOM 10755 C C . ILE C 1 332 ? 34.803 100.779 1.346 1.00 46.41 328 ILE C C 1
ATOM 10756 O O . ILE C 1 332 ? 35.493 101.668 0.832 1.00 46.98 328 ILE C O 1
ATOM 10761 N N . VAL C 1 333 ? 34.431 99.685 0.691 1.00 51.33 329 VAL C N 1
ATOM 10762 C CA . VAL C 1 333 ? 34.874 99.392 -0.667 1.00 50.63 329 VAL C CA 1
ATOM 10763 C C . VAL C 1 333 ? 33.862 99.943 -1.660 1.00 51.05 329 VAL C C 1
ATOM 10764 O O . VAL C 1 333 ? 32.647 99.842 -1.457 1.00 41.87 329 VAL C O 1
ATOM 10768 N N . ALA C 1 334 ? 34.367 100.532 -2.742 1.00 50.53 330 ALA C N 1
ATOM 10769 C CA . ALA C 1 334 ? 33.520 101.062 -3.800 1.00 52.38 330 ALA C CA 1
ATOM 10770 C C . ALA C 1 334 ? 34.337 101.132 -5.081 1.00 55.69 330 ALA C C 1
ATOM 10771 O O . ALA C 1 334 ? 35.568 101.071 -5.056 1.00 54.08 330 ALA C O 1
ATOM 10773 N N . THR C 1 335 ? 33.632 101.249 -6.204 1.00 59.16 331 THR C N 1
ATOM 10774 C CA . THR C 1 335 ? 34.261 101.407 -7.506 1.00 57.82 331 THR C CA 1
ATOM 10775 C C . THR C 1 335 ? 33.601 102.559 -8.249 1.00 63.55 331 THR C C 1
ATOM 10776 O O . THR C 1 335 ? 32.471 102.954 -7.949 1.00 59.09 331 THR C O 1
ATOM 10780 N N . VAL C 1 336 ? 34.329 103.101 -9.227 1.00 59.12 332 VAL C N 1
ATOM 10781 C CA . VAL C 1 336 ? 33.786 104.183 -10.043 1.00 61.58 332 VAL C CA 1
ATOM 10782 C C . VAL C 1 336 ? 32.635 103.676 -10.903 1.00 64.16 332 VAL C C 1
ATOM 10783 O O . VAL C 1 336 ? 31.652 104.390 -11.133 1.00 63.95 332 VAL C O 1
ATOM 10787 N N . ARG C 1 337 ? 32.737 102.436 -11.389 1.00 67.65 333 ARG C N 1
ATOM 10788 C CA . ARG C 1 337 ? 31.662 101.862 -12.192 1.00 70.56 333 ARG C CA 1
ATOM 10789 C C . ARG C 1 337 ? 30.387 101.699 -11.375 1.00 66.44 333 ARG C C 1
ATOM 10790 O O . ARG C 1 337 ? 29.282 101.929 -11.881 1.00 65.62 333 ARG C O 1
ATOM 10798 N N . ALA C 1 338 ? 30.521 101.298 -10.110 1.00 68.19 334 ALA C N 1
ATOM 10799 C CA . ALA C 1 338 ? 29.347 101.092 -9.268 1.00 66.12 334 ALA C CA 1
ATOM 10800 C C . ALA C 1 338 ? 28.647 102.408 -8.955 1.00 66.97 334 ALA C C 1
ATOM 10801 O O . ALA C 1 338 ? 27.412 102.467 -8.916 1.00 60.33 334 ALA C O 1
ATOM 10803 N N . LEU C 1 339 ? 29.416 103.475 -8.729 1.00 65.20 335 LEU C N 1
ATOM 10804 C CA . LEU C 1 339 ? 28.811 104.767 -8.423 1.00 64.24 335 LEU C CA 1
ATOM 10805 C C . LEU C 1 339 ? 28.141 105.373 -9.649 1.00 67.36 335 LEU C C 1
ATOM 10806 O O . LEU C 1 339 ? 27.087 106.009 -9.536 1.00 67.23 335 LEU C O 1
ATOM 10811 N N . LYS C 1 340 ? 28.734 105.188 -10.830 1.00 68.07 336 LYS C N 1
ATOM 10812 C CA . LYS C 1 340 ? 28.084 105.636 -12.056 1.00 69.92 336 LYS C CA 1
ATOM 10813 C C . LYS C 1 340 ? 26.853 104.801 -12.381 1.00 70.86 336 LYS C C 1
ATOM 10814 O O . LYS C 1 340 ? 25.964 105.280 -13.093 1.00 70.75 336 LYS C O 1
ATOM 10820 N N . TYR C 1 341 ? 26.783 103.567 -11.874 1.00 72.17 337 TYR C N 1
ATOM 10821 C CA . TYR C 1 341 ? 25.570 102.771 -12.017 1.00 70.53 337 TYR C CA 1
ATOM 10822 C C . TYR C 1 341 ? 24.427 103.342 -11.188 1.00 70.15 337 TYR C C 1
ATOM 10823 O O . TYR C 1 341 ? 23.265 103.267 -11.602 1.00 67.55 337 TYR C O 1
ATOM 10832 N N . ASN C 1 342 ? 24.734 103.915 -10.022 1.00 69.20 338 ASN C N 1
ATOM 10833 C CA . ASN C 1 342 ? 23.719 104.572 -9.209 1.00 71.28 338 ASN C CA 1
ATOM 10834 C C . ASN C 1 342 ? 23.297 105.922 -9.774 1.00 70.67 338 ASN C C 1
ATOM 10835 O O . ASN C 1 342 ? 22.325 106.503 -9.280 1.00 66.52 338 ASN C O 1
ATOM 10840 N N . GLY C 1 343 ? 23.997 106.429 -10.785 1.00 71.87 339 GLY C N 1
ATOM 10841 C CA . GLY C 1 343 ? 23.678 107.695 -11.406 1.00 73.03 339 GLY C CA 1
ATOM 10842 C C . GLY C 1 343 ? 22.850 107.609 -12.666 1.00 71.52 339 GLY C C 1
ATOM 10843 O O . GLY C 1 343 ? 22.512 108.649 -13.239 1.00 75.27 339 GLY C O 1
ATOM 10844 N N . GLY C 1 344 ? 22.510 106.406 -13.119 1.00 71.40 340 GLY C N 1
ATOM 10845 C CA . GLY C 1 344 ? 21.686 106.218 -14.300 1.00 73.06 340 GLY C CA 1
ATOM 10846 C C . GLY C 1 344 ? 22.363 105.502 -15.449 1.00 76.84 340 GLY C C 1
ATOM 10847 O O . GLY C 1 344 ? 21.684 105.169 -16.432 1.00 78.87 340 GLY C O 1
ATOM 10848 N N . VAL C 1 345 ? 23.670 105.246 -15.382 1.00 80.31 341 VAL C N 1
ATOM 10849 C CA . VAL C 1 345 ? 24.355 104.578 -16.480 1.00 81.08 341 VAL C CA 1
ATOM 10850 C C . VAL C 1 345 ? 23.990 103.100 -16.491 1.00 80.05 341 VAL C C 1
ATOM 10851 O O . VAL C 1 345 ? 23.949 102.440 -15.443 1.00 77.13 341 VAL C O 1
ATOM 10855 N N . ALA C 1 346 ? 23.721 102.573 -17.683 1.00 87.60 342 ALA C N 1
ATOM 10856 C CA . ALA C 1 346 ? 23.394 101.165 -17.833 1.00 89.63 342 ALA C CA 1
ATOM 10857 C C . ALA C 1 346 ? 24.635 100.301 -17.618 1.00 91.89 342 ALA C C 1
ATOM 10858 O O . ALA C 1 346 ? 25.764 100.790 -17.514 1.00 91.85 342 ALA C O 1
ATOM 10860 N N . LYS C 1 347 ? 24.411 98.987 -17.553 1.00 96.70 343 LYS C N 1
ATOM 10861 C CA . LYS C 1 347 ? 25.492 98.043 -17.298 1.00 99.48 343 LYS C CA 1
ATOM 10862 C C . LYS C 1 347 ? 26.476 97.939 -18.456 1.00 101.63 343 LYS C C 1
ATOM 10863 O O . LYS C 1 347 ? 27.557 97.369 -18.274 1.00 100.78 343 LYS C O 1
ATOM 10865 N N . ASP C 1 348 ? 26.135 98.465 -19.633 1.00 102.96 344 ASP C N 1
ATOM 10866 C CA . ASP C 1 348 ? 26.998 98.372 -20.802 1.00 103.66 344 ASP C CA 1
ATOM 10867 C C . ASP C 1 348 ? 27.771 99.653 -21.089 1.00 100.25 344 ASP C C 1
ATOM 10868 O O . ASP C 1 348 ? 28.720 99.617 -21.880 1.00 100.66 344 ASP C O 1
ATOM 10873 N N . GLN C 1 349 ? 27.396 100.776 -20.474 1.00 99.96 345 GLN C N 1
ATOM 10874 C CA . GLN C 1 349 ? 28.047 102.059 -20.712 1.00 101.67 345 GLN C CA 1
ATOM 10875 C C . GLN C 1 349 ? 28.943 102.487 -19.552 1.00 96.21 345 GLN C C 1
ATOM 10876 O O . GLN C 1 349 ? 29.287 103.668 -19.444 1.00 91.72 345 GLN C O 1
ATOM 10882 N N . LEU C 1 350 ? 29.330 101.551 -18.682 1.00 97.41 346 LEU C N 1
ATOM 10883 C CA . LEU C 1 350 ? 30.089 101.912 -17.489 1.00 93.64 346 LEU C CA 1
ATOM 10884 C C . LEU C 1 350 ? 31.544 102.250 -17.791 1.00 94.02 346 LEU C C 1
ATOM 10885 O O . LEU C 1 350 ? 32.173 102.967 -17.006 1.00 90.79 346 LEU C O 1
ATOM 10890 N N . ASN C 1 351 ? 32.092 101.756 -18.901 1.00 93.33 347 ASN C N 1
ATOM 10891 C CA . ASN C 1 351 ? 33.494 101.991 -19.226 1.00 93.83 347 ASN C CA 1
ATOM 10892 C C . ASN C 1 351 ? 33.766 103.387 -19.774 1.00 95.09 347 ASN C C 1
ATOM 10893 O O . ASN C 1 351 ? 34.936 103.764 -19.898 1.00 92.28 347 ASN C O 1
ATOM 10898 N N . ASN C 1 352 ? 32.734 104.158 -20.101 1.00 97.34 348 ASN C N 1
ATOM 10899 C CA . ASN C 1 352 ? 32.921 105.510 -20.606 1.00 91.69 348 ASN C CA 1
ATOM 10900 C C . ASN C 1 352 ? 32.950 106.509 -19.456 1.00 88.64 348 ASN C C 1
ATOM 10901 O O . ASN C 1 352 ? 32.276 106.334 -18.438 1.00 88.94 348 ASN C O 1
ATOM 10906 N N . GLU C 1 353 ? 33.747 107.562 -19.628 1.00 87.73 349 GLU C N 1
ATOM 10907 C CA . GLU C 1 353 ? 33.854 108.592 -18.603 1.00 85.71 349 GLU C CA 1
ATOM 10908 C C . GLU C 1 353 ? 32.544 109.364 -18.500 1.00 82.95 349 GLU C C 1
ATOM 10909 O O . GLU C 1 353 ? 31.961 109.756 -19.516 1.00 85.89 349 GLU C O 1
ATOM 10915 N N . ASN C 1 354 ? 32.082 109.583 -17.268 1.00 82.43 350 ASN C N 1
ATOM 10916 C CA . ASN C 1 354 ? 30.819 110.288 -17.041 1.00 81.11 350 ASN C CA 1
ATOM 10917 C C . ASN C 1 354 ? 30.886 110.923 -15.649 1.00 81.16 350 ASN C C 1
ATOM 10918 O O . ASN C 1 354 ? 30.502 110.305 -14.653 1.00 79.42 350 ASN C O 1
ATOM 10923 N N . LEU C 1 355 ? 31.381 112.161 -15.598 1.00 78.29 351 LEU C N 1
ATOM 10924 C CA . LEU C 1 355 ? 31.478 112.872 -14.328 1.00 77.85 351 LEU C CA 1
ATOM 10925 C C . LEU C 1 355 ? 30.117 113.297 -13.793 1.00 80.32 351 LEU C C 1
ATOM 10926 O O . LEU C 1 355 ? 29.982 113.514 -12.584 1.00 81.71 351 LEU C O 1
ATOM 10931 N N . GLU C 1 356 ? 29.110 113.425 -14.660 1.00 83.73 352 GLU C N 1
ATOM 10932 C CA . GLU C 1 356 ? 27.785 113.834 -14.201 1.00 86.40 352 GLU C CA 1
ATOM 10933 C C . GLU C 1 356 ? 27.093 112.711 -13.438 1.00 78.43 352 GLU C C 1
ATOM 10934 O O . GLU C 1 356 ? 26.543 112.931 -12.353 1.00 74.75 352 GLU C O 1
ATOM 10940 N N . ALA C 1 357 ? 27.110 111.496 -13.991 1.00 79.93 353 ALA C N 1
ATOM 10941 C CA . ALA C 1 357 ? 26.483 110.370 -13.308 1.00 79.47 353 ALA C CA 1
ATOM 10942 C C . ALA C 1 357 ? 27.269 109.954 -12.074 1.00 73.00 353 ALA C C 1
ATOM 10943 O O . ALA C 1 357 ? 26.688 109.429 -11.118 1.00 72.95 353 ALA C O 1
ATOM 10945 N N . LEU C 1 358 ? 28.586 110.173 -12.078 1.00 78.29 354 LEU C N 1
ATOM 10946 C CA . LEU C 1 358 ? 29.392 109.862 -10.902 1.00 73.23 354 LEU C CA 1
ATOM 10947 C C . LEU C 1 358 ? 28.985 110.731 -9.718 1.00 73.17 354 LEU C C 1
ATOM 10948 O O . LEU C 1 358 ? 28.985 110.270 -8.571 1.00 68.85 354 LEU C O 1
ATOM 10953 N N . GLU C 1 359 ? 28.631 111.992 -9.979 1.00 77.10 355 GLU C N 1
ATOM 10954 C CA . GLU C 1 359 ? 28.168 112.874 -8.915 1.00 74.10 355 GLU C CA 1
ATOM 10955 C C . GLU C 1 359 ? 26.753 112.540 -8.461 1.00 70.53 355 GLU C C 1
ATOM 10956 O O . GLU C 1 359 ? 26.390 112.855 -7.323 1.00 67.29 355 GLU C O 1
ATOM 10962 N N . LYS C 1 360 ? 25.953 111.900 -9.316 1.00 74.10 356 LYS C N 1
ATOM 10963 C CA . LYS C 1 360 ? 24.596 111.532 -8.930 1.00 73.37 356 LYS C CA 1
ATOM 10964 C C . LYS C 1 360 ? 24.560 110.240 -8.124 1.00 71.04 356 LYS C C 1
ATOM 10965 O O . LYS C 1 360 ? 23.634 110.036 -7.331 1.00 67.58 356 LYS C O 1
ATOM 10967 N N . GLY C 1 361 ? 25.544 109.364 -8.310 1.00 73.29 357 GLY C N 1
ATOM 10968 C CA . GLY C 1 361 ? 25.595 108.111 -7.584 1.00 68.52 357 GLY C CA 1
ATOM 10969 C C . GLY C 1 361 ? 26.480 108.172 -6.357 1.00 67.12 357 GLY C C 1
ATOM 10970 O O . GLY C 1 361 ? 26.408 107.301 -5.484 1.00 66.63 357 GLY C O 1
ATOM 10971 N N . LEU C 1 362 ? 27.325 109.200 -6.286 1.00 67.64 358 LEU C N 1
ATOM 10972 C CA . LEU C 1 362 ? 28.183 109.377 -5.119 1.00 64.91 358 LEU C CA 1
ATOM 10973 C C . LEU C 1 362 ? 27.438 109.513 -3.791 1.00 66.13 358 LEU C C 1
ATOM 10974 O O . LEU C 1 362 ? 27.991 109.059 -2.774 1.00 60.46 358 LEU C O 1
ATOM 10979 N N . PRO C 1 363 ? 26.230 110.125 -3.706 1.00 65.00 359 PRO C N 1
ATOM 10980 C CA . PRO C 1 363 ? 25.526 110.170 -2.414 1.00 61.14 359 PRO C CA 1
ATOM 10981 C C . PRO C 1 363 ? 25.336 108.810 -1.756 1.00 58.16 359 PRO C C 1
ATOM 10982 O O . PRO C 1 363 ? 25.164 108.732 -0.536 1.00 56.92 359 PRO C O 1
ATOM 10986 N N . ASN C 1 364 ? 25.361 107.734 -2.547 1.00 60.34 360 ASN C N 1
ATOM 10987 C CA . ASN C 1 364 ? 25.293 106.395 -1.970 1.00 62.38 360 ASN C CA 1
ATOM 10988 C C . ASN C 1 364 ? 26.509 106.117 -1.094 1.00 56.91 360 ASN C C 1
ATOM 10989 O O . ASN C 1 364 ? 26.375 105.669 0.051 1.00 53.62 360 ASN C O 1
ATOM 10994 N N . LEU C 1 365 ? 27.708 106.381 -1.618 1.00 59.10 361 LEU C N 1
ATOM 10995 C CA . LEU C 1 365 ? 28.919 106.210 -0.822 1.00 57.16 361 LEU C CA 1
ATOM 10996 C C . LEU C 1 365 ? 28.956 107.187 0.347 1.00 55.85 361 LEU C C 1
ATOM 10997 O O . LEU C 1 365 ? 29.407 106.834 1.443 1.00 47.36 361 LEU C O 1
ATOM 11002 N N . LEU C 1 366 ? 28.482 108.417 0.133 1.00 56.05 362 LEU C N 1
ATOM 11003 C CA . LEU C 1 366 ? 28.484 109.412 1.201 1.00 59.73 362 LEU C CA 1
ATOM 11004 C C . LEU C 1 366 ? 27.560 109.021 2.347 1.00 56.52 362 LEU C C 1
ATOM 11005 O O . LEU C 1 366 ? 27.858 109.322 3.509 1.00 54.79 362 LEU C O 1
ATOM 11010 N N . LYS C 1 367 ? 26.443 108.353 2.048 1.00 58.77 363 LYS C N 1
ATOM 11011 C CA . LYS C 1 367 ? 25.527 107.943 3.108 1.00 58.79 363 LYS C CA 1
ATOM 11012 C C . LYS C 1 367 ? 26.143 106.860 3.985 1.00 53.91 363 LYS C C 1
ATOM 11013 O O . LYS C 1 367 ? 25.984 106.881 5.211 1.00 51.39 363 LYS C O 1
ATOM 11019 N N . HIS C 1 368 ? 26.851 105.906 3.376 1.00 56.50 364 HIS C N 1
ATOM 11020 C CA . HIS C 1 368 ? 27.508 104.867 4.161 1.00 54.05 364 HIS C CA 1
ATOM 11021 C C . HIS C 1 368 ? 28.644 105.435 5.001 1.00 52.79 364 HIS C C 1
ATOM 11022 O O . HIS C 1 368 ? 28.907 104.937 6.102 1.00 49.13 364 HIS C O 1
ATOM 11029 N N . ILE C 1 369 ? 29.325 106.469 4.504 1.00 55.75 365 ILE C N 1
ATOM 11030 C CA . ILE C 1 369 ? 30.371 107.118 5.289 1.00 53.62 365 ILE C CA 1
ATOM 11031 C C . ILE C 1 369 ? 29.774 107.799 6.513 1.00 49.71 365 ILE C C 1
ATOM 11032 O O . ILE C 1 369 ? 30.310 107.693 7.623 1.00 47.58 365 ILE C O 1
ATOM 11037 N N . GLU C 1 370 ? 28.654 108.503 6.333 1.00 55.39 366 GLU C N 1
ATOM 11038 C CA . GLU C 1 370 ? 28.013 109.183 7.453 1.00 55.64 366 GLU C CA 1
ATOM 11039 C C . GLU C 1 370 ? 27.482 108.197 8.486 1.00 52.16 366 GLU C C 1
ATOM 11040 O O . GLU C 1 370 ? 27.510 108.487 9.686 1.00 51.12 366 GLU C O 1
ATOM 11046 N N . ASN C 1 371 ? 27.002 107.032 8.047 1.00 53.56 367 ASN C N 1
ATOM 11047 C CA . ASN C 1 371 ? 26.492 106.047 8.996 1.00 49.94 367 ASN C CA 1
ATOM 11048 C C . ASN C 1 371 ? 27.613 105.469 9.849 1.00 50.27 367 ASN C C 1
ATOM 11049 O O . ASN C 1 371 ? 27.445 105.276 11.059 1.00 52.12 367 ASN C O 1
ATOM 11054 N N . ILE C 1 372 ? 28.766 105.188 9.241 1.00 54.76 368 ILE C N 1
ATOM 11055 C CA . ILE C 1 372 ? 29.865 104.582 9.985 1.00 49.34 368 ILE C CA 1
ATOM 11056 C C . ILE C 1 372 ? 30.532 105.609 10.893 1.00 49.52 368 ILE C C 1
ATOM 11057 O O . ILE C 1 372 ? 30.881 105.308 12.042 1.00 46.21 368 ILE C O 1
ATOM 11062 N N . THR C 1 373 ? 30.712 106.836 10.404 1.00 53.03 369 THR C N 1
ATOM 11063 C CA . THR C 1 373 ? 31.478 107.839 11.133 1.00 48.92 369 THR C CA 1
ATOM 11064 C C . THR C 1 373 ? 30.631 108.697 12.064 1.00 52.31 369 THR C C 1
ATOM 11065 O O . THR C 1 373 ? 31.135 109.149 13.099 1.00 49.29 369 THR C O 1
ATOM 11069 N N . GLN C 1 374 ? 29.359 108.936 11.733 1.00 56.78 370 GLN C N 1
ATOM 11070 C CA . GLN C 1 374 ? 28.529 109.842 12.517 1.00 57.93 370 GLN C CA 1
ATOM 11071 C C . GLN C 1 374 ? 27.457 109.150 13.346 1.00 58.36 370 GLN C C 1
ATOM 11072 O O . GLN C 1 374 ? 26.985 109.741 14.322 1.00 58.10 370 GLN C O 1
ATOM 11078 N N . VAL C 1 375 ? 27.046 107.940 12.984 1.00 58.55 371 VAL C N 1
ATOM 11079 C CA . VAL C 1 375 ? 26.082 107.176 13.771 1.00 50.81 371 VAL C CA 1
ATOM 11080 C C . VAL C 1 375 ? 26.778 106.195 14.706 1.00 55.43 371 VAL C C 1
ATOM 11081 O O . VAL C 1 375 ? 26.494 106.158 15.903 1.00 57.66 371 VAL C O 1
ATOM 11085 N N . TYR C 1 376 ? 27.702 105.392 14.174 1.00 53.37 372 TYR C N 1
ATOM 11086 C CA . TYR C 1 376 ? 28.445 104.439 14.988 1.00 50.58 372 TYR C CA 1
ATOM 11087 C C . TYR C 1 376 ? 29.762 104.997 15.509 1.00 53.99 372 TYR C C 1
ATOM 11088 O O . TYR C 1 376 ? 30.331 104.421 16.441 1.00 51.80 372 TYR C O 1
ATOM 11097 N N . LYS C 1 377 ? 30.260 106.089 14.925 1.00 60.40 373 LYS C N 1
ATOM 11098 C CA . LYS C 1 377 ? 31.460 106.783 15.398 1.00 52.17 373 LYS C CA 1
ATOM 11099 C C . LYS C 1 377 ? 32.688 105.869 15.370 1.00 56.47 373 LYS C C 1
ATOM 11100 O O . LYS C 1 377 ? 33.361 105.656 16.381 1.00 57.21 373 LYS C O 1
ATOM 11106 N N . ILE C 1 378 ? 32.974 105.329 14.190 1.00 55.78 374 ILE C N 1
ATOM 11107 C CA . ILE C 1 378 ? 34.116 104.450 13.971 1.00 52.40 374 ILE C CA 1
ATOM 11108 C C . ILE C 1 378 ? 34.971 105.061 12.872 1.00 49.24 374 ILE C C 1
ATOM 11109 O O . ILE C 1 378 ? 34.432 105.489 11.849 1.00 45.43 374 ILE C O 1
ATOM 11114 N N . PRO C 1 379 ? 36.293 105.144 13.041 1.00 48.61 375 PRO C N 1
ATOM 11115 C CA . PRO C 1 379 ? 37.144 105.648 11.955 1.00 50.83 375 PRO C CA 1
ATOM 11116 C C . PRO C 1 379 ? 36.988 104.805 10.699 1.00 50.63 375 PRO C C 1
ATOM 11117 O O . PRO C 1 379 ? 36.950 103.574 10.753 1.00 48.75 375 PRO C O 1
ATOM 11121 N N . ALA C 1 380 ? 36.899 105.483 9.558 1.00 55.65 376 ALA C N 1
ATOM 11122 C CA . ALA C 1 380 ? 36.626 104.831 8.288 1.00 50.35 376 ALA C CA 1
ATOM 11123 C C . ALA C 1 380 ? 37.627 105.283 7.234 1.00 56.33 376 ALA C C 1
ATOM 11124 O O . ALA C 1 380 ? 38.230 106.355 7.330 1.00 45.60 376 ALA C O 1
ATOM 11126 N N . VAL C 1 381 ? 37.796 104.437 6.221 1.00 52.71 377 VAL C N 1
ATOM 11127 C CA . VAL C 1 381 ? 38.618 104.738 5.056 1.00 49.74 377 VAL C CA 1
ATOM 11128 C C . VAL C 1 381 ? 37.937 104.134 3.836 1.00 52.38 377 VAL C C 1
ATOM 11129 O O . VAL C 1 381 ? 37.436 103.006 3.887 1.00 44.37 377 VAL C O 1
ATOM 11133 N N . VAL C 1 382 ? 37.902 104.891 2.745 1.00 51.37 378 VAL C N 1
ATOM 11134 C CA . VAL C 1 382 ? 37.275 104.439 1.510 1.00 51.31 378 VAL C CA 1
ATOM 11135 C C . VAL C 1 382 ? 38.338 103.786 0.637 1.00 54.16 378 VAL C C 1
ATOM 11136 O O . VAL C 1 382 ? 39.358 104.406 0.316 1.00 45.34 378 VAL C O 1
ATOM 11140 N N . ALA C 1 383 ? 38.098 102.536 0.252 1.00 50.43 379 ALA C N 1
ATOM 11141 C CA . ALA C 1 383 ? 38.994 101.787 -0.618 1.00 48.97 379 ALA C CA 1
ATOM 11142 C C . ALA C 1 383 ? 38.345 101.661 -1.989 1.00 48.76 379 ALA C C 1
ATOM 11143 O O . ALA C 1 383 ? 37.297 101.022 -2.128 1.00 48.21 379 ALA C O 1
ATOM 11145 N N . ILE C 1 384 ? 38.965 102.271 -2.992 1.00 51.64 380 ILE C N 1
ATOM 11146 C CA . ILE C 1 384 ? 38.454 102.264 -4.357 1.00 52.46 380 ILE C CA 1
ATOM 11147 C C . ILE C 1 384 ? 39.222 101.212 -5.144 1.00 56.99 380 ILE C C 1
ATOM 11148 O O . ILE C 1 384 ? 40.424 101.361 -5.393 1.00 54.09 380 ILE C O 1
ATOM 11153 N N . ASN C 1 385 ? 38.533 100.142 -5.533 1.00 59.37 381 ASN C N 1
ATOM 11154 C CA . ASN C 1 385 ? 39.110 99.138 -6.425 1.00 60.34 381 ASN C CA 1
ATOM 11155 C C . ASN C 1 385 ? 39.260 99.756 -7.808 1.00 59.75 381 ASN C C 1
ATOM 11156 O O . ASN C 1 385 ? 38.301 99.837 -8.578 1.00 60.08 381 ASN C O 1
ATOM 11161 N N . ARG C 1 386 ? 40.472 100.203 -8.122 1.00 64.16 382 ARG C N 1
ATOM 11162 C CA . ARG C 1 386 ? 40.722 100.974 -9.331 1.00 69.95 382 ARG C CA 1
ATOM 11163 C C . ARG C 1 386 ? 40.710 100.080 -10.565 1.00 69.96 382 ARG C C 1
ATOM 11164 O O . ARG C 1 386 ? 41.347 99.022 -10.586 1.00 65.98 382 ARG C O 1
ATOM 11172 N N . PHE C 1 387 ? 39.982 100.510 -11.591 1.00 75.27 383 PHE C N 1
ATOM 11173 C CA . PHE C 1 387 ? 39.965 99.883 -12.901 1.00 74.83 383 PHE C CA 1
ATOM 11174 C C . PHE C 1 387 ? 40.853 100.657 -13.865 1.00 78.73 383 PHE C C 1
ATOM 11175 O O . PHE C 1 387 ? 41.106 101.850 -13.671 1.00 79.67 383 PHE C O 1
ATOM 11183 N N . PRO C 1 388 ? 41.359 100.003 -14.915 1.00 84.77 384 PRO C N 1
ATOM 11184 C CA . PRO C 1 388 ? 42.280 100.698 -15.831 1.00 86.80 384 PRO C CA 1
ATOM 11185 C C . PRO C 1 388 ? 41.670 101.905 -16.525 1.00 82.53 384 PRO C C 1
ATOM 11186 O O . PRO C 1 388 ? 42.386 102.877 -16.793 1.00 83.17 384 PRO C O 1
ATOM 11190 N N . LEU C 1 389 ? 40.373 101.878 -16.824 1.00 82.29 385 LEU C N 1
ATOM 11191 C CA . LEU C 1 389 ? 39.719 102.963 -17.543 1.00 84.08 385 LEU C CA 1
ATOM 11192 C C . LEU C 1 389 ? 39.213 104.069 -16.624 1.00 80.46 385 LEU C C 1
ATOM 11193 O O . LEU C 1 389 ? 38.504 104.967 -17.090 1.00 78.85 385 LEU C O 1
ATOM 11198 N N . ASP C 1 390 ? 39.559 104.030 -15.340 1.00 81.85 386 ASP C N 1
ATOM 11199 C CA . ASP C 1 390 ? 39.174 105.086 -14.412 1.00 82.88 386 ASP C CA 1
ATOM 11200 C C . ASP C 1 390 ? 40.078 106.296 -14.612 1.00 82.45 386 ASP C C 1
ATOM 11201 O O . ASP C 1 390 ? 41.292 106.214 -14.396 1.00 77.73 386 ASP C O 1
ATOM 11206 N N . THR C 1 391 ? 39.489 107.414 -15.025 1.00 83.30 387 THR C N 1
ATOM 11207 C CA . THR C 1 391 ? 40.258 108.620 -15.286 1.00 78.89 387 THR C CA 1
ATOM 11208 C C . THR C 1 391 ? 40.639 109.308 -13.978 1.00 76.45 387 THR C C 1
ATOM 11209 O O . THR C 1 391 ? 40.063 109.053 -12.917 1.00 75.53 387 THR C O 1
ATOM 11213 N N . ASP C 1 392 ? 41.632 110.197 -14.068 1.00 77.82 388 ASP C N 1
ATOM 11214 C CA . ASP C 1 392 ? 42.068 110.939 -12.890 1.00 75.09 388 ASP C CA 1
ATOM 11215 C C . ASP C 1 392 ? 41.013 111.935 -12.426 1.00 72.40 388 ASP C C 1
ATOM 11216 O O . ASP C 1 392 ? 40.969 112.279 -11.240 1.00 69.41 388 ASP C O 1
ATOM 11221 N N . ALA C 1 393 ? 40.159 112.407 -13.337 1.00 74.78 389 ALA C N 1
ATOM 11222 C CA . ALA C 1 393 ? 39.098 113.326 -12.941 1.00 76.92 389 ALA C CA 1
ATOM 11223 C C . ALA C 1 393 ? 38.019 112.607 -12.143 1.00 78.10 389 ALA C C 1
ATOM 11224 O O . ALA C 1 393 ? 37.445 113.178 -11.208 1.00 75.31 389 ALA C O 1
ATOM 11226 N N . GLU C 1 394 ? 37.727 111.355 -12.501 1.00 77.92 390 GLU C N 1
ATOM 11227 C CA . GLU C 1 394 ? 36.756 110.575 -11.740 1.00 73.57 390 GLU C CA 1
ATOM 11228 C C . GLU C 1 394 ? 37.279 110.250 -10.346 1.00 73.19 390 GLU C C 1
ATOM 11229 O O . GLU C 1 394 ? 36.536 110.341 -9.361 1.00 69.03 390 GLU C O 1
ATOM 11235 N N . LEU C 1 395 ? 38.554 109.869 -10.243 1.00 72.78 391 LEU C N 1
ATOM 11236 C CA . LEU C 1 395 ? 39.129 109.543 -8.942 1.00 74.20 391 LEU C CA 1
ATOM 11237 C C . LEU C 1 395 ? 39.304 110.781 -8.072 1.00 72.35 391 LEU C C 1
ATOM 11238 O O . LEU C 1 395 ? 39.249 110.683 -6.841 1.00 72.69 391 LEU C O 1
ATOM 11243 N N . ALA C 1 396 ? 39.516 111.948 -8.686 1.00 73.49 392 ALA C N 1
ATOM 11244 C CA . ALA C 1 396 ? 39.656 113.175 -7.908 1.00 71.21 392 ALA C CA 1
ATOM 11245 C C . ALA C 1 396 ? 38.314 113.662 -7.379 1.00 72.19 392 ALA C C 1
ATOM 11246 O O . ALA C 1 396 ? 38.256 114.266 -6.302 1.00 70.18 392 ALA C O 1
ATOM 11248 N N . LEU C 1 397 ? 37.230 113.413 -8.117 1.00 68.21 393 LEU C N 1
ATOM 11249 C CA . LEU C 1 397 ? 35.909 113.835 -7.664 1.00 70.62 393 LEU C CA 1
ATOM 11250 C C . LEU C 1 397 ? 35.459 113.026 -6.453 1.00 71.64 393 LEU C C 1
ATOM 11251 O O . LEU C 1 397 ? 34.947 113.585 -5.476 1.00 69.71 393 LEU C O 1
ATOM 11256 N N . VAL C 1 398 ? 35.639 111.704 -6.504 1.00 71.58 394 VAL C N 1
ATOM 11257 C CA . VAL C 1 398 ? 35.280 110.859 -5.368 1.00 71.46 394 VAL C CA 1
ATOM 11258 C C . VAL C 1 398 ? 36.113 111.223 -4.146 1.00 67.23 394 VAL C C 1
ATOM 11259 O O . VAL C 1 398 ? 35.608 111.248 -3.016 1.00 61.54 394 VAL C O 1
ATOM 11263 N N . ARG C 1 399 ? 37.399 111.524 -4.350 1.00 68.42 395 ARG C N 1
ATOM 11264 C CA . ARG C 1 399 ? 38.252 111.910 -3.230 1.00 66.46 395 ARG C CA 1
ATOM 11265 C C . ARG C 1 399 ? 37.792 113.219 -2.603 1.00 66.37 395 ARG C C 1
ATOM 11266 O O . ARG C 1 399 ? 37.721 113.333 -1.374 1.00 66.10 395 ARG C O 1
ATOM 11274 N N . SER C 1 400 ? 37.460 114.214 -3.429 1.00 71.10 396 SER C N 1
ATOM 11275 C CA . SER C 1 400 ? 37.085 115.523 -2.900 1.00 67.69 396 SER C CA 1
ATOM 11276 C C . SER C 1 400 ? 35.788 115.450 -2.102 1.00 71.15 396 SER C C 1
ATOM 11277 O O . SER C 1 400 ? 35.687 116.036 -1.018 1.00 72.41 396 SER C O 1
ATOM 11280 N N . LYS C 1 401 ? 34.786 114.736 -2.622 1.00 73.85 397 LYS C N 1
ATOM 11281 C CA . LYS C 1 401 ? 33.508 114.638 -1.924 1.00 72.37 397 LYS C CA 1
ATOM 11282 C C . LYS C 1 401 ? 33.637 113.858 -0.621 1.00 71.52 397 LYS C C 1
ATOM 11283 O O . LYS C 1 401 ? 32.856 114.080 0.311 1.00 70.25 397 LYS C O 1
ATOM 11289 N N . CYS C 1 402 ? 34.608 112.946 -0.536 1.00 69.80 398 CYS C N 1
ATOM 11290 C CA . CYS C 1 402 ? 34.820 112.195 0.696 1.00 64.84 398 CYS C CA 1
ATOM 11291 C C . CYS C 1 402 ? 35.672 112.968 1.695 1.00 69.09 398 CYS C C 1
ATOM 11292 O O . CYS C 1 402 ? 35.526 112.772 2.907 1.00 61.58 398 CYS C O 1
ATOM 11295 N N . GLU C 1 403 ? 36.567 113.837 1.213 1.00 70.59 399 GLU C N 1
ATOM 11296 C CA . GLU C 1 403 ? 37.333 114.690 2.119 1.00 72.73 399 GLU C CA 1
ATOM 11297 C C . GLU C 1 403 ? 36.429 115.634 2.900 1.00 71.69 399 GLU C C 1
ATOM 11298 O O . GLU C 1 403 ? 36.781 116.054 4.008 1.00 68.85 399 GLU C O 1
ATOM 11304 N N . GLU C 1 404 ? 35.267 115.981 2.342 1.00 71.96 400 GLU C N 1
ATOM 11305 C CA . GLU C 1 404 ? 34.337 116.855 3.047 1.00 71.60 400 GLU C CA 1
ATOM 11306 C C . GLU C 1 404 ? 33.763 116.186 4.290 1.00 72.12 400 GLU C C 1
ATOM 11307 O O . GLU C 1 404 ? 33.367 116.877 5.236 1.00 65.59 400 GLU C O 1
ATOM 11313 N N . LEU C 1 405 ? 33.707 114.857 4.311 1.00 71.52 401 LEU C N 1
ATOM 11314 C CA . LEU C 1 405 ? 33.243 114.114 5.473 1.00 67.06 401 LEU C CA 1
ATOM 11315 C C . LEU C 1 405 ? 34.385 113.674 6.382 1.00 61.24 401 LEU C C 1
ATOM 11316 O O . LEU C 1 405 ? 34.145 112.949 7.353 1.00 61.41 401 LEU C O 1
ATOM 11321 N N . GLY C 1 406 ? 35.613 114.094 6.089 1.00 67.21 402 GLY C N 1
ATOM 11322 C CA . GLY C 1 406 ? 36.742 113.752 6.931 1.00 62.58 402 GLY C CA 1
ATOM 11323 C C . GLY C 1 406 ? 37.270 112.348 6.756 1.00 56.95 402 GLY C C 1
ATOM 11324 O O . GLY C 1 406 ? 37.841 111.788 7.698 1.00 59.54 402 GLY C O 1
ATOM 11325 N N . VAL C 1 407 ? 37.105 111.757 5.574 1.00 62.57 403 VAL C N 1
ATOM 11326 C CA . VAL C 1 407 ? 37.519 110.384 5.312 1.00 60.16 403 VAL C CA 1
ATOM 11327 C C . VAL C 1 407 ? 38.386 110.370 4.061 1.00 63.61 403 VAL C C 1
ATOM 11328 O O . VAL C 1 407 ? 37.991 110.907 3.020 1.00 60.44 403 VAL C O 1
ATOM 11332 N N . LYS C 1 408 ? 39.562 109.755 4.164 1.00 64.39 404 LYS C N 1
ATOM 11333 C CA . LYS C 1 408 ? 40.472 109.650 3.034 1.00 59.03 404 LYS C CA 1
ATOM 11334 C C . LYS C 1 408 ? 39.983 108.604 2.034 1.00 60.13 404 LYS C C 1
ATOM 11335 O O . LYS C 1 408 ? 39.147 107.749 2.340 1.00 56.03 404 LYS C O 1
ATOM 11341 N N . VAL C 1 409 ? 40.524 108.685 0.821 1.00 54.10 405 VAL C N 1
ATOM 11342 C CA . VAL C 1 409 ? 40.228 107.742 -0.253 1.00 55.05 405 VAL C CA 1
ATOM 11343 C C . VAL C 1 409 ? 41.540 107.104 -0.684 1.00 60.47 405 VAL C C 1
ATOM 11344 O O . VAL C 1 409 ? 42.416 107.781 -1.237 1.00 53.69 405 VAL C O 1
ATOM 11348 N N . ALA C 1 410 ? 41.680 105.807 -0.430 1.00 50.37 406 ALA C N 1
ATOM 11349 C CA . ALA C 1 410 ? 42.860 105.050 -0.818 1.00 48.91 406 ALA C CA 1
ATOM 11350 C C . ALA C 1 410 ? 42.526 104.158 -2.005 1.00 52.59 406 ALA C C 1
ATOM 11351 O O . ALA C 1 410 ? 41.464 103.528 -2.042 1.00 52.34 406 ALA C O 1
ATOM 11353 N N . LEU C 1 411 ? 43.436 104.108 -2.974 1.00 53.46 407 LEU C N 1
ATOM 11354 C CA . LEU C 1 411 ? 43.249 103.296 -4.168 1.00 57.78 407 LEU C CA 1
ATOM 11355 C C . LEU C 1 411 ? 43.757 101.881 -3.925 1.00 54.51 407 LEU C C 1
ATOM 11356 O O . LEU C 1 411 ? 44.822 101.681 -3.334 1.00 48.40 407 LEU C O 1
ATOM 11361 N N . SER C 1 412 ? 42.984 100.900 -4.386 1.00 55.96 408 SER C N 1
ATOM 11362 C CA . SER C 1 412 ? 43.279 99.489 -4.177 1.00 50.34 408 SER C CA 1
ATOM 11363 C C . SER C 1 412 ? 43.493 98.801 -5.516 1.00 51.16 408 SER C C 1
ATOM 11364 O O . SER C 1 412 ? 42.703 98.985 -6.448 1.00 50.55 408 SER C O 1
ATOM 11367 N N . GLU C 1 413 ? 44.564 98.015 -5.607 1.00 54.37 409 GLU C N 1
ATOM 11368 C CA . GLU C 1 413 ? 44.894 97.224 -6.787 1.00 51.35 409 GLU C CA 1
ATOM 11369 C C . GLU C 1 413 ? 45.236 95.795 -6.386 1.00 51.14 409 GLU C C 1
ATOM 11370 O O . GLU C 1 413 ? 46.150 95.173 -6.937 1.00 44.95 409 GLU C O 1
ATOM 11376 N N . VAL C 1 414 ? 44.496 95.250 -5.416 1.00 51.80 410 VAL C N 1
ATOM 11377 C CA . VAL C 1 414 ? 44.819 93.936 -4.870 1.00 49.60 410 VAL C CA 1
ATOM 11378 C C . VAL C 1 414 ? 44.445 92.798 -5.810 1.00 47.83 410 VAL C C 1
ATOM 11379 O O . VAL C 1 414 ? 44.993 91.697 -5.684 1.00 41.78 410 VAL C O 1
ATOM 11383 N N . TRP C 1 415 ? 43.525 93.026 -6.750 1.00 46.81 411 TRP C N 1
ATOM 11384 C CA . TRP C 1 415 ? 43.111 91.947 -7.642 1.00 47.71 411 TRP C CA 1
ATOM 11385 C C . TRP C 1 415 ? 44.236 91.535 -8.583 1.00 47.26 411 TRP C C 1
ATOM 11386 O O . TRP C 1 415 ? 44.355 90.353 -8.924 1.00 46.33 411 TRP C O 1
ATOM 11397 N N . ALA C 1 416 ? 45.069 92.486 -9.009 1.00 50.99 412 ALA C N 1
ATOM 11398 C CA . ALA C 1 416 ? 46.154 92.198 -9.936 1.00 50.81 412 ALA C CA 1
ATOM 11399 C C . ALA C 1 416 ? 47.523 92.126 -9.272 1.00 49.04 412 ALA C C 1
ATOM 11400 O O . ALA C 1 416 ? 48.424 91.483 -9.822 1.00 44.40 412 ALA C O 1
ATOM 11402 N N . ASN C 1 417 ? 47.704 92.760 -8.111 1.00 49.12 413 ASN C N 1
ATOM 11403 C CA . ASN C 1 417 ? 49.011 92.833 -7.475 1.00 50.54 413 ASN C CA 1
ATOM 11404 C C . ASN C 1 417 ? 49.069 92.227 -6.080 1.00 49.44 413 ASN C C 1
ATOM 11405 O O . ASN C 1 417 ? 50.162 92.151 -5.509 1.00 51.92 413 ASN C O 1
ATOM 11410 N N . GLY C 1 418 ? 47.943 91.801 -5.513 1.00 52.08 414 GLY C N 1
ATOM 11411 C CA . GLY C 1 418 ? 47.977 91.149 -4.219 1.00 49.77 414 GLY C CA 1
ATOM 11412 C C . GLY C 1 418 ? 48.194 92.110 -3.069 1.00 47.87 414 GLY C C 1
ATOM 11413 O O . GLY C 1 418 ? 47.594 93.188 -3.028 1.00 45.19 414 GLY C O 1
ATOM 11414 N N . GLY C 1 419 ? 49.048 91.719 -2.119 1.00 46.70 415 GLY C N 1
ATOM 11415 C CA . GLY C 1 419 ? 49.291 92.558 -0.958 1.00 51.39 415 GLY C CA 1
ATOM 11416 C C . GLY C 1 419 ? 49.912 93.897 -1.301 1.00 46.70 415 GLY C C 1
ATOM 11417 O O . GLY C 1 419 ? 49.695 94.885 -0.593 1.00 44.91 415 GLY C O 1
ATOM 11418 N N . GLU C 1 420 ? 50.695 93.954 -2.382 1.00 47.49 416 GLU C N 1
ATOM 11419 C CA . GLU C 1 420 ? 51.286 95.223 -2.794 1.00 50.73 416 GLU C CA 1
ATOM 11420 C C . GLU C 1 420 ? 50.224 96.219 -3.238 1.00 51.14 416 GLU C C 1
ATOM 11421 O O . GLU C 1 420 ? 50.428 97.433 -3.124 1.00 49.61 416 GLU C O 1
ATOM 11427 N N . GLY C 1 421 ? 49.090 95.732 -3.743 1.00 46.66 417 GLY C N 1
ATOM 11428 C CA . GLY C 1 421 ? 48.004 96.609 -4.136 1.00 48.57 417 GLY C CA 1
ATOM 11429 C C . GLY C 1 421 ? 47.178 97.152 -2.992 1.00 46.65 417 GLY C C 1
ATOM 11430 O O . GLY C 1 421 ? 46.373 98.064 -3.203 1.00 39.61 417 GLY C O 1
ATOM 11431 N N . GLY C 1 422 ? 47.357 96.611 -1.787 1.00 53.08 418 GLY C N 1
ATOM 11432 C CA . GLY C 1 422 ? 46.645 97.070 -0.612 1.00 44.93 418 GLY C CA 1
ATOM 11433 C C . GLY C 1 422 ? 47.483 97.786 0.421 1.00 48.81 418 GLY C C 1
ATOM 11434 O O . GLY C 1 422 ? 46.985 98.042 1.527 1.00 37.06 418 GLY C O 1
ATOM 11435 N N . ILE C 1 423 ? 48.742 98.112 0.118 1.00 46.02 419 ILE C N 1
ATOM 11436 C CA . ILE C 1 423 ? 49.594 98.796 1.087 1.00 43.21 419 ILE C CA 1
ATOM 11437 C C . ILE C 1 423 ? 49.024 100.167 1.431 1.00 43.68 419 ILE C C 1
ATOM 11438 O O . ILE C 1 423 ? 49.044 100.590 2.594 1.00 41.65 419 ILE C O 1
ATOM 11443 N N . GLU C 1 424 ? 48.500 100.878 0.430 1.00 47.16 420 GLU C N 1
ATOM 11444 C CA . GLU C 1 424 ? 47.955 102.211 0.674 1.00 51.28 420 GLU C CA 1
ATOM 11445 C C . GLU C 1 424 ? 46.735 102.156 1.585 1.00 49.89 420 GLU C C 1
ATOM 11446 O O . GLU C 1 424 ? 46.561 103.022 2.450 1.00 45.63 420 GLU C O 1
ATOM 11452 N N . VAL C 1 425 ? 45.879 101.147 1.408 1.00 50.02 421 VAL C N 1
ATOM 11453 C CA . VAL C 1 425 ? 44.723 101.002 2.286 1.00 45.85 421 VAL C CA 1
ATOM 11454 C C . VAL C 1 425 ? 45.164 100.579 3.682 1.00 43.71 421 VAL C C 1
ATOM 11455 O O . VAL C 1 425 ? 44.673 101.104 4.688 1.00 38.84 421 VAL C O 1
ATOM 11459 N N . ALA C 1 426 ? 46.104 99.633 3.765 1.00 36.80 422 ALA C N 1
ATOM 11460 C CA . ALA C 1 426 ? 46.529 99.117 5.063 1.00 44.15 422 ALA C CA 1
ATOM 11461 C C . ALA C 1 426 ? 47.192 100.200 5.907 1.00 46.07 422 ALA C C 1
ATOM 11462 O O . ALA C 1 426 ? 46.956 100.282 7.118 1.00 42.41 422 ALA C O 1
ATOM 11464 N N . ASN C 1 427 ? 48.031 101.037 5.289 1.00 48.88 423 ASN C N 1
ATOM 11465 C CA . ASN C 1 427 ? 48.699 102.095 6.041 1.00 52.61 423 ASN C CA 1
ATOM 11466 C C . ASN C 1 427 ? 47.705 103.139 6.532 1.00 48.95 423 ASN C C 1
ATOM 11467 O O . ASN C 1 427 ? 47.867 103.691 7.626 1.00 51.05 423 ASN C O 1
ATOM 11472 N N . GLU C 1 428 ? 46.670 103.426 5.738 1.00 53.76 424 GLU C N 1
ATOM 11473 C CA . GLU C 1 428 ? 45.631 104.336 6.205 1.00 55.89 424 GLU C CA 1
ATOM 11474 C C . GLU C 1 428 ? 44.849 103.729 7.362 1.00 54.42 424 GLU C C 1
ATOM 11475 O O . GLU C 1 428 ? 44.415 104.454 8.263 1.00 48.05 424 GLU C O 1
ATOM 11477 N N . VAL C 1 429 ? 44.668 102.406 7.357 1.00 50.55 425 VAL C N 1
ATOM 11478 C CA . VAL C 1 429 ? 44.004 101.736 8.471 1.00 49.20 425 VAL C CA 1
ATOM 11479 C C . VAL C 1 429 ? 44.852 101.834 9.734 1.00 48.17 425 VAL C C 1
ATOM 11480 O O . VAL C 1 429 ? 44.343 102.130 10.822 1.00 46.84 425 VAL C O 1
ATOM 11484 N N . LEU C 1 430 ? 46.159 101.582 9.609 1.00 52.65 426 LEU C N 1
ATOM 11485 C CA . LEU C 1 430 ? 47.051 101.720 10.757 1.00 50.70 426 LEU C CA 1
ATOM 11486 C C . LEU C 1 430 ? 47.028 103.141 11.305 1.00 53.99 426 LEU C C 1
ATOM 11487 O O . LEU C 1 430 ? 47.117 103.346 12.521 1.00 52.99 426 LEU C O 1
ATOM 11492 N N . LYS C 1 431 ? 46.910 104.136 10.423 1.00 53.72 427 LYS C N 1
ATOM 11493 C CA . LYS C 1 431 ? 46.788 105.515 10.886 1.00 56.34 427 LYS C CA 1
ATOM 11494 C C . LYS C 1 431 ? 45.470 105.735 11.618 1.00 55.33 427 LYS C C 1
ATOM 11495 O O . LYS C 1 431 ? 45.425 106.447 12.627 1.00 56.79 427 LYS C O 1
ATOM 11501 N N . LEU C 1 432 ? 44.389 105.118 11.137 1.00 57.48 428 LEU C N 1
ATOM 11502 C CA . LEU C 1 432 ? 43.098 105.261 11.803 1.00 54.28 428 LEU C CA 1
ATOM 11503 C C . LEU C 1 432 ? 43.070 104.560 13.154 1.00 54.69 428 LEU C C 1
ATOM 11504 O O . LEU C 1 432 ? 42.290 104.946 14.032 1.00 55.49 428 LEU C O 1
ATOM 11509 N N . ILE C 1 433 ? 43.866 103.506 13.329 1.00 56.84 429 ILE C N 1
ATOM 11510 C CA . ILE C 1 433 ? 43.860 102.796 14.603 1.00 56.22 429 ILE C CA 1
ATOM 11511 C C . ILE C 1 433 ? 44.702 103.528 15.643 1.00 61.94 429 ILE C C 1
ATOM 11512 O O . ILE C 1 433 ? 44.283 103.684 16.796 1.00 55.59 429 ILE C O 1
ATOM 11517 N N . GLU C 1 434 ? 45.895 103.992 15.260 1.00 62.98 430 GLU C N 1
ATOM 11518 C CA . GLU C 1 434 ? 46.774 104.657 16.218 1.00 62.07 430 GLU C CA 1
ATOM 11519 C C . GLU C 1 434 ? 46.210 106.009 16.643 1.00 61.28 430 GLU C C 1
ATOM 11520 O O . GLU C 1 434 ? 45.941 106.241 17.828 1.00 58.04 430 GLU C O 1
ATOM 11526 N N . GLU C 1 435 ? 46.015 106.910 15.687 1.00 68.63 431 GLU C N 1
ATOM 11527 C CA . GLU C 1 435 ? 45.374 108.191 15.940 1.00 67.35 431 GLU C CA 1
ATOM 11528 C C . GLU C 1 435 ? 43.911 108.117 15.513 1.00 72.03 431 GLU C C 1
ATOM 11529 O O . GLU C 1 435 ? 43.447 107.110 14.980 1.00 71.54 431 GLU C O 1
ATOM 11535 N N . GLY C 1 436 ? 43.188 109.214 15.723 1.00 73.63 432 GLY C N 1
ATOM 11536 C CA . GLY C 1 436 ? 41.771 109.245 15.405 1.00 81.16 432 GLY C CA 1
ATOM 11537 C C . GLY C 1 436 ? 40.890 108.604 16.461 1.00 79.93 432 GLY C C 1
ATOM 11538 O O . GLY C 1 436 ? 41.169 107.496 16.931 1.00 71.14 432 GLY C O 1
ATOM 11539 N N . GLU C 1 437 ? 39.817 109.301 16.832 1.00 84.18 433 GLU C N 1
ATOM 11540 C CA . GLU C 1 437 ? 38.911 108.872 17.891 1.00 80.82 433 GLU C CA 1
ATOM 11541 C C . GLU C 1 437 ? 37.954 107.771 17.446 1.00 79.96 433 GLU C C 1
ATOM 11542 O O . GLU C 1 437 ? 37.627 107.629 16.264 1.00 74.93 433 GLU C O 1
ATOM 11548 N N . ASN C 1 438 ? 37.478 107.012 18.435 1.00 78.26 434 ASN C N 1
ATOM 11549 C CA . ASN C 1 438 ? 36.495 105.941 18.261 1.00 77.30 434 ASN C CA 1
ATOM 11550 C C . ASN C 1 438 ? 35.517 106.019 19.433 1.00 71.42 434 ASN C C 1
ATOM 11551 O O . ASN C 1 438 ? 35.812 105.534 20.530 1.00 64.04 434 ASN C O 1
ATOM 11556 N N . ASN C 1 439 ? 34.361 106.642 19.206 1.00 70.47 435 ASN C N 1
ATOM 11557 C CA . ASN C 1 439 ? 33.322 106.678 20.229 1.00 69.53 435 ASN C CA 1
ATOM 11558 C C . ASN C 1 439 ? 32.186 105.745 19.840 1.00 64.44 435 ASN C C 1
ATOM 11559 O O . ASN C 1 439 ? 31.046 106.191 19.673 1.00 58.65 435 ASN C O 1
ATOM 11564 N N . PHE C 1 440 ? 32.490 104.452 19.698 1.00 64.67 436 PHE C N 1
ATOM 11565 C CA . PHE C 1 440 ? 31.532 103.508 19.138 1.00 60.68 436 PHE C CA 1
ATOM 11566 C C . PHE C 1 440 ? 30.214 103.541 19.899 1.00 50.58 436 PHE C C 1
ATOM 11567 O O . PHE C 1 440 ? 30.179 103.418 21.126 1.00 48.82 436 PHE C O 1
ATOM 11575 N N . GLU C 1 441 ? 29.131 103.718 19.146 1.00 54.02 437 GLU C N 1
ATOM 11576 C CA . GLU C 1 441 ? 27.771 103.730 19.659 1.00 56.36 437 GLU C CA 1
ATOM 11577 C C . GLU C 1 441 ? 26.932 102.776 18.828 1.00 57.73 437 GLU C C 1
ATOM 11578 O O . GLU C 1 441 ? 27.128 102.662 17.615 1.00 56.43 437 GLU C O 1
ATOM 11584 N N . TYR C 1 442 ? 26.000 102.093 19.481 1.00 57.22 438 TYR C N 1
ATOM 11585 C CA . TYR C 1 442 ? 25.060 101.272 18.743 1.00 55.99 438 TYR C CA 1
ATOM 11586 C C . TYR C 1 442 ? 24.008 102.159 18.081 1.00 54.50 438 TYR C C 1
ATOM 11587 O O . TYR C 1 442 ? 23.880 103.350 18.378 1.00 54.73 438 TYR C O 1
ATOM 11596 N N . CYS C 1 443 ? 23.249 101.566 17.159 1.00 56.88 439 CYS C N 1
ATOM 11597 C CA . CYS C 1 443 ? 22.172 102.310 16.517 1.00 57.01 439 CYS C CA 1
ATOM 11598 C C . CYS C 1 443 ? 20.957 102.431 17.426 1.00 58.41 439 CYS C C 1
ATOM 11599 O O . CYS C 1 443 ? 20.239 103.435 17.367 1.00 56.85 439 CYS C O 1
ATOM 11602 N N . TYR C 1 444 ? 20.718 101.427 18.269 1.00 61.22 440 TYR C N 1
ATOM 11603 C CA . TYR C 1 444 ? 19.608 101.425 19.209 1.00 60.30 440 TYR C CA 1
ATOM 11604 C C . TYR C 1 444 ? 20.053 100.730 20.490 1.00 59.68 440 TYR C C 1
ATOM 11605 O O . TYR C 1 444 ? 21.197 100.281 20.615 1.00 58.42 440 TYR C O 1
ATOM 11614 N N . GLU C 1 445 ? 19.137 100.645 21.451 1.00 55.89 441 GLU C N 1
ATOM 11615 C CA . GLU C 1 445 ? 19.389 99.985 22.723 1.00 64.89 441 GLU C CA 1
ATOM 11616 C C . GLU C 1 445 ? 18.396 98.847 22.920 1.00 59.66 441 GLU C C 1
ATOM 11617 O O . GLU C 1 445 ? 17.295 98.859 22.362 1.00 56.71 441 GLU C O 1
ATOM 11623 N N . GLU C 1 446 ? 18.802 97.862 23.727 1.00 61.47 442 GLU C N 1
ATOM 11624 C CA . GLU C 1 446 ? 17.994 96.658 23.904 1.00 67.01 442 GLU C CA 1
ATOM 11625 C C . GLU C 1 446 ? 16.651 96.962 24.554 1.00 67.25 442 GLU C C 1
ATOM 11626 O O . GLU C 1 446 ? 15.671 96.246 24.314 1.00 66.32 442 GLU C O 1
ATOM 11632 N N . ASP C 1 447 ? 16.582 98.009 25.377 1.00 69.20 443 ASP C N 1
ATOM 11633 C CA . ASP C 1 447 ? 15.351 98.318 26.095 1.00 69.14 443 ASP C CA 1
ATOM 11634 C C . ASP C 1 447 ? 14.247 98.822 25.176 1.00 68.70 443 ASP C C 1
ATOM 11635 O O . ASP C 1 447 ? 13.074 98.788 25.563 1.00 66.69 443 ASP C O 1
ATOM 11640 N N . MET C 1 448 ? 14.589 99.285 23.977 1.00 63.41 444 MET C N 1
ATOM 11641 C CA . MET C 1 448 ? 13.580 99.752 23.039 1.00 60.39 444 MET C CA 1
ATOM 11642 C C . MET C 1 448 ? 12.749 98.581 22.523 1.00 63.12 444 MET C C 1
ATOM 11643 O O . MET C 1 448 ? 13.196 97.431 22.506 1.00 57.26 444 MET C O 1
ATOM 11648 N N . THR C 1 449 ? 11.521 98.881 22.108 1.00 63.82 445 THR C N 1
ATOM 11649 C CA . THR C 1 449 ? 10.657 97.846 21.567 1.00 56.38 445 THR C CA 1
ATOM 11650 C C . THR C 1 449 ? 11.061 97.524 20.129 1.00 59.87 445 THR C C 1
ATOM 11651 O O . THR C 1 449 ? 11.922 98.179 19.535 1.00 53.06 445 THR C O 1
ATOM 11655 N N . ILE C 1 450 ? 10.431 96.487 19.573 1.00 54.75 446 ILE C N 1
ATOM 11656 C CA . ILE C 1 450 ? 10.768 96.049 18.219 1.00 50.33 446 ILE C CA 1
ATOM 11657 C C . ILE C 1 450 ? 10.527 97.172 17.216 1.00 55.24 446 ILE C C 1
ATOM 11658 O O . ILE C 1 450 ? 11.369 97.447 16.353 1.00 50.24 446 ILE C O 1
ATOM 11663 N N . LYS C 1 451 ? 9.376 97.844 17.318 1.00 55.29 447 LYS C N 1
ATOM 11664 C CA . LYS C 1 451 ? 9.075 98.919 16.376 1.00 55.34 447 LYS C CA 1
ATOM 11665 C C . LYS C 1 451 ? 10.005 100.113 16.558 1.00 54.39 447 LYS C C 1
ATOM 11666 O O . LYS C 1 451 ? 10.338 100.788 15.577 1.00 51.99 447 LYS C O 1
ATOM 11672 N N . GLU C 1 452 ? 10.428 100.395 17.792 1.00 58.00 448 GLU C N 1
ATOM 11673 C CA . GLU C 1 452 ? 11.373 101.486 18.009 1.00 57.71 448 GLU C CA 1
ATOM 11674 C C . GLU C 1 452 ? 12.736 101.158 17.413 1.00 58.14 448 GLU C C 1
ATOM 11675 O O . GLU C 1 452 ? 13.405 102.037 16.856 1.00 53.80 448 GLU C O 1
ATOM 11681 N N . LYS C 1 453 ? 13.165 99.899 17.523 1.00 57.76 449 LYS C N 1
ATOM 11682 C CA . LYS C 1 453 ? 14.431 99.494 16.921 1.00 50.23 449 LYS C CA 1
ATOM 11683 C C . LYS C 1 453 ? 14.357 99.541 15.400 1.00 51.66 449 LYS C C 1
ATOM 11684 O O . LYS C 1 453 ? 15.308 99.976 14.740 1.00 51.93 449 LYS C O 1
ATOM 11690 N N . LEU C 1 454 ? 13.237 99.090 14.827 1.00 51.76 450 LEU C N 1
ATOM 11691 C CA . LEU C 1 454 ? 13.066 99.164 13.380 1.00 50.49 450 LEU C CA 1
ATOM 11692 C C . LEU C 1 454 ? 13.055 100.611 12.904 1.00 52.71 450 LEU C C 1
ATOM 11693 O O . LEU C 1 454 ? 13.608 100.930 11.845 1.00 48.88 450 LEU C O 1
ATOM 11698 N N . ASN C 1 455 ? 12.423 101.501 13.674 1.00 58.90 451 ASN C N 1
ATOM 11699 C CA . ASN C 1 455 ? 12.406 102.915 13.314 1.00 55.16 451 ASN C CA 1
ATOM 11700 C C . ASN C 1 455 ? 13.789 103.542 13.422 1.00 51.34 451 ASN C C 1
ATOM 11701 O O . ASN C 1 455 ? 14.130 104.425 12.628 1.00 49.20 451 ASN C O 1
ATOM 11706 N N . ALA C 1 456 ? 14.596 103.102 14.390 1.00 55.20 452 ALA C N 1
ATOM 11707 C CA . ALA C 1 456 ? 15.945 103.641 14.526 1.00 52.16 452 ALA C CA 1
ATOM 11708 C C . ALA C 1 456 ? 16.826 103.236 13.351 1.00 56.24 452 ALA C C 1
ATOM 11709 O O . ALA C 1 456 ? 17.640 104.035 12.875 1.00 55.03 452 ALA C O 1
ATOM 11711 N N . ILE C 1 457 ? 16.679 102.000 12.871 1.00 57.93 453 ILE C N 1
ATOM 11712 C CA . ILE C 1 457 ? 17.478 101.544 11.738 1.00 54.78 453 ILE C CA 1
ATOM 11713 C C . ILE C 1 457 ? 17.044 102.245 10.455 1.00 52.55 453 ILE C C 1
ATOM 11714 O O . ILE C 1 457 ? 17.881 102.699 9.667 1.00 50.57 453 ILE C O 1
ATOM 11719 N N . ALA C 1 458 ? 15.733 102.347 10.227 1.00 51.48 454 ALA C N 1
ATOM 11720 C CA . ALA C 1 458 ? 15.239 102.906 8.972 1.00 56.65 454 ALA C CA 1
ATOM 11721 C C . ALA C 1 458 ? 15.557 104.392 8.851 1.00 56.18 454 ALA C C 1
ATOM 11722 O O . ALA C 1 458 ? 15.863 104.878 7.756 1.00 54.03 454 ALA C O 1
ATOM 11724 N N . THR C 1 459 ? 15.489 105.131 9.959 1.00 58.28 455 THR C N 1
ATOM 11725 C CA . THR C 1 459 ? 15.708 106.572 9.897 1.00 54.98 455 THR C CA 1
ATOM 11726 C C . THR C 1 459 ? 17.194 106.916 9.909 1.00 55.88 455 THR C C 1
ATOM 11727 O O . THR C 1 459 ? 17.654 107.732 9.103 1.00 56.87 455 THR C O 1
ATOM 11731 N N . LYS C 1 460 ? 17.960 106.307 10.816 1.00 58.06 456 LYS C N 1
ATOM 11732 C CA . LYS C 1 460 ? 19.377 106.641 10.930 1.00 56.83 456 LYS C CA 1
ATOM 11733 C C . LYS C 1 460 ? 20.197 106.032 9.798 1.00 57.19 456 LYS C C 1
ATOM 11734 O O . LYS C 1 460 ? 21.018 106.718 9.179 1.00 50.10 456 LYS C O 1
ATOM 11740 N N . ILE C 1 461 ? 19.992 104.746 9.514 1.00 57.75 457 ILE C N 1
ATOM 11741 C CA . ILE C 1 461 ? 20.849 104.023 8.580 1.00 53.20 457 ILE C CA 1
ATOM 11742 C C . ILE C 1 461 ? 20.304 104.114 7.161 1.00 54.03 457 ILE C C 1
ATOM 11743 O O . ILE C 1 461 ? 21.012 104.538 6.241 1.00 52.00 457 ILE C O 1
ATOM 11748 N N . TYR C 1 462 ? 19.045 103.711 6.969 1.00 53.27 458 TYR C N 1
ATOM 11749 C CA . TYR C 1 462 ? 18.497 103.657 5.617 1.00 56.63 458 TYR C CA 1
ATOM 11750 C C . TYR C 1 462 ? 18.175 105.046 5.084 1.00 56.40 458 TYR C C 1
ATOM 11751 O O . TYR C 1 462 ? 18.261 105.280 3.873 1.00 44.94 458 TYR C O 1
ATOM 11760 N N . GLY C 1 463 ? 17.803 105.973 5.962 1.00 58.78 459 GLY C N 1
ATOM 11761 C CA . GLY C 1 463 ? 17.386 107.294 5.538 1.00 61.89 459 GLY C CA 1
ATOM 11762 C C . GLY C 1 463 ? 15.907 107.435 5.272 1.00 63.46 459 GLY C C 1
ATOM 11763 O O . GLY C 1 463 ? 15.504 108.377 4.580 1.00 58.57 459 GLY C O 1
ATOM 11764 N N . ALA C 1 464 ? 15.084 106.532 5.798 1.00 65.54 460 ALA C N 1
ATOM 11765 C CA . ALA C 1 464 ? 13.650 106.576 5.570 1.00 60.95 460 ALA C CA 1
ATOM 11766 C C . ALA C 1 464 ? 12.974 107.515 6.563 1.00 56.85 460 ALA C C 1
ATOM 11767 O O . ALA C 1 464 ? 13.526 107.864 7.610 1.00 57.59 460 ALA C O 1
ATOM 11769 N N . ASP C 1 465 ? 11.752 107.924 6.217 1.00 66.29 461 ASP C N 1
ATOM 11770 C CA . ASP C 1 465 ? 10.963 108.756 7.117 1.00 62.35 461 ASP C CA 1
ATOM 11771 C C . ASP C 1 465 ? 10.331 107.939 8.235 1.00 63.17 461 ASP C C 1
ATOM 11772 O O . ASP C 1 465 ? 10.141 108.455 9.343 1.00 57.01 461 ASP C O 1
ATOM 11777 N N . GLY C 1 466 ? 10.007 106.680 7.973 1.00 63.95 462 GLY C N 1
ATOM 11778 C CA . GLY C 1 466 ? 9.400 105.845 8.989 1.00 58.68 462 GLY C CA 1
ATOM 11779 C C . GLY C 1 466 ? 9.186 104.441 8.471 1.00 61.67 462 GLY C C 1
ATOM 11780 O O . GLY C 1 466 ? 9.633 104.085 7.378 1.00 58.34 462 GLY C O 1
ATOM 11781 N N . VAL C 1 467 ? 8.487 103.644 9.275 1.00 61.69 463 VAL C N 1
ATOM 11782 C CA . VAL C 1 467 ? 8.228 102.242 8.970 1.00 58.19 463 VAL C CA 1
ATOM 11783 C C . VAL C 1 467 ? 6.728 101.996 9.048 1.00 58.57 463 VAL C C 1
ATOM 11784 O O . VAL C 1 467 ? 6.085 102.367 10.035 1.00 45.79 463 VAL C O 1
ATOM 11788 N N . ASN C 1 468 ? 6.177 101.370 8.013 1.00 56.40 464 ASN C N 1
ATOM 11789 C CA . ASN C 1 468 ? 4.784 100.952 7.988 1.00 58.68 464 ASN C CA 1
ATOM 11790 C C . ASN C 1 468 ? 4.698 99.440 8.143 1.00 59.69 464 ASN C C 1
ATOM 11791 O O . ASN C 1 468 ? 5.594 98.705 7.719 1.00 56.36 464 ASN C O 1
ATOM 11796 N N . TYR C 1 469 ? 3.610 98.980 8.756 1.00 63.32 465 TYR C N 1
ATOM 11797 C CA . TYR C 1 469 ? 3.414 97.567 9.042 1.00 57.92 465 TYR C CA 1
ATOM 11798 C C . TYR C 1 469 ? 2.079 97.100 8.484 1.00 60.96 465 TYR C C 1
ATOM 11799 O O . TYR C 1 469 ? 1.096 97.846 8.493 1.00 57.20 465 TYR C O 1
ATOM 11808 N N . THR C 1 470 ? 2.054 95.863 7.996 1.00 61.50 466 THR C N 1
ATOM 11809 C CA . THR C 1 470 ? 0.811 95.227 7.599 1.00 58.51 466 THR C CA 1
ATOM 11810 C C . THR C 1 470 ? 0.088 94.703 8.837 1.00 60.33 466 THR C C 1
ATOM 11811 O O . THR C 1 470 ? 0.637 94.677 9.943 1.00 55.12 466 THR C O 1
ATOM 11815 N N . LYS C 1 471 ? -1.167 94.287 8.650 1.00 67.32 467 LYS C N 1
ATOM 11816 C CA . LYS C 1 471 ? -1.930 93.774 9.783 1.00 60.80 467 LYS C CA 1
ATOM 11817 C C . LYS C 1 471 ? -1.303 92.500 10.335 1.00 53.99 467 LYS C C 1
ATOM 11818 O O . LYS C 1 471 ? -1.259 92.303 11.556 1.00 51.54 467 LYS C O 1
ATOM 11824 N N . GLU C 1 472 ? -0.808 91.624 9.451 1.00 62.54 468 GLU C N 1
ATOM 11825 C CA . GLU C 1 472 ? -0.121 90.419 9.909 1.00 65.56 468 GLU C CA 1
ATOM 11826 C C . GLU C 1 472 ? 1.144 90.771 10.679 1.00 56.00 468 GLU C C 1
ATOM 11827 O O . GLU C 1 472 ? 1.478 90.113 11.670 1.00 56.75 468 GLU C O 1
ATOM 11833 N N . ALA C 1 473 ? 1.852 91.816 10.244 1.00 62.41 469 ALA C N 1
ATOM 11834 C CA . ALA C 1 473 ? 3.066 92.236 10.936 1.00 55.77 469 ALA C CA 1
ATOM 11835 C C . ALA C 1 473 ? 2.761 92.761 12.335 1.00 52.99 469 ALA C C 1
ATOM 11836 O O . ALA C 1 473 ? 3.457 92.417 13.296 1.00 50.78 469 ALA C O 1
ATOM 11838 N N . ASN C 1 474 ? 1.719 93.586 12.472 1.00 55.72 470 ASN C N 1
ATOM 11839 C CA . ASN C 1 474 ? 1.361 94.108 13.789 1.00 53.44 470 ASN C CA 1
ATOM 11840 C C . ASN C 1 474 ? 0.921 92.994 14.730 1.00 46.52 470 ASN C C 1
ATOM 11841 O O . ASN C 1 474 ? 1.205 93.038 15.933 1.00 44.12 470 ASN C O 1
ATOM 11846 N N . LYS C 1 475 ? 0.225 91.985 14.202 1.00 53.67 471 LYS C N 1
ATOM 11847 C CA . LYS C 1 475 ? -0.199 90.863 15.033 1.00 58.06 471 LYS C CA 1
ATOM 11848 C C . LYS C 1 475 ? 0.990 90.018 15.477 1.00 55.16 471 LYS C C 1
ATOM 11849 O O . LYS C 1 475 ? 1.071 89.613 16.643 1.00 53.16 471 LYS C O 1
ATOM 11855 N N . GLN C 1 476 ? 1.923 89.744 14.561 1.00 59.14 472 GLN C N 1
ATOM 11856 C CA . GLN C 1 476 ? 3.086 88.928 14.900 1.00 53.26 472 GLN C CA 1
ATOM 11857 C C . GLN C 1 476 ? 4.006 89.645 15.881 1.00 52.20 472 GLN C C 1
ATOM 11858 O O . GLN C 1 476 ? 4.527 89.026 16.816 1.00 46.92 472 GLN C O 1
ATOM 11864 N N . ILE C 1 477 ? 4.224 90.947 15.681 1.00 53.85 473 ILE C N 1
ATOM 11865 C CA . ILE C 1 477 ? 5.108 91.700 16.567 1.00 50.85 473 ILE C CA 1
ATOM 11866 C C . ILE C 1 477 ? 4.532 91.763 17.976 1.00 51.13 473 ILE C C 1
ATOM 11867 O O . ILE C 1 477 ? 5.259 91.615 18.966 1.00 48.03 473 ILE C O 1
ATOM 11872 N N . ALA C 1 478 ? 3.218 91.976 18.092 1.00 56.73 474 ALA C N 1
ATOM 11873 C CA . ALA C 1 478 ? 2.589 92.027 19.409 1.00 55.50 474 ALA C CA 1
ATOM 11874 C C . ALA C 1 478 ? 2.678 90.681 20.118 1.00 48.20 474 ALA C C 1
ATOM 11875 O O . ALA C 1 478 ? 2.864 90.626 21.340 1.00 46.92 474 ALA C O 1
ATOM 11877 N N . GLU C 1 479 ? 2.547 89.583 19.369 1.00 53.80 475 GLU C N 1
ATOM 11878 C CA . GLU C 1 479 ? 2.703 88.260 19.966 1.00 56.55 475 GLU C CA 1
ATOM 11879 C C . GLU C 1 479 ? 4.118 88.058 20.492 1.00 54.44 475 GLU C C 1
ATOM 11880 O O . GLU C 1 479 ? 4.313 87.470 21.563 1.00 52.94 475 GLU C O 1
ATOM 11886 N N . LEU C 1 480 ? 5.120 88.541 19.753 1.00 52.89 476 LEU C N 1
ATOM 11887 C CA . LEU C 1 480 ? 6.500 88.435 20.215 1.00 53.01 476 LEU C CA 1
ATOM 11888 C C . LEU C 1 480 ? 6.713 89.227 21.499 1.00 50.93 476 LEU C C 1
ATOM 11889 O O . LEU C 1 480 ? 7.445 88.788 22.394 1.00 49.80 476 LEU C O 1
ATOM 11894 N N . GLU C 1 481 ? 6.082 90.400 21.607 1.00 59.83 477 GLU C N 1
ATOM 11895 C CA . GLU C 1 481 ? 6.215 91.205 22.818 1.00 56.69 477 GLU C CA 1
ATOM 11896 C C . GLU C 1 481 ? 5.604 90.505 24.026 1.00 56.40 477 GLU C C 1
ATOM 11897 O O . GLU C 1 481 ? 6.174 90.543 25.123 1.00 56.35 477 GLU C O 1
ATOM 11903 N N . GLU C 1 482 ? 4.442 89.866 23.850 1.00 60.38 478 GLU C N 1
ATOM 11904 C CA . GLU C 1 482 ? 3.818 89.162 24.967 1.00 52.38 478 GLU C CA 1
ATOM 11905 C C . GLU C 1 482 ? 4.675 87.999 25.447 1.00 56.74 478 GLU C C 1
ATOM 11906 O O . GLU C 1 482 ? 4.704 87.705 26.648 1.00 50.91 478 GLU C O 1
ATOM 11912 N N . LEU C 1 483 ? 5.375 87.328 24.533 1.00 59.92 479 LEU C N 1
ATOM 11913 C CA . LEU C 1 483 ? 6.196 86.183 24.902 1.00 55.64 479 LEU C CA 1
ATOM 11914 C C . LEU C 1 483 ? 7.571 86.583 25.420 1.00 54.62 479 LEU C C 1
ATOM 11915 O O . LEU C 1 483 ? 8.296 85.721 25.929 1.00 52.92 479 LEU C O 1
ATOM 11920 N N . GLY C 1 484 ? 7.945 87.853 25.308 1.00 58.75 480 GLY C N 1
ATOM 11921 C CA . GLY C 1 484 ? 9.182 88.344 25.867 1.00 53.86 480 GLY C CA 1
ATOM 11922 C C . GLY C 1 484 ? 10.361 88.442 24.924 1.00 56.27 480 GLY C C 1
ATOM 11923 O O . GLY C 1 484 ? 11.505 88.383 25.389 1.00 53.56 480 GLY C O 1
ATOM 11924 N N . PHE C 1 485 ? 10.128 88.589 23.620 1.00 57.41 481 PHE C N 1
ATOM 11925 C CA . PHE C 1 485 ? 11.206 88.679 22.645 1.00 57.27 481 PHE C CA 1
ATOM 11926 C C . PHE C 1 485 ? 11.458 90.104 22.166 1.00 58.22 481 PHE C C 1
ATOM 11927 O O . PHE C 1 485 ? 12.257 90.304 21.247 1.00 53.81 481 PHE C O 1
ATOM 11935 N N . GLY C 1 486 ? 10.802 91.096 22.768 1.00 61.76 482 GLY C N 1
ATOM 11936 C CA . GLY C 1 486 ? 10.981 92.474 22.346 1.00 60.04 482 GLY C CA 1
ATOM 11937 C C . GLY C 1 486 ? 12.297 93.097 22.764 1.00 57.16 482 GLY C C 1
ATOM 11938 O O . GLY C 1 486 ? 12.610 94.201 22.307 1.00 53.10 482 GLY C O 1
ATOM 11939 N N . ASN C 1 487 ? 13.064 92.424 23.619 1.00 57.03 483 ASN C N 1
ATOM 11940 C CA . ASN C 1 487 ? 14.349 92.927 24.084 1.00 61.73 483 ASN C CA 1
ATOM 11941 C C . ASN C 1 487 ? 15.517 92.536 23.188 1.00 57.63 483 ASN C C 1
ATOM 11942 O O . ASN C 1 487 ? 16.636 93.007 23.418 1.00 59.31 483 ASN C O 1
ATOM 11947 N N . LEU C 1 488 ? 15.292 91.699 22.181 1.00 60.20 484 LEU C N 1
ATOM 11948 C CA . LEU C 1 488 ? 16.356 91.202 21.324 1.00 53.14 484 LEU C CA 1
ATOM 11949 C C . LEU C 1 488 ? 16.583 92.133 20.141 1.00 52.43 484 LEU C C 1
ATOM 11950 O O . LEU C 1 488 ? 15.695 92.902 19.759 1.00 51.03 484 LEU C O 1
ATOM 11955 N N . PRO C 1 489 ? 17.773 92.096 19.541 1.00 51.11 485 PRO C N 1
ATOM 11956 C CA . PRO C 1 489 ? 18.016 92.886 18.328 1.00 53.02 485 PRO C CA 1
ATOM 11957 C C . PRO C 1 489 ? 17.122 92.438 17.181 1.00 48.52 485 PRO C C 1
ATOM 11958 O O . PRO C 1 489 ? 16.499 91.374 17.207 1.00 41.28 485 PRO C O 1
ATOM 11962 N N . VAL C 1 490 ? 17.063 93.279 16.153 1.00 47.67 486 VAL C N 1
ATOM 11963 C CA . VAL C 1 490 ? 16.255 93.024 14.967 1.00 47.63 486 VAL C CA 1
ATOM 11964 C C . VAL C 1 490 ? 17.176 92.859 13.767 1.00 46.35 486 VAL C C 1
ATOM 11965 O O . VAL C 1 490 ? 18.183 93.564 13.639 1.00 44.58 486 VAL C O 1
ATOM 11969 N N . CYS C 1 491 ? 16.830 91.916 12.895 1.00 43.97 487 CYS C N 1
ATOM 11970 C CA . CYS C 1 491 ? 17.570 91.641 11.667 1.00 45.40 487 CYS C CA 1
ATOM 11971 C C . CYS C 1 491 ? 16.632 91.895 10.494 1.00 51.15 487 CYS C C 1
ATOM 11972 O O . CYS C 1 491 ? 15.721 91.100 10.239 1.00 44.34 487 CYS C O 1
ATOM 11975 N N . VAL C 1 492 ? 16.855 92.995 9.782 1.00 44.69 488 VAL C N 1
ATOM 11976 C CA . VAL C 1 492 ? 15.955 93.409 8.712 1.00 48.96 488 VAL C CA 1
ATOM 11977 C C . VAL C 1 492 ? 16.312 92.664 7.434 1.00 52.84 488 VAL C C 1
ATOM 11978 O O . VAL C 1 492 ? 17.463 92.690 6.983 1.00 49.22 488 VAL C O 1
ATOM 11982 N N . ALA C 1 493 ? 15.320 92.000 6.846 1.00 54.43 489 ALA C N 1
ATOM 11983 C CA . ALA C 1 493 ? 15.491 91.263 5.595 1.00 48.14 489 ALA C CA 1
ATOM 11984 C C . ALA C 1 493 ? 14.868 92.093 4.478 1.00 54.07 489 ALA C C 1
ATOM 11985 O O . ALA C 1 493 ? 13.664 92.031 4.227 1.00 51.44 489 ALA C O 1
ATOM 11987 N N . LYS C 1 494 ? 15.704 92.878 3.805 1.00 56.91 490 LYS C N 1
ATOM 11988 C CA . LYS C 1 494 ? 15.288 93.697 2.679 1.00 54.84 490 LYS C CA 1
ATOM 11989 C C . LYS C 1 494 ? 16.271 93.509 1.535 1.00 54.57 490 LYS C C 1
ATOM 11990 O O . LYS C 1 494 ? 17.299 92.840 1.672 1.00 49.19 490 LYS C O 1
ATOM 11996 N N . THR C 1 495 ? 15.940 94.105 0.392 1.00 57.33 491 THR C N 1
ATOM 11997 C CA . THR C 1 495 ? 16.823 94.021 -0.760 1.00 58.37 491 THR C CA 1
ATOM 11998 C C . THR C 1 495 ? 18.152 94.696 -0.447 1.00 54.90 491 THR C C 1
ATOM 11999 O O . THR C 1 495 ? 18.225 95.648 0.335 1.00 54.23 491 THR C O 1
ATOM 12003 N N . GLN C 1 496 ? 19.215 94.187 -1.060 1.00 56.01 492 GLN C N 1
ATOM 12004 C CA . GLN C 1 496 ? 20.540 94.747 -0.848 1.00 54.79 492 GLN C CA 1
ATOM 12005 C C . GLN C 1 496 ? 20.912 95.788 -1.893 1.00 51.38 492 GLN C C 1
ATOM 12006 O O . GLN C 1 496 ? 21.840 96.567 -1.662 1.00 54.68 492 GLN C O 1
ATOM 12012 N N . TYR C 1 497 ? 20.185 95.853 -3.005 1.00 52.50 493 TYR C N 1
ATOM 12013 C CA . TYR C 1 497 ? 20.547 96.733 -4.107 1.00 52.75 493 TYR C CA 1
ATOM 12014 C C . TYR C 1 497 ? 20.173 98.189 -3.862 1.00 54.94 493 TYR C C 1
ATOM 12015 O O . TYR C 1 497 ? 20.447 99.031 -4.724 1.00 52.06 493 TYR C O 1
ATOM 12024 N N . SER C 1 498 ? 19.564 98.510 -2.723 1.00 55.37 494 SER C N 1
ATOM 12025 C CA . SER C 1 498 ? 19.162 99.882 -2.445 1.00 54.65 494 SER C CA 1
ATOM 12026 C C . SER C 1 498 ? 19.078 100.094 -0.941 1.00 55.33 494 SER C C 1
ATOM 12027 O O . SER C 1 498 ? 18.849 99.151 -0.179 1.00 50.51 494 SER C O 1
ATOM 12030 N N . LEU C 1 499 ? 19.271 101.349 -0.526 1.00 59.07 495 LEU C N 1
ATOM 12031 C CA . LEU C 1 499 ? 19.048 101.715 0.868 1.00 58.61 495 LEU C CA 1
ATOM 12032 C C . LEU C 1 499 ? 17.586 101.573 1.266 1.00 57.59 495 LEU C C 1
ATOM 12033 O O . LEU C 1 499 ? 17.289 101.424 2.456 1.00 52.64 495 LEU C O 1
ATOM 12038 N N . SER C 1 500 ? 16.672 101.622 0.300 1.00 60.94 496 SER C N 1
ATOM 12039 C CA . SER C 1 500 ? 15.255 101.429 0.550 1.00 59.02 496 SER C CA 1
ATOM 12040 C C . SER C 1 500 ? 14.895 99.955 0.385 1.00 61.36 496 SER C C 1
ATOM 12041 O O . SER C 1 500 ? 15.754 99.096 0.172 1.00 61.19 496 SER C O 1
ATOM 12044 N N . ASP C 1 501 ? 13.603 99.654 0.486 1.00 66.78 497 ASP C N 1
ATOM 12045 C CA . ASP C 1 501 ? 13.097 98.321 0.192 1.00 62.81 497 ASP C CA 1
ATOM 12046 C C . ASP C 1 501 ? 12.730 98.146 -1.276 1.00 63.50 497 ASP C C 1
ATOM 12047 O O . ASP C 1 501 ? 12.275 97.065 -1.663 1.00 65.79 497 ASP C O 1
ATOM 12052 N N . ASP C 1 502 ? 12.917 99.180 -2.094 1.00 66.72 498 ASP C N 1
ATOM 12053 C CA . ASP C 1 502 ? 12.665 99.121 -3.529 1.00 63.72 498 ASP C CA 1
ATOM 12054 C C . ASP C 1 502 ? 14.016 99.036 -4.232 1.00 65.52 498 ASP C C 1
ATOM 12055 O O . ASP C 1 502 ? 14.813 99.978 -4.173 1.00 63.71 498 ASP C O 1
ATOM 12060 N N . GLN C 1 503 ? 14.269 97.909 -4.903 1.00 62.95 499 GLN C N 1
ATOM 12061 C CA . GLN C 1 503 ? 15.575 97.657 -5.504 1.00 66.69 499 GLN C CA 1
ATOM 12062 C C . GLN C 1 503 ? 15.894 98.585 -6.669 1.00 66.70 499 GLN C C 1
ATOM 12063 O O . GLN C 1 503 ? 17.025 98.554 -7.166 1.00 62.38 499 GLN C O 1
ATOM 12069 N N . THR C 1 504 ? 14.944 99.406 -7.114 1.00 69.45 500 THR C N 1
ATOM 12070 C CA . THR C 1 504 ? 15.191 100.322 -8.219 1.00 64.22 500 THR C CA 1
ATOM 12071 C C . THR C 1 504 ? 15.642 101.702 -7.764 1.00 66.20 500 THR C C 1
ATOM 12072 O O . THR C 1 504 ? 16.215 102.446 -8.568 1.00 65.74 500 THR C O 1
ATOM 12076 N N . LYS C 1 505 ? 15.403 102.061 -6.504 1.00 67.32 501 LYS C N 1
ATOM 12077 C CA . LYS C 1 505 ? 15.792 103.371 -5.985 1.00 65.07 501 LYS C CA 1
ATOM 12078 C C . LYS C 1 505 ? 17.288 103.344 -5.706 1.00 66.79 501 LYS C C 1
ATOM 12079 O O . LYS C 1 505 ? 17.734 103.059 -4.594 1.00 62.52 501 LYS C O 1
ATOM 12085 N N . LEU C 1 506 ? 18.075 103.653 -6.733 1.00 64.88 502 LEU C N 1
ATOM 12086 C CA . LEU C 1 506 ? 19.521 103.678 -6.599 1.00 63.21 502 LEU C CA 1
ATOM 12087 C C . LEU C 1 506 ? 19.965 105.017 -6.014 1.00 64.00 502 LEU C C 1
ATOM 12088 O O . LEU C 1 506 ? 19.150 105.867 -5.645 1.00 62.57 502 LEU C O 1
ATOM 12093 N N . GLY C 1 507 ? 21.278 105.214 -5.932 1.00 63.86 503 GLY C N 1
ATOM 12094 C CA . GLY C 1 507 ? 21.814 106.440 -5.375 1.00 63.06 503 GLY C CA 1
ATOM 12095 C C . GLY C 1 507 ? 21.503 106.612 -3.902 1.00 62.73 503 GLY C C 1
ATOM 12096 O O . GLY C 1 507 ? 21.929 105.801 -3.074 1.00 61.02 503 GLY C O 1
ATOM 12097 N N . ARG C 1 508 ? 20.756 107.663 -3.562 1.00 68.74 504 ARG C N 1
ATOM 12098 C CA . ARG C 1 508 ? 20.392 107.945 -2.174 1.00 63.76 504 ARG C CA 1
ATOM 12099 C C . ARG C 1 508 ? 18.936 108.384 -2.104 1.00 65.60 504 ARG C C 1
ATOM 12100 O O . ARG C 1 508 ? 18.626 109.580 -2.179 1.00 63.54 504 ARG C O 1
ATOM 12108 N N . PRO C 1 509 ? 18.011 107.436 -1.977 1.00 70.72 505 PRO C N 1
ATOM 12109 C CA . PRO C 1 509 ? 16.595 107.797 -1.864 1.00 62.92 505 PRO C CA 1
ATOM 12110 C C . PRO C 1 509 ? 16.311 108.545 -0.571 1.00 63.01 505 PRO C C 1
ATOM 12111 O O . PRO C 1 509 ? 17.000 108.385 0.438 1.00 62.82 505 PRO C O 1
ATOM 12115 N N . THR C 1 510 ? 15.271 109.374 -0.619 1.00 70.23 506 THR C N 1
ATOM 12116 C CA . THR C 1 510 ? 14.891 110.234 0.495 1.00 72.09 506 THR C CA 1
ATOM 12117 C C . THR C 1 510 ? 13.450 109.940 0.897 1.00 66.89 506 THR C C 1
ATOM 12118 O O . THR C 1 510 ? 13.212 109.152 1.817 1.00 69.80 506 THR C O 1
ATOM 12122 N N . GLY C 1 511 ? 12.506 110.707 0.362 1.00 63.13 507 GLY C N 1
ATOM 12123 C CA . GLY C 1 511 ? 11.090 110.519 0.634 1.00 65.40 507 GLY C CA 1
ATOM 12124 C C . GLY C 1 511 ? 10.512 109.124 0.452 1.00 70.90 507 GLY C C 1
ATOM 12125 O O . GLY C 1 511 ? 9.725 108.920 -0.477 1.00 62.78 507 GLY C O 1
ATOM 12126 N N . PHE C 1 512 ? 10.860 108.161 1.308 1.00 69.97 508 PHE C N 1
ATOM 12127 C CA . PHE C 1 512 ? 10.323 106.808 1.190 1.00 64.69 508 PHE C CA 1
ATOM 12128 C C . PHE C 1 512 ? 10.061 106.241 2.579 1.00 59.90 508 PHE C C 1
ATOM 12129 O O . PHE C 1 512 ? 10.466 106.811 3.596 1.00 55.98 508 PHE C O 1
ATOM 12137 N N . THR C 1 513 ? 9.371 105.100 2.612 1.00 68.93 509 THR C N 1
ATOM 12138 C CA . THR C 1 513 ? 9.037 104.418 3.854 1.00 63.23 509 THR C CA 1
ATOM 12139 C C . THR C 1 513 ? 9.244 102.918 3.688 1.00 60.21 509 THR C C 1
ATOM 12140 O O . THR C 1 513 ? 9.168 102.383 2.579 1.00 60.77 509 THR C O 1
ATOM 12144 N N . ILE C 1 514 ? 9.511 102.247 4.806 1.00 59.77 510 ILE C N 1
ATOM 12145 C CA . ILE C 1 514 ? 9.751 100.808 4.822 1.00 62.71 510 ILE C CA 1
ATOM 12146 C C . ILE C 1 514 ? 8.440 100.090 5.116 1.00 59.14 510 ILE C C 1
ATOM 12147 O O . ILE C 1 514 ? 7.725 100.445 6.061 1.00 57.44 510 ILE C O 1
ATOM 12152 N N . GLU C 1 515 ? 8.126 99.075 4.311 1.00 60.44 511 GLU C N 1
ATOM 12153 C CA . GLU C 1 515 ? 6.890 98.307 4.438 1.00 58.09 511 GLU C CA 1
ATOM 12154 C C . GLU C 1 515 ? 7.221 96.938 5.023 1.00 61.50 511 GLU C C 1
ATOM 12155 O O . GLU C 1 515 ? 7.806 96.089 4.340 1.00 58.19 511 GLU C O 1
ATOM 12161 N N . VAL C 1 516 ? 6.834 96.722 6.279 1.00 57.41 512 VAL C N 1
ATOM 12162 C CA . VAL C 1 516 ? 7.088 95.467 6.981 1.00 59.24 512 VAL C CA 1
ATOM 12163 C C . VAL C 1 516 ? 5.865 94.570 6.853 1.00 61.78 512 VAL C C 1
ATOM 12164 O O . VAL C 1 516 ? 4.737 94.997 7.125 1.00 56.91 512 VAL C O 1
ATOM 12168 N N . ARG C 1 517 ? 6.088 93.319 6.441 1.00 55.53 513 ARG C N 1
ATOM 12169 C CA . ARG C 1 517 ? 5.009 92.369 6.222 1.00 61.77 513 ARG C CA 1
ATOM 12170 C C . ARG C 1 517 ? 5.080 91.103 7.067 1.00 61.02 513 ARG C C 1
ATOM 12171 O O . ARG C 1 517 ? 4.070 90.396 7.159 1.00 51.04 513 ARG C O 1
ATOM 12179 N N . GLN C 1 518 ? 6.222 90.787 7.678 1.00 60.58 514 GLN C N 1
ATOM 12180 C CA . GLN C 1 518 ? 6.332 89.566 8.464 1.00 53.80 514 GLN C CA 1
ATOM 12181 C C . GLN C 1 518 ? 7.429 89.721 9.508 1.00 54.30 514 GLN C C 1
ATOM 12182 O O . GLN C 1 518 ? 8.439 90.392 9.275 1.00 50.36 514 GLN C O 1
ATOM 12188 N N . ALA C 1 519 ? 7.220 89.091 10.664 1.00 53.57 515 ALA C N 1
ATOM 12189 C CA . ALA C 1 519 ? 8.196 89.098 11.747 1.00 49.76 515 ALA C CA 1
ATOM 12190 C C . ALA C 1 519 ? 8.226 87.732 12.416 1.00 54.84 515 ALA C C 1
ATOM 12191 O O . ALA C 1 519 ? 7.179 87.211 12.812 1.00 50.16 515 ALA C O 1
ATOM 12193 N N . ASN C 1 520 ? 9.421 87.159 12.543 1.00 56.77 516 ASN C N 1
ATOM 12194 C CA . ASN C 1 520 ? 9.605 85.857 13.169 1.00 47.82 516 ASN C CA 1
ATOM 12195 C C . ASN C 1 520 ? 10.753 85.926 14.167 1.00 51.19 516 ASN C C 1
ATOM 12196 O O . ASN C 1 520 ? 11.584 86.837 14.131 1.00 48.03 516 ASN C O 1
ATOM 12201 N N . ILE C 1 521 ? 10.792 84.942 15.062 1.00 47.33 517 ILE C N 1
ATOM 12202 C CA . ILE C 1 521 ? 11.756 84.896 16.155 1.00 46.37 517 ILE C CA 1
ATOM 12203 C C . ILE C 1 521 ? 12.792 83.819 15.862 1.00 48.31 517 ILE C C 1
ATOM 12204 O O . ILE C 1 521 ? 12.442 82.689 15.497 1.00 45.47 517 ILE C O 1
ATOM 12209 N N . SER C 1 522 ? 14.065 84.176 16.009 1.00 47.26 518 SER C N 1
ATOM 12210 C CA . SER C 1 522 ? 15.190 83.244 15.967 1.00 42.14 518 SER C CA 1
ATOM 12211 C C . SER C 1 522 ? 15.841 83.286 17.346 1.00 48.59 518 SER C C 1
ATOM 12212 O O . SER C 1 522 ? 16.870 83.936 17.547 1.00 38.45 518 SER C O 1
ATOM 12215 N N . ALA C 1 523 ? 15.225 82.588 18.302 1.00 45.71 519 ALA C N 1
ATOM 12216 C CA . ALA C 1 523 ? 15.657 82.669 19.692 1.00 43.73 519 ALA C CA 1
ATOM 12217 C C . ALA C 1 523 ? 16.999 81.993 19.930 1.00 41.97 519 ALA C C 1
ATOM 12218 O O . ALA C 1 523 ? 17.668 82.306 20.921 1.00 42.89 519 ALA C O 1
ATOM 12220 N N . GLY C 1 524 ? 17.405 81.071 19.056 1.00 48.22 520 GLY C N 1
ATOM 12221 C CA . GLY C 1 524 ? 18.723 80.474 19.197 1.00 40.84 520 GLY C CA 1
ATOM 12222 C C . GLY C 1 524 ? 19.838 81.474 18.956 1.00 40.84 520 GLY C C 1
ATOM 12223 O O . GLY C 1 524 ? 20.741 81.629 19.782 1.00 39.34 520 GLY C O 1
ATOM 12224 N N . ALA C 1 525 ? 19.784 82.174 17.821 1.00 40.78 521 ALA C N 1
ATOM 12225 C CA . ALA C 1 525 ? 20.782 83.199 17.541 1.00 41.51 521 ALA C CA 1
ATOM 12226 C C . ALA C 1 525 ? 20.561 84.446 18.387 1.00 48.37 521 ALA C C 1
ATOM 12227 O O . ALA C 1 525 ? 21.523 85.150 18.714 1.00 43.51 521 ALA C O 1
ATOM 12229 N N . GLY C 1 526 ? 19.313 84.736 18.746 1.00 51.00 522 GLY C N 1
ATOM 12230 C CA . GLY C 1 526 ? 19.024 85.848 19.626 1.00 47.50 522 GLY C CA 1
ATOM 12231 C C . GLY C 1 526 ? 18.660 87.138 18.919 1.00 46.36 522 GLY C C 1
ATOM 12232 O O . GLY C 1 526 ? 19.102 88.216 19.328 1.00 45.20 522 GLY C O 1
ATOM 12233 N N . PHE C 1 527 ? 17.855 87.050 17.863 1.00 46.98 523 PHE C N 1
ATOM 12234 C CA . PHE C 1 527 ? 17.343 88.250 17.217 1.00 46.72 523 PHE C CA 1
ATOM 12235 C C . PHE C 1 527 ? 16.000 87.945 16.570 1.00 47.24 523 PHE C C 1
ATOM 12236 O O . PHE C 1 527 ? 15.626 86.785 16.376 1.00 42.01 523 PHE C O 1
ATOM 12244 N N . VAL C 1 528 ? 15.281 89.012 16.239 1.00 49.74 524 VAL C N 1
ATOM 12245 C CA . VAL C 1 528 ? 13.984 88.928 15.582 1.00 44.15 524 VAL C CA 1
ATOM 12246 C C . VAL C 1 528 ? 14.172 89.245 14.108 1.00 45.40 524 VAL C C 1
ATOM 12247 O O . VAL C 1 528 ? 14.727 90.293 13.755 1.00 41.02 524 VAL C O 1
ATOM 12251 N N . VAL C 1 529 ? 13.711 88.346 13.247 1.00 44.91 525 VAL C N 1
ATOM 12252 C CA . VAL C 1 529 ? 13.801 88.545 11.807 1.00 48.16 525 VAL C CA 1
ATOM 12253 C C . VAL C 1 529 ? 12.563 89.313 11.369 1.00 54.78 525 VAL C C 1
ATOM 12254 O O . VAL C 1 529 ? 11.432 88.879 11.614 1.00 46.77 525 VAL C O 1
ATOM 12258 N N . VAL C 1 530 ? 12.776 90.450 10.717 1.00 54.82 526 VAL C N 1
ATOM 12259 C CA . VAL C 1 530 ? 11.699 91.307 10.241 1.00 53.15 526 VAL C CA 1
ATOM 12260 C C . VAL C 1 530 ? 11.788 91.329 8.725 1.00 50.31 526 VAL C C 1
ATOM 12261 O O . VAL C 1 530 ? 12.817 91.727 8.164 1.00 49.50 526 VAL C O 1
ATOM 12265 N N . MET C 1 531 ? 10.713 90.910 8.062 1.00 52.65 527 MET C N 1
ATOM 12266 C CA . MET C 1 531 ? 10.707 90.770 6.614 1.00 54.11 527 MET C CA 1
ATOM 12267 C C . MET C 1 531 ? 10.085 92.008 5.990 1.00 61.57 527 MET C C 1
ATOM 12268 O O . MET C 1 531 ? 8.984 92.417 6.372 1.00 53.49 527 MET C O 1
ATOM 12273 N N . THR C 1 532 ? 10.788 92.600 5.029 1.00 61.78 528 THR C N 1
ATOM 12274 C CA . THR C 1 532 ? 10.226 93.662 4.209 1.00 62.44 528 THR C CA 1
ATOM 12275 C C . THR C 1 532 ? 9.899 93.177 2.804 1.00 71.48 528 THR C C 1
ATOM 12276 O O . THR C 1 532 ? 9.591 93.996 1.933 1.00 69.08 528 THR C O 1
ATOM 12280 N N . GLY C 1 533 ? 10.007 91.878 2.561 1.00 79.95 529 GLY C N 1
ATOM 12281 C CA . GLY C 1 533 ? 9.672 91.317 1.272 1.00 77.89 529 GLY C CA 1
ATOM 12282 C C . GLY C 1 533 ? 9.679 89.806 1.329 1.00 71.94 529 GLY C C 1
ATOM 12283 O O . GLY C 1 533 ? 9.698 89.211 2.408 1.00 70.64 529 GLY C O 1
ATOM 12284 N N . GLU C 1 534 ? 9.707 89.186 0.152 1.00 78.19 530 GLU C N 1
ATOM 12285 C CA . GLU C 1 534 ? 9.749 87.732 0.048 1.00 80.46 530 GLU C CA 1
ATOM 12286 C C . GLU C 1 534 ? 11.191 87.250 -0.019 1.00 72.60 530 GLU C C 1
ATOM 12287 O O . GLU C 1 534 ? 12.011 87.808 -0.752 1.00 70.64 530 GLU C O 1
ATOM 12289 N N . ILE C 1 535 ? 11.490 86.188 0.726 1.00 71.00 531 ILE C N 1
ATOM 12290 C CA . ILE C 1 535 ? 12.853 85.689 0.849 1.00 67.89 531 ILE C CA 1
ATOM 12291 C C . ILE C 1 535 ? 12.914 84.248 0.360 1.00 67.31 531 ILE C C 1
ATOM 12292 O O . ILE C 1 535 ? 12.030 83.437 0.663 1.00 64.86 531 ILE C O 1
ATOM 12297 N N . MET C 1 536 ? 13.929 83.953 -0.448 1.00 68.28 532 MET C N 1
ATOM 12298 C CA . MET C 1 536 ? 14.164 82.609 -0.963 1.00 61.62 532 MET C CA 1
ATOM 12299 C C . MET C 1 536 ? 15.169 81.929 -0.042 1.00 59.73 532 MET C C 1
ATOM 12300 O O . MET C 1 536 ? 16.369 82.212 -0.093 1.00 51.09 532 MET C O 1
ATOM 12305 N N . LYS C 1 537 ? 14.678 81.034 0.809 1.00 54.95 533 LYS C N 1
ATOM 12306 C CA . LYS C 1 537 ? 15.530 80.256 1.694 1.00 48.56 533 LYS C CA 1
ATOM 12307 C C . LYS C 1 537 ? 15.947 78.935 1.066 1.00 46.63 533 LYS C C 1
ATOM 12308 O O . LYS C 1 537 ? 16.660 78.153 1.704 1.00 36.06 533 LYS C O 1
ATOM 12314 N N . MET C 1 538 ? 15.512 78.678 -0.163 1.00 45.84 534 MET C N 1
ATOM 12315 C CA . MET C 1 538 ? 15.906 77.484 -0.909 1.00 44.08 534 MET C CA 1
ATOM 12316 C C . MET C 1 538 ? 15.982 77.877 -2.378 1.00 50.45 534 MET C C 1
ATOM 12317 O O . MET C 1 538 ? 14.949 77.979 -3.061 1.00 46.52 534 MET C O 1
ATOM 12322 N N . PRO C 1 539 ? 17.180 78.127 -2.900 1.00 54.66 535 PRO C N 1
ATOM 12323 C CA . PRO C 1 539 ? 17.304 78.531 -4.303 1.00 53.52 535 PRO C CA 1
ATOM 12324 C C . PRO C 1 539 ? 17.074 77.358 -5.244 1.00 53.17 535 PRO C C 1
ATOM 12325 O O . PRO C 1 539 ? 17.078 76.191 -4.846 1.00 50.96 535 PRO C O 1
ATOM 12329 N N . GLY C 1 540 ? 16.857 77.689 -6.515 1.00 56.84 536 GLY C N 1
ATOM 12330 C CA . GLY C 1 540 ? 16.579 76.679 -7.518 1.00 48.32 536 GLY C CA 1
ATOM 12331 C C . GLY C 1 540 ? 17.668 76.519 -8.559 1.00 52.69 536 GLY C C 1
ATOM 12332 O O . GLY C 1 540 ? 18.485 77.421 -8.762 1.00 46.46 536 GLY C O 1
ATOM 12333 N N . LEU C 1 541 ? 17.685 75.364 -9.227 1.00 51.55 537 LEU C N 1
ATOM 12334 C CA . LEU C 1 541 ? 18.671 75.081 -10.261 1.00 46.62 537 LEU C CA 1
ATOM 12335 C C . LEU C 1 541 ? 18.235 75.691 -11.593 1.00 48.73 537 LEU C C 1
ATOM 12336 O O . LEU C 1 541 ? 17.039 75.729 -11.897 1.00 42.48 537 LEU C O 1
ATOM 12341 N N . PRO C 1 542 ? 19.174 76.173 -12.397 1.00 49.62 538 PRO C N 1
ATOM 12342 C CA . PRO C 1 542 ? 18.833 76.737 -13.706 1.00 45.69 538 PRO C CA 1
ATOM 12343 C C . PRO C 1 542 ? 18.567 75.631 -14.724 1.00 46.07 538 PRO C C 1
ATOM 12344 O O . PRO C 1 542 ? 18.601 74.441 -14.416 1.00 37.58 538 PRO C O 1
ATOM 12348 N N . LYS C 1 543 ? 18.300 76.054 -15.963 1.00 47.76 539 LYS C N 1
ATOM 12349 C CA . LYS C 1 543 ? 17.981 75.103 -17.024 1.00 48.84 539 LYS C CA 1
ATOM 12350 C C . LYS C 1 543 ? 19.174 74.213 -17.351 1.00 50.28 539 LYS C C 1
ATOM 12351 O O . LYS C 1 543 ? 19.007 73.025 -17.650 1.00 42.74 539 LYS C O 1
ATOM 12357 N N . LEU C 1 544 ? 20.385 74.768 -17.296 1.00 45.44 540 LEU C N 1
ATOM 12358 C CA . LEU C 1 544 ? 21.619 74.022 -17.538 1.00 52.85 540 LEU C CA 1
ATOM 12359 C C . LEU C 1 544 ? 22.505 74.182 -16.310 1.00 48.62 540 LEU C C 1
ATOM 12360 O O . LEU C 1 544 ? 23.319 75.116 -16.234 1.00 44.22 540 LEU C O 1
ATOM 12365 N N . PRO C 1 545 ? 22.373 73.302 -15.319 1.00 49.18 541 PRO C N 1
ATOM 12366 C CA . PRO C 1 545 ? 23.176 73.438 -14.100 1.00 43.96 541 PRO C CA 1
ATOM 12367 C C . PRO C 1 545 ? 24.656 73.235 -14.378 1.00 42.25 541 PRO C C 1
ATOM 12368 O O . PRO C 1 545 ? 25.051 72.462 -15.254 1.00 35.91 541 PRO C O 1
ATOM 12372 N N . ALA C 1 546 ? 25.478 73.958 -13.611 1.00 48.50 542 ALA C N 1
ATOM 12373 C CA . ALA C 1 546 ? 26.926 73.820 -13.710 1.00 41.73 542 ALA C CA 1
ATOM 12374 C C . ALA C 1 546 ? 27.398 72.400 -13.438 1.00 41.27 542 ALA C C 1
ATOM 12375 O O . ALA C 1 546 ? 28.503 72.036 -13.854 1.00 38.29 542 ALA C O 1
ATOM 12377 N N . ALA C 1 547 ? 26.586 71.593 -12.751 1.00 43.12 543 ALA C N 1
ATOM 12378 C CA . ALA C 1 547 ? 26.961 70.212 -12.467 1.00 42.90 543 ALA C CA 1
ATOM 12379 C C . ALA C 1 547 ? 27.186 69.403 -13.739 1.00 43.57 543 ALA C C 1
ATOM 12380 O O . ALA C 1 547 ? 27.996 68.469 -13.741 1.00 39.34 543 ALA C O 1
ATOM 12382 N N . GLU C 1 548 ? 26.483 69.736 -14.827 1.00 42.96 544 GLU C N 1
ATOM 12383 C CA . GLU C 1 548 ? 26.637 68.979 -16.065 1.00 42.14 544 GLU C CA 1
ATOM 12384 C C . GLU C 1 548 ? 28.031 69.113 -16.664 1.00 46.27 544 GLU C C 1
ATOM 12385 O O . GLU C 1 548 ? 28.438 68.250 -17.449 1.00 45.02 544 GLU C O 1
ATOM 12391 N N . ARG C 1 549 ? 28.770 70.163 -16.312 1.00 45.71 545 ARG C N 1
ATOM 12392 C CA . ARG C 1 549 ? 30.126 70.354 -16.809 1.00 47.67 545 ARG C CA 1
ATOM 12393 C C . ARG C 1 549 ? 31.187 69.785 -15.878 1.00 50.06 545 ARG C C 1
ATOM 12394 O O . ARG C 1 549 ? 32.351 69.679 -16.282 1.00 45.42 545 ARG C O 1
ATOM 12396 N N . ILE C 1 550 ? 30.819 69.421 -14.650 1.00 51.87 546 ILE C N 1
ATOM 12397 C CA . ILE C 1 550 ? 31.787 68.896 -13.695 1.00 48.88 546 ILE C CA 1
ATOM 12398 C C . ILE C 1 550 ? 32.146 67.465 -14.070 1.00 46.95 546 ILE C C 1
ATOM 12399 O O . ILE C 1 550 ? 31.269 66.650 -14.386 1.00 40.63 546 ILE C O 1
ATOM 12404 N N . ASP C 1 551 ? 33.441 67.153 -14.042 1.00 48.92 547 ASP C N 1
ATOM 12405 C CA . ASP C 1 551 ? 33.910 65.830 -14.424 1.00 48.68 547 ASP C CA 1
ATOM 12406 C C . ASP C 1 551 ? 35.107 65.453 -13.563 1.00 49.13 547 ASP C C 1
ATOM 12407 O O . ASP C 1 551 ? 35.724 66.302 -12.915 1.00 40.97 547 ASP C O 1
ATOM 12412 N N . VAL C 1 552 ? 35.423 64.157 -13.559 1.00 51.61 548 VAL C N 1
ATOM 12413 C CA . VAL C 1 552 ? 36.568 63.612 -12.839 1.00 46.58 548 VAL C CA 1
ATOM 12414 C C . VAL C 1 552 ? 37.309 62.660 -13.767 1.00 46.55 548 VAL C C 1
ATOM 12415 O O . VAL C 1 552 ? 36.687 61.841 -14.453 1.00 41.82 548 VAL C O 1
ATOM 12419 N N . ASP C 1 553 ? 38.636 62.761 -13.784 1.00 50.82 549 ASP C N 1
ATOM 12420 C CA . ASP C 1 553 ? 39.448 61.928 -14.658 1.00 47.39 549 ASP C CA 1
ATOM 12421 C C . ASP C 1 553 ? 39.814 60.621 -13.952 1.00 49.89 549 ASP C C 1
ATOM 12422 O O . ASP C 1 553 ? 39.345 60.328 -12.849 1.00 43.54 549 ASP C O 1
ATOM 12427 N N . GLU C 1 554 ? 40.670 59.822 -14.593 1.00 52.80 550 GLU C N 1
ATOM 12428 C CA . GLU C 1 554 ? 41.041 58.516 -14.060 1.00 48.92 550 GLU C CA 1
ATOM 12429 C C . GLU C 1 554 ? 41.921 58.616 -12.820 1.00 48.66 550 GLU C C 1
ATOM 12430 O O . GLU C 1 554 ? 42.048 57.630 -12.087 1.00 43.30 550 GLU C O 1
ATOM 12436 N N . ASN C 1 555 ? 42.535 59.771 -12.574 1.00 47.28 551 ASN C N 1
ATOM 12437 C CA . ASN C 1 555 ? 43.390 59.966 -11.412 1.00 46.52 551 ASN C CA 1
ATOM 12438 C C . ASN C 1 555 ? 42.691 60.713 -10.285 1.00 46.41 551 ASN C C 1
ATOM 12439 O O . ASN C 1 555 ? 43.327 61.012 -9.269 1.00 41.16 551 ASN C O 1
ATOM 12444 N N . GLY C 1 556 ? 41.404 61.015 -10.435 1.00 51.97 552 GLY C N 1
ATOM 12445 C CA . GLY C 1 556 ? 40.681 61.725 -9.401 1.00 43.69 552 GLY C CA 1
ATOM 12446 C C . GLY C 1 556 ? 40.842 63.226 -9.438 1.00 45.53 552 GLY C C 1
ATOM 12447 O O . GLY C 1 556 ? 40.750 63.875 -8.393 1.00 44.96 552 GLY C O 1
ATOM 12448 N N . LYS C 1 557 ? 41.089 63.801 -10.611 1.00 49.57 553 LYS C N 1
ATOM 12449 C CA . LYS C 1 557 ? 41.225 65.244 -10.763 1.00 51.30 553 LYS C CA 1
ATOM 12450 C C . LYS C 1 557 ? 39.905 65.836 -11.237 1.00 47.49 553 LYS C C 1
ATOM 12451 O O . LYS C 1 557 ? 39.310 65.346 -12.202 1.00 43.49 553 LYS C O 1
ATOM 12457 N N . ILE C 1 558 ? 39.456 66.886 -10.558 1.00 53.23 554 ILE C N 1
ATOM 12458 C CA . ILE C 1 558 ? 38.169 67.508 -10.845 1.00 50.49 554 ILE C CA 1
ATOM 12459 C C . ILE C 1 558 ? 38.365 68.602 -11.885 1.00 51.32 554 ILE C C 1
ATOM 12460 O O . ILE C 1 558 ? 39.271 69.435 -11.763 1.00 44.55 554 ILE C O 1
ATOM 12465 N N . SER C 1 559 ? 37.517 68.596 -12.911 1.00 51.35 555 SER C N 1
ATOM 12466 C CA . SER C 1 559 ? 37.490 69.644 -13.917 1.00 56.23 555 SER C CA 1
ATOM 12467 C C . SER C 1 559 ? 36.066 70.159 -14.060 1.00 52.89 555 SER C C 1
ATOM 12468 O O . SER C 1 559 ? 35.099 69.428 -13.830 1.00 48.14 555 SER C O 1
ATOM 12471 N N . GLY C 1 560 ? 35.944 71.429 -14.437 1.00 53.26 556 GLY C N 1
ATOM 12472 C CA . GLY C 1 560 ? 34.651 72.029 -14.686 1.00 56.25 556 GLY C CA 1
ATOM 12473 C C . GLY C 1 560 ? 34.000 72.708 -13.501 1.00 55.61 556 GLY C C 1
ATOM 12474 O O . GLY C 1 560 ? 32.862 73.179 -13.631 1.00 57.23 556 GLY C O 1
ATOM 12475 N N . LEU C 1 561 ? 34.673 72.773 -12.349 1.00 60.31 557 LEU C N 1
ATOM 12476 C CA . LEU C 1 561 ? 34.101 73.483 -11.209 1.00 57.96 557 LEU C CA 1
ATOM 12477 C C . LEU C 1 561 ? 34.012 74.980 -11.469 1.00 59.46 557 LEU C C 1
ATOM 12478 O O . LEU C 1 561 ? 33.097 75.642 -10.967 1.00 59.34 557 LEU C O 1
ATOM 12483 N N . PHE C 1 562 ? 34.944 75.525 -12.243 1.00 63.53 558 PHE C N 1
ATOM 12484 C CA . PHE C 1 562 ? 35.006 76.961 -12.475 1.00 66.85 558 PHE C CA 1
ATOM 12485 C C . PHE C 1 562 ? 35.148 77.268 -13.962 1.00 60.60 558 PHE C C 1
ATOM 12486 O O . PHE C 1 562 ? 34.972 78.408 -14.390 1.00 71.18 558 PHE C O 1
ATOM 12494 N N . PHE D 1 7 ? 44.427 98.789 35.040 1.00 72.84 3 PHE D N 1
ATOM 12495 C CA . PHE D 1 7 ? 43.143 98.553 35.689 1.00 77.19 3 PHE D CA 1
ATOM 12496 C C . PHE D 1 7 ? 43.018 97.097 36.120 1.00 76.21 3 PHE D C 1
ATOM 12497 O O . PHE D 1 7 ? 43.129 96.182 35.302 1.00 74.05 3 PHE D O 1
ATOM 12499 N N . LYS D 1 8 ? 42.784 96.892 37.414 1.00 70.40 4 LYS D N 1
ATOM 12500 C CA . LYS D 1 8 ? 42.735 95.561 37.996 1.00 65.89 4 LYS D CA 1
ATOM 12501 C C . LYS D 1 8 ? 41.464 95.435 38.826 1.00 61.92 4 LYS D C 1
ATOM 12502 O O . LYS D 1 8 ? 41.097 96.361 39.557 1.00 53.93 4 LYS D O 1
ATOM 12508 N N . THR D 1 9 ? 40.795 94.290 38.717 1.00 62.55 5 THR D N 1
ATOM 12509 C CA . THR D 1 9 ? 39.584 94.078 39.496 1.00 62.61 5 THR D CA 1
ATOM 12510 C C . THR D 1 9 ? 39.926 93.794 40.959 1.00 57.72 5 THR D C 1
ATOM 12511 O O . THR D 1 9 ? 41.067 93.483 41.312 1.00 56.29 5 THR D O 1
ATOM 12515 N N . ASP D 1 10 ? 38.905 93.916 41.817 1.00 59.34 6 ASP D N 1
ATOM 12516 C CA . ASP D 1 10 ? 39.096 93.717 43.253 1.00 52.67 6 ASP D CA 1
ATOM 12517 C C . ASP D 1 10 ? 39.586 92.306 43.586 1.00 53.38 6 ASP D C 1
ATOM 12518 O O . ASP D 1 10 ? 40.368 92.137 44.529 1.00 52.52 6 ASP D O 1
ATOM 12523 N N . ILE D 1 11 ? 39.155 91.284 42.828 1.00 58.43 7 ILE D N 1
ATOM 12524 C CA . ILE D 1 11 ? 39.630 89.918 43.078 1.00 63.29 7 ILE D CA 1
ATOM 12525 C C . ILE D 1 11 ? 41.088 89.772 42.677 1.00 56.89 7 ILE D C 1
ATOM 12526 O O . ILE D 1 11 ? 41.874 89.142 43.395 1.00 61.18 7 ILE D O 1
ATOM 12531 N N . GLU D 1 12 ? 41.482 90.356 41.539 1.00 63.13 8 GLU D N 1
ATOM 12532 C CA . GLU D 1 12 ? 42.875 90.267 41.109 1.00 59.61 8 GLU D CA 1
ATOM 12533 C C . GLU D 1 12 ? 43.809 90.901 42.132 1.00 58.41 8 GLU D C 1
ATOM 12534 O O . GLU D 1 12 ? 44.889 90.369 42.412 1.00 63.05 8 GLU D O 1
ATOM 12540 N N . ILE D 1 13 ? 43.411 92.043 42.695 1.00 59.85 9 ILE D N 1
ATOM 12541 C CA . ILE D 1 13 ? 44.226 92.701 43.710 1.00 56.49 9 ILE D CA 1
ATOM 12542 C C . ILE D 1 13 ? 44.310 91.839 44.963 1.00 53.46 9 ILE D C 1
ATOM 12543 O O . ILE D 1 13 ? 45.380 91.697 45.567 1.00 54.93 9 ILE D O 1
ATOM 12548 N N . ALA D 1 14 ? 43.186 91.247 45.372 1.00 57.98 10 ALA D N 1
ATOM 12549 C CA . ALA D 1 14 ? 43.194 90.380 46.545 1.00 59.05 10 ALA D CA 1
ATOM 12550 C C . ALA D 1 14 ? 43.986 89.103 46.298 1.00 63.02 10 ALA D C 1
ATOM 12551 O O . ALA D 1 14 ? 44.606 88.572 47.226 1.00 57.79 10 ALA D O 1
ATOM 12553 N N . GLN D 1 15 ? 43.982 88.596 45.064 1.00 67.65 11 GLN D N 1
ATOM 12554 C CA . GLN D 1 15 ? 44.742 87.390 44.758 1.00 69.38 11 GLN D CA 1
ATOM 12555 C C . GLN D 1 15 ? 46.234 87.671 44.628 1.00 69.66 11 GLN D C 1
ATOM 12556 O O . GLN D 1 15 ? 47.051 86.795 44.931 1.00 70.28 11 GLN D O 1
ATOM 12562 N N . GLU D 1 16 ? 46.608 88.872 44.182 1.00 71.62 12 GLU D N 1
ATOM 12563 C CA . GLU D 1 16 ? 48.015 89.226 44.034 1.00 70.09 12 GLU D CA 1
ATOM 12564 C C . GLU D 1 16 ? 48.647 89.715 45.332 1.00 68.83 12 GLU D C 1
ATOM 12565 O O . GLU D 1 16 ? 49.874 89.860 45.385 1.00 72.13 12 GLU D O 1
ATOM 12571 N N . ALA D 1 17 ? 47.853 89.974 46.366 1.00 65.35 13 ALA D N 1
ATOM 12572 C CA . ALA D 1 17 ? 48.385 90.432 47.641 1.00 65.20 13 ALA D CA 1
ATOM 12573 C C . ALA D 1 17 ? 48.881 89.255 48.473 1.00 67.33 13 ALA D C 1
ATOM 12574 O O . ALA D 1 17 ? 48.376 88.135 48.367 1.00 65.50 13 ALA D O 1
ATOM 12576 N N . ASN D 1 18 ? 49.885 89.523 49.311 1.00 65.00 14 ASN D N 1
ATOM 12577 C CA . ASN D 1 18 ? 50.496 88.513 50.172 1.00 63.18 14 ASN D CA 1
ATOM 12578 C C . ASN D 1 18 ? 50.041 88.707 51.613 1.00 57.24 14 ASN D C 1
ATOM 12579 O O . ASN D 1 18 ? 50.638 89.499 52.356 1.00 54.45 14 ASN D O 1
ATOM 12584 N N . PRO D 1 19 ? 48.996 88.013 52.059 1.00 59.07 15 PRO D N 1
ATOM 12585 C CA . PRO D 1 19 ? 48.555 88.168 53.449 1.00 54.98 15 PRO D CA 1
ATOM 12586 C C . PRO D 1 19 ? 49.457 87.397 54.401 1.00 50.21 15 PRO D C 1
ATOM 12587 O O . PRO D 1 19 ? 49.908 86.288 54.105 1.00 44.35 15 PRO D O 1
ATOM 12591 N N . GLN D 1 20 ? 49.718 88.002 55.555 1.00 47.46 16 GLN D N 1
ATOM 12592 C CA . GLN D 1 20 ? 50.559 87.377 56.562 1.00 45.19 16 GLN D CA 1
ATOM 12593 C C . GLN D 1 20 ? 49.772 86.335 57.350 1.00 50.58 16 GLN D C 1
ATOM 12594 O O . GLN D 1 20 ? 48.539 86.353 57.400 1.00 40.41 16 GLN D O 1
ATOM 12600 N N . ASP D 1 21 ? 50.509 85.405 57.955 1.00 47.40 17 ASP D N 1
ATOM 12601 C CA . ASP D 1 21 ? 49.901 84.451 58.872 1.00 45.74 17 ASP D CA 1
ATOM 12602 C C . ASP D 1 21 ? 49.196 85.206 59.991 1.00 46.77 17 ASP D C 1
ATOM 12603 O O . ASP D 1 21 ? 49.752 86.147 60.566 1.00 39.09 17 ASP D O 1
ATOM 12608 N N . ILE D 1 22 ? 47.961 84.795 60.294 1.00 46.29 18 ILE D N 1
ATOM 12609 C CA . ILE D 1 22 ? 47.136 85.525 61.251 1.00 41.39 18 ILE D CA 1
ATOM 12610 C C . ILE D 1 22 ? 47.760 85.553 62.641 1.00 42.30 18 ILE D C 1
ATOM 12611 O O . ILE D 1 22 ? 47.464 86.455 63.432 1.00 40.61 18 ILE D O 1
ATOM 12616 N N . ARG D 1 23 ? 48.628 84.588 62.961 1.00 42.27 19 ARG D N 1
ATOM 12617 C CA . ARG D 1 23 ? 49.339 84.634 64.235 1.00 46.18 19 ARG D CA 1
ATOM 12618 C C . ARG D 1 23 ? 50.303 85.813 64.296 1.00 46.49 19 ARG D C 1
ATOM 12619 O O . ARG D 1 23 ? 50.569 86.338 65.383 1.00 45.06 19 ARG D O 1
ATOM 12627 N N . ASP D 1 24 ? 50.831 86.241 63.147 1.00 47.73 20 ASP D N 1
ATOM 12628 C CA . ASP D 1 24 ? 51.672 87.432 63.111 1.00 48.18 20 ASP D CA 1
ATOM 12629 C C . ASP D 1 24 ? 50.841 88.706 63.179 1.00 46.66 20 ASP D C 1
ATOM 12630 O O . ASP D 1 24 ? 51.289 89.703 63.755 1.00 41.12 20 ASP D O 1
ATOM 12635 N N . ILE D 1 25 ? 49.642 88.693 62.593 1.00 50.94 21 ILE D N 1
ATOM 12636 C CA . ILE D 1 25 ? 48.731 89.825 62.735 1.00 45.26 21 ILE D CA 1
ATOM 12637 C C . ILE D 1 25 ? 48.316 89.987 64.191 1.00 45.65 21 ILE D C 1
ATOM 12638 O O . ILE D 1 25 ? 48.223 91.107 64.708 1.00 43.08 21 ILE D O 1
ATOM 12643 N N . ALA D 1 26 ? 48.066 88.867 64.877 1.00 47.64 22 ALA D N 1
ATOM 12644 C CA . ALA D 1 26 ? 47.708 88.919 66.290 1.00 49.58 22 ALA D CA 1
ATOM 12645 C C . ALA D 1 26 ? 48.849 89.464 67.141 1.00 49.44 22 ALA D C 1
ATOM 12646 O O . ALA D 1 26 ? 48.604 90.097 68.174 1.00 49.86 22 ALA D O 1
ATOM 12648 N N . LYS D 1 27 ? 50.097 89.225 66.729 1.00 53.27 23 LYS D N 1
ATOM 12649 C CA . LYS D 1 27 ? 51.237 89.752 67.473 1.00 58.13 23 LYS D CA 1
ATOM 12650 C C . LYS D 1 27 ? 51.279 91.274 67.440 1.00 55.99 23 LYS D C 1
ATOM 12651 O O . LYS D 1 27 ? 51.769 91.898 68.388 1.00 53.15 23 LYS D O 1
ATOM 12657 N N . LYS D 1 28 ? 50.781 91.887 66.362 1.00 57.05 24 LYS D N 1
ATOM 12658 C CA . LYS D 1 28 ? 50.768 93.344 66.282 1.00 54.77 24 LYS D CA 1
ATOM 12659 C C . LYS D 1 28 ? 49.882 93.961 67.357 1.00 53.30 24 LYS D C 1
ATOM 12660 O O . LYS D 1 28 ? 50.124 95.097 67.780 1.00 49.16 24 LYS D O 1
ATOM 12666 N N . ILE D 1 29 ? 48.859 93.241 67.808 1.00 55.79 25 ILE D N 1
ATOM 12667 C CA . ILE D 1 29 ? 47.958 93.736 68.838 1.00 51.50 25 ILE D CA 1
ATOM 12668 C C . ILE D 1 29 ? 48.131 92.963 70.146 1.00 54.45 25 ILE D C 1
ATOM 12669 O O . ILE D 1 29 ? 47.218 92.926 70.969 1.00 53.48 25 ILE D O 1
ATOM 12674 N N . ASN D 1 30 ? 49.295 92.336 70.336 1.00 53.63 26 ASN D N 1
ATOM 12675 C CA . ASN D 1 30 ? 49.673 91.717 71.609 1.00 57.01 26 ASN D CA 1
ATOM 12676 C C . ASN D 1 30 ? 48.724 90.585 71.999 1.00 55.03 26 ASN D C 1
ATOM 12677 O O . ASN D 1 30 ? 48.308 90.470 73.154 1.00 54.07 26 ASN D O 1
ATOM 12682 N N . LEU D 1 31 ? 48.375 89.744 71.030 1.00 51.63 27 LEU D N 1
ATOM 12683 C CA . LEU D 1 31 ? 47.570 88.555 71.273 1.00 55.75 27 LEU D CA 1
ATOM 12684 C C . LEU D 1 31 ? 48.460 87.324 71.169 1.00 53.00 27 LEU D C 1
ATOM 12685 O O . LEU D 1 31 ? 49.183 87.157 70.180 1.00 50.53 27 LEU D O 1
ATOM 12690 N N . SER D 1 32 ? 48.400 86.468 72.184 1.00 60.56 28 SER D N 1
ATOM 12691 C CA . SER D 1 32 ? 49.205 85.259 72.233 1.00 60.44 28 SER D CA 1
ATOM 12692 C C . SER D 1 32 ? 48.494 84.103 71.532 1.00 60.21 28 SER D C 1
ATOM 12693 O O . SER D 1 32 ? 47.378 84.235 71.024 1.00 54.73 28 SER D O 1
ATOM 12696 N N . GLU D 1 33 ? 49.160 82.946 71.507 1.00 61.74 29 GLU D N 1
ATOM 12697 C CA . GLU D 1 33 ? 48.579 81.764 70.878 1.00 62.84 29 GLU D CA 1
ATOM 12698 C C . GLU D 1 33 ? 47.374 81.263 71.663 1.00 59.61 29 GLU D C 1
ATOM 12699 O O . GLU D 1 33 ? 46.396 80.785 71.076 1.00 58.81 29 GLU D O 1
ATOM 12705 N N . ASP D 1 34 ? 47.418 81.382 72.989 1.00 62.09 30 ASP D N 1
ATOM 12706 C CA . ASP D 1 34 ? 46.313 80.943 73.829 1.00 62.99 30 ASP D CA 1
ATOM 12707 C C . ASP D 1 34 ? 45.144 81.918 73.820 1.00 58.65 30 ASP D C 1
ATOM 12708 O O . ASP D 1 34 ? 44.097 81.608 74.399 1.00 55.88 30 ASP D O 1
ATOM 12713 N N . ASP D 1 35 ? 45.295 83.078 73.181 1.00 55.77 31 ASP D N 1
ATOM 12714 C CA . ASP D 1 35 ? 44.235 84.072 73.106 1.00 52.90 31 ASP D CA 1
ATOM 12715 C C . ASP D 1 35 ? 43.412 83.986 71.827 1.00 49.06 31 ASP D C 1
ATOM 12716 O O . ASP D 1 35 ? 42.375 84.652 71.736 1.00 42.33 31 ASP D O 1
ATOM 12721 N N . ILE D 1 36 ? 43.838 83.195 70.843 1.00 48.12 32 ILE D N 1
ATOM 12722 C CA . ILE D 1 36 ? 43.144 83.109 69.566 1.00 46.90 32 ILE D CA 1
ATOM 12723 C C . ILE D 1 36 ? 42.941 81.649 69.187 1.00 48.20 32 ILE D C 1
ATOM 12724 O O . ILE D 1 36 ? 43.690 80.761 69.607 1.00 42.52 32 ILE D O 1
ATOM 12729 N N . GLU D 1 37 ? 41.910 81.412 68.380 1.00 51.67 33 GLU D N 1
ATOM 12730 C CA . GLU D 1 37 ? 41.595 80.106 67.813 1.00 46.60 33 GLU D CA 1
ATOM 12731 C C . GLU D 1 37 ? 41.629 80.216 66.297 1.00 39.84 33 GLU D C 1
ATOM 12732 O O . GLU D 1 37 ? 40.880 81.005 65.713 1.00 39.89 33 GLU D O 1
ATOM 12738 N N . LEU D 1 38 ? 42.491 79.424 65.665 1.00 42.23 34 LEU D N 1
ATOM 12739 C CA . LEU D 1 38 ? 42.728 79.552 64.234 1.00 44.05 34 LEU D CA 1
ATOM 12740 C C . LEU D 1 38 ? 41.610 78.915 63.418 1.00 47.39 34 LEU D C 1
ATOM 12741 O O . LEU D 1 38 ? 41.092 77.849 63.762 1.00 42.90 34 LEU D O 1
ATOM 12746 N N . TYR D 1 39 ? 41.243 79.587 62.328 1.00 47.95 35 TYR D N 1
ATOM 12747 C CA . TYR D 1 39 ? 40.367 79.063 61.279 1.00 41.86 35 TYR D CA 1
ATOM 12748 C C . TYR D 1 39 ? 41.167 79.159 59.985 1.00 44.06 35 TYR D C 1
ATOM 12749 O O . TYR D 1 39 ? 40.961 80.066 59.176 1.00 36.63 35 TYR D O 1
ATOM 12758 N N . GLY D 1 40 ? 42.085 78.219 59.793 1.00 45.37 36 GLY D N 1
ATOM 12759 C CA . GLY D 1 40 ? 43.086 78.378 58.765 1.00 43.09 36 GLY D CA 1
ATOM 12760 C C . GLY D 1 40 ? 44.175 79.322 59.238 1.00 43.73 36 GLY D C 1
ATOM 12761 O O . GLY D 1 40 ? 44.199 79.765 60.390 1.00 45.93 36 GLY D O 1
ATOM 12762 N N . LYS D 1 41 ? 45.097 79.632 58.330 1.00 44.49 37 LYS D N 1
ATOM 12763 C CA . LYS D 1 41 ? 46.216 80.499 58.672 1.00 47.16 37 LYS D CA 1
ATOM 12764 C C . LYS D 1 41 ? 45.935 81.976 58.421 1.00 41.09 37 LYS D C 1
ATOM 12765 O O . LYS D 1 41 ? 46.817 82.805 58.666 1.00 37.78 37 LYS D O 1
ATOM 12771 N N . TYR D 1 42 ? 44.738 82.330 57.949 1.00 43.51 38 TYR D N 1
ATOM 12772 C CA . TYR D 1 42 ? 44.407 83.719 57.650 1.00 41.93 38 TYR D CA 1
ATOM 12773 C C . TYR D 1 42 ? 43.171 84.214 58.390 1.00 41.17 38 TYR D C 1
ATOM 12774 O O . TYR D 1 42 ? 42.728 85.343 58.147 1.00 32.22 38 TYR D O 1
ATOM 12783 N N . LYS D 1 43 ? 42.603 83.409 59.286 1.00 43.64 39 LYS D N 1
ATOM 12784 C CA . LYS D 1 43 ? 41.440 83.811 60.064 1.00 39.18 39 LYS D CA 1
ATOM 12785 C C . LYS D 1 43 ? 41.603 83.311 61.490 1.00 41.54 39 LYS D C 1
ATOM 12786 O O . LYS D 1 43 ? 42.227 82.275 61.733 1.00 34.31 39 LYS D O 1
ATOM 12792 N N . ALA D 1 44 ? 41.035 84.057 62.434 1.00 42.11 40 ALA D N 1
ATOM 12793 C CA . ALA D 1 44 ? 41.097 83.650 63.830 1.00 36.93 40 ALA D CA 1
ATOM 12794 C C . ALA D 1 44 ? 39.962 84.305 64.600 1.00 40.76 40 ALA D C 1
ATOM 12795 O O . ALA D 1 44 ? 39.510 85.400 64.256 1.00 30.78 40 ALA D O 1
ATOM 12797 N N . LYS D 1 45 ? 39.514 83.624 65.649 1.00 39.35 41 LYS D N 1
ATOM 12798 C CA . LYS D 1 45 ? 38.576 84.187 66.606 1.00 41.61 41 LYS D CA 1
ATOM 12799 C C . LYS D 1 45 ? 39.329 84.555 67.875 1.00 42.15 41 LYS D C 1
ATOM 12800 O O . LYS D 1 45 ? 40.157 83.780 68.361 1.00 38.40 41 LYS D O 1
ATOM 12806 N N . ILE D 1 46 ? 39.036 85.732 68.415 1.00 45.47 42 ILE D N 1
ATOM 12807 C CA . ILE D 1 46 ? 39.710 86.222 69.608 1.00 45.44 42 ILE D CA 1
ATOM 12808 C C . ILE D 1 46 ? 38.848 85.896 70.815 1.00 44.02 42 ILE D C 1
ATOM 12809 O O . ILE D 1 46 ? 37.656 86.229 70.849 1.00 38.80 42 ILE D O 1
ATOM 12814 N N . ASP D 1 47 ? 39.452 85.230 71.798 1.00 45.57 43 ASP D N 1
ATOM 12815 C CA . ASP D 1 47 ? 38.758 84.894 73.034 1.00 45.98 43 ASP D CA 1
ATOM 12816 C C . ASP D 1 47 ? 38.326 86.181 73.727 1.00 51.06 43 ASP D C 1
ATOM 12817 O O . ASP D 1 47 ? 39.154 87.064 73.974 1.00 46.14 43 ASP D O 1
ATOM 12822 N N . TYR D 1 48 ? 37.024 86.297 74.031 1.00 50.49 44 TYR D N 1
ATOM 12823 C CA . TYR D 1 48 ? 36.542 87.513 74.679 1.00 48.16 44 TYR D CA 1
ATOM 12824 C C . TYR D 1 48 ? 36.972 87.593 76.138 1.00 52.37 44 TYR D C 1
ATOM 12825 O O . TYR D 1 48 ? 36.845 88.660 76.757 1.00 54.20 44 TYR D O 1
ATOM 12834 N N . ASN D 1 49 ? 37.470 86.485 76.696 1.00 52.25 45 ASN D N 1
ATOM 12835 C CA . ASN D 1 49 ? 37.955 86.481 78.068 1.00 57.94 45 ASN D CA 1
ATOM 12836 C C . ASN D 1 49 ? 39.269 87.235 78.218 1.00 61.77 45 ASN D C 1
ATOM 12837 O O . ASN D 1 49 ? 39.673 87.518 79.351 1.00 63.72 45 ASN D O 1
ATOM 12842 N N . VAL D 1 50 ? 39.940 87.565 77.108 1.00 61.13 46 VAL D N 1
ATOM 12843 C CA . VAL D 1 50 ? 41.180 88.337 77.174 1.00 65.75 46 VAL D CA 1
ATOM 12844 C C . VAL D 1 50 ? 40.941 89.696 77.821 1.00 63.99 46 VAL D C 1
ATOM 12845 O O . VAL D 1 50 ? 41.831 90.245 78.481 1.00 65.48 46 VAL D O 1
ATOM 12849 N N . LEU D 1 51 ? 39.733 90.248 77.667 1.00 62.60 47 LEU D N 1
ATOM 12850 C CA . LEU D 1 51 ? 39.385 91.524 78.284 1.00 70.36 47 LEU D CA 1
ATOM 12851 C C . LEU D 1 51 ? 39.477 91.502 79.805 1.00 69.54 47 LEU D C 1
ATOM 12852 O O . LEU D 1 51 ? 39.444 92.572 80.423 1.00 65.19 47 LEU D O 1
ATOM 12857 N N . ASN D 1 52 ? 39.590 90.324 80.421 1.00 69.82 48 ASN D N 1
ATOM 12858 C CA . ASN D 1 52 ? 39.632 90.209 81.872 1.00 70.16 48 ASN D CA 1
ATOM 12859 C C . ASN D 1 52 ? 41.035 90.002 82.423 1.00 72.84 48 ASN D C 1
ATOM 12860 O O . ASN D 1 52 ? 41.269 90.293 83.602 1.00 75.53 48 ASN D O 1
ATOM 12865 N N . ARG D 1 53 ? 41.967 89.505 81.611 1.00 70.88 49 ARG D N 1
ATOM 12866 C CA . ARG D 1 53 ? 43.322 89.211 82.060 1.00 73.00 49 ARG D CA 1
ATOM 12867 C C . ARG D 1 53 ? 44.363 90.132 81.435 1.00 73.01 49 ARG D C 1
ATOM 12868 O O . ARG D 1 53 ? 45.565 89.880 81.576 1.00 69.57 49 ARG D O 1
ATOM 12876 N N . THR D 1 54 ? 43.936 91.188 80.744 1.00 72.75 50 THR D N 1
ATOM 12877 C CA . THR D 1 54 ? 44.838 92.195 80.206 1.00 67.37 50 THR D CA 1
ATOM 12878 C C . THR D 1 54 ? 44.299 93.579 80.536 1.00 67.62 50 THR D C 1
ATOM 12879 O O . THR D 1 54 ? 43.094 93.766 80.722 1.00 63.41 50 THR D O 1
ATOM 12883 N N . LYS D 1 55 ? 45.206 94.550 80.608 1.00 69.24 51 LYS D N 1
ATOM 12884 C CA . LYS D 1 55 ? 44.830 95.932 80.865 1.00 60.56 51 LYS D CA 1
ATOM 12885 C C . LYS D 1 55 ? 44.553 96.642 79.548 1.00 63.01 51 LYS D C 1
ATOM 12886 O O . LYS D 1 55 ? 45.244 96.418 78.550 1.00 61.47 51 LYS D O 1
ATOM 12888 N N . SER D 1 56 ? 43.541 97.504 79.551 1.00 65.44 52 SER D N 1
ATOM 12889 C CA . SER D 1 56 ? 43.143 98.190 78.332 1.00 61.18 52 SER D CA 1
ATOM 12890 C C . SER D 1 56 ? 44.125 99.305 77.997 1.00 63.88 52 SER D C 1
ATOM 12891 O O . SER D 1 56 ? 44.759 99.893 78.877 1.00 60.15 52 SER D O 1
ATOM 12894 N N . ARG D 1 57 ? 44.240 99.595 76.705 1.00 59.94 53 ARG D N 1
ATOM 12895 C CA . ARG D 1 57 ? 45.035 100.716 76.228 1.00 61.76 53 ARG D CA 1
ATOM 12896 C C . ARG D 1 57 ? 44.230 102.003 76.109 1.00 61.49 53 ARG D C 1
ATOM 12897 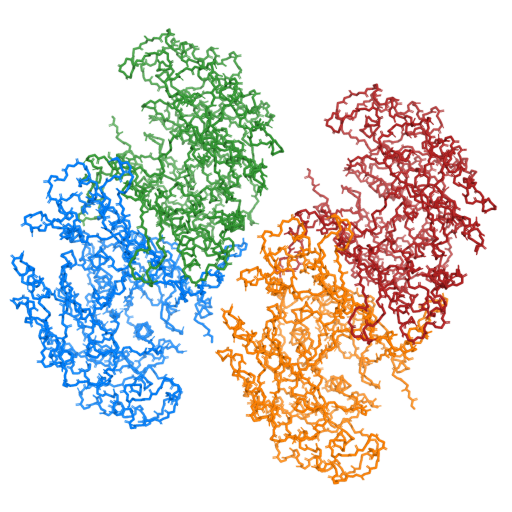O O . ARG D 1 57 ? 44.808 103.045 75.778 1.00 56.43 53 ARG D O 1
ATOM 12905 N N . ALA D 1 58 ? 42.921 101.954 76.370 1.00 63.84 54 ALA D N 1
ATOM 12906 C CA . ALA D 1 58 ? 42.048 103.127 76.291 1.00 63.64 54 ALA D CA 1
ATOM 12907 C C . ALA D 1 58 ? 42.152 103.779 74.913 1.00 59.60 54 ALA D C 1
ATOM 12908 O O . ALA D 1 58 ? 42.334 104.992 74.782 1.00 55.77 54 ALA D O 1
ATOM 12910 N N . GLY D 1 59 ? 42.035 102.951 73.877 1.00 53.27 55 GLY D N 1
ATOM 12911 C CA . GLY D 1 59 ? 42.196 103.435 72.522 1.00 51.08 55 GLY D CA 1
ATOM 12912 C C . GLY D 1 59 ? 41.128 104.436 72.130 1.00 52.89 55 GLY D C 1
ATOM 12913 O O . GLY D 1 59 ? 40.044 104.506 72.711 1.00 43.33 55 GLY D O 1
ATOM 12914 N N . LYS D 1 60 ? 41.453 105.224 71.111 1.00 53.34 56 LYS D N 1
ATOM 12915 C CA . LYS D 1 60 ? 40.524 106.218 70.601 1.00 45.88 56 LYS D CA 1
ATOM 12916 C C . LYS D 1 60 ? 39.573 105.586 69.593 1.00 47.40 56 LYS D C 1
ATOM 12917 O O . LYS D 1 60 ? 39.925 104.643 68.879 1.00 44.03 56 LYS D O 1
ATOM 12923 N N . LEU D 1 61 ? 38.356 106.119 69.539 1.00 48.92 57 LEU D N 1
ATOM 12924 C CA . LEU D 1 61 ? 37.311 105.609 68.662 1.00 43.85 57 LEU D CA 1
ATOM 12925 C C . LEU D 1 61 ? 37.105 106.590 67.518 1.00 44.16 57 LEU D C 1
ATOM 12926 O O . LEU D 1 61 ? 36.825 107.771 67.750 1.00 38.45 57 LEU D O 1
ATOM 12931 N N . ILE D 1 62 ? 37.236 106.097 66.290 1.00 42.86 58 ILE D N 1
ATOM 12932 C CA . ILE D 1 62 ? 37.026 106.892 65.087 1.00 39.05 58 ILE D CA 1
ATOM 12933 C C . ILE D 1 62 ? 35.826 106.311 64.356 1.00 38.74 58 ILE D C 1
ATOM 12934 O O . ILE D 1 62 ? 35.833 105.131 63.982 1.00 35.40 58 ILE D O 1
ATOM 12939 N N . LEU D 1 63 ? 34.802 107.132 64.154 1.00 43.22 59 LEU D N 1
ATOM 12940 C CA . LEU D 1 63 ? 33.577 106.709 63.490 1.00 42.30 59 LEU D CA 1
ATOM 12941 C C . LEU D 1 63 ? 33.560 107.235 62.062 1.00 43.57 59 LEU D C 1
ATOM 12942 O O . LEU D 1 63 ? 33.721 108.439 61.836 1.00 39.79 59 LEU D O 1
ATOM 12947 N N . THR D 1 64 ? 33.369 106.333 61.106 1.00 39.15 60 THR D N 1
ATOM 12948 C CA . THR D 1 64 ? 33.278 106.694 59.698 1.00 35.74 60 THR D CA 1
ATOM 12949 C C . THR D 1 64 ? 31.814 106.687 59.276 1.00 47.87 60 THR D C 1
ATOM 12950 O O . THR D 1 64 ? 31.139 105.656 59.372 1.00 38.06 60 THR D O 1
ATOM 12954 N N . THR D 1 65 ? 31.330 107.837 58.814 1.00 45.79 61 THR D N 1
ATOM 12955 C CA . THR D 1 65 ? 29.982 107.939 58.273 1.00 40.51 61 THR D CA 1
ATOM 12956 C C . THR D 1 65 ? 30.042 108.590 56.898 1.00 42.34 61 THR D C 1
ATOM 12957 O O . THR D 1 65 ? 31.132 108.799 56.356 1.00 42.23 61 THR D O 1
ATOM 12961 N N . ALA D 1 66 ? 28.889 108.912 56.323 1.00 46.12 62 ALA D N 1
ATOM 12962 C CA . ALA D 1 66 ? 28.850 109.509 54.995 1.00 44.16 62 ALA D CA 1
ATOM 12963 C C . ALA D 1 66 ? 27.557 110.300 54.852 1.00 44.83 62 ALA D C 1
ATOM 12964 O O . ALA D 1 66 ? 26.699 110.294 55.738 1.00 42.72 62 ALA D O 1
ATOM 12966 N N . ILE D 1 67 ? 27.425 110.986 53.717 1.00 49.85 63 ILE D N 1
ATOM 12967 C CA . ILE D 1 67 ? 26.187 111.673 53.371 1.00 51.46 63 ILE D CA 1
ATOM 12968 C C . ILE D 1 67 ? 25.165 110.620 52.965 1.00 53.86 63 ILE D C 1
ATOM 12969 O O . ILE D 1 67 ? 25.460 109.420 52.979 1.00 45.03 63 ILE D O 1
ATOM 12974 N N . ASN D 1 68 ? 23.963 111.055 52.607 1.00 56.75 64 ASN D N 1
ATOM 12975 C CA . ASN D 1 68 ? 22.929 110.110 52.211 1.00 55.44 64 ASN D CA 1
ATOM 12976 C C . ASN D 1 68 ? 23.382 109.330 50.980 1.00 57.14 64 ASN D C 1
ATOM 12977 O O . ASN D 1 68 ? 23.910 109.928 50.032 1.00 55.35 64 ASN D O 1
ATOM 12982 N N . PRO D 1 69 ? 23.215 108.007 50.963 1.00 60.75 65 PRO D N 1
ATOM 12983 C CA . PRO D 1 69 ? 23.704 107.212 49.831 1.00 59.95 65 PRO D CA 1
ATOM 12984 C C . PRO D 1 69 ? 23.061 107.616 48.513 1.00 64.14 65 PRO D C 1
ATOM 12985 O O . PRO D 1 69 ? 21.908 108.050 48.458 1.00 64.70 65 PRO D O 1
ATOM 12989 N N . THR D 1 70 ? 23.833 107.465 47.447 1.00 69.88 66 THR D N 1
ATOM 12990 C CA . THR D 1 70 ? 23.417 107.679 46.074 1.00 77.05 66 THR D CA 1
ATOM 12991 C C . THR D 1 70 ? 23.383 106.344 45.341 1.00 86.42 66 THR D C 1
ATOM 12992 O O . THR D 1 70 ? 23.993 105.367 45.790 1.00 88.70 66 THR D O 1
ATOM 12996 N N . PRO D 1 71 ? 22.660 106.251 44.213 1.00 95.34 67 PRO D N 1
ATOM 12997 C CA . PRO D 1 71 ? 22.532 104.951 43.537 1.00 99.53 67 PRO D CA 1
ATOM 12998 C C . PRO D 1 71 ? 23.858 104.342 43.103 1.00 102.09 67 PRO D C 1
ATOM 12999 O O . PRO D 1 71 ? 24.505 104.816 42.163 1.00 98.21 67 PRO D O 1
ATOM 13003 N N . ALA D 1 72 ? 24.263 103.284 43.815 1.00 106.64 68 ALA D N 1
ATOM 13004 C CA . ALA D 1 72 ? 25.529 102.578 43.595 1.00 105.56 68 ALA D CA 1
ATOM 13005 C C . ALA D 1 72 ? 26.749 103.496 43.729 1.00 106.45 68 ALA D C 1
ATOM 13006 O O . ALA D 1 72 ? 27.606 103.559 42.846 1.00 106.81 68 ALA D O 1
ATOM 13008 N N . GLY D 1 73 ? 26.816 104.226 44.844 1.00 105.16 69 GLY D N 1
ATOM 13009 C CA . GLY D 1 73 ? 27.916 105.145 45.099 1.00 102.84 69 GLY D CA 1
ATOM 13010 C C . GLY D 1 73 ? 28.530 105.010 46.485 1.00 100.12 69 GLY D C 1
ATOM 13011 O O . GLY D 1 73 ? 29.450 105.747 46.851 1.00 94.57 69 GLY D O 1
ATOM 13012 N N . GLU D 1 74 ? 28.017 104.059 47.262 1.00 105.29 70 GLU D N 1
ATOM 13013 C CA . GLU D 1 74 ? 28.424 103.820 48.650 1.00 96.67 70 GLU D CA 1
ATOM 13014 C C . GLU D 1 74 ? 29.879 103.372 48.773 1.00 87.29 70 GLU D C 1
ATOM 13015 O O . GLU D 1 74 ? 30.182 102.184 48.634 1.00 91.43 70 GLU D O 1
ATOM 13017 N N . GLY D 1 75 ? 30.782 104.315 49.037 1.00 85.05 71 GLY D N 1
ATOM 13018 C CA . GLY D 1 75 ? 32.185 103.997 49.229 1.00 79.56 71 GLY D CA 1
ATOM 13019 C C . GLY D 1 75 ? 32.695 104.245 50.640 1.00 67.56 71 GLY D C 1
ATOM 13020 O O . GLY D 1 75 ? 33.879 104.535 50.820 1.00 57.25 71 GLY D O 1
ATOM 13021 N N . LYS D 1 76 ? 31.818 104.128 51.649 1.00 58.88 72 LYS D N 1
ATOM 13022 C CA . LYS D 1 76 ? 32.200 104.388 53.042 1.00 54.56 72 LYS D CA 1
ATOM 13023 C C . LYS D 1 76 ? 33.251 103.418 53.571 1.00 49.78 72 LYS D C 1
ATOM 13024 O O . LYS D 1 76 ? 34.200 103.845 54.246 1.00 42.53 72 LYS D O 1
ATOM 13030 N N . THR D 1 77 ? 33.094 102.117 53.297 1.00 43.05 73 THR D N 1
ATOM 13031 C CA . THR D 1 77 ? 34.013 101.118 53.844 1.00 46.58 73 THR D CA 1
ATOM 13032 C C . THR D 1 77 ? 35.419 101.269 53.273 1.00 40.11 73 THR D C 1
ATOM 13033 O O . THR D 1 77 ? 36.410 101.024 53.977 1.00 37.60 73 THR D O 1
ATOM 13037 N N . THR D 1 78 ? 35.529 101.653 51.993 1.00 46.12 74 THR D N 1
ATOM 13038 C CA . THR D 1 78 ? 36.849 101.870 51.412 1.00 48.30 74 THR D CA 1
ATOM 13039 C C . THR D 1 78 ? 37.615 102.944 52.176 1.00 46.50 74 THR D C 1
ATOM 13040 O O . THR D 1 78 ? 38.841 102.855 52.312 1.00 39.95 74 THR D O 1
ATOM 13044 N N . THR D 1 79 ? 36.911 103.957 52.691 1.00 48.57 75 THR D N 1
ATOM 13045 C CA . THR D 1 79 ? 37.571 105.009 53.456 1.00 46.49 75 THR D CA 1
ATOM 13046 C C . THR D 1 79 ? 38.013 104.509 54.827 1.00 44.72 75 THR D C 1
ATOM 13047 O O . THR D 1 79 ? 39.113 104.838 55.286 1.00 39.25 75 THR D O 1
ATOM 13051 N N . SER D 1 80 ? 37.171 103.715 55.498 1.00 40.68 76 SER D N 1
ATOM 13052 C CA . SER D 1 80 ? 37.529 103.197 56.816 1.00 38.24 76 SER D CA 1
ATOM 13053 C C . SER D 1 80 ? 38.802 102.363 56.760 1.00 40.59 76 SER D C 1
ATOM 13054 O O . SER D 1 80 ? 39.685 102.502 57.615 1.00 35.95 76 SER D O 1
ATOM 13057 N N . ILE D 1 81 ? 38.912 101.490 55.759 1.00 41.94 77 ILE D N 1
ATOM 13058 C CA . ILE D 1 81 ? 40.090 100.640 55.634 1.00 40.86 77 ILE D CA 1
ATOM 13059 C C . ILE D 1 81 ? 41.306 101.466 55.235 1.00 42.15 77 ILE D C 1
ATOM 13060 O O . ILE D 1 81 ? 42.410 101.261 55.754 1.00 32.89 77 ILE D O 1
ATOM 13065 N N . GLY D 1 82 ? 41.125 102.411 54.310 1.00 42.07 78 GLY D N 1
ATOM 13066 C CA . GLY D 1 82 ? 42.242 103.240 53.887 1.00 46.73 78 GLY D CA 1
ATOM 13067 C C . GLY D 1 82 ? 42.790 104.100 55.009 1.00 47.13 78 GLY D C 1
ATOM 13068 O O . GLY D 1 82 ? 44.005 104.270 55.138 1.00 37.70 78 GLY D O 1
ATOM 13069 N N . VAL D 1 83 ? 41.902 104.657 55.837 1.00 45.00 79 VAL D N 1
ATOM 13070 C CA . VAL D 1 83 ? 42.348 105.455 56.974 1.00 41.83 79 VAL D CA 1
ATOM 13071 C C . VAL D 1 83 ? 43.064 104.577 57.992 1.00 45.77 79 VAL D C 1
ATOM 13072 O O . VAL D 1 83 ? 44.085 104.974 58.567 1.00 40.41 79 VAL D O 1
ATOM 13076 N N . ALA D 1 84 ? 42.544 103.369 58.230 1.00 44.61 80 ALA D N 1
ATOM 13077 C CA . ALA D 1 84 ? 43.210 102.442 59.140 1.00 43.65 80 ALA D CA 1
ATOM 13078 C C . ALA D 1 84 ? 44.604 102.086 58.639 1.00 42.24 80 ALA D C 1
ATOM 13079 O O . ALA D 1 84 ? 45.564 102.057 59.419 1.00 38.79 80 ALA D O 1
ATOM 13081 N N . ASP D 1 85 ? 44.736 101.811 57.339 1.00 44.41 81 ASP D N 1
ATOM 13082 C CA . ASP D 1 85 ? 46.055 101.565 56.765 1.00 44.98 81 ASP D CA 1
ATOM 13083 C C . ASP D 1 85 ? 46.940 102.801 56.851 1.00 46.34 81 ASP D C 1
ATOM 13084 O O . ASP D 1 85 ? 48.160 102.681 57.013 1.00 40.35 81 ASP D O 1
ATOM 13089 N N . ALA D 1 86 ? 46.347 103.993 56.740 1.00 45.98 82 ALA D N 1
ATOM 13090 C CA . ALA D 1 86 ? 47.128 105.223 56.822 1.00 44.34 82 ALA D CA 1
ATOM 13091 C C . ALA D 1 86 ? 47.713 105.417 58.215 1.00 45.29 82 ALA D C 1
ATOM 13092 O O . ALA D 1 86 ? 48.884 105.788 58.355 1.00 39.08 82 ALA D O 1
ATOM 13094 N N . LEU D 1 87 ? 46.913 105.174 59.257 1.00 43.86 83 LEU D N 1
ATOM 13095 C CA . LEU D 1 87 ? 47.423 105.287 60.619 1.00 42.97 83 LEU D CA 1
ATOM 13096 C C . LEU D 1 87 ? 48.541 104.287 60.881 1.00 47.20 83 LEU D C 1
ATOM 13097 O O . LEU D 1 87 ? 49.463 104.575 61.652 1.00 41.72 83 LEU D O 1
ATOM 13102 N N . ALA D 1 88 ? 48.479 103.110 60.251 1.00 44.64 84 ALA D N 1
ATOM 13103 C CA . ALA D 1 88 ? 49.567 102.146 60.377 1.00 47.29 84 ALA D CA 1
ATOM 13104 C C . ALA D 1 88 ? 50.841 102.659 59.716 1.00 46.99 84 ALA D C 1
ATOM 13105 O O . ALA D 1 88 ? 51.944 102.434 60.227 1.00 45.05 84 ALA D O 1
ATOM 13107 N N . LYS D 1 89 ? 50.711 103.345 58.575 1.00 48.06 85 LYS D N 1
ATOM 13108 C CA . LYS D 1 89 ? 51.877 103.946 57.933 1.00 49.04 85 LYS D CA 1
ATOM 13109 C C . LYS D 1 89 ? 52.542 104.968 58.846 1.00 50.87 85 LYS D C 1
ATOM 13110 O O . LYS D 1 89 ? 53.773 105.070 58.887 1.00 45.56 85 LYS D O 1
ATOM 13116 N N . LEU D 1 90 ? 51.741 105.732 59.584 1.00 48.29 86 LEU D N 1
ATOM 13117 C CA . LEU D 1 90 ? 52.240 106.750 60.498 1.00 44.40 86 LEU D CA 1
ATOM 13118 C C . LEU D 1 90 ? 52.772 106.170 61.803 1.00 44.40 86 LEU D C 1
ATOM 13119 O O . LEU D 1 90 ? 53.128 106.937 62.704 1.00 47.33 86 LEU D O 1
ATOM 13124 N N . GLY D 1 91 ? 52.834 104.845 61.926 1.00 49.39 87 GLY D N 1
ATOM 13125 C CA . GLY D 1 91 ? 53.375 104.224 63.119 1.00 50.12 87 GLY D CA 1
ATOM 13126 C C . GLY D 1 91 ? 52.406 104.047 64.264 1.00 52.54 87 GLY D C 1
ATOM 13127 O O . GLY D 1 91 ? 52.843 103.858 65.403 1.00 51.46 87 GLY D O 1
ATOM 13128 N N . LYS D 1 92 ? 51.103 104.102 64.005 1.00 51.21 88 LYS D N 1
ATOM 13129 C CA . LYS D 1 92 ? 50.109 103.961 65.058 1.00 48.87 88 LYS D CA 1
ATOM 13130 C C . LYS D 1 92 ? 49.649 102.513 65.182 1.00 52.65 88 LYS D C 1
ATOM 13131 O O . LYS D 1 92 ? 49.665 101.747 64.214 1.00 45.22 88 LYS D O 1
ATOM 13137 N N . ASN D 1 93 ? 49.237 102.145 66.393 1.00 52.92 89 ASN D N 1
ATOM 13138 C CA . ASN D 1 93 ? 48.681 100.822 66.671 1.00 52.34 89 ASN D CA 1
ATOM 13139 C C . ASN D 1 93 ? 47.174 100.914 66.463 1.00 49.05 89 ASN D C 1
ATOM 13140 O O . ASN D 1 93 ? 46.444 101.402 67.330 1.00 44.23 89 ASN D O 1
ATOM 13145 N N . VAL D 1 94 ? 46.704 100.438 65.311 1.00 48.04 90 VAL D N 1
ATOM 13146 C CA . VAL D 1 94 ? 45.340 100.687 64.862 1.00 45.10 90 VAL D CA 1
ATOM 13147 C C . VAL D 1 94 ? 44.662 99.371 64.501 1.00 44.05 90 VAL D C 1
ATOM 13148 O O . VAL D 1 94 ? 45.301 98.423 64.035 1.00 33.41 90 VAL D O 1
ATOM 13152 N N . ILE D 1 95 ? 43.350 99.319 64.735 1.00 47.31 91 ILE D N 1
ATOM 13153 C CA . ILE D 1 95 ? 42.508 98.188 64.363 1.00 45.85 91 ILE D CA 1
ATOM 13154 C C . ILE D 1 95 ? 41.292 98.728 63.625 1.00 42.21 91 ILE D C 1
ATOM 13155 O O . ILE D 1 95 ? 40.677 99.706 64.066 1.00 41.69 91 ILE D O 1
ATOM 13160 N N . ALA D 1 96 ? 40.949 98.101 62.504 1.00 40.89 92 ALA D N 1
ATOM 13161 C CA . ALA D 1 96 ? 39.722 98.404 61.780 1.00 41.86 92 ALA D CA 1
ATOM 13162 C C . ALA D 1 96 ? 38.630 97.432 62.206 1.00 44.14 92 ALA D C 1
ATOM 13163 O O . ALA D 1 96 ? 38.812 96.213 62.125 1.00 38.64 92 ALA D O 1
ATOM 13165 N N . ALA D 1 97 ? 37.502 97.971 62.661 1.00 44.57 93 ALA D N 1
ATOM 13166 C CA . ALA D 1 97 ? 36.362 97.172 63.095 1.00 42.00 93 ALA D CA 1
ATOM 13167 C C . ALA D 1 97 ? 35.221 97.378 62.107 1.00 45.23 93 ALA D C 1
ATOM 13168 O O . ALA D 1 97 ? 34.741 98.503 61.935 1.00 37.18 93 ALA D O 1
ATOM 13170 N N . LEU D 1 98 ? 34.789 96.293 61.466 1.00 46.39 94 LEU D N 1
ATOM 13171 C CA . LEU D 1 98 ? 33.792 96.363 60.407 1.00 40.28 94 LEU D CA 1
ATOM 13172 C C . LEU D 1 98 ? 32.773 95.248 60.600 1.00 38.90 94 LEU D C 1
ATOM 13173 O O . LEU D 1 98 ? 32.882 94.423 61.513 1.00 29.49 94 LEU D O 1
ATOM 13178 N N . ARG D 1 99 ? 31.775 95.229 59.721 1.00 41.98 95 ARG D N 1
ATOM 13179 C CA . ARG D 1 99 ? 30.715 94.234 59.753 1.00 41.33 95 ARG D CA 1
ATOM 13180 C C . ARG D 1 99 ? 31.044 93.059 58.841 1.00 40.30 95 ARG D C 1
ATOM 13181 O O . ARG D 1 99 ? 31.782 93.193 57.861 1.00 36.31 95 ARG D O 1
ATOM 13189 N N . GLU D 1 100 ? 30.480 91.896 59.175 1.00 44.17 96 GLU D N 1
ATOM 13190 C CA . GLU D 1 100 ? 30.513 90.768 58.251 1.00 38.38 96 GLU D CA 1
ATOM 13191 C C . GLU D 1 100 ? 29.297 90.835 57.337 1.00 43.41 96 GLU D C 1
ATOM 13192 O O . GLU D 1 100 ? 28.170 90.960 57.830 1.00 36.83 96 GLU D O 1
ATOM 13198 N N . PRO D 1 101 ? 29.471 90.760 56.022 1.00 45.42 97 PRO D N 1
ATOM 13199 C CA . PRO D 1 101 ? 28.315 90.855 55.127 1.00 45.03 97 PRO D CA 1
ATOM 13200 C C . PRO D 1 101 ? 27.491 89.578 55.149 1.00 51.53 97 PRO D C 1
ATOM 13201 O O . PRO D 1 101 ? 27.925 88.525 55.621 1.00 31.66 97 PRO D O 1
ATOM 13205 N N . SER D 1 102 ? 26.274 89.688 54.623 1.00 52.64 98 SER D N 1
ATOM 13206 C CA . SER D 1 102 ? 25.391 88.537 54.524 1.00 47.49 98 SER D CA 1
ATOM 13207 C C . SER D 1 102 ? 25.752 87.705 53.301 1.00 44.01 98 SER D C 1
ATOM 13208 O O . SER D 1 102 ? 26.054 88.243 52.232 1.00 37.23 98 SER D O 1
ATOM 13211 N N . MET D 1 103 ? 25.713 86.381 53.464 1.00 48.53 99 MET D N 1
ATOM 13212 C CA . MET D 1 103 ? 26.066 85.484 52.370 1.00 46.29 99 MET D CA 1
ATOM 13213 C C . MET D 1 103 ? 24.958 85.385 51.330 1.00 46.39 99 MET D C 1
ATOM 13214 O O . MET D 1 103 ? 25.244 85.186 50.144 1.00 45.60 99 MET D O 1
ATOM 13219 N N . GLY D 1 104 ? 23.704 85.515 51.756 1.00 51.59 100 GLY D N 1
ATOM 13220 C CA . GLY D 1 104 ? 22.555 85.420 50.884 1.00 46.96 100 GLY D CA 1
ATOM 13221 C C . GLY D 1 104 ? 22.643 86.236 49.607 1.00 49.97 100 GLY D C 1
ATOM 13222 O O . GLY D 1 104 ? 22.504 85.703 48.501 1.00 42.60 100 GLY D O 1
ATOM 13223 N N . PRO D 1 105 ? 22.864 87.550 49.730 1.00 49.62 101 PRO D N 1
ATOM 13224 C CA . PRO D 1 105 ? 22.897 88.401 48.528 1.00 50.06 101 PRO D CA 1
ATOM 13225 C C . PRO D 1 105 ? 23.949 88.008 47.506 1.00 51.79 101 PRO D C 1
ATOM 13226 O O . PRO D 1 105 ? 23.819 88.403 46.343 1.00 48.43 101 PRO D O 1
ATOM 13230 N N . VAL D 1 106 ? 24.980 87.249 47.892 1.00 45.63 102 VAL D N 1
ATOM 13231 C CA . VAL D 1 106 ? 26.025 86.860 46.946 1.00 49.95 102 VAL D CA 1
ATOM 13232 C C . VAL D 1 106 ? 25.451 86.062 45.781 1.00 47.89 102 VAL D C 1
ATOM 13233 O O . VAL D 1 106 ? 25.932 86.169 44.645 1.00 45.49 102 VAL D O 1
ATOM 13237 N N . PHE D 1 107 ? 24.409 85.270 46.029 1.00 43.62 103 PHE D N 1
ATOM 13238 C CA . PHE D 1 107 ? 23.818 84.426 44.999 1.00 44.81 103 PHE D CA 1
ATOM 13239 C C . PHE D 1 107 ? 22.735 85.127 44.187 1.00 40.29 103 PHE D C 1
ATOM 13240 O O . PHE D 1 107 ? 22.314 84.590 43.157 1.00 38.05 103 PHE D O 1
ATOM 13248 N N . GLY D 1 108 ? 22.283 86.304 44.615 1.00 47.98 104 GLY D N 1
ATOM 13249 C CA . GLY D 1 108 ? 21.346 87.101 43.844 1.00 45.97 104 GLY D CA 1
ATOM 13250 C C . GLY D 1 108 ? 22.084 88.089 42.966 1.00 51.77 104 GLY D C 1
ATOM 13251 O O . GLY D 1 108 ? 22.212 87.898 41.753 1.00 44.31 104 GLY D O 1
ATOM 13252 N N . ILE D 1 109 ? 22.572 89.153 43.582 1.00 57.77 105 ILE D N 1
ATOM 13253 C CA . ILE D 1 109 ? 23.466 90.089 42.923 1.00 63.18 105 ILE D CA 1
ATOM 13254 C C . ILE D 1 109 ? 24.895 89.662 43.235 1.00 67.17 105 ILE D C 1
ATOM 13255 O O . ILE D 1 109 ? 25.151 88.929 44.191 1.00 64.58 105 ILE D O 1
ATOM 13260 N N . LYS D 1 110 ? 25.838 90.090 42.400 1.00 69.06 106 LYS D N 1
ATOM 13261 C CA . LYS D 1 110 ? 27.200 89.582 42.507 1.00 70.61 106 LYS D CA 1
ATOM 13262 C C . LYS D 1 110 ? 27.807 89.914 43.866 1.00 72.21 106 LYS D C 1
ATOM 13263 O O . LYS D 1 110 ? 27.431 90.887 44.525 1.00 69.96 106 LYS D O 1
ATOM 13265 N N . GLY D 1 111 ? 28.759 89.080 44.287 1.00 74.30 107 GLY D N 1
ATOM 13266 C CA . GLY D 1 111 ? 29.466 89.330 45.522 1.00 65.89 107 GLY D CA 1
ATOM 13267 C C . GLY D 1 111 ? 30.614 90.296 45.326 1.00 63.71 107 GLY D C 1
ATOM 13268 O O . GLY D 1 111 ? 31.106 90.501 44.217 1.00 67.46 107 GLY D O 1
ATOM 13269 N N . GLY D 1 112 ? 31.051 90.910 46.426 1.00 66.80 108 GLY D N 1
ATOM 13270 C CA . GLY D 1 112 ? 32.062 91.943 46.350 1.00 65.98 108 GLY D CA 1
ATOM 13271 C C . GLY D 1 112 ? 33.051 91.883 47.498 1.00 64.17 108 GLY D C 1
ATOM 13272 O O . GLY D 1 112 ? 32.943 91.053 48.403 1.00 57.91 108 GLY D O 1
ATOM 13273 N N . ALA D 1 113 ? 34.022 92.790 47.429 1.00 65.57 109 ALA D N 1
ATOM 13274 C CA . ALA D 1 113 ? 35.110 92.863 48.389 1.00 61.58 109 ALA D CA 1
ATOM 13275 C C . ALA D 1 113 ? 34.694 93.602 49.651 1.00 64.10 109 ALA D C 1
ATOM 13276 O O . ALA D 1 113 ? 33.801 94.454 49.637 1.00 59.03 109 ALA D O 1
ATOM 13278 N N . ALA D 1 114 ? 35.360 93.265 50.754 1.00 66.67 110 ALA D N 1
ATOM 13279 C CA . ALA D 1 114 ? 35.258 94.054 51.977 1.00 61.88 110 ALA D CA 1
ATOM 13280 C C . ALA D 1 114 ? 36.050 95.336 51.736 1.00 60.37 110 ALA D C 1
ATOM 13281 O O . ALA D 1 114 ? 37.223 95.464 52.093 1.00 53.11 110 ALA D O 1
ATOM 13283 N N . GLY D 1 115 ? 35.391 96.295 51.090 1.00 64.26 111 GLY D N 1
ATOM 13284 C CA . GLY D 1 115 ? 36.043 97.517 50.662 1.00 57.14 111 GLY D CA 1
ATOM 13285 C C . GLY D 1 115 ? 36.106 97.643 49.153 1.00 52.04 111 GLY D C 1
ATOM 13286 O O . GLY D 1 115 ? 35.083 97.524 48.472 1.00 45.26 111 GLY D O 1
ATOM 13287 N N . GLY D 1 116 ? 37.300 97.880 48.616 1.00 45.90 112 GLY D N 1
ATOM 13288 C CA . GLY D 1 116 ? 37.466 98.014 47.183 1.00 45.53 112 GLY D CA 1
ATOM 13289 C C . GLY D 1 116 ? 38.815 98.574 46.783 1.00 46.84 112 GLY D C 1
ATOM 13290 O O . GLY D 1 116 ? 39.431 99.329 47.542 1.00 42.24 112 GLY D O 1
ATOM 13291 N N . GLY D 1 117 ? 39.279 98.216 45.590 1.00 45.97 113 GLY D N 1
ATOM 13292 C CA . GLY D 1 117 ? 40.565 98.713 45.124 1.00 47.25 113 GLY D CA 1
ATOM 13293 C C . GLY D 1 117 ? 41.693 98.189 45.991 1.00 46.61 113 GLY D C 1
ATOM 13294 O O . GLY D 1 117 ? 41.807 96.983 46.241 1.00 40.46 113 GLY D O 1
ATOM 13295 N N . TYR D 1 118 ? 42.543 99.102 46.460 1.00 47.96 114 TYR D N 1
ATOM 13296 C CA . TYR D 1 118 ? 43.650 98.760 47.341 1.00 45.13 114 TYR D CA 1
ATOM 13297 C C . TYR D 1 118 ? 43.325 99.017 48.808 1.00 43.84 114 TYR D C 1
ATOM 13298 O O . TYR D 1 118 ? 44.237 99.100 49.637 1.00 37.97 114 TYR D O 1
ATOM 13307 N N . ALA D 1 119 ? 42.042 99.144 49.140 1.00 49.88 115 ALA D N 1
ATOM 13308 C CA . ALA D 1 119 ? 41.565 99.260 50.517 1.00 43.51 115 ALA D CA 1
ATOM 13309 C C . ALA D 1 119 ? 40.567 98.129 50.741 1.00 42.32 115 ALA D C 1
ATOM 13310 O O . ALA D 1 119 ? 39.352 98.341 50.745 1.00 40.91 115 ALA D O 1
ATOM 13312 N N . GLN D 1 120 ? 41.089 96.918 50.922 1.00 49.19 116 GLN D N 1
ATOM 13313 C CA . GLN D 1 120 ? 40.277 95.721 51.072 1.00 44.23 116 GLN D CA 1
ATOM 13314 C C . GLN D 1 120 ? 40.649 94.999 52.358 1.00 50.61 116 GLN D C 1
ATOM 13315 O O . GLN D 1 120 ? 41.636 95.323 53.023 1.00 42.01 116 GLN D O 1
ATOM 13321 N N . VAL D 1 121 ? 39.837 94.000 52.696 1.00 40.57 117 VAL D N 1
ATOM 13322 C CA . VAL D 1 121 ? 40.107 93.076 53.788 1.00 44.93 117 VAL D CA 1
ATOM 13323 C C . VAL D 1 121 ? 40.188 91.673 53.203 1.00 41.06 117 VAL D C 1
ATOM 13324 O O . VAL D 1 121 ? 39.388 91.307 52.334 1.00 44.25 117 VAL D O 1
ATOM 13328 N N . VAL D 1 122 ? 41.155 90.894 53.677 1.00 47.24 118 VAL D N 1
ATOM 13329 C CA . VAL D 1 122 ? 41.470 89.583 53.111 1.00 45.34 118 VAL D CA 1
ATOM 13330 C C . VAL D 1 122 ? 41.308 88.530 54.204 1.00 46.04 118 VAL D C 1
ATOM 13331 O O . VAL D 1 122 ? 41.616 88.814 55.371 1.00 40.13 118 VAL D O 1
ATOM 13335 N N . PRO D 1 123 ? 40.837 87.302 53.891 1.00 52.84 119 PRO D N 1
ATOM 13336 C CA . PRO D 1 123 ? 40.470 86.738 52.580 1.00 45.93 119 PRO D CA 1
ATOM 13337 C C . PRO D 1 123 ? 39.059 87.103 52.130 1.00 47.43 119 PRO D C 1
ATOM 13338 O O . PRO D 1 123 ? 38.112 86.972 52.898 1.00 45.55 119 PRO D O 1
ATOM 13342 N N . MET D 1 124 ? 38.911 87.560 50.890 1.00 52.15 120 MET D N 1
ATOM 13343 C CA . MET D 1 124 ? 37.599 88.039 50.477 1.00 51.98 120 MET D CA 1
ATOM 13344 C C . MET D 1 124 ? 36.627 86.880 50.251 1.00 46.62 120 MET D C 1
ATOM 13345 O O . MET D 1 124 ? 35.427 87.017 50.514 1.00 44.50 120 MET D O 1
ATOM 13350 N N . GLU D 1 125 ? 37.112 85.743 49.731 1.00 47.81 121 GLU D N 1
ATOM 13351 C CA . GLU D 1 125 ? 36.219 84.629 49.406 1.00 46.07 121 GLU D CA 1
ATOM 13352 C C . GLU D 1 125 ? 35.558 84.067 50.661 1.00 49.34 121 GLU D C 1
ATOM 13353 O O . GLU D 1 125 ? 34.344 83.829 50.682 1.00 40.29 121 GLU D O 1
ATOM 13359 N N . ASP D 1 126 ? 36.344 83.840 51.716 1.00 42.52 122 ASP D N 1
ATOM 13360 C CA . ASP D 1 126 ? 35.787 83.295 52.951 1.00 39.13 122 ASP D CA 1
ATOM 13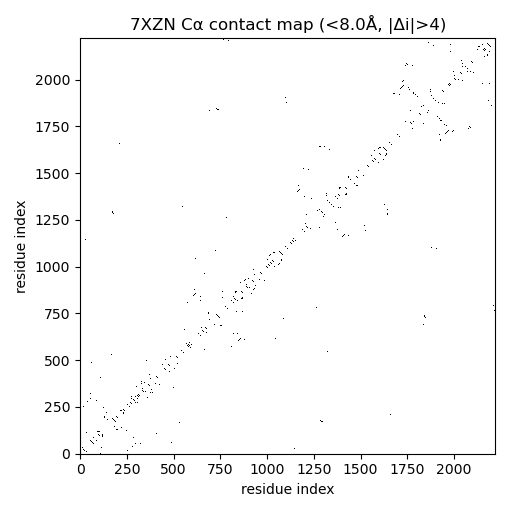361 C C . ASP D 1 126 ? 34.808 84.270 53.597 1.00 40.19 122 ASP D C 1
ATOM 13362 O O . ASP D 1 126 ? 33.760 83.857 54.107 1.00 34.98 122 ASP D O 1
ATOM 13367 N N . ILE D 1 127 ? 35.128 85.566 53.574 1.00 38.50 123 ILE D N 1
ATOM 13368 C CA . ILE D 1 127 ? 34.278 86.565 54.219 1.00 38.45 123 ILE D CA 1
ATOM 13369 C C . ILE D 1 127 ? 32.902 86.611 53.566 1.00 42.56 123 ILE D C 1
ATOM 13370 O O . ILE D 1 127 ? 31.878 86.733 54.251 1.00 26.32 123 ILE D O 1
ATOM 13375 N N . ASN D 1 128 ? 32.850 86.500 52.237 1.00 42.58 124 ASN D N 1
ATOM 13376 C CA . ASN D 1 128 ? 31.567 86.531 51.544 1.00 42.90 124 ASN D CA 1
ATOM 13377 C C . ASN D 1 128 ? 30.752 85.264 51.766 1.00 43.94 124 ASN D C 1
ATOM 13378 O O . ASN D 1 128 ? 29.529 85.292 51.594 1.00 37.99 124 ASN D O 1
ATOM 13383 N N . LEU D 1 129 ? 31.394 84.160 52.145 1.00 47.70 125 LEU D N 1
ATOM 13384 C CA . LEU D 1 129 ? 30.699 82.884 52.257 1.00 45.11 125 LEU D CA 1
ATOM 13385 C C . LEU D 1 129 ? 30.460 82.509 53.714 1.00 41.57 125 LEU D C 1
ATOM 13386 O O . LEU D 1 129 ? 29.787 83.241 54.447 1.00 27.21 125 LEU D O 1
ATOM 13391 N N . HIS D 1 130 ? 31.004 81.369 54.144 1.00 35.45 126 HIS D N 1
ATOM 13392 C CA . HIS D 1 130 ? 30.741 80.885 55.495 1.00 36.12 126 HIS D CA 1
ATOM 13393 C C . HIS D 1 130 ? 31.546 81.634 56.551 1.00 37.51 126 HIS D C 1
ATOM 13394 O O . HIS D 1 130 ? 31.112 81.711 57.706 1.00 27.58 126 HIS D O 1
ATOM 13401 N N . PHE D 1 131 ? 32.701 82.191 56.176 1.00 37.38 127 PHE D N 1
ATOM 13402 C CA . PHE D 1 131 ? 33.596 82.876 57.105 1.00 35.19 127 PHE D CA 1
ATOM 13403 C C . PHE D 1 131 ? 33.935 81.973 58.285 1.00 36.88 127 PHE D C 1
ATOM 13404 O O . PHE D 1 131 ? 34.478 80.879 58.096 1.00 30.58 127 PHE D O 1
ATOM 13412 N N . THR D 1 132 ? 33.618 82.410 59.502 1.00 38.11 128 THR D N 1
ATOM 13413 C CA . THR D 1 132 ? 33.862 81.617 60.699 1.00 35.17 128 THR D CA 1
ATOM 13414 C C . THR D 1 132 ? 32.592 80.986 61.260 1.00 33.39 128 THR D C 1
ATOM 13415 O O . THR D 1 132 ? 32.638 80.382 62.336 1.00 25.45 128 THR D O 1
ATOM 13419 N N . GLY D 1 133 ? 31.467 81.107 60.558 1.00 37.32 129 GLY D N 1
ATOM 13420 C CA . GLY D 1 133 ? 30.242 80.443 60.956 1.00 34.14 129 GLY D CA 1
ATOM 13421 C C . GLY D 1 133 ? 29.298 81.255 61.815 1.00 40.08 129 GLY D C 1
ATOM 13422 O O . GLY D 1 133 ? 28.331 80.690 62.341 1.00 27.59 129 GLY D O 1
ATOM 13423 N N . ASP D 1 134 ? 29.545 82.558 61.979 1.00 37.41 130 ASP D N 1
ATOM 13424 C CA . ASP D 1 134 ? 28.707 83.368 62.860 1.00 35.09 130 ASP D CA 1
ATOM 13425 C C . ASP D 1 134 ? 27.263 83.424 62.372 1.00 37.21 130 ASP D C 1
ATOM 13426 O O . ASP D 1 134 ? 26.327 83.299 63.170 1.00 28.07 130 ASP D O 1
ATOM 13431 N N . MET D 1 135 ? 27.063 83.618 61.065 1.00 36.22 131 MET D N 1
ATOM 13432 C CA . MET D 1 135 ? 25.708 83.740 60.532 1.00 35.91 131 MET D CA 1
ATOM 13433 C C . MET D 1 135 ? 24.904 82.466 60.756 1.00 36.27 131 MET D C 1
ATOM 13434 O O . MET D 1 135 ? 23.709 82.525 61.069 1.00 29.02 131 MET D O 1
ATOM 13439 N N . HIS D 1 136 ? 25.542 81.305 60.597 1.00 38.41 132 HIS D N 1
ATOM 13440 C CA . HIS D 1 136 ? 24.851 80.043 60.840 1.00 39.85 132 HIS D CA 1
ATOM 13441 C C . HIS D 1 136 ? 24.454 79.906 62.304 1.00 40.57 132 HIS D C 1
ATOM 13442 O O . HIS D 1 136 ? 23.392 79.357 62.620 1.00 24.92 132 HIS D O 1
ATOM 13449 N N . ALA D 1 137 ? 25.300 80.396 63.214 1.00 34.28 133 ALA D N 1
ATOM 13450 C CA . ALA D 1 137 ? 24.984 80.315 64.636 1.00 40.25 133 ALA D CA 1
ATOM 13451 C C . ALA D 1 137 ? 23.839 81.253 65.000 1.00 34.49 133 ALA D C 1
ATOM 13452 O O . ALA D 1 137 ? 22.989 80.910 65.829 1.00 33.45 133 ALA D O 1
ATOM 13454 N N . ILE D 1 138 ? 23.810 82.447 64.400 1.00 33.42 134 ILE D N 1
ATOM 13455 C CA . ILE D 1 138 ? 22.693 83.364 64.616 1.00 36.65 134 ILE D CA 1
ATOM 13456 C C . ILE D 1 138 ? 21.390 82.723 64.152 1.00 37.06 134 ILE D C 1
ATOM 13457 O O . ILE D 1 138 ? 20.368 82.772 64.847 1.00 28.96 134 ILE D O 1
ATOM 13462 N N . GLY D 1 139 ? 21.414 82.105 62.970 1.00 38.72 135 GLY D N 1
ATOM 13463 C CA . GLY D 1 139 ? 20.209 81.487 62.443 1.00 37.93 135 GLY D CA 1
ATOM 13464 C C . GLY D 1 139 ? 19.753 80.287 63.250 1.00 36.31 135 GLY D C 1
ATOM 13465 O O . GLY D 1 139 ? 18.552 80.081 63.446 1.00 28.96 135 GLY D O 1
ATOM 13466 N N . ALA D 1 140 ? 20.701 79.473 63.720 1.00 36.45 136 ALA D N 1
ATOM 13467 C CA . ALA D 1 140 ? 20.341 78.300 64.510 1.00 35.38 136 ALA D CA 1
ATOM 13468 C C . ALA D 1 140 ? 19.684 78.701 65.825 1.00 34.43 136 ALA D C 1
ATOM 13469 O O . ALA D 1 140 ? 18.719 78.065 66.264 1.00 26.95 136 ALA D O 1
ATOM 13471 N N . ALA D 1 141 ? 20.195 79.754 66.469 1.00 38.19 137 ALA D N 1
ATOM 13472 C CA . ALA D 1 141 ? 19.568 80.241 67.693 1.00 33.04 137 ALA D CA 1
ATOM 13473 C C . ALA D 1 141 ? 18.182 80.804 67.408 1.00 33.16 137 ALA D C 1
ATOM 13474 O O . ALA D 1 141 ? 17.242 80.577 68.178 1.00 27.40 137 ALA D O 1
ATOM 13476 N N . ASN D 1 142 ? 18.044 81.551 66.309 1.00 33.17 138 ASN D N 1
ATOM 13477 C CA . ASN D 1 142 ? 16.740 82.081 65.922 1.00 33.47 138 ASN D CA 1
ATOM 13478 C C . ASN D 1 142 ? 15.741 80.958 65.678 1.00 38.34 138 ASN D C 1
ATOM 13479 O O . ASN D 1 142 ? 14.584 81.040 66.108 1.00 25.76 138 ASN D O 1
ATOM 13484 N N . ASN D 1 143 ? 16.171 79.896 64.996 1.00 36.14 139 ASN D N 1
ATOM 13485 C CA . ASN D 1 143 ? 15.263 78.816 64.635 1.00 34.97 139 ASN D CA 1
ATOM 13486 C C . ASN D 1 143 ? 15.047 77.823 65.769 1.00 35.69 139 ASN D C 1
ATOM 13487 O O . ASN D 1 143 ? 14.023 77.131 65.779 1.00 28.52 139 ASN D O 1
ATOM 13492 N N . LEU D 1 144 ? 15.983 77.728 66.717 1.00 33.20 140 LEU D N 1
ATOM 13493 C CA . LEU D 1 144 ? 15.721 76.944 67.920 1.00 32.31 140 LEU D CA 1
ATOM 13494 C C . LEU D 1 144 ? 14.629 77.589 68.763 1.00 34.33 140 LEU D C 1
ATOM 13495 O O . LEU D 1 144 ? 13.736 76.899 69.269 1.00 26.23 140 LEU D O 1
ATOM 13500 N N . LEU D 1 145 ? 14.688 78.914 68.926 1.00 34.24 141 LEU D N 1
ATOM 13501 C CA . LEU D 1 145 ? 13.652 79.618 69.674 1.00 35.05 141 LEU D CA 1
ATOM 13502 C C . LEU D 1 145 ? 12.287 79.439 69.023 1.00 36.21 141 LEU D C 1
ATOM 13503 O O . LEU D 1 145 ? 11.275 79.280 69.716 1.00 31.77 141 LEU D O 1
ATOM 13508 N N . ALA D 1 146 ? 12.239 79.459 67.689 1.00 35.43 142 ALA D N 1
ATOM 13509 C CA . ALA D 1 146 ? 10.977 79.239 66.991 1.00 36.20 142 ALA D CA 1
ATOM 13510 C C . ALA D 1 146 ? 10.470 77.816 67.194 1.00 33.66 142 ALA D C 1
ATOM 13511 O O . ALA D 1 146 ? 9.265 77.600 67.370 1.00 26.60 142 ALA D O 1
ATOM 13513 N N . ALA D 1 147 ? 11.374 76.834 67.167 1.00 30.53 143 ALA D N 1
ATOM 13514 C CA . ALA D 1 147 ? 10.969 75.448 67.380 1.00 34.27 143 ALA D CA 1
ATOM 13515 C C . ALA D 1 147 ? 10.440 75.236 68.793 1.00 32.51 143 ALA D C 1
ATOM 13516 O O . ALA D 1 147 ? 9.452 74.521 68.994 1.00 28.45 143 ALA D O 1
ATOM 13518 N N . MET D 1 148 ? 11.084 75.855 69.786 1.00 36.99 144 MET D N 1
ATOM 13519 C CA . MET D 1 148 ? 10.652 75.685 71.169 1.00 31.01 144 MET D CA 1
ATOM 13520 C C . MET D 1 148 ? 9.366 76.450 71.454 1.00 35.62 144 MET D C 1
ATOM 13521 O O . MET D 1 148 ? 8.570 76.028 72.302 1.00 27.13 144 MET D O 1
ATOM 13526 N N . LEU D 1 149 ? 9.146 77.570 70.762 1.00 38.90 145 LEU D N 1
ATOM 13527 C CA . LEU D 1 149 ? 7.888 78.299 70.897 1.00 38.58 145 LEU D CA 1
ATOM 13528 C C . LEU D 1 149 ? 6.717 77.470 70.380 1.00 38.62 145 LEU D C 1
ATOM 13529 O O . LEU D 1 149 ? 5.712 77.291 71.078 1.00 30.63 145 LEU D O 1
ATOM 13534 N N . ASP D 1 150 ? 6.830 76.960 69.151 1.00 37.75 146 ASP D N 1
ATOM 13535 C CA . ASP D 1 150 ? 5.768 76.130 68.593 1.00 39.98 146 ASP D CA 1
ATOM 13536 C C . ASP D 1 150 ? 5.606 74.832 69.371 1.00 42.84 146 ASP D C 1
ATOM 13537 O O . ASP D 1 150 ? 4.492 74.306 69.474 1.00 30.66 146 ASP D O 1
ATOM 13542 N N . ASN D 1 151 ? 6.701 74.294 69.914 1.00 45.01 147 ASN D N 1
ATOM 13543 C CA . ASN D 1 151 ? 6.597 73.089 70.730 1.00 40.57 147 ASN D CA 1
ATOM 13544 C C . ASN D 1 151 ? 5.797 73.354 71.998 1.00 37.87 147 ASN D C 1
ATOM 13545 O O . ASN D 1 151 ? 4.969 72.529 72.400 1.00 32.35 147 ASN D O 1
ATOM 13550 N N . HIS D 1 152 ? 6.022 74.504 72.637 1.00 40.30 148 HIS D N 1
ATOM 13551 C CA . HIS D 1 152 ? 5.275 74.840 73.845 1.00 43.21 148 HIS D CA 1
ATOM 13552 C C . HIS D 1 152 ? 3.779 74.923 73.566 1.00 41.40 148 HIS D C 1
ATOM 13553 O O . HIS D 1 152 ? 2.962 74.395 74.330 1.00 36.72 148 HIS D O 1
ATOM 13560 N N . VAL D 1 153 ? 3.401 75.599 72.479 1.00 39.09 149 VAL D N 1
ATOM 13561 C CA . VAL D 1 153 ? 1.988 75.712 72.126 1.00 43.66 149 VAL D CA 1
ATOM 13562 C C . VAL D 1 153 ? 1.401 74.337 71.831 1.00 41.41 149 VAL D C 1
ATOM 13563 O O . VAL D 1 153 ? 0.254 74.043 72.190 1.00 35.45 149 VAL D O 1
ATOM 13567 N N . TYR D 1 154 ? 2.185 73.467 71.191 1.00 35.10 150 TYR D N 1
ATOM 13568 C CA . TYR D 1 154 ? 1.689 72.144 70.826 1.00 40.48 150 TYR D CA 1
ATOM 13569 C C . TYR D 1 154 ? 1.536 71.240 72.046 1.00 41.63 150 TYR D C 1
ATOM 13570 O O . TYR D 1 154 ? 0.558 70.491 72.148 1.00 32.59 150 TYR D O 1
ATOM 13579 N N . GLN D 1 155 ? 2.485 71.297 72.982 1.00 41.48 151 GLN D N 1
ATOM 13580 C CA . GLN D 1 155 ? 2.463 70.382 74.120 1.00 40.79 151 GLN D CA 1
ATOM 13581 C C . GLN D 1 155 ? 1.392 70.778 75.132 1.00 38.47 151 GLN D C 1
ATOM 13582 O O . GLN D 1 155 ? 0.483 69.994 75.428 1.00 35.83 151 GLN D O 1
ATOM 13588 N N . THR D 1 156 ? 1.487 71.987 75.681 1.00 45.43 152 THR D N 1
ATOM 13589 C CA . THR D 1 156 ? 0.571 72.430 76.729 1.00 44.85 152 THR D CA 1
ATOM 13590 C C . THR D 1 156 ? 0.004 73.820 76.485 1.00 41.58 152 THR D C 1
ATOM 13591 O O . THR D 1 156 ? -1.166 74.060 76.796 1.00 30.10 152 THR D O 1
ATOM 13595 N N . ASN D 1 157 ? 0.802 74.735 75.932 1.00 42.59 153 ASN D N 1
ATOM 13596 C CA . ASN D 1 157 ? 0.464 76.159 75.873 1.00 39.31 153 ASN D CA 1
ATOM 13597 C C . ASN D 1 157 ? 0.027 76.669 77.245 1.00 41.36 153 ASN D C 1
ATOM 13598 O O . ASN D 1 157 ? -0.947 77.413 77.378 1.00 35.50 153 ASN D O 1
ATOM 13603 N N . SER D 1 158 ? 0.761 76.255 78.281 1.00 47.36 154 SER D N 1
ATOM 13604 C CA . SER D 1 158 ? 0.484 76.722 79.634 1.00 47.33 154 SER D CA 1
ATOM 13605 C C . SER D 1 158 ? 0.760 78.210 79.799 1.00 47.51 154 SER D C 1
ATOM 13606 O O . SER D 1 158 ? 0.267 78.817 80.756 1.00 40.15 154 SER D O 1
ATOM 13609 N N . LEU D 1 159 ? 1.534 78.807 78.894 1.00 48.21 155 LEU D N 1
ATOM 13610 C CA . LEU D 1 159 ? 1.766 80.246 78.889 1.00 47.10 155 LEU D CA 1
ATOM 13611 C C . LEU D 1 159 ? 0.636 81.023 78.222 1.00 44.36 155 LEU D C 1
ATOM 13612 O O . LEU D 1 159 ? 0.705 82.256 78.171 1.00 40.39 155 LEU D O 1
ATOM 13617 N N . ASN D 1 160 ? -0.385 80.330 77.710 1.00 44.90 156 ASN D N 1
ATOM 13618 C CA . ASN D 1 160 ? -1.571 80.955 77.114 1.00 46.06 156 ASN D CA 1
ATOM 13619 C C . ASN D 1 160 ? -1.212 81.847 75.926 1.00 45.37 156 ASN D C 1
ATOM 13620 O O . ASN D 1 160 ? -1.764 82.935 75.758 1.00 39.16 156 ASN D O 1
ATOM 13625 N N . ILE D 1 161 ? -0.299 81.371 75.080 1.00 45.88 157 ILE D N 1
ATOM 13626 C CA . ILE D 1 161 ? 0.122 82.134 73.910 1.00 47.12 157 ILE D CA 1
ATOM 13627 C C . ILE D 1 161 ? -0.997 82.164 72.876 1.00 43.72 157 ILE D C 1
ATOM 13628 O O . ILE D 1 161 ? -1.629 81.138 72.588 1.00 32.95 157 ILE D O 1
ATOM 13633 N N . ASN D 1 162 ? -1.250 83.348 72.315 1.00 42.90 158 ASN D N 1
ATOM 13634 C CA . ASN D 1 162 ? -2.205 83.505 71.223 1.00 46.98 158 ASN D CA 1
ATOM 13635 C C . ASN D 1 162 ? -1.487 83.326 69.890 1.00 47.42 158 ASN D C 1
ATOM 13636 O O . ASN D 1 162 ? -0.583 84.114 69.579 1.00 39.53 158 ASN D O 1
ATOM 13641 N N . PRO D 1 163 ? -1.840 82.315 69.088 1.00 48.50 159 PRO D N 1
ATOM 13642 C CA . PRO D 1 163 ? -1.094 82.076 67.837 1.00 48.71 159 PRO D CA 1
ATOM 13643 C C . PRO D 1 163 ? -1.124 83.228 66.842 1.00 49.76 159 PRO D C 1
ATOM 13644 O O . PRO D 1 163 ? -0.119 83.460 66.160 1.00 44.36 159 PRO D O 1
ATOM 13648 N N . LYS D 1 164 ? -2.238 83.959 66.727 1.00 50.23 160 LYS D N 1
ATOM 13649 C CA . LYS D 1 164 ? -2.265 85.087 65.799 1.00 44.26 160 LYS D CA 1
ATOM 13650 C C . LYS D 1 164 ? -1.466 86.284 66.303 1.00 45.71 160 LYS D C 1
ATOM 13651 O O . LYS D 1 164 ? -1.329 87.267 65.567 1.00 42.80 160 LYS D O 1
ATOM 13657 N N . ARG D 1 165 ? -0.942 86.228 67.528 1.00 41.59 161 ARG D N 1
ATOM 13658 C CA . ARG D 1 165 ? -0.131 87.300 68.094 1.00 39.71 161 ARG D CA 1
ATOM 13659 C C . ARG D 1 165 ? 1.323 86.885 68.294 1.00 45.32 161 ARG D C 1
ATOM 13660 O O . ARG D 1 165 ? 2.027 87.479 69.118 1.00 38.42 161 ARG D O 1
ATOM 13668 N N . ILE D 1 166 ? 1.786 85.878 67.560 1.00 49.29 162 ILE D N 1
ATOM 13669 C CA . ILE D 1 166 ? 3.187 85.473 67.607 1.00 41.02 162 ILE D CA 1
ATOM 13670 C C . ILE D 1 166 ? 3.983 86.368 66.666 1.00 37.48 162 ILE D C 1
ATOM 13671 O O . ILE D 1 166 ? 3.735 86.391 65.456 1.00 32.48 162 ILE D O 1
ATOM 13676 N N . THR D 1 167 ? 4.944 87.108 67.220 1.00 40.75 163 THR D N 1
ATOM 13677 C CA . THR D 1 167 ? 5.761 88.018 66.429 1.00 36.82 163 THR D CA 1
ATOM 13678 C C . THR D 1 167 ? 7.065 87.394 65.955 1.00 42.79 163 THR D C 1
ATOM 13679 O O . THR D 1 167 ? 7.648 87.879 64.979 1.00 33.23 163 THR D O 1
ATOM 13683 N N . TRP D 1 168 ? 7.536 86.344 66.622 1.00 42.88 164 TRP D N 1
ATOM 13684 C CA . TRP D 1 168 ? 8.805 85.732 66.256 1.00 38.08 164 TRP D CA 1
ATOM 13685 C C . TRP D 1 168 ? 8.705 85.058 64.893 1.00 40.59 164 TRP D C 1
ATOM 13686 O O . TRP D 1 168 ? 7.730 84.364 64.592 1.00 29.94 164 TRP D O 1
ATOM 13697 N N . ARG D 1 169 ? 9.724 85.272 64.066 1.00 41.13 165 ARG D N 1
ATOM 13698 C CA . ARG D 1 169 ? 9.797 84.689 62.736 1.00 38.26 165 ARG D CA 1
ATOM 13699 C C . ARG D 1 169 ? 11.073 83.870 62.595 1.00 38.04 165 ARG D C 1
ATOM 13700 O O . ARG D 1 169 ? 12.108 84.192 63.187 1.00 30.09 165 ARG D O 1
ATOM 13708 N N . ARG D 1 170 ? 10.987 82.801 61.807 1.00 34.22 166 ARG D N 1
ATOM 13709 C CA . ARG D 1 170 ? 12.157 81.995 61.502 1.00 37.80 166 ARG D CA 1
ATOM 13710 C C . ARG D 1 170 ? 13.052 82.741 60.515 1.00 38.04 166 ARG D C 1
ATOM 13711 O O . ARG D 1 170 ? 12.726 83.833 60.039 1.00 29.08 166 ARG D O 1
ATOM 13719 N N . CYS D 1 171 ? 14.204 82.152 60.202 1.00 33.69 167 CYS D N 1
ATOM 13720 C CA . CYS D 1 171 ? 15.137 82.829 59.316 1.00 38.29 167 CYS D CA 1
ATOM 13721 C C . CYS D 1 171 ? 15.902 81.823 58.470 1.00 40.02 167 CYS D C 1
ATOM 13722 O O . CYS D 1 171 ? 15.951 80.626 58.768 1.00 28.75 167 CYS D O 1
ATOM 13725 N N . VAL D 1 172 ? 16.499 82.343 57.402 1.00 43.98 168 VAL D N 1
ATOM 13726 C CA . VAL D 1 172 ? 17.393 81.589 56.532 1.00 44.95 168 VAL D CA 1
ATOM 13727 C C . VAL D 1 172 ? 18.307 82.598 55.850 1.00 39.81 168 VAL D C 1
ATOM 13728 O O . VAL D 1 172 ? 17.894 83.721 55.547 1.00 37.66 168 VAL D O 1
ATOM 13732 N N . ASP D 1 173 ? 19.557 82.204 55.626 1.00 45.28 169 ASP D N 1
ATOM 13733 C CA . ASP D 1 173 ? 20.531 83.105 55.008 1.00 46.54 169 ASP D CA 1
ATOM 13734 C C . ASP D 1 173 ? 20.470 83.022 53.486 1.00 48.45 169 ASP D C 1
ATOM 13735 O O . ASP D 1 173 ? 21.474 82.824 52.804 1.00 44.32 169 ASP D O 1
ATOM 13740 N N . MET D 1 174 ? 19.261 83.175 52.949 1.00 45.43 170 MET D N 1
ATOM 13741 C CA . MET D 1 174 ? 19.027 83.144 51.515 1.00 44.75 170 MET D CA 1
ATOM 13742 C C . MET D 1 174 ? 17.986 84.194 51.162 1.00 42.32 170 MET D C 1
ATOM 13743 O O . MET D 1 174 ? 17.137 84.548 51.984 1.00 37.25 170 MET D O 1
ATOM 13748 N N . ASN D 1 175 ? 18.067 84.698 49.931 1.00 44.91 171 ASN D N 1
ATOM 13749 C CA . ASN D 1 175 ? 17.092 85.659 49.415 1.00 49.19 171 ASN D CA 1
ATOM 13750 C C . ASN D 1 175 ? 15.928 84.873 48.815 1.00 46.33 171 ASN D C 1
ATOM 13751 O O . ASN D 1 175 ? 15.855 84.626 47.610 1.00 43.58 171 ASN D O 1
ATOM 13756 N N . ASP D 1 176 ? 14.997 84.475 49.680 1.00 45.89 172 ASP D N 1
ATOM 13757 C CA . ASP D 1 176 ? 13.908 83.575 49.300 1.00 42.01 172 ASP D CA 1
ATOM 13758 C C . ASP D 1 176 ? 12.560 84.241 49.567 1.00 40.36 172 ASP D C 1
ATOM 13759 O O . ASP D 1 176 ? 12.031 84.162 50.680 1.00 33.23 172 ASP D O 1
ATOM 13764 N N . ARG D 1 177 ? 11.992 84.869 48.533 1.00 40.00 173 ARG D N 1
ATOM 13765 C CA . ARG D 1 177 ? 10.681 85.497 48.663 1.00 39.61 173 ARG D CA 1
ATOM 13766 C C . ARG D 1 177 ? 9.577 84.485 48.945 1.00 38.43 173 ARG D C 1
ATOM 13767 O O . ARG D 1 177 ? 8.522 84.865 49.466 1.00 32.99 173 ARG D O 1
ATOM 13775 N N . GLN D 1 178 ? 9.792 83.211 48.605 1.00 40.37 174 GLN D N 1
ATOM 13776 C CA . GLN D 1 178 ? 8.771 82.189 48.805 1.00 37.76 174 GLN D CA 1
ATOM 13777 C C . GLN D 1 178 ? 8.412 82.006 50.275 1.00 40.21 174 GLN D C 1
ATOM 13778 O O . GLN D 1 178 ? 7.295 81.576 50.581 1.00 34.15 174 GLN D O 1
ATOM 13784 N N . LEU D 1 179 ? 9.320 82.345 51.189 1.00 40.82 175 LEU D N 1
ATOM 13785 C CA . LEU D 1 179 ? 9.131 82.111 52.614 1.00 36.86 175 LEU D CA 1
ATOM 13786 C C . LEU D 1 179 ? 8.680 83.356 53.369 1.00 34.91 175 LEU D C 1
ATOM 13787 O O . LEU D 1 179 ? 8.646 83.337 54.604 1.00 29.50 175 LEU D O 1
ATOM 13792 N N . ARG D 1 180 ? 8.344 84.438 52.663 1.00 36.01 176 ARG D N 1
ATOM 13793 C CA . ARG D 1 180 ? 7.899 85.655 53.337 1.00 36.86 176 ARG D CA 1
ATOM 13794 C C . ARG D 1 180 ? 6.623 85.409 54.131 1.00 38.22 176 ARG D C 1
ATOM 13795 O O . ARG D 1 180 ? 6.514 85.809 55.296 1.00 32.39 176 ARG D O 1
ATOM 13803 N N . ASN D 1 181 ? 5.645 84.750 53.515 1.00 37.06 177 ASN D N 1
ATOM 13804 C CA . ASN D 1 181 ? 4.362 84.474 54.148 1.00 41.34 177 ASN D CA 1
ATOM 13805 C C . ASN D 1 181 ? 4.046 83.003 53.946 1.00 37.36 177 ASN D C 1
ATOM 13806 O O . ASN D 1 181 ? 3.854 82.558 52.809 1.00 32.77 177 ASN D O 1
ATOM 13811 N N . VAL D 1 182 ? 4.000 82.249 55.044 1.00 38.62 178 VAL D N 1
ATOM 13812 C CA . VAL D 1 182 ? 3.763 80.815 54.990 1.00 36.05 178 VAL D CA 1
ATOM 13813 C C . VAL D 1 182 ? 2.680 80.451 55.995 1.00 36.83 178 VAL D C 1
ATOM 13814 O O . VAL D 1 182 ? 2.345 81.221 56.898 1.00 29.85 178 VAL D O 1
ATOM 13818 N N . VAL D 1 183 ? 2.124 79.257 55.812 1.00 38.79 179 VAL D N 1
ATOM 13819 C CA . VAL D 1 183 ? 1.271 78.612 56.802 1.00 36.95 179 VAL D CA 1
ATOM 13820 C C . VAL D 1 183 ? 1.883 77.252 57.095 1.00 32.52 179 VAL D C 1
ATOM 13821 O O . VAL D 1 183 ? 2.053 76.436 56.183 1.00 31.94 179 VAL D O 1
ATOM 13825 N N . ASP D 1 184 ? 2.214 77.009 58.359 1.00 36.56 180 ASP D N 1
ATOM 13826 C CA . ASP D 1 184 ? 2.830 75.757 58.771 1.00 41.11 180 ASP D CA 1
ATOM 13827 C C . ASP D 1 184 ? 2.000 75.129 59.885 1.00 39.50 180 ASP D C 1
ATOM 13828 O O . ASP D 1 184 ? 0.948 75.645 60.274 1.00 32.79 180 ASP D O 1
ATOM 13833 N N . GLY D 1 185 ? 2.482 74.001 60.401 1.00 39.89 181 GLY D N 1
ATOM 13834 C CA . GLY D 1 185 ? 1.707 73.241 61.360 1.00 39.21 181 GLY D CA 1
ATOM 13835 C C . GLY D 1 185 ? 0.563 72.470 60.748 1.00 40.43 181 GLY D C 1
ATOM 13836 O O . GLY D 1 185 ? -0.391 72.128 61.450 1.00 36.83 181 GLY D O 1
ATOM 13837 N N . LEU D 1 186 ? 0.633 72.190 59.452 1.00 40.71 182 LEU D N 1
ATOM 13838 C CA . LEU D 1 186 ? -0.412 71.476 58.738 1.00 39.89 182 LEU D CA 1
ATOM 13839 C C . LEU D 1 186 ? -0.198 69.969 58.847 1.00 43.10 182 LEU D C 1
ATOM 13840 O O . LEU D 1 186 ? 0.890 69.492 59.176 1.00 32.77 182 LEU D O 1
ATOM 13845 N N . GLY D 1 187 ? -1.260 69.219 58.562 1.00 44.44 183 GLY D N 1
ATOM 13846 C CA . GLY D 1 187 ? -1.177 67.772 58.580 1.00 41.78 183 GLY D CA 1
ATOM 13847 C C . GLY D 1 187 ? -1.840 67.129 59.780 1.00 46.70 183 GLY D C 1
ATOM 13848 O O . GLY D 1 187 ? -2.849 67.628 60.287 1.00 37.65 183 GLY D O 1
ATOM 13849 N N . LYS D 1 188 ? -1.274 66.015 60.242 1.00 47.18 184 LYS D N 1
ATOM 13850 C CA . LYS D 1 188 ? -1.840 65.276 61.359 1.00 47.14 184 LYS D CA 1
ATOM 13851 C C . LYS D 1 188 ? -1.798 66.112 62.638 1.00 47.17 184 LYS D C 1
ATOM 13852 O O . LYS D 1 188 ? -1.168 67.170 62.710 1.00 39.49 184 LYS D O 1
ATOM 13858 N N . LYS D 1 189 ? -2.485 65.609 63.666 1.00 49.38 185 LYS D N 1
ATOM 13859 C CA . LYS D 1 189 ? -2.467 66.269 64.966 1.00 49.56 185 LYS D CA 1
ATOM 13860 C C . LYS D 1 189 ? -1.074 66.272 65.582 1.00 46.52 185 LYS D C 1
ATOM 13861 O O . LYS D 1 189 ? -0.782 67.124 66.428 1.00 40.76 185 LYS D O 1
ATOM 13867 N N . VAL D 1 190 ? -0.209 65.337 65.172 1.00 50.16 186 VAL D N 1
ATOM 13868 C CA . VAL D 1 190 ? 1.159 65.278 65.673 1.00 43.81 186 VAL D CA 1
ATOM 13869 C C . VAL D 1 190 ? 2.099 66.188 64.891 1.00 43.66 186 VAL D C 1
ATOM 13870 O O . VAL D 1 190 ? 3.293 66.261 65.214 1.00 36.33 186 VAL D O 1
ATOM 13874 N N . ASP D 1 191 ? 1.597 66.898 63.880 1.00 45.33 187 ASP D N 1
ATOM 13875 C CA . ASP D 1 191 ? 2.421 67.737 63.021 1.00 41.19 187 ASP D CA 1
ATOM 13876 C C . ASP D 1 191 ? 2.342 69.217 63.388 1.00 37.64 187 ASP D C 1
ATOM 13877 O O . ASP D 1 191 ? 2.616 70.073 62.539 1.00 32.56 187 ASP D O 1
ATOM 13882 N N . GLY D 1 192 ? 1.979 69.536 64.624 1.00 39.49 188 GLY D N 1
ATOM 13883 C CA . GLY D 1 192 ? 2.024 70.904 65.105 1.00 39.34 188 GLY D CA 1
ATOM 13884 C C . GLY D 1 192 ? 0.659 71.556 65.187 1.00 43.43 188 GLY D C 1
ATOM 13885 O O . GLY D 1 192 ? -0.393 70.918 65.083 1.00 33.57 188 GLY D O 1
ATOM 13886 N N . VAL D 1 193 ? 0.694 72.872 65.388 1.00 44.81 189 VAL D N 1
ATOM 13887 C CA . VAL D 1 193 ? -0.502 73.703 65.488 1.00 41.31 189 VAL D CA 1
ATOM 13888 C C . VAL D 1 193 ? -0.521 74.640 64.289 1.00 42.73 189 VAL D C 1
ATOM 13889 O O . VAL D 1 193 ? 0.429 75.402 64.072 1.00 38.33 189 VAL D O 1
ATOM 13893 N N . THR D 1 194 ? -1.600 74.581 63.511 1.00 40.74 190 THR D N 1
ATOM 13894 C CA . THR D 1 194 ? -1.699 75.380 62.296 1.00 40.71 190 THR D CA 1
ATOM 13895 C C . THR D 1 194 ? -1.733 76.866 62.634 1.00 40.85 190 THR D C 1
ATOM 13896 O O . THR D 1 194 ? -2.487 77.297 63.513 1.00 34.63 190 THR D O 1
ATOM 13900 N N . ARG D 1 195 ? -0.920 77.650 61.929 1.00 40.98 191 ARG D N 1
ATOM 13901 C CA . ARG D 1 195 ? -0.866 79.091 62.136 1.00 41.06 191 ARG D CA 1
ATOM 13902 C C . ARG D 1 195 ? -0.116 79.727 60.975 1.00 41.10 191 ARG D C 1
ATOM 13903 O O . ARG D 1 195 ? 0.613 79.054 60.239 1.00 31.16 191 ARG D O 1
ATOM 13911 N N . GLU D 1 196 ? -0.310 81.033 60.822 1.00 40.80 192 GLU D N 1
ATOM 13912 C CA . GLU D 1 196 ? 0.445 81.805 59.849 1.00 39.17 192 GLU D CA 1
ATOM 13913 C C . GLU D 1 196 ? 1.826 82.136 60.407 1.00 40.64 192 GLU D C 1
ATOM 13914 O O . GLU D 1 196 ? 2.001 82.328 61.614 1.00 33.43 192 GLU D O 1
ATOM 13920 N N . ASP D 1 197 ? 2.809 82.207 59.514 1.00 39.37 193 ASP D N 1
ATOM 13921 C CA . ASP D 1 197 ? 4.203 82.354 59.916 1.00 36.60 193 ASP D CA 1
ATOM 13922 C C . ASP D 1 197 ? 4.965 83.005 58.765 1.00 40.05 193 ASP D C 1
ATOM 13923 O O . ASP D 1 197 ? 4.379 83.390 57.749 1.00 30.72 193 ASP D O 1
ATOM 13928 N N . GLY D 1 198 ? 6.276 83.126 58.928 1.00 41.19 194 GLY D N 1
ATOM 13929 C CA . GLY D 1 198 ? 7.101 83.720 57.891 1.00 41.17 194 GLY D CA 1
ATOM 13930 C C . GLY D 1 198 ? 8.570 83.641 58.251 1.00 39.80 194 GLY D C 1
ATOM 13931 O O . GLY D 1 198 ? 8.941 83.401 59.405 1.00 35.32 194 GLY D O 1
ATOM 13932 N N . PHE D 1 199 ? 9.400 83.851 57.230 1.00 39.99 195 PHE D N 1
ATOM 13933 C CA . PHE D 1 199 ? 10.851 83.835 57.358 1.00 38.59 195 PHE D CA 1
ATOM 13934 C C . PHE D 1 199 ? 11.426 85.200 57.004 1.00 40.04 195 PHE D C 1
ATOM 13935 O O . PHE D 1 199 ? 10.958 85.860 56.071 1.00 32.36 195 PHE D O 1
ATOM 13943 N N . ASP D 1 200 ? 12.441 85.614 57.755 1.00 40.34 196 ASP D N 1
ATOM 13944 C CA . ASP D 1 200 ? 13.282 86.750 57.415 1.00 37.70 196 ASP D CA 1
ATOM 13945 C C . ASP D 1 200 ? 14.653 86.243 56.986 1.00 42.66 196 ASP D C 1
ATOM 13946 O O . ASP D 1 200 ? 15.000 85.080 57.200 1.00 33.40 196 ASP D O 1
ATOM 13951 N N . ILE D 1 201 ? 15.435 87.122 56.359 1.00 37.50 197 ILE D N 1
ATOM 13952 C CA . ILE D 1 201 ? 16.841 86.802 56.167 1.00 36.14 197 ILE D CA 1
ATOM 13953 C C . ILE D 1 201 ? 17.542 86.878 57.520 1.00 36.49 197 ILE D C 1
ATOM 13954 O O . ILE D 1 201 ? 17.153 87.653 58.405 1.00 29.29 197 ILE D O 1
ATOM 13959 N N . THR D 1 202 ? 18.567 86.039 57.695 1.00 36.16 198 THR D N 1
ATOM 13960 C CA . THR D 1 202 ? 19.130 85.812 59.024 1.00 35.72 198 THR D CA 1
ATOM 13961 C C . THR D 1 202 ? 19.647 87.103 59.653 1.00 35.70 198 THR D C 1
ATOM 13962 O O . THR D 1 202 ? 19.509 87.308 60.865 1.00 28.88 198 THR D O 1
ATOM 13966 N N . VAL D 1 203 ? 20.230 87.994 58.847 1.00 35.51 199 VAL D N 1
ATOM 13967 C CA . VAL D 1 203 ? 20.769 89.236 59.393 1.00 38.51 199 VAL D CA 1
ATOM 13968 C C . VAL D 1 203 ? 19.670 90.164 59.895 1.00 40.58 199 VAL D C 1
ATOM 13969 O O . VAL D 1 203 ? 19.953 91.098 60.655 1.00 33.34 199 VAL D O 1
ATOM 13973 N N . ALA D 1 204 ? 18.419 89.936 59.492 1.00 43.69 200 ALA D N 1
ATOM 13974 C CA . ALA D 1 204 ? 17.302 90.738 59.973 1.00 40.63 200 ALA D CA 1
ATOM 13975 C C . ALA D 1 204 ? 16.745 90.246 61.302 1.00 41.43 200 ALA D C 1
ATOM 13976 O O . ALA D 1 204 ? 15.934 90.950 61.912 1.00 30.59 200 ALA D O 1
ATOM 13978 N N . SER D 1 205 ? 17.153 89.062 61.755 1.00 44.51 201 SER D N 1
ATOM 13979 C CA . SER D 1 205 ? 16.643 88.512 63.003 1.00 42.91 201 SER D CA 1
ATOM 13980 C C . SER D 1 205 ? 17.010 89.404 64.183 1.00 42.46 201 SER D C 1
ATOM 13981 O O . SER D 1 205 ? 18.042 90.082 64.185 1.00 33.75 201 SER D O 1
ATOM 13984 N N . GLU D 1 206 ? 16.142 89.402 65.198 1.00 40.55 202 GLU D N 1
ATOM 13985 C CA . GLU D 1 206 ? 16.428 90.143 66.420 1.00 42.04 202 GLU D CA 1
ATOM 13986 C C . GLU D 1 206 ? 17.628 89.571 67.163 1.00 39.43 202 GLU D C 1
ATOM 13987 O O . GLU D 1 206 ? 18.274 90.299 67.925 1.00 31.17 202 GLU D O 1
ATOM 13993 N N . VAL D 1 207 ? 17.931 88.286 66.961 1.00 42.17 203 VAL D N 1
ATOM 13994 C CA . VAL D 1 207 ? 19.119 87.690 67.566 1.00 39.28 203 VAL D CA 1
ATOM 13995 C C . VAL D 1 207 ? 20.373 88.440 67.135 1.00 37.89 203 VAL D C 1
ATOM 13996 O O . VAL D 1 207 ? 21.282 88.672 67.940 1.00 37.48 203 VAL D O 1
ATOM 14000 N N . MET D 1 208 ? 20.433 88.847 65.864 1.00 39.97 204 MET D N 1
ATOM 14001 C CA . MET D 1 208 ? 21.605 89.563 65.368 1.00 38.77 204 MET D CA 1
ATOM 14002 C C . MET D 1 208 ? 21.763 90.914 66.057 1.00 42.36 204 MET D C 1
ATOM 14003 O O . MET D 1 208 ? 22.882 91.315 66.399 1.00 32.33 204 MET D O 1
ATOM 14008 N N . ALA D 1 209 ? 20.656 91.628 66.270 1.00 41.29 205 ALA D N 1
ATOM 14009 C CA . ALA D 1 209 ? 20.734 92.921 66.941 1.00 38.82 205 ALA D CA 1
ATOM 14010 C C . ALA D 1 209 ? 21.147 92.762 68.399 1.00 41.81 205 ALA D C 1
ATOM 14011 O O . ALA D 1 209 ? 21.952 93.549 68.911 1.00 38.41 205 ALA D O 1
ATOM 14013 N N . ALA D 1 210 ? 20.610 91.749 69.085 1.00 42.06 206 ALA D N 1
ATOM 14014 C CA . ALA D 1 210 ? 21.031 91.482 70.456 1.00 43.86 206 ALA D CA 1
ATOM 14015 C C . ALA D 1 210 ? 22.456 90.947 70.504 1.00 45.87 206 ALA D C 1
ATOM 14016 O O . ALA D 1 210 ? 23.195 91.233 71.454 1.00 43.58 206 ALA D O 1
ATOM 14018 N N . PHE D 1 211 ? 22.848 90.159 69.499 1.00 44.05 207 PHE D N 1
ATOM 14019 C CA . PHE D 1 211 ? 24.228 89.693 69.390 1.00 42.35 207 PHE D CA 1
ATOM 14020 C C . PHE D 1 211 ? 25.203 90.862 69.329 1.00 40.08 207 PHE D C 1
ATOM 14021 O O . PHE D 1 211 ? 26.265 90.831 69.963 1.00 37.45 207 PHE D O 1
ATOM 14029 N N . CYS D 1 212 ? 24.855 91.907 68.579 1.00 43.70 208 CYS D N 1
ATOM 14030 C CA . CYS D 1 212 ? 25.739 93.047 68.377 1.00 39.19 208 CYS D CA 1
ATOM 14031 C C . CYS D 1 212 ? 25.685 94.062 69.511 1.00 44.07 208 CYS D C 1
ATOM 14032 O O . CYS D 1 212 ? 26.539 94.953 69.560 1.00 38.88 208 CYS D O 1
ATOM 14035 N N . LEU D 1 213 ? 24.710 93.959 70.415 1.00 45.84 209 LEU D N 1
ATOM 14036 C CA . LEU D 1 213 ? 24.543 94.917 71.502 1.00 47.33 209 LEU D CA 1
ATOM 14037 C C . LEU D 1 213 ? 24.769 94.273 72.866 1.00 43.84 209 LEU D C 1
ATOM 14038 O O . LEU D 1 213 ? 24.157 94.677 73.857 1.00 44.90 209 LEU D O 1
ATOM 14043 N N . SER D 1 214 ? 25.647 93.275 72.936 1.00 44.94 210 SER D N 1
ATOM 14044 C CA . SER D 1 214 ? 25.954 92.587 74.184 1.00 51.07 210 SER D CA 1
ATOM 14045 C C . SER D 1 214 ? 27.420 92.814 74.527 1.00 45.23 210 SER D C 1
ATOM 14046 O O . SER D 1 214 ? 28.303 92.525 73.712 1.00 42.50 210 SER D O 1
ATOM 14049 N N . ASN D 1 215 ? 27.673 93.327 75.733 1.00 49.79 211 ASN D N 1
ATOM 14050 C CA . ASN D 1 215 ? 29.032 93.614 76.179 1.00 51.86 211 ASN D CA 1
ATOM 14051 C C . ASN D 1 215 ? 29.808 92.365 76.572 1.00 52.39 211 ASN D C 1
ATOM 14052 O O . ASN D 1 215 ? 31.032 92.441 76.724 1.00 47.81 211 ASN D O 1
ATOM 14057 N N . ASN D 1 216 ? 29.132 91.240 76.776 1.00 50.98 212 ASN D N 1
ATOM 14058 C CA . ASN D 1 216 ? 29.781 89.998 77.185 1.00 44.83 212 ASN D CA 1
ATOM 14059 C C . ASN D 1 216 ? 28.782 88.860 77.001 1.00 47.23 212 ASN D C 1
ATOM 14060 O O . ASN D 1 216 ? 27.662 89.062 76.521 1.00 42.70 212 ASN D O 1
ATOM 14065 N N . ILE D 1 217 ? 29.202 87.654 77.391 1.00 47.09 213 ILE D N 1
ATOM 14066 C CA . ILE D 1 217 ? 28.352 86.482 77.214 1.00 50.53 213 ILE D CA 1
ATOM 14067 C C . ILE D 1 217 ? 27.209 86.482 78.223 1.00 48.81 213 ILE D C 1
ATOM 14068 O O . ILE D 1 217 ? 26.122 85.963 77.940 1.00 43.53 213 ILE D O 1
ATOM 14073 N N . SER D 1 218 ? 27.422 87.067 79.406 1.00 49.06 214 SER D N 1
ATOM 14074 C CA . SER D 1 218 ? 26.346 87.149 80.388 1.00 48.09 214 SER D CA 1
ATOM 14075 C C . SER D 1 218 ? 25.251 88.102 79.926 1.00 47.93 214 SER D C 1
ATOM 14076 O O . SER D 1 218 ? 24.060 87.821 80.107 1.00 45.12 214 SER D O 1
ATOM 14079 N N . GLU D 1 219 ? 25.631 89.234 79.328 1.00 48.18 215 GLU D N 1
ATOM 14080 C CA . GLU D 1 219 ? 24.628 90.149 78.796 1.00 52.78 215 GLU D CA 1
ATOM 14081 C C . GLU D 1 219 ? 23.931 89.564 77.575 1.00 49.39 215 GLU D C 1
ATOM 14082 O O . GLU D 1 219 ? 22.747 89.839 77.352 1.00 43.65 215 GLU D O 1
ATOM 14088 N N . LEU D 1 220 ? 24.643 88.768 76.773 1.00 47.21 216 LEU D N 1
ATOM 14089 C CA . LEU D 1 220 ? 24.008 88.105 75.639 1.00 46.23 216 LEU D CA 1
ATOM 14090 C C . LEU D 1 220 ? 22.896 87.175 76.106 1.00 40.24 216 LEU D C 1
ATOM 14091 O O . LEU D 1 220 ? 21.776 87.219 75.586 1.00 39.34 216 LEU D O 1
ATOM 14096 N N . LYS D 1 221 ? 23.189 86.328 77.097 1.00 44.87 217 LYS D N 1
ATOM 14097 C CA . LYS D 1 221 ? 22.182 85.398 77.598 1.00 47.94 217 LYS D CA 1
ATOM 14098 C C . LYS D 1 221 ? 20.991 86.141 78.188 1.00 50.89 217 LYS D C 1
ATOM 14099 O O . LYS D 1 221 ? 19.843 85.706 78.043 1.00 40.13 217 LYS D O 1
ATOM 14105 N N . GLU D 1 222 ? 21.245 87.268 78.858 1.00 50.11 218 GLU D N 1
ATOM 14106 C CA . GLU D 1 222 ? 20.151 88.055 79.418 1.00 47.59 218 GLU D CA 1
ATOM 14107 C C . GLU D 1 222 ? 19.353 88.752 78.322 1.00 45.56 218 GLU D C 1
ATOM 14108 O O . GLU D 1 222 ? 18.119 88.801 78.383 1.00 44.97 218 GLU D O 1
ATOM 14114 N N . ASN D 1 223 ? 20.038 89.297 77.313 1.00 45.98 219 ASN D N 1
ATOM 14115 C CA . ASN D 1 223 ? 19.336 89.967 76.222 1.00 47.28 219 ASN D CA 1
ATOM 14116 C C . ASN D 1 223 ? 18.480 88.986 75.431 1.00 42.26 219 ASN D C 1
ATOM 14117 O O . ASN D 1 223 ? 17.346 89.303 75.055 1.00 36.65 219 ASN D O 1
ATOM 14122 N N . LEU D 1 224 ? 19.007 87.787 75.171 1.00 43.94 220 LEU D N 1
ATOM 14123 C CA . LEU D 1 224 ? 18.230 86.780 74.456 1.00 41.37 220 LEU D CA 1
ATOM 14124 C C . LEU D 1 224 ? 16.984 86.389 75.241 1.00 41.91 220 LEU D C 1
ATOM 14125 O O . LEU D 1 224 ? 15.924 86.140 74.656 1.00 37.51 220 LEU D O 1
ATOM 14130 N N . GLY D 1 225 ? 17.093 86.333 76.571 1.00 45.62 221 GLY D N 1
ATOM 14131 C CA . GLY D 1 225 ? 15.939 86.007 77.392 1.00 43.46 221 GLY D CA 1
ATOM 14132 C C . GLY D 1 225 ? 14.855 87.064 77.356 1.00 46.13 221 GLY D C 1
ATOM 14133 O O . GLY D 1 225 ? 13.669 86.744 77.475 1.00 38.41 221 GLY D O 1
ATOM 14134 N N . ASN D 1 226 ? 15.238 88.331 77.196 1.00 43.65 222 ASN D N 1
ATOM 14135 C CA . ASN D 1 226 ? 14.268 89.416 77.152 1.00 40.34 222 ASN D CA 1
ATOM 14136 C C . ASN D 1 226 ? 13.535 89.503 75.821 1.00 39.76 222 ASN D C 1
ATOM 14137 O O . ASN D 1 226 ? 12.621 90.324 75.692 1.00 38.33 222 ASN D O 1
ATOM 14142 N N . ILE D 1 227 ? 13.917 88.687 74.835 1.00 41.15 223 ILE D N 1
ATOM 14143 C CA . ILE D 1 227 ? 13.267 88.725 73.531 1.00 42.61 223 ILE D CA 1
ATOM 14144 C C . ILE D 1 227 ? 11.788 88.409 73.681 1.00 41.10 223 ILE D C 1
ATOM 14145 O O . ILE D 1 227 ? 11.412 87.367 74.232 1.00 35.12 223 ILE D O 1
ATOM 14150 N N . VAL D 1 228 ? 10.942 89.304 73.182 1.00 41.27 224 VAL D N 1
ATOM 14151 C CA . VAL D 1 228 ? 9.500 89.090 73.176 1.00 38.65 224 VAL D CA 1
ATOM 14152 C C . VAL D 1 228 ? 9.143 88.320 71.912 1.00 40.64 224 VAL D C 1
ATOM 14153 O O . VAL D 1 228 ? 9.311 88.826 70.797 1.00 37.34 224 VAL D O 1
ATOM 14157 N N . VAL D 1 229 ? 8.650 87.094 72.084 1.00 43.52 225 VAL D N 1
ATOM 14158 C CA . VAL D 1 229 ? 8.332 86.238 70.949 1.00 38.26 225 VAL D CA 1
ATOM 14159 C C . VAL D 1 229 ? 6.843 86.212 70.620 1.00 40.14 225 VAL D C 1
ATOM 14160 O O . VAL D 1 229 ? 6.482 85.885 69.478 1.00 35.61 225 VAL D O 1
ATOM 14164 N N . ALA D 1 230 ? 5.976 86.553 71.567 1.00 42.37 226 ALA D N 1
ATOM 14165 C CA . ALA D 1 230 ? 4.534 86.498 71.355 1.00 41.28 226 ALA D CA 1
ATOM 14166 C C . ALA D 1 230 ? 3.854 87.257 72.488 1.00 44.39 226 ALA D C 1
ATOM 14167 O O . ALA D 1 230 ? 4.509 87.783 73.394 1.00 36.05 226 ALA D O 1
ATOM 14169 N N . TYR D 1 231 ? 2.528 87.321 72.417 1.00 45.44 227 TYR D N 1
ATOM 14170 C CA . TYR D 1 231 ? 1.700 87.878 73.473 1.00 46.75 227 TYR D CA 1
ATOM 14171 C C . TYR D 1 231 ? 0.655 86.845 73.868 1.00 45.14 227 TYR D C 1
ATOM 14172 O O . TYR D 1 231 ? 0.177 86.077 73.028 1.00 34.53 227 TYR D O 1
ATOM 14181 N N . ASN D 1 232 ? 0.302 86.825 75.150 1.00 47.16 228 ASN D N 1
ATOM 14182 C CA . ASN D 1 232 ? -0.709 85.885 75.603 1.00 50.15 228 ASN D CA 1
ATOM 14183 C C . ASN D 1 232 ? -2.105 86.456 75.357 1.00 47.49 228 ASN D C 1
ATOM 14184 O O . ASN D 1 232 ? -2.272 87.592 74.905 1.00 43.68 228 ASN D O 1
ATOM 14189 N N . TYR D 1 233 ? -3.126 85.649 75.655 1.00 50.88 229 TYR D N 1
ATOM 14190 C CA . TYR D 1 233 ? -4.502 86.087 75.449 1.00 45.81 229 TYR D CA 1
ATOM 14191 C C . TYR D 1 233 ? -4.867 87.276 76.327 1.00 42.60 229 TYR D C 1
ATOM 14192 O O . TYR D 1 233 ? -5.818 87.998 76.009 1.00 46.69 229 TYR D O 1
ATOM 14201 N N . SER D 1 234 ? -4.139 87.496 77.420 1.00 45.95 230 SER D N 1
ATOM 14202 C CA . SER D 1 234 ? -4.348 88.663 78.266 1.00 50.65 230 SER D CA 1
ATOM 14203 C C . SER D 1 234 ? -3.569 89.884 77.793 1.00 51.41 230 SER D C 1
ATOM 14204 O O . SER D 1 234 ? -3.617 90.925 78.456 1.00 50.70 230 SER D O 1
ATOM 14207 N N . GLY D 1 235 ? -2.861 89.787 76.668 1.00 55.90 231 GLY D N 1
ATOM 14208 C CA . GLY D 1 235 ? -2.128 90.909 76.124 1.00 47.58 231 GLY D CA 1
ATOM 14209 C C . GLY D 1 235 ? -0.742 91.119 76.694 1.00 47.87 231 GLY D C 1
ATOM 14210 O O . GLY D 1 235 ? -0.086 92.104 76.330 1.00 47.61 231 GLY D O 1
ATOM 14211 N N . LYS D 1 236 ? -0.265 90.220 77.573 1.00 44.73 232 LYS D N 1
ATOM 14212 C CA . LYS D 1 236 ? 1.044 90.374 78.188 1.00 48.78 232 LYS D CA 1
ATOM 14213 C C . LYS D 1 236 ? 2.120 89.696 77.344 1.00 48.54 232 LYS D C 1
ATOM 14214 O O . LYS D 1 236 ? 1.853 88.695 76.671 1.00 46.54 232 LYS D O 1
ATOM 14216 N N . PRO D 1 237 ? 3.342 90.225 77.361 1.00 52.45 233 PRO D N 1
ATOM 14217 C CA . PRO D 1 237 ? 4.404 89.646 76.532 1.00 44.12 233 PRO D CA 1
ATOM 14218 C C . PRO D 1 237 ? 4.843 88.279 77.030 1.00 45.20 233 PRO D C 1
ATOM 14219 O O . PRO D 1 237 ? 4.835 87.989 78.229 1.00 42.42 233 PRO D O 1
ATOM 14223 N N . VAL D 1 238 ? 5.229 87.433 76.078 1.00 43.60 234 VAL D N 1
ATOM 14224 C CA . VAL D 1 238 ? 5.828 86.133 76.349 1.00 42.30 234 VAL D CA 1
ATOM 14225 C C . VAL D 1 238 ? 7.249 86.165 75.808 1.00 39.87 234 VAL D C 1
ATOM 14226 O O . VAL D 1 238 ? 7.465 86.514 74.642 1.00 36.73 234 VAL D O 1
ATOM 14230 N N . THR D 1 239 ? 8.211 85.805 76.649 1.00 41.50 235 THR D N 1
ATOM 14231 C CA . THR D 1 239 ? 9.621 85.983 76.340 1.00 40.33 235 THR D CA 1
ATOM 14232 C C . THR D 1 239 ? 10.305 84.642 76.110 1.00 41.64 235 THR D C 1
ATOM 14233 O O . THR D 1 239 ? 9.766 83.573 76.408 1.00 34.80 235 THR D O 1
ATOM 14237 N N . ALA D 1 240 ? 11.518 84.719 75.555 1.00 40.75 236 ALA D N 1
ATOM 14238 C CA . ALA D 1 240 ? 12.340 83.524 75.406 1.00 36.91 236 ALA D CA 1
ATOM 14239 C C . ALA D 1 240 ? 12.710 82.937 76.760 1.00 37.35 236 ALA D C 1
ATOM 14240 O O . ALA D 1 240 ? 12.891 81.720 76.882 1.00 31.74 236 ALA D O 1
ATOM 14242 N N . ARG D 1 241 ? 12.835 83.786 77.784 1.00 42.51 237 ARG D N 1
ATOM 14243 C CA . ARG D 1 241 ? 13.080 83.292 79.135 1.00 41.34 237 ARG D CA 1
ATOM 14244 C C . ARG D 1 241 ? 11.896 82.483 79.649 1.00 42.77 237 ARG D C 1
ATOM 14245 O O . ARG D 1 241 ? 12.080 81.473 80.338 1.00 37.40 237 ARG D O 1
ATOM 14253 N N . ASP D 1 242 ? 10.671 82.914 79.328 1.00 43.39 238 ASP D N 1
ATOM 14254 C CA . ASP D 1 242 ? 9.491 82.139 79.701 1.00 42.89 238 ASP D CA 1
ATOM 14255 C C . ASP D 1 242 ? 9.520 80.745 79.087 1.00 44.61 238 ASP D C 1
ATOM 14256 O O . ASP D 1 242 ? 8.947 79.806 79.652 1.00 36.13 238 ASP D O 1
ATOM 14261 N N . LEU D 1 243 ? 10.177 80.590 77.941 1.00 43.61 239 LEU D N 1
ATOM 14262 C CA . LEU D 1 243 ? 10.306 79.300 77.280 1.00 42.67 239 LEU D CA 1
ATOM 14263 C C . LEU D 1 243 ? 11.566 78.548 77.689 1.00 39.73 239 LEU D C 1
ATOM 14264 O O . LEU D 1 243 ? 11.795 77.441 77.190 1.00 34.25 239 LEU D O 1
ATOM 14269 N N . ASN D 1 244 ? 12.377 79.118 78.581 1.00 43.78 240 ASN D N 1
ATOM 14270 C CA . ASN D 1 244 ? 13.642 78.519 79.010 1.00 44.25 240 ASN D CA 1
ATOM 14271 C C . ASN D 1 244 ? 14.528 78.200 77.806 1.00 42.14 240 ASN D C 1
ATOM 14272 O O . ASN D 1 244 ? 15.098 77.114 77.687 1.00 31.13 240 ASN D O 1
ATOM 14277 N N . ALA D 1 245 ? 14.641 79.175 76.901 1.00 49.50 241 ALA D N 1
ATOM 14278 C CA . ALA D 1 245 ? 15.364 78.991 75.652 1.00 44.97 241 ALA D CA 1
ATOM 14279 C C . ALA D 1 245 ? 16.664 79.775 75.559 1.00 43.61 241 ALA D C 1
ATOM 14280 O O . ALA D 1 245 ? 17.533 79.398 74.768 1.00 35.81 241 ALA D O 1
ATOM 14282 N N . HIS D 1 246 ? 16.824 80.846 76.342 1.00 47.66 242 HIS D N 1
ATOM 14283 C CA . HIS D 1 246 ? 17.966 81.735 76.149 1.00 40.14 242 HIS D CA 1
ATOM 14284 C C . HIS D 1 246 ? 19.278 81.078 76.556 1.00 46.48 242 HIS D C 1
ATOM 14285 O O . HIS D 1 246 ? 20.335 81.428 76.018 1.00 37.54 242 HIS D O 1
ATOM 14292 N N . GLY D 1 247 ? 19.238 80.134 77.497 1.00 45.64 243 GLY D N 1
ATOM 14293 C CA . GLY D 1 247 ? 20.445 79.400 77.840 1.00 39.98 243 GLY D CA 1
ATOM 14294 C C . GLY D 1 247 ? 20.970 78.574 76.682 1.00 45.87 243 GLY D C 1
ATOM 14295 O O . GLY D 1 247 ? 22.176 78.541 76.424 1.00 36.69 243 GLY D O 1
ATOM 14296 N N . ALA D 1 248 ? 20.070 77.897 75.965 1.00 43.30 244 ALA D N 1
ATOM 14297 C CA . ALA D 1 248 ? 20.483 77.111 74.809 1.00 42.73 244 ALA D CA 1
ATOM 14298 C C . ALA D 1 248 ? 20.899 78.007 73.649 1.00 39.98 244 ALA D C 1
ATOM 14299 O O . ALA D 1 248 ? 21.824 77.672 72.900 1.00 32.93 244 ALA D O 1
ATOM 14301 N N . MET D 1 249 ? 20.220 79.144 73.477 1.00 40.51 245 MET D N 1
ATOM 14302 C CA . MET D 1 249 ? 20.595 80.079 72.421 1.00 37.68 245 MET D CA 1
ATOM 14303 C C . MET D 1 249 ? 21.989 80.646 72.658 1.00 42.35 245 MET D C 1
ATOM 14304 O O . MET D 1 249 ? 22.790 80.757 71.722 1.00 36.71 245 MET D O 1
ATOM 14309 N N . ALA D 1 250 ? 22.297 81.010 73.906 1.00 42.53 246 ALA D N 1
ATOM 14310 C CA . ALA D 1 250 ? 23.621 81.535 74.222 1.00 43.06 246 ALA D CA 1
ATOM 14311 C C . ALA D 1 250 ? 24.706 80.490 73.997 1.00 41.45 246 ALA D C 1
ATOM 14312 O O . ALA D 1 250 ? 25.827 80.835 73.605 1.00 34.93 246 ALA D O 1
ATOM 14314 N N . ALA D 1 251 ? 24.397 79.215 74.246 1.00 37.27 247 ALA D N 1
ATOM 14315 C CA . ALA D 1 251 ? 25.363 78.154 73.976 1.00 39.14 247 ALA D CA 1
ATOM 14316 C C . ALA D 1 251 ? 25.644 78.033 72.484 1.00 42.31 247 ALA D C 1
ATOM 14317 O O . ALA D 1 251 ? 26.796 77.841 72.077 1.00 36.15 247 ALA D O 1
ATOM 14319 N N . ILE D 1 252 ? 24.600 78.129 71.656 1.00 41.96 248 ILE D N 1
ATOM 14320 C CA . ILE D 1 252 ? 24.778 78.106 70.206 1.00 38.94 248 ILE D CA 1
ATOM 14321 C C . ILE D 1 252 ? 25.683 79.246 69.752 1.00 37.08 248 ILE D C 1
ATOM 14322 O O . ILE D 1 252 ? 26.421 79.111 68.768 1.00 30.31 248 ILE D O 1
ATOM 14327 N N . LEU D 1 253 ? 25.667 80.368 70.471 1.00 34.91 249 LEU D N 1
ATOM 14328 C CA . LEU D 1 253 ? 26.398 81.568 70.088 1.00 34.54 249 LEU D CA 1
ATOM 14329 C C . LEU D 1 253 ? 27.686 81.760 70.880 1.00 39.78 249 LEU D C 1
ATOM 14330 O O . LEU D 1 253 ? 28.303 82.827 70.786 1.00 32.62 249 LEU D O 1
ATOM 14335 N N . LYS D 1 254 ? 28.100 80.758 71.659 1.00 43.38 250 LYS D N 1
ATOM 14336 C CA . LYS D 1 254 ? 29.265 80.909 72.529 1.00 40.72 250 LYS D CA 1
ATOM 14337 C C . LYS D 1 254 ? 30.523 81.237 71.731 1.00 40.11 250 LYS D C 1
ATOM 14338 O O . LYS D 1 254 ? 31.245 82.189 72.051 1.00 40.06 250 LYS D O 1
ATOM 14344 N N . ASP D 1 255 ? 30.805 80.457 70.685 1.00 38.18 251 ASP D N 1
ATOM 14345 C CA . ASP D 1 255 ? 31.982 80.721 69.864 1.00 40.41 251 ASP D CA 1
ATOM 14346 C C . ASP D 1 255 ? 31.753 81.883 68.905 1.00 40.60 251 ASP D C 1
ATOM 14347 O O . ASP D 1 255 ? 32.685 82.644 68.617 1.00 33.18 251 ASP D O 1
ATOM 14352 N N . ALA D 1 256 ? 30.525 82.030 68.399 1.00 36.39 252 ALA D N 1
ATOM 14353 C CA . ALA D 1 256 ? 30.231 83.100 67.450 1.00 37.88 252 ALA D CA 1
ATOM 14354 C C . ALA D 1 256 ? 30.483 84.477 68.050 1.00 39.38 252 ALA D C 1
ATOM 14355 O O . ALA D 1 256 ? 30.897 85.398 67.336 1.00 32.50 252 ALA D O 1
ATOM 14357 N N . LEU D 1 257 ? 30.242 84.639 69.353 1.00 38.89 253 LEU D N 1
ATOM 14358 C CA . LEU D 1 257 ? 30.445 85.923 70.015 1.00 42.74 253 LEU D CA 1
ATOM 14359 C C . LEU D 1 257 ? 31.911 86.339 70.063 1.00 39.79 253 LEU D C 1
ATOM 14360 O O . LEU D 1 257 ? 32.199 87.503 70.362 1.00 37.11 253 LEU D O 1
ATOM 14365 N N . LYS D 1 258 ? 32.834 85.431 69.784 1.00 41.52 254 LYS D N 1
ATOM 14366 C CA . LYS D 1 258 ? 34.245 85.790 69.706 1.00 40.43 254 LYS D CA 1
ATOM 14367 C C . LYS D 1 258 ? 34.501 86.576 68.427 1.00 40.51 254 LYS D C 1
ATOM 14368 O O . LYS D 1 258 ? 34.163 86.092 67.338 1.00 31.86 254 LYS D O 1
ATOM 14374 N N . PRO D 1 259 ? 35.070 87.780 68.501 1.00 37.83 255 PRO D N 1
ATOM 14375 C CA . PRO D 1 259 ? 35.306 88.559 67.281 1.00 37.82 255 PRO D CA 1
ATOM 14376 C C . PRO D 1 259 ? 36.271 87.850 66.345 1.00 37.37 255 PRO D C 1
ATOM 14377 O O . PRO D 1 259 ? 37.136 87.082 66.771 1.00 36.30 255 PRO D O 1
ATOM 14381 N N . ASN D 1 260 ? 36.116 88.122 65.053 1.00 42.35 256 ASN D N 1
ATOM 14382 C CA . ASN D 1 260 ? 36.912 87.479 64.018 1.00 36.89 256 ASN D CA 1
ATOM 14383 C C . ASN D 1 260 ? 38.042 88.409 63.600 1.00 37.19 256 ASN D C 1
ATOM 14384 O O . ASN D 1 260 ? 37.798 89.557 63.216 1.00 32.00 256 ASN D O 1
ATOM 14389 N N . LEU D 1 261 ? 39.272 87.911 63.673 1.00 41.25 257 LEU D N 1
ATOM 14390 C CA . LEU D 1 261 ? 40.456 88.692 63.341 1.00 32.72 257 LEU D CA 1
ATOM 14391 C C . LEU D 1 261 ? 40.902 88.361 61.922 1.00 35.02 257 LEU D C 1
ATOM 14392 O O . LEU D 1 261 ? 41.164 87.196 61.604 1.00 31.90 257 LEU D O 1
ATOM 14397 N N . VAL D 1 262 ? 40.982 89.387 61.077 1.00 36.39 258 VAL D N 1
ATOM 14398 C CA . VAL D 1 262 ? 41.553 89.265 59.741 1.00 39.12 258 VAL D CA 1
ATOM 14399 C C . VAL D 1 262 ? 42.518 90.423 59.528 1.00 34.21 258 VAL D C 1
ATOM 14400 O O . VAL D 1 262 ? 43.075 90.960 60.492 1.00 28.84 258 VAL D O 1
ATOM 14404 N N . GLN D 1 263 ? 42.718 90.827 58.275 1.00 39.92 259 GLN D N 1
ATOM 14405 C CA . GLN D 1 263 ? 43.708 91.855 57.981 1.00 38.61 259 GLN D CA 1
ATOM 14406 C C . GLN D 1 263 ? 43.346 92.559 56.683 1.00 39.00 259 GLN D C 1
ATOM 14407 O O . GLN D 1 263 ? 42.596 92.036 55.855 1.00 33.12 259 GLN D O 1
ATOM 14413 N N . THR D 1 264 ? 43.898 93.760 56.520 1.00 41.06 260 THR D N 1
ATOM 14414 C CA . THR D 1 264 ? 43.794 94.492 55.269 1.00 42.03 260 THR D CA 1
ATOM 14415 C C . THR D 1 264 ? 44.886 94.028 54.307 1.00 39.59 260 THR D C 1
ATOM 14416 O O . THR D 1 264 ? 45.711 93.167 54.627 1.00 35.14 260 THR D O 1
ATOM 14420 N N . LEU D 1 265 ? 44.895 94.610 53.105 1.00 44.99 261 LEU D N 1
ATOM 14421 C CA . LEU D 1 265 ? 45.916 94.269 52.121 1.00 46.50 261 LEU D CA 1
ATOM 14422 C C . LEU D 1 265 ? 47.316 94.652 52.583 1.00 47.17 261 LEU D C 1
ATOM 14423 O O . LEU D 1 265 ? 48.294 94.062 52.112 1.00 44.89 261 LEU D O 1
ATOM 14428 N N . GLU D 1 266 ? 47.435 95.620 53.489 1.00 45.33 262 GLU D N 1
ATOM 14429 C CA . GLU D 1 266 ? 48.726 96.104 53.955 1.00 45.73 262 GLU D CA 1
ATOM 14430 C C . GLU D 1 266 ? 49.113 95.535 55.315 1.00 46.19 262 GLU D C 1
ATOM 14431 O O . GLU D 1 266 ? 50.081 96.007 55.919 1.00 39.95 262 GLU D O 1
ATOM 14437 N N . GLY D 1 267 ? 48.383 94.539 55.809 1.00 47.48 263 GLY D N 1
ATOM 14438 C CA . GLY D 1 267 ? 48.725 93.893 57.058 1.00 47.16 263 GLY D CA 1
ATOM 14439 C C . GLY D 1 267 ? 48.133 94.520 58.299 1.00 42.43 263 GLY D C 1
ATOM 14440 O O . GLY D 1 267 ? 48.463 94.085 59.408 1.00 41.46 263 GLY D O 1
ATOM 14441 N N . THR D 1 268 ? 47.276 95.521 58.153 1.00 45.27 264 THR D N 1
ATOM 14442 C CA . THR D 1 268 ? 46.667 96.155 59.316 1.00 42.77 264 THR D CA 1
ATOM 14443 C C . THR D 1 268 ? 45.635 95.217 59.931 1.00 40.07 264 THR D C 1
ATOM 14444 O O . THR D 1 268 ? 44.811 94.650 59.203 1.00 35.38 264 THR D O 1
ATOM 14448 N N . PRO D 1 269 ? 45.652 95.015 61.249 1.00 43.67 265 PRO D N 1
ATOM 14449 C CA . PRO D 1 269 ? 44.651 94.140 61.869 1.00 38.99 265 PRO D CA 1
ATOM 14450 C C . PRO D 1 269 ? 43.241 94.657 61.625 1.00 42.04 265 PRO D C 1
ATOM 14451 O O . PRO D 1 269 ? 42.982 95.861 61.665 1.00 35.82 265 PRO D O 1
ATOM 14455 N N . ALA D 1 270 ? 42.327 93.726 61.370 1.00 40.29 266 ALA D N 1
ATOM 14456 C CA . ALA D 1 270 ? 40.939 94.057 61.092 1.00 38.60 266 ALA D CA 1
ATOM 14457 C C . ALA D 1 270 ? 40.044 93.060 61.806 1.00 39.57 266 ALA D C 1
ATOM 14458 O O . ALA D 1 270 ? 40.329 91.860 61.824 1.00 31.69 266 ALA D O 1
ATOM 14460 N N . ILE D 1 271 ? 38.962 93.563 62.392 1.00 42.68 267 ILE D N 1
ATOM 14461 C CA . ILE D 1 271 ? 38.016 92.742 63.136 1.00 41.57 267 ILE D CA 1
ATOM 14462 C C . ILE D 1 271 ? 36.655 92.869 62.469 1.00 40.73 267 ILE D C 1
ATOM 14463 O O . ILE D 1 271 ? 36.123 93.978 62.333 1.00 35.55 267 ILE D O 1
ATOM 14468 N N . LEU D 1 272 ? 36.096 91.736 62.053 1.00 42.84 268 LEU D N 1
ATOM 14469 C CA . LEU D 1 272 ? 34.777 91.671 61.436 1.00 37.09 268 LEU D CA 1
ATOM 14470 C C . LEU D 1 272 ? 33.858 90.879 62.354 1.00 39.25 268 LEU D C 1
ATOM 14471 O O . LEU D 1 272 ? 34.158 89.730 62.694 1.00 31.66 268 LEU D O 1
ATOM 14476 N N . HIS D 1 273 ? 32.744 91.489 62.752 1.00 37.08 269 HIS D N 1
ATOM 14477 C CA . HIS D 1 273 ? 31.859 90.858 63.727 1.00 40.91 269 HIS D CA 1
ATOM 14478 C C . HIS D 1 273 ? 30.477 91.482 63.616 1.00 40.45 269 HIS D C 1
ATOM 14479 O O . HIS D 1 273 ? 30.329 92.693 63.809 1.00 29.11 269 HIS D O 1
ATOM 14486 N N . GLY D 1 274 ? 29.477 90.665 63.307 1.00 43.08 270 GLY D N 1
ATOM 14487 C CA . GLY D 1 274 ? 28.103 91.115 63.265 1.00 42.55 270 GLY D CA 1
ATOM 14488 C C . GLY D 1 274 ? 27.777 91.875 61.990 1.00 41.85 270 GLY D C 1
ATOM 14489 O O . GLY D 1 274 ? 28.647 92.389 61.290 1.00 36.22 270 GLY D O 1
ATOM 14490 N N . GLY D 1 275 ? 26.483 91.931 61.684 1.00 49.39 271 GLY D N 1
ATOM 14491 C CA . GLY D 1 275 ? 26.013 92.655 60.526 1.00 48.10 271 GLY D CA 1
ATOM 14492 C C . GLY D 1 275 ? 24.504 92.791 60.470 1.00 42.96 271 GLY D C 1
ATOM 14493 O O . GLY D 1 275 ? 23.828 92.139 59.668 1.00 41.71 271 GLY D O 1
ATOM 14494 N N . PRO D 1 276 ? 23.945 93.639 61.328 1.00 44.87 272 PRO D N 1
ATOM 14495 C CA . PRO D 1 276 ? 22.502 93.886 61.299 1.00 47.27 272 PRO D CA 1
ATOM 14496 C C . PRO D 1 276 ? 22.137 94.927 60.248 1.00 47.90 272 PRO D C 1
ATOM 14497 O O . PRO D 1 276 ? 22.988 95.606 59.673 1.00 41.39 272 PRO D O 1
ATOM 14501 N N . PHE D 1 277 ? 20.834 95.037 60.002 1.00 50.67 273 PHE D N 1
ATOM 14502 C CA . PHE D 1 277 ? 20.316 96.082 59.134 1.00 51.12 273 PHE D CA 1
ATOM 14503 C C . PHE D 1 277 ? 20.553 97.454 59.761 1.00 49.30 273 PHE D C 1
ATOM 14504 O O . PHE D 1 277 ? 20.753 97.590 60.970 1.00 43.34 273 PHE D O 1
ATOM 14512 N N . ALA D 1 278 ? 20.529 98.483 58.918 1.00 52.87 274 ALA D N 1
ATOM 14513 C CA . ALA D 1 278 ? 20.717 99.855 59.370 1.00 50.98 274 ALA D CA 1
ATOM 14514 C C . ALA D 1 278 ? 19.416 100.643 59.447 1.00 54.10 274 ALA D C 1
ATOM 14515 O O . ALA D 1 278 ? 19.445 101.827 59.797 1.00 45.76 274 ALA D O 1
ATOM 14517 N N . ASN D 1 279 ? 18.279 100.021 59.133 1.00 54.16 275 ASN D N 1
ATOM 14518 C CA . ASN D 1 279 ? 16.977 100.668 59.233 1.00 53.16 275 ASN D CA 1
ATOM 14519 C C . ASN D 1 279 ? 16.151 100.111 60.387 1.00 51.33 275 ASN D C 1
ATOM 14520 O O . ASN D 1 279 ? 15.752 100.862 61.281 1.00 48.80 275 ASN D O 1
ATOM 14525 N N . ILE D 1 280 ? 15.877 98.802 60.388 1.00 57.90 276 ILE D N 1
ATOM 14526 C CA . ILE D 1 280 ? 15.188 98.167 61.512 1.00 52.03 276 ILE D CA 1
ATOM 14527 C C . ILE D 1 280 ? 16.131 97.809 62.647 1.00 49.51 276 ILE D C 1
ATOM 14528 O O . ILE D 1 280 ? 15.685 97.246 63.655 1.00 44.95 276 ILE D O 1
ATOM 14533 N N . ALA D 1 281 ? 17.420 98.113 62.513 1.00 51.67 277 ALA D N 1
ATOM 14534 C CA . ALA D 1 281 ? 18.393 97.938 63.583 1.00 49.44 277 ALA D CA 1
ATOM 14535 C C . ALA D 1 281 ? 19.389 99.090 63.494 1.00 46.44 277 ALA D C 1
ATOM 14536 O O . ALA D 1 281 ? 19.197 100.043 62.732 1.00 43.65 277 ALA D O 1
ATOM 14538 N N . HIS D 1 282 ? 20.469 99.005 64.271 1.00 53.46 278 HIS D N 1
ATOM 14539 C CA . HIS D 1 282 ? 21.390 100.126 64.413 1.00 48.90 278 HIS D CA 1
ATOM 14540 C C . HIS D 1 282 ? 22.498 100.141 63.365 1.00 47.62 278 HIS D C 1
ATOM 14541 O O . HIS D 1 282 ? 23.203 101.150 63.251 1.00 41.87 278 HIS D O 1
ATOM 14548 N N . GLY D 1 283 ? 22.666 99.065 62.602 1.00 50.60 279 GLY D N 1
ATOM 14549 C CA . GLY D 1 283 ? 23.595 99.072 61.479 1.00 47.03 279 GLY D CA 1
ATOM 14550 C C . GLY D 1 283 ? 25.050 99.280 61.842 1.00 46.78 279 GLY D C 1
ATOM 14551 O O . GLY D 1 283 ? 25.770 99.986 61.124 1.00 40.90 279 GLY D O 1
ATOM 14552 N N . CYS D 1 284 ? 25.501 98.682 62.940 1.00 42.78 280 CYS D N 1
ATOM 14553 C CA . CYS D 1 284 ? 26.885 98.784 63.375 1.00 39.78 280 CYS D CA 1
ATOM 14554 C C . CYS D 1 284 ? 27.442 97.387 63.606 1.00 45.47 280 CYS D C 1
ATOM 14555 O O . CYS D 1 284 ? 26.697 96.408 63.694 1.00 35.20 280 CYS D O 1
ATOM 14558 N N . ASN D 1 285 ? 28.766 97.297 63.703 1.00 39.61 281 ASN D N 1
ATOM 14559 C CA . ASN D 1 285 ? 29.357 96.033 64.105 1.00 38.62 281 ASN D CA 1
ATOM 14560 C C . ASN D 1 285 ? 29.172 95.837 65.608 1.00 38.71 281 ASN D C 1
ATOM 14561 O O . ASN D 1 285 ? 28.692 96.722 66.322 1.00 33.03 281 ASN D O 1
ATOM 14566 N N . SER D 1 286 ? 29.556 94.657 66.088 1.00 36.73 282 SER D N 1
ATOM 14567 C CA . SER D 1 286 ? 29.265 94.286 67.466 1.00 39.03 282 SER D CA 1
ATOM 14568 C C . SER D 1 286 ? 29.985 95.202 68.450 1.00 43.50 282 SER D C 1
ATOM 14569 O O . SER D 1 286 ? 31.025 95.792 68.145 1.00 30.73 282 SER D O 1
ATOM 14572 N N . ILE D 1 287 ? 29.408 95.317 69.648 1.00 42.25 283 ILE D N 1
ATOM 14573 C CA . ILE D 1 287 ? 30.058 96.054 70.727 1.00 43.11 283 ILE D CA 1
ATOM 14574 C C . ILE D 1 287 ? 31.316 95.324 71.184 1.00 42.73 283 ILE D C 1
ATOM 14575 O O . ILE D 1 287 ? 32.326 95.953 71.524 1.00 34.13 283 ILE D O 1
ATOM 14580 N N . ILE D 1 288 ? 31.278 93.988 71.188 1.00 41.17 284 ILE D N 1
ATOM 14581 C CA . ILE D 1 288 ? 32.431 93.202 71.621 1.00 41.59 284 ILE D CA 1
ATOM 14582 C C . ILE D 1 288 ? 33.637 93.489 70.737 1.00 40.57 284 ILE D C 1
ATOM 14583 O O . ILE D 1 288 ? 34.763 93.639 71.226 1.00 40.23 284 ILE D O 1
ATOM 14588 N N . ALA D 1 289 ? 33.419 93.585 69.424 1.00 41.95 285 ALA D N 1
ATOM 14589 C CA . ALA D 1 289 ? 34.521 93.872 68.512 1.00 38.71 285 ALA D CA 1
ATOM 14590 C C . ALA D 1 289 ? 35.083 95.269 68.741 1.00 43.35 285 ALA D C 1
ATOM 14591 O O . ALA D 1 289 ? 36.305 95.455 68.776 1.00 35.65 285 ALA D O 1
ATOM 14593 N N . THR D 1 290 ? 34.207 96.265 68.893 1.00 41.92 286 THR D N 1
ATOM 14594 C CA . THR D 1 290 ? 34.668 97.631 69.116 1.00 43.57 286 THR D CA 1
ATOM 14595 C C . THR D 1 290 ? 35.349 97.775 70.474 1.00 44.17 286 THR D C 1
ATOM 14596 O O . THR D 1 290 ? 36.399 98.420 70.580 1.00 41.78 286 THR D O 1
ATOM 14600 N N . LYS D 1 291 ? 34.769 97.181 71.521 1.00 48.60 287 LYS D N 1
ATOM 14601 C CA . LYS D 1 291 ? 35.406 97.217 72.836 1.00 48.53 287 LYS D CA 1
ATOM 14602 C C . LYS D 1 291 ? 36.755 96.514 72.817 1.00 47.47 287 LYS D C 1
ATOM 14603 O O . LYS D 1 291 ? 37.730 97.007 73.395 1.00 46.74 287 LYS D O 1
ATOM 14609 N N . MET D 1 292 ? 36.825 95.352 72.166 1.00 49.67 288 MET D N 1
ATOM 14610 C CA . MET D 1 292 ? 38.089 94.631 72.072 1.00 49.76 288 MET D CA 1
ATOM 14611 C C . MET D 1 292 ? 39.126 95.447 71.314 1.00 47.57 288 MET D C 1
ATOM 14612 O O . MET D 1 292 ? 40.316 95.424 71.653 1.00 46.82 288 MET D O 1
ATOM 14617 N N . GLY D 1 293 ? 38.694 96.161 70.272 1.00 46.31 289 GLY D N 1
ATOM 14618 C CA . GLY D 1 293 ? 39.612 97.026 69.550 1.00 47.40 289 GLY D CA 1
ATOM 14619 C C . GLY D 1 293 ? 40.232 98.084 70.442 1.00 49.92 289 GLY D C 1
ATOM 14620 O O . GLY D 1 293 ? 41.450 98.280 70.439 1.00 42.90 289 GLY D O 1
ATOM 14621 N N . MET D 1 294 ? 39.400 98.788 71.217 1.00 45.73 290 MET D N 1
ATOM 14622 C CA . MET D 1 294 ? 39.915 99.795 72.139 1.00 49.03 290 MET D CA 1
ATOM 14623 C C . MET D 1 294 ? 40.771 99.190 73.242 1.00 51.02 290 MET D C 1
ATOM 14624 O O . MET D 1 294 ? 41.608 99.894 73.818 1.00 49.79 290 MET D O 1
ATOM 14629 N N . HIS D 1 295 ? 40.581 97.906 73.543 1.00 54.97 291 HIS D N 1
ATOM 14630 C CA . HIS D 1 295 ? 41.340 97.252 74.601 1.00 55.34 291 HIS D CA 1
ATOM 14631 C C . HIS D 1 295 ? 42.710 96.797 74.114 1.00 55.60 291 HIS D C 1
ATOM 14632 O O . HIS D 1 295 ? 43.660 96.751 74.903 1.00 55.49 291 HIS D O 1
ATOM 14639 N N . MET D 1 296 ? 42.827 96.466 72.828 1.00 56.82 292 MET D N 1
ATOM 14640 C CA . MET D 1 296 ? 44.054 95.945 72.241 1.00 55.34 292 MET D CA 1
ATOM 14641 C C . MET D 1 296 ? 44.830 96.972 71.428 1.00 55.88 292 MET D C 1
ATOM 14642 O O . MET D 1 296 ? 45.989 96.714 71.088 1.00 53.21 292 MET D O 1
ATOM 14647 N N . ALA D 1 297 ? 44.237 98.122 71.110 1.00 51.73 293 ALA D N 1
ATOM 14648 C CA . ALA D 1 297 ? 44.876 99.084 70.225 1.00 53.96 293 ALA D CA 1
ATOM 14649 C C . ALA D 1 297 ? 44.677 100.497 70.753 1.00 51.44 293 ALA D C 1
ATOM 14650 O O . ALA D 1 297 ? 43.848 100.752 71.631 1.00 49.27 293 ALA D O 1
ATOM 14652 N N . ASP D 1 298 ? 45.464 101.422 70.201 1.00 55.59 294 ASP D N 1
ATOM 14653 C CA . ASP D 1 298 ? 45.371 102.834 70.543 1.00 50.10 294 ASP D CA 1
ATOM 14654 C C . ASP D 1 298 ? 44.368 103.588 69.682 1.00 49.29 294 ASP D C 1
ATOM 14655 O O . ASP D 1 298 ? 43.929 104.676 70.076 1.00 47.21 294 ASP D O 1
ATOM 14660 N N . TYR D 1 299 ? 44.003 103.048 68.521 1.00 49.88 295 TYR D N 1
ATOM 14661 C CA . TYR D 1 299 ? 43.041 103.683 67.632 1.00 48.64 295 TYR D CA 1
ATOM 14662 C C . TYR D 1 299 ? 42.161 102.619 66.998 1.00 43.98 295 TYR D C 1
ATOM 14663 O O . TYR D 1 299 ? 42.645 101.553 66.608 1.00 41.76 295 TYR D O 1
ATOM 14672 N N . VAL D 1 300 ? 40.866 102.913 66.900 1.00 51.09 296 VAL D N 1
ATOM 14673 C CA . VAL D 1 300 ? 39.889 102.009 66.304 1.00 43.63 296 VAL D CA 1
ATOM 14674 C C . VAL D 1 300 ? 39.111 102.780 65.249 1.00 40.73 296 VAL D C 1
ATOM 14675 O O . VAL D 1 300 ? 38.533 103.832 65.546 1.00 36.28 296 VAL D O 1
ATOM 14679 N N . VAL D 1 301 ? 39.098 102.263 64.024 1.00 36.97 297 VAL D N 1
ATOM 14680 C CA . VAL D 1 301 ? 38.305 102.822 62.936 1.00 37.47 297 VAL D CA 1
ATOM 14681 C C . VAL D 1 301 ? 37.123 101.892 62.699 1.00 45.32 297 VAL D C 1
ATOM 14682 O O . VAL D 1 301 ? 37.303 100.737 62.294 1.00 32.74 297 VAL D O 1
ATOM 14686 N N . THR D 1 302 ? 35.917 102.393 62.955 1.00 44.62 298 THR D N 1
ATOM 14687 C CA . THR D 1 302 ? 34.685 101.651 62.732 1.00 40.39 298 THR D CA 1
ATOM 14688 C C . THR D 1 302 ? 33.751 102.501 61.879 1.00 45.20 298 THR D C 1
ATOM 14689 O O . THR D 1 302 ? 34.045 103.658 61.563 1.00 42.26 298 THR D O 1
ATOM 14693 N N . GLU D 1 303 ? 32.613 101.923 61.501 1.00 43.57 299 GLU D N 1
ATOM 14694 C CA . GLU D 1 303 ? 31.688 102.603 60.609 1.00 43.15 299 GLU D CA 1
ATOM 14695 C C . GLU D 1 303 ? 30.259 102.201 60.946 1.00 42.72 299 GLU D C 1
ATOM 14696 O O . GLU D 1 303 ? 30.013 101.301 61.754 1.00 35.00 299 GLU D O 1
ATOM 14702 N N . ALA D 1 304 ? 29.313 102.887 60.307 1.00 46.36 300 ALA D N 1
ATOM 14703 C CA . ALA D 1 304 ? 27.892 102.612 60.462 1.00 46.91 300 ALA D CA 1
ATOM 14704 C C . ALA D 1 304 ? 27.219 102.692 59.100 1.00 47.71 300 ALA D C 1
ATOM 14705 O O . ALA D 1 304 ? 27.600 103.502 58.250 1.00 43.35 300 ALA D O 1
ATOM 14707 N N . GLY D 1 305 ? 26.212 101.844 58.900 1.00 54.33 301 GLY D N 1
ATOM 14708 C CA . GLY D 1 305 ? 25.581 101.742 57.601 1.00 51.22 301 GLY D CA 1
ATOM 14709 C C . GLY D 1 305 ? 24.778 102.975 57.233 1.00 48.12 301 GLY D C 1
ATOM 14710 O O . GLY D 1 305 ? 24.386 103.781 58.077 1.00 44.70 301 GLY D O 1
ATOM 14711 N N . PHE D 1 306 ? 24.534 103.110 55.926 1.00 50.20 302 PHE D N 1
ATOM 14712 C CA . PHE D 1 306 ? 23.795 104.232 55.355 1.00 50.35 302 PHE D CA 1
ATOM 14713 C C . PHE D 1 306 ? 24.425 105.568 55.734 1.00 50.29 302 PHE D C 1
ATOM 14714 O O . PHE D 1 306 ? 25.620 105.631 56.041 1.00 45.43 302 PHE D O 1
ATOM 14722 N N . GLY D 1 307 ? 23.634 106.643 55.717 1.00 53.72 303 GLY D N 1
ATOM 14723 C CA . GLY D 1 307 ? 24.148 107.970 55.977 1.00 48.71 303 GLY D CA 1
ATOM 14724 C C . GLY D 1 307 ? 24.215 108.304 57.458 1.00 46.71 303 GLY D C 1
ATOM 14725 O O . GLY D 1 307 ? 23.858 107.512 58.328 1.00 43.92 303 GLY D O 1
ATOM 14726 N N . ALA D 1 308 ? 24.690 109.521 57.735 1.00 51.53 304 ALA D N 1
ATOM 14727 C CA . ALA D 1 308 ? 24.829 109.978 59.113 1.00 50.34 304 ALA D CA 1
ATOM 14728 C C . ALA D 1 308 ? 23.484 110.218 59.784 1.00 47.11 304 ALA D C 1
ATOM 14729 O O . ALA D 1 308 ? 23.425 110.287 61.017 1.00 44.77 304 ALA D O 1
ATOM 14731 N N . ASP D 1 309 ? 22.408 110.347 59.008 1.00 51.93 305 ASP D N 1
ATOM 14732 C CA . ASP D 1 309 ? 21.080 110.510 59.583 1.00 52.88 305 ASP D CA 1
ATOM 14733 C C . ASP D 1 309 ? 20.523 109.206 60.137 1.00 56.87 305 ASP D C 1
ATOM 14734 O O . ASP D 1 309 ? 19.592 109.242 60.949 1.00 53.87 305 ASP D O 1
ATOM 14739 N N . LEU D 1 310 ? 21.067 108.063 59.719 1.00 52.74 306 LEU D N 1
ATOM 14740 C CA . LEU D 1 310 ? 20.616 106.762 60.201 1.00 51.78 306 LEU D CA 1
ATOM 14741 C C . LEU D 1 310 ? 21.701 106.036 60.985 1.00 47.27 306 LEU D C 1
ATOM 14742 O O . LEU D 1 310 ? 21.521 105.780 62.179 1.00 45.89 306 LEU D O 1
ATOM 14747 N N . GLY D 1 311 ? 22.825 105.700 60.350 1.00 52.63 307 GLY D N 1
ATOM 14748 C CA . GLY D 1 311 ? 23.838 104.908 61.030 1.00 48.47 307 GLY D CA 1
ATOM 14749 C C . GLY D 1 311 ? 24.509 105.655 62.169 1.00 41.39 307 GLY D C 1
ATOM 14750 O O . GLY D 1 311 ? 24.602 105.146 63.290 1.00 39.48 307 GLY D O 1
ATOM 14751 N N . ALA D 1 312 ? 24.991 106.870 61.896 1.00 49.74 308 ALA D N 1
ATOM 14752 C CA . ALA D 1 312 ? 25.670 107.643 62.931 1.00 49.40 308 ALA D CA 1
ATOM 14753 C C . ALA D 1 312 ? 24.725 107.985 64.075 1.00 42.84 308 ALA D C 1
ATOM 14754 O O . ALA D 1 312 ? 25.127 107.985 65.244 1.00 42.39 308 ALA D O 1
ATOM 14756 N N . GLU D 1 313 ? 23.462 108.277 63.757 1.00 51.62 309 GLU D N 1
ATOM 14757 C CA . GLU D 1 313 ? 22.483 108.560 64.802 1.00 47.24 309 GLU D CA 1
ATOM 14758 C C . GLU D 1 313 ? 22.278 107.351 65.706 1.00 46.75 309 GLU D C 1
ATOM 14759 O O . GLU D 1 313 ? 22.194 107.489 66.931 1.00 49.15 309 GLU D O 1
ATOM 14765 N N . LYS D 1 314 ? 22.202 106.155 65.120 1.00 49.91 310 LYS D N 1
ATOM 14766 C CA . LYS D 1 314 ? 22.009 104.946 65.912 1.00 46.85 310 LYS D CA 1
ATOM 14767 C C . LYS D 1 314 ? 23.301 104.472 66.565 1.00 44.49 310 LYS D C 1
ATOM 14768 O O . LYS D 1 314 ? 23.256 103.856 67.635 1.00 40.71 310 LYS D O 1
ATOM 14774 N N . PHE D 1 315 ? 24.452 104.739 65.944 1.00 46.78 311 PHE D N 1
ATOM 14775 C CA . PHE D 1 315 ? 25.725 104.444 66.595 1.00 44.46 311 PHE D CA 1
ATOM 14776 C C . PHE D 1 315 ? 25.879 105.247 67.880 1.00 42.88 311 PHE D C 1
ATOM 14777 O O . PHE D 1 315 ? 26.375 104.733 68.889 1.00 40.82 311 PHE D O 1
ATOM 14785 N N . LEU D 1 316 ? 25.447 106.508 67.862 1.00 49.57 312 LEU D N 1
ATOM 14786 C CA . LEU D 1 316 ? 25.634 107.390 69.009 1.00 48.26 312 LEU D CA 1
ATOM 14787 C C . LEU D 1 316 ? 24.524 107.228 70.042 1.00 48.70 312 LEU D C 1
ATOM 14788 O O . LEU D 1 316 ? 24.799 107.178 71.246 1.00 49.25 312 LEU D O 1
ATOM 14793 N N . ASP D 1 317 ? 23.270 107.147 69.598 1.00 45.55 313 ASP D N 1
ATOM 14794 C CA . ASP D 1 317 ? 22.130 107.125 70.507 1.00 53.30 313 ASP D CA 1
ATOM 14795 C C . ASP D 1 317 ? 21.737 105.728 70.972 1.00 53.18 313 ASP D C 1
ATOM 14796 O O . ASP D 1 317 ? 20.916 105.612 71.889 1.00 48.79 313 ASP D O 1
ATOM 14801 N N . ILE D 1 318 ? 22.288 104.670 70.379 1.00 50.49 314 ILE D N 1
ATOM 14802 C CA . ILE D 1 318 ? 21.935 103.314 70.787 1.00 46.27 314 ILE D CA 1
ATOM 14803 C C . ILE D 1 318 ? 23.187 102.555 71.209 1.00 41.66 314 ILE D C 1
ATOM 14804 O O . ILE D 1 318 ? 23.299 102.118 72.360 1.00 43.58 314 ILE D O 1
ATOM 14809 N N . LYS D 1 319 ? 24.131 102.385 70.281 1.00 47.48 315 LYS D N 1
ATOM 14810 C CA . LYS D 1 319 ? 25.323 101.594 70.575 1.00 42.58 315 LYS D CA 1
ATOM 14811 C C . LYS D 1 319 ? 26.176 102.251 71.655 1.00 45.45 315 LYS D C 1
ATOM 14812 O O . LYS D 1 319 ? 26.519 101.615 72.659 1.00 40.69 315 LYS D O 1
ATOM 14818 N N . CYS D 1 320 ? 26.537 103.524 71.462 1.00 49.65 316 CYS D N 1
ATOM 14819 C CA . CYS D 1 320 ? 27.403 104.204 72.422 1.00 51.89 316 CYS D CA 1
ATOM 14820 C C . CYS D 1 320 ? 26.760 104.305 73.798 1.00 47.27 316 CYS D C 1
ATOM 14821 O O . CYS D 1 320 ? 27.464 104.277 74.814 1.00 46.08 316 CYS D O 1
ATOM 14824 N N . ARG D 1 321 ? 25.433 104.426 73.854 1.00 50.38 317 ARG D N 1
ATOM 14825 C CA . ARG D 1 321 ? 24.748 104.468 75.141 1.00 51.14 317 ARG D CA 1
ATOM 14826 C C . ARG D 1 321 ? 24.842 103.123 75.849 1.00 50.03 317 ARG D C 1
ATOM 14827 O O . ARG D 1 321 ? 25.150 103.056 77.045 1.00 45.65 317 ARG D O 1
ATOM 14835 N N . LYS D 1 322 ? 24.585 102.037 75.118 1.00 50.03 318 LYS D N 1
ATOM 14836 C CA . LYS D 1 322 ? 24.581 100.710 75.721 1.00 47.30 318 LYS D CA 1
ATOM 14837 C C . LYS D 1 322 ? 25.993 100.221 76.020 1.00 50.55 318 LYS D C 1
ATOM 14838 O O . LYS D 1 322 ? 26.187 99.407 76.930 1.00 50.07 318 LYS D O 1
ATOM 14844 N N . ALA D 1 323 ? 26.987 100.699 75.269 1.00 52.54 319 ALA D N 1
ATOM 14845 C CA . ALA D 1 323 ? 28.370 100.289 75.476 1.00 50.33 319 ALA D CA 1
ATOM 14846 C C . ALA D 1 323 ? 29.133 101.205 76.422 1.00 53.24 319 ALA D C 1
ATOM 14847 O O . ALA D 1 323 ? 30.164 100.792 76.964 1.00 49.58 319 ALA D O 1
ATOM 14849 N N . GLY D 1 324 ? 28.652 102.423 76.645 1.00 54.64 320 GLY D N 1
ATOM 14850 C CA . GLY D 1 324 ? 29.373 103.366 77.482 1.00 51.08 320 GLY D CA 1
ATOM 14851 C C . GLY D 1 324 ? 30.638 103.904 76.849 1.00 53.15 320 GLY D C 1
ATOM 14852 O O . GLY D 1 324 ? 31.650 104.072 77.541 1.00 49.74 320 GLY D O 1
ATOM 14853 N N . ILE D 1 325 ? 30.608 104.173 75.543 1.00 52.18 321 ILE D N 1
ATOM 14854 C CA . ILE D 1 325 ? 31.747 104.713 74.816 1.00 53.83 321 ILE D CA 1
ATOM 14855 C C . ILE D 1 325 ? 31.304 105.970 74.077 1.00 48.64 321 ILE D C 1
ATOM 14856 O O . ILE D 1 325 ? 30.116 106.282 73.987 1.00 45.82 321 ILE D O 1
ATOM 14861 N N . ARG D 1 326 ? 32.289 106.697 73.545 1.00 57.39 322 ARG D N 1
ATOM 14862 C CA . ARG D 1 326 ? 32.048 107.947 72.844 1.00 55.48 322 ARG D CA 1
ATOM 14863 C C . ARG D 1 326 ? 33.131 108.130 71.790 1.00 50.63 322 ARG D C 1
ATOM 14864 O O . ARG D 1 326 ? 34.321 107.991 72.115 1.00 44.76 322 ARG D O 1
ATOM 14866 N N . PRO D 1 327 ? 32.765 108.427 70.545 1.00 48.85 323 PRO D N 1
ATOM 14867 C CA . PRO D 1 327 ? 33.785 108.644 69.512 1.00 49.05 323 PRO D CA 1
ATOM 14868 C C . PRO D 1 327 ? 34.593 109.904 69.777 1.00 51.33 323 PRO D C 1
ATOM 14869 O O . PRO D 1 327 ? 34.071 110.914 70.256 1.00 48.35 323 PRO D O 1
ATOM 14873 N N . ASP D 1 328 ? 35.886 109.831 69.462 1.00 50.55 324 ASP D N 1
ATOM 14874 C CA . ASP D 1 328 ? 36.775 110.977 69.594 1.00 50.24 324 ASP D CA 1
ATOM 14875 C C . ASP D 1 328 ? 36.859 111.806 68.320 1.00 48.27 324 ASP D C 1
ATOM 14876 O O . ASP D 1 328 ? 37.245 112.979 68.383 1.00 53.29 324 ASP D O 1
ATOM 14881 N N . ALA D 1 329 ? 36.506 111.226 67.174 1.00 50.47 325 ALA D N 1
ATOM 14882 C CA . ALA D 1 329 ? 36.514 111.933 65.902 1.00 48.10 325 ALA D CA 1
ATOM 14883 C C . ALA D 1 329 ? 35.576 111.212 64.945 1.00 46.97 325 ALA D C 1
ATOM 14884 O O . ALA D 1 329 ? 35.377 109.999 65.050 1.00 42.08 325 ALA D O 1
ATOM 14886 N N . VAL D 1 330 ? 35.001 111.971 64.013 1.00 45.98 326 VAL D N 1
ATOM 14887 C CA . VAL D 1 330 ? 34.052 111.444 63.039 1.00 44.44 326 VAL D CA 1
ATOM 14888 C C . VAL D 1 330 ? 34.526 111.810 61.639 1.00 48.31 326 VAL D C 1
ATOM 14889 O O . VAL D 1 330 ? 34.889 112.963 61.383 1.00 43.61 326 VAL D O 1
ATOM 14893 N N . ILE D 1 331 ? 34.528 110.829 60.741 1.00 43.96 327 ILE D N 1
ATOM 14894 C CA . ILE D 1 331 ? 34.853 111.037 59.334 1.00 45.27 327 ILE D CA 1
ATOM 14895 C C . ILE D 1 331 ? 33.558 110.993 58.534 1.00 47.26 327 ILE D C 1
ATOM 14896 O O . ILE D 1 331 ? 32.820 110.001 58.588 1.00 44.22 327 ILE D O 1
ATOM 14901 N N . ILE D 1 332 ? 33.277 112.063 57.796 1.00 49.31 328 ILE D N 1
ATOM 14902 C CA . ILE D 1 332 ? 32.089 112.158 56.953 1.00 46.86 328 ILE D CA 1
ATOM 14903 C C . ILE D 1 332 ? 32.544 112.056 55.504 1.00 47.40 328 ILE D C 1
ATOM 14904 O O . ILE D 1 332 ? 33.240 112.945 54.997 1.00 45.74 328 ILE D O 1
ATOM 14909 N N . VAL D 1 333 ? 32.152 110.977 54.835 1.00 49.78 329 VAL D N 1
ATOM 14910 C CA . VAL D 1 333 ? 32.580 110.696 53.469 1.00 48.86 329 VAL D CA 1
ATOM 14911 C C . VAL D 1 333 ? 31.569 111.274 52.489 1.00 49.06 329 VAL D C 1
ATOM 14912 O O . VAL D 1 333 ? 30.354 111.191 52.700 1.00 43.36 329 VAL D O 1
ATOM 14916 N N . ALA D 1 334 ? 32.075 111.868 51.410 1.00 52.47 330 ALA D N 1
ATOM 14917 C CA . ALA D 1 334 ? 31.229 112.418 50.361 1.00 55.91 330 ALA D CA 1
ATOM 14918 C C . ALA D 1 334 ? 32.038 112.494 49.076 1.00 57.14 330 ALA D C 1
ATOM 14919 O O . ALA D 1 334 ? 33.269 112.421 49.091 1.00 59.36 330 ALA D O 1
ATOM 14921 N N . THR D 1 335 ? 31.327 112.629 47.959 1.00 63.57 331 THR D N 1
ATOM 14922 C CA . THR D 1 335 ? 31.947 112.799 46.654 1.00 62.41 331 THR D CA 1
ATOM 14923 C C . THR D 1 335 ? 31.284 113.961 45.928 1.00 67.11 331 THR D C 1
ATOM 14924 O O . THR D 1 335 ? 30.157 114.354 46.238 1.00 64.77 331 THR D O 1
ATOM 14928 N N . VAL D 1 336 ? 32.006 114.511 44.950 1.00 63.28 332 VAL D N 1
ATOM 14929 C CA . VAL D 1 336 ? 31.458 115.600 44.148 1.00 67.26 332 VAL D CA 1
ATOM 14930 C C . VAL D 1 336 ? 30.298 115.100 43.297 1.00 68.25 332 VAL D C 1
ATOM 14931 O O . VAL D 1 336 ? 29.315 115.818 43.077 1.00 69.18 332 VAL D O 1
ATOM 14935 N N . ARG D 1 337 ? 30.392 113.862 42.808 1.00 67.71 333 ARG D N 1
ATOM 14936 C CA . ARG D 1 337 ? 29.314 113.291 42.006 1.00 70.27 333 ARG D CA 1
ATOM 14937 C C . ARG D 1 337 ? 28.041 113.123 42.826 1.00 71.02 333 ARG D C 1
ATOM 14938 O O . ARG D 1 337 ? 26.936 113.370 42.328 1.00 71.34 333 ARG D O 1
ATOM 14946 N N . ALA D 1 338 ? 28.175 112.701 44.085 1.00 71.19 334 ALA D N 1
ATOM 14947 C CA . ALA D 1 338 ? 27.001 112.494 44.928 1.00 70.54 334 ALA D CA 1
ATOM 14948 C C . ALA D 1 338 ? 26.318 113.814 45.260 1.00 71.06 334 ALA D C 1
ATOM 14949 O O . ALA D 1 338 ? 25.085 113.884 45.322 1.00 67.23 334 ALA D O 1
ATOM 14951 N N . LEU D 1 339 ? 27.102 114.871 45.482 1.00 67.31 335 LEU D N 1
ATOM 14952 C CA . LEU D 1 339 ? 26.517 116.170 45.794 1.00 66.28 335 LEU D CA 1
ATOM 14953 C C . LEU D 1 339 ? 25.834 116.773 44.574 1.00 72.02 335 LEU D C 1
ATOM 14954 O O . LEU D 1 339 ? 24.793 117.429 44.699 1.00 72.09 335 LEU D O 1
ATOM 14959 N N . LYS D 1 340 ? 26.403 116.563 43.385 1.00 69.98 336 LYS D N 1
ATOM 14960 C CA . LYS D 1 340 ? 25.745 117.003 42.161 1.00 73.27 336 LYS D CA 1
ATOM 14961 C C . LYS D 1 340 ? 24.493 116.189 41.862 1.00 74.92 336 LYS D C 1
ATOM 14962 O O . LYS D 1 340 ? 23.602 116.680 41.161 1.00 73.62 336 LYS D O 1
ATOM 14968 N N . TYR D 1 341 ? 24.408 114.960 42.376 1.00 78.78 337 TYR D N 1
ATOM 14969 C CA . TYR D 1 341 ? 23.185 114.178 42.239 1.00 75.60 337 TYR D CA 1
ATOM 14970 C C . TYR D 1 341 ? 22.053 114.766 43.073 1.00 74.77 337 TYR D C 1
ATOM 14971 O O . TYR D 1 341 ? 20.887 114.702 42.667 1.00 72.98 337 TYR D O 1
ATOM 14980 N N . ASN D 1 342 ? 22.375 115.340 44.235 1.00 71.79 338 ASN D N 1
ATOM 14981 C CA . ASN D 1 342 ? 21.377 116.016 45.056 1.00 75.11 338 ASN D CA 1
ATOM 14982 C C . ASN D 1 342 ? 20.972 117.374 44.499 1.00 74.98 338 ASN D C 1
ATOM 14983 O O . ASN D 1 342 ? 20.009 117.965 44.999 1.00 71.79 338 ASN D O 1
ATOM 14988 N N . GLY D 1 343 ? 21.673 117.879 43.487 1.00 78.61 339 GLY D N 1
ATOM 14989 C CA . GLY D 1 343 ? 21.366 119.157 42.886 1.00 75.89 339 GLY D CA 1
ATOM 14990 C C . GLY D 1 343 ? 20.525 119.104 41.632 1.00 76.37 339 GLY D C 1
ATOM 14991 O O . GLY D 1 343 ? 20.194 120.158 41.081 1.00 80.61 339 GLY D O 1
ATOM 14992 N N . GLY D 1 344 ? 20.168 117.913 41.161 1.00 75.31 340 GLY D N 1
ATOM 14993 C CA . GLY D 1 344 ? 19.331 117.756 39.985 1.00 77.13 340 GLY D CA 1
ATOM 14994 C C . GLY D 1 344 ? 19.997 117.063 38.816 1.00 78.84 340 GLY D C 1
ATOM 14995 O O . GLY D 1 344 ? 19.311 116.750 37.831 1.00 80.22 340 GLY D O 1
ATOM 14996 N N . VAL D 1 345 ? 21.305 116.808 38.871 1.00 79.43 341 VAL D N 1
ATOM 14997 C CA . VAL D 1 345 ? 21.988 116.162 37.759 1.00 84.39 341 VAL D CA 1
ATOM 14998 C C . VAL D 1 345 ? 21.631 114.682 37.728 1.00 84.20 341 VAL D C 1
ATOM 14999 O O . VAL D 1 345 ? 21.595 114.008 38.766 1.00 80.98 341 VAL D O 1
ATOM 15003 N N . ALA D 1 346 ? 21.363 114.169 36.529 1.00 90.54 342 ALA D N 1
ATOM 15004 C CA . ALA D 1 346 ? 21.049 112.759 36.372 1.00 93.69 342 ALA D CA 1
ATOM 15005 C C . ALA D 1 346 ? 22.300 111.907 36.576 1.00 94.69 342 ALA D C 1
ATOM 15006 O O . ALA D 1 346 ? 23.426 112.406 36.661 1.00 93.70 342 ALA D O 1
ATOM 15008 N N . LYS D 1 347 ? 22.088 110.592 36.648 1.00 98.61 343 LYS D N 1
ATOM 15009 C CA . LYS D 1 347 ? 23.179 109.656 36.892 1.00 98.27 343 LYS D CA 1
ATOM 15010 C C . LYS D 1 347 ? 24.142 109.547 35.718 1.00 99.94 343 LYS D C 1
ATOM 15011 O O . LYS D 1 347 ? 25.230 108.985 35.884 1.00 101.00 343 LYS D O 1
ATOM 15017 N N . ASP D 1 348 ? 23.776 110.064 34.545 1.00 103.11 344 ASP D N 1
ATOM 15018 C CA . ASP D 1 348 ? 24.619 109.971 33.362 1.00 103.66 344 ASP D CA 1
ATOM 15019 C C . ASP D 1 348 ? 25.384 111.256 33.070 1.00 98.72 344 ASP D C 1
ATOM 15020 O O . ASP D 1 348 ? 26.316 111.229 32.259 1.00 98.32 344 ASP D O 1
ATOM 15025 N N . GLN D 1 349 ? 25.014 112.373 33.698 1.00 99.57 345 GLN D N 1
ATOM 15026 C CA . GLN D 1 349 ? 25.662 113.658 33.469 1.00 102.12 345 GLN D CA 1
ATOM 15027 C C . GLN D 1 349 ? 26.557 114.081 34.631 1.00 97.15 345 GLN D C 1
ATOM 15028 O O . GLN D 1 349 ? 26.908 115.260 34.738 1.00 94.13 345 GLN D O 1
ATOM 15034 N N . LEU D 1 350 ? 26.936 113.145 35.503 1.00 97.26 346 LEU D N 1
ATOM 15035 C CA . LEU D 1 350 ? 27.706 113.493 36.692 1.00 93.47 346 LEU D CA 1
ATOM 15036 C C . LEU D 1 350 ? 29.169 113.795 36.391 1.00 93.86 346 LEU D C 1
ATOM 15037 O O . LEU D 1 350 ? 29.814 114.495 37.179 1.00 90.85 346 LEU D O 1
ATOM 15042 N N . ASN D 1 351 ? 29.705 113.290 35.280 1.00 95.50 347 ASN D N 1
ATOM 15043 C CA . ASN D 1 351 ? 31.111 113.501 34.954 1.00 94.55 347 ASN D CA 1
ATOM 15044 C C . ASN D 1 351 ? 31.403 114.897 34.420 1.00 95.82 347 ASN D C 1
ATOM 15045 O O . ASN D 1 351 ? 32.579 115.260 34.302 1.00 92.34 347 ASN D O 1
ATOM 15050 N N . ASN D 1 352 ? 30.381 115.682 34.099 1.00 95.89 348 ASN D N 1
ATOM 15051 C CA . ASN D 1 352 ? 30.574 117.039 33.611 1.00 91.50 348 ASN D CA 1
ATOM 15052 C C . ASN D 1 352 ? 30.598 118.023 34.774 1.00 90.78 348 ASN D C 1
ATOM 15053 O O . ASN D 1 352 ? 29.924 117.833 35.789 1.00 88.33 348 ASN D O 1
ATOM 15058 N N . GLU D 1 353 ? 31.389 119.082 34.615 1.00 87.92 349 GLU D N 1
ATOM 15059 C CA . GLU D 1 353 ? 31.492 120.097 35.654 1.00 87.12 349 GLU D CA 1
ATOM 15060 C C . GLU D 1 353 ? 30.181 120.861 35.785 1.00 86.86 349 GLU D C 1
ATOM 15061 O O . GLU D 1 353 ? 29.567 121.253 34.788 1.00 86.30 349 GLU D O 1
ATOM 15067 N N . ASN D 1 354 ? 29.750 121.073 37.030 1.00 90.48 350 ASN D N 1
ATOM 15068 C CA . ASN D 1 354 ? 28.494 121.775 37.303 1.00 85.57 350 ASN D CA 1
ATOM 15069 C C . ASN D 1 354 ? 28.618 122.411 38.689 1.00 85.66 350 ASN D C 1
ATOM 15070 O O . ASN D 1 354 ? 28.270 121.798 39.701 1.00 82.87 350 ASN D O 1
ATOM 15075 N N . LEU D 1 355 ? 29.124 123.647 38.719 1.00 84.54 351 LEU D N 1
ATOM 15076 C CA . LEU D 1 355 ? 29.278 124.356 39.983 1.00 83.37 351 LEU D CA 1
ATOM 15077 C C . LEU D 1 355 ? 27.945 124.803 40.570 1.00 82.42 351 LEU D C 1
ATOM 15078 O O . LEU D 1 355 ? 27.855 124.999 41.787 1.00 82.03 351 LEU D O 1
ATOM 15083 N N . GLU D 1 356 ? 26.911 124.969 39.741 1.00 88.93 352 GLU D N 1
ATOM 15084 C CA . GLU D 1 356 ? 25.609 125.378 40.261 1.00 88.78 352 GLU D CA 1
ATOM 15085 C C . GLU D 1 356 ? 24.928 124.234 41.000 1.00 83.76 352 GLU D C 1
ATOM 15086 O O . GLU D 1 356 ? 24.398 124.421 42.102 1.00 81.31 352 GLU D O 1
ATOM 15092 N N . ALA D 1 357 ? 24.928 123.039 40.407 1.00 83.64 353 ALA D N 1
ATOM 15093 C CA . ALA D 1 357 ? 24.305 121.894 41.060 1.00 80.70 353 ALA D CA 1
ATOM 15094 C C . ALA D 1 357 ? 25.097 121.442 42.279 1.00 78.74 353 ALA D C 1
ATOM 15095 O O . ALA D 1 357 ? 24.518 120.888 43.220 1.00 77.10 353 ALA D O 1
ATOM 15097 N N . LEU D 1 358 ? 26.414 121.661 42.279 1.00 81.65 354 LEU D N 1
ATOM 15098 C CA . LEU D 1 358 ? 27.218 121.312 43.445 1.00 80.85 354 LEU D CA 1
ATOM 15099 C C . LEU D 1 358 ? 26.818 122.143 44.658 1.00 78.72 354 LEU D C 1
ATOM 15100 O O . LEU D 1 358 ? 26.785 121.636 45.785 1.00 75.27 354 LEU D O 1
ATOM 15105 N N . GLU D 1 359 ? 26.500 123.421 44.445 1.00 79.77 355 GLU D N 1
ATOM 15106 C CA . GLU D 1 359 ? 26.052 124.277 45.535 1.00 80.76 355 GLU D CA 1
ATOM 15107 C C . GLU D 1 359 ? 24.618 123.983 45.953 1.00 75.07 355 GLU D C 1
ATOM 15108 O O . GLU D 1 359 ? 24.240 124.295 47.088 1.00 73.02 355 GLU D O 1
ATOM 15114 N N . LYS D 1 360 ? 23.816 123.383 45.071 1.00 75.51 356 LYS D N 1
ATOM 15115 C CA . LYS D 1 360 ? 22.443 123.042 45.426 1.00 82.35 356 LYS D CA 1
ATOM 15116 C C . LYS D 1 360 ? 22.363 121.739 46.213 1.00 80.25 356 LYS D C 1
ATOM 15117 O O . LYS D 1 360 ? 21.420 121.547 46.988 1.00 77.10 356 LYS D O 1
ATOM 15119 N N . GLY D 1 361 ? 23.329 120.842 46.029 1.00 76.13 357 GLY D N 1
ATOM 15120 C CA . GLY D 1 361 ? 23.347 119.579 46.740 1.00 72.69 357 GLY D CA 1
ATOM 15121 C C . GLY D 1 361 ? 24.230 119.604 47.970 1.00 71.12 357 GLY D C 1
ATOM 15122 O O . GLY D 1 361 ? 24.137 118.724 48.832 1.00 69.35 357 GLY D O 1
ATOM 15123 N N . LEU D 1 362 ? 25.097 120.613 48.055 1.00 72.94 358 LEU D N 1
ATOM 15124 C CA . LEU D 1 362 ? 25.967 120.753 49.218 1.00 68.84 358 LEU D CA 1
ATOM 15125 C C . LEU D 1 362 ? 25.236 120.874 50.556 1.00 68.02 358 LEU D C 1
ATOM 15126 O O . LEU D 1 362 ? 25.794 120.395 51.559 1.00 64.72 358 LEU D O 1
ATOM 15131 N N . PRO D 1 363 ? 24.038 121.499 50.664 1.00 69.02 359 PRO D N 1
ATOM 15132 C CA . PRO D 1 363 ? 23.346 121.527 51.963 1.00 67.11 359 PRO D CA 1
ATOM 15133 C C . PRO D 1 363 ? 23.143 120.157 52.598 1.00 63.72 359 PRO D C 1
ATOM 15134 O O . PRO D 1 363 ? 22.972 120.062 53.817 1.00 60.71 359 PRO D O 1
ATOM 15138 N N . ASN D 1 364 ? 23.153 119.093 51.791 1.00 63.31 360 ASN D N 1
ATOM 15139 C CA . ASN D 1 364 ? 23.071 117.746 52.350 1.00 62.38 360 ASN D CA 1
ATOM 15140 C C . ASN D 1 364 ? 24.285 117.445 53.221 1.00 61.45 360 ASN D C 1
ATOM 15141 O O . ASN D 1 364 ? 24.147 116.995 54.364 1.00 55.93 360 ASN D O 1
ATOM 15146 N N . LEU D 1 365 ? 25.487 117.697 52.697 1.00 59.87 361 LEU D N 1
ATOM 15147 C CA . LEU D 1 365 ? 26.697 117.511 53.491 1.00 58.10 361 LEU D CA 1
ATOM 15148 C C . LEU D 1 365 ? 26.749 118.490 54.657 1.00 55.80 361 LEU D C 1
ATOM 15149 O O . LEU D 1 365 ? 27.198 118.136 55.754 1.00 51.66 361 LEU D O 1
ATOM 15154 N N . LEU D 1 366 ? 26.288 119.725 54.440 1.00 59.07 362 LEU D N 1
ATOM 15155 C CA . LEU D 1 366 ? 26.313 120.725 55.502 1.00 60.59 362 LEU D CA 1
ATOM 15156 C C . LEU D 1 366 ? 25.399 120.347 56.661 1.00 56.99 362 LEU D C 1
ATOM 15157 O O . LEU D 1 366 ? 25.715 120.647 57.818 1.00 56.70 362 LEU D O 1
ATOM 15162 N N . LYS D 1 367 ? 24.272 119.690 56.377 1.00 60.13 363 LYS D N 1
ATOM 15163 C CA . LYS D 1 367 ? 23.371 119.278 57.450 1.00 57.79 363 LYS D CA 1
ATOM 15164 C C . LYS D 1 367 ? 23.991 118.175 58.300 1.00 53.54 363 LYS D C 1
ATOM 15165 O O . LYS D 1 367 ? 23.854 118.181 59.529 1.00 52.53 363 LYS D O 1
ATOM 15171 N N . HIS D 1 368 ? 24.679 117.222 57.666 1.00 56.65 364 HIS D N 1
ATOM 15172 C CA . HIS D 1 368 ? 25.335 116.163 58.425 1.00 55.75 364 HIS D CA 1
ATOM 15173 C C . HIS D 1 368 ? 26.483 116.709 59.264 1.00 52.76 364 HIS D C 1
ATOM 15174 O O . HIS D 1 368 ? 26.753 116.189 60.353 1.00 48.32 364 HIS D O 1
ATOM 15181 N N . ILE D 1 369 ? 27.168 117.746 58.778 1.00 56.06 365 ILE D N 1
ATOM 15182 C CA . ILE D 1 369 ? 28.215 118.379 59.573 1.00 55.80 365 ILE D CA 1
ATOM 15183 C C . ILE D 1 369 ? 27.617 119.047 60.804 1.00 51.31 365 ILE D C 1
ATOM 15184 O O . ILE D 1 369 ? 28.153 118.933 61.913 1.00 49.19 365 ILE D O 1
ATOM 15189 N N . GLU D 1 370 ? 26.493 119.749 60.630 1.00 56.65 366 GLU D N 1
ATOM 15190 C CA . GLU D 1 370 ? 25.848 120.409 61.760 1.00 57.69 366 GLU D CA 1
ATOM 15191 C C . GLU D 1 370 ? 25.331 119.403 62.780 1.00 53.28 366 GLU D C 1
ATOM 15192 O O . GLU D 1 370 ? 25.357 119.677 63.985 1.00 54.30 366 GLU D O 1
ATOM 15198 N N . ASN D 1 371 ? 24.863 118.239 62.327 1.00 57.70 367 ASN D N 1
ATOM 15199 C CA . ASN D 1 371 ? 24.363 117.238 63.263 1.00 55.78 367 ASN D CA 1
ATOM 15200 C C . ASN D 1 371 ? 25.490 116.653 64.105 1.00 53.04 367 ASN D C 1
ATOM 15201 O O . ASN D 1 371 ? 25.330 116.457 65.315 1.00 51.18 367 ASN D O 1
ATOM 15206 N N . ILE D 1 372 ? 26.638 116.371 63.489 1.00 55.39 368 ILE D N 1
ATOM 15207 C CA . ILE D 1 372 ? 27.740 115.764 64.228 1.00 49.20 368 ILE D CA 1
ATOM 15208 C C . ILE D 1 372 ? 28.416 116.792 65.127 1.00 47.68 368 ILE D C 1
ATOM 15209 O O . ILE D 1 372 ? 28.768 116.497 66.276 1.00 49.42 368 ILE D O 1
ATOM 15214 N N . THR D 1 373 ? 28.596 118.016 64.631 1.00 50.24 369 THR D N 1
ATOM 15215 C CA . THR D 1 373 ? 29.378 119.016 65.348 1.00 53.36 369 THR D CA 1
ATOM 15216 C C . THR D 1 373 ? 28.550 119.873 66.297 1.00 52.30 369 THR D C 1
ATOM 15217 O O . THR D 1 373 ? 29.076 120.327 67.320 1.00 52.30 369 THR D O 1
ATOM 15221 N N . GLN D 1 374 ? 27.271 120.111 65.994 1.00 57.93 370 GLN D N 1
ATOM 15222 C CA . GLN D 1 374 ? 26.454 121.004 66.806 1.00 61.24 370 GLN D CA 1
ATOM 15223 C C . GLN D 1 374 ? 25.398 120.295 67.642 1.00 58.87 370 GLN D C 1
ATOM 15224 O O . GLN D 1 374 ? 24.950 120.864 68.641 1.00 58.11 370 GLN D O 1
ATOM 15230 N N . VAL D 1 375 ? 24.982 119.092 67.264 1.00 60.54 371 VAL D N 1
ATOM 15231 C CA . VAL D 1 375 ? 24.025 118.315 68.047 1.00 54.11 371 VAL D CA 1
ATOM 15232 C C . VAL D 1 375 ? 24.728 117.319 68.961 1.00 55.63 371 VAL D C 1
ATOM 15233 O O . VAL D 1 375 ? 24.445 117.257 70.158 1.00 53.86 371 VAL D O 1
ATOM 15237 N N . TYR D 1 376 ? 25.653 116.530 68.413 1.00 56.77 372 TYR D N 1
ATOM 15238 C CA . TYR D 1 376 ? 26.401 115.563 69.207 1.00 53.02 372 TYR D CA 1
ATOM 15239 C C . TYR D 1 376 ? 27.717 116.113 69.739 1.00 53.70 372 TYR D C 1
ATOM 15240 O O . TYR D 1 376 ? 28.293 115.513 70.654 1.00 52.55 372 TYR D O 1
ATOM 15249 N N . LYS D 1 377 ? 28.206 117.224 69.185 1.00 57.47 373 LYS D N 1
ATOM 15250 C CA . LYS D 1 377 ? 29.406 117.912 69.670 1.00 58.03 373 LYS D CA 1
ATOM 15251 C C . LYS D 1 377 ? 30.638 117.005 69.596 1.00 55.43 373 LYS D C 1
ATOM 15252 O O . LYS D 1 377 ? 31.334 116.773 70.586 1.00 58.11 373 LYS D O 1
ATOM 15258 N N . ILE D 1 378 ? 30.903 116.497 68.397 1.00 57.83 374 ILE D N 1
ATOM 15259 C CA . ILE D 1 378 ? 32.035 115.615 68.137 1.00 54.75 374 ILE D CA 1
ATOM 15260 C C . ILE D 1 378 ? 32.874 116.235 67.028 1.00 48.31 374 ILE D C 1
ATOM 15261 O O . ILE D 1 378 ? 32.317 116.674 66.020 1.00 46.98 374 ILE D O 1
ATOM 15266 N N . PRO D 1 379 ? 34.198 116.309 67.174 1.00 52.56 375 PRO D N 1
ATOM 15267 C CA . PRO D 1 379 ? 35.035 116.812 66.076 1.00 49.21 375 PRO D CA 1
ATOM 15268 C C . PRO D 1 379 ? 34.870 115.968 64.820 1.00 51.23 375 PRO D C 1
ATOM 15269 O O . PRO D 1 379 ? 34.836 114.736 64.875 1.00 46.63 375 PRO D O 1
ATOM 15273 N N . ALA D 1 380 ? 34.767 116.645 63.679 1.00 51.18 376 ALA D N 1
ATOM 15274 C CA . ALA D 1 380 ? 34.488 115.993 62.409 1.00 50.89 376 ALA D CA 1
ATOM 15275 C C . ALA D 1 380 ? 35.471 116.457 61.343 1.00 54.89 376 ALA D C 1
ATOM 15276 O O . ALA D 1 380 ? 36.068 117.533 61.437 1.00 48.86 376 ALA D O 1
ATOM 15278 N N . VAL D 1 381 ? 35.629 115.619 60.322 1.00 55.57 377 VAL D N 1
ATOM 15279 C CA . VAL D 1 381 ? 36.431 115.932 59.145 1.00 50.19 377 VAL D CA 1
ATOM 15280 C C . VAL D 1 381 ? 35.732 115.336 57.931 1.00 54.93 377 VAL D C 1
ATOM 15281 O O . VAL D 1 381 ? 35.232 114.207 57.982 1.00 48.31 377 VAL D O 1
ATOM 15285 N N . VAL D 1 382 ? 35.680 116.100 56.846 1.00 56.48 378 VAL D N 1
ATOM 15286 C CA . VAL D 1 382 ? 35.040 115.652 55.615 1.00 51.70 378 VAL D CA 1
ATOM 15287 C C . VAL D 1 382 ? 36.097 115.007 54.729 1.00 56.32 378 VAL D C 1
ATOM 15288 O O . VAL D 1 382 ? 37.113 115.629 54.404 1.00 50.27 378 VAL D O 1
ATOM 15292 N N . ALA D 1 383 ? 35.856 113.758 54.340 1.00 52.62 379 ALA D N 1
ATOM 15293 C CA . ALA D 1 383 ? 36.748 113.010 53.465 1.00 49.37 379 ALA D CA 1
ATOM 15294 C C . ALA D 1 383 ? 36.095 112.894 52.096 1.00 50.35 379 ALA D C 1
ATOM 15295 O O . ALA D 1 383 ? 35.038 112.268 51.959 1.00 46.33 379 ALA D O 1
ATOM 15297 N N . ILE D 1 384 ? 36.721 113.495 51.091 1.00 48.64 380 ILE D N 1
ATOM 15298 C CA . ILE D 1 384 ? 36.205 113.497 49.729 1.00 51.38 380 ILE D CA 1
ATOM 15299 C C . ILE D 1 384 ? 36.947 112.423 48.946 1.00 57.80 380 ILE D C 1
ATOM 15300 O O . ILE D 1 384 ? 38.151 112.543 48.695 1.00 55.65 380 ILE D O 1
ATOM 15305 N N . ASN D 1 385 ? 36.233 111.367 48.562 1.00 60.87 381 ASN D N 1
ATOM 15306 C CA . ASN D 1 385 ? 36.792 110.355 47.670 1.00 59.96 381 ASN D CA 1
ATOM 15307 C C . ASN D 1 385 ? 36.954 110.992 46.298 1.00 62.65 381 ASN D C 1
ATOM 15308 O O . ASN D 1 385 ? 36.002 111.081 45.521 1.00 62.61 381 ASN D O 1
ATOM 15313 N N . ARG D 1 386 ? 38.169 111.442 45.998 1.00 63.65 382 ARG D N 1
ATOM 15314 C CA . ARG D 1 386 ? 38.410 112.242 44.807 1.00 68.74 382 ARG D CA 1
ATOM 15315 C C . ARG D 1 386 ? 38.395 111.371 43.558 1.00 67.68 382 ARG D C 1
ATOM 15316 O O . ARG D 1 386 ? 39.047 110.322 43.510 1.00 66.32 382 ARG D O 1
ATOM 15324 N N . PHE D 1 387 ? 37.649 111.810 42.551 1.00 73.50 383 PHE D N 1
ATOM 15325 C CA . PHE D 1 387 ? 37.594 111.205 41.232 1.00 75.13 383 PHE D CA 1
ATOM 15326 C C . PHE D 1 387 ? 38.454 111.990 40.253 1.00 80.52 383 PHE D C 1
ATOM 15327 O O . PHE D 1 387 ? 38.719 113.179 40.456 1.00 78.49 383 PHE D O 1
ATOM 15335 N N . PRO D 1 388 ? 38.924 111.348 39.178 1.00 84.15 384 PRO D N 1
ATOM 15336 C CA . PRO D 1 388 ? 39.826 112.048 38.247 1.00 84.34 384 PRO D CA 1
ATOM 15337 C C . PRO D 1 388 ? 39.211 113.270 37.584 1.00 83.08 384 PRO D C 1
ATOM 15338 O O . PRO D 1 388 ? 39.931 114.240 37.314 1.00 84.44 384 PRO D O 1
ATOM 15342 N N . LEU D 1 389 ? 37.908 113.260 37.314 1.00 84.16 385 LEU D N 1
ATOM 15343 C CA . LEU D 1 389 ? 37.253 114.354 36.610 1.00 84.76 385 LEU D CA 1
ATOM 15344 C C . LEU D 1 389 ? 36.774 115.465 37.538 1.00 82.09 385 LEU D C 1
ATOM 15345 O O . LEU D 1 389 ? 36.070 116.373 37.083 1.00 81.31 385 LEU D O 1
ATOM 15350 N N . ASP D 1 390 ? 37.134 115.418 38.818 1.00 83.51 386 ASP D N 1
ATOM 15351 C CA . ASP D 1 390 ? 36.777 116.476 39.756 1.00 80.35 386 ASP D CA 1
ATOM 15352 C C . ASP D 1 390 ? 37.706 117.670 39.565 1.00 84.45 386 ASP D C 1
ATOM 15353 O O . ASP D 1 390 ? 38.919 117.560 39.770 1.00 80.83 386 ASP D O 1
ATOM 15358 N N . THR D 1 391 ? 37.138 118.808 39.173 1.00 82.57 387 THR D N 1
ATOM 15359 C CA . THR D 1 391 ? 37.930 120.002 38.925 1.00 77.63 387 THR D CA 1
ATOM 15360 C C . THR D 1 391 ? 38.335 120.664 40.240 1.00 76.56 387 THR D C 1
ATOM 15361 O O . THR D 1 391 ? 37.764 120.402 41.303 1.00 75.59 387 THR D O 1
ATOM 15365 N N . ASP D 1 392 ? 39.343 121.536 40.153 1.00 79.16 388 ASP D N 1
ATOM 15366 C CA . ASP D 1 392 ? 39.802 122.255 41.337 1.00 76.48 388 ASP D CA 1
ATOM 15367 C C . ASP D 1 392 ? 38.768 123.262 41.823 1.00 73.37 388 ASP D C 1
ATOM 15368 O O . ASP D 1 392 ? 38.738 123.589 43.015 1.00 71.19 388 ASP D O 1
ATOM 15373 N N . ALA D 1 393 ? 37.916 123.761 40.925 1.00 73.41 389 ALA D N 1
ATOM 15374 C CA . ALA D 1 393 ? 36.874 124.694 41.339 1.00 76.83 389 ALA D CA 1
ATOM 15375 C C . ALA D 1 393 ? 35.785 123.984 42.131 1.00 77.64 389 ALA D C 1
ATOM 15376 O O . ALA D 1 393 ? 35.228 124.550 43.079 1.00 73.57 389 ALA D O 1
ATOM 15378 N N . GLU D 1 394 ? 35.465 122.743 41.756 1.00 78.10 390 GLU D N 1
ATOM 15379 C CA . GLU D 1 394 ? 34.484 121.973 42.513 1.00 74.82 390 GLU D CA 1
ATOM 15380 C C . GLU D 1 394 ? 35.009 121.624 43.900 1.00 72.26 390 GLU D C 1
ATOM 15381 O O . GLU D 1 394 ? 34.271 121.705 44.888 1.00 70.13 390 GLU D O 1
ATOM 15387 N N . LEU D 1 395 ? 36.283 121.233 43.992 1.00 74.38 391 LEU D N 1
ATOM 15388 C CA . LEU D 1 395 ? 36.861 120.896 45.289 1.00 71.46 391 LEU D CA 1
ATOM 15389 C C . LEU D 1 395 ? 37.034 122.130 46.165 1.00 68.78 391 LEU D C 1
ATOM 15390 O O . LEU D 1 395 ? 36.989 122.024 47.396 1.00 71.54 391 LEU D O 1
ATOM 15395 N N . ALA D 1 396 ? 37.231 123.302 45.557 1.00 72.13 392 ALA D N 1
ATOM 15396 C CA . ALA D 1 396 ? 37.373 124.523 46.341 1.00 68.35 392 ALA D CA 1
ATOM 15397 C C . ALA D 1 396 ? 36.037 124.992 46.900 1.00 70.12 392 ALA D C 1
ATOM 15398 O O . ALA D 1 396 ? 35.994 125.579 47.987 1.00 68.82 392 ALA D O 1
ATOM 15400 N N . LEU D 1 397 ? 34.941 124.748 46.177 1.00 68.46 393 LEU D N 1
ATOM 15401 C CA . LEU D 1 397 ? 33.629 125.150 46.671 1.00 72.47 393 LEU D CA 1
ATOM 15402 C C . LEU D 1 397 ? 33.207 124.304 47.866 1.00 72.34 393 LEU D C 1
ATOM 15403 O O . LEU D 1 397 ? 32.707 124.836 48.864 1.00 71.78 393 LEU D O 1
ATOM 15408 N N . VAL D 1 398 ? 33.393 122.985 47.779 1.00 74.93 394 VAL D N 1
ATOM 15409 C CA . VAL D 1 398 ? 33.066 122.110 48.902 1.00 72.42 394 VAL D CA 1
ATOM 15410 C C . VAL D 1 398 ? 33.920 122.461 50.113 1.00 69.41 394 VAL D C 1
ATOM 15411 O O . VAL D 1 398 ? 33.439 122.460 51.254 1.00 66.95 394 VAL D O 1
ATOM 15415 N N . ARG D 1 399 ? 35.196 122.778 49.885 1.00 69.68 395 ARG D N 1
ATOM 15416 C CA . ARG D 1 399 ? 36.069 123.162 50.989 1.00 68.10 395 ARG D CA 1
ATOM 15417 C C . ARG D 1 399 ? 35.608 124.466 51.627 1.00 70.16 395 ARG D C 1
ATOM 15418 O O . ARG D 1 399 ? 35.552 124.577 52.857 1.00 67.88 395 ARG D O 1
ATOM 15426 N N . SER D 1 400 ? 35.252 125.457 50.806 1.00 68.00 396 SER D N 1
ATOM 15427 C CA . SER D 1 400 ? 34.876 126.764 51.336 1.00 68.57 396 SER D CA 1
ATOM 15428 C C . SER D 1 400 ? 33.597 126.683 52.160 1.00 71.01 396 SER D C 1
ATOM 15429 O O . SER D 1 400 ? 33.513 127.273 53.244 1.00 71.92 396 SER D O 1
ATOM 15432 N N . LYS D 1 401 ? 32.590 125.962 51.663 1.00 75.53 397 LYS D N 1
ATOM 15433 C CA . LYS D 1 401 ? 31.327 125.862 52.387 1.00 71.15 397 LYS D CA 1
ATOM 15434 C C . LYS D 1 401 ? 31.479 125.080 53.686 1.00 69.80 397 LYS D C 1
ATOM 15435 O O . LYS D 1 401 ? 30.721 125.310 54.636 1.00 69.03 397 LYS D O 1
ATOM 15441 N N . CYS D 1 402 ? 32.441 124.157 53.750 1.00 69.69 398 CYS D N 1
ATOM 15442 C CA . CYS D 1 402 ? 32.663 123.400 54.977 1.00 67.91 398 CYS D CA 1
ATOM 15443 C C . CYS D 1 402 ? 33.555 124.147 55.962 1.00 68.94 398 CYS D C 1
ATOM 15444 O O . CYS D 1 402 ? 33.415 123.963 57.176 1.00 61.46 398 CYS D O 1
ATOM 15447 N N . GLU D 1 403 ? 34.476 124.982 55.467 1.00 71.91 399 GLU D N 1
ATOM 15448 C CA . GLU D 1 403 ? 35.284 125.806 56.363 1.00 72.15 399 GLU D CA 1
ATOM 15449 C C . GLU D 1 403 ? 34.423 126.784 57.150 1.00 71.30 399 GLU D C 1
ATOM 15450 O O . GLU D 1 403 ? 34.802 127.197 58.252 1.00 69.05 399 GLU D O 1
ATOM 15456 N N . GLU D 1 404 ? 33.266 127.167 56.604 1.00 74.60 400 GLU D N 1
ATOM 15457 C CA . GLU D 1 404 ? 32.364 128.058 57.324 1.00 71.64 400 GLU D CA 1
ATOM 15458 C C . GLU D 1 404 ? 31.790 127.389 58.566 1.00 70.42 400 GLU D C 1
ATOM 15459 O O . GLU D 1 404 ? 31.414 128.078 59.522 1.00 67.68 400 GLU D O 1
ATOM 15465 N N . LEU D 1 405 ? 31.715 126.061 58.573 1.00 71.79 401 LEU D N 1
ATOM 15466 C CA . LEU D 1 405 ? 31.234 125.306 59.721 1.00 68.94 401 LEU D CA 1
ATOM 15467 C C . LEU D 1 405 ? 32.362 124.843 60.634 1.00 69.85 401 LEU D C 1
ATOM 15468 O O . LEU D 1 405 ? 32.106 124.107 61.592 1.00 64.46 401 LEU D O 1
ATOM 15473 N N . GLY D 1 406 ? 33.598 125.254 60.359 1.00 69.36 402 GLY D N 1
ATOM 15474 C CA . GLY D 1 406 ? 34.713 124.884 61.206 1.00 64.33 402 GLY D CA 1
ATOM 15475 C C . GLY D 1 406 ? 35.214 123.473 61.009 1.00 62.43 402 GLY D C 1
ATOM 15476 O O . GLY D 1 406 ? 35.771 122.886 61.943 1.00 61.19 402 GLY D O 1
ATOM 15477 N N . VAL D 1 407 ? 35.040 122.909 59.816 1.00 66.72 403 VAL D N 1
ATOM 15478 C CA . VAL D 1 407 ? 35.424 121.533 59.525 1.00 60.20 403 VAL D CA 1
ATOM 15479 C C . VAL D 1 407 ? 36.301 121.531 58.283 1.00 62.87 403 VAL D C 1
ATOM 15480 O O . VAL D 1 407 ? 35.932 122.110 57.255 1.00 62.66 403 VAL D O 1
ATOM 15484 N N . LYS D 1 408 ? 37.458 120.883 58.380 1.00 66.32 404 LYS D N 1
ATOM 15485 C CA . LYS D 1 408 ? 38.374 120.792 57.257 1.00 61.07 404 LYS D CA 1
ATOM 15486 C C . LYS D 1 408 ? 37.861 119.786 56.229 1.00 62.01 404 LYS D C 1
ATOM 15487 O O . LYS D 1 408 ? 37.017 118.934 56.519 1.00 58.19 404 LYS D O 1
ATOM 15493 N N . VAL D 1 409 ? 38.387 119.894 55.012 1.00 59.99 405 VAL D N 1
ATOM 15494 C CA . VAL D 1 409 ? 38.055 118.986 53.919 1.00 60.31 405 VAL D CA 1
ATOM 15495 C C . VAL D 1 409 ? 39.349 118.343 53.444 1.00 58.58 405 VAL D C 1
ATOM 15496 O O . VAL D 1 409 ? 40.217 119.021 52.877 1.00 56.64 405 VAL D O 1
ATOM 15500 N N . ALA D 1 410 ? 39.482 117.040 53.673 1.00 56.89 406 ALA D N 1
ATOM 15501 C CA . ALA D 1 410 ? 40.648 116.277 53.255 1.00 54.27 406 ALA D CA 1
ATOM 15502 C C . ALA D 1 410 ? 40.291 115.398 52.065 1.00 53.24 406 ALA D C 1
ATOM 15503 O O . ALA D 1 410 ? 39.219 114.785 52.032 1.00 55.35 406 ALA D O 1
ATOM 15505 N N . LEU D 1 411 ? 41.192 115.342 51.089 1.00 55.05 407 LEU D N 1
ATOM 15506 C CA . LEU D 1 411 ? 40.987 114.538 49.893 1.00 58.68 407 LEU D CA 1
ATOM 15507 C C . LEU D 1 411 ? 41.481 113.116 50.127 1.00 53.96 407 LEU D C 1
ATOM 15508 O O . LEU D 1 411 ? 42.552 112.904 50.704 1.00 49.44 407 LEU D O 1
ATOM 15513 N N . SER D 1 412 ? 40.692 112.145 49.675 1.00 58.77 408 SER D N 1
ATOM 15514 C CA . SER D 1 412 ? 40.982 110.731 49.872 1.00 52.51 408 SER D CA 1
ATOM 15515 C C . SER D 1 412 ? 41.156 110.050 48.523 1.00 52.03 408 SER D C 1
ATOM 15516 O O . SER D 1 412 ? 40.336 110.237 47.617 1.00 49.26 408 SER D O 1
ATOM 15519 N N . GLU D 1 413 ? 42.222 109.264 48.394 1.00 53.40 409 GLU D N 1
ATOM 15520 C CA . GLU D 1 413 ? 42.513 108.478 47.200 1.00 52.54 409 GLU D CA 1
ATOM 15521 C C . GLU D 1 413 ? 42.871 107.049 47.582 1.00 50.82 409 GLU D C 1
ATOM 15522 O O . GLU D 1 413 ? 43.778 106.438 47.009 1.00 45.46 409 GLU D O 1
ATOM 15528 N N . VAL D 1 414 ? 42.155 106.493 48.564 1.00 48.31 410 VAL D N 1
ATOM 15529 C CA . VAL D 1 414 ? 42.490 105.174 49.087 1.00 50.85 410 VAL D CA 1
ATOM 15530 C C . VAL D 1 414 ? 42.100 104.052 48.134 1.00 47.54 410 VAL D C 1
ATOM 15531 O O . VAL D 1 414 ? 42.646 102.947 48.235 1.00 43.65 410 VAL D O 1
ATOM 15535 N N . TRP D 1 415 ? 41.166 104.296 47.212 1.00 46.41 411 TRP D N 1
ATOM 15536 C CA . TRP D 1 415 ? 40.746 103.237 46.301 1.00 47.28 411 TRP D CA 1
ATOM 15537 C C . TRP D 1 415 ? 41.861 102.849 45.338 1.00 49.21 411 TRP D C 1
ATOM 15538 O O . TRP D 1 415 ? 41.985 101.673 44.977 1.00 48.40 411 TRP D O 1
ATOM 15549 N N . ALA D 1 416 ? 42.678 103.813 44.917 1.00 54.51 412 ALA D N 1
ATOM 15550 C CA . ALA D 1 416 ? 43.752 103.554 43.969 1.00 51.35 412 ALA D CA 1
ATOM 15551 C C . ALA D 1 416 ? 45.129 103.482 44.613 1.00 46.44 412 ALA D C 1
ATOM 15552 O O . ALA D 1 416 ? 46.030 102.864 44.037 1.00 42.94 412 ALA D O 1
ATOM 15554 N N . ASN D 1 417 ? 45.318 104.093 45.785 1.00 48.15 413 ASN D N 1
ATOM 15555 C CA . ASN D 1 417 ? 46.632 104.170 46.405 1.00 50.99 413 ASN D CA 1
ATOM 15556 C C . ASN D 1 417 ? 46.717 103.531 47.783 1.00 47.91 413 ASN D C 1
ATOM 15557 O O . ASN D 1 417 ? 47.820 103.452 48.336 1.00 48.89 413 ASN D O 1
ATOM 15562 N N . GLY D 1 418 ? 45.605 103.080 48.357 1.00 51.90 414 GLY D N 1
ATOM 15563 C CA . GLY D 1 418 ? 45.659 102.398 49.635 1.00 48.33 414 GLY D CA 1
ATOM 15564 C C . GLY D 1 418 ? 45.890 103.331 50.805 1.00 47.47 414 GLY D C 1
ATOM 15565 O O . GLY D 1 418 ? 45.299 104.413 50.873 1.00 41.62 414 GLY D O 1
ATOM 15566 N N . GLY D 1 419 ? 46.748 102.915 51.739 1.00 45.61 415 GLY D N 1
ATOM 15567 C CA . GLY D 1 419 ? 47.004 103.727 52.916 1.00 48.58 415 GLY D CA 1
ATOM 15568 C C . GLY D 1 419 ? 47.635 105.067 52.597 1.00 44.17 415 GLY D C 1
ATOM 15569 O O . GLY D 1 419 ? 47.424 106.045 53.321 1.00 44.22 415 GLY D O 1
ATOM 15570 N N . GLU D 1 420 ? 48.418 105.136 51.516 1.00 49.30 416 GLU D N 1
ATOM 15571 C CA . GLU D 1 420 ? 49.020 106.406 51.124 1.00 49.10 416 GLU D CA 1
ATOM 15572 C C . GLU D 1 420 ? 47.965 107.416 50.696 1.00 47.42 416 GLU D C 1
ATOM 15573 O O . GLU D 1 420 ? 48.178 108.627 50.825 1.00 46.43 416 GLU D O 1
ATOM 15579 N N . GLY D 1 421 ? 46.826 106.943 50.188 1.00 45.48 417 GLY D N 1
ATOM 15580 C CA . GLY D 1 421 ? 45.740 107.826 49.807 1.00 45.85 417 GLY D CA 1
ATOM 15581 C C . GLY D 1 421 ? 44.914 108.357 50.957 1.00 49.52 417 GLY D C 1
ATOM 15582 O O . GLY D 1 421 ? 44.106 109.267 50.755 1.00 38.73 417 GLY D O 1
ATOM 15583 N N . GLY D 1 422 ? 45.093 107.805 52.158 1.00 50.63 418 GLY D N 1
ATOM 15584 C CA . GLY D 1 422 ? 44.380 108.257 53.335 1.00 41.37 418 GLY D CA 1
ATOM 15585 C C . GLY D 1 422 ? 45.220 108.963 54.374 1.00 47.03 418 GLY D C 1
ATOM 15586 O O . GLY D 1 422 ? 44.722 109.215 55.480 1.00 40.03 418 GLY D O 1
ATOM 15587 N N . ILE D 1 423 ? 46.481 109.284 54.073 1.00 46.70 419 ILE D N 1
ATOM 15588 C CA . ILE D 1 423 ? 47.335 109.968 55.041 1.00 45.60 419 ILE D CA 1
ATOM 15589 C C . ILE D 1 423 ? 46.770 111.341 55.383 1.00 43.50 419 ILE D C 1
ATOM 15590 O O . ILE D 1 423 ? 46.807 111.773 56.542 1.00 41.73 419 ILE D O 1
ATOM 15595 N N . GLU D 1 424 ? 46.232 112.044 54.384 1.00 45.26 420 GLU D N 1
ATOM 15596 C CA . GLU D 1 424 ? 45.697 113.381 54.625 1.00 46.55 420 GLU D CA 1
ATOM 15597 C C . GLU D 1 424 ? 44.502 113.340 55.570 1.00 48.67 420 GLU D C 1
ATOM 15598 O O . GLU D 1 424 ? 44.353 114.215 56.432 1.00 38.01 420 GLU D O 1
ATOM 15604 N N . VAL D 1 425 ? 43.639 112.333 55.426 1.00 47.45 421 VAL D N 1
ATOM 15605 C CA . VAL D 1 425 ? 42.503 112.201 56.333 1.00 46.48 421 VAL D CA 1
ATOM 15606 C C . VAL D 1 425 ? 42.969 111.775 57.720 1.00 44.85 421 VAL D C 1
ATOM 15607 O O . VAL D 1 425 ? 42.499 112.303 58.735 1.00 40.58 421 VAL D O 1
ATOM 15611 N N . ALA D 1 426 ? 43.903 110.821 57.788 1.00 43.30 422 ALA D N 1
ATOM 15612 C CA . ALA D 1 426 ? 44.326 110.284 59.079 1.00 43.81 422 ALA D CA 1
ATOM 15613 C C . ALA D 1 426 ? 45.005 111.343 59.942 1.00 46.20 422 ALA D C 1
ATOM 15614 O O . ALA D 1 426 ? 44.750 111.421 61.149 1.00 41.22 422 ALA D O 1
ATOM 15616 N N . ASN D 1 427 ? 45.871 112.167 59.345 1.00 48.40 423 ASN D N 1
ATOM 15617 C CA . ASN D 1 427 ? 46.551 113.196 60.128 1.00 51.78 423 ASN D CA 1
ATOM 15618 C C . ASN D 1 427 ? 45.580 114.253 60.632 1.00 47.36 423 ASN D C 1
ATOM 15619 O O . ASN D 1 427 ? 45.760 114.779 61.737 1.00 49.64 423 ASN D O 1
ATOM 15624 N N . GLU D 1 428 ? 44.554 114.581 59.845 1.00 51.26 424 GLU D N 1
ATOM 15625 C CA . GLU D 1 428 ? 43.538 115.505 60.332 1.00 55.48 424 GLU D CA 1
ATOM 15626 C C . GLU D 1 428 ? 42.733 114.888 61.469 1.00 54.83 424 GLU D C 1
ATOM 15627 O O . GLU D 1 428 ? 42.318 115.601 62.389 1.00 49.23 424 GLU D O 1
ATOM 15633 N N . VAL D 1 429 ? 42.514 113.572 61.430 1.00 50.05 425 VAL D N 1
ATOM 15634 C CA . VAL D 1 429 ? 41.834 112.894 62.530 1.00 45.48 425 VAL D CA 1
ATOM 15635 C C . VAL D 1 429 ? 42.689 112.945 63.791 1.00 48.23 425 VAL D C 1
ATOM 15636 O O . VAL D 1 429 ? 42.193 113.234 64.887 1.00 47.94 425 VAL D O 1
ATOM 15640 N N . LEU D 1 430 ? 43.988 112.662 63.654 1.00 50.76 426 LEU D N 1
ATOM 15641 C CA . LEU D 1 430 ? 44.894 112.759 64.794 1.00 51.12 426 LEU D CA 1
ATOM 15642 C C . LEU D 1 430 ? 44.909 114.173 65.361 1.00 49.89 426 LEU D C 1
ATOM 15643 O O . LEU D 1 430 ? 45.013 114.363 66.578 1.00 47.30 426 LEU D O 1
ATOM 15648 N N . LYS D 1 431 ? 44.809 115.177 64.488 1.00 54.68 427 LYS D N 1
ATOM 15649 C CA . LYS D 1 431 ? 44.733 116.560 64.947 1.00 57.71 427 LYS D CA 1
ATOM 15650 C C . LYS D 1 431 ? 43.430 116.822 65.693 1.00 55.10 427 LYS D C 1
ATOM 15651 O O . LYS D 1 431 ? 43.413 117.559 66.685 1.00 56.41 427 LYS D O 1
ATOM 15657 N N . LEU D 1 432 ? 42.327 116.225 65.230 1.00 57.19 428 LEU D N 1
ATOM 15658 C CA . LEU D 1 432 ? 41.046 116.385 65.911 1.00 55.97 428 LEU D CA 1
ATOM 15659 C C . LEU D 1 432 ? 41.021 115.675 67.259 1.00 54.28 428 LEU D C 1
ATOM 15660 O O . LEU D 1 432 ? 40.303 116.103 68.169 1.00 52.48 428 LEU D O 1
ATOM 15665 N N . ILE D 1 433 ? 41.793 114.599 67.410 1.00 55.07 429 ILE D N 1
ATOM 15666 C CA . ILE D 1 433 ? 41.785 113.856 68.665 1.00 56.50 429 ILE D CA 1
ATOM 15667 C C . ILE D 1 433 ? 42.590 114.593 69.728 1.00 59.18 429 ILE D C 1
ATOM 15668 O O . ILE D 1 433 ? 42.178 114.672 70.891 1.00 58.12 429 ILE D O 1
ATOM 15673 N N . GLU D 1 434 ? 43.739 115.150 69.348 1.00 60.89 430 GLU D N 1
ATOM 15674 C CA . GLU D 1 434 ? 44.594 115.864 70.288 1.00 63.66 430 GLU D CA 1
ATOM 15675 C C . GLU D 1 434 ? 43.916 117.134 70.794 1.00 61.79 430 GLU D C 1
ATOM 15676 O O . GLU D 1 434 ? 43.501 117.189 71.956 1.00 66.39 430 GLU D O 1
ATOM 15682 N N . GLU D 1 435 ? 43.802 118.163 69.954 1.00 66.27 431 GLU D N 1
ATOM 15683 C CA . GLU D 1 435 ? 43.078 119.387 70.314 1.00 72.18 431 GLU D CA 1
ATOM 15684 C C . GLU D 1 435 ? 41.677 119.318 69.708 1.00 72.18 431 GLU D C 1
ATOM 15685 O O . GLU D 1 435 ? 41.446 119.757 68.581 1.00 68.67 431 GLU D O 1
ATOM 15691 N N . GLY D 1 436 ? 40.727 118.780 70.476 1.00 76.64 432 GLY D N 1
ATOM 15692 C CA . GLY D 1 436 ? 39.366 118.614 69.996 1.00 72.46 432 GLY D CA 1
ATOM 15693 C C . GLY D 1 436 ? 38.282 118.884 71.024 1.00 76.01 432 GLY D C 1
ATOM 15694 O O . GLY D 1 436 ? 38.308 118.326 72.125 1.00 74.21 432 GLY D O 1
ATOM 15695 N N . GLU D 1 437 ? 37.335 119.761 70.678 1.00 76.88 433 GLU D N 1
ATOM 15696 C CA . GLU D 1 437 ? 36.221 120.131 71.559 1.00 79.80 433 GLU D CA 1
ATOM 15697 C C . GLU D 1 437 ? 35.179 119.014 71.547 1.00 74.91 433 GLU D C 1
ATOM 15698 O O . GLU D 1 437 ? 34.121 119.108 70.920 1.00 71.67 433 GLU D O 1
ATOM 15700 N N . ASN D 1 438 ? 35.497 117.928 72.254 1.00 76.09 434 ASN D N 1
ATOM 15701 C CA . ASN D 1 438 ? 34.616 116.762 72.363 1.00 76.25 434 ASN D CA 1
ATOM 15702 C C . ASN D 1 438 ? 33.775 116.845 73.639 1.00 72.74 434 ASN D C 1
ATOM 15703 O O . ASN D 1 438 ? 34.141 116.322 74.692 1.00 71.10 434 ASN D O 1
ATOM 15708 N N . ASN D 1 439 ? 32.624 117.508 73.532 1.00 67.40 435 ASN D N 1
ATOM 15709 C CA . ASN D 1 439 ? 31.610 117.605 74.580 1.00 70.78 435 ASN D CA 1
ATOM 15710 C C . ASN D 1 439 ? 30.375 116.794 74.203 1.00 64.87 435 ASN D C 1
ATOM 15711 O O . ASN D 1 439 ? 29.267 117.333 74.115 1.00 62.42 435 ASN D O 1
ATOM 15716 N N . PHE D 1 440 ? 30.575 115.493 73.987 1.00 63.17 436 PHE D N 1
ATOM 15717 C CA . PHE D 1 440 ? 29.553 114.620 73.419 1.00 61.32 436 PHE D CA 1
ATOM 15718 C C . PHE D 1 440 ? 28.254 114.631 74.216 1.00 54.40 436 PHE D C 1
ATOM 15719 O O . PHE D 1 440 ? 28.249 114.444 75.436 1.00 54.13 436 PHE D O 1
ATOM 15727 N N . GLU D 1 441 ? 27.151 114.851 73.501 1.00 54.84 437 GLU D N 1
ATOM 15728 C CA . GLU D 1 441 ? 25.799 114.830 74.041 1.00 59.70 437 GLU D CA 1
ATOM 15729 C C . GLU D 1 441 ? 24.932 113.945 73.157 1.00 55.57 437 GLU D C 1
ATOM 15730 O O . GLU D 1 441 ? 25.112 113.910 71.936 1.00 51.87 437 GLU D O 1
ATOM 15736 N N . TYR D 1 442 ? 23.993 113.234 73.775 1.00 55.99 438 TYR D N 1
ATOM 15737 C CA . TYR D 1 442 ? 23.035 112.444 73.019 1.00 55.51 438 TYR D CA 1
ATOM 15738 C C . TYR D 1 442 ? 21.983 113.348 72.377 1.00 57.71 438 TYR D C 1
ATOM 15739 O O . TYR D 1 442 ? 21.848 114.529 72.707 1.00 54.91 438 TYR D O 1
ATOM 15748 N N . CYS D 1 443 ? 21.226 112.770 71.441 1.00 57.51 439 CYS D N 1
ATOM 15749 C CA . CYS D 1 443 ? 20.149 113.511 70.791 1.00 60.85 439 CYS D CA 1
ATOM 15750 C C . CYS D 1 443 ? 18.914 113.611 71.676 1.00 61.17 439 CYS D C 1
ATOM 15751 O O . CYS D 1 443 ? 18.185 114.607 71.606 1.00 62.25 439 CYS D O 1
ATOM 15754 N N . TYR D 1 444 ? 18.665 112.600 72.506 1.00 63.77 440 TYR D N 1
ATOM 15755 C CA . TYR D 1 444 ? 17.539 112.594 73.428 1.00 63.12 440 TYR D CA 1
ATOM 15756 C C . TYR D 1 444 ? 17.975 111.908 74.717 1.00 65.63 440 TYR D C 1
ATOM 15757 O O . TYR D 1 444 ? 19.116 111.453 74.848 1.00 61.40 440 TYR D O 1
ATOM 15766 N N . GLU D 1 445 ? 17.056 111.831 75.675 1.00 65.03 441 GLU D N 1
ATOM 15767 C CA . GLU D 1 445 ? 17.315 111.197 76.958 1.00 68.97 441 GLU D CA 1
ATOM 15768 C C . GLU D 1 445 ? 16.336 110.055 77.187 1.00 66.44 441 GLU D C 1
ATOM 15769 O O . GLU D 1 445 ? 15.231 110.041 76.635 1.00 62.92 441 GLU D O 1
ATOM 15775 N N . GLU D 1 446 ? 16.760 109.093 78.012 1.00 66.86 442 GLU D N 1
ATOM 15776 C CA . GLU D 1 446 ? 15.964 107.890 78.233 1.00 72.41 442 GLU D CA 1
ATOM 15777 C C . GLU D 1 446 ? 14.634 108.202 78.908 1.00 71.03 442 GLU D C 1
ATOM 15778 O O . GLU D 1 446 ? 13.654 107.475 78.711 1.00 70.14 442 GLU D O 1
ATOM 15780 N N . ASP D 1 447 ? 14.579 109.273 79.705 1.00 73.39 443 ASP D N 1
ATOM 15781 C CA . ASP D 1 447 ? 13.361 109.599 80.438 1.00 72.05 443 ASP D CA 1
ATOM 15782 C C . ASP D 1 447 ? 12.239 110.073 79.523 1.00 71.91 443 ASP D C 1
ATOM 15783 O O . ASP D 1 447 ? 11.071 110.035 79.925 1.00 72.43 443 ASP D O 1
ATOM 15788 N N . MET D 1 448 ? 12.564 110.511 78.311 1.00 67.35 444 MET D N 1
ATOM 15789 C CA . MET D 1 448 ? 11.554 110.969 77.370 1.00 61.72 444 MET D CA 1
ATOM 15790 C C . MET D 1 448 ? 10.710 109.804 76.864 1.00 64.39 444 MET D C 1
ATOM 15791 O O . MET D 1 448 ? 11.140 108.648 76.863 1.00 62.19 444 MET D O 1
ATOM 15796 N N . THR D 1 449 ? 9.487 110.118 76.445 1.00 69.27 445 THR D N 1
ATOM 15797 C CA . THR D 1 449 ? 8.606 109.103 75.893 1.00 68.39 445 THR D CA 1
ATOM 15798 C C . THR D 1 449 ? 9.002 108.797 74.449 1.00 66.40 445 THR D C 1
ATOM 15799 O O . THR D 1 449 ? 9.873 109.445 73.862 1.00 61.55 445 THR D O 1
ATOM 15803 N N . ILE D 1 450 ? 8.353 107.779 73.878 1.00 62.48 446 ILE D N 1
ATOM 15804 C CA . ILE D 1 450 ? 8.668 107.364 72.512 1.00 62.55 446 ILE D CA 1
ATOM 15805 C C . ILE D 1 450 ? 8.425 108.509 71.536 1.00 62.66 446 ILE D C 1
ATOM 15806 O O . ILE D 1 450 ? 9.256 108.794 70.666 1.00 54.91 446 ILE D O 1
ATOM 15811 N N . LYS D 1 451 ? 7.284 109.189 71.673 1.00 64.65 447 LYS D N 1
ATOM 15812 C CA . LYS D 1 451 ? 6.957 110.277 70.757 1.00 58.94 447 LYS D CA 1
ATOM 15813 C C . LYS D 1 451 ? 7.896 111.464 70.927 1.00 56.82 447 LYS D C 1
ATOM 15814 O O . LYS D 1 451 ? 8.222 112.140 69.944 1.00 55.35 447 LYS D O 1
ATOM 15820 N N . GLU D 1 452 ? 8.340 111.734 72.157 1.00 59.76 448 GLU D N 1
ATOM 15821 C CA . GLU D 1 452 ? 9.294 112.816 72.376 1.00 60.21 448 GLU D CA 1
ATOM 15822 C C . GLU D 1 452 ? 10.653 112.481 71.774 1.00 62.29 448 GLU D C 1
ATOM 15823 O O . GLU D 1 452 ? 11.330 113.359 71.227 1.00 57.83 448 GLU D O 1
ATOM 15829 N N . LYS D 1 453 ? 11.070 111.216 71.870 1.00 62.97 449 LYS D N 1
ATOM 15830 C CA . LYS D 1 453 ? 12.329 110.806 71.259 1.00 61.18 449 LYS D CA 1
ATOM 15831 C C . LYS D 1 453 ? 12.250 110.873 69.739 1.00 57.52 449 LYS D C 1
ATOM 15832 O O . LYS D 1 453 ? 13.200 111.312 69.081 1.00 54.92 449 LYS D O 1
ATOM 15838 N N . LEU D 1 454 ? 11.125 110.437 69.164 1.00 53.97 450 LEU D N 1
ATOM 15839 C CA . LEU D 1 454 ? 10.950 110.523 67.717 1.00 55.76 450 LEU D CA 1
ATOM 15840 C C . LEU D 1 454 ? 10.938 111.972 67.248 1.00 58.00 450 LEU D C 1
ATOM 15841 O O . LEU D 1 454 ? 11.495 112.295 66.192 1.00 54.36 450 LEU D O 1
ATOM 15846 N N . ASN D 1 455 ? 10.302 112.859 68.017 1.00 61.05 451 ASN D N 1
ATOM 15847 C CA . ASN D 1 455 ? 10.279 114.270 67.647 1.00 56.15 451 ASN D CA 1
ATOM 15848 C C . ASN D 1 455 ? 11.663 114.897 67.744 1.00 53.33 451 ASN D C 1
ATOM 15849 O O . ASN D 1 455 ? 12.000 115.779 66.947 1.00 53.11 451 ASN D O 1
ATOM 15854 N N . ALA D 1 456 ? 12.475 114.457 68.708 1.00 55.60 452 ALA D N 1
ATOM 15855 C CA . ALA D 1 456 ? 13.832 114.982 68.827 1.00 57.65 452 ALA D CA 1
ATOM 15856 C C . ALA D 1 456 ? 14.696 114.551 67.648 1.00 60.51 452 ALA D C 1
ATOM 15857 O O . ALA D 1 456 ? 15.518 115.332 67.156 1.00 56.31 452 ALA D O 1
ATOM 15859 N N . ILE D 1 457 ? 14.526 113.311 67.183 1.00 59.66 453 ILE D N 1
ATOM 15860 C CA . ILE D 1 457 ? 15.303 112.834 66.043 1.00 56.25 453 ILE D CA 1
ATOM 15861 C C . ILE D 1 457 ? 14.863 113.531 64.761 1.00 53.91 453 ILE D C 1
ATOM 15862 O O . ILE D 1 457 ? 15.697 113.961 63.955 1.00 54.21 453 ILE D O 1
ATOM 15867 N N . ALA D 1 458 ? 13.551 113.658 64.552 1.00 56.78 454 ALA D N 1
ATOM 15868 C CA . ALA D 1 458 ? 13.053 114.224 63.302 1.00 60.24 454 ALA D CA 1
ATOM 15869 C C . ALA D 1 458 ? 13.403 115.702 63.175 1.00 59.17 454 ALA D C 1
ATOM 15870 O O . ALA D 1 458 ? 13.705 116.180 62.076 1.00 58.75 454 ALA D O 1
ATOM 15872 N N . THR D 1 459 ? 13.367 116.443 64.283 1.00 61.92 455 THR D N 1
ATOM 15873 C CA . THR D 1 459 ? 13.618 117.879 64.218 1.00 60.02 455 THR D CA 1
ATOM 15874 C C . THR D 1 459 ? 15.111 118.193 64.217 1.00 58.60 455 THR D C 1
ATOM 15875 O O . THR D 1 459 ? 15.582 118.991 63.400 1.00 59.85 455 THR D O 1
ATOM 15879 N N . LYS D 1 460 ? 15.871 117.576 65.125 1.00 61.36 456 LYS D N 1
ATOM 15880 C CA . LYS D 1 460 ? 17.293 117.888 65.237 1.00 61.14 456 LYS D CA 1
ATOM 15881 C C . LYS D 1 460 ? 18.106 117.255 64.113 1.00 61.19 456 LYS D C 1
ATOM 15882 O O . LYS D 1 460 ? 18.945 117.920 63.495 1.00 53.92 456 LYS D O 1
ATOM 15888 N N . ILE D 1 461 ? 17.875 115.974 63.833 1.00 60.55 457 ILE D N 1
ATOM 15889 C CA . ILE D 1 461 ? 18.714 115.234 62.896 1.00 56.25 457 ILE D CA 1
ATOM 15890 C C . ILE D 1 461 ? 18.160 115.363 61.485 1.00 53.93 457 ILE D C 1
ATOM 15891 O O . ILE D 1 461 ? 18.870 115.780 60.563 1.00 54.18 457 ILE D O 1
ATOM 15896 N N . TYR D 1 462 ? 16.889 115.001 61.303 1.00 53.29 458 TYR D N 1
ATOM 15897 C CA . TYR D 1 462 ? 16.312 114.991 59.964 1.00 57.37 458 TYR D CA 1
ATOM 15898 C C . TYR D 1 462 ? 16.005 116.395 59.460 1.00 56.66 458 TYR D C 1
ATOM 15899 O O . TYR D 1 462 ? 16.078 116.645 58.252 1.00 51.41 458 TYR D O 1
ATOM 15908 N N . GLY D 1 463 ? 15.662 117.314 60.358 1.00 59.32 459 GLY D N 1
ATOM 15909 C CA . GLY D 1 463 ? 15.265 118.649 59.959 1.00 62.78 459 GLY D CA 1
ATOM 15910 C C . GLY D 1 463 ? 13.787 118.816 59.703 1.00 65.69 459 GLY D C 1
ATOM 15911 O O . GLY D 1 463 ? 13.394 119.775 59.029 1.00 59.19 459 GLY D O 1
ATOM 15912 N N . ALA D 1 464 ? 12.955 117.916 60.220 1.00 68.97 460 ALA D N 1
ATOM 15913 C CA . ALA D 1 464 ? 11.521 117.966 59.993 1.00 63.42 460 ALA D CA 1
ATOM 15914 C C . ALA D 1 464 ? 10.841 118.903 60.986 1.00 61.10 460 ALA D C 1
ATOM 15915 O O . ALA D 1 464 ? 11.392 119.259 62.031 1.00 59.30 460 ALA D O 1
ATOM 15917 N N . ASP D 1 465 ? 9.617 119.306 60.637 1.00 66.07 461 ASP D N 1
ATOM 15918 C CA . ASP D 1 465 ? 8.818 120.136 61.530 1.00 61.68 461 ASP D CA 1
ATOM 15919 C C . ASP D 1 465 ? 8.183 119.322 62.650 1.00 62.26 461 ASP D C 1
ATOM 15920 O O . ASP D 1 465 ? 7.986 119.844 63.754 1.00 60.33 461 ASP D O 1
ATOM 15925 N N . GLY D 1 466 ? 7.864 118.060 62.394 1.00 63.38 462 GLY D N 1
ATOM 15926 C CA . GLY D 1 466 ? 7.249 117.233 63.413 1.00 64.41 462 GLY D CA 1
ATOM 15927 C C . GLY D 1 466 ? 7.041 115.824 62.909 1.00 64.87 462 GLY D C 1
ATOM 15928 O O . GLY D 1 466 ? 7.505 115.453 61.828 1.00 62.09 462 GLY D O 1
ATOM 15929 N N . VAL D 1 467 ? 6.329 115.037 63.712 1.00 66.20 463 VAL D N 1
ATOM 15930 C CA . VAL D 1 467 ? 6.073 113.632 63.422 1.00 62.26 463 VAL D CA 1
ATOM 15931 C C . VAL D 1 467 ? 4.572 113.389 63.474 1.00 66.52 463 VAL D C 1
ATOM 15932 O O . VAL D 1 467 ? 3.909 113.776 64.443 1.00 58.17 463 VAL D O 1
ATOM 15936 N N . ASN D 1 468 ? 4.040 112.750 62.436 1.00 64.71 464 ASN D N 1
ATOM 15937 C CA . ASN D 1 468 ? 2.648 112.333 62.398 1.00 65.11 464 ASN D CA 1
ATOM 15938 C C . ASN D 1 468 ? 2.564 110.823 62.568 1.00 67.69 464 ASN D C 1
ATOM 15939 O O . ASN D 1 468 ? 3.453 110.081 62.141 1.00 63.65 464 ASN D O 1
ATOM 15944 N N . TYR D 1 469 ? 1.481 110.373 63.195 1.00 66.02 465 TYR D N 1
ATOM 15945 C CA . TYR D 1 469 ? 1.279 108.965 63.496 1.00 64.41 465 TYR D CA 1
ATOM 15946 C C . TYR D 1 469 ? -0.074 108.524 62.963 1.00 67.10 465 TYR D C 1
ATOM 15947 O O . TYR D 1 469 ? -1.040 109.293 62.986 1.00 65.64 465 TYR D O 1
ATOM 15956 N N . THR D 1 470 ? -0.141 107.287 62.483 1.00 67.76 466 THR D N 1
ATOM 15957 C CA . THR D 1 470 ? -1.421 106.714 62.111 1.00 64.09 466 THR D CA 1
ATOM 15958 C C . THR D 1 470 ? -2.158 106.235 63.359 1.00 63.41 466 THR D C 1
ATOM 15959 O O . THR D 1 470 ? -1.599 106.166 64.458 1.00 63.27 466 THR D O 1
ATOM 15963 N N . LYS D 1 471 ? -3.439 105.904 63.181 1.00 71.54 467 LYS D N 1
ATOM 15964 C CA . LYS D 1 471 ? -4.230 105.412 64.303 1.00 68.70 467 LYS D CA 1
ATOM 15965 C C . LYS D 1 471 ? -3.680 104.087 64.812 1.00 61.71 467 LYS D C 1
ATOM 15966 O O . LYS D 1 471 ? -3.647 103.844 66.024 1.00 61.19 467 LYS D O 1
ATOM 15972 N N . GLU D 1 472 ? -3.249 103.217 63.896 1.00 66.60 468 GLU D N 1
ATOM 15973 C CA . GLU D 1 472 ? -2.618 101.965 64.299 1.00 70.38 468 GLU D CA 1
ATOM 15974 C C . GLU D 1 472 ? -1.308 102.224 65.032 1.00 60.69 468 GLU D C 1
ATOM 15975 O O . GLU D 1 472 ? -0.967 101.509 65.982 1.00 55.81 468 GLU D O 1
ATOM 15981 N N . ALA D 1 473 ? -0.557 103.241 64.601 1.00 65.22 469 ALA D N 1
ATOM 15982 C CA . ALA D 1 473 ? 0.706 103.567 65.256 1.00 59.60 469 ALA D CA 1
ATOM 15983 C C . ALA D 1 473 ? 0.488 104.062 66.681 1.00 59.45 469 ALA D C 1
ATOM 15984 O O . ALA D 1 473 ? 1.218 103.668 67.598 1.00 53.31 469 ALA D O 1
ATOM 15986 N N . ASN D 1 474 ? -0.510 104.927 66.886 1.00 62.63 470 ASN D N 1
ATOM 15987 C CA . ASN D 1 474 ? -0.791 105.429 68.229 1.00 60.44 470 ASN D CA 1
ATOM 15988 C C . ASN D 1 474 ? -1.231 104.308 69.161 1.00 54.35 470 ASN D C 1
ATOM 15989 O O . ASN D 1 474 ? -0.908 104.320 70.355 1.00 50.08 470 ASN D O 1
ATOM 15994 N N . LYS D 1 475 ? -1.969 103.329 68.635 1.00 62.32 471 LYS D N 1
ATOM 15995 C CA . LYS D 1 475 ? -2.388 102.199 69.458 1.00 62.84 471 LYS D CA 1
ATOM 15996 C C . LYS D 1 475 ? -1.195 101.341 69.860 1.00 57.97 471 LYS D C 1
ATOM 15997 O O . LYS D 1 475 ? -1.096 100.906 71.013 1.00 54.84 471 LYS D O 1
ATOM 16003 N N . GLN D 1 476 ? -0.280 101.089 68.921 1.00 61.70 472 GLN D N 1
ATOM 16004 C CA . GLN D 1 476 ? 0.894 100.277 69.226 1.00 57.16 472 GLN D CA 1
ATOM 16005 C C . GLN D 1 476 ? 1.824 100.989 70.201 1.00 53.32 472 GLN D C 1
ATOM 16006 O O . GLN D 1 476 ? 2.346 100.367 71.133 1.00 53.52 472 GLN D O 1
ATOM 16012 N N . ILE D 1 477 ? 2.037 102.293 70.006 1.00 58.53 473 ILE D N 1
ATOM 16013 C CA . ILE D 1 477 ? 2.924 103.043 70.891 1.00 54.80 473 ILE D CA 1
ATOM 16014 C C . ILE D 1 477 ? 2.349 103.103 72.300 1.00 52.11 473 ILE D C 1
ATOM 16015 O O . ILE D 1 477 ? 3.076 102.945 73.289 1.00 47.28 473 ILE D O 1
ATOM 16020 N N . ALA D 1 478 ? 1.037 103.325 72.417 1.00 61.03 474 ALA D N 1
ATOM 16021 C CA . ALA D 1 478 ? 0.410 103.357 73.734 1.00 56.94 474 ALA D CA 1
ATOM 16022 C C . ALA D 1 478 ? 0.488 101.995 74.411 1.00 52.71 474 ALA D C 1
ATOM 16023 O O . ALA D 1 478 ? 0.676 101.908 75.630 1.00 54.82 474 ALA D O 1
ATOM 16025 N N . GLU D 1 479 ? 0.345 100.919 73.634 1.00 56.05 475 GLU D N 1
ATOM 16026 C CA . GLU D 1 479 ? 0.494 99.578 74.190 1.00 56.32 475 GLU D CA 1
ATOM 16027 C C . GLU D 1 479 ? 1.912 99.348 74.698 1.00 56.51 475 GLU D C 1
ATOM 16028 O O . GLU D 1 479 ? 2.110 98.734 75.753 1.00 53.14 475 GLU D O 1
ATOM 16034 N N . LEU D 1 480 ? 2.912 99.835 73.959 1.00 56.47 476 LEU D N 1
ATOM 16035 C CA . LEU D 1 480 ? 4.298 99.692 74.395 1.00 53.95 476 LEU D CA 1
ATOM 16036 C C . LEU D 1 480 ? 4.556 100.452 75.691 1.00 53.26 476 LEU D C 1
ATOM 16037 O O . LEU D 1 480 ? 5.287 99.970 76.565 1.00 55.00 476 LEU D O 1
ATOM 16042 N N . GLU D 1 481 ? 3.968 101.643 75.833 1.00 61.26 477 GLU D N 1
ATOM 16043 C CA . GLU D 1 481 ? 4.148 102.417 77.058 1.00 59.69 477 GLU D CA 1
ATOM 16044 C C . GLU D 1 481 ? 3.535 101.706 78.258 1.00 55.20 477 GLU D C 1
ATOM 16045 O O . GLU D 1 481 ? 4.111 101.710 79.352 1.00 54.53 477 GLU D O 1
ATOM 16051 N N . GLU D 1 482 ? 2.362 101.094 78.072 1.00 63.01 478 GLU D N 1
ATOM 16052 C CA . GLU D 1 482 ? 1.711 100.386 79.170 1.00 61.95 478 GLU D CA 1
ATOM 16053 C C . GLU D 1 482 ? 2.541 99.202 79.650 1.00 57.44 478 GLU D C 1
ATOM 16054 O O . GLU D 1 482 ? 2.547 98.893 80.847 1.00 53.22 478 GLU D O 1
ATOM 16060 N N . LEU D 1 483 ? 3.246 98.531 78.739 1.00 62.45 479 LEU D N 1
ATOM 16061 C CA . LEU D 1 483 ? 4.042 97.368 79.104 1.00 58.83 479 LEU D CA 1
ATOM 16062 C C . LEU D 1 483 ? 5.413 97.738 79.657 1.00 57.14 479 LEU D C 1
ATOM 16063 O O . LEU D 1 483 ? 6.117 96.856 80.160 1.00 54.63 479 LEU D O 1
ATOM 16068 N N . GLY D 1 484 ? 5.802 99.005 79.578 1.00 59.30 480 GLY D N 1
ATOM 16069 C CA . GLY D 1 484 ? 7.043 99.467 80.162 1.00 59.23 480 GLY D CA 1
ATOM 16070 C C . GLY D 1 484 ? 8.224 99.564 79.222 1.00 58.79 480 GLY D C 1
ATOM 16071 O O . GLY D 1 484 ? 9.366 99.493 79.690 1.00 58.54 480 GLY D O 1
ATOM 16072 N N . PHE D 1 485 ? 7.993 99.726 77.920 1.00 57.08 481 PHE D N 1
ATOM 16073 C CA . PHE D 1 485 ? 9.068 99.822 76.942 1.00 58.83 481 PHE D CA 1
ATOM 16074 C C . PHE D 1 485 ? 9.315 101.251 76.472 1.00 59.76 481 PHE D C 1
ATOM 16075 O O . PHE D 1 485 ? 10.103 101.458 75.544 1.00 59.47 481 PHE D O 1
ATOM 16083 N N . GLY D 1 486 ? 8.664 102.239 77.087 1.00 63.98 482 GLY D N 1
ATOM 16084 C CA . GLY D 1 486 ? 8.832 103.622 76.672 1.00 63.84 482 GLY D CA 1
ATOM 16085 C C . GLY D 1 486 ? 10.147 104.253 77.080 1.00 61.40 482 GLY D C 1
ATOM 16086 O O . GLY D 1 486 ? 10.454 105.356 76.614 1.00 61.41 482 GLY D O 1
ATOM 16087 N N . ASN D 1 487 ? 10.923 103.589 77.933 1.00 63.07 483 ASN D N 1
ATOM 16088 C CA . ASN D 1 487 ? 12.215 104.090 78.382 1.00 66.42 483 ASN D CA 1
ATOM 16089 C C . ASN D 1 487 ? 13.365 103.680 77.469 1.00 66.91 483 ASN D C 1
ATOM 16090 O O . ASN D 1 487 ? 14.504 104.092 77.709 1.00 61.55 483 ASN D O 1
ATOM 16095 N N . LEU D 1 488 ? 13.097 102.884 76.439 1.00 62.88 484 LEU D N 1
ATOM 16096 C CA . LEU D 1 488 ? 14.113 102.350 75.547 1.00 60.30 484 LEU D CA 1
ATOM 16097 C C . LEU D 1 488 ? 14.399 103.318 74.407 1.00 55.55 484 LEU D C 1
ATOM 16098 O O . LEU D 1 488 ? 13.564 104.162 74.067 1.00 50.57 484 LEU D O 1
ATOM 16103 N N . PRO D 1 489 ? 15.583 103.230 73.801 1.00 52.66 485 PRO D N 1
ATOM 16104 C CA . PRO D 1 489 ? 15.863 104.037 72.608 1.00 52.12 485 PRO D CA 1
ATOM 16105 C C . PRO D 1 489 ? 14.944 103.648 71.461 1.00 50.96 485 PRO D C 1
ATOM 16106 O O . PRO D 1 489 ? 14.279 102.611 71.474 1.00 44.71 485 PRO D O 1
ATOM 16110 N N . VAL D 1 490 ? 14.910 104.506 70.446 1.00 54.39 486 VAL D N 1
ATOM 16111 C CA . VAL D 1 490 ? 14.079 104.299 69.268 1.00 49.37 486 VAL D CA 1
ATOM 16112 C C . VAL D 1 490 ? 14.978 104.105 68.056 1.00 52.32 486 VAL D C 1
ATOM 16113 O O . VAL D 1 490 ? 16.009 104.774 67.916 1.00 44.97 486 VAL D O 1
ATOM 16117 N N . CYS D 1 491 ? 14.588 103.178 67.184 1.00 48.96 487 CYS D N 1
ATOM 16118 C CA . CYS D 1 491 ? 15.308 102.883 65.950 1.00 49.65 487 CYS D CA 1
ATOM 16119 C C . CYS D 1 491 ? 14.368 103.169 64.786 1.00 52.88 487 CYS D C 1
ATOM 16120 O O . CYS D 1 491 ? 13.429 102.405 64.537 1.00 47.17 487 CYS D O 1
ATOM 16123 N N . VAL D 1 492 ? 14.621 104.264 64.077 1.00 49.87 488 VAL D N 1
ATOM 16124 C CA . VAL D 1 492 ? 13.729 104.714 63.014 1.00 50.93 488 VAL D CA 1
ATOM 16125 C C . VAL D 1 492 ? 14.060 103.970 61.728 1.00 54.27 488 VAL D C 1
ATOM 16126 O O . VAL D 1 492 ? 15.211 103.962 61.276 1.00 48.17 488 VAL D O 1
ATOM 16130 N N . ALA D 1 493 ? 13.047 103.341 61.136 1.00 56.15 489 ALA D N 1
ATOM 16131 C CA . ALA D 1 493 ? 13.193 102.617 59.874 1.00 55.05 489 ALA D CA 1
ATOM 16132 C C . ALA D 1 493 ? 12.580 103.470 58.768 1.00 57.37 489 ALA D C 1
ATOM 16133 O O . ALA D 1 493 ? 11.374 103.427 58.520 1.00 55.05 489 ALA D O 1
ATOM 16135 N N . LYS D 1 494 ? 13.422 104.255 58.101 1.00 59.40 490 LYS D N 1
ATOM 16136 C CA . LYS D 1 494 ? 13.002 105.084 56.982 1.00 54.83 490 LYS D CA 1
ATOM 16137 C C . LYS D 1 494 ? 13.995 104.919 55.840 1.00 55.26 490 LYS D C 1
ATOM 16138 O O . LYS D 1 494 ? 15.018 104.240 55.967 1.00 48.85 490 LYS D O 1
ATOM 16144 N N . THR D 1 495 ? 13.676 105.546 54.709 1.00 55.99 491 THR D N 1
ATOM 16145 C CA . THR D 1 495 ? 14.554 105.487 53.549 1.00 59.10 491 THR D CA 1
ATOM 16146 C C . THR D 1 495 ? 15.898 106.139 53.855 1.00 61.34 491 THR D C 1
ATOM 16147 O O . THR D 1 495 ? 15.999 107.067 54.662 1.00 55.85 491 THR D O 1
ATOM 16151 N N . GLN D 1 496 ? 16.942 105.631 53.204 1.00 56.49 492 GLN D N 1
ATOM 16152 C CA . GLN D 1 496 ? 18.288 106.159 53.380 1.00 59.70 492 GLN D CA 1
ATOM 16153 C C . GLN D 1 496 ? 18.667 107.195 52.331 1.00 58.70 492 GLN D C 1
ATOM 16154 O O . GLN D 1 496 ? 19.647 107.922 52.527 1.00 52.23 492 GLN D O 1
ATOM 16160 N N . TYR D 1 497 ? 17.916 107.286 51.236 1.00 58.60 493 TYR D N 1
ATOM 16161 C CA . TYR D 1 497 ? 18.262 108.173 50.132 1.00 59.41 493 TYR D CA 1
ATOM 16162 C C . TYR D 1 497 ? 17.890 109.629 50.385 1.00 58.83 493 TYR D C 1
ATOM 16163 O O . TYR D 1 497 ? 18.147 110.471 49.517 1.00 55.39 493 TYR D O 1
ATOM 16172 N N . SER D 1 498 ? 17.298 109.950 51.533 1.00 58.60 494 SER D N 1
ATOM 16173 C CA . SER D 1 498 ? 16.900 111.320 51.819 1.00 56.45 494 SER D CA 1
ATOM 16174 C C . SER D 1 498 ? 16.840 111.534 53.324 1.00 57.69 494 SER D C 1
ATOM 16175 O O . SER D 1 498 ? 16.617 110.594 54.091 1.00 52.62 494 SER D O 1
ATOM 16178 N N . LEU D 1 499 ? 17.046 112.788 53.737 1.00 61.53 495 LEU D N 1
ATOM 16179 C CA . LEU D 1 499 ? 16.846 113.152 55.135 1.00 62.33 495 LEU D CA 1
ATOM 16180 C C . LEU D 1 499 ? 15.389 113.022 55.551 1.00 59.83 495 LEU D C 1
ATOM 16181 O O . LEU D 1 499 ? 15.108 112.857 56.743 1.00 57.08 495 LEU D O 1
ATOM 16186 N N . SER D 1 500 ? 14.466 113.093 54.599 1.00 64.66 496 SER D N 1
ATOM 16187 C CA . SER D 1 500 ? 13.049 112.921 54.863 1.00 65.20 496 SER D CA 1
ATOM 16188 C C . SER D 1 500 ? 12.677 111.451 54.685 1.00 68.58 496 SER D C 1
ATOM 16189 O O . SER D 1 500 ? 13.533 110.588 54.474 1.00 63.87 496 SER D O 1
ATOM 16192 N N . ASP D 1 501 ? 11.387 111.154 54.775 1.00 64.99 497 ASP D N 1
ATOM 16193 C CA . ASP D 1 501 ? 10.881 109.825 54.475 1.00 63.68 497 ASP D CA 1
ATOM 16194 C C . ASP D 1 501 ? 10.518 109.647 53.010 1.00 65.28 497 ASP D C 1
ATOM 16195 O O . ASP D 1 501 ? 10.062 108.566 52.624 1.00 65.48 497 ASP D O 1
ATOM 16200 N N . ASP D 1 502 ? 10.706 110.676 52.195 1.00 68.73 498 ASP D N 1
ATOM 16201 C CA . ASP D 1 502 ? 10.448 110.613 50.765 1.00 69.25 498 ASP D CA 1
ATOM 16202 C C . ASP D 1 502 ? 11.786 110.515 50.046 1.00 66.35 498 ASP D C 1
ATOM 16203 O O . ASP D 1 502 ? 12.594 111.448 50.103 1.00 65.43 498 ASP D O 1
ATOM 16208 N N . GLN D 1 503 ? 12.015 109.389 49.368 1.00 67.45 499 GLN D N 1
ATOM 16209 C CA . GLN D 1 503 ? 13.305 109.124 48.741 1.00 67.09 499 GLN D CA 1
ATOM 16210 C C . GLN D 1 503 ? 13.616 110.067 47.587 1.00 68.22 499 GLN D C 1
ATOM 16211 O O . GLN D 1 503 ? 14.735 110.026 47.065 1.00 63.69 499 GLN D O 1
ATOM 16217 N N . THR D 1 504 ? 12.669 110.909 47.178 1.00 69.83 500 THR D N 1
ATOM 16218 C CA . THR D 1 504 ? 12.906 111.851 46.093 1.00 68.77 500 THR D CA 1
ATOM 16219 C C . THR D 1 504 ? 13.378 113.213 46.580 1.00 65.84 500 THR D C 1
ATOM 16220 O O . THR D 1 504 ? 13.951 113.972 45.789 1.00 62.75 500 THR D O 1
ATOM 16224 N N . LYS D 1 505 ? 13.157 113.539 47.851 1.00 68.22 501 LYS D N 1
ATOM 16225 C CA . LYS D 1 505 ? 13.559 114.834 48.399 1.00 67.65 501 LYS D CA 1
ATOM 16226 C C . LYS D 1 505 ? 15.058 114.795 48.666 1.00 68.02 501 LYS D C 1
ATOM 16227 O O . LYS D 1 505 ? 15.511 114.496 49.772 1.00 63.99 501 LYS D O 1
ATOM 16233 N N . LEU D 1 506 ? 15.839 115.114 47.638 1.00 68.12 502 LEU D N 1
ATOM 16234 C CA . LEU D 1 506 ? 17.286 115.138 47.765 1.00 67.36 502 LEU D CA 1
ATOM 16235 C C . LEU D 1 506 ? 17.736 116.473 48.354 1.00 67.36 502 LEU D C 1
ATOM 16236 O O . LEU D 1 506 ? 16.925 117.324 48.731 1.00 65.78 502 LEU D O 1
ATOM 16241 N N . GLY D 1 507 ? 19.050 116.664 48.428 1.00 67.40 503 GLY D N 1
ATOM 16242 C CA . GLY D 1 507 ? 19.597 117.884 48.986 1.00 65.21 503 GLY D CA 1
ATOM 16243 C C . GLY D 1 507 ? 19.286 118.043 50.459 1.00 66.63 503 GLY D C 1
ATOM 16244 O O . GLY D 1 507 ? 19.704 117.220 51.279 1.00 62.80 503 GLY D O 1
ATOM 16245 N N . ARG D 1 508 ? 18.550 119.097 50.809 1.00 67.35 504 ARG D N 1
ATOM 16246 C CA . ARG D 1 508 ? 18.184 119.366 52.199 1.00 68.18 504 ARG D CA 1
ATOM 16247 C C . ARG D 1 508 ? 16.736 119.833 52.263 1.00 70.65 504 ARG D C 1
ATOM 16248 O O . ARG D 1 508 ? 16.451 121.037 52.215 1.00 66.84 504 ARG D O 1
ATOM 16256 N N . PRO D 1 509 ? 15.789 118.901 52.356 1.00 73.03 505 PRO D N 1
ATOM 16257 C CA . PRO D 1 509 ? 14.377 119.289 52.456 1.00 67.82 505 PRO D CA 1
ATOM 16258 C C . PRO D 1 509 ? 14.091 120.011 53.763 1.00 70.20 505 PRO D C 1
ATOM 16259 O O . PRO D 1 509 ? 14.760 119.800 54.778 1.00 66.10 505 PRO D O 1
ATOM 16263 N N . THR D 1 510 ? 13.078 120.880 53.729 1.00 71.42 506 THR D N 1
ATOM 16264 C CA . THR D 1 510 ? 12.738 121.713 54.880 1.00 72.52 506 THR D CA 1
ATOM 16265 C C . THR D 1 510 ? 11.291 121.536 55.324 1.00 72.43 506 THR D C 1
ATOM 16266 O O . THR D 1 510 ? 11.051 121.109 56.458 1.00 73.92 506 THR D O 1
ATOM 16270 N N . GLY D 1 511 ? 10.320 121.855 54.472 1.00 65.60 507 GLY D N 1
ATOM 16271 C CA . GLY D 1 511 ? 8.919 121.793 54.850 1.00 71.72 507 GLY D CA 1
ATOM 16272 C C . GLY D 1 511 ? 8.275 120.430 54.703 1.00 74.22 507 GLY D C 1
ATOM 16273 O O . GLY D 1 511 ? 7.452 120.224 53.806 1.00 68.62 507 GLY D O 1
ATOM 16274 N N . PHE D 1 512 ? 8.633 119.489 55.576 1.00 73.60 508 PHE D N 1
ATOM 16275 C CA . PHE D 1 512 ? 8.089 118.141 55.519 1.00 69.96 508 PHE D CA 1
ATOM 16276 C C . PHE D 1 512 ? 7.853 117.619 56.930 1.00 64.96 508 PHE D C 1
ATOM 16277 O O . PHE D 1 512 ? 8.280 118.217 57.922 1.00 62.04 508 PHE D O 1
ATOM 16285 N N . THR D 1 513 ? 7.158 116.486 57.007 1.00 72.06 509 THR D N 1
ATOM 16286 C CA . THR D 1 513 ? 6.868 115.819 58.267 1.00 67.41 509 THR D CA 1
ATOM 16287 C C . THR D 1 513 ? 7.048 114.319 58.085 1.00 64.57 509 THR D C 1
ATOM 16288 O O . THR D 1 513 ? 6.918 113.793 56.976 1.00 61.10 509 THR D O 1
ATOM 16292 N N . ILE D 1 514 ? 7.357 113.635 59.181 1.00 64.02 510 ILE D N 1
ATOM 16293 C CA . ILE D 1 514 ? 7.563 112.192 59.161 1.00 63.64 510 ILE D CA 1
ATOM 16294 C C . ILE D 1 514 ? 6.248 111.507 59.508 1.00 63.64 510 ILE D C 1
ATOM 16295 O O . ILE D 1 514 ? 5.598 111.855 60.501 1.00 63.61 510 ILE D O 1
ATOM 16300 N N . GLU D 1 515 ? 5.859 110.529 58.694 1.00 64.51 511 GLU D N 1
ATOM 16301 C CA . GLU D 1 515 ? 4.605 109.801 58.859 1.00 64.37 511 GLU D CA 1
ATOM 16302 C C . GLU D 1 515 ? 4.925 108.410 59.393 1.00 63.46 511 GLU D C 1
ATOM 16303 O O . GLU D 1 515 ? 5.471 107.571 58.669 1.00 61.79 511 GLU D O 1
ATOM 16305 N N . VAL D 1 516 ? 4.575 108.168 60.651 1.00 62.16 512 VAL D N 1
ATOM 16306 C CA . VAL D 1 516 ? 4.839 106.894 61.308 1.00 58.20 512 VAL D CA 1
ATOM 16307 C C . VAL D 1 516 ? 3.615 106.000 61.160 1.00 65.10 512 VAL D C 1
ATOM 16308 O O . VAL D 1 516 ? 2.489 106.418 61.456 1.00 58.55 512 VAL D O 1
ATOM 16312 N N . ARG D 1 517 ? 3.836 104.763 60.709 1.00 65.53 513 ARG D N 1
ATOM 16313 C CA . ARG D 1 517 ? 2.752 103.819 60.486 1.00 65.32 513 ARG D CA 1
ATOM 16314 C C . ARG D 1 517 ? 2.821 102.562 61.339 1.00 65.19 513 ARG D C 1
ATOM 16315 O O . ARG D 1 517 ? 1.806 101.864 61.447 1.00 59.01 513 ARG D O 1
ATOM 16323 N N . GLN D 1 518 ? 3.966 102.246 61.939 1.00 61.80 514 GLN D N 1
ATOM 16324 C CA . GLN D 1 518 ? 4.059 101.033 62.738 1.00 58.01 514 GLN D CA 1
ATOM 16325 C C . GLN D 1 518 ? 5.175 101.182 63.761 1.00 57.40 514 GLN D C 1
ATOM 16326 O O . GLN D 1 518 ? 6.187 101.842 63.509 1.00 52.81 514 GLN D O 1
ATOM 16332 N N . ALA D 1 519 ? 4.969 100.557 64.920 1.00 54.64 515 ALA D N 1
ATOM 16333 C CA . ALA D 1 519 ? 5.949 100.530 65.995 1.00 55.99 515 ALA D CA 1
ATOM 16334 C C . ALA D 1 519 ? 5.939 99.146 66.623 1.00 61.50 515 ALA D C 1
ATOM 16335 O O . ALA D 1 519 ? 4.878 98.644 67.010 1.00 55.30 515 ALA D O 1
ATOM 16337 N N . ASN D 1 520 ? 7.122 98.543 66.726 1.00 60.23 516 ASN D N 1
ATOM 16338 C CA . ASN D 1 520 ? 7.305 97.211 67.282 1.00 53.10 516 ASN D CA 1
ATOM 16339 C C . ASN D 1 520 ? 8.440 97.237 68.294 1.00 53.60 516 ASN D C 1
ATOM 16340 O O . ASN D 1 520 ? 9.256 98.161 68.319 1.00 49.46 516 ASN D O 1
ATOM 16345 N N . ILE D 1 521 ? 8.483 96.209 69.137 1.00 52.23 517 ILE D N 1
ATOM 16346 C CA . ILE D 1 521 ? 9.435 96.126 70.238 1.00 50.52 517 ILE D CA 1
ATOM 16347 C C . ILE D 1 521 ? 10.500 95.088 69.908 1.00 51.54 517 ILE D C 1
ATOM 16348 O O . ILE D 1 521 ? 10.182 93.973 69.474 1.00 42.86 517 ILE D O 1
ATOM 16353 N N . SER D 1 522 ? 11.763 95.466 70.091 1.00 52.86 518 SER D N 1
ATOM 16354 C CA . SER D 1 522 ? 12.902 94.549 70.043 1.00 47.14 518 SER D CA 1
ATOM 16355 C C . SER D 1 522 ? 13.541 94.574 71.428 1.00 46.97 518 SER D C 1
ATOM 16356 O O . SER D 1 522 ? 14.574 95.212 71.642 1.00 38.62 518 SER D O 1
ATOM 16359 N N . ALA D 1 523 ? 12.917 93.866 72.374 1.00 46.53 519 ALA D N 1
ATOM 16360 C CA . ALA D 1 523 ? 13.349 93.930 73.765 1.00 45.71 519 ALA D CA 1
ATOM 16361 C C . ALA D 1 523 ? 14.679 93.228 74.001 1.00 46.24 519 ALA D C 1
ATOM 16362 O O . ALA D 1 523 ? 15.362 93.538 74.983 1.00 44.01 519 ALA D O 1
ATOM 16364 N N . GLY D 1 524 ? 15.061 92.292 73.131 1.00 48.42 520 GLY D N 1
ATOM 16365 C CA . GLY D 1 524 ? 16.369 91.673 73.264 1.00 47.90 520 GLY D CA 1
ATOM 16366 C C . GLY D 1 524 ? 17.495 92.655 73.001 1.00 43.34 520 GLY D C 1
ATOM 16367 O O . GLY D 1 524 ? 18.417 92.795 73.810 1.00 38.85 520 GLY D O 1
ATOM 16368 N N . ALA D 1 525 ? 17.430 93.353 71.867 1.00 45.64 521 ALA D N 1
ATOM 16369 C CA . ALA D 1 525 ? 18.435 94.365 71.568 1.00 49.05 521 ALA D CA 1
ATOM 16370 C C . ALA D 1 525 ? 18.253 95.608 72.427 1.00 50.04 521 ALA D C 1
ATOM 16371 O O . ALA D 1 525 ? 19.232 96.297 72.733 1.00 44.55 521 ALA D O 1
ATOM 16373 N N . GLY D 1 526 ? 17.019 95.911 72.820 1.00 52.76 522 GLY D N 1
ATOM 16374 C CA . GLY D 1 526 ? 16.766 97.016 73.722 1.00 46.59 522 GLY D CA 1
ATOM 16375 C C . GLY D 1 526 ? 16.411 98.320 73.040 1.00 46.15 522 GLY D C 1
ATOM 16376 O O . GLY D 1 526 ? 16.883 99.383 73.453 1.00 49.63 522 GLY D O 1
ATOM 16377 N N . PHE D 1 527 ? 15.586 98.262 71.997 1.00 46.16 523 PHE D N 1
ATOM 16378 C CA . PHE D 1 527 ? 15.085 99.476 71.369 1.00 48.77 523 PHE D CA 1
ATOM 16379 C C . PHE D 1 527 ? 13.733 99.196 70.731 1.00 50.96 523 PHE D C 1
ATOM 16380 O O . PHE D 1 527 ? 13.331 98.045 70.544 1.00 44.35 523 PHE D O 1
ATOM 16388 N N . VAL D 1 528 ? 13.032 100.277 70.401 1.00 51.72 524 VAL D N 1
ATOM 16389 C CA . VAL D 1 528 ? 11.739 100.214 69.734 1.00 48.46 524 VAL D CA 1
ATOM 16390 C C . VAL D 1 528 ? 11.944 100.550 68.265 1.00 48.04 524 VAL D C 1
ATOM 16391 O O . VAL D 1 528 ? 12.506 101.602 67.934 1.00 45.83 524 VAL D O 1
ATOM 16395 N N . VAL D 1 529 ? 11.499 99.661 67.386 1.00 46.38 525 VAL D N 1
ATOM 16396 C CA . VAL D 1 529 ? 11.604 99.877 65.949 1.00 43.93 525 VAL D CA 1
ATOM 16397 C C . VAL D 1 529 ? 10.359 100.613 65.480 1.00 55.18 525 VAL D C 1
ATOM 16398 O O . VAL D 1 529 ? 9.232 100.163 65.717 1.00 51.58 525 VAL D O 1
ATOM 16402 N N . VAL D 1 530 ? 10.560 101.745 64.815 1.00 58.60 526 VAL D N 1
ATOM 16403 C CA . VAL D 1 530 ? 9.473 102.574 64.313 1.00 54.61 526 VAL D CA 1
ATOM 16404 C C . VAL D 1 530 ? 9.579 102.612 62.794 1.00 53.88 526 VAL D C 1
ATOM 16405 O O . VAL D 1 530 ? 10.602 103.047 62.252 1.00 52.07 526 VAL D O 1
ATOM 16409 N N . MET D 1 531 ? 8.520 102.177 62.111 1.00 57.83 527 MET D N 1
ATOM 16410 C CA . MET D 1 531 ? 8.506 102.108 60.655 1.00 57.48 527 MET D CA 1
ATOM 16411 C C . MET D 1 531 ? 7.863 103.352 60.067 1.00 63.07 527 MET D C 1
ATOM 16412 O O . MET D 1 531 ? 6.782 103.776 60.487 1.00 54.41 527 MET D O 1
ATOM 16417 N N . THR D 1 532 ? 8.552 103.928 59.086 1.00 64.02 528 THR D N 1
ATOM 16418 C CA . THR D 1 532 ? 8.052 105.028 58.279 1.00 63.45 528 THR D CA 1
ATOM 16419 C C . THR D 1 532 ? 7.633 104.555 56.894 1.00 71.04 528 THR D C 1
ATOM 16420 O O . THR D 1 532 ? 7.206 105.365 56.064 1.00 70.66 528 THR D O 1
ATOM 16424 N N . GLY D 1 533 ? 7.683 103.252 56.653 1.00 78.39 529 GLY D N 1
ATOM 16425 C CA . GLY D 1 533 ? 7.296 102.720 55.362 1.00 79.19 529 GLY D CA 1
ATOM 16426 C C . GLY D 1 533 ? 7.231 101.212 55.397 1.00 79.28 529 GLY D C 1
ATOM 16427 O O . GLY D 1 533 ? 7.094 100.604 56.461 1.00 74.20 529 GLY D O 1
ATOM 16428 N N . GLU D 1 534 ? 7.290 100.617 54.212 1.00 88.26 530 GLU D N 1
ATOM 16429 C CA . GLU D 1 534 ? 7.347 99.171 54.072 1.00 87.86 530 GLU D CA 1
ATOM 16430 C C . GLU D 1 534 ? 8.808 98.755 54.076 1.00 81.47 530 GLU D C 1
ATOM 16431 O O . GLU D 1 534 ? 9.646 99.399 53.440 1.00 75.34 530 GLU D O 1
ATOM 16437 N N . ILE D 1 535 ? 9.116 97.689 54.809 1.00 80.80 531 ILE D N 1
ATOM 16438 C CA . ILE D 1 535 ? 10.488 97.226 54.967 1.00 78.55 531 ILE D CA 1
ATOM 16439 C C . ILE D 1 535 ? 10.573 95.793 54.458 1.00 73.60 531 ILE D C 1
ATOM 16440 O O . ILE D 1 535 ? 9.701 94.966 54.754 1.00 72.91 531 ILE D O 1
ATOM 16445 N N . MET D 1 536 ? 11.588 95.520 53.644 1.00 74.06 532 MET D N 1
ATOM 16446 C CA . MET D 1 536 ? 11.820 94.186 53.096 1.00 66.67 532 MET D CA 1
ATOM 16447 C C . MET D 1 536 ? 12.845 93.480 53.977 1.00 67.63 532 MET D C 1
ATOM 16448 O O . MET D 1 536 ? 14.043 93.762 53.902 1.00 59.50 532 MET D O 1
ATOM 16453 N N . LYS D 1 537 ? 12.372 92.558 54.811 1.00 59.84 533 LYS D N 1
ATOM 16454 C CA . LYS D 1 537 ? 13.245 91.756 55.659 1.00 57.94 533 LYS D CA 1
ATOM 16455 C C . LYS D 1 537 ? 13.651 90.447 55.000 1.00 49.23 533 LYS D C 1
ATOM 16456 O O . LYS D 1 537 ? 14.383 89.660 55.609 1.00 40.86 533 LYS D O 1
ATOM 16462 N N . MET D 1 538 ? 13.193 90.201 53.779 1.00 49.81 534 MET D N 1
ATOM 16463 C CA . MET D 1 538 ? 13.565 89.007 53.024 1.00 47.55 534 MET D CA 1
ATOM 16464 C C . MET D 1 538 ? 13.636 89.404 51.556 1.00 51.51 534 MET D C 1
ATOM 16465 O O . MET D 1 538 ? 12.601 89.523 50.881 1.00 44.68 534 MET D O 1
ATOM 16470 N N . PRO D 1 539 ? 14.835 89.641 51.030 1.00 57.02 535 PRO D N 1
ATOM 16471 C CA . PRO D 1 539 ? 14.957 90.057 49.630 1.00 54.42 535 PRO D CA 1
ATOM 16472 C C . PRO D 1 539 ? 14.704 88.898 48.679 1.00 55.95 535 PRO D C 1
ATOM 16473 O O . PRO D 1 539 ? 14.698 87.727 49.064 1.00 51.47 535 PRO D O 1
ATOM 16477 N N . GLY D 1 540 ? 14.482 89.245 47.413 1.00 59.27 536 GLY D N 1
ATOM 16478 C CA . GLY D 1 540 ? 14.185 88.247 46.405 1.00 52.54 536 GLY D CA 1
ATOM 16479 C C . GLY D 1 540 ? 15.270 88.088 45.361 1.00 52.89 536 GLY D C 1
ATOM 16480 O O . GLY D 1 540 ? 16.090 88.990 45.160 1.00 48.59 536 GLY D O 1
ATOM 16481 N N . LEU D 1 541 ? 15.280 86.941 44.683 1.00 52.77 537 LEU D N 1
ATOM 16482 C CA . LEU D 1 541 ? 16.273 86.671 43.653 1.00 51.38 537 LEU D CA 1
ATOM 16483 C C . LEU D 1 541 ? 15.853 87.310 42.330 1.00 49.81 537 LEU D C 1
ATOM 16484 O O . LEU D 1 541 ? 14.661 87.361 42.016 1.00 45.42 537 LEU D O 1
ATOM 16489 N N . PRO D 1 542 ? 16.803 87.800 41.544 1.00 50.69 538 PRO D N 1
ATOM 16490 C CA . PRO D 1 542 ? 16.477 88.395 40.245 1.00 48.84 538 PRO D CA 1
ATOM 16491 C C . PRO D 1 542 ? 16.201 87.315 39.202 1.00 52.03 538 PRO D C 1
ATOM 16492 O O . PRO D 1 542 ? 16.219 86.118 39.485 1.00 42.87 538 PRO D O 1
ATOM 16496 N N . LYS D 1 543 ? 15.943 87.768 37.972 1.00 52.66 539 LYS D N 1
ATOM 16497 C CA . LYS D 1 543 ? 15.613 86.842 36.892 1.00 52.80 539 LYS D CA 1
ATOM 16498 C C . LYS D 1 543 ? 16.796 85.947 36.546 1.00 51.83 539 LYS D C 1
ATOM 16499 O O . LYS D 1 543 ? 16.616 84.767 36.222 1.00 44.86 539 LYS D O 1
ATOM 16505 N N . LEU D 1 544 ? 18.013 86.488 36.610 1.00 47.77 540 LEU D N 1
ATOM 16506 C CA . LEU D 1 544 ? 19.241 85.739 36.349 1.00 49.68 540 LEU D CA 1
ATOM 16507 C C . LEU D 1 544 ? 20.128 85.864 37.580 1.00 50.58 540 LEU D C 1
ATOM 16508 O O . LEU D 1 544 ? 20.947 86.792 37.676 1.00 44.37 540 LEU D O 1
ATOM 16513 N N . PRO D 1 545 ? 19.992 84.963 38.550 1.00 48.95 541 PRO D N 1
ATOM 16514 C CA . PRO D 1 545 ? 20.800 85.070 39.768 1.00 46.07 541 PRO D CA 1
ATOM 16515 C C . PRO D 1 545 ? 22.276 84.866 39.474 1.00 43.03 541 PRO D C 1
ATOM 16516 O O . PRO D 1 545 ? 22.660 84.087 38.599 1.00 38.60 541 PRO D O 1
ATOM 16520 N N . ALA D 1 546 ? 23.111 85.591 40.224 1.00 49.34 542 ALA D N 1
ATOM 16521 C CA . ALA D 1 546 ? 24.556 85.436 40.103 1.00 43.92 542 ALA D CA 1
ATOM 16522 C C . ALA D 1 546 ? 25.011 84.014 40.402 1.00 43.90 542 ALA D C 1
ATOM 16523 O O . ALA D 1 546 ? 26.119 83.634 40.007 1.00 43.45 542 ALA D O 1
ATOM 16525 N N . ALA D 1 547 ? 24.184 83.226 41.097 1.00 44.85 543 ALA D N 1
ATOM 16526 C CA . ALA D 1 547 ? 24.534 81.839 41.387 1.00 44.61 543 ALA D CA 1
ATOM 16527 C C . ALA D 1 547 ? 24.755 81.032 40.115 1.00 46.24 543 ALA D C 1
ATOM 16528 O O . ALA D 1 547 ? 25.554 80.088 40.113 1.00 43.75 543 ALA D O 1
ATOM 16530 N N . GLU D 1 548 ? 24.062 81.381 39.026 1.00 44.27 544 GLU D N 1
ATOM 16531 C CA . GLU D 1 548 ? 24.215 80.641 37.778 1.00 44.78 544 GLU D CA 1
ATOM 16532 C C . GLU D 1 548 ? 25.613 80.777 37.188 1.00 47.55 544 GLU D C 1
ATOM 16533 O O . GLU D 1 548 ? 26.017 79.932 36.383 1.00 42.95 544 GLU D O 1
ATOM 16539 N N . ARG D 1 549 ? 26.358 81.814 37.569 1.00 49.85 545 ARG D N 1
ATOM 16540 C CA . ARG D 1 549 ? 27.715 82.016 37.083 1.00 50.74 545 ARG D CA 1
ATOM 16541 C C . ARG D 1 549 ? 28.774 81.419 38.000 1.00 53.02 545 ARG D C 1
ATOM 16542 O O . ARG D 1 549 ? 29.938 81.322 37.594 1.00 47.49 545 ARG D O 1
ATOM 16544 N N . ILE D 1 550 ? 28.406 81.020 39.218 1.00 55.34 546 ILE D N 1
ATOM 16545 C CA . ILE D 1 550 ? 29.376 80.465 40.153 1.00 50.84 546 ILE D CA 1
ATOM 16546 C C . ILE D 1 550 ? 29.731 79.046 39.732 1.00 50.55 546 ILE D C 1
ATOM 16547 O O . ILE D 1 550 ? 28.851 78.241 39.399 1.00 43.65 546 ILE D O 1
ATOM 16552 N N . ASP D 1 551 ? 31.026 78.732 39.742 1.00 51.68 547 ASP D N 1
ATOM 16553 C CA . ASP D 1 551 ? 31.497 77.422 39.320 1.00 47.53 547 ASP D CA 1
ATOM 16554 C C . ASP D 1 551 ? 32.701 77.026 40.164 1.00 51.77 547 ASP D C 1
ATOM 16555 O O . ASP D 1 551 ? 33.316 77.857 40.836 1.00 43.76 547 ASP D O 1
ATOM 16560 N N . VAL D 1 552 ? 33.025 75.733 40.122 1.00 53.81 548 VAL D N 1
ATOM 16561 C CA . VAL D 1 552 ? 34.169 75.166 40.826 1.00 50.69 548 VAL D CA 1
ATOM 16562 C C . VAL D 1 552 ? 34.924 74.259 39.865 1.00 46.52 548 VAL D C 1
ATOM 16563 O O . VAL D 1 552 ? 34.311 73.475 39.131 1.00 43.88 548 VAL D O 1
ATOM 16567 N N . ASP D 1 553 ? 36.251 74.362 39.867 1.00 50.77 549 ASP D N 1
ATOM 16568 C CA . ASP D 1 553 ? 37.076 73.565 38.971 1.00 45.83 549 ASP D CA 1
ATOM 16569 C C . ASP D 1 553 ? 37.426 72.231 39.632 1.00 46.71 549 ASP D C 1
ATOM 16570 O O . ASP D 1 553 ? 36.934 71.900 40.715 1.00 45.33 549 ASP D O 1
ATOM 16575 N N . GLU D 1 554 ? 38.291 71.448 38.981 1.00 51.77 550 GLU D N 1
ATOM 16576 C CA . GLU D 1 554 ? 38.624 70.119 39.482 1.00 46.37 550 GLU D CA 1
ATOM 16577 C C . GLU D 1 554 ? 39.455 70.166 40.757 1.00 47.66 550 GLU D C 1
ATOM 16578 O O . GLU D 1 554 ? 39.542 69.155 41.461 1.00 41.57 550 GLU D O 1
ATOM 16584 N N . ASN D 1 555 ? 40.077 71.303 41.058 1.00 41.38 551 ASN D N 1
ATOM 16585 C CA . ASN D 1 555 ? 40.907 71.448 42.245 1.00 48.48 551 ASN D CA 1
ATOM 16586 C C . ASN D 1 555 ? 40.203 72.181 43.378 1.00 45.65 551 ASN D C 1
ATOM 16587 O O . ASN D 1 555 ? 40.824 72.431 44.415 1.00 37.99 551 ASN D O 1
ATOM 16592 N N . GLY D 1 556 ? 38.928 72.523 43.211 1.00 49.47 552 GLY D N 1
ATOM 16593 C CA . GLY D 1 556 ? 38.207 73.223 44.254 1.00 44.58 552 GLY D CA 1
ATOM 16594 C C . GLY D 1 556 ? 38.400 74.722 44.265 1.00 47.53 552 GLY D C 1
ATOM 16595 O O . GLY D 1 556 ? 38.322 75.338 45.331 1.00 44.20 552 GLY D O 1
ATOM 16596 N N . LYS D 1 557 ? 38.670 75.329 43.114 1.00 52.40 553 LYS D N 1
ATOM 16597 C CA . LYS D 1 557 ? 38.826 76.774 43.009 1.00 52.45 553 LYS D CA 1
ATOM 16598 C C . LYS D 1 557 ? 37.518 77.385 42.524 1.00 47.44 553 LYS D C 1
ATOM 16599 O O . LYS D 1 557 ? 36.942 76.925 41.533 1.00 43.40 553 LYS D O 1
ATOM 16605 N N . ILE D 1 558 ? 37.054 78.416 43.224 1.00 51.62 554 ILE D N 1
ATOM 16606 C CA . ILE D 1 558 ? 35.764 79.036 42.941 1.00 52.31 554 ILE D CA 1
ATOM 16607 C C . ILE D 1 558 ? 35.952 80.156 41.928 1.00 52.65 554 ILE D C 1
ATOM 16608 O O . ILE D 1 558 ? 36.853 80.992 42.069 1.00 50.62 554 ILE D O 1
ATOM 16613 N N . SER D 1 559 ? 35.103 80.171 40.902 1.00 53.10 555 SER D N 1
ATOM 16614 C CA . SER D 1 559 ? 35.081 81.237 39.912 1.00 55.12 555 SER D CA 1
ATOM 16615 C C . SER D 1 559 ? 33.663 81.774 39.772 1.00 54.23 555 SER D C 1
ATOM 16616 O O . SER D 1 559 ? 32.685 81.054 39.992 1.00 51.75 555 SER D O 1
ATOM 16619 N N . GLY D 1 560 ? 33.561 83.050 39.405 1.00 56.02 556 GLY D N 1
ATOM 16620 C CA . GLY D 1 560 ? 32.279 83.672 39.154 1.00 58.20 556 GLY D CA 1
ATOM 16621 C C . GLY D 1 560 ? 31.631 84.356 40.338 1.00 57.88 556 GLY D C 1
ATOM 16622 O O . GLY D 1 560 ? 30.496 84.833 40.208 1.00 57.86 556 GLY D O 1
ATOM 16623 N N . LEU D 1 561 ? 32.302 84.420 41.484 1.00 63.72 557 LEU D N 1
ATOM 16624 C CA . LEU D 1 561 ? 31.750 85.107 42.648 1.00 61.60 557 LEU D CA 1
ATOM 16625 C C . LEU D 1 561 ? 31.648 86.609 42.404 1.00 60.67 557 LEU D C 1
ATOM 16626 O O . LEU D 1 561 ? 30.726 87.265 42.889 1.00 62.75 557 LEU D O 1
#

B-factor: mean 54.41, std 14.56, range [6.17, 111.16]

Organism: NCBI:txid1261

Radius of gyration: 41.7 Å; Cα contacts (8 Å, |Δi|>4): 5513; chains: 4; bounding box: 60×113×111 Å

Sequence (2222 aa):
KTDIEIAQEANPQDIRDIAKKINLSEDDIELYGKYKAKIDYNVLNRTKSRAGKLILTTAINPTPAGEGKTTTSIGVADALAKLGKNVIAALREPSMGPVFGIKGGAAGGGYAQVVPMEDINLHFTGDMHAIGAANNLLAAMLDNHVYQTNSLNINPKRITWRRCVDMNDRQLRNVVDGLGKKVDGVTREDGFDITVASEVMAAFCLSNNISELKENLGNIVVAYNYSGKPVTARDLNAHGAMAAILKDALKPNLVQTLEGTPAILHGGPFANIAHGCNSIIATKMGMHMADYVVTEAGFGADLGAEKFLDIKCRKAGIRPDAVIIVATVRALKYNGGVAKDQLNNENLEALEKGLPNLLKHIENITQVYKIPAVVAINRFPLDTDAELALVRSKCEELGVKVALSEVWANGGEGGIEVANEVLKLIEEGENNFEYCYEEDMTIKEKLNAIATKIYGADGVNYTKEANKQIAELEELGFGNLPVCVAKTQYSLSDDQTKLGRPTGFTIEVRQANISAGAGFVVVMTGEIMKMPGLPKLPAAERIDVDENGKISGLFFKTDIEIAQEANPQDIRDIAKKINLSEDDIELYGKYKAKIDYNVLNRTKSRAGKLILTTAINPTPAGEGKTTTSIGVADALAKLGKNVIAALREPSMGPVFGIKGGAAGGGYAQVVPMEDINLHFTGDMHAIGAANNLLAAMLDNHVYQTNSLNINPKRITWRRCVDMNDRQLRNVVDGLGKKVDGVTREDGFDITVASEVMAAFCLSNNISELKENLGNIVVAYNYSGKPVTARDLNAHGAMAAILKDALKPNLVQTLEGTPAILHGGPFANIAHGCNSIIATKMGMHMADYVVTEAGFGADLGAEKFLDIKCRKAGIRPDAVIIVATVRALKYNGGVAKDQLNNENLEALEKGLPNLLKHIENITQVYKIPAVVAINRFPLDTDAELALVRSKCEELGVKVALSEVWANGGEGGIEVANEVLKLIEEGENNFEYCYEEDMTIKEKLNAIATKIYGADGVNYTKEANKQIAELEELGFGNLPVCVAKTQYSLSDDQTKLGRPTGFTIEVRQANISAGAGFVVVMTGEIMKMPGLPKLPAAERIDVDENGKISGLFFKTDIEIAQEANPQDIRDIAKKINLSEDDIELYGKYKAKIDYNVLNRTKSRAGKLILTTAINPTPAGEGKTTTSIGVADALAKLGKNVIAALREPSMGPVFGIKGGAAGGGYAQVVPMEDINLHFTGDMHAIGAANNLLAAMLDNHVYQTNSLNINPKRITWRRCVDMNDRQLRNVVDGLGKKVDGVTREDGFDITVASEVMAAFCLSNNISELKENLGNIVVAYNYSGKPVTARDLNAHGAMAAILKDALKPNLVQTLEGTPAILHGGPFANIAHGCNSIIATKMGMHMADYVVTEAGFGADLGAEKFLDIKCRKAGIRPDAVIIVATVRALKYNGGVAKDQLNNENLEALEKGLPNLLKHIENITQVYKIPAVVAINRFPLDTDAELALVRSKCEELGVKVALSEVWANGGEGGIEVANEVLKLIEEGENNFEYCYEEDMTIKEKLNAIATKIYGADGVNYTKEANKQIAELEELGFGNLPVCVAKTQYSLSDDQTKLGRPTGFTIEVRQANISAGAGFVVVMTGEIMKMPGLPKLPAAERIDVDENGKISGLFFKTDIEIAQEANPQDIRDIAKKINLSEDDIELYGKYKAKIDYNVLNRTKSRAGKLILTTAINPTPAGEGKTTTSIGVADALAKLGKNVIAALREPSMGPVFGIKGGAAGGGYAQVVPMEDINLHFTGDMHAIGAANNLLAAMLDNHVYQTNSLNINPKRITWRRCVDMNDRQLRNVVDGLGKKVDGVTREDGFDITVASEVMAAFCLSNNISELKENLGNIVVAYNYSGKPVTARDLNAHGAMAAILKDALKPNLVQTLEGTPAILHGGPFANIAHGCNSIIATKMGMHMADYVVTEAGFGADLGAEKFLDIKCRKAGIRPDAVIIVATVRALKYNGGVAKDQLNNENLEALEKGLPNLLKHIENITQVYKIPAVVAINRFPLDTDAELALVRSKCEELGVKVALSEVWANGGEGGIEVANEVLKLIEEGENNFEYCYEEDMTIKEKLNAIATKIYGADGVNYTKEANKQIAELEELGFGNLPVCVAKTQYSLSDDQTKLGRPTGFTIEVRQANISAGAGFVVVMTGEIMKMPGLPKLPAAERIDVDENGKISGL

Secondary structure (DSSP, 8-state):
--HHHHHHHS-PPPHHHHHHHTT--GGGEEEBSSS-EEE-TTHHHHS-----EEEEEEESS--SS---HHHHHHHHHHHHHHTT--EEEEEPPPPSGGGGTS----EEETTEEEE-HHHHHTTTTSHHHHHHHHHHHHHHHHHHHHHHT-TT-EEEEEE---EEESS--GGGSSEEES-SSGGG---EEE-EEEGGGSHHHHHHHT-SSHHHHHHHHHT-EEEEETTS-EEETTTTT-HHHHHHHTTTTTSPEEEEETTS-EEEE-----SSSS--B--HHHHHHHHHH-SEEEEEBSS-IIIIIHHIIIIIHHHHT---SEEEEEE-HHHHHHTTT--TTSTTS--HHHHHHHHHHHHHHHHIIIIIS---EEEEEE--TT--HHHHHHHHHHHHTTT--EEEE-HHHHGGGGGHHHHHHHHHHHTT-------SS-TTS-HHHHHHHIIIIII--S-EEE-HHHHHHHHHHHHHT-TTS-EEEE--SSSSSSSTT--S---S--EEE-EEEEETTTTEEEEESS---SS----SS-GGGG-EE-TTS-EES--/---HHHHHHHS-PPPHHHHHHHTT--GGGEEEBSSS-EEE-TTHHHHS-----EEEEEEESS--SS---HHHHHHHHHHHHHHTT--EEEEEPPPPSGGGGTSPP--EEETTEEEE-HHHHHTTTTSHHHHHHHHHHHHHHHHHHHHHHT-TT-EEEEEE---EEESS--GGGSSEEES-SSGGG---EEE-EEEGGGSHHHHHHHT-SSHHHHHHHHHT-EEEEETTS-EEETTTTT-HHHHHHHTTTTTSPEEEEETTS-EEEE-----SSSS--B--HHHHHHHHHH-SEEEEEBSS-IIIIIHHIIIIIHHHHT---SEEEEEE-HHHHHHTTT--TTSTTS--HHHHHHHHHHHHHHHHIIIIIS---EEEEEE--TT--HHHHHHHHHHHHTTT--EEEE-HHHHGGGGGHHHHHHHHHHHHT-------SS-TTS-HHHHHHHIIIIII--SEEEE-HHHHHHHHHHHHHT-TTS-EEEE--SSSSSSSTT--S---S-EEEE-EEEEETTTTEEEEESS---SS----SS-GGGG-EE-TT--EE---/---HHHHHHHS-PPPHHHHHHHTT--GGGEEEBSSS-EEEPTTHHHHS-----EEEEEEESS--TT---HHHHHHHHHHHHHHTT--EEEEEPPPPSGGGGTSPP--SSBTTB-EE-HHHHHTTTTSHHHHHHHHHHHHHHHHHHHHHHT-TT-EEEEEE---EEESS--GGGSSEEES-SSGGG---EEE-EEEGGGSHHHHHHHT-SSHHHHHHHHHT-EEEEETTS-EEETTTTT-HHHHHHHTTTTTSPEEEEETTS-EEEE-----SSSS--B--HHHHHHHHHH-SEEEEEBSS-IIIIIHHIIIIIHHHHT---SEEEEEE-HHHHHHTTT--TTSTTS--HHHHHHHHHHHHHHHHIIIIIS---EEEEEE--TT--HHHHHHHHHHHHTTT--EEEE-HHHHGGGGGHHHHHHHHHHHHSS------SS-TTS-HHHHHHHIIIIII--SEEEE-HHHHHHHHHHHHHT-TTS-EEEE--SSSSSSSTT--S---S-EEEE-EEEEETTTTEEEEESS---SS----SS-GGGG-EE-TT--EES--/---HHHHHHHS-PPPHHHHHHHTT--GGGEEEBSSS-EEE-TTHHHHS-----EEEEEEESS--TT---HHHHHHHHHHHHHHTT--EEEEEPPPPSGGGGTSPP--EEETTEEEE-HHHHHTTTTSHHHHHHHHHHHHHHHHHHHHHHT-TT-EEEEEE---EEESS--GGGSSEEES-SSGGG---EEE-EEEGGGSHHHHHHHT-SSHHHHHHHHHT-EEEEETTS-EEETTTTT-HHHHHHHTTTTTSPEEEEETTS-EEEE-----SSSS--B--HHHHHHHHHH-SEEEEEBSS-IIIIIHHIIIIIHHHHT---SEEEEEE-HHHHHHTTT--TTSTTS--HHHHHHHHHHHHHHHHIIIIIS---EEEEEE--TT--HHHHHHHHHHHHTTT--EEEE-HHHHGGGGGHHHHHHHHHHHHS-------SS-TTS-HHHHHHHIIIIII--S-EEE-HHHHHHHHHHHHHT-TTS-EEEE--SSSSSSSTT--S---S--EEE-EEEEETTTTEEEEESS---SS----SS-GGGG-EE-TT--EE--

Foldseek 3Di:
DWQVVLQVPFDFAFVCVLCVLLPHDPVQWADPPRFKIFGNLCCPVVDFFPQAFEEEFFAFFDDPDDDQRQQLLQLLQLLCVVVVFQEEEEEAQDFLAQLFFDFQDFSGFAQRGWPPRVLSNHCNVPLLVLLQVLLVVLVVLVQVCVLPPCPVQFDQQFFPRAHEDSHQAPVFAKDWAQDDDSVRTDTHIHGYFHSLAHLLLLLLQLAQDLVLSLVLQQQFFGGAHPVRATDGSVNSVRSVVSSVSCVRLSGWMWGAHSSSRIYTYATAHDQFQHQQWGHLSSVVVRSRRTNYYRTYGPGHCLTNVLSCQQARCVSNVHDHQEYEYEDEQLLLLVLQPDDPVCSLDDDQNSNVQSLLSVVLSLCLVCPQFNHHYEYEYADDPSQDPVSVVVSQVVVVVVVYGYFYAPCNHPGNVRCNRVNVVSVVSNVVPDGPGDHQDALPDFPQVLVQSSCCRRLQEPGEAEDPVAVVQSVSCVVNPLRSFAERHRADSCHSANDNVNGRRDHYHYQYWYHWADSSSSTYIYTYSDDDRRRHHHDPDTLNVQWDADPVGDIPSSD/DDFQVVLQVPFDFAFVCVLCVLLPHDPVQWADPPRFKIFGNLCCPVVDFFPQAFEEEFFAFFDDPQDDQRQQLLQLLLLLCVVVVFQEEEEEAQDFLAQLFFDFDDFSGFAQRGWPDRVLSNHCNVPLLVLLQVLLVVLVVLVQVCVLPPCPVQFDQVFFPRAHEARHQAPVFAKDWAQDDDSVRTDTGIHGYFHSLAHLLLLLLQLAQDLVLSLVLQQQFFGGAHPVGATDGSVNSVRSVVSSVSCVRLSGWMWGAHSSSRIYTYATAHDQFQHQQWGHLSSVVVRRRRGNYYRTYGDFHCLTNVLSCQQARCVSNVHDHQEYEYEDEQLLLLVLQPDDSPCSLDDDPPSNVQSLLSVVLSLCCVCPQFNHHYEYEYADDPSQDPVSVVVSQVVVVVVVYGYFYAPCNHPRNVRCNRVNVVRVVCNVVPPPPGDHQDALPDFPQVLVQSSCCNRLNEPGEAEDPQAVVQSVSCVVNPLRSFAERHRADSCHSANDNVNGRRDHHDYQYWYHWADRSSSTYIYTYRDDDRSRHHHDPDTQNVQWDADPVGDIPSSD/DAWQVRLQVPFDEAFVCVLCVLLPAHPVQWADPPRFKIFGNLCVLVVDFFPQAFEEEFFAFFDDDPDQQRQLQLQLLLLLCVVVVFFEEEEEAQDFLAQLFFDFDDFRGFAQRGWPPRVLSNHCNVPLLVLLLVLLVQLVVLVQVCVLPPCPVQFDQQFFPRAHEDSHQAPVFAKDWAQDDDSVRTDTHIHGYFHSLAHLLLLLLQLAQDLVLSLVLQQQFFGGAHPVRATDGSVNSVRSVVSSVSCVRLSGWMWGAGSSSRIYTYATAHDQFQHQAWGHLSRVSVRSRRGNYYRTYGPGHCLTNVLSCQQARCVSNVDDHQEYEYEDEQLLLLVLQPDDPVCSLDDDQNSNVQSLLSVVLSLCCVCPQFNHHYEYEYADDPSQDPVSVVVSQVVVVVVVYGYFYAPCNHPRNVRCNRVNVVSVVSNVDPDGPGDRQDALPDFPQVLVQSSCCNRLQEPGEAEDPQAVVQSVSCVVNPLRSFAERHRARSCGSANDNVNGRRDHHDYQYWYDWADSSSSTYIYTYSDDDRSRHHHDPDTQNVQWDADPVGDIPSSD/DDFQVRLQVPFDEAFVCVLCVLLPAHPVQWDDPPRFKIFGHLCVLVVAFFPQAFEEEFFAFFDDDPPDQRQQQLQLLQLLCVVVVFFEEEEEAQDFLAQCFFDNDDFSGFAQRGWPPRVLSNHCNVPLLVLLQVLLVQLVVLVQVCVLPPCPVQFDQQFFPRAHEDSHQAPPFAKDWAQDDDSVRTDTHIHGYFHSLAHLLLLLLQLAQDLVLSLVLQQQFFGGAHPVRATDGSVNSVRSVVSSVSCVRLSGWMWGAGSSSRIYTYATAHDQFQHQQWGHLSRVVVRSRRGNYYRTYGPGHCLTNVLSCQQARCVSNVDDHQEYEYEDEQLLLLVLQPDDPVCSLDDDQNSNVQSLLSVVLSLCCVCVQFNHHYEYEYADDPSQDPVSVVVSQVVVVVVVYGYFYAPCNHPRNVRCNRVNVVSVVCNPDHRRPGDHQDALPDFPQVLVQSSCCNRLQEPGEAEDPQAVVQSVSCVVNPLRSFAERHRARSCHSANDNVNGRRDHYDYQYWYHWADSSSSTYIYTYSDDDRSRHHHDPDTQSVQWDADPVGDIPSD

Nearest PDB structures (foldseek):
  7xzn-assembly1_A  TM=1.000E+00  e=0.000E+00  Peptostreptococcus anaerobius
  5a4j-assembly2_A  TM=9.894E-01  e=1.241E-103  Tepidanaerobacter acetatoxydans Re1
  4ioj-assembly1_A  TM=9.816E-01  e=3.265E-95  Moorella thermoacetica ATCC 39073
  7c11-assembly1_B  TM=9.817E-01  e=1.719E-90  Methylorubrum extorquens CM4
  7c11-assembly2_N  TM=9.787E-01  e=8.611E-87  Methylorubrum extorquens CM4